Protein 2LON (pdb70)

InterPro domains:
  IPR007667 Hypoxia induced protein, domain [PF04588] (27-79)
  IPR007667 Hypoxia induced protein, domain [PS51503] (1-94)
  IPR050355 Mitochondrial Respiratory Supercomplex Factor 1 [PTHR12297] (4-94)

Sequence (99 aa):
MSANRRWWVPPDDEDCVSEKLLRKTRESPLVPIGLGGCLVVAAYRIYRLRSRGSTKMSIHLIHTRVAAQACAVGAIMLGAVYTMYSDYVKRMAQDAGEKMSANRRWWVPPDDEDCVSEKLLRKTRESPLVPIGLGGCLVVAAYRIYRLRSRGSTKMSIHLIHTRVAAQACAVGAIMLGAVYTMYSDYVKRMAQDAGEKMSANRRWWVPPDDEDCVSEKLLRKTRESPLVPIGLGGCLVVAAYRIYRLRSRGSTKMSIHLIHTRVAAQACAVGAIMLGAVYTMYSDYVKRMAQDAGEKMSANRRWWVPPDDEDCVSEKLLRKTRESPLVPIGLGGCLVVAAYRIYRLRSRGSTKMSIHLIHTRVAAQACAVGAIMLGAVYTMYSDYVKRMAQDAGEKMSANRRWWVPPDDEDCVSEKLLRKTRESPLVPIGLGGCLVVAAYRIYRLRSRGSTKMSIHLIHTRVAAQACAVGAIMLGAVYTMYSDYVKRMAQDAGEKMSANRRWWVPPDDEDCVSEKLLRKTRESPLVPIGLGGCLVVAAYRIYRLRSRGSTKMSIHLIHTRVAAQACAVGAIMLGAVYTMYSDYVKRMAQDAGEKMSANRRWWVPPDDEDCVSEKLLRKTRESPLVPIGLGGCLVVAAYRIYRLRSRGSTKMSIHLIHTRVAAQACAVGAIMLGAVYTMYSDYVKRMAQDAGEKMSANRRWWVPPDDEDCVSEKLLRKTRESPLVPIGLGGCLVVAAYRIYRLRSRGSTKMSIHLIHTRVAAQACAVGAIMLGAVYTMYSDYVKRMAQDAGEKMSANRRWWVPPDDEDCVSEKLLRKTRESPLVPIGLGGCLVVAAYRIYRLRSRGSTKMSIHLIHTRVAAQACAVGAIMLGAVYTMYSDYVKRMAQDAGEKMSANRRWWVPPDDEDCVSEKLLRKTRESPLVPIGLGGCLVVAAYRIYRLRSRGSTKMSIHLIHTRVAAQACAVGAIMLGAVYTMYSDYVKRMAQDAGEKMSANRRWWVPPDDEDCVSEKLLRKTRESPLVPIGLGGCLVVAAYRIYRLRSRGSTKMSIHLIHTRVAAQACAVGAIMLGAVYTMYSDYVKRMAQDAGEKMSANRRWWVPPDDEDCVSEKLLRKTRESPLVPIGLGGCLVVAAYRIYRLRSRGSTKMSIHLIHTRVAAQACAVGAIMLGAVYTMYSDYVKRMAQDAGEKMSANRRWWVPPDDEDCVSEKLLRKTRESPLVPIGLGGCLVVAAYRIYRLRSRGSTKMSIHLIHTRVAAQACAVGAIMLGAVYTMYSDYVKRMAQDAGEKMSANRRWWVPPDDEDCVSEKLLRKTRESPLVPIGLGGCLVVAAYRIYRLRSRGSTKMSIHLIHTRVAAQACAVGAIMLGAVYTMYSDYVKRMAQDAGEKMSANRRWWVPPDDEDCVSEKLLRKTRESPLVPIGLGGCLVVAAYRIYRLRSRGSTKMSIHLIHTRVAAQACAVGAIMLGAVYTMYSDYVKRMAQDAGEKMSANRRWWVPPDDEDCVSEKLLRKTRESPLVPIGLGGCLVVAAYRIYRLRSRGSTKMSIHLIHTRVAAQACAVGAIMLGAVYTMYSDYVKRMAQDAGEKMSANRRWWVPPDDEDCVSEKLLRKTRESPLVPIGLGGCLVVAAYRIYRLRSRGSTKMSIHLIHTRVAAQACAVGAIMLGAVYTMYSDYVKRMAQDAGEKMSANRRWWVPPDDEDCVSEKLLRKTRESPLVPIGLGGCLVVAAYRIYRLRSRGSTKMSIHLIHTRVAAQACAVGAIMLGAVYTMYSDYVKRMAQDAGEKMSANRRWWVPPDDEDCVSEKLLRKTRESPLVPIGLGGCLVVAAYRIYRLRSRGSTKMSIHLIHTRVAAQACAVGAIMLGAVYTMYSDYVKRMAQDAGEKMSANRRWWVPPDDEDCVSEKLLRKTRESPLVPIGLGGCLVVAAYRIYRLRSRGSTKMSIHLIHTRVAAQACAVGAIMLGAVYTMYSDYVKRMAQDAGEK

Foldseek 3Di:
DDDDDDDDDDDDPCCQCPVNNVVVDDDDDVVVVVVVVCCVLVVVVVVVVPDQDDPDHDPPDDCDDVVNCCVVVVVSVCVVVVCVVVCVVVPDDCPCVVD

Nearest PDB structures (foldseek):
  2lon-assembly1_A  TM=6.579E-01  e=4.014E-13  Homo sapiens
  4xvn-assembly2_E  TM=3.107E-01  e=7.161E+00  Thermus phage G20c
  2lon-assembly1_A  TM=6.806E-01  e=9.517E-14  Homo sapiens
  2lon-assembly1_A  TM=1.010E+00  e=4.638E-17  Homo sapiens
  2lon-assembly1_A  TM=7.415E-01  e=1.231E-12  Homo sapiens

Structure (mmCIF, N/CA/C/O backbone):
data_2LON
#
_entry.id   2LON
#
loop_
_atom_site.group_PDB
_atom_site.id
_atom_site.type_symbol
_atom_site.label_atom_id
_atom_site.label_alt_id
_atom_site.label_comp_id
_atom_site.label_asym_id
_atom_site.label_entity_id
_atom_site.label_seq_id
_atom_site.pdbx_PDB_ins_code
_atom_site.Cartn_x
_atom_site.Cartn_y
_atom_site.Cartn_z
_atom_site.occupancy
_atom_site.B_iso_or_equiv
_atom_site.auth_seq_id
_atom_site.auth_comp_id
_atom_site.auth_asym_id
_atom_site.auth_atom_id
_atom_site.pdbx_PDB_model_num
ATOM 1 N N . MET A 1 1 ? 31.741 11.366 0.884 1.00 0.00 1 MET A N 1
ATOM 2 C CA . MET A 1 1 ? 30.629 12.261 1.155 1.00 0.00 1 MET A CA 1
ATOM 3 C C . MET A 1 1 ? 30.657 13.470 0.218 1.00 0.00 1 MET A C 1
ATOM 4 O O . MET A 1 1 ? 31.566 14.295 0.290 1.00 0.00 1 MET A O 1
ATOM 18 N N . SER A 1 2 ? 29.650 13.536 -0.641 1.00 0.00 2 SER A N 1
ATOM 19 C CA . SER A 1 2 ? 29.548 14.629 -1.592 1.00 0.00 2 SER A CA 1
ATOM 20 C C . SER A 1 2 ? 28.182 15.308 -1.464 1.00 0.00 2 SER A C 1
ATOM 21 O O . SER A 1 2 ? 28.103 16.507 -1.202 1.00 0.00 2 SER A O 1
ATOM 29 N N . ALA A 1 3 ? 27.141 14.511 -1.655 1.00 0.00 3 ALA A N 1
ATOM 30 C CA . ALA A 1 3 ? 25.783 15.020 -1.564 1.00 0.00 3 ALA A CA 1
ATOM 31 C C . ALA A 1 3 ? 24.797 13.879 -1.826 1.00 0.00 3 ALA A C 1
ATOM 32 O O . ALA A 1 3 ? 24.166 13.830 -2.880 1.00 0.00 3 ALA A O 1
ATOM 39 N N . ASN A 1 4 ? 24.697 12.990 -0.848 1.00 0.00 4 ASN A N 1
ATOM 40 C CA . ASN A 1 4 ? 23.799 11.854 -0.960 1.00 0.00 4 ASN A CA 1
ATOM 41 C C . ASN A 1 4 ? 24.402 10.825 -1.919 1.00 0.00 4 ASN A C 1
ATOM 42 O O . ASN A 1 4 ? 24.661 9.687 -1.531 1.00 0.00 4 ASN A O 1
ATOM 53 N N . ARG A 1 5 ? 24.607 11.263 -3.152 1.00 0.00 5 ARG A N 1
ATOM 54 C CA . ARG A 1 5 ? 25.174 10.395 -4.170 1.00 0.00 5 ARG A CA 1
ATOM 55 C C . ARG A 1 5 ? 24.251 9.201 -4.424 1.00 0.00 5 ARG A C 1
ATOM 56 O O . ARG A 1 5 ? 23.286 8.991 -3.691 1.00 0.00 5 ARG A O 1
ATOM 77 N N . ARG A 1 6 ? 24.580 8.451 -5.466 1.00 0.00 6 ARG A N 1
ATOM 78 C CA . ARG A 1 6 ? 23.792 7.284 -5.826 1.00 0.00 6 ARG A CA 1
ATOM 79 C C . ARG A 1 6 ? 22.365 7.699 -6.189 1.00 0.00 6 ARG A C 1
ATOM 80 O O . ARG A 1 6 ? 21.797 8.593 -5.565 1.00 0.00 6 ARG A O 1
ATOM 101 N N . TRP A 1 7 ? 21.827 7.028 -7.198 1.00 0.00 7 TRP A N 1
ATOM 102 C CA . TRP A 1 7 ? 20.477 7.316 -7.652 1.00 0.00 7 TRP A CA 1
ATOM 103 C C . TRP A 1 7 ? 20.005 6.139 -8.508 1.00 0.00 7 TRP A C 1
ATOM 104 O O . TRP A 1 7 ? 20.808 5.298 -8.910 1.00 0.00 7 TRP A O 1
ATOM 125 N N . TRP A 1 8 ? 18.705 6.115 -8.760 1.00 0.00 8 TRP A N 1
ATOM 126 C CA . TRP A 1 8 ? 18.117 5.055 -9.560 1.00 0.00 8 TRP A CA 1
ATOM 127 C C . TRP A 1 8 ? 16.772 5.554 -10.092 1.00 0.00 8 TRP A C 1
ATOM 128 O O . TRP A 1 8 ? 16.135 6.408 -9.476 1.00 0.00 8 TRP A O 1
ATOM 149 N N . VAL A 1 9 ? 16.379 5.001 -11.230 1.00 0.00 9 VAL A N 1
ATOM 150 C CA . VAL A 1 9 ? 15.121 5.379 -11.851 1.00 0.00 9 VAL A CA 1
ATOM 151 C C . VAL A 1 9 ? 14.654 4.253 -12.775 1.00 0.00 9 VAL A C 1
ATOM 152 O O . VAL A 1 9 ? 15.014 4.220 -13.950 1.00 0.00 9 VAL A O 1
ATOM 165 N N . PRO A 1 10 ? 13.839 3.333 -12.192 1.00 0.00 10 PRO A N 1
ATOM 166 C CA . PRO A 1 10 ? 13.318 2.208 -12.950 1.00 0.00 10 PRO A CA 1
ATOM 167 C C . PRO A 1 10 ? 12.200 2.653 -13.894 1.00 0.00 10 PRO A C 1
ATOM 168 O O . PRO A 1 10 ? 11.471 3.598 -13.598 1.00 0.00 10 PRO A O 1
ATOM 179 N N . PRO A 1 11 ? 12.096 1.931 -15.042 1.00 0.00 11 PRO A N 1
ATOM 180 C CA . PRO A 1 11 ? 11.079 2.242 -16.032 1.00 0.00 11 PRO A CA 1
ATOM 181 C C . PRO A 1 11 ? 9.700 1.767 -15.569 1.00 0.00 11 PRO A C 1
ATOM 182 O O . PRO A 1 11 ? 8.728 2.520 -15.628 1.00 0.00 11 PRO A O 1
ATOM 193 N N . ASP A 1 12 ? 9.658 0.522 -15.118 1.00 0.00 12 ASP A N 1
ATOM 194 C CA . ASP A 1 12 ? 8.415 -0.061 -14.644 1.00 0.00 12 ASP A CA 1
ATOM 195 C C . ASP A 1 12 ? 7.684 0.953 -13.762 1.00 0.00 12 ASP A C 1
ATOM 196 O O . ASP A 1 12 ? 8.277 1.934 -13.317 1.00 0.00 12 ASP A O 1
ATOM 205 N N . ASP A 1 13 ? 6.408 0.680 -13.535 1.00 0.00 13 ASP A N 1
ATOM 206 C CA . ASP A 1 13 ? 5.590 1.556 -12.714 1.00 0.00 13 ASP A CA 1
ATOM 207 C C . ASP A 1 13 ? 6.028 1.435 -11.253 1.00 0.00 13 ASP A C 1
ATOM 208 O O . ASP A 1 13 ? 5.481 0.630 -10.501 1.00 0.00 13 ASP A O 1
ATOM 217 N N . GLU A 1 14 ? 7.013 2.246 -10.895 1.00 0.00 14 GLU A N 1
ATOM 218 C CA . GLU A 1 14 ? 7.531 2.240 -9.537 1.00 0.00 14 GLU A CA 1
ATOM 219 C C . GLU A 1 14 ? 7.774 0.804 -9.068 1.00 0.00 14 GLU A C 1
ATOM 220 O O . GLU A 1 14 ? 7.484 0.465 -7.922 1.00 0.00 14 GLU A O 1
ATOM 232 N N . ASP A 1 15 ? 8.302 -0.000 -9.979 1.00 0.00 15 ASP A N 1
ATOM 233 C CA . ASP A 1 15 ? 8.587 -1.392 -9.672 1.00 0.00 15 ASP A CA 1
ATOM 234 C C . ASP A 1 15 ? 7.289 -2.098 -9.274 1.00 0.00 15 ASP A C 1
ATOM 235 O O . ASP A 1 15 ? 6.257 -1.453 -9.097 1.00 0.00 15 ASP A O 1
ATOM 244 N N . CYS A 1 16 ? 7.384 -3.413 -9.145 1.00 0.00 16 CYS A N 1
ATOM 245 C CA . CYS A 1 16 ? 6.230 -4.213 -8.771 1.00 0.00 16 CYS A CA 1
ATOM 246 C C . CYS A 1 16 ? 6.716 -5.384 -7.914 1.00 0.00 16 CYS A C 1
ATOM 247 O O . CYS A 1 16 ? 6.901 -5.240 -6.707 1.00 0.00 16 CYS A O 1
ATOM 255 N N . VAL A 1 17 ? 6.907 -6.518 -8.573 1.00 0.00 17 VAL A N 1
ATOM 256 C CA . VAL A 1 17 ? 7.367 -7.714 -7.886 1.00 0.00 17 VAL A CA 1
ATOM 257 C C . VAL A 1 17 ? 8.888 -7.653 -7.730 1.00 0.00 17 VAL A C 1
ATOM 258 O O . VAL A 1 17 ? 9.392 -7.158 -6.723 1.00 0.00 17 VAL A O 1
ATOM 271 N N . SER A 1 18 ? 9.575 -8.164 -8.740 1.00 0.00 18 SER A N 1
ATOM 272 C CA . SER A 1 18 ? 11.028 -8.175 -8.728 1.00 0.00 18 SER A CA 1
ATOM 273 C C . SER A 1 18 ? 11.535 -8.973 -7.524 1.00 0.00 18 SER A C 1
ATOM 274 O O . SER A 1 18 ? 10.753 -9.360 -6.658 1.00 0.00 18 SER A O 1
ATOM 282 N N . GLU A 1 19 ? 12.841 -9.194 -7.510 1.00 0.00 19 GLU A N 1
ATOM 283 C CA . GLU A 1 19 ? 13.462 -9.939 -6.427 1.00 0.00 19 GLU A CA 1
ATOM 284 C C . GLU A 1 19 ? 13.043 -9.358 -5.075 1.00 0.00 19 GLU A C 1
ATOM 285 O O . GLU A 1 19 ? 13.036 -10.064 -4.068 1.00 0.00 19 GLU A O 1
ATOM 297 N N . LYS A 1 20 ? 12.703 -8.078 -5.096 1.00 0.00 20 LYS A N 1
ATOM 298 C CA . LYS A 1 20 ? 12.284 -7.395 -3.885 1.00 0.00 20 LYS A CA 1
ATOM 299 C C . LYS A 1 20 ? 11.097 -8.139 -3.269 1.00 0.00 20 LYS A C 1
ATOM 300 O O . LYS A 1 20 ? 11.221 -8.737 -2.202 1.00 0.00 20 LYS A O 1
ATOM 319 N N . LEU A 1 21 ? 9.974 -8.078 -3.969 1.00 0.00 21 LEU A N 1
ATOM 320 C CA . LEU A 1 21 ? 8.766 -8.739 -3.505 1.00 0.00 21 LEU A CA 1
ATOM 321 C C . LEU A 1 21 ? 8.994 -10.252 -3.4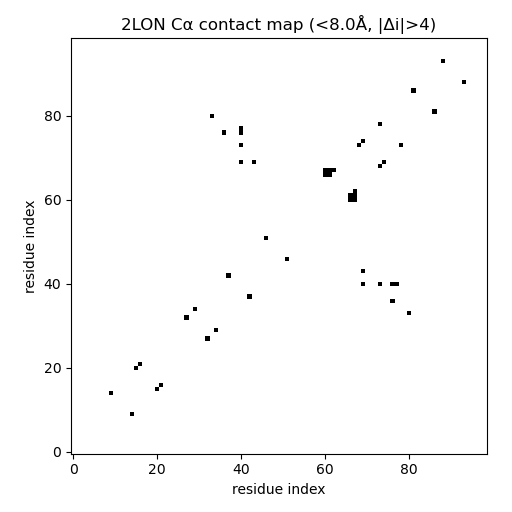83 1.00 0.00 21 LEU A C 1
ATOM 322 O O . LEU A 1 21 ? 8.288 -10.979 -2.786 1.00 0.00 21 LEU A O 1
ATOM 338 N N . LEU A 1 22 ? 9.981 -10.680 -4.255 1.00 0.00 22 LEU A N 1
ATOM 339 C CA . LEU A 1 22 ? 10.311 -12.093 -4.334 1.00 0.00 22 LEU A CA 1
ATOM 340 C C . LEU A 1 22 ? 10.705 -12.598 -2.944 1.00 0.00 22 LEU A C 1
ATOM 341 O O . LEU A 1 22 ? 10.165 -13.594 -2.465 1.00 0.00 22 LEU A O 1
ATOM 357 N N . ARG A 1 23 ? 11.645 -11.888 -2.336 1.00 0.00 23 ARG A N 1
ATOM 358 C CA . ARG A 1 23 ? 12.118 -12.252 -1.012 1.00 0.00 23 ARG A CA 1
ATOM 359 C C . ARG A 1 23 ? 11.118 -11.795 0.053 1.00 0.00 23 ARG A C 1
ATOM 360 O O . ARG A 1 23 ? 11.033 -12.390 1.126 1.00 0.00 23 ARG A O 1
ATOM 381 N N . LYS A 1 24 ? 10.386 -10.742 -0.281 1.00 0.00 24 LYS A N 1
ATOM 382 C CA . LYS A 1 24 ? 9.396 -10.199 0.633 1.00 0.00 24 LYS A CA 1
ATOM 383 C C . LYS A 1 24 ? 8.389 -11.293 0.996 1.00 0.00 24 LYS A C 1
ATOM 384 O O . LYS A 1 24 ? 8.061 -11.475 2.167 1.00 0.00 24 LYS A O 1
ATOM 403 N N . THR A 1 25 ? 7.927 -11.991 -0.031 1.00 0.00 25 THR A N 1
ATOM 404 C CA . THR A 1 25 ? 6.964 -13.062 0.166 1.00 0.00 25 THR A CA 1
ATOM 405 C C . THR A 1 25 ? 7.480 -14.059 1.205 1.00 0.00 25 THR A C 1
ATOM 406 O O . THR A 1 25 ? 8.504 -13.822 1.843 1.00 0.00 25 THR A O 1
ATOM 417 N N . ARG A 1 26 ? 6.747 -15.154 1.342 1.00 0.00 26 ARG A N 1
ATOM 418 C CA . ARG A 1 26 ? 7.117 -16.189 2.293 1.00 0.00 26 ARG A CA 1
ATOM 419 C C . ARG A 1 26 ? 6.260 -17.438 2.079 1.00 0.00 26 ARG A C 1
ATOM 420 O O . ARG A 1 26 ? 6.660 -18.354 1.362 1.00 0.00 26 ARG A O 1
ATOM 441 N N . GLU A 1 27 ? 5.097 -17.434 2.714 1.00 0.00 27 GLU A N 1
ATOM 442 C CA . GLU A 1 27 ? 4.180 -18.556 2.602 1.00 0.00 27 GLU A CA 1
ATOM 443 C C . GLU A 1 27 ? 2.920 -18.295 3.430 1.00 0.00 27 GLU A C 1
ATOM 444 O O . GLU A 1 27 ? 1.819 -18.665 3.025 1.00 0.00 27 GLU A O 1
ATOM 456 N N . SER A 1 28 ? 3.124 -17.661 4.575 1.00 0.00 28 SER A N 1
ATOM 457 C CA . SER A 1 28 ? 2.018 -17.347 5.464 1.00 0.00 28 SER A CA 1
ATOM 458 C C . SER A 1 28 ? 0.797 -16.917 4.648 1.00 0.00 28 SER A C 1
ATOM 459 O O . SER A 1 28 ? 0.933 -16.465 3.512 1.00 0.00 28 SER A O 1
ATOM 467 N N . PRO A 1 29 ? -0.399 -17.076 5.276 1.00 0.00 29 PRO A N 1
ATOM 468 C CA . PRO A 1 29 ? -1.643 -16.710 4.621 1.00 0.00 29 PRO A CA 1
ATOM 469 C C . PRO A 1 29 ? -1.821 -15.190 4.593 1.00 0.00 29 PRO A C 1
ATOM 470 O O . PRO A 1 29 ? -0.986 -14.454 5.115 1.00 0.00 29 PRO A O 1
ATOM 481 N N . LEU A 1 30 ? -2.915 -14.766 3.977 1.00 0.00 30 LEU A N 1
ATOM 482 C CA . LEU A 1 30 ? -3.214 -13.348 3.874 1.00 0.00 30 LEU A CA 1
ATOM 483 C C . LEU A 1 30 ? -4.189 -12.954 4.985 1.00 0.00 30 LEU A C 1
ATOM 484 O O . LEU A 1 30 ? -4.308 -11.778 5.324 1.00 0.00 30 LEU A O 1
ATOM 500 N N . VAL A 1 31 ? -4.864 -13.961 5.521 1.00 0.00 31 VAL A N 1
ATOM 501 C CA . VAL A 1 31 ? -5.825 -13.735 6.586 1.00 0.00 31 VAL A CA 1
ATOM 502 C C . VAL A 1 31 ? -5.198 -12.834 7.651 1.00 0.00 31 VAL A C 1
ATOM 503 O O . VAL A 1 31 ? -5.794 -11.839 8.058 1.00 0.00 31 VAL A O 1
ATOM 516 N N . PRO A 1 32 ? -3.970 -13.227 8.085 1.00 0.00 32 PRO A N 1
ATOM 517 C CA . PRO A 1 32 ? -3.254 -12.466 9.095 1.00 0.00 32 PRO A CA 1
ATOM 518 C C . PRO A 1 32 ? -2.673 -11.180 8.504 1.00 0.00 32 PRO A C 1
ATOM 519 O O . PRO A 1 32 ? -3.182 -10.090 8.759 1.00 0.00 32 PRO A O 1
ATOM 530 N N . ILE A 1 33 ? -1.614 -11.350 7.726 1.00 0.00 33 ILE A N 1
ATOM 531 C CA . ILE A 1 33 ? -0.958 -10.217 7.096 1.00 0.00 33 ILE A CA 1
ATOM 532 C C . ILE A 1 33 ? -2.017 -9.216 6.628 1.00 0.00 33 ILE A C 1
ATOM 533 O O . ILE A 1 33 ? -1.889 -8.016 6.864 1.00 0.00 33 ILE A O 1
ATOM 549 N N . GLY A 1 34 ? -3.038 -9.747 5.972 1.00 0.00 34 GLY A N 1
ATOM 550 C CA . GLY A 1 34 ? -4.118 -8.916 5.468 1.00 0.00 34 GLY A CA 1
ATOM 551 C C . GLY A 1 34 ? -4.819 -8.176 6.610 1.00 0.00 34 GLY A C 1
ATOM 552 O O . GLY A 1 34 ? -4.830 -6.947 6.643 1.00 0.00 34 GLY A O 1
ATOM 556 N N . LEU A 1 35 ? -5.387 -8.957 7.517 1.00 0.00 35 LEU A N 1
ATOM 557 C CA . LEU A 1 35 ? -6.089 -8.392 8.657 1.00 0.00 35 LEU A CA 1
ATOM 558 C C . LEU A 1 35 ? -5.301 -7.195 9.193 1.00 0.00 35 LEU A C 1
ATOM 559 O O . LEU A 1 35 ? -5.816 -6.079 9.240 1.00 0.00 35 LEU A O 1
ATOM 575 N N . GLY A 1 36 ? -4.064 -7.468 9.583 1.00 0.00 36 GLY A N 1
ATOM 576 C CA . GLY A 1 36 ? -3.200 -6.427 10.114 1.00 0.00 36 GLY A CA 1
ATOM 577 C C . GLY A 1 36 ? -3.227 -5.185 9.222 1.00 0.00 36 GLY A C 1
ATOM 578 O O . GLY A 1 36 ? -3.605 -4.103 9.670 1.00 0.00 36 GLY A O 1
ATOM 582 N N . GLY A 1 37 ? -2.821 -5.381 7.976 1.00 0.00 37 GLY A N 1
ATOM 583 C CA . GLY A 1 37 ? -2.794 -4.289 7.017 1.00 0.00 37 GLY A CA 1
ATOM 584 C C . GLY A 1 37 ? -4.172 -3.636 6.891 1.00 0.00 37 GLY A C 1
ATOM 585 O O . GLY A 1 37 ? -4.285 -2.502 6.428 1.00 0.00 37 GLY A O 1
ATOM 589 N N . CYS A 1 38 ? -5.185 -4.380 7.310 1.00 0.00 38 CYS A N 1
ATOM 590 C CA . CYS A 1 38 ? -6.551 -3.888 7.250 1.00 0.00 38 CYS A CA 1
ATOM 591 C C . CYS A 1 38 ? -6.746 -2.873 8.378 1.00 0.00 38 CYS A C 1
ATOM 592 O O . CYS A 1 38 ? -7.301 -1.797 8.161 1.00 0.00 38 CYS A O 1
ATOM 600 N N . LEU A 1 39 ? -6.278 -3.251 9.558 1.00 0.00 39 LEU A N 1
ATOM 601 C CA . LEU A 1 39 ? -6.395 -2.387 10.721 1.00 0.00 39 LEU A CA 1
ATOM 602 C C . LEU A 1 39 ? -5.607 -1.099 10.475 1.00 0.00 39 LEU A C 1
ATOM 603 O O . LEU A 1 39 ? -6.066 -0.011 10.819 1.00 0.00 39 LEU A O 1
ATOM 619 N N . VAL A 1 40 ? -4.434 -1.265 9.881 1.00 0.00 40 VAL A N 1
ATOM 620 C CA . VAL A 1 40 ? -3.578 -0.129 9.584 1.00 0.00 40 VAL A CA 1
ATOM 621 C C . VAL A 1 40 ? -4.237 0.732 8.505 1.00 0.00 40 VAL A C 1
ATOM 622 O O . VAL A 1 40 ? -4.499 1.914 8.723 1.00 0.00 40 VAL A O 1
ATOM 635 N N . VAL A 1 41 ? -4.485 0.107 7.364 1.00 0.00 41 VAL A N 1
ATOM 636 C CA . VAL A 1 41 ? -5.108 0.802 6.250 1.00 0.00 41 VAL A CA 1
ATOM 637 C C . VAL A 1 41 ? -6.397 1.472 6.729 1.00 0.00 41 VAL A C 1
ATOM 638 O O . VAL A 1 41 ? -6.467 2.697 6.818 1.00 0.00 41 VAL A O 1
ATOM 651 N N . ALA A 1 42 ? -7.384 0.640 7.025 1.00 0.00 42 ALA A N 1
ATOM 652 C CA . ALA A 1 42 ? -8.667 1.137 7.492 1.00 0.00 42 ALA A CA 1
ATOM 653 C C . ALA A 1 42 ? -8.436 2.296 8.464 1.00 0.00 42 ALA A C 1
ATOM 654 O O . ALA A 1 42 ? -8.992 3.379 8.287 1.00 0.00 42 ALA A O 1
ATOM 661 N N . ALA A 1 43 ? -7.616 2.029 9.470 1.00 0.00 43 ALA A N 1
ATOM 662 C CA . ALA A 1 43 ? -7.305 3.036 10.470 1.00 0.00 43 ALA A CA 1
ATOM 663 C C . ALA A 1 43 ? -6.967 4.354 9.771 1.00 0.00 43 ALA A C 1
ATOM 664 O O . ALA A 1 43 ? -7.655 5.356 9.962 1.00 0.00 43 ALA A O 1
ATOM 671 N N . TYR A 1 44 ? -5.908 4.312 8.977 1.00 0.00 44 TYR A N 1
ATOM 672 C CA . TYR A 1 44 ? -5.470 5.491 8.249 1.00 0.00 44 TYR A CA 1
ATOM 673 C C . TYR A 1 44 ? -6.619 6.092 7.437 1.00 0.00 44 TYR A C 1
ATOM 674 O O . TYR A 1 44 ? -6.671 7.303 7.230 1.00 0.00 44 TYR A O 1
ATOM 692 N N . ARG A 1 45 ? -7.513 5.217 6.999 1.00 0.00 45 ARG A N 1
ATOM 693 C CA . ARG A 1 45 ? -8.658 5.645 6.214 1.00 0.00 45 ARG A CA 1
ATOM 694 C C . ARG A 1 45 ? -9.594 6.505 7.066 1.00 0.00 45 ARG A C 1
ATOM 695 O O . ARG A 1 45 ? -9.770 7.692 6.797 1.00 0.00 45 ARG A O 1
ATOM 716 N N . ILE A 1 46 ? -10.170 5.871 8.078 1.00 0.00 46 ILE A N 1
ATOM 717 C CA . ILE A 1 46 ? -11.083 6.562 8.971 1.00 0.00 46 ILE A CA 1
ATOM 718 C C . ILE A 1 46 ? -10.436 7.863 9.449 1.00 0.00 46 ILE A C 1
ATOM 719 O O . ILE A 1 46 ? -11.128 8.846 9.710 1.00 0.00 46 ILE A O 1
ATOM 735 N N . TYR A 1 47 ? -9.115 7.828 9.548 1.00 0.00 47 TYR A N 1
ATOM 736 C CA . TYR A 1 47 ? -8.366 8.992 9.990 1.00 0.00 47 TYR A CA 1
ATOM 737 C C . TYR A 1 47 ? -8.493 10.139 8.985 1.00 0.00 47 TYR A C 1
ATOM 738 O O . TYR A 1 47 ? -8.957 11.225 9.332 1.00 0.00 47 TYR A O 1
ATOM 756 N N . ARG A 1 48 ? -8.074 9.860 7.760 1.00 0.00 48 ARG A N 1
ATOM 757 C CA . ARG A 1 48 ? -8.135 10.855 6.703 1.00 0.00 48 ARG A CA 1
ATOM 758 C C . ARG A 1 48 ? -9.572 11.349 6.522 1.00 0.00 48 ARG A C 1
ATOM 759 O O . ARG A 1 48 ? -9.811 12.552 6.429 1.00 0.00 48 ARG A O 1
ATOM 780 N N . LEU A 1 49 ? -10.490 10.395 6.477 1.00 0.00 49 LEU A N 1
ATOM 781 C CA . LEU A 1 49 ? -11.897 10.719 6.308 1.00 0.00 49 LEU A CA 1
ATOM 782 C C . LEU A 1 49 ? -12.328 11.691 7.409 1.00 0.00 49 LEU A C 1
ATOM 783 O O . LEU A 1 49 ? -12.900 12.742 7.124 1.00 0.00 49 LEU A O 1
ATOM 799 N N . ARG A 1 50 ? -12.036 11.305 8.642 1.00 0.00 50 ARG A N 1
ATOM 800 C CA . ARG A 1 50 ? -12.386 12.129 9.786 1.00 0.00 50 ARG A CA 1
ATOM 801 C C . ARG A 1 50 ? -11.417 13.307 9.909 1.00 0.00 50 ARG A C 1
ATOM 802 O O . ARG A 1 50 ? -10.386 13.339 9.239 1.00 0.00 50 ARG A O 1
ATOM 823 N N . SER A 1 51 ? -11.783 14.246 10.769 1.00 0.00 51 SER A N 1
ATOM 824 C CA . SER A 1 51 ? -10.959 15.422 10.987 1.00 0.00 51 SER A CA 1
ATOM 825 C C . SER A 1 51 ? -10.347 15.380 12.389 1.00 0.00 51 SER A C 1
ATOM 826 O O . SER A 1 51 ? -10.824 16.057 13.299 1.00 0.00 51 SER A O 1
ATOM 834 N N . ARG A 1 52 ? -9.301 14.578 12.520 1.00 0.00 52 ARG A N 1
ATOM 835 C CA . ARG A 1 52 ? -8.620 14.438 13.795 1.00 0.00 52 ARG A CA 1
ATOM 836 C C . ARG A 1 52 ? -7.128 14.742 13.637 1.00 0.00 52 ARG A C 1
ATOM 837 O O . ARG A 1 52 ? -6.612 14.771 12.521 1.00 0.00 52 ARG A O 1
ATOM 858 N N . GLY A 1 53 ? -6.478 14.962 14.770 1.00 0.00 53 GLY A N 1
ATOM 859 C CA . GLY A 1 53 ? -5.057 15.263 14.771 1.00 0.00 53 GLY A CA 1
ATOM 860 C C . GLY A 1 53 ? -4.740 16.414 15.728 1.00 0.00 53 GLY A C 1
ATOM 861 O O . GLY A 1 53 ? -3.885 16.282 16.602 1.00 0.00 53 GLY A O 1
ATOM 865 N N . SER A 1 54 ? -5.448 17.517 15.531 1.00 0.00 54 SER A N 1
ATOM 866 C CA . SER A 1 54 ? -5.253 18.690 16.366 1.00 0.00 54 SER A CA 1
ATOM 867 C C . SER A 1 54 ? -3.906 19.342 16.047 1.00 0.00 54 SER A C 1
ATOM 868 O O . SER A 1 54 ? -2.989 19.312 16.865 1.00 0.00 54 SER A O 1
ATOM 876 N N . THR A 1 55 ? -3.831 19.916 14.855 1.00 0.00 55 THR A N 1
ATOM 877 C CA . THR A 1 55 ? -2.612 20.574 14.417 1.00 0.00 55 THR A CA 1
ATOM 878 C C . THR A 1 55 ? -2.922 21.977 13.893 1.00 0.00 55 THR A C 1
ATOM 879 O O . THR A 1 55 ? -2.299 22.952 14.310 1.00 0.00 55 THR A O 1
ATOM 890 N N . LYS A 1 56 ? -3.886 22.036 12.985 1.00 0.00 56 LYS A N 1
ATOM 891 C CA . LYS A 1 56 ? -4.287 23.303 12.399 1.00 0.00 56 LYS A CA 1
ATOM 892 C C . LYS A 1 56 ? -3.070 23.970 11.755 1.00 0.00 56 LYS A C 1
ATOM 893 O O . LYS A 1 56 ? -2.656 25.050 12.173 1.00 0.00 56 LYS A O 1
ATOM 912 N N . MET A 1 57 ? -2.530 23.298 10.749 1.00 0.00 57 MET A N 1
ATOM 913 C CA . MET A 1 57 ? -1.369 23.812 10.043 1.00 0.00 57 MET A CA 1
ATOM 914 C C . MET A 1 57 ? -0.985 22.895 8.879 1.00 0.00 57 MET A C 1
ATOM 915 O O . MET A 1 57 ? 0.197 22.694 8.606 1.00 0.00 57 MET A O 1
ATOM 929 N N . SER A 1 58 ? -2.007 22.365 8.223 1.00 0.00 58 SER A N 1
ATOM 930 C CA . SER A 1 58 ? -1.792 21.475 7.095 1.00 0.00 58 SER A CA 1
ATOM 931 C C . SER A 1 58 ? -3.059 21.396 6.242 1.00 0.00 58 SER A C 1
ATOM 932 O O . SER A 1 58 ? -3.789 20.408 6.297 1.00 0.00 58 SER A O 1
ATOM 940 N N . ILE A 1 59 ? -3.282 22.451 5.471 1.00 0.00 59 ILE A N 1
ATOM 941 C CA . ILE A 1 59 ? -4.449 22.514 4.607 1.00 0.00 59 ILE A CA 1
ATOM 942 C C . ILE A 1 59 ? -4.042 22.140 3.181 1.00 0.00 59 ILE A C 1
ATOM 943 O O . ILE A 1 59 ? -4.656 22.595 2.217 1.00 0.00 59 ILE A O 1
ATOM 959 N N . HIS A 1 60 ? -3.009 21.314 3.091 1.00 0.00 60 HIS A N 1
ATOM 960 C CA . HIS A 1 60 ? -2.513 20.874 1.798 1.00 0.00 60 HIS A CA 1
ATOM 961 C C . HIS A 1 60 ? -2.633 19.352 1.694 1.00 0.00 60 HIS A C 1
ATOM 962 O O . HIS A 1 60 ? -3.227 18.836 0.748 1.00 0.00 60 HIS A O 1
ATOM 976 N N . LEU A 1 61 ? -2.060 18.676 2.679 1.00 0.00 61 LEU A N 1
ATOM 977 C CA . LEU A 1 61 ? -2.095 17.224 2.710 1.00 0.00 61 LEU A CA 1
ATOM 978 C C . LEU A 1 61 ? -1.227 16.673 1.577 1.00 0.00 61 LEU A C 1
ATOM 979 O O . LEU A 1 61 ? -1.746 16.164 0.584 1.00 0.00 61 LEU A O 1
ATOM 995 N N . ILE A 1 62 ? 0.079 16.793 1.763 1.00 0.00 62 ILE A N 1
ATOM 996 C CA . ILE A 1 62 ? 1.024 16.313 0.769 1.00 0.00 62 ILE A CA 1
ATOM 997 C C . ILE A 1 62 ? 2.419 16.235 1.394 1.00 0.00 62 ILE A C 1
ATOM 998 O O . ILE A 1 62 ? 3.075 15.197 1.328 1.00 0.00 62 ILE A O 1
ATOM 1014 N N . HIS A 1 63 ? 2.830 17.347 1.986 1.00 0.00 63 HIS A N 1
ATOM 1015 C CA . HIS A 1 63 ? 4.135 17.417 2.621 1.00 0.00 63 HIS A CA 1
ATOM 1016 C C . HIS A 1 63 ? 3.999 17.089 4.110 1.00 0.00 63 HIS A C 1
ATOM 1017 O O . HIS A 1 63 ? 4.101 17.976 4.956 1.00 0.00 63 HIS A O 1
ATOM 1031 N N . THR A 1 64 ? 3.771 15.813 4.383 1.00 0.00 64 THR A N 1
ATOM 1032 C CA . THR A 1 64 ? 3.620 15.357 5.754 1.00 0.00 64 THR A CA 1
ATOM 1033 C C . THR A 1 64 ? 4.614 14.233 6.055 1.00 0.00 64 THR A C 1
ATOM 1034 O O . THR A 1 64 ? 5.678 14.160 5.442 1.00 0.00 64 THR A O 1
ATOM 1045 N N . ARG A 1 65 ? 4.232 13.386 6.999 1.00 0.00 65 ARG A N 1
ATOM 1046 C CA . ARG A 1 65 ? 5.077 12.269 7.389 1.00 0.00 65 ARG A CA 1
ATOM 1047 C C . ARG A 1 65 ? 4.252 10.984 7.474 1.00 0.00 65 ARG A C 1
ATOM 1048 O O . ARG A 1 65 ? 4.455 10.058 6.690 1.00 0.00 65 ARG A O 1
ATOM 1069 N N . VAL A 1 66 ? 3.337 10.968 8.432 1.00 0.00 66 VAL A N 1
ATOM 1070 C CA . VAL A 1 66 ? 2.480 9.811 8.630 1.00 0.00 66 VAL A CA 1
ATOM 1071 C C . VAL A 1 66 ? 1.441 9.754 7.508 1.00 0.00 66 VAL A C 1
ATOM 1072 O O . VAL A 1 66 ? 1.022 8.672 7.099 1.00 0.00 66 VAL A O 1
ATOM 1085 N N . ALA A 1 67 ? 1.054 10.933 7.043 1.00 0.00 67 ALA A N 1
ATOM 1086 C CA . ALA A 1 67 ? 0.072 11.031 5.977 1.00 0.00 67 ALA A CA 1
ATOM 1087 C C . ALA A 1 67 ? 0.707 10.578 4.661 1.00 0.00 67 ALA A C 1
ATOM 1088 O O . ALA A 1 67 ? 0.140 9.754 3.945 1.00 0.00 67 ALA A O 1
ATOM 1095 N N . ALA A 1 68 ? 1.876 11.136 4.382 1.00 0.00 68 ALA A N 1
ATOM 1096 C CA . ALA A 1 68 ? 2.594 10.800 3.165 1.00 0.00 68 ALA A CA 1
ATOM 1097 C C . ALA A 1 68 ? 2.939 9.309 3.176 1.00 0.00 68 ALA A C 1
ATOM 1098 O O . ALA A 1 68 ? 2.861 8.642 2.145 1.00 0.00 68 ALA A O 1
ATOM 1105 N N . GLN A 1 69 ? 3.313 8.830 4.353 1.00 0.00 69 GLN A N 1
ATOM 1106 C CA . GLN A 1 69 ? 3.670 7.430 4.513 1.00 0.00 69 GLN A CA 1
ATOM 1107 C C . GLN A 1 69 ? 2.453 6.539 4.252 1.00 0.00 69 GLN A C 1
ATOM 1108 O O . GLN A 1 69 ? 2.556 5.530 3.557 1.00 0.00 69 GLN A O 1
ATOM 1122 N N . ALA A 1 70 ? 1.329 6.945 4.825 1.00 0.00 70 ALA A N 1
ATOM 1123 C CA . ALA A 1 70 ? 0.095 6.196 4.663 1.00 0.00 70 ALA A CA 1
ATOM 1124 C C . ALA A 1 70 ? -0.343 6.252 3.198 1.00 0.00 70 ALA A C 1
ATOM 1125 O O . ALA A 1 70 ? -0.997 5.334 2.706 1.00 0.00 70 ALA A O 1
ATOM 1132 N N . CYS A 1 71 ? 0.036 7.339 2.542 1.00 0.00 71 CYS A N 1
ATOM 1133 C CA . CYS A 1 71 ? -0.310 7.527 1.143 1.00 0.00 71 CYS A CA 1
ATOM 1134 C C . CYS A 1 71 ? 0.478 6.512 0.313 1.00 0.00 71 CYS A C 1
ATOM 1135 O O . CYS A 1 71 ? -0.108 5.690 -0.389 1.00 0.00 71 CYS A O 1
ATOM 1143 N N . ALA A 1 72 ? 1.796 6.602 0.421 1.00 0.00 72 ALA A N 1
ATOM 1144 C CA . ALA A 1 72 ? 2.670 5.701 -0.310 1.00 0.00 72 ALA A CA 1
ATOM 1145 C C . ALA A 1 72 ? 2.374 4.259 0.106 1.00 0.00 72 ALA A C 1
ATOM 1146 O O . ALA A 1 72 ? 1.883 3.466 -0.695 1.00 0.00 72 ALA A O 1
ATOM 1153 N N . VAL A 1 73 ? 2.684 3.964 1.360 1.00 0.00 73 VAL A N 1
ATOM 1154 C CA . VAL A 1 73 ? 2.457 2.631 1.893 1.00 0.00 73 VAL A CA 1
ATOM 1155 C C . VAL A 1 73 ? 1.044 2.174 1.526 1.00 0.00 73 VAL A C 1
ATOM 1156 O O . VAL A 1 73 ? 0.871 1.150 0.867 1.00 0.00 73 VAL A O 1
ATOM 1169 N N . GLY A 1 74 ? 0.070 2.955 1.969 1.00 0.00 74 GLY A N 1
ATOM 1170 C CA . GLY A 1 74 ? -1.322 2.643 1.696 1.00 0.00 74 GLY A CA 1
ATOM 1171 C C . GLY A 1 74 ? -1.517 2.241 0.232 1.00 0.00 74 GLY A C 1
ATOM 1172 O O . GLY A 1 74 ? -2.208 1.267 -0.061 1.00 0.00 74 GLY A O 1
ATOM 1176 N N . ALA A 1 75 ? -0.895 3.012 -0.647 1.00 0.00 75 ALA A N 1
ATOM 1177 C CA . ALA A 1 75 ? -0.991 2.749 -2.073 1.00 0.00 75 ALA A CA 1
ATOM 1178 C C . ALA A 1 75 ? -0.498 1.330 -2.360 1.00 0.00 75 ALA A C 1
ATOM 1179 O O . ALA A 1 75 ? -1.222 0.522 -2.940 1.00 0.00 75 ALA A O 1
ATOM 1186 N N . ILE A 1 76 ? 0.731 1.069 -1.940 1.00 0.00 76 ILE A N 1
ATOM 1187 C CA . ILE A 1 76 ? 1.330 -0.240 -2.144 1.00 0.00 76 ILE A CA 1
ATOM 1188 C C . ILE A 1 76 ? 0.440 -1.308 -1.505 1.00 0.00 76 ILE A C 1
ATOM 1189 O O . ILE A 1 76 ? -0.187 -2.099 -2.206 1.00 0.00 76 ILE A O 1
ATOM 1205 N N . MET A 1 77 ? 0.415 -1.296 -0.180 1.00 0.00 77 MET A N 1
ATOM 1206 C CA . MET A 1 77 ? -0.386 -2.254 0.562 1.00 0.00 77 MET A CA 1
ATOM 1207 C C . MET A 1 77 ? -1.732 -2.493 -0.127 1.00 0.00 77 MET A C 1
ATOM 1208 O O . MET A 1 77 ? -1.987 -3.582 -0.638 1.00 0.00 77 MET A O 1
ATOM 1222 N N . LEU A 1 78 ? -2.557 -1.457 -0.117 1.00 0.00 78 LEU A N 1
ATOM 1223 C CA . LEU A 1 78 ? -3.870 -1.540 -0.735 1.00 0.00 78 LEU A CA 1
ATOM 1224 C C . LEU A 1 78 ? -3.752 -2.264 -2.077 1.00 0.00 78 LEU A C 1
ATOM 1225 O O . LEU A 1 78 ? -4.318 -3.341 -2.257 1.00 0.00 78 LEU A O 1
ATOM 1241 N N . GLY A 1 79 ? -3.014 -1.643 -2.986 1.00 0.00 79 GLY A N 1
ATOM 1242 C CA . GLY A 1 79 ? -2.816 -2.215 -4.306 1.00 0.00 79 GLY A CA 1
ATOM 1243 C C . GLY A 1 79 ? -2.672 -3.737 -4.229 1.00 0.00 79 GLY A C 1
ATOM 1244 O O . GLY A 1 79 ? -3.466 -4.470 -4.816 1.00 0.00 79 GLY A O 1
ATOM 1248 N N . ALA A 1 80 ? -1.652 -4.166 -3.500 1.00 0.00 80 ALA A N 1
ATOM 1249 C CA . ALA A 1 80 ? -1.394 -5.587 -3.338 1.00 0.00 80 ALA A CA 1
ATOM 1250 C C . ALA A 1 80 ? -2.669 -6.281 -2.856 1.00 0.00 80 ALA A C 1
ATOM 1251 O O . ALA A 1 80 ? -3.211 -7.142 -3.548 1.00 0.00 80 ALA A O 1
ATOM 1258 N N . VAL A 1 81 ? -3.112 -5.880 -1.673 1.00 0.00 81 VAL A N 1
ATOM 1259 C CA . VAL A 1 81 ? -4.313 -6.453 -1.091 1.00 0.00 81 VAL A CA 1
ATOM 1260 C C . VAL A 1 81 ? -5.367 -6.640 -2.185 1.00 0.00 81 VAL A C 1
ATOM 1261 O O . VAL A 1 81 ? -5.693 -7.767 -2.551 1.00 0.00 81 VAL A O 1
ATOM 1274 N N . TYR A 1 82 ? -5.869 -5.516 -2.676 1.00 0.00 82 TYR A N 1
ATOM 1275 C CA . TYR A 1 82 ? -6.878 -5.541 -3.721 1.00 0.00 82 TYR A CA 1
ATOM 1276 C C . TYR A 1 82 ? -6.602 -6.664 -4.723 1.00 0.00 82 TYR A C 1
ATOM 1277 O O . TYR A 1 82 ? -7.443 -7.539 -4.927 1.00 0.00 82 TYR A O 1
ATOM 1295 N N . THR A 1 83 ? -5.422 -6.604 -5.320 1.00 0.00 83 THR A N 1
ATOM 1296 C CA . THR A 1 83 ? -5.025 -7.605 -6.296 1.00 0.00 83 THR A CA 1
ATOM 1297 C C . THR A 1 83 ? -5.312 -9.011 -5.765 1.00 0.00 83 THR A C 1
ATOM 1298 O O . THR A 1 83 ? -5.783 -9.873 -6.504 1.00 0.00 83 THR A O 1
ATOM 1309 N N . MET A 1 84 ? -5.015 -9.198 -4.487 1.00 0.00 84 MET A N 1
ATOM 1310 C CA . MET A 1 84 ? -5.235 -10.484 -3.848 1.00 0.00 84 MET A CA 1
ATOM 1311 C C . MET A 1 84 ? -6.726 -10.730 -3.610 1.00 0.00 84 MET A C 1
ATOM 1312 O O . MET A 1 84 ? -7.322 -11.605 -4.236 1.00 0.00 84 MET A O 1
ATOM 1326 N N . TYR A 1 85 ? -7.286 -9.941 -2.704 1.00 0.00 85 TYR A N 1
ATOM 1327 C CA . TYR A 1 85 ? -8.697 -10.062 -2.376 1.00 0.00 85 TYR A CA 1
ATOM 1328 C C . TYR A 1 85 ? -9.523 -10.390 -3.622 1.00 0.00 85 TYR A C 1
ATOM 1329 O O . TYR A 1 85 ? -10.398 -11.253 -3.581 1.00 0.00 85 TYR A O 1
ATOM 1347 N N . SER A 1 86 ? -9.217 -9.682 -4.699 1.00 0.00 86 SER A N 1
ATOM 1348 C CA . SER A 1 86 ? -9.920 -9.886 -5.954 1.00 0.00 86 SER A CA 1
ATOM 1349 C C . SER A 1 86 ? -9.482 -11.207 -6.590 1.00 0.00 86 SER A C 1
ATOM 1350 O O . SER A 1 86 ? -10.319 -12.025 -6.969 1.00 0.00 86 SER A O 1
ATOM 1358 N N . ASP A 1 87 ? -8.172 -11.374 -6.688 1.00 0.00 87 ASP A N 1
ATOM 1359 C CA . ASP A 1 87 ? -7.613 -12.581 -7.272 1.00 0.00 87 ASP A CA 1
ATOM 1360 C C . ASP A 1 87 ? -8.270 -13.805 -6.630 1.00 0.00 87 ASP A C 1
ATOM 1361 O O . ASP A 1 87 ? -8.353 -14.865 -7.248 1.00 0.00 87 ASP A O 1
ATOM 1370 N N . TYR A 1 88 ? -8.721 -13.617 -5.399 1.00 0.00 88 TYR A N 1
ATOM 1371 C CA . TYR A 1 88 ? -9.368 -14.692 -4.667 1.00 0.00 88 TYR A CA 1
ATOM 1372 C C . TYR A 1 88 ? -10.258 -15.526 -5.591 1.00 0.00 88 TYR A C 1
ATOM 1373 O O . TYR A 1 88 ? -10.385 -16.736 -5.409 1.00 0.00 88 TYR A O 1
ATOM 1391 N N . VAL A 1 89 ? -10.850 -14.847 -6.562 1.00 0.00 89 VAL A N 1
ATOM 1392 C CA . VAL A 1 89 ? -11.723 -15.510 -7.515 1.00 0.00 89 VAL A CA 1
ATOM 1393 C C . VAL A 1 89 ? -11.027 -16.762 -8.052 1.00 0.00 89 VAL A C 1
ATOM 1394 O O . VAL A 1 89 ? -9.819 -16.924 -7.888 1.00 0.00 89 VAL A O 1
ATOM 1407 N N . LYS A 1 90 ? -11.820 -17.616 -8.684 1.00 0.00 90 LYS A N 1
ATOM 1408 C CA . LYS A 1 90 ? -11.295 -18.848 -9.247 1.00 0.00 90 LYS A CA 1
ATOM 1409 C C . LYS A 1 90 ? -9.938 -18.570 -9.897 1.00 0.00 90 LYS A C 1
ATOM 1410 O O . LYS A 1 90 ? -8.927 -19.151 -9.506 1.00 0.00 90 LYS A O 1
ATOM 1429 N N . ARG A 1 91 ? -9.959 -17.680 -10.879 1.00 0.00 91 ARG A N 1
ATOM 1430 C CA . ARG A 1 91 ? -8.744 -17.317 -11.587 1.00 0.00 91 ARG A CA 1
ATOM 1431 C C . ARG A 1 91 ? -9.076 -16.447 -12.800 1.00 0.00 91 ARG A C 1
ATOM 1432 O O . ARG A 1 91 ? -8.343 -15.511 -13.117 1.00 0.00 91 ARG A O 1
ATOM 1453 N N . MET A 1 92 ? -10.182 -16.785 -13.447 1.00 0.00 92 MET A N 1
ATOM 1454 C CA . MET A 1 92 ? -10.620 -16.046 -14.618 1.00 0.00 92 MET A CA 1
ATOM 1455 C C . MET A 1 92 ? -12.031 -16.466 -15.036 1.00 0.00 92 MET A C 1
ATOM 1456 O O . MET A 1 92 ? -12.529 -17.502 -14.597 1.00 0.00 92 MET A O 1
ATOM 1470 N N . ALA A 1 93 ? -12.634 -15.642 -15.879 1.00 0.00 93 ALA A N 1
ATOM 1471 C CA . ALA A 1 93 ? -13.977 -15.915 -16.361 1.00 0.00 93 ALA A CA 1
ATOM 1472 C C . ALA A 1 93 ? -14.987 -15.576 -15.262 1.00 0.00 93 ALA A C 1
ATOM 1473 O O . ALA A 1 93 ? -15.751 -16.438 -14.829 1.00 0.00 93 ALA A O 1
ATOM 1480 N N . GLN A 1 94 ? -14.958 -14.320 -14.843 1.00 0.00 94 GLN A N 1
ATOM 1481 C CA . GLN A 1 94 ? -15.862 -13.857 -13.804 1.00 0.00 94 GLN A CA 1
ATOM 1482 C C . GLN A 1 94 ? -17.145 -13.300 -14.425 1.00 0.00 94 GLN A C 1
ATOM 1483 O O . GLN A 1 94 ? -17.329 -12.086 -14.494 1.00 0.00 94 GLN A O 1
ATOM 1497 N N . ASP A 1 95 ? -17.998 -14.215 -14.860 1.00 0.00 95 ASP A N 1
ATOM 1498 C CA . ASP A 1 95 ? -19.258 -13.831 -15.473 1.00 0.00 95 ASP A CA 1
ATOM 1499 C C . ASP A 1 95 ? -20.395 -14.057 -14.474 1.00 0.00 95 ASP A C 1
ATOM 1500 O O . ASP A 1 95 ? -21.237 -14.931 -14.674 1.00 0.00 95 ASP A O 1
ATOM 1509 N N . ALA A 1 96 ? -20.383 -13.253 -13.422 1.00 0.00 96 ALA A N 1
ATOM 1510 C CA . ALA A 1 96 ? -21.403 -13.353 -12.391 1.00 0.00 96 ALA A CA 1
ATOM 1511 C C . ALA A 1 96 ? -22.672 -12.641 -12.864 1.00 0.00 96 ALA A C 1
ATOM 1512 O O . ALA A 1 96 ? -22.643 -11.900 -13.846 1.00 0.00 96 ALA A O 1
ATOM 1519 N N . GLY A 1 97 ? -23.756 -12.890 -12.144 1.00 0.00 97 GLY A N 1
ATOM 1520 C CA . GLY A 1 97 ? -25.032 -12.281 -12.478 1.00 0.00 97 GLY A CA 1
ATOM 1521 C C . GLY A 1 97 ? -25.613 -12.891 -13.755 1.00 0.00 97 GLY A C 1
ATOM 1522 O O . GLY A 1 97 ? -24.871 -13.254 -14.667 1.00 0.00 97 GLY A O 1
ATOM 1526 N N . GLU A 1 98 ? -26.934 -12.984 -13.781 1.00 0.00 98 GLU A N 1
ATOM 1527 C CA . GLU A 1 98 ? -27.623 -13.543 -14.931 1.00 0.00 98 GLU A CA 1
ATOM 1528 C C . GLU A 1 98 ? -28.621 -12.531 -15.496 1.00 0.00 98 GLU A C 1
ATOM 1529 O O . GLU A 1 98 ? -29.584 -12.162 -14.826 1.00 0.00 98 GLU A O 1
ATOM 1541 N N . LYS A 1 99 ? -28.357 -12.110 -16.725 1.00 0.00 99 LYS A N 1
ATOM 1542 C CA . LYS A 1 99 ? -29.220 -11.147 -17.388 1.00 0.00 99 LYS A CA 1
ATOM 1543 C C . LYS A 1 99 ? -30.320 -11.892 -18.146 1.00 0.00 99 LYS A C 1
ATOM 1544 O O . LYS A 1 99 ? -30.057 -12.522 -19.169 1.00 0.00 99 LYS A O 1
ATOM 1563 N N . MET A 1 1 ? 28.675 20.588 15.273 1.00 0.00 1 MET A N 2
ATOM 1564 C CA . MET A 1 1 ? 28.691 20.702 13.825 1.00 0.00 1 MET A CA 2
ATOM 1565 C C . MET A 1 1 ? 28.717 19.321 13.167 1.00 0.00 1 MET A C 2
ATOM 1566 O O . MET A 1 1 ? 29.775 18.702 13.054 1.00 0.00 1 MET A O 2
ATOM 1580 N N . SER A 1 2 ? 27.540 18.877 12.749 1.00 0.00 2 SER A N 2
ATOM 1581 C CA . SER A 1 2 ? 27.415 17.581 12.106 1.00 0.00 2 SER A CA 2
ATOM 1582 C C . SER A 1 2 ? 26.803 17.745 10.713 1.00 0.00 2 SER A C 2
ATOM 1583 O O . SER A 1 2 ? 25.730 18.329 10.568 1.00 0.00 2 SER A O 2
ATOM 1591 N N . ALA A 1 3 ? 27.511 17.220 9.724 1.00 0.00 3 ALA A N 2
ATOM 1592 C CA . ALA A 1 3 ? 27.051 17.301 8.349 1.00 0.00 3 ALA A CA 2
ATOM 1593 C C . ALA A 1 3 ? 25.884 16.333 8.148 1.00 0.00 3 ALA A C 2
ATOM 1594 O O . ALA A 1 3 ? 24.781 16.749 7.797 1.00 0.00 3 ALA A O 2
ATOM 1601 N N . ASN A 1 4 ? 26.166 15.059 8.379 1.00 0.00 4 ASN A N 2
ATOM 1602 C CA . ASN A 1 4 ? 25.153 14.029 8.228 1.00 0.00 4 ASN A CA 2
ATOM 1603 C C . ASN A 1 4 ? 24.575 14.092 6.813 1.00 0.00 4 ASN A C 2
ATOM 1604 O O . ASN A 1 4 ? 23.761 14.962 6.510 1.00 0.00 4 ASN A O 2
ATOM 1615 N N . ARG A 1 5 ? 25.018 13.157 5.985 1.00 0.00 5 ARG A N 2
ATOM 1616 C CA . ARG A 1 5 ? 24.554 13.095 4.609 1.00 0.00 5 ARG A CA 2
ATOM 1617 C C . ARG A 1 5 ? 23.497 12.001 4.454 1.00 0.00 5 ARG A C 2
ATOM 1618 O O . ARG A 1 5 ? 22.361 12.279 4.073 1.00 0.00 5 ARG A O 2
ATOM 1639 N N . ARG A 1 6 ? 23.908 10.778 4.757 1.00 0.00 6 ARG A N 2
ATOM 1640 C CA . ARG A 1 6 ? 23.010 9.640 4.655 1.00 0.00 6 ARG A CA 2
ATOM 1641 C C . ARG A 1 6 ? 22.615 9.404 3.196 1.00 0.00 6 ARG A C 2
ATOM 1642 O O . ARG A 1 6 ? 21.881 10.199 2.611 1.00 0.00 6 ARG A O 2
ATOM 1663 N N . TRP A 1 7 ? 23.119 8.307 2.650 1.00 0.00 7 TRP A N 2
ATOM 1664 C CA . TRP A 1 7 ? 22.829 7.956 1.271 1.00 0.00 7 TRP A CA 2
ATOM 1665 C C . TRP A 1 7 ? 21.783 6.839 1.278 1.00 0.00 7 TRP A C 2
ATOM 1666 O O . TRP A 1 7 ? 22.129 5.660 1.349 1.00 0.00 7 TRP A O 2
ATOM 1687 N N . TRP A 1 8 ? 20.525 7.248 1.203 1.00 0.00 8 TRP A N 2
ATOM 1688 C CA . TRP A 1 8 ? 19.427 6.297 1.199 1.00 0.00 8 TRP A CA 2
ATOM 1689 C C . TRP A 1 8 ? 19.483 5.515 -0.115 1.00 0.00 8 TRP A C 2
ATOM 1690 O O . TRP A 1 8 ? 20.103 5.960 -1.080 1.00 0.00 8 TRP A O 2
ATOM 1711 N N . VAL A 1 9 ? 18.826 4.365 -0.111 1.00 0.00 9 VAL A N 2
ATOM 1712 C CA . VAL A 1 9 ? 18.792 3.518 -1.291 1.00 0.00 9 VAL A CA 2
ATOM 1713 C C . VAL A 1 9 ? 17.361 3.453 -1.827 1.00 0.00 9 VAL A C 2
ATOM 1714 O O . VAL A 1 9 ? 16.566 2.623 -1.388 1.00 0.00 9 VAL A O 2
ATOM 1727 N N . PRO A 1 10 ? 17.068 4.364 -2.793 1.00 0.00 10 PRO A N 2
ATOM 1728 C CA . PRO A 1 10 ? 15.746 4.418 -3.394 1.00 0.00 10 PRO A CA 2
ATOM 1729 C C . PRO A 1 10 ? 15.541 3.261 -4.374 1.00 0.00 10 PRO A C 2
ATOM 1730 O O . PRO A 1 10 ? 16.478 2.522 -4.672 1.00 0.00 10 PRO A O 2
ATOM 1741 N N . PRO A 1 11 ? 14.277 3.137 -4.860 1.00 0.00 11 PRO A N 2
ATOM 1742 C CA . PRO A 1 11 ? 13.937 2.082 -5.799 1.00 0.00 11 PRO A CA 2
ATOM 1743 C C . PRO A 1 11 ? 14.479 2.395 -7.195 1.00 0.00 11 PRO A C 2
ATOM 1744 O O . PRO A 1 11 ? 14.823 3.539 -7.489 1.00 0.00 11 PRO A O 2
ATOM 1755 N N . ASP A 1 12 ? 14.540 1.358 -8.018 1.00 0.00 12 ASP A N 2
ATOM 1756 C CA . ASP A 1 12 ? 15.035 1.508 -9.376 1.00 0.00 12 ASP A CA 2
ATOM 1757 C C . ASP A 1 12 ? 14.279 2.645 -10.067 1.00 0.00 12 ASP A C 2
ATOM 1758 O O . ASP A 1 12 ? 14.891 3.583 -10.575 1.00 0.00 12 ASP A O 2
ATOM 1767 N N . ASP A 1 13 ? 12.960 2.523 -10.064 1.00 0.00 13 ASP A N 2
ATOM 1768 C CA . ASP A 1 13 ? 12.114 3.528 -10.685 1.00 0.00 13 ASP A CA 2
ATOM 1769 C C . ASP A 1 13 ? 10.647 3.135 -10.506 1.00 0.00 13 ASP A C 2
ATOM 1770 O O . ASP A 1 13 ? 9.887 3.842 -9.846 1.00 0.00 13 ASP A O 2
ATOM 1779 N N . GLU A 1 14 ? 10.292 2.008 -11.106 1.00 0.00 14 GLU A N 2
ATOM 1780 C CA . GLU A 1 14 ? 8.929 1.512 -11.021 1.00 0.00 14 GLU A CA 2
ATOM 1781 C C . GLU A 1 14 ? 8.926 -0.012 -10.894 1.00 0.00 14 GLU A C 2
ATOM 1782 O O . GLU A 1 14 ? 9.102 -0.722 -11.883 1.00 0.00 14 GLU A O 2
ATOM 1794 N N . ASP A 1 15 ? 8.723 -0.471 -9.667 1.00 0.00 15 ASP A N 2
ATOM 1795 C CA . ASP A 1 15 ? 8.695 -1.898 -9.397 1.00 0.00 15 ASP A CA 2
ATOM 1796 C C . ASP A 1 15 ? 7.537 -2.211 -8.447 1.00 0.00 15 ASP A C 2
ATOM 1797 O O . ASP A 1 15 ? 7.411 -1.591 -7.393 1.00 0.00 15 ASP A O 2
ATOM 1806 N N . CYS A 1 16 ? 6.721 -3.171 -8.856 1.00 0.00 16 CYS A N 2
ATOM 1807 C CA . CYS A 1 16 ? 5.578 -3.573 -8.054 1.00 0.00 16 CYS A CA 2
ATOM 1808 C C . CYS A 1 16 ? 6.086 -4.404 -6.874 1.00 0.00 16 CYS A C 2
ATOM 1809 O O . CYS A 1 16 ? 6.156 -3.913 -5.749 1.00 0.00 16 CYS A O 2
ATOM 1817 N N . VAL A 1 17 ? 6.429 -5.649 -7.173 1.00 0.00 17 VAL A N 2
ATOM 1818 C CA . VAL A 1 17 ? 6.929 -6.553 -6.151 1.00 0.00 17 VAL A CA 2
ATOM 1819 C C . VAL A 1 17 ? 8.184 -7.258 -6.670 1.00 0.00 17 VAL A C 2
ATOM 1820 O O . VAL A 1 17 ? 9.198 -7.319 -5.977 1.00 0.00 17 VAL A O 2
ATOM 1833 N N . SER A 1 18 ? 8.073 -7.774 -7.886 1.00 0.00 18 SER A N 2
ATOM 1834 C CA . SER A 1 18 ? 9.186 -8.473 -8.506 1.00 0.00 18 SER A CA 2
ATOM 1835 C C . SER A 1 18 ? 9.627 -9.642 -7.622 1.00 0.00 18 SER A C 2
ATOM 1836 O O . SER A 1 18 ? 9.083 -9.845 -6.538 1.00 0.00 18 SER A O 2
ATOM 1844 N N . GLU A 1 19 ? 10.609 -10.380 -8.119 1.00 0.00 19 GLU A N 2
ATOM 1845 C CA . GLU A 1 19 ? 11.129 -11.523 -7.389 1.00 0.00 19 GLU A CA 2
ATOM 1846 C C . GLU A 1 19 ? 11.755 -11.069 -6.069 1.00 0.00 19 GLU A C 2
ATOM 1847 O O . GLU A 1 19 ? 11.898 -11.863 -5.140 1.00 0.00 19 GLU A O 2
ATOM 1859 N N . LYS A 1 20 ? 12.112 -9.794 -6.027 1.00 0.00 20 LYS A N 2
ATOM 1860 C CA . LYS A 1 20 ? 12.719 -9.225 -4.836 1.00 0.00 20 LYS A CA 2
ATOM 1861 C C . LYS A 1 20 ? 11.676 -9.158 -3.719 1.00 0.00 20 LYS A C 2
ATOM 1862 O O . LYS A 1 20 ? 11.760 -9.898 -2.740 1.00 0.00 20 LYS A O 2
ATOM 1881 N N . LEU A 1 21 ? 10.715 -8.264 -3.903 1.00 0.00 21 LEU A N 2
ATOM 1882 C CA . LEU A 1 21 ? 9.656 -8.090 -2.923 1.00 0.00 21 LEU A CA 2
ATOM 1883 C C . LEU A 1 21 ? 8.947 -9.428 -2.703 1.00 0.00 21 LEU A C 2
ATOM 1884 O O . LEU A 1 21 ? 8.599 -9.772 -1.574 1.00 0.00 21 LEU A O 2
ATOM 1900 N N . LEU A 1 22 ? 8.754 -10.147 -3.799 1.00 0.00 22 LEU A N 2
ATOM 1901 C CA . LEU A 1 22 ? 8.093 -11.439 -3.740 1.00 0.00 22 LEU A CA 2
ATOM 1902 C C . LEU A 1 22 ? 8.833 -12.341 -2.749 1.00 0.00 22 LEU A C 2
ATOM 1903 O O . LEU A 1 22 ? 8.272 -12.739 -1.729 1.00 0.00 22 LEU A O 2
ATOM 1919 N N . ARG A 1 23 ? 10.080 -12.636 -3.084 1.00 0.00 23 ARG A N 2
ATOM 1920 C CA . ARG A 1 23 ? 10.902 -13.483 -2.237 1.00 0.00 23 ARG A CA 2
ATOM 1921 C C . ARG A 1 23 ? 10.967 -12.912 -0.819 1.00 0.00 23 ARG A C 2
ATOM 1922 O O . ARG A 1 23 ? 11.068 -13.662 0.151 1.00 0.00 23 ARG A O 2
ATOM 1943 N N . LYS A 1 24 ? 10.906 -11.591 -0.744 1.00 0.00 24 LYS A N 2
ATOM 1944 C CA . LYS A 1 24 ? 10.956 -10.911 0.539 1.00 0.00 24 LYS A CA 2
ATOM 1945 C C . LYS A 1 24 ? 9.833 -11.439 1.435 1.00 0.00 24 LYS A C 2
ATOM 1946 O O . LYS A 1 24 ? 10.091 -11.950 2.524 1.00 0.00 24 LYS A O 2
ATOM 1965 N N . THR A 1 25 ? 8.611 -11.296 0.944 1.00 0.00 25 THR A N 2
ATOM 1966 C CA . THR A 1 25 ? 7.448 -11.751 1.686 1.00 0.00 25 THR A CA 2
ATOM 1967 C C . THR A 1 25 ? 6.767 -12.909 0.953 1.00 0.00 25 THR A C 2
ATOM 1968 O O . THR A 1 25 ? 6.216 -12.723 -0.131 1.00 0.00 25 THR A O 2
ATOM 1979 N N . ARG A 1 26 ? 6.827 -14.078 1.574 1.00 0.00 26 ARG A N 2
ATOM 1980 C CA . ARG A 1 26 ? 6.223 -15.265 0.994 1.00 0.00 26 ARG A CA 2
ATOM 1981 C C . ARG A 1 26 ? 6.503 -16.486 1.872 1.00 0.00 26 ARG A C 2
ATOM 1982 O O . ARG A 1 26 ? 7.600 -17.041 1.838 1.00 0.00 26 ARG A O 2
ATOM 2003 N N . GLU A 1 27 ? 5.492 -16.869 2.638 1.00 0.00 27 GLU A N 2
ATOM 2004 C CA . GLU A 1 27 ? 5.616 -18.014 3.523 1.00 0.00 27 GLU A CA 2
ATOM 2005 C C . GLU A 1 27 ? 4.351 -18.169 4.370 1.00 0.00 27 GLU A C 2
ATOM 2006 O O . GLU A 1 27 ? 3.624 -19.151 4.233 1.00 0.00 27 GLU A O 2
ATOM 2018 N N . SER A 1 28 ? 4.128 -17.184 5.228 1.00 0.00 28 SER A N 2
ATOM 2019 C CA . SER A 1 28 ? 2.964 -17.199 6.098 1.00 0.00 28 SER A CA 2
ATOM 2020 C C . SER A 1 28 ? 1.704 -16.874 5.292 1.00 0.00 28 SER A C 2
ATOM 2021 O O . SER A 1 28 ? 1.792 -16.468 4.134 1.00 0.00 28 SER A O 2
ATOM 2029 N N . PRO A 1 29 ? 0.532 -17.071 5.953 1.00 0.00 29 PRO A N 2
ATOM 2030 C CA . PRO A 1 29 ? -0.743 -16.803 5.310 1.00 0.00 29 PRO A CA 2
ATOM 2031 C C . PRO A 1 29 ? -1.007 -15.299 5.220 1.00 0.00 29 PRO A C 2
ATOM 2032 O O . PRO A 1 29 ? -0.336 -14.506 5.880 1.00 0.00 29 PRO A O 2
ATOM 2043 N N . LEU A 1 30 ? -1.984 -14.950 4.396 1.00 0.00 30 LEU A N 2
ATOM 2044 C CA . LEU A 1 30 ? -2.344 -13.555 4.210 1.00 0.00 30 LEU A CA 2
ATOM 2045 C C . LEU A 1 30 ? -3.524 -13.211 5.122 1.00 0.00 30 LEU A C 2
ATOM 2046 O O . LEU A 1 30 ? -3.773 -12.041 5.406 1.00 0.00 30 LEU A O 2
ATOM 2062 N N . VAL A 1 31 ? -4.219 -14.253 5.555 1.00 0.00 31 VAL A N 2
ATOM 2063 C CA . VAL A 1 31 ? -5.366 -14.076 6.428 1.00 0.00 31 VAL A CA 2
ATOM 2064 C C . VAL A 1 31 ? -5.000 -13.108 7.555 1.00 0.00 31 VAL A C 2
ATOM 2065 O O . VAL A 1 31 ? -5.716 -12.139 7.804 1.00 0.00 31 VAL A O 2
ATOM 2078 N N . PRO A 1 32 ? -3.855 -13.410 8.223 1.00 0.00 32 PRO A N 2
ATOM 2079 C CA . PRO A 1 32 ? -3.384 -12.578 9.317 1.00 0.00 32 PRO A CA 2
ATOM 2080 C C . PRO A 1 32 ? -2.775 -11.276 8.793 1.00 0.00 32 PRO A C 2
ATOM 2081 O O . PRO A 1 32 ? -3.323 -10.197 9.013 1.00 0.00 32 PRO A O 2
ATOM 2092 N N . ILE A 1 33 ? -1.649 -11.420 8.109 1.00 0.00 33 ILE A N 2
ATOM 2093 C CA . ILE A 1 33 ? -0.960 -10.269 7.552 1.00 0.00 33 ILE A CA 2
ATOM 2094 C C . ILE A 1 33 ? -1.988 -9.292 6.978 1.00 0.00 33 ILE A C 2
ATOM 2095 O O . ILE A 1 33 ? -1.859 -8.081 7.146 1.00 0.00 33 ILE A O 2
ATOM 2111 N N . GLY A 1 34 ? -2.986 -9.856 6.313 1.00 0.00 34 GLY A N 2
ATOM 2112 C CA . GLY A 1 34 ? -4.036 -9.050 5.714 1.00 0.00 34 GLY A CA 2
ATOM 2113 C C . GLY A 1 34 ? -4.878 -8.360 6.789 1.00 0.00 34 GLY A C 2
ATOM 2114 O O . GLY A 1 34 ? -5.015 -7.138 6.786 1.00 0.00 34 GLY A O 2
ATOM 2118 N N . LEU A 1 35 ? -5.422 -9.174 7.682 1.00 0.00 35 LEU A N 2
ATOM 2119 C CA . LEU A 1 35 ? -6.247 -8.658 8.760 1.00 0.00 35 LEU A CA 2
ATOM 2120 C C . LEU A 1 35 ? -5.545 -7.461 9.406 1.00 0.00 35 LEU A C 2
ATOM 2121 O O . LEU A 1 35 ? -6.071 -6.349 9.397 1.00 0.00 35 LEU A O 2
ATOM 2137 N N . GLY A 1 36 ? -4.368 -7.731 9.952 1.00 0.00 36 GLY A N 2
ATOM 2138 C CA . GLY A 1 36 ? -3.589 -6.691 10.601 1.00 0.00 36 GLY A CA 2
ATOM 2139 C C . GLY A 1 36 ? -3.471 -5.455 9.707 1.00 0.00 36 GLY A C 2
ATOM 2140 O O . GLY A 1 36 ? -3.946 -4.378 10.064 1.00 0.00 36 GLY A O 2
ATOM 2144 N N . GLY A 1 37 ? -2.834 -5.652 8.561 1.00 0.00 37 GLY A N 2
ATOM 2145 C CA . GLY A 1 37 ? -2.648 -4.567 7.613 1.00 0.00 37 GLY A CA 2
ATOM 2146 C C . GLY A 1 37 ? -3.976 -3.874 7.304 1.00 0.00 37 GLY A C 2
ATOM 2147 O O . GLY A 1 37 ? -3.993 -2.737 6.836 1.00 0.00 37 GLY A O 2
ATOM 2151 N N . CYS A 1 38 ? -5.058 -4.589 7.578 1.00 0.00 38 CYS A N 2
ATOM 2152 C CA . CYS A 1 38 ? -6.388 -4.057 7.335 1.00 0.00 38 CYS A CA 2
ATOM 2153 C C . CYS A 1 38 ? -6.712 -3.051 8.441 1.00 0.00 38 CYS A C 2
ATOM 2154 O O . CYS A 1 38 ? -6.783 -1.849 8.189 1.00 0.00 38 CYS A O 2
ATOM 2162 N N . LEU A 1 39 ? -6.901 -3.579 9.641 1.00 0.00 39 LEU A N 2
ATOM 2163 C CA . LEU A 1 39 ? -7.216 -2.741 10.786 1.00 0.00 39 LEU A CA 2
ATOM 2164 C C . LEU A 1 39 ? -6.374 -1.465 10.726 1.00 0.00 39 LEU A C 2
ATOM 2165 O O . LEU A 1 39 ? -6.868 -0.377 11.019 1.00 0.00 39 LEU A O 2
ATOM 2181 N N . VAL A 1 40 ? -5.118 -1.640 10.344 1.00 0.00 40 VAL A N 2
ATOM 2182 C CA . VAL A 1 40 ? -4.203 -0.516 10.242 1.00 0.00 40 VAL A CA 2
ATOM 2183 C C . VAL A 1 40 ? -4.646 0.394 9.095 1.00 0.00 40 VAL A C 2
ATOM 2184 O O . VAL A 1 40 ? -4.817 1.598 9.283 1.00 0.00 40 VAL A O 2
ATOM 2197 N N . VAL A 1 41 ? -4.821 -0.215 7.932 1.00 0.00 41 VAL A N 2
ATOM 2198 C CA . VAL A 1 41 ? -5.241 0.525 6.754 1.00 0.00 41 VAL A CA 2
ATOM 2199 C C . VAL A 1 41 ? -6.521 1.300 7.075 1.00 0.00 41 VAL A C 2
ATOM 2200 O O . VAL A 1 41 ? -6.507 2.528 7.142 1.00 0.00 41 VAL A O 2
ATOM 2213 N N . ALA A 1 42 ? -7.597 0.550 7.264 1.00 0.00 42 ALA A N 2
ATOM 2214 C CA . ALA A 1 42 ? -8.883 1.151 7.575 1.00 0.00 42 ALA A CA 2
ATOM 2215 C C . ALA A 1 42 ? -8.679 2.288 8.579 1.00 0.00 42 ALA A C 2
ATOM 2216 O O . ALA A 1 42 ? -9.151 3.403 8.363 1.00 0.00 42 ALA A O 2
ATOM 2223 N N . ALA A 1 43 ? -7.977 1.966 9.655 1.00 0.00 43 ALA A N 2
ATOM 2224 C CA . ALA A 1 43 ? -7.706 2.946 10.693 1.00 0.00 43 ALA A CA 2
ATOM 2225 C C . ALA A 1 43 ? -7.313 4.275 10.043 1.00 0.00 43 ALA A C 2
ATOM 2226 O O . ALA A 1 43 ? -8.021 5.271 10.182 1.00 0.00 43 ALA A O 2
ATOM 2233 N N . TYR A 1 44 ? -6.186 4.246 9.347 1.00 0.00 44 TYR A N 2
ATOM 2234 C CA . TYR A 1 44 ? -5.691 5.435 8.676 1.00 0.00 44 TYR A CA 2
ATOM 2235 C C . TYR A 1 44 ? -6.789 6.087 7.833 1.00 0.00 44 TYR A C 2
ATOM 2236 O O . TYR A 1 44 ? -7.149 7.241 8.061 1.00 0.00 44 TYR A O 2
ATOM 2254 N N . ARG A 1 45 ? -7.291 5.319 6.877 1.00 0.00 45 ARG A N 2
ATOM 2255 C CA . ARG A 1 45 ? -8.341 5.807 6.000 1.00 0.00 45 ARG A CA 2
ATOM 2256 C C . ARG A 1 45 ? -9.368 6.613 6.797 1.00 0.00 45 ARG A C 2
ATOM 2257 O O . ARG A 1 45 ? -9.508 7.819 6.595 1.00 0.00 45 ARG A O 2
ATOM 2278 N N . ILE A 1 46 ? -10.059 5.916 7.687 1.00 0.00 46 ILE A N 2
ATOM 2279 C CA . ILE A 1 46 ? -11.069 6.552 8.516 1.00 0.00 46 ILE A CA 2
ATOM 2280 C C . ILE A 1 46 ? -10.535 7.894 9.021 1.00 0.00 46 ILE A C 2
ATOM 2281 O O . ILE A 1 46 ? -11.129 8.940 8.762 1.00 0.00 46 ILE A O 2
ATOM 2297 N N . TYR A 1 47 ? -9.421 7.821 9.734 1.00 0.00 47 TYR A N 2
ATOM 2298 C CA . TYR A 1 47 ? -8.801 9.017 10.279 1.00 0.00 47 TYR A CA 2
ATOM 2299 C C . TYR A 1 47 ? -8.830 10.161 9.263 1.00 0.00 47 TYR A C 2
ATOM 2300 O O . TYR A 1 47 ? -9.219 11.280 9.593 1.00 0.00 47 TYR A O 2
ATOM 2318 N N . ARG A 1 48 ? -8.413 9.840 8.047 1.00 0.00 48 ARG A N 2
ATOM 2319 C CA . ARG A 1 48 ? -8.386 10.826 6.980 1.00 0.00 48 ARG A CA 2
ATOM 2320 C C . ARG A 1 48 ? -9.790 11.384 6.738 1.00 0.00 48 ARG A C 2
ATOM 2321 O O . ARG A 1 48 ? -9.971 12.597 6.637 1.00 0.00 48 ARG A O 2
ATOM 2342 N N . LEU A 1 49 ? -10.747 10.473 6.651 1.00 0.00 49 LEU A N 2
ATOM 2343 C CA . LEU A 1 49 ? -12.129 10.858 6.423 1.00 0.00 49 LEU A CA 2
ATOM 2344 C C . LEU A 1 49 ? -12.556 11.868 7.490 1.00 0.00 49 LEU A C 2
ATOM 2345 O O . LEU A 1 49 ? -12.927 12.996 7.170 1.00 0.00 49 LEU A O 2
ATOM 2361 N N . ARG A 1 50 ? -12.489 11.426 8.737 1.00 0.00 50 ARG A N 2
ATOM 2362 C CA . ARG A 1 50 ? -12.864 12.277 9.854 1.00 0.00 50 ARG A CA 2
ATOM 2363 C C . ARG A 1 50 ? -12.115 13.609 9.781 1.00 0.00 50 ARG A C 2
ATOM 2364 O O . ARG A 1 50 ? -10.958 13.652 9.366 1.00 0.00 50 ARG A O 2
ATOM 2385 N N . SER A 1 51 ? -12.805 14.663 10.191 1.00 0.00 51 SER A N 2
ATOM 2386 C CA . SER A 1 51 ? -12.220 15.992 10.177 1.00 0.00 51 SER A CA 2
ATOM 2387 C C . SER A 1 51 ? -11.891 16.405 8.741 1.00 0.00 51 SER A C 2
ATOM 2388 O O . SER A 1 51 ? -11.494 15.572 7.928 1.00 0.00 51 SER A O 2
ATOM 2396 N N . ARG A 1 52 ? -12.070 17.690 8.472 1.00 0.00 52 ARG A N 2
ATOM 2397 C CA . ARG A 1 52 ? -11.797 18.223 7.149 1.00 0.00 52 ARG A CA 2
ATOM 2398 C C . ARG A 1 52 ? -11.161 19.610 7.255 1.00 0.00 52 ARG A C 2
ATOM 2399 O O . ARG A 1 52 ? -11.669 20.477 7.965 1.00 0.00 52 ARG A O 2
ATOM 2420 N N . GLY A 1 53 ? -10.059 19.777 6.540 1.00 0.00 53 GLY A N 2
ATOM 2421 C CA . GLY A 1 53 ? -9.348 21.045 6.545 1.00 0.00 53 GLY A CA 2
ATOM 2422 C C . GLY A 1 53 ? -9.940 22.010 5.516 1.00 0.00 53 GLY A C 2
ATOM 2423 O O . GLY A 1 53 ? -11.157 22.174 5.442 1.00 0.00 53 GLY A O 2
ATOM 2427 N N . SER A 1 54 ? -9.052 22.624 4.748 1.00 0.00 54 SER A N 2
ATOM 2428 C CA . SER A 1 54 ? -9.472 23.568 3.727 1.00 0.00 54 SER A CA 2
ATOM 2429 C C . SER A 1 54 ? -9.027 23.079 2.347 1.00 0.00 54 SER A C 2
ATOM 2430 O O . SER A 1 54 ? -9.854 22.884 1.457 1.00 0.00 54 SER A O 2
ATOM 2438 N N . THR A 1 55 ? -7.722 22.894 2.212 1.00 0.00 55 THR A N 2
ATOM 2439 C CA . THR A 1 55 ? -7.157 22.431 0.956 1.00 0.00 55 THR A CA 2
ATOM 2440 C C . THR A 1 55 ? -5.794 21.778 1.192 1.00 0.00 55 THR A C 2
ATOM 2441 O O . THR A 1 55 ? -5.609 20.597 0.901 1.00 0.00 55 THR A O 2
ATOM 2452 N N . LYS A 1 56 ? -4.875 22.575 1.717 1.00 0.00 56 LYS A N 2
ATOM 2453 C CA . LYS A 1 56 ? -3.534 22.089 1.996 1.00 0.00 56 LYS A CA 2
ATOM 2454 C C . LYS A 1 56 ? -3.287 22.125 3.506 1.00 0.00 56 LYS A C 2
ATOM 2455 O O . LYS A 1 56 ? -4.064 22.720 4.251 1.00 0.00 56 LYS A O 2
ATOM 2474 N N . MET A 1 57 ? -2.202 21.482 3.911 1.00 0.00 57 MET A N 2
ATOM 2475 C CA . MET A 1 57 ? -1.843 21.432 5.318 1.00 0.00 57 MET A CA 2
ATOM 2476 C C . MET A 1 57 ? -3.041 21.022 6.176 1.00 0.00 57 MET A C 2
ATOM 2477 O O . MET A 1 57 ? -3.826 21.869 6.599 1.00 0.00 57 MET A O 2
ATOM 2491 N N . SER A 1 58 ? -3.145 19.721 6.407 1.00 0.00 58 SER A N 2
ATOM 2492 C CA . SER A 1 58 ? -4.234 19.188 7.207 1.00 0.00 58 SER A CA 2
ATOM 2493 C C . SER A 1 58 ? -4.105 17.667 7.320 1.00 0.00 58 SER A C 2
ATOM 2494 O O . SER A 1 58 ? -3.250 17.064 6.674 1.00 0.00 58 SER A O 2
ATOM 2502 N N . ILE A 1 59 ? -4.966 17.092 8.146 1.00 0.00 59 ILE A N 2
ATOM 2503 C CA . ILE A 1 59 ? -4.959 15.653 8.352 1.00 0.00 59 ILE A CA 2
ATOM 2504 C C . ILE A 1 59 ? -3.623 15.238 8.972 1.00 0.00 59 ILE A C 2
ATOM 2505 O O . ILE A 1 59 ? -2.606 15.897 8.762 1.00 0.00 59 ILE A O 2
ATOM 2521 N N . HIS A 1 60 ? -3.670 14.149 9.725 1.00 0.00 60 HIS A N 2
ATOM 2522 C CA . HIS A 1 60 ? -2.477 13.638 10.377 1.00 0.00 60 HIS A CA 2
ATOM 2523 C C . HIS A 1 60 ? -1.828 14.750 11.204 1.00 0.00 60 HIS A C 2
ATOM 2524 O O . HIS A 1 60 ? -2.268 15.898 11.160 1.00 0.00 60 HIS A O 2
ATOM 2538 N N . LEU A 1 61 ? -0.793 14.371 11.938 1.00 0.00 61 LEU A N 2
ATOM 2539 C CA . LEU A 1 61 ? -0.079 15.322 12.774 1.00 0.00 61 LEU A CA 2
ATOM 2540 C C . LEU A 1 61 ? 0.719 16.277 11.884 1.00 0.00 61 LEU A C 2
ATOM 2541 O O . LEU A 1 61 ? 1.948 16.228 11.861 1.00 0.00 61 LEU A O 2
ATOM 2557 N N . ILE A 1 62 ? -0.012 17.123 11.173 1.00 0.00 62 ILE A N 2
ATOM 2558 C CA . ILE A 1 62 ? 0.613 18.088 10.284 1.00 0.00 62 ILE A CA 2
ATOM 2559 C C . ILE A 1 62 ? 1.378 17.344 9.188 1.00 0.00 62 ILE A C 2
ATOM 2560 O O . ILE A 1 62 ? 2.534 16.969 9.379 1.00 0.00 62 ILE A O 2
ATOM 2576 N N . HIS A 1 63 ? 0.703 17.153 8.065 1.00 0.00 63 HIS A N 2
ATOM 2577 C CA . HIS A 1 63 ? 1.305 16.461 6.938 1.00 0.00 63 HIS A CA 2
ATOM 2578 C C . HIS A 1 63 ? 2.739 16.954 6.740 1.00 0.00 63 HIS A C 2
ATOM 2579 O O . HIS A 1 63 ? 2.958 18.107 6.371 1.00 0.00 63 HIS A O 2
ATOM 2593 N N . THR A 1 64 ? 3.680 16.057 6.994 1.00 0.00 64 THR A N 2
ATOM 2594 C CA . THR A 1 64 ? 5.088 16.386 6.848 1.00 0.00 64 THR A CA 2
ATOM 2595 C C . THR A 1 64 ? 5.807 15.306 6.038 1.00 0.00 64 THR A C 2
ATOM 2596 O O . THR A 1 64 ? 6.499 15.610 5.067 1.00 0.00 64 THR A O 2
ATOM 2607 N N . ARG A 1 65 ? 5.620 14.066 6.466 1.00 0.00 65 ARG A N 2
ATOM 2608 C CA . ARG A 1 65 ? 6.242 12.939 5.793 1.00 0.00 65 ARG A CA 2
ATOM 2609 C C . ARG A 1 65 ? 5.467 11.653 6.084 1.00 0.00 65 ARG A C 2
ATOM 2610 O O . ARG A 1 65 ? 5.206 10.863 5.179 1.00 0.00 65 ARG A O 2
ATOM 2631 N N . VAL A 1 66 ? 5.121 11.483 7.352 1.00 0.00 66 VAL A N 2
ATOM 2632 C CA . VAL A 1 66 ? 4.381 10.306 7.774 1.00 0.00 66 VAL A CA 2
ATOM 2633 C C . VAL A 1 66 ? 3.231 10.054 6.796 1.00 0.00 66 VAL A C 2
ATOM 2634 O O . VAL A 1 66 ? 3.183 9.011 6.146 1.00 0.00 66 VAL A O 2
ATOM 2647 N N . ALA A 1 67 ? 2.335 11.026 6.723 1.00 0.00 67 ALA A N 2
ATOM 2648 C CA . ALA A 1 67 ? 1.189 10.922 5.836 1.00 0.00 67 ALA A CA 2
ATOM 2649 C C . ALA A 1 67 ? 1.664 10.505 4.442 1.00 0.00 67 ALA A C 2
ATOM 2650 O O . ALA A 1 67 ? 1.081 9.617 3.824 1.00 0.00 67 ALA A O 2
ATOM 2657 N N . ALA A 1 68 ? 2.719 11.167 3.990 1.00 0.00 68 ALA A N 2
ATOM 2658 C CA . ALA A 1 68 ? 3.280 10.876 2.681 1.00 0.00 68 ALA A CA 2
ATOM 2659 C C . ALA A 1 68 ? 3.579 9.379 2.580 1.00 0.00 68 ALA A C 2
ATOM 2660 O O . ALA A 1 68 ? 3.225 8.736 1.594 1.00 0.00 68 ALA A O 2
ATOM 2667 N N . GLN A 1 69 ? 4.229 8.868 3.616 1.00 0.00 69 GLN A N 2
ATOM 2668 C CA . GLN A 1 69 ? 4.581 7.458 3.656 1.00 0.00 69 GLN A CA 2
ATOM 2669 C C . GLN A 1 69 ? 3.319 6.595 3.606 1.00 0.00 69 GLN A C 2
ATOM 2670 O O . GLN A 1 69 ? 3.154 5.782 2.698 1.00 0.00 69 GLN A O 2
ATOM 2684 N N . ALA A 1 70 ? 2.460 6.801 4.594 1.00 0.00 70 ALA A N 2
ATOM 2685 C CA . ALA A 1 70 ? 1.217 6.052 4.674 1.00 0.00 70 ALA A CA 2
ATOM 2686 C C . ALA A 1 70 ? 0.496 6.123 3.326 1.00 0.00 70 ALA A C 2
ATOM 2687 O O . ALA A 1 70 ? -0.256 5.216 2.972 1.00 0.00 70 ALA A O 2
ATOM 2694 N N . CYS A 1 71 ? 0.751 7.209 2.611 1.00 0.00 71 CYS A N 2
ATOM 2695 C CA . CYS A 1 71 ? 0.136 7.410 1.310 1.00 0.00 71 CYS A CA 2
ATOM 2696 C C . CYS A 1 71 ? 0.796 6.455 0.314 1.00 0.00 71 CYS A C 2
ATOM 2697 O O . CYS A 1 71 ? 0.111 5.721 -0.396 1.00 0.00 71 CYS A O 2
ATOM 2705 N N . ALA A 1 72 ? 2.121 6.497 0.292 1.00 0.00 72 ALA A N 2
ATOM 2706 C CA . ALA A 1 72 ? 2.881 5.644 -0.606 1.00 0.00 72 ALA A CA 2
ATOM 2707 C C . ALA A 1 72 ? 2.606 4.178 -0.266 1.00 0.00 72 ALA A C 2
ATOM 2708 O O . ALA A 1 72 ? 1.981 3.463 -1.048 1.00 0.00 72 ALA A O 2
ATOM 2715 N N . VAL A 1 73 ? 3.085 3.774 0.901 1.00 0.00 73 VAL A N 2
ATOM 2716 C CA . VAL A 1 73 ? 2.898 2.406 1.354 1.00 0.00 73 VAL A CA 2
ATOM 2717 C C . VAL A 1 73 ? 1.420 2.030 1.230 1.00 0.00 73 VAL A C 2
ATOM 2718 O O . VAL A 1 73 ? 1.090 0.932 0.784 1.00 0.00 73 VAL A O 2
ATOM 2731 N N . GLY A 1 74 ? 0.569 2.963 1.633 1.00 0.00 74 GLY A N 2
ATOM 2732 C CA . GLY A 1 74 ? -0.866 2.743 1.574 1.00 0.00 74 GLY A CA 2
ATOM 2733 C C . GLY A 1 74 ? -1.323 2.496 0.134 1.00 0.00 74 GLY A C 2
ATOM 2734 O O . GLY A 1 74 ? -2.254 1.728 -0.102 1.00 0.00 74 GLY A O 2
ATOM 2738 N N . ALA A 1 75 ? -0.647 3.162 -0.790 1.00 0.00 75 ALA A N 2
ATOM 2739 C CA . ALA A 1 75 ? -0.972 3.025 -2.199 1.00 0.00 75 ALA A CA 2
ATOM 2740 C C . ALA A 1 75 ? -0.569 1.628 -2.677 1.00 0.00 75 ALA A C 2
ATOM 2741 O O . ALA A 1 75 ? -1.424 0.823 -3.043 1.00 0.00 75 ALA A O 2
ATOM 2748 N N . ILE A 1 76 ? 0.733 1.384 -2.659 1.00 0.00 76 ILE A N 2
ATOM 2749 C CA . ILE A 1 76 ? 1.259 0.099 -3.086 1.00 0.00 76 ILE A CA 2
ATOM 2750 C C . ILE A 1 76 ? 0.456 -1.022 -2.423 1.00 0.00 76 ILE A C 2
ATOM 2751 O O . ILE A 1 76 ? 0.086 -1.996 -3.077 1.00 0.00 76 ILE A O 2
ATOM 2767 N N . MET A 1 77 ? 0.211 -0.847 -1.133 1.00 0.00 77 MET A N 2
ATOM 2768 C CA . MET A 1 77 ? -0.541 -1.832 -0.374 1.00 0.00 77 MET A CA 2
ATOM 2769 C C . MET A 1 77 ? -1.957 -1.990 -0.933 1.00 0.00 77 MET A C 2
ATOM 2770 O O . MET A 1 77 ? -2.346 -3.081 -1.347 1.00 0.00 77 MET A O 2
ATOM 2784 N N . LEU A 1 78 ? -2.688 -0.886 -0.926 1.00 0.00 78 LEU A N 2
ATOM 2785 C CA . LEU A 1 78 ? -4.052 -0.888 -1.426 1.00 0.00 78 LEU A CA 2
ATOM 2786 C C . LEU A 1 78 ? -4.122 -1.736 -2.698 1.00 0.00 78 LEU A C 2
ATOM 2787 O O . LEU A 1 78 ? -5.028 -2.553 -2.854 1.00 0.00 78 LEU A O 2
ATOM 2803 N N . GLY A 1 79 ? -3.154 -1.512 -3.575 1.00 0.00 79 GLY A N 2
ATOM 2804 C CA . GLY A 1 79 ? -3.095 -2.245 -4.828 1.00 0.00 79 GLY A CA 2
ATOM 2805 C C . GLY A 1 79 ? -2.819 -3.729 -4.582 1.00 0.00 79 GLY A C 2
ATOM 2806 O O . GLY A 1 79 ? -3.409 -4.590 -5.233 1.00 0.00 79 GLY A O 2
ATOM 2810 N N . ALA A 1 80 ? -1.921 -3.984 -3.641 1.00 0.00 80 ALA A N 2
ATOM 2811 C CA . ALA A 1 80 ? -1.560 -5.349 -3.301 1.00 0.00 80 ALA A CA 2
ATOM 2812 C C . ALA A 1 80 ? -2.790 -6.078 -2.757 1.00 0.00 80 ALA A C 2
ATOM 2813 O O . ALA A 1 80 ? -3.266 -7.037 -3.363 1.00 0.00 80 ALA A O 2
ATOM 2820 N N . VAL A 1 81 ? -3.271 -5.594 -1.621 1.00 0.00 81 VAL A N 2
ATOM 2821 C CA . VAL A 1 81 ? -4.437 -6.187 -0.989 1.00 0.00 81 VAL A CA 2
ATOM 2822 C C . VAL A 1 81 ? -5.552 -6.338 -2.026 1.00 0.00 81 VAL A C 2
ATOM 2823 O O . VAL A 1 81 ? -6.278 -7.331 -2.021 1.00 0.00 81 VAL A O 2
ATOM 2836 N N . TYR A 1 82 ? -5.653 -5.338 -2.889 1.00 0.00 82 TYR A N 2
ATOM 2837 C CA . TYR A 1 82 ? -6.668 -5.348 -3.929 1.00 0.00 82 TYR A CA 2
ATOM 2838 C C . TYR A 1 82 ? -6.523 -6.579 -4.826 1.00 0.00 82 TYR A C 2
ATOM 2839 O O . TYR A 1 82 ? -7.456 -7.370 -4.956 1.00 0.00 82 TYR A O 2
ATOM 2857 N N . THR A 1 83 ? -5.345 -6.703 -5.421 1.00 0.00 83 THR A N 2
ATOM 2858 C CA . THR A 1 83 ? -5.066 -7.824 -6.301 1.00 0.00 83 THR A CA 2
ATOM 2859 C C . THR A 1 83 ? -5.321 -9.147 -5.577 1.00 0.00 83 THR A C 2
ATOM 2860 O O . THR A 1 83 ? -5.840 -10.093 -6.168 1.00 0.00 83 THR A O 2
ATOM 2871 N N . MET A 1 84 ? -4.946 -9.172 -4.306 1.00 0.00 84 MET A N 2
ATOM 2872 C CA . MET A 1 84 ? -5.128 -10.363 -3.495 1.00 0.00 84 MET A CA 2
ATOM 2873 C C . MET A 1 84 ? -6.613 -10.679 -3.309 1.00 0.00 84 MET A C 2
ATOM 2874 O O . MET A 1 84 ? -7.115 -11.662 -3.852 1.00 0.00 84 MET A O 2
ATOM 2888 N N . TYR A 1 85 ? -7.274 -9.826 -2.540 1.00 0.00 85 TYR A N 2
ATOM 2889 C CA . TYR A 1 85 ? -8.692 -10.001 -2.276 1.00 0.00 85 TYR A CA 2
ATOM 2890 C C . TYR A 1 85 ? -9.481 -10.136 -3.580 1.00 0.00 85 TYR A C 2
ATOM 2891 O O . TYR A 1 85 ? -10.602 -10.642 -3.583 1.00 0.00 85 TYR A O 2
ATOM 2909 N N . SER A 1 86 ? -8.864 -9.673 -4.657 1.00 0.00 86 SER A N 2
ATOM 2910 C CA . SER A 1 86 ? -9.494 -9.735 -5.965 1.00 0.00 86 SER A CA 2
ATOM 2911 C C . SER A 1 86 ? -9.342 -11.139 -6.553 1.00 0.00 86 SER A C 2
ATOM 2912 O O . SER A 1 86 ? -10.319 -11.880 -6.661 1.00 0.00 86 SER A O 2
ATOM 2920 N N . ASP A 1 87 ? -8.111 -11.464 -6.918 1.00 0.00 87 ASP A N 2
ATOM 2921 C CA . ASP A 1 87 ? -7.819 -12.766 -7.492 1.00 0.00 87 ASP A CA 2
ATOM 2922 C C . ASP A 1 87 ? -8.315 -13.859 -6.544 1.00 0.00 87 ASP A C 2
ATOM 2923 O O . ASP A 1 87 ? -8.508 -15.003 -6.955 1.00 0.00 87 ASP A O 2
ATOM 2932 N N . TYR A 1 88 ? -8.507 -13.470 -5.292 1.00 0.00 88 TYR A N 2
ATOM 2933 C CA . TYR A 1 88 ? -8.977 -14.403 -4.282 1.00 0.00 88 TYR A CA 2
ATOM 2934 C C . TYR A 1 88 ? -10.275 -15.082 -4.724 1.00 0.00 88 TYR A C 2
ATOM 2935 O O . TYR A 1 88 ? -10.635 -16.138 -4.206 1.00 0.00 88 TYR A O 2
ATOM 2953 N N . VAL A 1 89 ? -10.942 -14.449 -5.678 1.00 0.00 89 VAL A N 2
ATOM 2954 C CA . VAL A 1 89 ? -12.192 -14.979 -6.196 1.00 0.00 89 VAL A CA 2
ATOM 2955 C C . VAL A 1 89 ? -12.081 -16.499 -6.326 1.00 0.00 89 VAL A C 2
ATOM 2956 O O . VAL A 1 89 ? -12.559 -17.236 -5.466 1.00 0.00 89 VAL A O 2
ATOM 2969 N N . LYS A 1 90 ? -11.447 -16.923 -7.410 1.00 0.00 90 LYS A N 2
ATOM 2970 C CA . LYS A 1 90 ? -11.267 -18.342 -7.664 1.00 0.00 90 LYS A CA 2
ATOM 2971 C C . LYS A 1 90 ? -12.637 -19.013 -7.778 1.00 0.00 90 LYS A C 2
ATOM 2972 O O . LYS A 1 90 ? -12.957 -19.916 -7.006 1.00 0.00 90 LYS A O 2
ATOM 2991 N N . ARG A 1 91 ? -13.410 -18.546 -8.748 1.00 0.00 91 ARG A N 2
ATOM 2992 C CA . ARG A 1 91 ? -14.739 -19.090 -8.973 1.00 0.00 91 ARG A CA 2
ATOM 2993 C C . ARG A 1 91 ? -15.022 -19.195 -10.473 1.00 0.00 91 ARG A C 2
ATOM 2994 O O . ARG A 1 91 ? -15.751 -18.375 -11.029 1.00 0.00 91 ARG A O 2
ATOM 3015 N N . MET A 1 92 ? -14.431 -20.211 -11.084 1.00 0.00 92 MET A N 2
ATOM 3016 C CA . MET A 1 92 ? -14.611 -20.433 -12.509 1.00 0.00 92 MET A CA 2
ATOM 3017 C C . MET A 1 92 ? -14.130 -19.227 -13.318 1.00 0.00 92 MET A C 2
ATOM 3018 O O . MET A 1 92 ? -14.639 -18.120 -13.150 1.00 0.00 92 MET A O 2
ATOM 3032 N N . ALA A 1 93 ? -13.154 -19.482 -14.177 1.00 0.00 93 ALA A N 2
ATOM 3033 C CA . ALA A 1 93 ? -12.599 -18.430 -15.012 1.00 0.00 93 ALA A CA 2
ATOM 3034 C C . ALA A 1 93 ? -11.759 -17.489 -14.147 1.00 0.00 93 ALA A C 2
ATOM 3035 O O . ALA A 1 93 ? -12.054 -17.293 -12.969 1.00 0.00 93 ALA A O 2
ATOM 3042 N N . GLN A 1 94 ? -10.729 -16.929 -14.766 1.00 0.00 94 GLN A N 2
ATOM 3043 C CA . GLN A 1 94 ? -9.844 -16.013 -14.067 1.00 0.00 94 GLN A CA 2
ATOM 3044 C C . GLN A 1 94 ? -10.121 -14.572 -14.503 1.00 0.00 94 GLN A C 2
ATOM 3045 O O . GLN A 1 94 ? -10.378 -13.706 -13.668 1.00 0.00 94 GLN A O 2
ATOM 3059 N N . ASP A 1 95 ? -10.060 -14.361 -15.809 1.00 0.00 95 ASP A N 2
ATOM 3060 C CA . ASP A 1 95 ? -10.301 -13.040 -16.365 1.00 0.00 95 ASP A CA 2
ATOM 3061 C C . ASP A 1 95 ? -11.744 -12.625 -16.074 1.00 0.00 95 ASP A C 2
ATOM 3062 O O . ASP A 1 95 ? -11.987 -11.544 -15.540 1.00 0.00 95 ASP A O 2
ATOM 3071 N N . ALA A 1 96 ? -12.665 -13.505 -16.439 1.00 0.00 96 ALA A N 2
ATOM 3072 C CA . ALA A 1 96 ? -14.078 -13.243 -16.223 1.00 0.00 96 ALA A CA 2
ATOM 3073 C C . ALA A 1 96 ? -14.500 -12.032 -17.058 1.00 0.00 96 ALA A C 2
ATOM 3074 O O . ALA A 1 96 ? -13.661 -11.229 -17.462 1.00 0.00 96 ALA A O 2
ATOM 3081 N N . GLY A 1 97 ? -15.801 -11.939 -17.290 1.00 0.00 97 GLY A N 2
ATOM 3082 C CA . GLY A 1 97 ? -16.345 -10.839 -18.069 1.00 0.00 97 GLY A CA 2
ATOM 3083 C C . GLY A 1 97 ? -17.642 -10.317 -17.448 1.00 0.00 97 GLY A C 2
ATOM 3084 O O . GLY A 1 97 ? -17.622 -9.367 -16.666 1.00 0.00 97 GLY A O 2
ATOM 3088 N N . GLU A 1 98 ? -18.740 -10.960 -17.819 1.00 0.00 98 GLU A N 2
ATOM 3089 C CA . GLU A 1 98 ? -20.043 -10.572 -17.309 1.00 0.00 98 GLU A CA 2
ATOM 3090 C C . GLU A 1 98 ? -20.414 -9.173 -17.806 1.00 0.00 98 GLU A C 2
ATOM 3091 O O . GLU A 1 98 ? -19.537 -8.356 -18.079 1.00 0.00 98 GLU A O 2
ATOM 3103 N N . LYS A 1 99 ? -21.714 -8.942 -17.908 1.00 0.00 99 LYS A N 2
ATOM 3104 C CA . LYS A 1 99 ? -22.211 -7.656 -18.368 1.00 0.00 99 LYS A CA 2
ATOM 3105 C C . LYS A 1 99 ? -21.559 -6.540 -17.550 1.00 0.00 99 LYS A C 2
ATOM 3106 O O . LYS A 1 99 ? -21.296 -6.709 -16.360 1.00 0.00 99 LYS A O 2
ATOM 3125 N N . MET A 1 1 ? 26.079 -0.932 -12.579 1.00 0.00 1 MET A N 3
ATOM 3126 C CA . MET A 1 1 ? 25.401 0.088 -13.361 1.00 0.00 1 MET A CA 3
ATOM 3127 C C . MET A 1 1 ? 26.122 1.433 -13.250 1.00 0.00 1 MET A C 3
ATOM 3128 O O . MET A 1 1 ? 26.828 1.684 -12.274 1.00 0.00 1 MET A O 3
ATOM 3142 N N . SER A 1 2 ? 25.921 2.261 -14.264 1.00 0.00 2 SER A N 3
ATOM 3143 C CA . SER A 1 2 ? 26.543 3.574 -14.293 1.00 0.00 2 SER A CA 3
ATOM 3144 C C . SER A 1 2 ? 25.515 4.649 -13.933 1.00 0.00 2 SER A C 3
ATOM 3145 O O . SER A 1 2 ? 24.746 5.088 -14.786 1.00 0.00 2 SER A O 3
ATOM 3153 N N . ALA A 1 3 ? 25.536 5.041 -12.667 1.00 0.00 3 ALA A N 3
ATOM 3154 C CA . ALA A 1 3 ? 24.615 6.056 -12.184 1.00 0.00 3 ALA A CA 3
ATOM 3155 C C . ALA A 1 3 ? 24.506 7.175 -13.221 1.00 0.00 3 ALA A C 3
ATOM 3156 O O . ALA A 1 3 ? 25.441 7.955 -13.398 1.00 0.00 3 ALA A O 3
ATOM 3163 N N . ASN A 1 4 ? 23.357 7.219 -13.879 1.00 0.00 4 ASN A N 3
ATOM 3164 C CA . ASN A 1 4 ? 23.114 8.230 -14.894 1.00 0.00 4 ASN A CA 3
ATOM 3165 C C . ASN A 1 4 ? 22.798 9.564 -14.214 1.00 0.00 4 ASN A C 3
ATOM 3166 O O . ASN A 1 4 ? 21.640 9.856 -13.921 1.00 0.00 4 ASN A O 3
ATOM 3177 N N . ARG A 1 5 ? 23.849 10.337 -13.982 1.00 0.00 5 ARG A N 3
ATOM 3178 C CA . ARG A 1 5 ? 23.699 11.632 -13.342 1.00 0.00 5 ARG A CA 3
ATOM 3179 C C . ARG A 1 5 ? 23.167 11.462 -11.917 1.00 0.00 5 ARG A C 3
ATOM 3180 O O . ARG A 1 5 ? 22.165 10.781 -11.702 1.00 0.00 5 ARG A O 3
ATOM 3201 N N . ARG A 1 6 ? 23.863 12.091 -10.981 1.00 0.00 6 ARG A N 3
ATOM 3202 C CA . ARG A 1 6 ? 23.473 12.017 -9.583 1.00 0.00 6 ARG A CA 3
ATOM 3203 C C . ARG A 1 6 ? 21.996 12.381 -9.424 1.00 0.00 6 ARG A C 3
ATOM 3204 O O . ARG A 1 6 ? 21.309 12.648 -10.409 1.00 0.00 6 ARG A O 3
ATOM 3225 N N . TRP A 1 7 ? 21.550 12.381 -8.176 1.00 0.00 7 TRP A N 3
ATOM 3226 C CA . TRP A 1 7 ? 20.167 12.708 -7.875 1.00 0.00 7 TRP A CA 3
ATOM 3227 C C . TRP A 1 7 ? 19.272 11.802 -8.723 1.00 0.00 7 TRP A C 3
ATOM 3228 O O . TRP A 1 7 ? 19.765 10.942 -9.451 1.00 0.00 7 TRP A O 3
ATOM 3249 N N . TRP A 1 8 ? 17.972 12.026 -8.600 1.00 0.00 8 TRP A N 3
ATOM 3250 C CA . TRP A 1 8 ? 17.003 11.241 -9.346 1.00 0.00 8 TRP A CA 3
ATOM 3251 C C . TRP A 1 8 ? 16.954 9.842 -8.730 1.00 0.00 8 TRP A C 3
ATOM 3252 O O . TRP A 1 8 ? 15.928 9.434 -8.188 1.00 0.00 8 TRP A O 3
ATOM 3273 N N . VAL A 1 9 ? 18.076 9.144 -8.834 1.00 0.00 9 VAL A N 3
ATOM 3274 C CA . VAL A 1 9 ? 18.173 7.799 -8.294 1.00 0.00 9 VAL A CA 3
ATOM 3275 C C . VAL A 1 9 ? 16.874 7.044 -8.579 1.00 0.00 9 VAL A C 3
ATOM 3276 O O . VAL A 1 9 ? 15.954 7.053 -7.762 1.00 0.00 9 VAL A O 3
ATOM 3289 N N . PRO A 1 10 ? 16.838 6.391 -9.771 1.00 0.00 10 PRO A N 3
ATOM 3290 C CA . PRO A 1 10 ? 15.667 5.632 -10.175 1.00 0.00 10 PRO A CA 3
ATOM 3291 C C . PRO A 1 10 ? 15.579 4.310 -9.410 1.00 0.00 10 PRO A C 3
ATOM 3292 O O . PRO A 1 10 ? 16.518 3.930 -8.711 1.00 0.00 10 PRO A O 3
ATOM 3303 N N . PRO A 1 11 ? 14.414 3.629 -9.572 1.00 0.00 11 PRO A N 3
ATOM 3304 C CA . PRO A 1 11 ? 14.192 2.357 -8.904 1.00 0.00 11 PRO A CA 3
ATOM 3305 C C . PRO A 1 11 ? 14.982 1.236 -9.583 1.00 0.00 11 PRO A C 3
ATOM 3306 O O . PRO A 1 11 ? 15.698 1.477 -10.553 1.00 0.00 11 PRO A O 3
ATOM 3317 N N . ASP A 1 12 ? 14.825 0.036 -9.045 1.00 0.00 12 ASP A N 3
ATOM 3318 C CA . ASP A 1 12 ? 15.515 -1.123 -9.586 1.00 0.00 12 ASP A CA 3
ATOM 3319 C C . ASP A 1 12 ? 14.933 -1.461 -10.960 1.00 0.00 12 ASP A C 3
ATOM 3320 O O . ASP A 1 12 ? 15.589 -1.263 -11.982 1.00 0.00 12 ASP A O 3
ATOM 3329 N N . ASP A 1 13 ? 13.708 -1.966 -10.941 1.00 0.00 13 ASP A N 3
ATOM 3330 C CA . ASP A 1 13 ? 13.031 -2.333 -12.173 1.00 0.00 13 ASP A CA 3
ATOM 3331 C C . ASP A 1 13 ? 11.606 -2.787 -11.851 1.00 0.00 13 ASP A C 3
ATOM 3332 O O . ASP A 1 13 ? 11.375 -3.959 -11.556 1.00 0.00 13 ASP A O 3
ATOM 3341 N N . GLU A 1 14 ? 10.687 -1.835 -11.917 1.00 0.00 14 GLU A N 3
ATOM 3342 C CA . GLU A 1 14 ? 9.290 -2.122 -11.636 1.00 0.00 14 GLU A CA 3
ATOM 3343 C C . GLU A 1 14 ? 9.131 -2.626 -10.201 1.00 0.00 14 GLU A C 3
ATOM 3344 O O . GLU A 1 14 ? 9.762 -3.606 -9.809 1.00 0.00 14 GLU A O 3
ATOM 3356 N N . ASP A 1 15 ? 8.283 -1.932 -9.455 1.00 0.00 15 ASP A N 3
ATOM 3357 C CA . ASP A 1 15 ? 8.032 -2.297 -8.071 1.00 0.00 15 ASP A CA 3
ATOM 3358 C C . ASP A 1 15 ? 6.796 -3.196 -8.001 1.00 0.00 15 ASP A C 3
ATOM 3359 O O . ASP A 1 15 ? 5.668 -2.715 -8.089 1.00 0.00 15 ASP A O 3
ATOM 3368 N N . CYS A 1 16 ? 7.051 -4.487 -7.843 1.00 0.00 16 CYS A N 3
ATOM 3369 C CA . CYS A 1 16 ? 5.973 -5.458 -7.761 1.00 0.00 16 CYS A CA 3
ATOM 3370 C C . CYS A 1 16 ? 6.340 -6.493 -6.695 1.00 0.00 16 CYS A C 3
ATOM 3371 O O . CYS A 1 16 ? 5.741 -6.522 -5.621 1.00 0.00 16 CYS A O 3
ATOM 3379 N N . VAL A 1 17 ? 7.321 -7.317 -7.030 1.00 0.00 17 VAL A N 3
ATOM 3380 C CA . VAL A 1 17 ? 7.775 -8.351 -6.115 1.00 0.00 17 VAL A CA 3
ATOM 3381 C C . VAL A 1 17 ? 9.233 -8.087 -5.735 1.00 0.00 17 VAL A C 3
ATOM 3382 O O . VAL A 1 17 ? 9.509 -7.470 -4.707 1.00 0.00 17 VAL A O 3
ATOM 3395 N N . SER A 1 18 ? 10.129 -8.566 -6.586 1.00 0.00 18 SER A N 3
ATOM 3396 C CA . SER A 1 18 ? 11.552 -8.389 -6.353 1.00 0.00 18 SER A CA 3
ATOM 3397 C C . SER A 1 18 ? 11.949 -9.036 -5.024 1.00 0.00 18 SER A C 3
ATOM 3398 O O . SER A 1 18 ? 11.087 -9.438 -4.243 1.00 0.00 18 SER A O 3
ATOM 3406 N N . GLU A 1 19 ? 13.254 -9.116 -4.808 1.00 0.00 19 GLU A N 3
ATOM 3407 C CA . GLU A 1 19 ? 13.775 -9.707 -3.587 1.00 0.00 19 GLU A CA 3
ATOM 3408 C C . GLU A 1 19 ? 13.279 -8.929 -2.367 1.00 0.00 19 GLU A C 3
ATOM 3409 O O . GLU A 1 19 ? 13.264 -9.455 -1.255 1.00 0.00 19 GLU A O 3
ATOM 3421 N N . LYS A 1 20 ? 12.884 -7.689 -2.616 1.00 0.00 20 LYS A N 3
ATOM 3422 C CA . LYS A 1 20 ? 12.388 -6.833 -1.551 1.00 0.00 20 LYS A CA 3
ATOM 3423 C C . LYS A 1 20 ? 11.079 -7.409 -1.009 1.00 0.00 20 LYS A C 3
ATOM 3424 O O . LYS A 1 20 ? 10.982 -7.732 0.174 1.00 0.00 20 LYS A O 3
ATOM 3443 N N . LEU A 1 21 ? 10.104 -7.518 -1.899 1.00 0.00 21 LEU A N 3
ATOM 3444 C CA . LEU A 1 21 ? 8.804 -8.049 -1.524 1.00 0.00 21 LEU A CA 3
ATOM 3445 C C . LEU A 1 21 ? 8.960 -9.507 -1.087 1.00 0.00 21 LEU A C 3
ATOM 3446 O O . LEU A 1 21 ? 8.331 -9.940 -0.123 1.00 0.00 21 LEU A O 3
ATOM 3462 N N . LEU A 1 22 ? 9.803 -10.223 -1.816 1.00 0.00 22 LEU A N 3
ATOM 3463 C CA . LEU A 1 22 ? 10.050 -11.623 -1.515 1.00 0.00 22 LEU A CA 3
ATOM 3464 C C . LEU A 1 22 ? 10.472 -11.759 -0.051 1.00 0.00 22 LEU A C 3
ATOM 3465 O O . LEU A 1 22 ? 9.943 -12.599 0.676 1.00 0.00 22 LEU A O 3
ATOM 3481 N N . ARG A 1 23 ? 11.421 -10.920 0.338 1.00 0.00 23 ARG A N 3
ATOM 3482 C CA . ARG A 1 23 ? 11.920 -10.936 1.703 1.00 0.00 23 ARG A CA 3
ATOM 3483 C C . ARG A 1 23 ? 10.807 -10.549 2.680 1.00 0.00 23 ARG A C 3
ATOM 3484 O O . ARG A 1 23 ? 10.609 -11.215 3.695 1.00 0.00 23 ARG A O 3
ATOM 3505 N N . LYS A 1 24 ? 10.111 -9.475 2.338 1.00 0.00 24 LYS A N 3
ATOM 3506 C CA . LYS A 1 24 ? 9.023 -8.993 3.172 1.00 0.00 24 LYS A CA 3
ATOM 3507 C C . LYS A 1 24 ? 8.116 -10.166 3.550 1.00 0.00 24 LYS A C 3
ATOM 3508 O O . LYS A 1 24 ? 7.696 -10.285 4.700 1.00 0.00 24 LYS A O 3
ATOM 3527 N N . THR A 1 25 ? 7.841 -11.002 2.560 1.00 0.00 25 THR A N 3
ATOM 3528 C CA . THR A 1 25 ? 6.992 -12.162 2.774 1.00 0.00 25 THR A CA 3
ATOM 3529 C C . THR A 1 25 ? 7.681 -13.163 3.703 1.00 0.00 25 THR A C 3
ATOM 3530 O O . THR A 1 25 ? 8.898 -13.115 3.881 1.00 0.00 25 THR A O 3
ATOM 3541 N N . ARG A 1 26 ? 6.874 -14.048 4.270 1.00 0.00 26 ARG A N 3
ATOM 3542 C CA . ARG A 1 26 ? 7.391 -15.060 5.176 1.00 0.00 26 ARG A CA 3
ATOM 3543 C C . ARG A 1 26 ? 6.269 -16.003 5.614 1.00 0.00 26 ARG A C 3
ATOM 3544 O O . ARG A 1 26 ? 5.688 -15.826 6.684 1.00 0.00 26 ARG A O 3
ATOM 3565 N N . GLU A 1 27 ? 5.998 -16.984 4.766 1.00 0.00 27 GLU A N 3
ATOM 3566 C CA . GLU A 1 27 ? 4.956 -17.955 5.053 1.00 0.00 27 GLU A CA 3
ATOM 3567 C C . GLU A 1 27 ? 3.702 -17.249 5.573 1.00 0.00 27 GLU A C 3
ATOM 3568 O O . GLU A 1 27 ? 3.605 -16.024 5.515 1.00 0.00 27 GLU A O 3
ATOM 3580 N N . SER A 1 28 ? 2.772 -18.052 6.069 1.00 0.00 28 SER A N 3
ATOM 3581 C CA . SER A 1 28 ? 1.529 -17.520 6.599 1.00 0.00 28 SER A CA 3
ATOM 3582 C C . SER A 1 28 ? 0.679 -16.946 5.463 1.00 0.00 28 SER A C 3
ATOM 3583 O O . SER A 1 28 ? 1.214 -16.423 4.487 1.00 0.00 28 SER A O 3
ATOM 3591 N N . PRO A 1 29 ? -0.665 -17.065 5.633 1.00 0.00 29 PRO A N 3
ATOM 3592 C CA . PRO A 1 29 ? -1.593 -16.564 4.634 1.00 0.00 29 PRO A CA 3
ATOM 3593 C C . PRO A 1 29 ? -1.687 -15.038 4.690 1.00 0.00 29 PRO A C 3
ATOM 3594 O O . PRO A 1 29 ? -0.840 -14.382 5.294 1.00 0.00 29 PRO A O 3
ATOM 3605 N N . LEU A 1 30 ? -2.724 -14.517 4.051 1.00 0.00 30 LEU A N 3
ATOM 3606 C CA . LEU A 1 30 ? -2.939 -13.080 4.020 1.00 0.00 30 LEU A CA 3
ATOM 3607 C C . LEU A 1 30 ? -3.998 -12.705 5.059 1.00 0.00 30 LEU A C 3
ATOM 3608 O O . LEU A 1 30 ? -4.093 -11.547 5.463 1.00 0.00 30 LEU A O 3
ATOM 3624 N N . VAL A 1 31 ? -4.767 -13.706 5.461 1.00 0.00 31 VAL A N 3
ATOM 3625 C CA . VAL A 1 31 ? -5.816 -13.496 6.445 1.00 0.00 31 VAL A CA 3
ATOM 3626 C C . VAL A 1 31 ? -5.270 -12.639 7.590 1.00 0.00 31 VAL A C 3
ATOM 3627 O O . VAL A 1 31 ? -5.886 -11.647 7.975 1.00 0.00 31 VAL A O 3
ATOM 3640 N N . PRO A 1 32 ? -4.090 -13.066 8.115 1.00 0.00 32 PRO A N 3
ATOM 3641 C CA . PRO A 1 32 ? -3.455 -12.349 9.208 1.00 0.00 32 PRO A CA 3
ATOM 3642 C C . PRO A 1 32 ? -2.806 -11.056 8.711 1.00 0.00 32 PRO A C 3
ATOM 3643 O O . PRO A 1 32 ? -3.338 -9.968 8.928 1.00 0.00 32 PRO A O 3
ATOM 3654 N N . ILE A 1 33 ? -1.667 -11.217 8.055 1.00 0.00 33 ILE A N 3
ATOM 3655 C CA . ILE A 1 33 ? -0.940 -10.075 7.526 1.00 0.00 33 ILE A CA 3
ATOM 3656 C C . ILE A 1 33 ? -1.936 -9.051 6.978 1.00 0.00 33 ILE A C 3
ATOM 3657 O O . ILE A 1 33 ? -1.875 -7.873 7.326 1.00 0.00 33 ILE A O 3
ATOM 3673 N N . GLY A 1 34 ? -2.829 -9.538 6.129 1.00 0.00 34 GLY A N 3
ATOM 3674 C CA . GLY A 1 34 ? -3.837 -8.680 5.530 1.00 0.00 34 GLY A CA 3
ATOM 3675 C C . GLY A 1 34 ? -4.728 -8.049 6.601 1.00 0.00 34 GLY A C 3
ATOM 3676 O O . GLY A 1 34 ? -4.957 -6.840 6.592 1.00 0.00 34 GLY A O 3
ATOM 3680 N N . LEU A 1 35 ? -5.208 -8.896 7.500 1.00 0.00 35 LEU A N 3
ATOM 3681 C CA . LEU A 1 35 ? -6.069 -8.437 8.577 1.00 0.00 35 LEU A CA 3
ATOM 3682 C C . LEU A 1 35 ? -5.448 -7.200 9.229 1.00 0.00 35 LEU A C 3
ATOM 3683 O O . LEU A 1 35 ? -6.040 -6.122 9.213 1.00 0.00 35 LEU A O 3
ATOM 3699 N N . GLY A 1 36 ? -4.262 -7.396 9.786 1.00 0.00 36 GLY A N 3
ATOM 3700 C CA . GLY A 1 36 ? -3.554 -6.310 10.442 1.00 0.00 36 GLY A CA 3
ATOM 3701 C C . GLY A 1 36 ? -3.497 -5.072 9.544 1.00 0.00 36 GLY A C 3
ATOM 3702 O O . GLY A 1 36 ? -4.031 -4.021 9.895 1.00 0.00 36 GLY A O 3
ATOM 3706 N N . GLY A 1 37 ? -2.843 -5.237 8.404 1.00 0.00 37 GLY A N 3
ATOM 3707 C CA . GLY A 1 37 ? -2.709 -4.146 7.453 1.00 0.00 37 GLY A CA 3
ATOM 3708 C C . GLY A 1 37 ? -4.073 -3.538 7.121 1.00 0.00 37 GLY A C 3
ATOM 3709 O O . GLY A 1 37 ? -4.152 -2.409 6.639 1.00 0.00 37 GLY A O 3
ATOM 3713 N N . CYS A 1 38 ? -5.113 -4.312 7.392 1.00 0.00 38 CYS A N 3
ATOM 3714 C CA . CYS A 1 38 ? -6.469 -3.864 7.129 1.00 0.00 38 CYS A CA 3
ATOM 3715 C C . CYS A 1 38 ? -6.885 -2.907 8.248 1.00 0.00 38 CYS A C 3
ATOM 3716 O O . CYS A 1 38 ? -7.462 -1.852 7.985 1.00 0.00 38 CYS A O 3
ATOM 3724 N N . LEU A 1 39 ? -6.576 -3.309 9.472 1.00 0.00 39 LEU A N 3
ATOM 3725 C CA . LEU A 1 39 ? -6.911 -2.500 10.632 1.00 0.00 39 LEU A CA 3
ATOM 3726 C C . LEU A 1 39 ? -6.122 -1.190 10.579 1.00 0.00 39 LEU A C 3
ATOM 3727 O O . LEU A 1 39 ? -6.587 -0.162 11.068 1.00 0.00 39 LEU A O 3
ATOM 3743 N N . VAL A 1 40 ? -4.942 -1.271 9.983 1.00 0.00 40 VAL A N 3
ATOM 3744 C CA . VAL A 1 40 ? -4.084 -0.105 9.860 1.00 0.00 40 VAL A CA 3
ATOM 3745 C C . VAL A 1 40 ? -4.588 0.776 8.715 1.00 0.00 40 VAL A C 3
ATOM 3746 O O . VAL A 1 40 ? -5.036 1.899 8.942 1.00 0.00 40 VAL A O 3
ATOM 3759 N N . VAL A 1 41 ? -4.497 0.233 7.510 1.00 0.00 41 VAL A N 3
ATOM 3760 C CA . VAL A 1 41 ? -4.938 0.955 6.329 1.00 0.00 41 VAL A CA 3
ATOM 3761 C C . VAL A 1 41 ? -6.331 1.535 6.581 1.00 0.00 41 VAL A C 3
ATOM 3762 O O . VAL A 1 41 ? -6.605 2.680 6.225 1.00 0.00 41 VAL A O 3
ATOM 3775 N N . ALA A 1 42 ? -7.175 0.717 7.194 1.00 0.00 42 ALA A N 3
ATOM 3776 C CA . ALA A 1 42 ? -8.533 1.134 7.499 1.00 0.00 42 ALA A CA 3
ATOM 3777 C C . ALA A 1 42 ? -8.500 2.205 8.592 1.00 0.00 42 ALA A C 3
ATOM 3778 O O . ALA A 1 42 ? -9.224 3.196 8.517 1.00 0.00 42 ALA A O 3
ATOM 3785 N N . ALA A 1 43 ? -7.653 1.967 9.583 1.00 0.00 43 ALA A N 3
ATOM 3786 C CA . ALA A 1 43 ? -7.517 2.898 10.690 1.00 0.00 43 ALA A CA 3
ATOM 3787 C C . ALA A 1 43 ? -7.206 4.293 10.142 1.00 0.00 43 ALA A C 3
ATOM 3788 O O . ALA A 1 43 ? -7.798 5.280 10.576 1.00 0.00 43 ALA A O 3
ATOM 3795 N N . TYR A 1 44 ? -6.278 4.329 9.197 1.00 0.00 44 TYR A N 3
ATOM 3796 C CA . TYR A 1 44 ? -5.881 5.586 8.586 1.00 0.00 44 TYR A CA 3
ATOM 3797 C C . TYR A 1 44 ? -7.028 6.186 7.771 1.00 0.00 44 TYR A C 3
ATOM 3798 O O . TYR A 1 44 ? -7.298 7.383 7.859 1.00 0.00 44 TYR A O 3
ATOM 3816 N N . ARG A 1 45 ? -7.673 5.327 6.996 1.00 0.00 45 ARG A N 3
ATOM 3817 C CA . ARG A 1 45 ? -8.786 5.756 6.166 1.00 0.00 45 ARG A CA 3
ATOM 3818 C C . ARG A 1 45 ? -9.851 6.446 7.021 1.00 0.00 45 ARG A C 3
ATOM 3819 O O . ARG A 1 45 ? -10.247 7.575 6.735 1.00 0.00 45 ARG A O 3
ATOM 3840 N N . ILE A 1 46 ? -10.285 5.738 8.053 1.00 0.00 46 ILE A N 3
ATOM 3841 C CA . ILE A 1 46 ? -11.296 6.267 8.952 1.00 0.00 46 ILE A CA 3
ATOM 3842 C C . ILE A 1 46 ? -10.824 7.612 9.509 1.00 0.00 46 ILE A C 3
ATOM 3843 O O . ILE A 1 46 ? -11.511 8.622 9.369 1.00 0.00 46 ILE A O 3
ATOM 3859 N N . TYR A 1 47 ? -9.654 7.580 10.131 1.00 0.00 47 TYR A N 3
ATOM 3860 C CA . TYR A 1 47 ? -9.081 8.783 10.710 1.00 0.00 47 TYR A CA 3
ATOM 3861 C C . TYR A 1 47 ? -9.256 9.980 9.773 1.00 0.00 47 TYR A C 3
ATOM 3862 O O . TYR A 1 47 ? -9.686 11.050 10.201 1.00 0.00 47 TYR A O 3
ATOM 3880 N N . ARG A 1 48 ? -8.915 9.758 8.512 1.00 0.00 48 ARG A N 3
ATOM 3881 C CA . ARG A 1 48 ? -9.029 10.805 7.511 1.00 0.00 48 ARG A CA 3
ATOM 3882 C C . ARG A 1 48 ? -10.480 11.274 7.396 1.00 0.00 48 ARG A C 3
ATOM 3883 O O . ARG A 1 48 ? -10.771 12.455 7.579 1.00 0.00 48 ARG A O 3
ATOM 3904 N N . LEU A 1 49 ? -11.354 10.325 7.095 1.00 0.00 49 LEU A N 3
ATOM 3905 C CA . LEU A 1 49 ? -12.768 10.626 6.954 1.00 0.00 49 LEU A CA 3
ATOM 3906 C C . LEU A 1 49 ? -13.191 11.595 8.060 1.00 0.00 49 LEU A C 3
ATOM 3907 O O . LEU A 1 49 ? -13.689 12.684 7.779 1.00 0.00 49 LEU A O 3
ATOM 3923 N N . ARG A 1 50 ? -12.978 11.163 9.294 1.00 0.00 50 ARG A N 3
ATOM 3924 C CA . ARG A 1 50 ? -13.331 11.979 10.444 1.00 0.00 50 ARG A CA 3
ATOM 3925 C C . ARG A 1 50 ? -13.012 13.450 10.169 1.00 0.00 50 ARG A C 3
ATOM 3926 O O . ARG A 1 50 ? -13.899 14.226 9.817 1.00 0.00 50 ARG A O 3
ATOM 3947 N N . SER A 1 51 ? -11.743 13.789 10.340 1.00 0.00 51 SER A N 3
ATOM 3948 C CA . SER A 1 51 ? -11.296 15.153 10.115 1.00 0.00 51 SER A CA 3
ATOM 3949 C C . SER A 1 51 ? -10.176 15.171 9.073 1.00 0.00 51 SER A C 3
ATOM 3950 O O . SER A 1 51 ? -9.255 14.358 9.132 1.00 0.00 51 SER A O 3
ATOM 3958 N N . ARG A 1 52 ? -10.292 16.107 8.143 1.00 0.00 52 ARG A N 3
ATOM 3959 C CA . ARG A 1 52 ? -9.301 16.242 7.089 1.00 0.00 52 ARG A CA 3
ATOM 3960 C C . ARG A 1 52 ? -8.687 17.644 7.114 1.00 0.00 52 ARG A C 3
ATOM 3961 O O . ARG A 1 52 ? -9.397 18.639 6.978 1.00 0.00 52 ARG A O 3
ATOM 3982 N N . GLY A 1 53 ? -7.374 17.677 7.287 1.00 0.00 53 GLY A N 3
ATOM 3983 C CA . GLY A 1 53 ? -6.657 18.940 7.331 1.00 0.00 53 GLY A CA 3
ATOM 3984 C C . GLY A 1 53 ? -7.375 19.947 8.232 1.00 0.00 53 GLY A C 3
ATOM 3985 O O . GLY A 1 53 ? -8.071 19.561 9.170 1.00 0.00 53 GLY A O 3
ATOM 3989 N N . SER A 1 54 ? -7.181 21.219 7.915 1.00 0.00 54 SER A N 3
ATOM 3990 C CA . SER A 1 54 ? -7.802 22.284 8.683 1.00 0.00 54 SER A CA 3
ATOM 3991 C C . SER A 1 54 ? -7.688 23.610 7.927 1.00 0.00 54 SER A C 3
ATOM 3992 O O . SER A 1 54 ? -8.698 24.226 7.592 1.00 0.00 54 SER A O 3
ATOM 4000 N N . THR A 1 55 ? -6.449 24.009 7.682 1.00 0.00 55 THR A N 3
ATOM 4001 C CA . THR A 1 55 ? -6.190 25.250 6.971 1.00 0.00 55 THR A CA 3
ATOM 4002 C C . THR A 1 55 ? -5.054 25.061 5.964 1.00 0.00 55 THR A C 3
ATOM 4003 O O . THR A 1 55 ? -5.219 25.340 4.777 1.00 0.00 55 THR A O 3
ATOM 4014 N N . LYS A 1 56 ? -3.927 24.587 6.473 1.00 0.00 56 LYS A N 3
ATOM 4015 C CA . LYS A 1 56 ? -2.764 24.357 5.632 1.00 0.00 56 LYS A CA 3
ATOM 4016 C C . LYS A 1 56 ? -1.743 23.516 6.401 1.00 0.00 56 LYS A C 3
ATOM 4017 O O . LYS A 1 56 ? -1.332 23.884 7.500 1.00 0.00 56 LYS A O 3
ATOM 4036 N N . MET A 1 57 ? -1.362 22.402 5.792 1.00 0.00 57 MET A N 3
ATOM 4037 C CA . MET A 1 57 ? -0.397 21.506 6.405 1.00 0.00 57 MET A CA 3
ATOM 4038 C C . MET A 1 57 ? -0.661 21.359 7.905 1.00 0.00 57 MET A C 3
ATOM 4039 O O . MET A 1 57 ? -0.057 22.059 8.717 1.00 0.00 57 MET A O 3
ATOM 4053 N N . SER A 1 58 ? -1.563 20.445 8.228 1.00 0.00 58 SER A N 3
ATOM 4054 C CA . SER A 1 58 ? -1.915 20.197 9.615 1.00 0.00 58 SER A CA 3
ATOM 4055 C C . SER A 1 58 ? -0.655 19.885 10.427 1.00 0.00 58 SER A C 3
ATOM 4056 O O . SER A 1 58 ? 0.298 19.312 9.903 1.00 0.00 58 SER A O 3
ATOM 4064 N N . ILE A 1 59 ? -0.693 20.277 11.692 1.00 0.00 59 ILE A N 3
ATOM 4065 C CA . ILE A 1 59 ? 0.433 20.047 12.580 1.00 0.00 59 ILE A CA 3
ATOM 4066 C C . ILE A 1 59 ? 0.395 18.602 13.081 1.00 0.00 59 ILE A C 3
ATOM 4067 O O . ILE A 1 59 ? 0.383 18.359 14.287 1.00 0.00 59 ILE A O 3
ATOM 4083 N N . HIS A 1 60 ? 0.377 17.680 12.130 1.00 0.00 60 HIS A N 3
ATOM 4084 C CA . HIS A 1 60 ? 0.341 16.265 12.460 1.00 0.00 60 HIS A CA 3
ATOM 4085 C C . HIS A 1 60 ? 1.409 15.523 11.655 1.00 0.00 60 HIS A C 3
ATOM 4086 O O . HIS A 1 60 ? 1.087 14.758 10.746 1.00 0.00 60 HIS A O 3
ATOM 4100 N N . LEU A 1 61 ? 2.658 15.774 12.016 1.00 0.00 61 LEU A N 3
ATOM 4101 C CA . LEU A 1 61 ? 3.776 15.138 11.339 1.00 0.00 61 LEU A CA 3
ATOM 4102 C C . LEU A 1 61 ? 4.726 14.544 12.380 1.00 0.00 61 LEU A C 3
ATOM 4103 O O . LEU A 1 61 ? 5.846 15.023 12.548 1.00 0.00 61 LEU A O 3
ATOM 4119 N N . ILE A 1 62 ? 4.244 13.508 13.051 1.00 0.00 62 ILE A N 3
ATOM 4120 C CA . ILE A 1 62 ? 5.037 12.842 14.070 1.00 0.00 62 ILE A CA 3
ATOM 4121 C C . ILE A 1 62 ? 6.240 12.162 13.412 1.00 0.00 62 ILE A C 3
ATOM 4122 O O . ILE A 1 62 ? 7.368 12.294 13.885 1.00 0.00 62 ILE A O 3
ATOM 4138 N N . HIS A 1 63 ? 5.958 11.450 12.332 1.00 0.00 63 HIS A N 3
ATOM 4139 C CA . HIS A 1 63 ? 7.002 10.749 11.604 1.00 0.00 63 HIS A CA 3
ATOM 4140 C C . HIS A 1 63 ? 7.524 11.637 10.473 1.00 0.00 63 HIS A C 3
ATOM 4141 O O . HIS A 1 63 ? 8.260 11.173 9.604 1.00 0.00 63 HIS A O 3
ATOM 4155 N N . THR A 1 64 ? 7.121 12.899 10.520 1.00 0.00 64 THR A N 3
ATOM 4156 C CA . THR A 1 64 ? 7.539 13.856 9.510 1.00 0.00 64 THR A CA 3
ATOM 4157 C C . THR A 1 64 ? 6.946 13.487 8.148 1.00 0.00 64 THR A C 3
ATOM 4158 O O . THR A 1 64 ? 6.026 14.148 7.668 1.00 0.00 64 THR A O 3
ATOM 4169 N N . ARG A 1 65 ? 7.497 12.433 7.565 1.00 0.00 65 ARG A N 3
ATOM 4170 C CA . ARG A 1 65 ? 7.034 11.968 6.268 1.00 0.00 65 ARG A CA 3
ATOM 4171 C C . ARG A 1 65 ? 5.949 10.903 6.442 1.00 0.00 65 ARG A C 3
ATOM 4172 O O . ARG A 1 65 ? 6.013 9.841 5.826 1.00 0.00 65 ARG A O 3
ATOM 4193 N N . VAL A 1 66 ? 4.978 11.225 7.284 1.00 0.00 66 VAL A N 3
ATOM 4194 C CA . VAL A 1 66 ? 3.881 10.310 7.546 1.00 0.00 66 VAL A CA 3
ATOM 4195 C C . VAL A 1 66 ? 3.046 10.143 6.275 1.00 0.00 66 VAL A C 3
ATOM 4196 O O . VAL A 1 66 ? 3.058 9.081 5.655 1.00 0.00 66 VAL A O 3
ATOM 4209 N N . ALA A 1 67 ? 2.341 11.209 5.925 1.00 0.00 67 ALA A N 3
ATOM 4210 C CA . ALA A 1 67 ? 1.502 11.194 4.739 1.00 0.00 67 ALA A CA 3
ATOM 4211 C C . ALA A 1 67 ? 2.280 10.574 3.577 1.00 0.00 67 ALA A C 3
ATOM 4212 O O . ALA A 1 67 ? 1.726 9.800 2.797 1.00 0.00 67 ALA A O 3
ATOM 4219 N N . ALA A 1 68 ? 3.551 10.938 3.497 1.00 0.00 68 ALA A N 3
ATOM 4220 C CA . ALA A 1 68 ? 4.411 10.427 2.443 1.00 0.00 68 ALA A CA 3
ATOM 4221 C C . ALA A 1 68 ? 4.460 8.900 2.525 1.00 0.00 68 ALA A C 3
ATOM 4222 O O . ALA A 1 68 ? 4.230 8.214 1.530 1.00 0.00 68 ALA A O 3
ATOM 4229 N N . GLN A 1 69 ? 4.760 8.413 3.720 1.00 0.00 69 GLN A N 3
ATOM 4230 C CA . GLN A 1 69 ? 4.842 6.980 3.945 1.00 0.00 69 GLN A CA 3
ATOM 4231 C C . GLN A 1 69 ? 3.484 6.324 3.686 1.00 0.00 69 GLN A C 3
ATOM 4232 O O . GLN A 1 69 ? 3.345 5.518 2.767 1.00 0.00 69 GLN A O 3
ATOM 4246 N N . ALA A 1 70 ? 2.517 6.694 4.512 1.00 0.00 70 ALA A N 3
ATOM 4247 C CA . ALA A 1 70 ? 1.175 6.151 4.384 1.00 0.00 70 ALA A CA 3
ATOM 4248 C C . ALA A 1 70 ? 0.746 6.204 2.917 1.00 0.00 70 ALA A C 3
ATOM 4249 O O . ALA A 1 70 ? -0.033 5.366 2.463 1.00 0.00 70 ALA A O 3
ATOM 4256 N N . CYS A 1 71 ? 1.272 7.196 2.215 1.00 0.00 71 CYS A N 3
ATOM 4257 C CA . CYS A 1 71 ? 0.954 7.369 0.808 1.00 0.00 71 CYS A CA 3
ATOM 4258 C C . CYS A 1 71 ? 1.579 6.211 0.028 1.00 0.00 71 CYS A C 3
ATOM 4259 O O . CYS A 1 71 ? 0.910 5.572 -0.783 1.00 0.00 71 CYS A O 3
ATOM 4267 N N . ALA A 1 72 ? 2.854 5.976 0.301 1.00 0.00 72 ALA A N 3
ATOM 4268 C CA . ALA A 1 72 ? 3.576 4.905 -0.365 1.00 0.00 72 ALA A CA 3
ATOM 4269 C C . ALA A 1 72 ? 3.006 3.557 0.079 1.00 0.00 72 ALA A C 3
ATOM 4270 O O . ALA A 1 72 ? 2.367 2.860 -0.708 1.00 0.00 72 ALA A O 3
ATOM 4277 N N . VAL A 1 73 ? 3.257 3.230 1.338 1.00 0.00 73 VAL A N 3
ATOM 4278 C CA . VAL A 1 73 ? 2.777 1.978 1.896 1.00 0.00 73 VAL A CA 3
ATOM 4279 C C . VAL A 1 73 ? 1.295 1.808 1.556 1.00 0.00 73 VAL A C 3
ATOM 4280 O O . VAL A 1 73 ? 0.823 0.689 1.361 1.00 0.00 73 VAL A O 3
ATOM 4293 N N . GLY A 1 74 ? 0.602 2.936 1.495 1.00 0.00 74 GLY A N 3
ATOM 4294 C CA . GLY A 1 74 ? -0.817 2.926 1.181 1.00 0.00 74 GLY A CA 3
ATOM 4295 C C . GLY A 1 74 ? -1.058 2.455 -0.255 1.00 0.00 74 GLY A C 3
ATOM 4296 O O . GLY A 1 74 ? -1.762 1.471 -0.479 1.00 0.00 74 GLY A O 3
ATOM 4300 N N . ALA A 1 75 ? -0.462 3.180 -1.189 1.00 0.00 75 ALA A N 3
ATOM 4301 C CA . ALA A 1 75 ? -0.603 2.849 -2.597 1.00 0.00 75 ALA A CA 3
ATOM 4302 C C . ALA A 1 75 ? -0.304 1.362 -2.799 1.00 0.00 75 ALA A C 3
ATOM 4303 O O . ALA A 1 75 ? -1.148 0.618 -3.296 1.00 0.00 75 ALA A O 3
ATOM 4310 N N . ILE A 1 76 ? 0.899 0.974 -2.404 1.00 0.00 76 ILE A N 3
ATOM 4311 C CA . ILE A 1 76 ? 1.320 -0.411 -2.535 1.00 0.00 76 ILE A CA 3
ATOM 4312 C C . ILE A 1 76 ? 0.262 -1.322 -1.910 1.00 0.00 76 ILE A C 3
ATOM 4313 O O . ILE A 1 76 ? -0.186 -2.281 -2.538 1.00 0.00 76 ILE A O 3
ATOM 4329 N N . MET A 1 77 ? -0.107 -0.991 -0.682 1.00 0.00 77 MET A N 3
ATOM 4330 C CA . MET A 1 77 ? -1.105 -1.768 0.035 1.00 0.00 77 MET A CA 3
ATOM 4331 C C . MET A 1 77 ? -2.365 -1.956 -0.811 1.00 0.00 77 MET A C 3
ATOM 4332 O O . MET A 1 77 ? -2.907 -3.058 -0.887 1.00 0.00 77 MET A O 3
ATOM 4346 N N . LEU A 1 78 ? -2.795 -0.864 -1.426 1.00 0.00 78 LEU A N 3
ATOM 4347 C CA . LEU A 1 78 ? -3.982 -0.895 -2.263 1.00 0.00 78 LEU A CA 3
ATOM 4348 C C . LEU A 1 78 ? -3.790 -1.929 -3.375 1.00 0.00 78 LEU A C 3
ATOM 4349 O O . LEU A 1 78 ? -4.539 -2.901 -3.459 1.00 0.00 78 LEU A O 3
ATOM 4365 N N . GLY A 1 79 ? -2.782 -1.685 -4.199 1.00 0.00 79 GLY A N 3
ATOM 4366 C CA . GLY A 1 79 ? -2.481 -2.583 -5.301 1.00 0.00 79 GLY A CA 3
ATOM 4367 C C . GLY A 1 79 ? -2.427 -4.036 -4.825 1.00 0.00 79 GLY A C 3
ATOM 4368 O O . GLY A 1 79 ? -3.190 -4.877 -5.298 1.00 0.00 79 GLY A O 3
ATOM 4372 N N . ALA A 1 80 ? -1.517 -4.287 -3.895 1.00 0.00 80 ALA A N 3
ATOM 4373 C CA . ALA A 1 80 ? -1.353 -5.623 -3.350 1.00 0.00 80 ALA A CA 3
ATOM 4374 C C . ALA A 1 80 ? -2.716 -6.161 -2.909 1.00 0.00 80 ALA A C 3
ATOM 4375 O O . ALA A 1 80 ? -3.247 -7.089 -3.516 1.00 0.00 80 ALA A O 3
ATOM 4382 N N . VAL A 1 81 ? -3.243 -5.553 -1.855 1.00 0.00 81 VAL A N 3
ATOM 4383 C CA . VAL A 1 81 ? -4.534 -5.959 -1.326 1.00 0.00 81 VAL A CA 3
ATOM 4384 C C . VAL A 1 81 ? -5.480 -6.272 -2.487 1.00 0.00 81 VAL A C 3
ATOM 4385 O O . VAL A 1 81 ? -5.826 -7.430 -2.716 1.00 0.00 81 VAL A O 3
ATOM 4398 N N . TYR A 1 82 ? -5.873 -5.219 -3.188 1.00 0.00 82 TYR A N 3
ATOM 4399 C CA . TYR A 1 82 ? -6.774 -5.366 -4.319 1.00 0.00 82 TYR A CA 3
ATOM 4400 C C . TYR A 1 82 ? -6.462 -6.641 -5.105 1.00 0.00 82 TYR A C 3
ATOM 4401 O O . TYR A 1 82 ? -7.355 -7.441 -5.378 1.00 0.00 82 TYR A O 3
ATOM 4419 N N . THR A 1 83 ? -5.190 -6.790 -5.448 1.00 0.00 83 THR A N 3
ATOM 4420 C CA . THR A 1 83 ? -4.749 -7.954 -6.198 1.00 0.00 83 THR A CA 3
ATOM 4421 C C . THR A 1 83 ? -5.146 -9.240 -5.469 1.00 0.00 83 THR A C 3
ATOM 4422 O O . THR A 1 83 ? -5.722 -10.146 -6.069 1.00 0.00 83 THR A O 3
ATOM 4433 N N . MET A 1 84 ? -4.821 -9.278 -4.185 1.00 0.00 84 MET A N 3
ATOM 4434 C CA . MET A 1 84 ? -5.136 -10.438 -3.368 1.00 0.00 84 MET A CA 3
ATOM 4435 C C . MET A 1 84 ? -6.649 -10.615 -3.227 1.00 0.00 84 MET A C 3
ATOM 4436 O O . MET A 1 84 ? -7.222 -11.551 -3.781 1.00 0.00 84 MET A O 3
ATOM 4450 N N . TYR A 1 85 ? -7.253 -9.700 -2.483 1.00 0.00 85 TYR A N 3
ATOM 4451 C CA . TYR A 1 85 ? -8.689 -9.744 -2.262 1.00 0.00 85 TYR A CA 3
ATOM 4452 C C . TYR A 1 85 ? -9.433 -10.065 -3.560 1.00 0.00 85 TYR A C 3
ATOM 4453 O O . TYR A 1 85 ? -10.419 -10.801 -3.548 1.00 0.00 85 TYR A O 3
ATOM 4471 N N . SER A 1 86 ? -8.933 -9.498 -4.647 1.00 0.00 86 SER A N 3
ATOM 4472 C CA . SER A 1 86 ? -9.539 -9.714 -5.950 1.00 0.00 86 SER A CA 3
ATOM 4473 C C . SER A 1 86 ? -9.260 -11.142 -6.426 1.00 0.00 86 SER A C 3
ATOM 4474 O O . SER A 1 86 ? -10.155 -11.817 -6.931 1.00 0.00 86 SER A O 3
ATOM 4482 N N . ASP A 1 87 ? -8.015 -11.558 -6.247 1.00 0.00 87 ASP A N 3
ATOM 4483 C CA . ASP A 1 87 ? -7.607 -12.893 -6.651 1.00 0.00 87 ASP A CA 3
ATOM 4484 C C . ASP A 1 87 ? -8.548 -13.922 -6.022 1.00 0.00 87 ASP A C 3
ATOM 4485 O O . ASP A 1 87 ? -9.025 -14.830 -6.701 1.00 0.00 87 ASP A O 3
ATOM 4494 N N . TYR A 1 88 ? -8.787 -13.746 -4.731 1.00 0.00 88 TYR A N 3
ATOM 4495 C CA . TYR A 1 88 ? -9.663 -14.648 -4.002 1.00 0.00 88 TYR A CA 3
ATOM 4496 C C . TYR A 1 88 ? -10.872 -15.043 -4.851 1.00 0.00 88 TYR A C 3
ATOM 4497 O O . TYR A 1 88 ? -11.414 -16.137 -4.696 1.00 0.00 88 TYR A O 3
ATOM 4515 N N . VAL A 1 89 ? -11.261 -14.131 -5.730 1.00 0.00 89 VAL A N 3
ATOM 4516 C CA . VAL A 1 89 ? -12.397 -14.371 -6.604 1.00 0.00 89 VAL A CA 3
ATOM 4517 C C . VAL A 1 89 ? -12.263 -15.756 -7.239 1.00 0.00 89 VAL A C 3
ATOM 4518 O O . VAL A 1 89 ? -12.876 -16.717 -6.776 1.00 0.00 89 VAL A O 3
ATOM 4531 N N . LYS A 1 90 ? -11.458 -15.815 -8.290 1.00 0.00 90 LYS A N 3
ATOM 4532 C CA . LYS A 1 90 ? -11.236 -17.067 -8.993 1.00 0.00 90 LYS A CA 3
ATOM 4533 C C . LYS A 1 90 ? -12.416 -17.338 -9.928 1.00 0.00 90 LYS A C 3
ATOM 4534 O O . LYS A 1 90 ? -13.047 -18.391 -9.849 1.00 0.00 90 LYS A O 3
ATOM 4553 N N . ARG A 1 91 ? -12.680 -16.369 -10.793 1.00 0.00 91 ARG A N 3
ATOM 4554 C CA . ARG A 1 91 ? -13.773 -16.490 -11.742 1.00 0.00 91 ARG A CA 3
ATOM 4555 C C . ARG A 1 91 ? -13.417 -15.788 -13.054 1.00 0.00 91 ARG A C 3
ATOM 4556 O O . ARG A 1 91 ? -14.300 -15.325 -13.774 1.00 0.00 91 ARG A O 3
ATOM 4577 N N . MET A 1 92 ? -12.121 -15.733 -13.326 1.00 0.00 92 MET A N 3
ATOM 4578 C CA . MET A 1 92 ? -11.637 -15.095 -14.539 1.00 0.00 92 MET A CA 3
ATOM 4579 C C . MET A 1 92 ? -10.304 -15.701 -14.981 1.00 0.00 92 MET A C 3
ATOM 4580 O O . MET A 1 92 ? -9.801 -16.632 -14.353 1.00 0.00 92 MET A O 3
ATOM 4594 N N . ALA A 1 93 ? -9.768 -15.147 -16.060 1.00 0.00 93 ALA A N 3
ATOM 4595 C CA . ALA A 1 93 ? -8.503 -15.621 -16.594 1.00 0.00 93 ALA A CA 3
ATOM 4596 C C . ALA A 1 93 ? -8.111 -14.765 -17.800 1.00 0.00 93 ALA A C 3
ATOM 4597 O O . ALA A 1 93 ? -7.880 -15.289 -18.889 1.00 0.00 93 ALA A O 3
ATOM 4604 N N . GLN A 1 94 ? -8.047 -13.463 -17.565 1.00 0.00 94 GLN A N 3
ATOM 4605 C CA . GLN A 1 94 ? -7.687 -12.529 -18.619 1.00 0.00 94 GLN A CA 3
ATOM 4606 C C . GLN A 1 94 ? -6.502 -13.067 -19.422 1.00 0.00 94 GLN A C 3
ATOM 4607 O O . GLN A 1 94 ? -6.621 -13.315 -20.621 1.00 0.00 94 GLN A O 3
ATOM 4621 N N . ASP A 1 95 ? -5.384 -13.231 -18.729 1.00 0.00 95 ASP A N 3
ATOM 4622 C CA . ASP A 1 95 ? -4.178 -13.735 -19.363 1.00 0.00 95 ASP A CA 3
ATOM 4623 C C . ASP A 1 95 ? -3.850 -12.873 -20.584 1.00 0.00 95 ASP A C 3
ATOM 4624 O O . ASP A 1 95 ? -3.966 -13.330 -21.720 1.00 0.00 95 ASP A O 3
ATOM 4633 N N . ALA A 1 96 ? -3.449 -11.641 -20.309 1.00 0.00 96 ALA A N 3
ATOM 4634 C CA . ALA A 1 96 ? -3.104 -10.711 -21.370 1.00 0.00 96 ALA A CA 3
ATOM 4635 C C . ALA A 1 96 ? -4.344 -10.436 -22.224 1.00 0.00 96 ALA A C 3
ATOM 4636 O O . ALA A 1 96 ? -4.597 -11.137 -23.202 1.00 0.00 96 ALA A O 3
ATOM 4643 N N . GLY A 1 97 ? -5.084 -9.413 -21.822 1.00 0.00 97 GLY A N 3
ATOM 4644 C CA . GLY A 1 97 ? -6.291 -9.036 -22.538 1.00 0.00 97 GLY A CA 3
ATOM 4645 C C . GLY A 1 97 ? -5.960 -8.164 -23.751 1.00 0.00 97 GLY A C 3
ATOM 4646 O O . GLY A 1 97 ? -5.755 -6.959 -23.616 1.00 0.00 97 GLY A O 3
ATOM 4650 N N . GLU A 1 98 ? -5.917 -8.808 -24.908 1.00 0.00 98 GLU A N 3
ATOM 4651 C CA . GLU A 1 98 ? -5.614 -8.106 -26.144 1.00 0.00 98 GLU A CA 3
ATOM 4652 C C . GLU A 1 98 ? -5.894 -9.007 -27.349 1.00 0.00 98 GLU A C 3
ATOM 4653 O O . GLU A 1 98 ? -5.017 -9.749 -27.790 1.00 0.00 98 GLU A O 3
ATOM 4665 N N . LYS A 1 99 ? -7.118 -8.914 -27.846 1.00 0.00 99 LYS A N 3
ATOM 4666 C CA . LYS A 1 99 ? -7.524 -9.712 -28.991 1.00 0.00 99 LYS A CA 3
ATOM 4667 C C . LYS A 1 99 ? -8.032 -8.786 -30.098 1.00 0.00 99 LYS A C 3
ATOM 4668 O O . LYS A 1 99 ? -7.269 -7.995 -30.650 1.00 0.00 99 LYS A O 3
ATOM 4687 N N . MET A 1 1 ? 21.340 14.506 20.644 1.00 0.00 1 MET A N 4
ATOM 4688 C CA . MET A 1 1 ? 21.243 15.037 19.295 1.00 0.00 1 MET A CA 4
ATOM 4689 C C . MET A 1 1 ? 22.492 15.845 18.933 1.00 0.00 1 MET A C 4
ATOM 4690 O O . MET A 1 1 ? 22.736 16.906 19.504 1.00 0.00 1 MET A O 4
ATOM 4704 N N . SER A 1 2 ? 23.248 15.311 17.985 1.00 0.00 2 SER A N 4
ATOM 4705 C CA . SER A 1 2 ? 24.465 15.969 17.539 1.00 0.00 2 SER A CA 4
ATOM 4706 C C . SER A 1 2 ? 24.984 15.301 16.265 1.00 0.00 2 SER A C 4
ATOM 4707 O O . SER A 1 2 ? 25.260 14.102 16.256 1.00 0.00 2 SER A O 4
ATOM 4715 N N . ALA A 1 3 ? 25.102 16.106 15.219 1.00 0.00 3 ALA A N 4
ATOM 4716 C CA . ALA A 1 3 ? 25.584 15.608 13.942 1.00 0.00 3 ALA A CA 4
ATOM 4717 C C . ALA A 1 3 ? 24.577 14.602 13.379 1.00 0.00 3 ALA A C 4
ATOM 4718 O O . ALA A 1 3 ? 23.947 13.862 14.132 1.00 0.00 3 ALA A O 4
ATOM 4725 N N . ASN A 1 4 ? 24.457 14.609 12.060 1.00 0.00 4 ASN A N 4
ATOM 4726 C CA . ASN A 1 4 ? 23.538 13.707 11.387 1.00 0.00 4 ASN A CA 4
ATOM 4727 C C . ASN A 1 4 ? 23.598 13.955 9.879 1.00 0.00 4 ASN A C 4
ATOM 4728 O O . ASN A 1 4 ? 23.116 14.978 9.395 1.00 0.00 4 ASN A O 4
ATOM 4739 N N . ARG A 1 5 ? 24.192 13.001 9.178 1.00 0.00 5 ARG A N 4
ATOM 4740 C CA . ARG A 1 5 ? 24.321 13.103 7.734 1.00 0.00 5 ARG A CA 4
ATOM 4741 C C . ARG A 1 5 ? 23.942 11.777 7.072 1.00 0.00 5 ARG A C 4
ATOM 4742 O O . ARG A 1 5 ? 24.185 10.709 7.630 1.00 0.00 5 ARG A O 4
ATOM 4763 N N . ARG A 1 6 ? 23.352 11.890 5.890 1.00 0.00 6 ARG A N 4
ATOM 4764 C CA . ARG A 1 6 ? 22.937 10.713 5.146 1.00 0.00 6 ARG A CA 4
ATOM 4765 C C . ARG A 1 6 ? 22.657 11.079 3.687 1.00 0.00 6 ARG A C 4
ATOM 4766 O O . ARG A 1 6 ? 22.321 12.223 3.384 1.00 0.00 6 ARG A O 4
ATOM 4787 N N . TRP A 1 7 ? 22.805 10.086 2.823 1.00 0.00 7 TRP A N 4
ATOM 4788 C CA . TRP A 1 7 ? 22.572 10.289 1.403 1.00 0.00 7 TRP A CA 4
ATOM 4789 C C . TRP A 1 7 ? 21.772 9.095 0.879 1.00 0.00 7 TRP A C 4
ATOM 4790 O O . TRP A 1 7 ? 22.102 7.946 1.171 1.00 0.00 7 TRP A O 4
ATOM 4811 N N . TRP A 1 8 ? 20.736 9.406 0.115 1.00 0.00 8 TRP A N 4
ATOM 4812 C CA . TRP A 1 8 ? 19.886 8.373 -0.452 1.00 0.00 8 TRP A CA 4
ATOM 4813 C C . TRP A 1 8 ? 20.044 8.413 -1.973 1.00 0.00 8 TRP A C 4
ATOM 4814 O O . TRP A 1 8 ? 20.486 7.439 -2.581 1.00 0.00 8 TRP A O 4
ATOM 4835 N N . VAL A 1 9 ? 19.674 9.550 -2.545 1.00 0.00 9 VAL A N 4
ATOM 4836 C CA . VAL A 1 9 ? 19.769 9.730 -3.983 1.00 0.00 9 VAL A CA 4
ATOM 4837 C C . VAL A 1 9 ? 19.331 8.442 -4.684 1.00 0.00 9 VAL A C 4
ATOM 4838 O O . VAL A 1 9 ? 20.134 7.788 -5.348 1.00 0.00 9 VAL A O 4
ATOM 4851 N N . PRO A 1 10 ? 18.025 8.107 -4.507 1.00 0.00 10 PRO A N 4
ATOM 4852 C CA . PRO A 1 10 ? 17.470 6.910 -5.115 1.00 0.00 10 PRO A CA 4
ATOM 4853 C C . PRO A 1 10 ? 17.252 7.107 -6.616 1.00 0.00 10 PRO A C 4
ATOM 4854 O O . PRO A 1 10 ? 17.280 8.234 -7.108 1.00 0.00 10 PRO A O 4
ATOM 4865 N N . PRO A 1 11 ? 17.034 5.964 -7.321 1.00 0.00 11 PRO A N 4
ATOM 4866 C CA . PRO A 1 11 ? 16.812 6.000 -8.756 1.00 0.00 11 PRO A CA 4
ATOM 4867 C C . PRO A 1 11 ? 15.405 6.509 -9.080 1.00 0.00 11 PRO A C 4
ATOM 4868 O O . PRO A 1 11 ? 15.132 6.913 -10.209 1.00 0.00 11 PRO A O 4
ATOM 4879 N N . ASP A 1 12 ? 14.550 6.473 -8.069 1.00 0.00 12 ASP A N 4
ATOM 4880 C CA . ASP A 1 12 ? 13.179 6.925 -8.232 1.00 0.00 12 ASP A CA 4
ATOM 4881 C C . ASP A 1 12 ? 12.578 6.277 -9.480 1.00 0.00 12 ASP A C 4
ATOM 4882 O O . ASP A 1 12 ? 12.739 6.787 -10.588 1.00 0.00 12 ASP A O 4
ATOM 4891 N N . ASP A 1 13 ? 11.897 5.162 -9.260 1.00 0.00 13 ASP A N 4
ATOM 4892 C CA . ASP A 1 13 ? 11.271 4.439 -10.353 1.00 0.00 13 ASP A CA 4
ATOM 4893 C C . ASP A 1 13 ? 9.979 3.787 -9.854 1.00 0.00 13 ASP A C 4
ATOM 4894 O O . ASP A 1 13 ? 9.931 3.270 -8.740 1.00 0.00 13 ASP A O 4
ATOM 4903 N N . GLU A 1 14 ? 8.964 3.834 -10.705 1.00 0.00 14 GLU A N 4
ATOM 4904 C CA . GLU A 1 14 ? 7.676 3.254 -10.364 1.00 0.00 14 GLU A CA 4
ATOM 4905 C C . GLU A 1 14 ? 7.868 1.929 -9.624 1.00 0.00 14 GLU A C 4
ATOM 4906 O O . GLU A 1 14 ? 7.684 1.860 -8.410 1.00 0.00 14 GLU A O 4
ATOM 4918 N N . ASP A 1 15 ? 8.237 0.910 -10.387 1.00 0.00 15 ASP A N 4
ATOM 4919 C CA . ASP A 1 15 ? 8.457 -0.409 -9.818 1.00 0.00 15 ASP A CA 4
ATOM 4920 C C . ASP A 1 15 ? 7.242 -0.806 -8.977 1.00 0.00 15 ASP A C 4
ATOM 4921 O O . ASP A 1 15 ? 7.205 -0.552 -7.774 1.00 0.00 15 ASP A O 4
ATOM 4930 N N . CYS A 1 16 ? 6.277 -1.422 -9.644 1.00 0.00 16 CYS A N 4
ATOM 4931 C CA . CYS A 1 16 ? 5.063 -1.857 -8.973 1.00 0.00 16 CYS A CA 4
ATOM 4932 C C . CYS A 1 16 ? 5.423 -3.003 -8.025 1.00 0.00 16 CYS A C 4
ATOM 4933 O O . CYS A 1 16 ? 5.009 -3.008 -6.867 1.00 0.00 16 CYS A O 4
ATOM 4941 N N . VAL A 1 17 ? 6.189 -3.946 -8.553 1.00 0.00 17 VAL A N 4
ATOM 4942 C CA . VAL A 1 17 ? 6.609 -5.095 -7.768 1.00 0.00 17 VAL A CA 4
ATOM 4943 C C . VAL A 1 17 ? 7.907 -5.657 -8.350 1.00 0.00 17 VAL A C 4
ATOM 4944 O O . VAL A 1 17 ? 8.965 -5.553 -7.731 1.00 0.00 17 VAL A O 4
ATOM 4957 N N . SER A 1 18 ? 7.785 -6.241 -9.533 1.00 0.00 18 SER A N 4
ATOM 4958 C CA . SER A 1 18 ? 8.936 -6.820 -10.204 1.00 0.00 18 SER A CA 4
ATOM 4959 C C . SER A 1 18 ? 9.530 -7.942 -9.351 1.00 0.00 18 SER A C 4
ATOM 4960 O O . SER A 1 18 ? 9.132 -8.130 -8.202 1.00 0.00 18 SER A O 4
ATOM 4968 N N . GLU A 1 19 ? 10.473 -8.659 -9.946 1.00 0.00 19 GLU A N 4
ATOM 4969 C CA . GLU A 1 19 ? 11.126 -9.757 -9.254 1.00 0.00 19 GLU A CA 4
ATOM 4970 C C . GLU A 1 19 ? 11.663 -9.288 -7.900 1.00 0.00 19 GLU A C 4
ATOM 4971 O O . GLU A 1 19 ? 11.866 -10.096 -6.995 1.00 0.00 19 GLU A O 4
ATOM 4983 N N . LYS A 1 20 ? 11.877 -7.984 -7.804 1.00 0.00 20 LYS A N 4
ATOM 4984 C CA . LYS A 1 20 ? 12.386 -7.398 -6.576 1.00 0.00 20 LYS A CA 4
ATOM 4985 C C . LYS A 1 20 ? 11.404 -7.676 -5.437 1.00 0.00 20 LYS A C 4
ATOM 4986 O O . LYS A 1 20 ? 11.698 -8.460 -4.537 1.00 0.00 20 LYS A O 4
ATOM 5005 N N . LEU A 1 21 ? 10.256 -7.019 -5.515 1.00 0.00 21 LEU A N 4
ATOM 5006 C CA . LEU A 1 21 ? 9.228 -7.186 -4.501 1.00 0.00 21 LEU A CA 4
ATOM 5007 C C . LEU A 1 21 ? 8.743 -8.637 -4.507 1.00 0.00 21 LEU A C 4
ATOM 5008 O O . LEU A 1 21 ? 8.246 -9.133 -3.497 1.00 0.00 21 LEU A O 4
ATOM 5024 N N . LEU A 1 22 ? 8.905 -9.277 -5.656 1.00 0.00 22 LEU A N 4
ATOM 5025 C CA . LEU A 1 22 ? 8.490 -10.661 -5.807 1.00 0.00 22 LEU A CA 4
ATOM 5026 C C . LEU A 1 22 ? 9.162 -11.511 -4.727 1.00 0.00 22 LEU A C 4
ATOM 5027 O O . LEU A 1 22 ? 8.498 -12.004 -3.816 1.00 0.00 22 LEU A O 4
ATOM 5043 N N . ARG A 1 23 ? 10.472 -11.656 -4.863 1.00 0.00 23 ARG A N 4
ATOM 5044 C CA . ARG A 1 23 ? 11.242 -12.438 -3.910 1.00 0.00 23 ARG A CA 4
ATOM 5045 C C . ARG A 1 23 ? 11.114 -11.841 -2.508 1.00 0.00 23 ARG A C 4
ATOM 5046 O O . ARG A 1 23 ? 10.999 -12.573 -1.526 1.00 0.00 23 ARG A O 4
ATOM 5067 N N . LYS A 1 24 ? 11.137 -10.517 -2.458 1.00 0.00 24 LYS A N 4
ATOM 5068 C CA . LYS A 1 24 ? 11.025 -9.813 -1.192 1.00 0.00 24 LYS A CA 4
ATOM 5069 C C . LYS A 1 24 ? 9.910 -10.448 -0.358 1.00 0.00 24 LYS A C 4
ATOM 5070 O O . LYS A 1 24 ? 10.169 -11.011 0.705 1.00 0.00 24 LYS A O 4
ATOM 5089 N N . THR A 1 25 ? 8.694 -10.335 -0.870 1.00 0.00 25 THR A N 4
ATOM 5090 C CA . THR A 1 25 ? 7.539 -10.891 -0.186 1.00 0.00 25 THR A CA 4
ATOM 5091 C C . THR A 1 25 ? 7.367 -12.369 -0.543 1.00 0.00 25 THR A C 4
ATOM 5092 O O . THR A 1 25 ? 6.991 -12.700 -1.667 1.00 0.00 25 THR A O 4
ATOM 5103 N N . ARG A 1 26 ? 7.651 -13.218 0.434 1.00 0.00 26 ARG A N 4
ATOM 5104 C CA . ARG A 1 26 ? 7.533 -14.653 0.236 1.00 0.00 26 ARG A CA 4
ATOM 5105 C C . ARG A 1 26 ? 6.093 -15.021 -0.129 1.00 0.00 26 ARG A C 4
ATOM 5106 O O . ARG A 1 26 ? 5.798 -15.313 -1.286 1.00 0.00 26 ARG A O 4
ATOM 5127 N N . GLU A 1 27 ? 5.236 -14.996 0.881 1.00 0.00 27 GLU A N 4
ATOM 5128 C CA . GLU A 1 27 ? 3.835 -15.324 0.681 1.00 0.00 27 GLU A CA 4
ATOM 5129 C C . GLU A 1 27 ? 3.100 -15.356 2.023 1.00 0.00 27 GLU A C 4
ATOM 5130 O O . GLU A 1 27 ? 2.435 -14.389 2.393 1.00 0.00 27 GLU A O 4
ATOM 5142 N N . SER A 1 28 ? 3.245 -16.476 2.715 1.00 0.00 28 SER A N 4
ATOM 5143 C CA . SER A 1 28 ? 2.604 -16.646 4.008 1.00 0.00 28 SER A CA 4
ATOM 5144 C C . SER A 1 28 ? 1.106 -16.356 3.891 1.00 0.00 28 SER A C 4
ATOM 5145 O O . SER A 1 28 ? 0.620 -16.009 2.816 1.00 0.00 28 SER A O 4
ATOM 5153 N N . PRO A 1 29 ? 0.399 -16.514 5.042 1.00 0.00 29 PRO A N 4
ATOM 5154 C CA . PRO A 1 29 ? -1.033 -16.273 5.079 1.00 0.00 29 PRO A CA 4
ATOM 5155 C C . PRO A 1 29 ? -1.338 -14.774 5.056 1.00 0.00 29 PRO A C 4
ATOM 5156 O O . PRO A 1 29 ? -0.723 -14.001 5.788 1.00 0.00 29 PRO A O 4
ATOM 5167 N N . LEU A 1 30 ? -2.288 -14.409 4.207 1.00 0.00 30 LEU A N 4
ATOM 5168 C CA . LEU A 1 30 ? -2.682 -13.016 4.079 1.00 0.00 30 LEU A CA 4
ATOM 5169 C C . LEU A 1 30 ? -3.901 -12.752 4.965 1.00 0.00 30 LEU A C 4
ATOM 5170 O O . LEU A 1 30 ? -4.188 -11.606 5.306 1.00 0.00 30 LEU A O 4
ATOM 5186 N N . VAL A 1 31 ? -4.585 -13.832 5.313 1.00 0.00 31 VAL A N 4
ATOM 5187 C CA . VAL A 1 31 ? -5.766 -13.731 6.153 1.00 0.00 31 VAL A CA 4
ATOM 5188 C C . VAL A 1 31 ? -5.429 -12.919 7.405 1.00 0.00 31 VAL A C 4
ATOM 5189 O O . VAL A 1 31 ? -6.134 -11.969 7.742 1.00 0.00 31 VAL A O 4
ATOM 5202 N N . PRO A 1 32 ? -4.321 -13.332 8.077 1.00 0.00 32 PRO A N 4
ATOM 5203 C CA . PRO A 1 32 ? -3.881 -12.653 9.284 1.00 0.00 32 PRO A CA 4
ATOM 5204 C C . PRO A 1 32 ? -3.221 -11.314 8.950 1.00 0.00 32 PRO A C 4
ATOM 5205 O O . PRO A 1 32 ? -3.789 -10.255 9.214 1.00 0.00 32 PRO A O 4
ATOM 5216 N N . ILE A 1 33 ? -2.031 -11.404 8.375 1.00 0.00 33 ILE A N 4
ATOM 5217 C CA . ILE A 1 33 ? -1.287 -10.212 8.003 1.00 0.00 33 ILE A CA 4
ATOM 5218 C C . ILE A 1 33 ? -2.241 -9.201 7.363 1.00 0.00 33 ILE A C 4
ATOM 5219 O O . ILE A 1 33 ? -2.084 -7.995 7.544 1.00 0.00 33 ILE A O 4
ATOM 5235 N N . GLY A 1 34 ? -3.207 -9.730 6.627 1.00 0.00 34 GLY A N 4
ATOM 5236 C CA . GLY A 1 34 ? -4.185 -8.889 5.959 1.00 0.00 34 GLY A CA 4
ATOM 5237 C C . GLY A 1 34 ? -5.140 -8.250 6.970 1.00 0.00 34 GLY A C 4
ATOM 5238 O O . GLY A 1 34 ? -5.378 -7.044 6.927 1.00 0.00 34 GLY A O 4
ATOM 5242 N N . LEU A 1 35 ? -5.660 -9.086 7.855 1.00 0.00 35 LEU A N 4
ATOM 5243 C CA . LEU A 1 35 ? -6.583 -8.618 8.875 1.00 0.00 35 LEU A CA 4
ATOM 5244 C C . LEU A 1 35 ? -5.916 -7.508 9.690 1.00 0.00 35 LEU A C 4
ATOM 5245 O O . LEU A 1 35 ? -6.512 -6.457 9.919 1.00 0.00 35 LEU A O 4
ATOM 5261 N N . GLY A 1 36 ? -4.688 -7.780 10.106 1.00 0.00 36 GLY A N 4
ATOM 5262 C CA . GLY A 1 36 ? -3.933 -6.818 10.890 1.00 0.00 36 GLY A CA 4
ATOM 5263 C C . GLY A 1 36 ? -3.710 -5.524 10.104 1.00 0.00 36 GLY A C 4
ATOM 5264 O O . GLY A 1 36 ? -4.286 -4.488 10.432 1.00 0.00 36 GLY A O 4
ATOM 5268 N N . GLY A 1 37 ? -2.873 -5.627 9.082 1.00 0.00 37 GLY A N 4
ATOM 5269 C CA . GLY A 1 37 ? -2.567 -4.478 8.247 1.00 0.00 37 GLY A CA 4
ATOM 5270 C C . GLY A 1 37 ? -3.848 -3.807 7.747 1.00 0.00 37 GLY A C 4
ATOM 5271 O O . GLY A 1 37 ? -3.828 -2.644 7.346 1.00 0.00 37 GLY A O 4
ATOM 5275 N N . CYS A 1 38 ? -4.932 -4.568 7.788 1.00 0.00 38 CYS A N 4
ATOM 5276 C CA . CYS A 1 38 ? -6.219 -4.061 7.345 1.00 0.00 38 CYS A CA 4
ATOM 5277 C C . CYS A 1 38 ? -6.759 -3.115 8.419 1.00 0.00 38 CYS A C 4
ATOM 5278 O O . CYS A 1 38 ? -7.228 -2.021 8.109 1.00 0.00 38 CYS A O 4
ATOM 5286 N N . LEU A 1 39 ? -6.676 -3.572 9.660 1.00 0.00 39 LEU A N 4
ATOM 5287 C CA . LEU A 1 39 ? -7.151 -2.779 10.782 1.00 0.00 39 LEU A CA 4
ATOM 5288 C C . LEU A 1 39 ? -6.325 -1.495 10.879 1.00 0.00 39 LEU A C 4
ATOM 5289 O O . LEU A 1 39 ? -6.857 -0.434 11.205 1.00 0.00 39 LEU A O 4
ATOM 5305 N N . VAL A 1 40 ? -5.039 -1.633 10.592 1.00 0.00 40 VAL A N 4
ATOM 5306 C CA . VAL A 1 40 ? -4.135 -0.496 10.643 1.00 0.00 40 VAL A CA 4
ATOM 5307 C C . VAL A 1 40 ? -4.521 0.506 9.553 1.00 0.00 40 VAL A C 4
ATOM 5308 O O . VAL A 1 40 ? -5.021 1.590 9.851 1.00 0.00 40 VAL A O 4
ATOM 5321 N N . VAL A 1 41 ? -4.275 0.109 8.314 1.00 0.00 41 VAL A N 4
ATOM 5322 C CA . VAL A 1 41 ? -4.591 0.959 7.178 1.00 0.00 41 VAL A CA 4
ATOM 5323 C C . VAL A 1 41 ? -6.007 1.513 7.340 1.00 0.00 41 VAL A C 4
ATOM 5324 O O . VAL A 1 41 ? -6.216 2.724 7.271 1.00 0.00 41 VAL A O 4
ATOM 5337 N N . ALA A 1 42 ? -6.945 0.601 7.552 1.00 0.00 42 ALA A N 4
ATOM 5338 C CA . ALA A 1 42 ? -8.336 0.984 7.724 1.00 0.00 42 ALA A CA 4
ATOM 5339 C C . ALA A 1 42 ? -8.417 2.188 8.665 1.00 0.00 42 ALA A C 4
ATOM 5340 O O . ALA A 1 42 ? -9.000 3.213 8.317 1.00 0.00 42 ALA A O 4
ATOM 5347 N N . ALA A 1 43 ? -7.822 2.024 9.837 1.00 0.00 43 ALA A N 4
ATOM 5348 C CA . ALA A 1 43 ? -7.819 3.084 10.830 1.00 0.00 43 ALA A CA 4
ATOM 5349 C C . ALA A 1 43 ? -7.341 4.384 10.180 1.00 0.00 43 ALA A C 4
ATOM 5350 O O . ALA A 1 43 ? -8.042 5.394 10.215 1.00 0.00 43 ALA A O 4
ATOM 5357 N N . TYR A 1 44 ? -6.151 4.317 9.602 1.00 0.00 44 TYR A N 4
ATOM 5358 C CA . TYR A 1 44 ? -5.571 5.476 8.945 1.00 0.00 44 TYR A CA 4
ATOM 5359 C C . TYR A 1 44 ? -6.564 6.104 7.965 1.00 0.00 44 TYR A C 4
ATOM 5360 O O . TYR A 1 44 ? -6.630 7.326 7.840 1.00 0.00 44 TYR A O 4
ATOM 5378 N N . ARG A 1 45 ? -7.312 5.240 7.294 1.00 0.00 45 ARG A N 4
ATOM 5379 C CA . ARG A 1 45 ? -8.298 5.695 6.329 1.00 0.00 45 ARG A CA 4
ATOM 5380 C C . ARG A 1 45 ? -9.375 6.531 7.024 1.00 0.00 45 ARG A C 4
ATOM 5381 O O . ARG A 1 45 ? -9.472 7.736 6.797 1.00 0.00 45 ARG A O 4
ATOM 5402 N N . ILE A 1 46 ? -10.156 5.858 7.856 1.00 0.00 46 ILE A N 4
ATOM 5403 C CA . ILE A 1 46 ? -11.221 6.524 8.586 1.00 0.00 46 ILE A CA 4
ATOM 5404 C C . ILE A 1 46 ? -10.696 7.843 9.156 1.00 0.00 46 ILE A C 4
ATOM 5405 O O . ILE A 1 46 ? -11.245 8.908 8.874 1.00 0.00 46 ILE A O 4
ATOM 5421 N N . TYR A 1 47 ? -9.640 7.730 9.948 1.00 0.00 47 TYR A N 4
ATOM 5422 C CA . TYR A 1 47 ? -9.034 8.900 10.560 1.00 0.00 47 TYR A CA 4
ATOM 5423 C C . TYR A 1 47 ? -8.919 10.047 9.555 1.00 0.00 47 TYR A C 4
ATOM 5424 O O . TYR A 1 47 ? -9.428 11.141 9.794 1.00 0.00 47 TYR A O 4
ATOM 5442 N N . ARG A 1 48 ? -8.246 9.758 8.450 1.00 0.00 48 ARG A N 4
ATOM 5443 C CA . ARG A 1 48 ? -8.056 10.752 7.407 1.00 0.00 48 ARG A CA 4
ATOM 5444 C C . ARG A 1 48 ? -9.405 11.328 6.972 1.00 0.00 48 ARG A C 4
ATOM 5445 O O . ARG A 1 48 ? -9.611 12.540 7.018 1.00 0.00 48 ARG A O 4
ATOM 5466 N N . LEU A 1 49 ? -10.290 10.432 6.559 1.00 0.00 49 LEU A N 4
ATOM 5467 C CA . LEU A 1 49 ? -11.613 10.836 6.116 1.00 0.00 49 LEU A CA 4
ATOM 5468 C C . LEU A 1 49 ? -12.144 11.933 7.041 1.00 0.00 49 LEU A C 4
ATOM 5469 O O . LEU A 1 49 ? -12.429 13.043 6.595 1.00 0.00 49 LEU A O 4
ATOM 5485 N N . ARG A 1 50 ? -12.260 11.584 8.314 1.00 0.00 50 ARG A N 4
ATOM 5486 C CA . ARG A 1 50 ? -12.751 12.525 9.307 1.00 0.00 50 ARG A CA 4
ATOM 5487 C C . ARG A 1 50 ? -12.015 13.860 9.181 1.00 0.00 50 ARG A C 4
ATOM 5488 O O . ARG A 1 50 ? -10.790 13.910 9.284 1.00 0.00 50 ARG A O 4
ATOM 5509 N N . SER A 1 51 ? -12.793 14.910 8.962 1.00 0.00 51 SER A N 4
ATOM 5510 C CA . SER A 1 51 ? -12.230 16.242 8.822 1.00 0.00 51 SER A CA 4
ATOM 5511 C C . SER A 1 51 ? -11.397 16.326 7.541 1.00 0.00 51 SER A C 4
ATOM 5512 O O . SER A 1 51 ? -10.485 15.527 7.336 1.00 0.00 51 SER A O 4
ATOM 5520 N N . ARG A 1 52 ? -11.740 17.302 6.713 1.00 0.00 52 ARG A N 4
ATOM 5521 C CA . ARG A 1 52 ? -11.035 17.501 5.458 1.00 0.00 52 ARG A CA 4
ATOM 5522 C C . ARG A 1 52 ? -9.881 18.487 5.648 1.00 0.00 52 ARG A C 4
ATOM 5523 O O . ARG A 1 52 ? -9.882 19.275 6.593 1.00 0.00 52 ARG A O 4
ATOM 5544 N N . GLY A 1 53 ? -8.923 18.411 4.736 1.00 0.00 53 GLY A N 4
ATOM 5545 C CA . GLY A 1 53 ? -7.765 19.286 4.791 1.00 0.00 53 GLY A CA 4
ATOM 5546 C C . GLY A 1 53 ? -6.999 19.267 3.467 1.00 0.00 53 GLY A C 4
ATOM 5547 O O . GLY A 1 53 ? -6.574 18.208 3.007 1.00 0.00 53 GLY A O 4
ATOM 5551 N N . SER A 1 54 ? -6.847 20.450 2.891 1.00 0.00 54 SER A N 4
ATOM 5552 C CA . SER A 1 54 ? -6.140 20.583 1.628 1.00 0.00 54 SER A CA 4
ATOM 5553 C C . SER A 1 54 ? -4.774 21.232 1.859 1.00 0.00 54 SER A C 4
ATOM 5554 O O . SER A 1 54 ? -4.623 22.443 1.701 1.00 0.00 54 SER A O 4
ATOM 5562 N N . THR A 1 55 ? -3.813 20.398 2.230 1.00 0.00 55 THR A N 4
ATOM 5563 C CA . THR A 1 55 ? -2.464 20.876 2.484 1.00 0.00 55 THR A CA 4
ATOM 5564 C C . THR A 1 55 ? -2.500 22.139 3.348 1.00 0.00 55 THR A C 4
ATOM 5565 O O . THR A 1 55 ? -1.993 23.185 2.945 1.00 0.00 55 THR A O 4
ATOM 5576 N N . LYS A 1 56 ? -3.103 21.999 4.519 1.00 0.00 56 LYS A N 4
ATOM 5577 C CA . LYS A 1 56 ? -3.212 23.116 5.443 1.00 0.00 56 LYS A CA 4
ATOM 5578 C C . LYS A 1 56 ? -3.809 22.624 6.762 1.00 0.00 56 LYS A C 4
ATOM 5579 O O . LYS A 1 56 ? -4.981 22.866 7.046 1.00 0.00 56 LYS A O 4
ATOM 5598 N N . MET A 1 57 ? -2.976 21.941 7.534 1.00 0.00 57 MET A N 4
ATOM 5599 C CA . MET A 1 57 ? -3.408 21.413 8.817 1.00 0.00 57 MET A CA 4
ATOM 5600 C C . MET A 1 57 ? -2.237 20.778 9.571 1.00 0.00 57 MET A C 4
ATOM 5601 O O . MET A 1 57 ? -1.357 20.173 8.961 1.00 0.00 57 MET A O 4
ATOM 5615 N N . SER A 1 58 ? -2.265 20.938 10.886 1.00 0.00 58 SER A N 4
ATOM 5616 C CA . SER A 1 58 ? -1.217 20.388 11.729 1.00 0.00 58 SER A CA 4
ATOM 5617 C C . SER A 1 58 ? 0.137 20.982 11.335 1.00 0.00 58 SER A C 4
ATOM 5618 O O . SER A 1 58 ? 1.014 20.270 10.848 1.00 0.00 58 SER A O 4
ATOM 5626 N N . ILE A 1 59 ? 0.265 22.281 11.561 1.00 0.00 59 ILE A N 4
ATOM 5627 C CA . ILE A 1 59 ? 1.497 22.980 11.237 1.00 0.00 59 ILE A CA 4
ATOM 5628 C C . ILE A 1 59 ? 1.687 22.990 9.719 1.00 0.00 59 ILE A C 4
ATOM 5629 O O . ILE A 1 59 ? 1.434 24.001 9.065 1.00 0.00 59 ILE A O 4
ATOM 5645 N N . HIS A 1 60 ? 2.132 21.854 9.202 1.00 0.00 60 HIS A N 4
ATOM 5646 C CA . HIS A 1 60 ? 2.360 21.720 7.773 1.00 0.00 60 HIS A CA 4
ATOM 5647 C C . HIS A 1 60 ? 1.587 20.511 7.242 1.00 0.00 60 HIS A C 4
ATOM 5648 O O . HIS A 1 60 ? 0.908 20.603 6.221 1.00 0.00 60 HIS A O 4
ATOM 5662 N N . LEU A 1 61 ? 1.718 19.404 7.959 1.00 0.00 61 LEU A N 4
ATOM 5663 C CA . LEU A 1 61 ? 1.041 18.178 7.572 1.00 0.00 61 LEU A CA 4
ATOM 5664 C C . LEU A 1 61 ? 1.114 17.175 8.726 1.00 0.00 61 LEU A C 4
ATOM 5665 O O . LEU A 1 61 ? 0.144 17.000 9.462 1.00 0.00 61 LEU A O 4
ATOM 5681 N N . ILE A 1 62 ? 2.272 16.544 8.847 1.00 0.00 62 ILE A N 4
ATOM 5682 C CA . ILE A 1 62 ? 2.483 15.563 9.899 1.00 0.00 62 ILE A CA 4
ATOM 5683 C C . ILE A 1 62 ? 3.887 15.740 10.481 1.00 0.00 62 ILE A C 4
ATOM 5684 O O . ILE A 1 62 ? 4.668 16.553 9.990 1.00 0.00 62 ILE A O 4
ATOM 5700 N N . HIS A 1 63 ? 4.164 14.966 11.520 1.00 0.00 63 HIS A N 4
ATOM 5701 C CA . HIS A 1 63 ? 5.460 15.027 12.174 1.00 0.00 63 HIS A CA 4
ATOM 5702 C C . HIS A 1 63 ? 6.565 14.752 11.152 1.00 0.00 63 HIS A C 4
ATOM 5703 O O . HIS A 1 63 ? 7.439 15.589 10.937 1.00 0.00 63 HIS A O 4
ATOM 5717 N N . THR A 1 64 ? 6.488 13.575 10.548 1.00 0.00 64 THR A N 4
ATOM 5718 C CA . THR A 1 64 ? 7.470 13.179 9.553 1.00 0.00 64 THR A CA 4
ATOM 5719 C C . THR A 1 64 ? 6.774 12.660 8.294 1.00 0.00 64 THR A C 4
ATOM 5720 O O . THR A 1 64 ? 7.072 11.563 7.822 1.00 0.00 64 THR A O 4
ATOM 5731 N N . ARG A 1 65 ? 5.860 13.472 7.784 1.00 0.00 65 ARG A N 4
ATOM 5732 C CA . ARG A 1 65 ? 5.119 13.109 6.588 1.00 0.00 65 ARG A CA 4
ATOM 5733 C C . ARG A 1 65 ? 4.609 11.671 6.696 1.00 0.00 65 ARG A C 4
ATOM 5734 O O . ARG A 1 65 ? 4.459 10.984 5.687 1.00 0.00 65 ARG A O 4
ATOM 5755 N N . VAL A 1 66 ? 4.356 11.258 7.930 1.00 0.00 66 VAL A N 4
ATOM 5756 C CA . VAL A 1 66 ? 3.866 9.913 8.183 1.00 0.00 66 VAL A CA 4
ATOM 5757 C C . VAL A 1 66 ? 2.675 9.628 7.265 1.00 0.00 66 VAL A C 4
ATOM 5758 O O . VAL A 1 66 ? 2.632 8.593 6.601 1.00 0.00 66 VAL A O 4
ATOM 5771 N N . ALA A 1 67 ? 1.738 10.565 7.256 1.00 0.00 67 ALA A N 4
ATOM 5772 C CA . ALA A 1 67 ? 0.550 10.427 6.430 1.00 0.00 67 ALA A CA 4
ATOM 5773 C C . ALA A 1 67 ? 0.968 10.253 4.969 1.00 0.00 67 ALA A C 4
ATOM 5774 O O . ALA A 1 67 ? 0.488 9.350 4.286 1.00 0.00 67 ALA A O 4
ATOM 5781 N N . ALA A 1 68 ? 1.857 11.133 4.532 1.00 0.00 68 ALA A N 4
ATOM 5782 C CA . ALA A 1 68 ? 2.344 11.088 3.164 1.00 0.00 68 ALA A CA 4
ATOM 5783 C C . ALA A 1 68 ? 2.822 9.670 2.844 1.00 0.00 68 ALA A C 4
ATOM 5784 O O . ALA A 1 68 ? 2.296 9.023 1.939 1.00 0.00 68 ALA A O 4
ATOM 5791 N N . GLN A 1 69 ? 3.814 9.229 3.603 1.00 0.00 69 GLN A N 4
ATOM 5792 C CA . GLN A 1 69 ? 4.369 7.899 3.411 1.00 0.00 69 GLN A CA 4
ATOM 5793 C C . GLN A 1 69 ? 3.249 6.857 3.375 1.00 0.00 69 GLN A C 4
ATOM 5794 O O . GLN A 1 69 ? 3.094 6.141 2.387 1.00 0.00 69 GLN A O 4
ATOM 5808 N N . ALA A 1 70 ? 2.498 6.805 4.465 1.00 0.00 70 ALA A N 4
ATOM 5809 C CA . ALA A 1 70 ? 1.397 5.862 4.571 1.00 0.00 70 ALA A CA 4
ATOM 5810 C C . ALA A 1 70 ? 0.527 5.958 3.316 1.00 0.00 70 ALA A C 4
ATOM 5811 O O . ALA A 1 70 ? -0.101 4.980 2.916 1.00 0.00 70 ALA A O 4
ATOM 5818 N N . CYS A 1 71 ? 0.518 7.147 2.731 1.00 0.00 71 CYS A N 4
ATOM 5819 C CA . CYS A 1 71 ? -0.265 7.384 1.530 1.00 0.00 71 CYS A CA 4
ATOM 5820 C C . CYS A 1 71 ? 0.369 6.598 0.380 1.00 0.00 71 CYS A C 4
ATOM 5821 O O . CYS A 1 71 ? -0.320 5.874 -0.336 1.00 0.00 71 CYS A O 4
ATOM 5829 N N . ALA A 1 72 ? 1.676 6.768 0.240 1.00 0.00 72 ALA A N 4
ATOM 5830 C CA . ALA A 1 72 ? 2.411 6.084 -0.810 1.00 0.00 72 ALA A CA 4
ATOM 5831 C C . ALA A 1 72 ? 2.380 4.577 -0.550 1.00 0.00 72 ALA A C 4
ATOM 5832 O O . ALA A 1 72 ? 1.734 3.829 -1.282 1.00 0.00 72 ALA A O 4
ATOM 5839 N N . VAL A 1 73 ? 3.088 4.175 0.496 1.00 0.00 73 VAL A N 4
ATOM 5840 C CA . VAL A 1 73 ? 3.150 2.771 0.863 1.00 0.00 73 VAL A CA 4
ATOM 5841 C C . VAL A 1 73 ? 1.733 2.194 0.900 1.00 0.00 73 VAL A C 4
ATOM 5842 O O . VAL A 1 73 ? 1.529 1.020 0.595 1.00 0.00 73 VAL A O 4
ATOM 5855 N N . GLY A 1 74 ? 0.792 3.047 1.275 1.00 0.00 74 GLY A N 4
ATOM 5856 C CA . GLY A 1 74 ? -0.600 2.637 1.356 1.00 0.00 74 GLY A CA 4
ATOM 5857 C C . GLY A 1 74 ? -1.147 2.277 -0.027 1.00 0.00 74 GLY A C 4
ATOM 5858 O O . GLY A 1 74 ? -1.409 1.109 -0.309 1.00 0.00 74 GLY A O 4
ATOM 5862 N N . ALA A 1 75 ? -1.302 3.301 -0.852 1.00 0.00 75 ALA A N 4
ATOM 5863 C CA . ALA A 1 75 ? -1.812 3.107 -2.199 1.00 0.00 75 ALA A CA 4
ATOM 5864 C C . ALA A 1 75 ? -1.202 1.836 -2.792 1.00 0.00 75 ALA A C 4
ATOM 5865 O O . ALA A 1 75 ? -1.900 1.043 -3.422 1.00 0.00 75 ALA A O 4
ATOM 5872 N N . ILE A 1 76 ? 0.095 1.681 -2.570 1.00 0.00 76 ILE A N 4
ATOM 5873 C CA . ILE A 1 76 ? 0.807 0.519 -3.075 1.00 0.00 76 ILE A CA 4
ATOM 5874 C C . ILE A 1 76 ? 0.173 -0.751 -2.505 1.00 0.00 76 ILE A C 4
ATOM 5875 O O . ILE A 1 76 ? -0.440 -1.525 -3.238 1.00 0.00 76 ILE A O 4
ATOM 5891 N N . MET A 1 77 ? 0.341 -0.925 -1.202 1.00 0.00 77 MET A N 4
ATOM 5892 C CA . MET A 1 77 ? -0.208 -2.087 -0.525 1.00 0.00 77 MET A CA 4
ATOM 5893 C C . MET A 1 77 ? -1.660 -2.330 -0.942 1.00 0.00 77 MET A C 4
ATOM 5894 O O . MET A 1 77 ? -1.986 -3.383 -1.487 1.00 0.00 77 MET A O 4
ATOM 5908 N N . LEU A 1 78 ? -2.494 -1.337 -0.670 1.00 0.00 78 LEU A N 4
ATOM 5909 C CA . LEU A 1 78 ? -3.903 -1.429 -1.010 1.00 0.00 78 LEU A CA 4
ATOM 5910 C C . LEU A 1 78 ? -4.051 -2.095 -2.379 1.00 0.00 78 LEU A C 4
ATOM 5911 O O . LEU A 1 78 ? -4.801 -3.059 -2.526 1.00 0.00 78 LEU A O 4
ATOM 5927 N N . GLY A 1 79 ? -3.324 -1.555 -3.346 1.00 0.00 79 GLY A N 4
ATOM 5928 C CA . GLY A 1 79 ? -3.365 -2.085 -4.698 1.00 0.00 79 GLY A CA 4
ATOM 5929 C C . GLY A 1 79 ? -2.996 -3.570 -4.716 1.00 0.00 79 GLY A C 4
ATOM 5930 O O . GLY A 1 79 ? -3.647 -4.367 -5.390 1.00 0.00 79 GLY A O 4
ATOM 5934 N N . ALA A 1 80 ? -1.954 -3.897 -3.967 1.00 0.00 80 ALA A N 4
ATOM 5935 C CA . ALA A 1 80 ? -1.491 -5.272 -3.888 1.00 0.00 80 ALA A CA 4
ATOM 5936 C C . ALA A 1 80 ? -2.603 -6.148 -3.309 1.00 0.00 80 ALA A C 4
ATOM 5937 O O . ALA A 1 80 ? -3.121 -7.032 -3.991 1.00 0.00 80 ALA A O 4
ATOM 5944 N N . VAL A 1 81 ? -2.939 -5.873 -2.058 1.00 0.00 81 VAL A N 4
ATOM 5945 C CA . VAL A 1 81 ? -3.981 -6.625 -1.380 1.00 0.00 81 VAL A CA 4
ATOM 5946 C C . VAL A 1 81 ? -5.206 -6.727 -2.291 1.00 0.00 81 VAL A C 4
ATOM 5947 O O . VAL A 1 81 ? -5.876 -7.758 -2.325 1.00 0.00 81 VAL A O 4
ATOM 5960 N N . TYR A 1 82 ? -5.462 -5.643 -3.009 1.00 0.00 82 TYR A N 4
ATOM 5961 C CA . TYR A 1 82 ? -6.594 -5.597 -3.919 1.00 0.00 82 TYR A CA 4
ATOM 5962 C C . TYR A 1 82 ? -6.465 -6.664 -5.008 1.00 0.00 82 TYR A C 4
ATOM 5963 O O . TYR A 1 82 ? -7.430 -7.362 -5.315 1.00 0.00 82 TYR A O 4
ATOM 5981 N N . THR A 1 83 ? -5.265 -6.756 -5.563 1.00 0.00 83 THR A N 4
ATOM 5982 C CA . THR A 1 83 ? -4.998 -7.725 -6.611 1.00 0.00 83 THR A CA 4
ATOM 5983 C C . THR A 1 83 ? -5.205 -9.148 -6.088 1.00 0.00 83 THR A C 4
ATOM 5984 O O . THR A 1 83 ? -5.866 -9.960 -6.733 1.00 0.00 83 THR A O 4
ATOM 5995 N N . MET A 1 84 ? -4.627 -9.406 -4.924 1.00 0.00 84 MET A N 4
ATOM 5996 C CA . MET A 1 84 ? -4.739 -10.716 -4.307 1.00 0.00 84 MET A CA 4
ATOM 5997 C C . MET A 1 84 ? -6.181 -11.000 -3.882 1.00 0.00 84 MET A C 4
ATOM 5998 O O . MET A 1 84 ? -6.853 -11.842 -4.475 1.00 0.00 84 MET A O 4
ATOM 6012 N N . TYR A 1 85 ? -6.615 -10.280 -2.857 1.00 0.00 85 TYR A N 4
ATOM 6013 C CA . TYR A 1 85 ? -7.965 -10.444 -2.346 1.00 0.00 85 TYR A CA 4
ATOM 6014 C C . TYR A 1 85 ? -8.965 -10.630 -3.489 1.00 0.00 85 TYR A C 4
ATOM 6015 O O . TYR A 1 85 ? -9.809 -11.524 -3.441 1.00 0.00 85 TYR A O 4
ATOM 6033 N N . SER A 1 86 ? -8.838 -9.772 -4.490 1.00 0.00 86 SER A N 4
ATOM 6034 C CA . SER A 1 86 ? -9.720 -9.830 -5.643 1.00 0.00 86 SER A CA 4
ATOM 6035 C C . SER A 1 86 ? -9.445 -11.102 -6.448 1.00 0.00 86 SER A C 4
ATOM 6036 O O . SER A 1 86 ? -10.375 -11.802 -6.847 1.00 0.00 86 SER A O 4
ATOM 6044 N N . ASP A 1 87 ? -8.164 -11.362 -6.664 1.00 0.00 87 ASP A N 4
ATOM 6045 C CA . ASP A 1 87 ? -7.755 -12.537 -7.414 1.00 0.00 87 ASP A CA 4
ATOM 6046 C C . ASP A 1 87 ? -8.403 -13.780 -6.801 1.00 0.00 87 ASP A C 4
ATOM 6047 O O . ASP A 1 87 ? -8.626 -14.773 -7.491 1.00 0.00 87 ASP A O 4
ATOM 6056 N N . TYR A 1 88 ? -8.685 -13.684 -5.510 1.00 0.00 88 TYR A N 4
ATOM 6057 C CA . TYR A 1 88 ? -9.303 -14.789 -4.795 1.00 0.00 88 TYR A CA 4
ATOM 6058 C C . TYR A 1 88 ? -10.330 -15.504 -5.674 1.00 0.00 88 TYR A C 4
ATOM 6059 O O . TYR A 1 88 ? -10.513 -16.715 -5.561 1.00 0.00 88 TYR A O 4
ATOM 6077 N N . VAL A 1 89 ? -10.975 -14.725 -6.530 1.00 0.00 89 VAL A N 4
ATOM 6078 C CA . VAL A 1 89 ? -11.979 -15.269 -7.428 1.00 0.00 89 VAL A CA 4
ATOM 6079 C C . VAL A 1 89 ? -11.454 -16.565 -8.049 1.00 0.00 89 VAL A C 4
ATOM 6080 O O . VAL A 1 89 ? -10.264 -16.862 -7.961 1.00 0.00 89 VAL A O 4
ATOM 6093 N N . LYS A 1 90 ? -12.368 -17.303 -8.662 1.00 0.00 90 LYS A N 4
ATOM 6094 C CA . LYS A 1 90 ? -12.012 -18.560 -9.296 1.00 0.00 90 LYS A CA 4
ATOM 6095 C C . LYS A 1 90 ? -10.734 -18.369 -10.116 1.00 0.00 90 LYS A C 4
ATOM 6096 O O . LYS A 1 90 ? -9.704 -18.969 -9.815 1.00 0.00 90 LYS A O 4
ATOM 6115 N N . ARG A 1 91 ? -10.844 -17.531 -11.136 1.00 0.00 91 ARG A N 4
ATOM 6116 C CA . ARG A 1 91 ? -9.710 -17.253 -12.002 1.00 0.00 91 ARG A CA 4
ATOM 6117 C C . ARG A 1 91 ? -10.163 -16.466 -13.234 1.00 0.00 91 ARG A C 4
ATOM 6118 O O . ARG A 1 91 ? -9.722 -15.339 -13.451 1.00 0.00 91 ARG A O 4
ATOM 6139 N N . MET A 1 92 ? -11.037 -17.092 -14.007 1.00 0.00 92 MET A N 4
ATOM 6140 C CA . MET A 1 92 ? -11.554 -16.465 -15.212 1.00 0.00 92 MET A CA 4
ATOM 6141 C C . MET A 1 92 ? -11.924 -15.003 -14.953 1.00 0.00 92 MET A C 4
ATOM 6142 O O . MET A 1 92 ? -11.965 -14.563 -13.805 1.00 0.00 92 MET A O 4
ATOM 6156 N N . ALA A 1 93 ? -12.183 -14.290 -16.039 1.00 0.00 93 ALA A N 4
ATOM 6157 C CA . ALA A 1 93 ? -12.547 -12.887 -15.945 1.00 0.00 93 ALA A CA 4
ATOM 6158 C C . ALA A 1 93 ? -13.804 -12.633 -16.779 1.00 0.00 93 ALA A C 4
ATOM 6159 O O . ALA A 1 93 ? -13.745 -11.966 -17.810 1.00 0.00 93 ALA A O 4
ATOM 6166 N N . GLN A 1 94 ? -14.913 -13.180 -16.301 1.00 0.00 94 GLN A N 4
ATOM 6167 C CA . GLN A 1 94 ? -16.182 -13.021 -16.990 1.00 0.00 94 GLN A CA 4
ATOM 6168 C C . GLN A 1 94 ? -16.307 -11.604 -17.554 1.00 0.00 94 GLN A C 4
ATOM 6169 O O . GLN A 1 94 ? -16.529 -11.425 -18.751 1.00 0.00 94 GLN A O 4
ATOM 6183 N N . ASP A 1 95 ? -16.159 -10.633 -16.665 1.00 0.00 95 ASP A N 4
ATOM 6184 C CA . ASP A 1 95 ? -16.252 -9.237 -17.059 1.00 0.00 95 ASP A CA 4
ATOM 6185 C C . ASP A 1 95 ? -17.703 -8.908 -17.416 1.00 0.00 95 ASP A C 4
ATOM 6186 O O . ASP A 1 95 ? -18.325 -8.059 -16.780 1.00 0.00 95 ASP A O 4
ATOM 6195 N N . ALA A 1 96 ? -18.200 -9.598 -18.432 1.00 0.00 96 ALA A N 4
ATOM 6196 C CA . ALA A 1 96 ? -19.566 -9.390 -18.881 1.00 0.00 96 ALA A CA 4
ATOM 6197 C C . ALA A 1 96 ? -20.533 -9.814 -17.773 1.00 0.00 96 ALA A C 4
ATOM 6198 O O . ALA A 1 96 ? -20.922 -10.978 -17.697 1.00 0.00 96 ALA A O 4
ATOM 6205 N N . GLY A 1 97 ? -20.892 -8.846 -16.943 1.00 0.00 97 GLY A N 4
ATOM 6206 C CA . GLY A 1 97 ? -21.806 -9.104 -15.843 1.00 0.00 97 GLY A CA 4
ATOM 6207 C C . GLY A 1 97 ? -22.969 -9.989 -16.294 1.00 0.00 97 GLY A C 4
ATOM 6208 O O . GLY A 1 97 ? -22.877 -11.215 -16.243 1.00 0.00 97 GLY A O 4
ATOM 6212 N N . GLU A 1 98 ? -24.038 -9.334 -16.724 1.00 0.00 98 GLU A N 4
ATOM 6213 C CA . GLU A 1 98 ? -25.218 -10.046 -17.183 1.00 0.00 98 GLU A CA 4
ATOM 6214 C C . GLU A 1 98 ? -25.618 -11.120 -16.169 1.00 0.00 98 GLU A C 4
ATOM 6215 O O . GLU A 1 98 ? -25.271 -12.290 -16.329 1.00 0.00 98 GLU A O 4
ATOM 6227 N N . LYS A 1 99 ? -26.341 -10.685 -15.148 1.00 0.00 99 LYS A N 4
ATOM 6228 C CA . LYS A 1 99 ? -26.791 -11.594 -14.108 1.00 0.00 99 LYS A CA 4
ATOM 6229 C C . LYS A 1 99 ? -25.576 -12.250 -13.449 1.00 0.00 99 LYS A C 4
ATOM 6230 O O . LYS A 1 99 ? -25.234 -11.930 -12.312 1.00 0.00 99 LYS A O 4
ATOM 6249 N N . MET A 1 1 ? 30.475 12.676 17.923 1.00 0.00 1 MET A N 5
ATOM 6250 C CA . MET A 1 1 ? 29.028 12.573 18.006 1.00 0.00 1 MET A CA 5
ATOM 6251 C C . MET A 1 1 ? 28.419 12.286 16.632 1.00 0.00 1 MET A C 5
ATOM 6252 O O . MET A 1 1 ? 28.155 13.208 15.861 1.00 0.00 1 MET A O 5
ATOM 6266 N N . SER A 1 2 ? 28.216 11.004 16.366 1.00 0.00 2 SER A N 5
ATOM 6267 C CA . SER A 1 2 ? 27.643 10.584 15.098 1.00 0.00 2 SER A CA 5
ATOM 6268 C C . SER A 1 2 ? 26.117 10.682 15.155 1.00 0.00 2 SER A C 5
ATOM 6269 O O . SER A 1 2 ? 25.502 10.281 16.143 1.00 0.00 2 SER A O 5
ATOM 6277 N N . ALA A 1 3 ? 25.550 11.216 14.084 1.00 0.00 3 ALA A N 5
ATOM 6278 C CA . ALA A 1 3 ? 24.108 11.371 14.000 1.00 0.00 3 ALA A CA 5
ATOM 6279 C C . ALA A 1 3 ? 23.663 11.184 12.548 1.00 0.00 3 ALA A C 5
ATOM 6280 O O . ALA A 1 3 ? 22.888 10.278 12.244 1.00 0.00 3 ALA A O 5
ATOM 6287 N N . ASN A 1 4 ? 24.173 12.056 11.689 1.00 0.00 4 ASN A N 5
ATOM 6288 C CA . ASN A 1 4 ? 23.838 11.998 10.277 1.00 0.00 4 ASN A CA 5
ATOM 6289 C C . ASN A 1 4 ? 24.812 11.058 9.564 1.00 0.00 4 ASN A C 5
ATOM 6290 O O . ASN A 1 4 ? 25.879 11.483 9.124 1.00 0.00 4 ASN A O 5
ATOM 6301 N N . ARG A 1 5 ? 24.410 9.799 9.472 1.00 0.00 5 ARG A N 5
ATOM 6302 C CA . ARG A 1 5 ? 25.234 8.796 8.820 1.00 0.00 5 ARG A CA 5
ATOM 6303 C C . ARG A 1 5 ? 24.575 7.419 8.922 1.00 0.00 5 ARG A C 5
ATOM 6304 O O . ARG A 1 5 ? 24.914 6.628 9.802 1.00 0.00 5 ARG A O 5
ATOM 6325 N N . ARG A 1 6 ? 23.645 7.174 8.010 1.00 0.00 6 ARG A N 5
ATOM 6326 C CA . ARG A 1 6 ? 22.936 5.907 7.987 1.00 0.00 6 ARG A CA 5
ATOM 6327 C C . ARG A 1 6 ? 21.946 5.874 6.821 1.00 0.00 6 ARG A C 5
ATOM 6328 O O . ARG A 1 6 ? 21.602 6.916 6.264 1.00 0.00 6 ARG A O 5
ATOM 6349 N N . TRP A 1 7 ? 21.515 4.667 6.485 1.00 0.00 7 TRP A N 5
ATOM 6350 C CA . TRP A 1 7 ? 20.571 4.486 5.396 1.00 0.00 7 TRP A CA 5
ATOM 6351 C C . TRP A 1 7 ? 21.250 4.940 4.102 1.00 0.00 7 TRP A C 5
ATOM 6352 O O . TRP A 1 7 ? 22.036 5.885 4.108 1.00 0.00 7 TRP A O 5
ATOM 6373 N N . TRP A 1 8 ? 20.921 4.244 3.023 1.00 0.00 8 TRP A N 5
ATOM 6374 C CA . TRP A 1 8 ? 21.489 4.564 1.724 1.00 0.00 8 TRP A CA 5
ATOM 6375 C C . TRP A 1 8 ? 20.864 3.625 0.691 1.00 0.00 8 TRP A C 5
ATOM 6376 O O . TRP A 1 8 ? 21.487 2.648 0.278 1.00 0.00 8 TRP A O 5
ATOM 6397 N N . VAL A 1 9 ? 19.641 3.954 0.302 1.00 0.00 9 VAL A N 5
ATOM 6398 C CA . VAL A 1 9 ? 18.925 3.152 -0.676 1.00 0.00 9 VAL A CA 5
ATOM 6399 C C . VAL A 1 9 ? 17.986 4.054 -1.480 1.00 0.00 9 VAL A C 5
ATOM 6400 O O . VAL A 1 9 ? 16.816 4.204 -1.132 1.00 0.00 9 VAL A O 5
ATOM 6413 N N . PRO A 1 10 ? 18.549 4.646 -2.567 1.00 0.00 10 PRO A N 5
ATOM 6414 C CA . PRO A 1 10 ? 17.776 5.529 -3.423 1.00 0.00 10 PRO A CA 5
ATOM 6415 C C . PRO A 1 10 ? 16.818 4.732 -4.310 1.00 0.00 10 PRO A C 5
ATOM 6416 O O . PRO A 1 10 ? 17.060 3.560 -4.595 1.00 0.00 10 PRO A O 5
ATOM 6427 N N . PRO A 1 11 ? 15.721 5.416 -4.733 1.00 0.00 11 PRO A N 5
ATOM 6428 C CA . PRO A 1 11 ? 14.726 4.785 -5.582 1.00 0.00 11 PRO A CA 5
ATOM 6429 C C . PRO A 1 11 ? 15.237 4.647 -7.018 1.00 0.00 11 PRO A C 5
ATOM 6430 O O . PRO A 1 11 ? 16.176 5.335 -7.415 1.00 0.00 11 PRO A O 5
ATOM 6441 N N . ASP A 1 12 ? 14.596 3.754 -7.757 1.00 0.00 12 ASP A N 5
ATOM 6442 C CA . ASP A 1 12 ? 14.974 3.518 -9.140 1.00 0.00 12 ASP A CA 5
ATOM 6443 C C . ASP A 1 12 ? 13.713 3.434 -10.002 1.00 0.00 12 ASP A C 5
ATOM 6444 O O . ASP A 1 12 ? 13.591 4.141 -11.001 1.00 0.00 12 ASP A O 5
ATOM 6453 N N . ASP A 1 13 ? 12.806 2.563 -9.584 1.00 0.00 13 ASP A N 5
ATOM 6454 C CA . ASP A 1 13 ? 11.558 2.378 -10.305 1.00 0.00 13 ASP A CA 5
ATOM 6455 C C . ASP A 1 13 ? 10.834 1.147 -9.755 1.00 0.00 13 ASP A C 5
ATOM 6456 O O . ASP A 1 13 ? 11.377 0.424 -8.921 1.00 0.00 13 ASP A O 5
ATOM 6465 N N . GLU A 1 14 ? 9.619 0.947 -10.245 1.00 0.00 14 GLU A N 5
ATOM 6466 C CA . GLU A 1 14 ? 8.815 -0.184 -9.813 1.00 0.00 14 GLU A CA 5
ATOM 6467 C C . GLU A 1 14 ? 7.981 -0.718 -10.979 1.00 0.00 14 GLU A C 5
ATOM 6468 O O . GLU A 1 14 ? 7.665 0.020 -11.910 1.00 0.00 14 GLU A O 5
ATOM 6480 N N . ASP A 1 15 ? 7.648 -1.998 -10.889 1.00 0.00 15 ASP A N 5
ATOM 6481 C CA . ASP A 1 15 ? 6.857 -2.639 -11.924 1.00 0.00 15 ASP A CA 5
ATOM 6482 C C . ASP A 1 15 ? 5.959 -3.703 -11.289 1.00 0.00 15 ASP A C 5
ATOM 6483 O O . ASP A 1 15 ? 6.311 -4.881 -11.259 1.00 0.00 15 ASP A O 5
ATOM 6492 N N . CYS A 1 16 ? 4.816 -3.249 -10.796 1.00 0.00 16 CYS A N 5
ATOM 6493 C CA . CYS A 1 16 ? 3.865 -4.146 -10.163 1.00 0.00 16 CYS A CA 5
ATOM 6494 C C . CYS A 1 16 ? 4.510 -4.715 -8.897 1.00 0.00 16 CYS A C 5
ATOM 6495 O O . CYS A 1 16 ? 4.506 -4.070 -7.850 1.00 0.00 16 CYS A O 5
ATOM 6503 N N . VAL A 1 17 ? 5.049 -5.918 -9.036 1.00 0.00 17 VAL A N 5
ATOM 6504 C CA . VAL A 1 17 ? 5.697 -6.580 -7.917 1.00 0.00 17 VAL A CA 5
ATOM 6505 C C . VAL A 1 17 ? 7.142 -6.913 -8.294 1.00 0.00 17 VAL A C 5
ATOM 6506 O O . VAL A 1 17 ? 8.067 -6.625 -7.536 1.00 0.00 17 VAL A O 5
ATOM 6519 N N . SER A 1 18 ? 7.290 -7.516 -9.465 1.00 0.00 18 SER A N 5
ATOM 6520 C CA . SER A 1 18 ? 8.607 -7.891 -9.952 1.00 0.00 18 SER A CA 5
ATOM 6521 C C . SER A 1 18 ? 9.333 -8.733 -8.901 1.00 0.00 18 SER A C 5
ATOM 6522 O O . SER A 1 18 ? 8.840 -8.902 -7.786 1.00 0.00 18 SER A O 5
ATOM 6530 N N . GLU A 1 19 ? 10.493 -9.240 -9.292 1.00 0.00 19 GLU A N 5
ATOM 6531 C CA . GLU A 1 19 ? 11.292 -10.060 -8.398 1.00 0.00 19 GLU A CA 5
ATOM 6532 C C . GLU A 1 19 ? 11.753 -9.237 -7.193 1.00 0.00 19 GLU A C 5
ATOM 6533 O O . GLU A 1 19 ? 12.114 -9.795 -6.158 1.00 0.00 19 GLU A O 5
ATOM 6545 N N . LYS A 1 20 ? 11.726 -7.924 -7.368 1.00 0.00 20 LYS A N 5
ATOM 6546 C CA . LYS A 1 20 ? 12.137 -7.019 -6.309 1.00 0.00 20 LYS A CA 5
ATOM 6547 C C . LYS A 1 20 ? 11.163 -7.140 -5.135 1.00 0.00 20 LYS A C 5
ATOM 6548 O O . LYS A 1 20 ? 11.550 -7.552 -4.042 1.00 0.00 20 LYS A O 5
ATOM 6567 N N . LEU A 1 21 ? 9.918 -6.772 -5.401 1.00 0.00 21 LEU A N 5
ATOM 6568 C CA . LEU A 1 21 ? 8.885 -6.834 -4.380 1.00 0.00 21 LEU A CA 5
ATOM 6569 C C . LEU A 1 21 ? 8.700 -8.286 -3.936 1.00 0.00 21 LEU A C 5
ATOM 6570 O O . LEU A 1 21 ? 8.557 -8.562 -2.745 1.00 0.00 21 LEU A O 5
ATOM 6586 N N . LEU A 1 22 ? 8.708 -9.177 -4.916 1.00 0.00 22 LEU A N 5
ATOM 6587 C CA . LEU A 1 22 ? 8.542 -10.594 -4.641 1.00 0.00 22 LEU A CA 5
ATOM 6588 C C . LEU A 1 22 ? 9.491 -11.005 -3.514 1.00 0.00 22 LEU A C 5
ATOM 6589 O O . LEU A 1 22 ? 9.050 -11.481 -2.469 1.00 0.00 22 LEU A O 5
ATOM 6605 N N . ARG A 1 23 ? 10.777 -10.807 -3.764 1.00 0.00 23 ARG A N 5
ATOM 6606 C CA . ARG A 1 23 ? 11.792 -11.150 -2.783 1.00 0.00 23 ARG A CA 5
ATOM 6607 C C . ARG A 1 23 ? 11.556 -10.380 -1.483 1.00 0.00 23 ARG A C 5
ATOM 6608 O O . ARG A 1 23 ? 11.724 -10.928 -0.394 1.00 0.00 23 ARG A O 5
ATOM 6629 N N . LYS A 1 24 ? 11.171 -9.122 -1.639 1.00 0.00 24 LYS A N 5
ATOM 6630 C CA . LYS A 1 24 ? 10.910 -8.272 -0.490 1.00 0.00 24 LYS A CA 5
ATOM 6631 C C . LYS A 1 24 ? 10.043 -9.031 0.515 1.00 0.00 24 LYS A C 5
ATOM 6632 O O . LYS A 1 24 ? 10.424 -9.190 1.674 1.00 0.00 24 LYS A O 5
ATOM 6651 N N . THR A 1 25 ? 8.893 -9.481 0.036 1.00 0.00 25 THR A N 5
ATOM 6652 C CA . THR A 1 25 ? 7.968 -10.221 0.878 1.00 0.00 25 THR A CA 5
ATOM 6653 C C . THR A 1 25 ? 7.030 -11.072 0.021 1.00 0.00 25 THR A C 5
ATOM 6654 O O . THR A 1 25 ? 6.493 -10.597 -0.979 1.00 0.00 25 THR A O 5
ATOM 6665 N N . ARG A 1 26 ? 6.861 -12.317 0.443 1.00 0.00 26 ARG A N 5
ATOM 6666 C CA . ARG A 1 26 ? 5.997 -13.239 -0.273 1.00 0.00 26 ARG A CA 5
ATOM 6667 C C . ARG A 1 26 ? 5.949 -14.589 0.446 1.00 0.00 26 ARG A C 5
ATOM 6668 O O . ARG A 1 26 ? 6.654 -15.523 0.068 1.00 0.00 26 ARG A O 5
ATOM 6689 N N . GLU A 1 27 ? 5.109 -14.649 1.469 1.00 0.00 27 GLU A N 5
ATOM 6690 C CA . GLU A 1 27 ? 4.960 -15.868 2.244 1.00 0.00 27 GLU A CA 5
ATOM 6691 C C . GLU A 1 27 ? 3.872 -15.693 3.306 1.00 0.00 27 GLU A C 5
ATOM 6692 O O . GLU A 1 27 ? 3.400 -14.581 3.538 1.00 0.00 27 GLU A O 5
ATOM 6704 N N . SER A 1 28 ? 3.506 -16.807 3.922 1.00 0.00 28 SER A N 5
ATOM 6705 C CA . SER A 1 28 ? 2.483 -16.790 4.954 1.00 0.00 28 SER A CA 5
ATOM 6706 C C . SER A 1 28 ? 1.131 -16.416 4.343 1.00 0.00 28 SER A C 5
ATOM 6707 O O . SER A 1 28 ? 1.068 -15.938 3.212 1.00 0.00 28 SER A O 5
ATOM 6715 N N . PRO A 1 29 ? 0.055 -16.653 5.141 1.00 0.00 29 PRO A N 5
ATOM 6716 C CA . PRO A 1 29 ? -1.292 -16.346 4.691 1.00 0.00 29 PRO A CA 5
ATOM 6717 C C . PRO A 1 29 ? -1.552 -14.838 4.729 1.00 0.00 29 PRO A C 5
ATOM 6718 O O . PRO A 1 29 ? -0.800 -14.090 5.351 1.00 0.00 29 PRO A O 5
ATOM 6729 N N . LEU A 1 30 ? -2.621 -14.438 4.055 1.00 0.00 30 LEU A N 5
ATOM 6730 C CA . LEU A 1 30 ? -2.990 -13.033 4.004 1.00 0.00 30 LEU A CA 5
ATOM 6731 C C . LEU A 1 30 ? -4.099 -12.764 5.023 1.00 0.00 30 LEU A C 5
ATOM 6732 O O . LEU A 1 30 ? -4.320 -11.620 5.418 1.00 0.00 30 LEU A O 5
ATOM 6748 N N . VAL A 1 31 ? -4.767 -13.837 5.420 1.00 0.00 31 VAL A N 5
ATOM 6749 C CA . VAL A 1 31 ? -5.847 -13.732 6.386 1.00 0.00 31 VAL A CA 5
ATOM 6750 C C . VAL A 1 31 ? -5.372 -12.914 7.589 1.00 0.00 31 VAL A C 5
ATOM 6751 O O . VAL A 1 31 ? -6.038 -11.966 8.001 1.00 0.00 31 VAL A O 5
ATOM 6764 N N . PRO A 1 32 ? -4.194 -13.322 8.132 1.00 0.00 32 PRO A N 5
ATOM 6765 C CA . PRO A 1 32 ? -3.622 -12.638 9.279 1.00 0.00 32 PRO A CA 5
ATOM 6766 C C . PRO A 1 32 ? -3.009 -11.297 8.868 1.00 0.00 32 PRO A C 5
ATOM 6767 O O . PRO A 1 32 ? -3.581 -10.241 9.134 1.00 0.00 32 PRO A O 5
ATOM 6778 N N . ILE A 1 33 ? -1.853 -11.383 8.227 1.00 0.00 33 ILE A N 5
ATOM 6779 C CA . ILE A 1 33 ? -1.156 -10.190 7.777 1.00 0.00 33 ILE A CA 5
ATOM 6780 C C . ILE A 1 33 ? -2.173 -9.187 7.230 1.00 0.00 33 ILE A C 5
ATOM 6781 O O . ILE A 1 33 ? -2.029 -7.981 7.428 1.00 0.00 33 ILE A O 5
ATOM 6797 N N . GLY A 1 34 ? -3.178 -9.721 6.551 1.00 0.00 34 GLY A N 5
ATOM 6798 C CA . GLY A 1 34 ? -4.218 -8.888 5.973 1.00 0.00 34 GLY A CA 5
ATOM 6799 C C . GLY A 1 34 ? -5.050 -8.214 7.066 1.00 0.00 34 GLY A C 5
ATOM 6800 O O . GLY A 1 34 ? -5.198 -6.993 7.075 1.00 0.00 34 GLY A O 5
ATOM 6804 N N . LEU A 1 35 ? -5.573 -9.040 7.961 1.00 0.00 35 LEU A N 5
ATOM 6805 C CA . LEU A 1 35 ? -6.387 -8.539 9.055 1.00 0.00 35 LEU A CA 5
ATOM 6806 C C . LEU A 1 35 ? -5.678 -7.353 9.712 1.00 0.00 35 LEU A C 5
ATOM 6807 O O . LEU A 1 35 ? -6.284 -6.305 9.930 1.00 0.00 35 LEU A O 5
ATOM 6823 N N . GLY A 1 36 ? -4.403 -7.558 10.009 1.00 0.00 36 GLY A N 5
ATOM 6824 C CA . GLY A 1 36 ? -3.604 -6.518 10.636 1.00 0.00 36 GLY A CA 5
ATOM 6825 C C . GLY A 1 36 ? -3.567 -5.258 9.769 1.00 0.00 36 GLY A C 5
ATOM 6826 O O . GLY A 1 36 ? -4.114 -4.223 10.148 1.00 0.00 36 GLY A O 5
ATOM 6830 N N . GLY A 1 37 ? -2.916 -5.386 8.622 1.00 0.00 37 GLY A N 5
ATOM 6831 C CA . GLY A 1 37 ? -2.800 -4.270 7.699 1.00 0.00 37 GLY A CA 5
ATOM 6832 C C . GLY A 1 37 ? -4.169 -3.650 7.413 1.00 0.00 37 GLY A C 5
ATOM 6833 O O . GLY A 1 37 ? -4.256 -2.507 6.968 1.00 0.00 37 GLY A O 5
ATOM 6837 N N . CYS A 1 38 ? -5.205 -4.432 7.681 1.00 0.00 38 CYS A N 5
ATOM 6838 C CA . CYS A 1 38 ? -6.566 -3.975 7.458 1.00 0.00 38 CYS A CA 5
ATOM 6839 C C . CYS A 1 38 ? -6.912 -2.952 8.542 1.00 0.00 38 CYS A C 5
ATOM 6840 O O . CYS A 1 38 ? -7.041 -1.762 8.260 1.00 0.00 38 CYS A O 5
ATOM 6848 N N . LEU A 1 39 ? -7.054 -3.454 9.760 1.00 0.00 39 LEU A N 5
ATOM 6849 C CA . LEU A 1 39 ? -7.383 -2.600 10.888 1.00 0.00 39 LEU A CA 5
ATOM 6850 C C . LEU A 1 39 ? -6.572 -1.306 10.796 1.00 0.00 39 LEU A C 5
ATOM 6851 O O . LEU A 1 39 ? -7.113 -0.216 10.973 1.00 0.00 39 LEU A O 5
ATOM 6867 N N . VAL A 1 40 ? -5.287 -1.469 10.519 1.00 0.00 40 VAL A N 5
ATOM 6868 C CA . VAL A 1 40 ? -4.395 -0.328 10.401 1.00 0.00 40 VAL A CA 5
ATOM 6869 C C . VAL A 1 40 ? -4.898 0.593 9.288 1.00 0.00 40 VAL A C 5
ATOM 6870 O O . VAL A 1 40 ? -5.058 1.795 9.496 1.00 0.00 40 VAL A O 5
ATOM 6883 N N . VAL A 1 41 ? -5.133 -0.005 8.129 1.00 0.00 41 VAL A N 5
ATOM 6884 C CA . VAL A 1 41 ? -5.614 0.746 6.982 1.00 0.00 41 VAL A CA 5
ATOM 6885 C C . VAL A 1 41 ? -6.913 1.463 7.356 1.00 0.00 41 VAL A C 5
ATOM 6886 O O . VAL A 1 41 ? -6.950 2.690 7.428 1.00 0.00 41 VAL A O 5
ATOM 6899 N N . ALA A 1 42 ? -7.946 0.666 7.585 1.00 0.00 42 ALA A N 5
ATOM 6900 C CA . ALA A 1 42 ? -9.244 1.209 7.950 1.00 0.00 42 ALA A CA 5
ATOM 6901 C C . ALA A 1 42 ? -9.049 2.379 8.917 1.00 0.00 42 ALA A C 5
ATOM 6902 O O . ALA A 1 42 ? -9.768 3.374 8.846 1.00 0.00 42 ALA A O 5
ATOM 6909 N N . ALA A 1 43 ? -8.072 2.220 9.798 1.00 0.00 43 ALA A N 5
ATOM 6910 C CA . ALA A 1 43 ? -7.773 3.250 10.778 1.00 0.00 43 ALA A CA 5
ATOM 6911 C C . ALA A 1 43 ? -7.271 4.503 10.057 1.00 0.00 43 ALA A C 5
ATOM 6912 O O . ALA A 1 43 ? -7.808 5.593 10.253 1.00 0.00 43 ALA A O 5
ATOM 6919 N N . TYR A 1 44 ? -6.248 4.307 9.239 1.00 0.00 44 TYR A N 5
ATOM 6920 C CA . TYR A 1 44 ? -5.669 5.407 8.488 1.00 0.00 44 TYR A CA 5
ATOM 6921 C C . TYR A 1 44 ? -6.742 6.158 7.698 1.00 0.00 44 TYR A C 5
ATOM 6922 O O . TYR A 1 44 ? -6.966 7.346 7.922 1.00 0.00 44 TYR A O 5
ATOM 6940 N N . ARG A 1 45 ? -7.378 5.433 6.789 1.00 0.00 45 ARG A N 5
ATOM 6941 C CA . ARG A 1 45 ? -8.423 6.015 5.964 1.00 0.00 45 ARG A CA 5
ATOM 6942 C C . ARG A 1 45 ? -9.461 6.718 6.841 1.00 0.00 45 ARG A C 5
ATOM 6943 O O . ARG A 1 45 ? -9.969 7.779 6.479 1.00 0.00 45 ARG A O 5
ATOM 6964 N N . ILE A 1 46 ? -9.746 6.099 7.977 1.00 0.00 46 ILE A N 5
ATOM 6965 C CA . ILE A 1 46 ? -10.715 6.652 8.908 1.00 0.00 46 ILE A CA 5
ATOM 6966 C C . ILE A 1 46 ? -10.214 8.006 9.415 1.00 0.00 46 ILE A C 5
ATOM 6967 O O . ILE A 1 46 ? -10.754 9.049 9.048 1.00 0.00 46 ILE A O 5
ATOM 6983 N N . TYR A 1 47 ? -9.187 7.946 10.250 1.00 0.00 47 TYR A N 5
ATOM 6984 C CA . TYR A 1 47 ? -8.607 9.155 10.810 1.00 0.00 47 TYR A CA 5
ATOM 6985 C C . TYR A 1 47 ? -8.586 10.283 9.777 1.00 0.00 47 TYR A C 5
ATOM 6986 O O . TYR A 1 47 ? -8.925 11.423 10.091 1.00 0.00 47 TYR A O 5
ATOM 7004 N N . ARG A 1 48 ? -8.184 9.926 8.566 1.00 0.00 48 ARG A N 5
ATOM 7005 C CA . ARG A 1 48 ? -8.115 10.894 7.485 1.00 0.00 48 ARG A CA 5
ATOM 7006 C C . ARG A 1 48 ? -9.506 11.454 7.183 1.00 0.00 48 ARG A C 5
ATOM 7007 O O . ARG A 1 48 ? -9.726 12.661 7.270 1.00 0.00 48 ARG A O 5
ATOM 7028 N N . LEU A 1 49 ? -10.410 10.550 6.835 1.00 0.00 49 LEU A N 5
ATOM 7029 C CA . LEU A 1 49 ? -11.775 10.939 6.521 1.00 0.00 49 LEU A CA 5
ATOM 7030 C C . LEU A 1 49 ? -12.322 11.820 7.645 1.00 0.00 49 LEU A C 5
ATOM 7031 O O . LEU A 1 49 ? -12.639 12.988 7.425 1.00 0.00 49 LEU A O 5
ATOM 7047 N N . ARG A 1 50 ? -12.415 11.227 8.826 1.00 0.00 50 ARG A N 5
ATOM 7048 C CA . ARG A 1 50 ? -12.918 11.944 9.986 1.00 0.00 5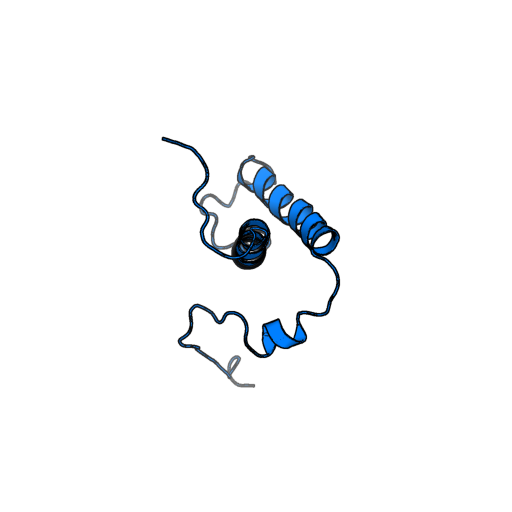0 ARG A CA 5
ATOM 7049 C C . ARG A 1 50 ? -11.985 13.103 10.339 1.00 0.00 50 ARG A C 5
ATOM 7050 O O . ARG A 1 50 ? -10.936 13.271 9.720 1.00 0.00 50 ARG A O 5
ATOM 7071 N N . SER A 1 51 ? -12.400 13.873 11.335 1.00 0.00 51 SER A N 5
ATOM 7072 C CA . SER A 1 51 ? -11.614 15.012 11.778 1.00 0.00 51 SER A CA 5
ATOM 7073 C C . SER A 1 51 ? -11.664 15.119 13.304 1.00 0.00 51 SER A C 5
ATOM 7074 O O . SER A 1 51 ? -12.709 14.894 13.912 1.00 0.00 51 SER A O 5
ATOM 7082 N N . ARG A 1 52 ? -10.521 15.464 13.878 1.00 0.00 52 ARG A N 5
ATOM 7083 C CA . ARG A 1 52 ? -10.421 15.604 15.321 1.00 0.00 52 ARG A CA 5
ATOM 7084 C C . ARG A 1 52 ? -10.240 17.076 15.700 1.00 0.00 52 ARG A C 5
ATOM 7085 O O . ARG A 1 52 ? -11.045 17.632 16.445 1.00 0.00 52 ARG A O 5
ATOM 7106 N N . GLY A 1 53 ? -9.178 17.664 15.169 1.00 0.00 53 GLY A N 5
ATOM 7107 C CA . GLY A 1 53 ? -8.881 19.060 15.442 1.00 0.00 53 GLY A CA 5
ATOM 7108 C C . GLY A 1 53 ? -7.386 19.343 15.285 1.00 0.00 53 GLY A C 5
ATOM 7109 O O . GLY A 1 53 ? -6.975 20.025 14.347 1.00 0.00 53 GLY A O 5
ATOM 7113 N N . SER A 1 54 ? -6.613 18.806 16.218 1.00 0.00 54 SER A N 5
ATOM 7114 C CA . SER A 1 54 ? -5.172 18.993 16.194 1.00 0.00 54 SER A CA 5
ATOM 7115 C C . SER A 1 54 ? -4.596 18.457 14.882 1.00 0.00 54 SER A C 5
ATOM 7116 O O . SER A 1 54 ? -3.951 19.192 14.137 1.00 0.00 54 SER A O 5
ATOM 7124 N N . THR A 1 55 ? -4.850 17.179 14.640 1.00 0.00 55 THR A N 5
ATOM 7125 C CA . THR A 1 55 ? -4.365 16.536 13.431 1.00 0.00 55 THR A CA 5
ATOM 7126 C C . THR A 1 55 ? -5.319 16.803 12.265 1.00 0.00 55 THR A C 5
ATOM 7127 O O . THR A 1 55 ? -5.875 15.871 11.687 1.00 0.00 55 THR A O 5
ATOM 7138 N N . LYS A 1 56 ? -5.479 18.081 11.954 1.00 0.00 56 LYS A N 5
ATOM 7139 C CA . LYS A 1 56 ? -6.356 18.483 10.867 1.00 0.00 56 LYS A CA 5
ATOM 7140 C C . LYS A 1 56 ? -6.028 19.920 10.458 1.00 0.00 56 LYS A C 5
ATOM 7141 O O . LYS A 1 56 ? -6.861 20.814 10.598 1.00 0.00 56 LYS A O 5
ATOM 7160 N N . MET A 1 57 ? -4.814 20.097 9.959 1.00 0.00 57 MET A N 5
ATOM 7161 C CA . MET A 1 57 ? -4.366 21.410 9.528 1.00 0.00 57 MET A CA 5
ATOM 7162 C C . MET A 1 57 ? -3.385 21.299 8.359 1.00 0.00 57 MET A C 5
ATOM 7163 O O . MET A 1 57 ? -2.175 21.424 8.545 1.00 0.00 57 MET A O 5
ATOM 7177 N N . SER A 1 58 ? -3.943 21.065 7.180 1.00 0.00 58 SER A N 5
ATOM 7178 C CA . SER A 1 58 ? -3.133 20.935 5.981 1.00 0.00 58 SER A CA 5
ATOM 7179 C C . SER A 1 58 ? -4.033 20.866 4.746 1.00 0.00 58 SER A C 5
ATOM 7180 O O . SER A 1 58 ? -5.258 20.879 4.865 1.00 0.00 58 SER A O 5
ATOM 7188 N N . ILE A 1 59 ? -3.392 20.795 3.589 1.00 0.00 59 ILE A N 5
ATOM 7189 C CA . ILE A 1 59 ? -4.120 20.725 2.333 1.00 0.00 59 ILE A CA 5
ATOM 7190 C C . ILE A 1 59 ? -4.634 19.298 2.127 1.00 0.00 59 ILE A C 5
ATOM 7191 O O . ILE A 1 59 ? -3.953 18.470 1.524 1.00 0.00 59 ILE A O 5
ATOM 7207 N N . HIS A 1 60 ? -5.832 19.056 2.638 1.00 0.00 60 HIS A N 5
ATOM 7208 C CA . HIS A 1 60 ? -6.446 17.744 2.517 1.00 0.00 60 HIS A CA 5
ATOM 7209 C C . HIS A 1 60 ? -5.513 16.685 3.108 1.00 0.00 60 HIS A C 5
ATOM 7210 O O . HIS A 1 60 ? -5.511 15.538 2.665 1.00 0.00 60 HIS A O 5
ATOM 7224 N N . LEU A 1 61 ? -4.744 17.108 4.101 1.00 0.00 61 LEU A N 5
ATOM 7225 C CA . LEU A 1 61 ? -3.809 16.210 4.758 1.00 0.00 61 LEU A CA 5
ATOM 7226 C C . LEU A 1 61 ? -2.755 15.750 3.748 1.00 0.00 61 LEU A C 5
ATOM 7227 O O . LEU A 1 61 ? -2.674 14.566 3.426 1.00 0.00 61 LEU A O 5
ATOM 7243 N N . ILE A 1 62 ? -1.974 16.712 3.277 1.00 0.00 62 ILE A N 5
ATOM 7244 C CA . ILE A 1 62 ? -0.929 16.421 2.311 1.00 0.00 62 ILE A CA 5
ATOM 7245 C C . ILE A 1 62 ? 0.342 17.180 2.697 1.00 0.00 62 ILE A C 5
ATOM 7246 O O . ILE A 1 62 ? 0.806 18.040 1.950 1.00 0.00 62 ILE A O 5
ATOM 7262 N N . HIS A 1 63 ? 0.869 16.834 3.862 1.00 0.00 63 HIS A N 5
ATOM 7263 C CA . HIS A 1 63 ? 2.077 17.473 4.356 1.00 0.00 63 HIS A CA 5
ATOM 7264 C C . HIS A 1 63 ? 2.487 16.835 5.685 1.00 0.00 63 HIS A C 5
ATOM 7265 O O . HIS A 1 63 ? 2.588 17.521 6.702 1.00 0.00 63 HIS A O 5
ATOM 7279 N N . THR A 1 64 ? 2.713 15.531 5.634 1.00 0.00 64 THR A N 5
ATOM 7280 C CA . THR A 1 64 ? 3.111 14.793 6.822 1.00 0.00 64 THR A CA 5
ATOM 7281 C C . THR A 1 64 ? 3.907 13.546 6.433 1.00 0.00 64 THR A C 5
ATOM 7282 O O . THR A 1 64 ? 3.561 12.858 5.474 1.00 0.00 64 THR A O 5
ATOM 7293 N N . ARG A 1 65 ? 4.960 13.294 7.197 1.00 0.00 65 ARG A N 5
ATOM 7294 C CA . ARG A 1 65 ? 5.809 12.142 6.945 1.00 0.00 65 ARG A CA 5
ATOM 7295 C C . ARG A 1 65 ? 4.982 10.855 6.983 1.00 0.00 65 ARG A C 5
ATOM 7296 O O . ARG A 1 65 ? 5.051 10.041 6.063 1.00 0.00 65 ARG A O 5
ATOM 7317 N N . VAL A 1 66 ? 4.220 10.711 8.057 1.00 0.00 66 VAL A N 5
ATOM 7318 C CA . VAL A 1 66 ? 3.381 9.537 8.227 1.00 0.00 66 VAL A CA 5
ATOM 7319 C C . VAL A 1 66 ? 2.357 9.478 7.092 1.00 0.00 66 VAL A C 5
ATOM 7320 O O . VAL A 1 66 ? 2.431 8.604 6.229 1.00 0.00 66 VAL A O 5
ATOM 7333 N N . ALA A 1 67 ? 1.425 10.419 7.129 1.00 0.00 67 ALA A N 5
ATOM 7334 C CA . ALA A 1 67 ? 0.387 10.485 6.114 1.00 0.00 67 ALA A CA 5
ATOM 7335 C C . ALA A 1 67 ? 1.001 10.193 4.743 1.00 0.00 67 ALA A C 5
ATOM 7336 O O . ALA A 1 67 ? 0.565 9.278 4.046 1.00 0.00 67 ALA A O 5
ATOM 7343 N N . ALA A 1 68 ? 2.004 10.987 4.398 1.00 0.00 68 ALA A N 5
ATOM 7344 C CA . ALA A 1 68 ? 2.682 10.826 3.123 1.00 0.00 68 ALA A CA 5
ATOM 7345 C C . ALA A 1 68 ? 2.959 9.340 2.883 1.00 0.00 68 ALA A C 5
ATOM 7346 O O . ALA A 1 68 ? 2.380 8.735 1.982 1.00 0.00 68 ALA A O 5
ATOM 7353 N N . GLN A 1 69 ? 3.844 8.795 3.705 1.00 0.00 69 GLN A N 5
ATOM 7354 C CA . GLN A 1 69 ? 4.205 7.392 3.593 1.00 0.00 69 GLN A CA 5
ATOM 7355 C C . GLN A 1 69 ? 2.948 6.531 3.448 1.00 0.00 69 GLN A C 5
ATOM 7356 O O . GLN A 1 69 ? 2.736 5.905 2.411 1.00 0.00 69 GLN A O 5
ATOM 7370 N N . ALA A 1 70 ? 2.148 6.527 4.504 1.00 0.00 70 ALA A N 5
ATOM 7371 C CA . ALA A 1 70 ? 0.918 5.753 4.508 1.00 0.00 70 ALA A CA 5
ATOM 7372 C C . ALA A 1 70 ? 0.234 5.884 3.146 1.00 0.00 70 ALA A C 5
ATOM 7373 O O . ALA A 1 70 ? -0.441 4.960 2.695 1.00 0.00 70 ALA A O 5
ATOM 7380 N N . CYS A 1 71 ? 0.431 7.040 2.530 1.00 0.00 71 CYS A N 5
ATOM 7381 C CA . CYS A 1 71 ? -0.159 7.304 1.228 1.00 0.00 71 CYS A CA 5
ATOM 7382 C C . CYS A 1 71 ? 0.542 6.420 0.195 1.00 0.00 71 CYS A C 5
ATOM 7383 O O . CYS A 1 71 ? -0.109 5.659 -0.519 1.00 0.00 71 CYS A O 5
ATOM 7391 N N . ALA A 1 72 ? 1.859 6.551 0.148 1.00 0.00 72 ALA A N 5
ATOM 7392 C CA . ALA A 1 72 ? 2.655 5.773 -0.787 1.00 0.00 72 ALA A CA 5
ATOM 7393 C C . ALA A 1 72 ? 2.456 4.283 -0.502 1.00 0.00 72 ALA A C 5
ATOM 7394 O O . ALA A 1 72 ? 1.886 3.562 -1.320 1.00 0.00 72 ALA A O 5
ATOM 7401 N N . VAL A 1 73 ? 2.938 3.865 0.659 1.00 0.00 73 VAL A N 5
ATOM 7402 C CA . VAL A 1 73 ? 2.820 2.474 1.061 1.00 0.00 73 VAL A CA 5
ATOM 7403 C C . VAL A 1 73 ? 1.366 2.023 0.903 1.00 0.00 73 VAL A C 5
ATOM 7404 O O . VAL A 1 73 ? 1.103 0.867 0.575 1.00 0.00 73 VAL A O 5
ATOM 7417 N N . GLY A 1 74 ? 0.460 2.960 1.144 1.00 0.00 74 GLY A N 5
ATOM 7418 C CA . GLY A 1 74 ? -0.960 2.673 1.033 1.00 0.00 74 GLY A CA 5
ATOM 7419 C C . GLY A 1 74 ? -1.330 2.285 -0.400 1.00 0.00 74 GLY A C 5
ATOM 7420 O O . GLY A 1 74 ? -2.023 1.292 -0.619 1.00 0.00 74 GLY A O 5
ATOM 7424 N N . ALA A 1 75 ? -0.851 3.088 -1.339 1.00 0.00 75 ALA A N 5
ATOM 7425 C CA . ALA A 1 75 ? -1.123 2.841 -2.745 1.00 0.00 75 ALA A CA 5
ATOM 7426 C C . ALA A 1 75 ? -0.535 1.486 -3.143 1.00 0.00 75 ALA A C 5
ATOM 7427 O O . ALA A 1 75 ? -1.252 0.612 -3.628 1.00 0.00 75 ALA A O 5
ATOM 7434 N N . ILE A 1 76 ? 0.765 1.353 -2.924 1.00 0.00 76 ILE A N 5
ATOM 7435 C CA . ILE A 1 76 ? 1.458 0.120 -3.254 1.00 0.00 76 ILE A CA 5
ATOM 7436 C C . ILE A 1 76 ? 0.744 -1.056 -2.584 1.00 0.00 76 ILE A C 5
ATOM 7437 O O . ILE A 1 76 ? 0.141 -1.888 -3.261 1.00 0.00 76 ILE A O 5
ATOM 7453 N N . MET A 1 77 ? 0.835 -1.088 -1.263 1.00 0.00 77 MET A N 5
ATOM 7454 C CA . MET A 1 77 ? 0.206 -2.148 -0.494 1.00 0.00 77 MET A CA 5
ATOM 7455 C C . MET A 1 77 ? -1.220 -2.409 -0.986 1.00 0.00 77 MET A C 5
ATOM 7456 O O . MET A 1 77 ? -1.519 -3.492 -1.485 1.00 0.00 77 MET A O 5
ATOM 7470 N N . LEU A 1 78 ? -2.061 -1.397 -0.827 1.00 0.00 78 LEU A N 5
ATOM 7471 C CA . LEU A 1 78 ? -3.447 -1.504 -1.249 1.00 0.00 78 LEU A CA 5
ATOM 7472 C C . LEU A 1 78 ? -3.514 -2.244 -2.586 1.00 0.00 78 LEU A C 5
ATOM 7473 O O . LEU A 1 78 ? -4.042 -3.353 -2.660 1.00 0.00 78 LEU A O 5
ATOM 7489 N N . GLY A 1 79 ? -2.971 -1.601 -3.609 1.00 0.00 79 GLY A N 5
ATOM 7490 C CA . GLY A 1 79 ? -2.963 -2.185 -4.940 1.00 0.00 79 GLY A CA 5
ATOM 7491 C C . GLY A 1 79 ? -2.712 -3.693 -4.876 1.00 0.00 79 GLY A C 5
ATOM 7492 O O . GLY A 1 79 ? -3.451 -4.474 -5.473 1.00 0.00 79 GLY A O 5
ATOM 7496 N N . ALA A 1 80 ? -1.668 -4.057 -4.146 1.00 0.00 80 ALA A N 5
ATOM 7497 C CA . ALA A 1 80 ? -1.311 -5.457 -3.996 1.00 0.00 80 ALA A CA 5
ATOM 7498 C C . ALA A 1 80 ? -2.467 -6.204 -3.326 1.00 0.00 80 ALA A C 5
ATOM 7499 O O . ALA A 1 80 ? -3.102 -7.056 -3.947 1.00 0.00 80 ALA A O 5
ATOM 7506 N N . VAL A 1 81 ? -2.704 -5.859 -2.070 1.00 0.00 81 VAL A N 5
ATOM 7507 C CA . VAL A 1 81 ? -3.771 -6.486 -1.310 1.00 0.00 81 VAL A CA 5
ATOM 7508 C C . VAL A 1 81 ? -4.996 -6.663 -2.209 1.00 0.00 81 VAL A C 5
ATOM 7509 O O . VAL A 1 81 ? -5.343 -7.784 -2.578 1.00 0.00 81 VAL A O 5
ATOM 7522 N N . TYR A 1 82 ? -5.617 -5.540 -2.538 1.00 0.00 82 TYR A N 5
ATOM 7523 C CA . TYR A 1 82 ? -6.796 -5.557 -3.387 1.00 0.00 82 TYR A CA 5
ATOM 7524 C C . TYR A 1 82 ? -6.657 -6.603 -4.496 1.00 0.00 82 TYR A C 5
ATOM 7525 O O . TYR A 1 82 ? -7.461 -7.529 -4.583 1.00 0.00 82 TYR A O 5
ATOM 7543 N N . THR A 1 83 ? -5.632 -6.418 -5.315 1.00 0.00 83 THR A N 5
ATOM 7544 C CA . THR A 1 83 ? -5.379 -7.334 -6.414 1.00 0.00 83 THR A CA 5
ATOM 7545 C C . THR A 1 83 ? -5.475 -8.784 -5.933 1.00 0.00 83 THR A C 5
ATOM 7546 O O . THR A 1 83 ? -5.998 -9.643 -6.641 1.00 0.00 83 THR A O 5
ATOM 7557 N N . MET A 1 84 ? -4.962 -9.011 -4.733 1.00 0.00 84 MET A N 5
ATOM 7558 C CA . MET A 1 84 ? -4.983 -10.341 -4.149 1.00 0.00 84 MET A CA 5
ATOM 7559 C C . MET A 1 84 ? -6.396 -10.720 -3.700 1.00 0.00 84 MET A C 5
ATOM 7560 O O . MET A 1 84 ? -7.013 -11.618 -4.273 1.00 0.00 84 MET A O 5
ATOM 7574 N N . TYR A 1 85 ? -6.867 -10.018 -2.681 1.00 0.00 85 TYR A N 5
ATOM 7575 C CA . TYR A 1 85 ? -8.195 -10.270 -2.149 1.00 0.00 85 TYR A CA 5
ATOM 7576 C C . TYR A 1 85 ? -9.178 -10.615 -3.269 1.00 0.00 85 TYR A C 5
ATOM 7577 O O . TYR A 1 85 ? -10.024 -11.494 -3.109 1.00 0.00 85 TYR A O 5
ATOM 7595 N N . SER A 1 86 ? -9.035 -9.905 -4.379 1.00 0.00 86 SER A N 5
ATOM 7596 C CA . SER A 1 86 ? -9.899 -10.126 -5.526 1.00 0.00 86 SER A CA 5
ATOM 7597 C C . SER A 1 86 ? -9.427 -11.352 -6.309 1.00 0.00 86 SER A C 5
ATOM 7598 O O . SER A 1 86 ? -10.179 -12.311 -6.479 1.00 0.00 86 SER A O 5
ATOM 7606 N N . ASP A 1 87 ? -8.185 -11.282 -6.764 1.00 0.00 87 ASP A N 5
ATOM 7607 C CA . ASP A 1 87 ? -7.604 -12.375 -7.525 1.00 0.00 87 ASP A CA 5
ATOM 7608 C C . ASP A 1 87 ? -7.994 -13.705 -6.877 1.00 0.00 87 ASP A C 5
ATOM 7609 O O . ASP A 1 87 ? -8.084 -14.727 -7.556 1.00 0.00 87 ASP A O 5
ATOM 7618 N N . TYR A 1 88 ? -8.214 -13.649 -5.572 1.00 0.00 88 TYR A N 5
ATOM 7619 C CA . TYR A 1 88 ? -8.592 -14.837 -4.825 1.00 0.00 88 TYR A CA 5
ATOM 7620 C C . TYR A 1 88 ? -9.497 -15.745 -5.661 1.00 0.00 88 TYR A C 5
ATOM 7621 O O . TYR A 1 88 ? -9.386 -16.968 -5.595 1.00 0.00 88 TYR A O 5
ATOM 7639 N N . VAL A 1 89 ? -10.372 -15.111 -6.427 1.00 0.00 89 VAL A N 5
ATOM 7640 C CA . VAL A 1 89 ? -11.295 -15.846 -7.274 1.00 0.00 89 VAL A CA 5
ATOM 7641 C C . VAL A 1 89 ? -10.547 -16.986 -7.969 1.00 0.00 89 VAL A C 5
ATOM 7642 O O . VAL A 1 89 ? -10.443 -18.085 -7.428 1.00 0.00 89 VAL A O 5
ATOM 7655 N N . LYS A 1 90 ? -10.045 -16.684 -9.157 1.00 0.00 90 LYS A N 5
ATOM 7656 C CA . LYS A 1 90 ? -9.309 -17.669 -9.931 1.00 0.00 90 LYS A CA 5
ATOM 7657 C C . LYS A 1 90 ? -10.208 -18.878 -10.196 1.00 0.00 90 LYS A C 5
ATOM 7658 O O . LYS A 1 90 ? -9.723 -19.951 -10.550 1.00 0.00 90 LYS A O 5
ATOM 7677 N N . ARG A 1 91 ? -11.503 -18.664 -10.014 1.00 0.00 91 ARG A N 5
ATOM 7678 C CA . ARG A 1 91 ? -12.474 -19.723 -10.228 1.00 0.00 91 ARG A CA 5
ATOM 7679 C C . ARG A 1 91 ? -13.770 -19.147 -10.802 1.00 0.00 91 ARG A C 5
ATOM 7680 O O . ARG A 1 91 ? -14.690 -18.815 -10.055 1.00 0.00 91 ARG A O 5
ATOM 7701 N N . MET A 1 92 ? -13.802 -19.045 -12.122 1.00 0.00 92 MET A N 5
ATOM 7702 C CA . MET A 1 92 ? -14.970 -18.514 -12.804 1.00 0.00 92 MET A CA 5
ATOM 7703 C C . MET A 1 92 ? -16.099 -19.546 -12.842 1.00 0.00 92 MET A C 5
ATOM 7704 O O . MET A 1 92 ? -15.933 -20.632 -13.395 1.00 0.00 92 MET A O 5
ATOM 7718 N N . ALA A 1 93 ? -17.222 -19.170 -12.247 1.00 0.00 93 ALA A N 5
ATOM 7719 C CA . ALA A 1 93 ? -18.377 -20.049 -12.206 1.00 0.00 93 ALA A CA 5
ATOM 7720 C C . ALA A 1 93 ? -19.652 -19.206 -12.127 1.00 0.00 93 ALA A C 5
ATOM 7721 O O . ALA A 1 93 ? -20.474 -19.230 -13.041 1.00 0.00 93 ALA A O 5
ATOM 7728 N N . GLN A 1 94 ? -19.776 -18.481 -11.025 1.00 0.00 94 GLN A N 5
ATOM 7729 C CA . GLN A 1 94 ? -20.936 -17.632 -10.814 1.00 0.00 94 GLN A CA 5
ATOM 7730 C C . GLN A 1 94 ? -20.496 -16.218 -10.430 1.00 0.00 94 GLN A C 5
ATOM 7731 O O . GLN A 1 94 ? -20.523 -15.853 -9.255 1.00 0.00 94 GLN A O 5
ATOM 7745 N N . ASP A 1 95 ? -20.101 -15.460 -11.442 1.00 0.00 95 ASP A N 5
ATOM 7746 C CA . ASP A 1 95 ? -19.656 -14.094 -11.225 1.00 0.00 95 ASP A CA 5
ATOM 7747 C C . ASP A 1 95 ? -20.646 -13.129 -11.880 1.00 0.00 95 ASP A C 5
ATOM 7748 O O . ASP A 1 95 ? -21.184 -12.242 -11.218 1.00 0.00 95 ASP A O 5
ATOM 7757 N N . ALA A 1 96 ? -20.857 -13.335 -13.171 1.00 0.00 96 ALA A N 5
ATOM 7758 C CA . ALA A 1 96 ? -21.774 -12.494 -13.923 1.00 0.00 96 ALA A CA 5
ATOM 7759 C C . ALA A 1 96 ? -23.094 -12.376 -13.159 1.00 0.00 96 ALA A C 5
ATOM 7760 O O . ALA A 1 96 ? -23.751 -13.381 -12.890 1.00 0.00 96 ALA A O 5
ATOM 7767 N N . GLY A 1 97 ? -23.443 -11.141 -12.831 1.00 0.00 97 GLY A N 5
ATOM 7768 C CA . GLY A 1 97 ? -24.673 -10.879 -12.104 1.00 0.00 97 GLY A CA 5
ATOM 7769 C C . GLY A 1 97 ? -25.803 -11.788 -12.591 1.00 0.00 97 GLY A C 5
ATOM 7770 O O . GLY A 1 97 ? -26.188 -12.730 -11.900 1.00 0.00 97 GLY A O 5
ATOM 7774 N N . GLU A 1 98 ? -26.302 -11.475 -13.778 1.00 0.00 98 GLU A N 5
ATOM 7775 C CA . GLU A 1 98 ? -27.380 -12.252 -14.365 1.00 0.00 98 GLU A CA 5
ATOM 7776 C C . GLU A 1 98 ? -26.981 -13.726 -14.460 1.00 0.00 98 GLU A C 5
ATOM 7777 O O . GLU A 1 98 ? -26.077 -14.081 -15.215 1.00 0.00 98 GLU A O 5
ATOM 7789 N N . LYS A 1 99 ? -27.674 -14.545 -13.683 1.00 0.00 99 LYS A N 5
ATOM 7790 C CA . LYS A 1 99 ? -27.404 -15.972 -13.670 1.00 0.00 99 LYS A CA 5
ATOM 7791 C C . LYS A 1 99 ? -27.870 -16.588 -14.991 1.00 0.00 99 LYS A C 5
ATOM 7792 O O . LYS A 1 99 ? -27.615 -17.761 -15.258 1.00 0.00 99 LYS A O 5
ATOM 7811 N N . MET A 1 1 ? 32.995 15.809 8.967 1.00 0.00 1 MET A N 6
ATOM 7812 C CA . MET A 1 1 ? 33.060 16.609 7.756 1.00 0.00 1 MET A CA 6
ATOM 7813 C C . MET A 1 1 ? 31.994 16.169 6.751 1.00 0.00 1 MET A C 6
ATOM 7814 O O . MET A 1 1 ? 31.528 15.031 6.793 1.00 0.00 1 MET A O 6
ATOM 7828 N N . SER A 1 2 ? 31.640 17.092 5.870 1.00 0.00 2 SER A N 6
ATOM 7829 C CA . SER A 1 2 ? 30.638 16.814 4.855 1.00 0.00 2 SER A CA 6
ATOM 7830 C C . SER A 1 2 ? 30.952 17.599 3.580 1.00 0.00 2 SER A C 6
ATOM 7831 O O . SER A 1 2 ? 31.576 18.657 3.636 1.00 0.00 2 SER A O 6
ATOM 7839 N N . ALA A 1 3 ? 30.504 17.051 2.460 1.00 0.00 3 ALA A N 6
ATOM 7840 C CA . ALA A 1 3 ? 30.729 17.687 1.173 1.00 0.00 3 ALA A CA 6
ATOM 7841 C C . ALA A 1 3 ? 29.778 18.876 1.024 1.00 0.00 3 ALA A C 6
ATOM 7842 O O . ALA A 1 3 ? 30.220 20.015 0.879 1.00 0.00 3 ALA A O 6
ATOM 7849 N N . ASN A 1 4 ? 28.489 18.571 1.063 1.00 0.00 4 ASN A N 6
ATOM 7850 C CA . ASN A 1 4 ? 27.472 19.600 0.934 1.00 0.00 4 ASN A CA 6
ATOM 7851 C C . ASN A 1 4 ? 26.089 18.946 0.923 1.00 0.00 4 ASN A C 6
ATOM 7852 O O . ASN A 1 4 ? 25.585 18.569 -0.133 1.00 0.00 4 ASN A O 6
ATOM 7863 N N . ARG A 1 5 ? 25.515 18.832 2.112 1.00 0.00 5 ARG A N 6
ATOM 7864 C CA . ARG A 1 5 ? 24.200 18.230 2.253 1.00 0.00 5 ARG A CA 6
ATOM 7865 C C . ARG A 1 5 ? 24.096 16.973 1.386 1.00 0.00 5 ARG A C 6
ATOM 7866 O O . ARG A 1 5 ? 23.731 17.052 0.214 1.00 0.00 5 ARG A O 6
ATOM 7887 N N . ARG A 1 6 ? 24.423 15.844 1.996 1.00 0.00 6 ARG A N 6
ATOM 7888 C CA . ARG A 1 6 ? 24.370 14.572 1.295 1.00 0.00 6 ARG A CA 6
ATOM 7889 C C . ARG A 1 6 ? 22.922 14.095 1.169 1.00 0.00 6 ARG A C 6
ATOM 7890 O O . ARG A 1 6 ? 22.333 13.624 2.140 1.00 0.00 6 ARG A O 6
ATOM 7911 N N . TRP A 1 7 ? 22.390 14.233 -0.037 1.00 0.00 7 TRP A N 6
ATOM 7912 C CA . TRP A 1 7 ? 21.022 13.822 -0.303 1.00 0.00 7 TRP A CA 6
ATOM 7913 C C . TRP A 1 7 ? 21.061 12.422 -0.919 1.00 0.00 7 TRP A C 6
ATOM 7914 O O . TRP A 1 7 ? 21.091 12.279 -2.141 1.00 0.00 7 TRP A O 6
ATOM 7935 N N . TRP A 1 8 ? 21.058 11.426 -0.047 1.00 0.00 8 TRP A N 6
ATOM 7936 C CA . TRP A 1 8 ? 21.092 10.042 -0.490 1.00 0.00 8 TRP A CA 6
ATOM 7937 C C . TRP A 1 8 ? 19.896 9.813 -1.417 1.00 0.00 8 TRP A C 6
ATOM 7938 O O . TRP A 1 8 ? 18.751 9.808 -0.968 1.00 0.00 8 TRP A O 6
ATOM 7959 N N . VAL A 1 9 ? 20.203 9.629 -2.692 1.00 0.00 9 VAL A N 6
ATOM 7960 C CA . VAL A 1 9 ? 19.167 9.401 -3.686 1.00 0.00 9 VAL A CA 6
ATOM 7961 C C . VAL A 1 9 ? 18.226 8.301 -3.190 1.00 0.00 9 VAL A C 6
ATOM 7962 O O . VAL A 1 9 ? 18.668 7.324 -2.589 1.00 0.00 9 VAL A O 6
ATOM 7975 N N . PRO A 1 10 ? 16.910 8.503 -3.469 1.00 0.00 10 PRO A N 6
ATOM 7976 C CA . PRO A 1 10 ? 15.902 7.541 -3.058 1.00 0.00 10 PRO A CA 6
ATOM 7977 C C . PRO A 1 10 ? 15.935 6.298 -3.949 1.00 0.00 10 PRO A C 6
ATOM 7978 O O . PRO A 1 10 ? 16.643 6.269 -4.954 1.00 0.00 10 PRO A O 6
ATOM 7989 N N . PRO A 1 11 ? 15.139 5.275 -3.538 1.00 0.00 11 PRO A N 6
ATOM 7990 C CA . PRO A 1 11 ? 15.071 4.032 -4.288 1.00 0.00 11 PRO A CA 6
ATOM 7991 C C . PRO A 1 11 ? 14.246 4.206 -5.564 1.00 0.00 11 PRO A C 6
ATOM 7992 O O . PRO A 1 11 ? 13.183 3.604 -5.708 1.00 0.00 11 PRO A O 6
ATOM 8003 N N . ASP A 1 12 ? 14.767 5.033 -6.459 1.00 0.00 12 ASP A N 6
ATOM 8004 C CA . ASP A 1 12 ? 14.092 5.294 -7.719 1.00 0.00 12 ASP A CA 6
ATOM 8005 C C . ASP A 1 12 ? 14.056 4.010 -8.550 1.00 0.00 12 ASP A C 6
ATOM 8006 O O . ASP A 1 12 ? 15.101 3.447 -8.872 1.00 0.00 12 ASP A O 6
ATOM 8015 N N . ASP A 1 13 ? 12.844 3.585 -8.872 1.00 0.00 13 ASP A N 6
ATOM 8016 C CA . ASP A 1 13 ? 12.659 2.377 -9.659 1.00 0.00 13 ASP A CA 6
ATOM 8017 C C . ASP A 1 13 ? 11.369 2.497 -10.473 1.00 0.00 13 ASP A C 6
ATOM 8018 O O . ASP A 1 13 ? 10.274 2.491 -9.913 1.00 0.00 13 ASP A O 6
ATOM 8027 N N . GLU A 1 14 ? 11.542 2.603 -11.782 1.00 0.00 14 GLU A N 6
ATOM 8028 C CA . GLU A 1 14 ? 10.405 2.724 -12.680 1.00 0.00 14 GLU A CA 6
ATOM 8029 C C . GLU A 1 14 ? 9.730 1.364 -12.867 1.00 0.00 14 GLU A C 6
ATOM 8030 O O . GLU A 1 14 ? 9.936 0.699 -13.880 1.00 0.00 14 GLU A O 6
ATOM 8042 N N . ASP A 1 15 ? 8.936 0.992 -11.873 1.00 0.00 15 ASP A N 6
ATOM 8043 C CA . ASP A 1 15 ? 8.229 -0.276 -11.916 1.00 0.00 15 ASP A CA 6
ATOM 8044 C C . ASP A 1 15 ? 7.106 -0.264 -10.876 1.00 0.00 15 ASP A C 6
ATOM 8045 O O . ASP A 1 15 ? 7.127 0.538 -9.944 1.00 0.00 15 ASP A O 6
ATOM 8054 N N . CYS A 1 16 ? 6.152 -1.163 -11.072 1.00 0.00 16 CYS A N 6
ATOM 8055 C CA . CYS A 1 16 ? 5.023 -1.265 -10.163 1.00 0.00 16 CYS A CA 6
ATOM 8056 C C . CYS A 1 16 ? 5.384 -2.260 -9.059 1.00 0.00 16 CYS A C 6
ATOM 8057 O O . CYS A 1 16 ? 5.194 -1.977 -7.877 1.00 0.00 16 CYS A O 6
ATOM 8065 N N . VAL A 1 17 ? 5.898 -3.406 -9.483 1.00 0.00 17 VAL A N 6
ATOM 8066 C CA . VAL A 1 17 ? 6.287 -4.444 -8.544 1.00 0.00 17 VAL A CA 6
ATOM 8067 C C . VAL A 1 17 ? 7.440 -5.256 -9.138 1.00 0.00 17 VAL A C 6
ATOM 8068 O O . VAL A 1 17 ? 8.515 -5.341 -8.546 1.00 0.00 17 VAL A O 6
ATOM 8081 N N . SER A 1 18 ? 7.177 -5.834 -10.301 1.00 0.00 18 SER A N 6
ATOM 8082 C CA . SER A 1 18 ? 8.179 -6.636 -10.982 1.00 0.00 18 SER A CA 6
ATOM 8083 C C . SER A 1 18 ? 8.791 -7.646 -10.009 1.00 0.00 18 SER A C 6
ATOM 8084 O O . SER A 1 18 ? 8.349 -7.758 -8.866 1.00 0.00 18 SER A O 6
ATOM 8092 N N . GLU A 1 19 ? 9.798 -8.354 -10.497 1.00 0.00 19 GLU A N 6
ATOM 8093 C CA . GLU A 1 19 ? 10.475 -9.350 -9.684 1.00 0.00 19 GLU A CA 6
ATOM 8094 C C . GLU A 1 19 ? 11.176 -8.682 -8.499 1.00 0.00 19 GLU A C 6
ATOM 8095 O O . GLU A 1 19 ? 11.465 -9.333 -7.496 1.00 0.00 19 GLU A O 6
ATOM 8107 N N . LYS A 1 20 ? 11.429 -7.390 -8.654 1.00 0.00 20 LYS A N 6
ATOM 8108 C CA . LYS A 1 20 ? 12.090 -6.627 -7.610 1.00 0.00 20 LYS A CA 6
ATOM 8109 C C . LYS A 1 20 ? 11.238 -6.664 -6.340 1.00 0.00 20 LYS A C 6
ATOM 8110 O O . LYS A 1 20 ? 11.619 -7.287 -5.350 1.00 0.00 20 LYS A O 6
ATOM 8129 N N . LEU A 1 21 ? 10.100 -5.989 -6.409 1.00 0.00 21 LEU A N 6
ATOM 8130 C CA . LEU A 1 21 ? 9.190 -5.937 -5.277 1.00 0.00 21 LEU A CA 6
ATOM 8131 C C . LEU A 1 21 ? 8.713 -7.352 -4.946 1.00 0.00 21 LEU A C 6
ATOM 8132 O O . LEU A 1 21 ? 8.714 -7.756 -3.784 1.00 0.00 21 LEU A O 6
ATOM 8148 N N . LEU A 1 22 ? 8.317 -8.068 -5.988 1.00 0.00 22 LEU A N 6
ATOM 8149 C CA . LEU A 1 22 ? 7.839 -9.430 -5.823 1.00 0.00 22 LEU A CA 6
ATOM 8150 C C . LEU A 1 22 ? 8.780 -10.186 -4.883 1.00 0.00 22 LEU A C 6
ATOM 8151 O O . LEU A 1 22 ? 8.400 -10.535 -3.766 1.00 0.00 22 LEU A O 6
ATOM 8167 N N . ARG A 1 23 ? 9.991 -10.417 -5.370 1.00 0.00 23 ARG A N 6
ATOM 8168 C CA . ARG A 1 23 ? 10.989 -11.125 -4.587 1.00 0.00 23 ARG A CA 6
ATOM 8169 C C . ARG A 1 23 ? 11.086 -10.526 -3.183 1.00 0.00 23 ARG A C 6
ATOM 8170 O O . ARG A 1 23 ? 11.104 -11.256 -2.193 1.00 0.00 23 ARG A O 6
ATOM 8191 N N . LYS A 1 24 ? 11.147 -9.203 -3.141 1.00 0.00 24 LYS A N 6
ATOM 8192 C CA . LYS A 1 24 ? 11.242 -8.498 -1.875 1.00 0.00 24 LYS A CA 6
ATOM 8193 C C . LYS A 1 24 ? 10.282 -9.135 -0.868 1.00 0.00 24 LYS A C 6
ATOM 8194 O O . LYS A 1 24 ? 10.685 -9.496 0.237 1.00 0.00 24 LYS A O 6
ATOM 8213 N N . THR A 1 25 ? 9.030 -9.254 -1.286 1.00 0.00 25 THR A N 6
ATOM 8214 C CA . THR A 1 25 ? 8.010 -9.842 -0.434 1.00 0.00 25 THR A CA 6
ATOM 8215 C C . THR A 1 25 ? 6.954 -10.555 -1.281 1.00 0.00 25 THR A C 6
ATOM 8216 O O . THR A 1 25 ? 6.374 -9.959 -2.188 1.00 0.00 25 THR A O 6
ATOM 8227 N N . ARG A 1 26 ? 6.736 -11.820 -0.956 1.00 0.00 26 ARG A N 6
ATOM 8228 C CA . ARG A 1 26 ? 5.760 -12.621 -1.676 1.00 0.00 26 ARG A CA 6
ATOM 8229 C C . ARG A 1 26 ? 5.702 -14.035 -1.095 1.00 0.00 26 ARG A C 6
ATOM 8230 O O . ARG A 1 26 ? 6.175 -14.985 -1.717 1.00 0.00 26 ARG A O 6
ATOM 8251 N N . GLU A 1 27 ? 5.118 -14.130 0.091 1.00 0.00 27 GLU A N 6
ATOM 8252 C CA . GLU A 1 27 ? 4.992 -15.413 0.762 1.00 0.00 27 GLU A CA 6
ATOM 8253 C C . GLU A 1 27 ? 4.201 -15.255 2.062 1.00 0.00 27 GLU A C 6
ATOM 8254 O O . GLU A 1 27 ? 3.920 -14.137 2.491 1.00 0.00 27 GLU A O 6
ATOM 8266 N N . SER A 1 28 ? 3.865 -16.392 2.654 1.00 0.00 28 SER A N 6
ATOM 8267 C CA . SER A 1 28 ? 3.112 -16.395 3.897 1.00 0.00 28 SER A CA 6
ATOM 8268 C C . SER A 1 28 ? 1.632 -16.127 3.613 1.00 0.00 28 SER A C 6
ATOM 8269 O O . SER A 1 28 ? 1.268 -15.753 2.499 1.00 0.00 28 SER A O 6
ATOM 8277 N N . PRO A 1 29 ? 0.798 -16.334 4.667 1.00 0.00 29 PRO A N 6
ATOM 8278 C CA . PRO A 1 29 ? -0.633 -16.118 4.541 1.00 0.00 29 PRO A CA 6
ATOM 8279 C C . PRO A 1 29 ? -0.964 -14.624 4.528 1.00 0.00 29 PRO A C 6
ATOM 8280 O O . PRO A 1 29 ? -0.288 -13.830 5.180 1.00 0.00 29 PRO A O 6
ATOM 8291 N N . LEU A 1 30 ? -2.004 -14.287 3.779 1.00 0.00 30 LEU A N 6
ATOM 8292 C CA . LEU A 1 30 ? -2.432 -12.903 3.673 1.00 0.00 30 LEU A CA 6
ATOM 8293 C C . LEU A 1 30 ? -3.619 -12.668 4.608 1.00 0.00 30 LEU A C 6
ATOM 8294 O O . LEU A 1 30 ? -3.916 -11.529 4.966 1.00 0.00 30 LEU A O 6
ATOM 8310 N N . VAL A 1 31 ? -4.266 -13.763 4.979 1.00 0.00 31 VAL A N 6
ATOM 8311 C CA . VAL A 1 31 ? -5.414 -13.690 5.866 1.00 0.00 31 VAL A CA 6
ATOM 8312 C C . VAL A 1 31 ? -5.039 -12.889 7.114 1.00 0.00 31 VAL A C 6
ATOM 8313 O O . VAL A 1 31 ? -5.753 -11.965 7.501 1.00 0.00 31 VAL A O 6
ATOM 8326 N N . PRO A 1 32 ? -3.889 -13.281 7.725 1.00 0.00 32 PRO A N 6
ATOM 8327 C CA . PRO A 1 32 ? -3.410 -12.609 8.921 1.00 0.00 32 PRO A CA 6
ATOM 8328 C C . PRO A 1 32 ? -2.804 -11.247 8.579 1.00 0.00 32 PRO A C 6
ATOM 8329 O O . PRO A 1 32 ? -3.385 -10.209 8.893 1.00 0.00 32 PRO A O 6
ATOM 8340 N N . ILE A 1 33 ? -1.645 -11.294 7.940 1.00 0.00 33 ILE A N 6
ATOM 8341 C CA . ILE A 1 33 ? -0.954 -10.076 7.552 1.00 0.00 33 ILE A CA 6
ATOM 8342 C C . ILE A 1 33 ? -1.962 -9.089 6.960 1.00 0.00 33 ILE A C 6
ATOM 8343 O O . ILE A 1 33 ? -1.806 -7.877 7.101 1.00 0.00 33 ILE A O 6
ATOM 8359 N N . GLY A 1 34 ? -2.974 -9.645 6.311 1.00 0.00 34 GLY A N 6
ATOM 8360 C CA . GLY A 1 34 ? -4.008 -8.829 5.697 1.00 0.00 34 GLY A CA 6
ATOM 8361 C C . GLY A 1 34 ? -4.907 -8.193 6.759 1.00 0.00 34 GLY A C 6
ATOM 8362 O O . GLY A 1 34 ? -5.104 -6.978 6.763 1.00 0.00 34 GLY A O 6
ATOM 8366 N N . LEU A 1 35 ? -5.428 -9.041 7.633 1.00 0.00 35 LEU A N 6
ATOM 8367 C CA . LEU A 1 35 ? -6.302 -8.576 8.697 1.00 0.00 35 LEU A CA 6
ATOM 8368 C C . LEU A 1 35 ? -5.625 -7.422 9.439 1.00 0.00 35 LEU A C 6
ATOM 8369 O O . LEU A 1 35 ? -6.244 -6.388 9.682 1.00 0.00 35 LEU A O 6
ATOM 8385 N N . GLY A 1 36 ? -4.363 -7.639 9.779 1.00 0.00 36 GLY A N 6
ATOM 8386 C CA . GLY A 1 36 ? -3.595 -6.630 10.489 1.00 0.00 36 GLY A CA 6
ATOM 8387 C C . GLY A 1 36 ? -3.433 -5.367 9.640 1.00 0.00 36 GLY A C 6
ATOM 8388 O O . GLY A 1 36 ? -4.012 -4.327 9.952 1.00 0.00 36 GLY A O 6
ATOM 8392 N N . GLY A 1 37 ? -2.643 -5.499 8.585 1.00 0.00 37 GLY A N 6
ATOM 8393 C CA . GLY A 1 37 ? -2.397 -4.381 7.690 1.00 0.00 37 GLY A CA 6
ATOM 8394 C C . GLY A 1 37 ? -3.702 -3.664 7.337 1.00 0.00 37 GLY A C 6
ATOM 8395 O O . GLY A 1 37 ? -3.691 -2.487 6.980 1.00 0.00 37 GLY A O 6
ATOM 8399 N N . CYS A 1 38 ? -4.796 -4.404 7.449 1.00 0.00 38 CYS A N 6
ATOM 8400 C CA . CYS A 1 38 ? -6.106 -3.854 7.147 1.00 0.00 38 CYS A CA 6
ATOM 8401 C C . CYS A 1 38 ? -6.493 -2.890 8.269 1.00 0.00 38 CYS A C 6
ATOM 8402 O O . CYS A 1 38 ? -6.573 -1.681 8.054 1.00 0.00 38 CYS A O 6
ATOM 8410 N N . LEU A 1 39 ? -6.722 -3.460 9.443 1.00 0.00 39 LEU A N 6
ATOM 8411 C CA . LEU A 1 39 ? -7.099 -2.665 10.600 1.00 0.00 39 LEU A CA 6
ATOM 8412 C C . LEU A 1 39 ? -6.277 -1.375 10.617 1.00 0.00 39 LEU A C 6
ATOM 8413 O O . LEU A 1 39 ? -6.799 -0.306 10.930 1.00 0.00 39 LEU A O 6
ATOM 8429 N N . VAL A 1 40 ? -5.005 -1.517 10.276 1.00 0.00 40 VAL A N 6
ATOM 8430 C CA . VAL A 1 40 ? -4.105 -0.376 10.248 1.00 0.00 40 VAL A CA 6
ATOM 8431 C C . VAL A 1 40 ? -4.502 0.552 9.098 1.00 0.00 40 VAL A C 6
ATOM 8432 O O . VAL A 1 40 ? -4.780 1.731 9.315 1.00 0.00 40 VAL A O 6
ATOM 8445 N N . VAL A 1 41 ? -4.516 -0.014 7.901 1.00 0.00 41 VAL A N 6
ATOM 8446 C CA . VAL A 1 41 ? -4.874 0.748 6.716 1.00 0.00 41 VAL A CA 6
ATOM 8447 C C . VAL A 1 41 ? -6.171 1.515 6.982 1.00 0.00 41 VAL A C 6
ATOM 8448 O O . VAL A 1 41 ? -6.170 2.744 7.035 1.00 0.00 41 VAL A O 6
ATOM 8461 N N . ALA A 1 42 ? -7.246 0.757 7.141 1.00 0.00 42 ALA A N 6
ATOM 8462 C CA . ALA A 1 42 ? -8.548 1.350 7.399 1.00 0.00 42 ALA A CA 6
ATOM 8463 C C . ALA A 1 42 ? -8.399 2.462 8.440 1.00 0.00 42 ALA A C 6
ATOM 8464 O O . ALA A 1 42 ? -8.807 3.598 8.202 1.00 0.00 42 ALA A O 6
ATOM 8471 N N . ALA A 1 43 ? -7.815 2.096 9.571 1.00 0.00 43 ALA A N 6
ATOM 8472 C CA . ALA A 1 43 ? -7.607 3.048 10.649 1.00 0.00 43 ALA A CA 6
ATOM 8473 C C . ALA A 1 43 ? -7.163 4.388 10.060 1.00 0.00 43 ALA A C 6
ATOM 8474 O O . ALA A 1 43 ? -7.835 5.403 10.240 1.00 0.00 43 ALA A O 6
ATOM 8481 N N . TYR A 1 44 ? -6.032 4.350 9.370 1.00 0.00 44 TYR A N 6
ATOM 8482 C CA . TYR A 1 44 ? -5.490 5.549 8.755 1.00 0.00 44 TYR A CA 6
ATOM 8483 C C . TYR A 1 44 ? -6.513 6.196 7.819 1.00 0.00 44 TYR A C 6
ATOM 8484 O O . TYR A 1 44 ? -6.753 7.400 7.893 1.00 0.00 44 TYR A O 6
ATOM 8502 N N . ARG A 1 45 ? -7.089 5.367 6.960 1.00 0.00 45 ARG A N 6
ATOM 8503 C CA . ARG A 1 45 ? -8.081 5.843 6.011 1.00 0.00 45 ARG A CA 6
ATOM 8504 C C . ARG A 1 45 ? -9.137 6.688 6.726 1.00 0.00 45 ARG A C 6
ATOM 8505 O O . ARG A 1 45 ? -9.251 7.887 6.477 1.00 0.00 45 ARG A O 6
ATOM 8526 N N . ILE A 1 46 ? -9.883 6.029 7.601 1.00 0.00 46 ILE A N 6
ATOM 8527 C CA . ILE A 1 46 ? -10.926 6.704 8.354 1.00 0.00 46 ILE A CA 6
ATOM 8528 C C . ILE A 1 46 ? -10.375 8.015 8.919 1.00 0.00 46 ILE A C 6
ATOM 8529 O O . ILE A 1 46 ? -10.860 9.093 8.582 1.00 0.00 46 ILE A O 6
ATOM 8545 N N . TYR A 1 47 ? -9.367 7.878 9.769 1.00 0.00 47 TYR A N 6
ATOM 8546 C CA . TYR A 1 47 ? -8.744 9.037 10.384 1.00 0.00 47 TYR A CA 6
ATOM 8547 C C . TYR A 1 47 ? -8.638 10.195 9.388 1.00 0.00 47 TYR A C 6
ATOM 8548 O O . TYR A 1 47 ? -9.043 11.316 9.690 1.00 0.00 47 TYR A O 6
ATOM 8566 N N . ARG A 1 48 ? -8.090 9.883 8.223 1.00 0.00 48 ARG A N 6
ATOM 8567 C CA . ARG A 1 48 ? -7.925 10.883 7.182 1.00 0.00 48 ARG A CA 6
ATOM 8568 C C . ARG A 1 48 ? -9.272 11.527 6.846 1.00 0.00 48 ARG A C 6
ATOM 8569 O O . ARG A 1 48 ? -9.408 12.748 6.889 1.00 0.00 48 ARG A O 6
ATOM 8590 N N . LEU A 1 49 ? -10.233 10.676 6.519 1.00 0.00 49 LEU A N 6
ATOM 8591 C CA . LEU A 1 49 ? -11.565 11.146 6.176 1.00 0.00 49 LEU A CA 6
ATOM 8592 C C . LEU A 1 49 ? -12.105 12.010 7.317 1.00 0.00 49 LEU A C 6
ATOM 8593 O O . LEU A 1 49 ? -12.319 13.209 7.145 1.00 0.00 49 LEU A O 6
ATOM 8609 N N . ARG A 1 50 ? -12.311 11.367 8.458 1.00 0.00 50 ARG A N 6
ATOM 8610 C CA . ARG A 1 50 ? -12.822 12.062 9.627 1.00 0.00 50 ARG A CA 6
ATOM 8611 C C . ARG A 1 50 ? -11.873 13.193 10.030 1.00 0.00 50 ARG A C 6
ATOM 8612 O O . ARG A 1 50 ? -10.664 13.095 9.825 1.00 0.00 50 ARG A O 6
ATOM 8633 N N . SER A 1 51 ? -12.457 14.239 10.595 1.00 0.00 51 SER A N 6
ATOM 8634 C CA . SER A 1 51 ? -11.678 15.387 11.029 1.00 0.00 51 SER A CA 6
ATOM 8635 C C . SER A 1 51 ? -10.953 16.008 9.834 1.00 0.00 51 SER A C 6
ATOM 8636 O O . SER A 1 51 ? -9.972 15.453 9.341 1.00 0.00 51 SER A O 6
ATOM 8644 N N . ARG A 1 52 ? -11.463 17.153 9.403 1.00 0.00 52 ARG A N 6
ATOM 8645 C CA . ARG A 1 52 ? -10.876 17.856 8.275 1.00 0.00 52 ARG A CA 6
ATOM 8646 C C . ARG A 1 52 ? -9.428 18.242 8.586 1.00 0.00 52 ARG A C 6
ATOM 8647 O O . ARG A 1 52 ? -8.556 18.136 7.725 1.00 0.00 52 ARG A O 6
ATOM 8668 N N . GLY A 1 53 ? -9.218 18.683 9.817 1.00 0.00 53 GLY A N 6
ATOM 8669 C CA . GLY A 1 53 ? -7.891 19.085 10.252 1.00 0.00 53 GLY A CA 6
ATOM 8670 C C . GLY A 1 53 ? -7.672 20.583 10.028 1.00 0.00 53 GLY A C 6
ATOM 8671 O O . GLY A 1 53 ? -8.009 21.398 10.885 1.00 0.00 53 GLY A O 6
ATOM 8675 N N . SER A 1 54 ? -7.108 20.899 8.871 1.00 0.00 54 SER A N 6
ATOM 8676 C CA . SER A 1 54 ? -6.839 22.284 8.524 1.00 0.00 54 SER A CA 6
ATOM 8677 C C . SER A 1 54 ? -5.725 22.840 9.412 1.00 0.00 54 SER A C 6
ATOM 8678 O O . SER A 1 54 ? -4.644 23.169 8.925 1.00 0.00 54 SER A O 6
ATOM 8686 N N . THR A 1 55 ? -6.026 22.928 10.699 1.00 0.00 55 THR A N 6
ATOM 8687 C CA . THR A 1 55 ? -5.062 23.438 11.660 1.00 0.00 55 THR A CA 6
ATOM 8688 C C . THR A 1 55 ? -4.833 22.419 12.778 1.00 0.00 55 THR A C 6
ATOM 8689 O O . THR A 1 55 ? -5.124 22.692 13.941 1.00 0.00 55 THR A O 6
ATOM 8700 N N . LYS A 1 56 ? -4.313 21.265 12.386 1.00 0.00 56 LYS A N 6
ATOM 8701 C CA . LYS A 1 56 ? -4.041 20.204 13.340 1.00 0.00 56 LYS A CA 6
ATOM 8702 C C . LYS A 1 56 ? -3.530 18.970 12.593 1.00 0.00 56 LYS A C 6
ATOM 8703 O O . LYS A 1 56 ? -3.860 18.766 11.426 1.00 0.00 56 LYS A O 6
ATOM 8722 N N . MET A 1 57 ? -2.733 18.180 13.296 1.00 0.00 57 MET A N 6
ATOM 8723 C CA . MET A 1 57 ? -2.173 16.972 12.714 1.00 0.00 57 MET A CA 6
ATOM 8724 C C . MET A 1 57 ? -1.161 17.310 11.617 1.00 0.00 57 MET A C 6
ATOM 8725 O O . MET A 1 57 ? 0.024 17.008 11.747 1.00 0.00 57 MET A O 6
ATOM 8739 N N . SER A 1 58 ? -1.666 17.932 10.562 1.00 0.00 58 SER A N 6
ATOM 8740 C CA . SER A 1 58 ? -0.822 18.315 9.444 1.00 0.00 58 SER A CA 6
ATOM 8741 C C . SER A 1 58 ? 0.409 19.070 9.951 1.00 0.00 58 SER A C 6
ATOM 8742 O O . SER A 1 58 ? 1.540 18.688 9.657 1.00 0.00 58 SER A O 6
ATOM 8750 N N . ILE A 1 59 ? 0.145 20.127 10.704 1.00 0.00 59 ILE A N 6
ATOM 8751 C CA . ILE A 1 59 ? 1.217 20.939 11.255 1.00 0.00 59 ILE A CA 6
ATOM 8752 C C . ILE A 1 59 ? 1.369 20.632 12.746 1.00 0.00 59 ILE A C 6
ATOM 8753 O O . ILE A 1 59 ? 1.003 21.447 13.592 1.00 0.00 59 ILE A O 6
ATOM 8769 N N . HIS A 1 60 ? 1.909 19.455 13.023 1.00 0.00 60 HIS A N 6
ATOM 8770 C CA . HIS A 1 60 ? 2.114 19.030 14.398 1.00 0.00 60 HIS A CA 6
ATOM 8771 C C . HIS A 1 60 ? 2.803 17.664 14.415 1.00 0.00 60 HIS A C 6
ATOM 8772 O O . HIS A 1 60 ? 3.862 17.507 15.021 1.00 0.00 60 HIS A O 6
ATOM 8786 N N . LEU A 1 61 ? 2.175 16.711 13.743 1.00 0.00 61 LEU A N 6
ATOM 8787 C CA . LEU A 1 61 ? 2.715 15.364 13.674 1.00 0.00 61 LEU A CA 6
ATOM 8788 C C . LEU A 1 61 ? 4.196 15.431 13.298 1.00 0.00 61 LEU A C 6
ATOM 8789 O O . LEU A 1 61 ? 5.063 15.127 14.116 1.00 0.00 61 LEU A O 6
ATOM 8805 N N . ILE A 1 62 ? 4.441 15.832 12.059 1.00 0.00 62 ILE A N 6
ATOM 8806 C CA . ILE A 1 62 ? 5.803 15.943 11.564 1.00 0.00 62 ILE A CA 6
ATOM 8807 C C . ILE A 1 62 ? 6.549 14.635 11.837 1.00 0.00 62 ILE A C 6
ATOM 8808 O O . ILE A 1 62 ? 5.989 13.707 12.419 1.00 0.00 62 ILE A O 6
ATOM 8824 N N . HIS A 1 63 ? 7.800 14.604 11.403 1.00 0.00 63 HIS A N 6
ATOM 8825 C CA . HIS A 1 63 ? 8.628 13.425 11.593 1.00 0.00 63 HIS A CA 6
ATOM 8826 C C . HIS A 1 63 ? 7.901 12.194 11.048 1.00 0.00 63 HIS A C 6
ATOM 8827 O O . HIS A 1 63 ? 7.051 11.619 11.727 1.00 0.00 63 HIS A O 6
ATOM 8841 N N . THR A 1 64 ? 8.261 11.825 9.828 1.00 0.00 64 THR A N 6
ATOM 8842 C CA . THR A 1 64 ? 7.653 10.673 9.184 1.00 0.00 64 THR A CA 6
ATOM 8843 C C . THR A 1 64 ? 6.157 10.910 8.968 1.00 0.00 64 THR A C 6
ATOM 8844 O O . THR A 1 64 ? 5.325 10.223 9.558 1.00 0.00 64 THR A O 6
ATOM 8855 N N . ARG A 1 65 ? 5.861 11.884 8.121 1.00 0.00 65 ARG A N 6
ATOM 8856 C CA . ARG A 1 65 ? 4.480 12.220 7.819 1.00 0.00 65 ARG A CA 6
ATOM 8857 C C . ARG A 1 65 ? 3.632 10.950 7.729 1.00 0.00 65 ARG A C 6
ATOM 8858 O O . ARG A 1 65 ? 3.646 10.261 6.710 1.00 0.00 65 ARG A O 6
ATOM 8879 N N . VAL A 1 66 ? 2.914 10.679 8.809 1.00 0.00 66 VAL A N 6
ATOM 8880 C CA . VAL A 1 66 ? 2.062 9.503 8.865 1.00 0.00 66 VAL A CA 6
ATOM 8881 C C . VAL A 1 66 ? 1.170 9.466 7.623 1.00 0.00 66 VAL A C 6
ATOM 8882 O O . VAL A 1 66 ? 0.947 8.403 7.046 1.00 0.00 66 VAL A O 6
ATOM 8895 N N . ALA A 1 67 ? 0.684 10.640 7.247 1.00 0.00 67 ALA A N 6
ATOM 8896 C CA . ALA A 1 67 ? -0.179 10.755 6.084 1.00 0.00 67 ALA A CA 6
ATOM 8897 C C . ALA A 1 67 ? 0.614 10.390 4.828 1.00 0.00 67 ALA A C 6
ATOM 8898 O O . ALA A 1 67 ? 0.126 9.652 3.973 1.00 0.00 67 ALA A O 6
ATOM 8905 N N . ALA A 1 68 ? 1.825 10.925 4.755 1.00 0.00 68 ALA A N 6
ATOM 8906 C CA . ALA A 1 68 ? 2.691 10.664 3.618 1.00 0.00 68 ALA A CA 6
ATOM 8907 C C . ALA A 1 68 ? 2.902 9.155 3.477 1.00 0.00 68 ALA A C 6
ATOM 8908 O O . ALA A 1 68 ? 2.428 8.545 2.520 1.00 0.00 68 ALA A O 6
ATOM 8915 N N . GLN A 1 69 ? 3.613 8.597 4.446 1.00 0.00 69 GLN A N 6
ATOM 8916 C CA . GLN A 1 69 ? 3.893 7.172 4.443 1.00 0.00 69 GLN A CA 6
ATOM 8917 C C . GLN A 1 69 ? 2.604 6.378 4.216 1.00 0.00 69 GLN A C 6
ATOM 8918 O O . GLN A 1 69 ? 2.627 5.313 3.601 1.00 0.00 69 GLN A O 6
ATOM 8932 N N . ALA A 1 70 ? 1.511 6.928 4.725 1.00 0.00 70 ALA A N 6
ATOM 8933 C CA . ALA A 1 70 ? 0.216 6.285 4.586 1.00 0.00 70 ALA A CA 6
ATOM 8934 C C . ALA A 1 70 ? -0.195 6.290 3.112 1.00 0.00 70 ALA A C 6
ATOM 8935 O O . ALA A 1 70 ? -0.830 5.350 2.638 1.00 0.00 70 ALA A O 6
ATOM 8942 N N . CYS A 1 71 ? 0.184 7.360 2.428 1.00 0.00 71 CYS A N 6
ATOM 8943 C CA . CYS A 1 71 ? -0.138 7.500 1.018 1.00 0.00 71 CYS A CA 6
ATOM 8944 C C . CYS A 1 71 ? 0.688 6.479 0.234 1.00 0.00 71 CYS A C 6
ATOM 8945 O O . CYS A 1 71 ? 0.135 5.659 -0.498 1.00 0.00 71 CYS A O 6
ATOM 8953 N N . ALA A 1 72 ? 1.998 6.560 0.414 1.00 0.00 72 ALA A N 6
ATOM 8954 C CA . ALA A 1 72 ? 2.905 5.653 -0.268 1.00 0.00 72 ALA A CA 6
ATOM 8955 C C . ALA A 1 72 ? 2.535 4.210 0.082 1.00 0.00 72 ALA A C 6
ATOM 8956 O O . ALA A 1 72 ? 2.045 3.468 -0.768 1.00 0.00 72 ALA A O 6
ATOM 8963 N N . VAL A 1 73 ? 2.784 3.857 1.334 1.00 0.00 73 VAL A N 6
ATOM 8964 C CA . VAL A 1 73 ? 2.483 2.516 1.807 1.00 0.00 73 VAL A CA 6
ATOM 8965 C C . VAL A 1 73 ? 1.054 2.147 1.405 1.00 0.00 73 VAL A C 6
ATOM 8966 O O . VAL A 1 73 ? 0.842 1.193 0.658 1.00 0.00 73 VAL A O 6
ATOM 8979 N N . GLY A 1 74 ? 0.110 2.922 1.918 1.00 0.00 74 GLY A N 6
ATOM 8980 C CA . GLY A 1 74 ? -1.293 2.688 1.622 1.00 0.00 74 GLY A CA 6
ATOM 8981 C C . GLY A 1 74 ? -1.488 2.312 0.152 1.00 0.00 74 GLY A C 6
ATOM 8982 O O . GLY A 1 74 ? -1.888 1.191 -0.158 1.00 0.00 74 GLY A O 6
ATOM 8986 N N . ALA A 1 75 ? -1.196 3.271 -0.715 1.00 0.00 75 ALA A N 6
ATOM 8987 C CA . ALA A 1 75 ? -1.334 3.054 -2.145 1.00 0.00 75 ALA A CA 6
ATOM 8988 C C . ALA A 1 75 ? -0.853 1.644 -2.492 1.00 0.00 75 ALA A C 6
ATOM 8989 O O . ALA A 1 75 ? -1.594 0.860 -3.083 1.00 0.00 75 ALA A O 6
ATOM 8996 N N . ILE A 1 76 ? 0.384 1.363 -2.108 1.00 0.00 76 ILE A N 6
ATOM 8997 C CA . ILE A 1 76 ? 0.971 0.061 -2.371 1.00 0.00 76 ILE A CA 6
ATOM 8998 C C . ILE A 1 76 ? 0.053 -1.030 -1.815 1.00 0.00 76 ILE A C 6
ATOM 8999 O O . ILE A 1 76 ? -0.566 -1.772 -2.576 1.00 0.00 76 ILE A O 6
ATOM 9015 N N . MET A 1 77 ? -0.005 -1.092 -0.493 1.00 0.00 77 MET A N 6
ATOM 9016 C CA . MET A 1 77 ? -0.837 -2.080 0.173 1.00 0.00 77 MET A CA 6
ATOM 9017 C C . MET A 1 77 ? -2.160 -2.273 -0.569 1.00 0.00 77 MET A C 6
ATOM 9018 O O . MET A 1 77 ? -2.403 -3.331 -1.148 1.00 0.00 77 MET A O 6
ATOM 9032 N N . LEU A 1 78 ? -2.982 -1.234 -0.528 1.00 0.00 78 LEU A N 6
ATOM 9033 C CA . LEU A 1 78 ? -4.275 -1.276 -1.190 1.00 0.00 78 LEU A CA 6
ATOM 9034 C C . LEU A 1 78 ? -4.131 -1.989 -2.536 1.00 0.00 78 LEU A C 6
ATOM 9035 O O . LEU A 1 78 ? -4.938 -2.854 -2.874 1.00 0.00 78 LEU A O 6
ATOM 9051 N N . GLY A 1 79 ? -3.097 -1.600 -3.268 1.00 0.00 79 GLY A N 6
ATOM 9052 C CA . GLY A 1 79 ? -2.837 -2.192 -4.570 1.00 0.00 79 GLY A CA 6
ATOM 9053 C C . GLY A 1 79 ? -2.697 -3.712 -4.463 1.00 0.00 79 GLY A C 6
ATOM 9054 O O . GLY A 1 79 ? -3.559 -4.452 -4.933 1.00 0.00 79 GLY A O 6
ATOM 9058 N N . ALA A 1 80 ? -1.604 -4.131 -3.843 1.00 0.00 80 ALA A N 6
ATOM 9059 C CA . ALA A 1 80 ? -1.339 -5.549 -3.669 1.00 0.00 80 ALA A CA 6
ATOM 9060 C C . ALA A 1 80 ? -2.605 -6.240 -3.158 1.00 0.00 80 ALA A C 6
ATOM 9061 O O . ALA A 1 80 ? -3.139 -7.132 -3.817 1.00 0.00 80 ALA A O 6
ATOM 9068 N N . VAL A 1 81 ? -3.048 -5.803 -1.988 1.00 0.00 81 VAL A N 6
ATOM 9069 C CA . VAL A 1 81 ? -4.241 -6.369 -1.381 1.00 0.00 81 VAL A CA 6
ATOM 9070 C C . VAL A 1 81 ? -5.298 -6.599 -2.463 1.00 0.00 81 VAL A C 6
ATOM 9071 O O . VAL A 1 81 ? -5.653 -7.739 -2.757 1.00 0.00 81 VAL A O 6
ATOM 9084 N N . TYR A 1 82 ? -5.772 -5.497 -3.026 1.00 0.00 82 TYR A N 6
ATOM 9085 C CA . TYR A 1 82 ? -6.782 -5.565 -4.068 1.00 0.00 82 TYR A CA 6
ATOM 9086 C C . TYR A 1 82 ? -6.533 -6.754 -4.997 1.00 0.00 82 TYR A C 6
ATOM 9087 O O . TYR A 1 82 ? -7.401 -7.610 -5.162 1.00 0.00 82 TYR A O 6
ATOM 9105 N N . THR A 1 83 ? -5.343 -6.770 -5.580 1.00 0.00 83 THR A N 6
ATOM 9106 C CA . THR A 1 83 ? -4.969 -7.841 -6.488 1.00 0.00 83 THR A CA 6
ATOM 9107 C C . THR A 1 83 ? -5.281 -9.202 -5.865 1.00 0.00 83 THR A C 6
ATOM 9108 O O . THR A 1 83 ? -6.117 -9.946 -6.376 1.00 0.00 83 THR A O 6
ATOM 9119 N N . MET A 1 84 ? -4.593 -9.488 -4.769 1.00 0.00 84 MET A N 6
ATOM 9120 C CA . MET A 1 84 ? -4.786 -10.747 -4.071 1.00 0.00 84 MET A CA 6
ATOM 9121 C C . MET A 1 84 ? -6.266 -10.978 -3.756 1.00 0.00 84 MET A C 6
ATOM 9122 O O . MET A 1 84 ? -6.900 -11.854 -4.343 1.00 0.00 84 MET A O 6
ATOM 9136 N N . TYR A 1 85 ? -6.773 -10.177 -2.831 1.00 0.00 85 TYR A N 6
ATOM 9137 C CA . TYR A 1 85 ? -8.166 -10.283 -2.431 1.00 0.00 85 TYR A CA 6
ATOM 9138 C C . TYR A 1 85 ? -9.056 -10.616 -3.630 1.00 0.00 85 TYR A C 6
ATOM 9139 O O . TYR A 1 85 ? -9.691 -11.669 -3.663 1.00 0.00 85 TYR A O 6
ATOM 9157 N N . SER A 1 86 ? -9.075 -9.698 -4.586 1.00 0.00 86 SER A N 6
ATOM 9158 C CA . SER A 1 86 ? -9.877 -9.881 -5.784 1.00 0.00 86 SER A CA 6
ATOM 9159 C C . SER A 1 86 ? -9.566 -11.238 -6.420 1.00 0.00 86 SER A C 6
ATOM 9160 O O . SER A 1 86 ? -10.468 -11.925 -6.896 1.00 0.00 86 SER A O 6
ATOM 9168 N N . ASP A 1 87 ? -8.287 -11.583 -6.406 1.00 0.00 87 ASP A N 6
ATOM 9169 C CA . ASP A 1 87 ? -7.846 -12.845 -6.975 1.00 0.00 87 ASP A CA 6
ATOM 9170 C C . ASP A 1 87 ? -8.625 -13.991 -6.328 1.00 0.00 87 ASP A C 6
ATOM 9171 O O . ASP A 1 87 ? -9.048 -14.922 -7.011 1.00 0.00 87 ASP A O 6
ATOM 9180 N N . TYR A 1 88 ? -8.790 -13.886 -5.018 1.00 0.00 88 TYR A N 6
ATOM 9181 C CA . TYR A 1 88 ? -9.511 -14.903 -4.271 1.00 0.00 88 TYR A CA 6
ATOM 9182 C C . TYR A 1 88 ? -10.702 -15.432 -5.073 1.00 0.00 88 TYR A C 6
ATOM 9183 O O . TYR A 1 88 ? -11.049 -16.608 -4.972 1.00 0.00 88 TYR A O 6
ATOM 9201 N N . VAL A 1 89 ? -11.294 -14.538 -5.851 1.00 0.00 89 VAL A N 6
ATOM 9202 C CA . VAL A 1 89 ? -12.439 -14.900 -6.670 1.00 0.00 89 VAL A CA 6
ATOM 9203 C C . VAL A 1 89 ? -12.159 -16.231 -7.369 1.00 0.00 89 VAL A C 6
ATOM 9204 O O . VAL A 1 89 ? -11.016 -16.525 -7.719 1.00 0.00 89 VAL A O 6
ATOM 9217 N N . LYS A 1 90 ? -13.221 -17.002 -7.553 1.00 0.00 90 LYS A N 6
ATOM 9218 C CA . LYS A 1 90 ? -13.104 -18.295 -8.204 1.00 0.00 90 LYS A CA 6
ATOM 9219 C C . LYS A 1 90 ? -12.156 -18.175 -9.399 1.00 0.00 90 LYS A C 6
ATOM 9220 O O . LYS A 1 90 ? -11.240 -18.983 -9.554 1.00 0.00 90 LYS A O 6
ATOM 9239 N N . ARG A 1 91 ? -12.407 -17.162 -10.214 1.00 0.00 91 ARG A N 6
ATOM 9240 C CA . ARG A 1 91 ? -11.588 -16.926 -11.391 1.00 0.00 91 ARG A CA 6
ATOM 9241 C C . ARG A 1 91 ? -12.298 -15.966 -12.348 1.00 0.00 91 ARG A C 6
ATOM 9242 O O . ARG A 1 91 ? -13.294 -16.329 -12.971 1.00 0.00 91 ARG A O 6
ATOM 9263 N N . MET A 1 92 ? -11.756 -14.760 -12.436 1.00 0.00 92 MET A N 6
ATOM 9264 C CA . MET A 1 92 ? -12.324 -13.746 -13.307 1.00 0.00 92 MET A CA 6
ATOM 9265 C C . MET A 1 92 ? -11.299 -13.272 -14.340 1.00 0.00 92 MET A C 6
ATOM 9266 O O . MET A 1 92 ? -10.239 -12.764 -13.979 1.00 0.00 92 MET A O 6
ATOM 9280 N N . ALA A 1 93 ? -11.652 -13.456 -15.604 1.00 0.00 93 ALA A N 6
ATOM 9281 C CA . ALA A 1 93 ? -10.776 -13.054 -16.691 1.00 0.00 93 ALA A CA 6
ATOM 9282 C C . ALA A 1 93 ? -11.578 -12.251 -17.717 1.00 0.00 93 ALA A C 6
ATOM 9283 O O . ALA A 1 93 ? -12.680 -12.646 -18.095 1.00 0.00 93 ALA A O 6
ATOM 9290 N N . GLN A 1 94 ? -10.995 -11.139 -18.137 1.00 0.00 94 GLN A N 6
ATOM 9291 C CA . GLN A 1 94 ? -11.642 -10.276 -19.112 1.00 0.00 94 GLN A CA 6
ATOM 9292 C C . GLN A 1 94 ? -10.690 -9.162 -19.549 1.00 0.00 94 GLN A C 6
ATOM 9293 O O . GLN A 1 94 ? -10.908 -7.994 -19.230 1.00 0.00 94 GLN A O 6
ATOM 9307 N N . ASP A 1 95 ? -9.654 -9.561 -20.273 1.00 0.00 95 ASP A N 6
ATOM 9308 C CA . ASP A 1 95 ? -8.668 -8.611 -20.757 1.00 0.00 95 ASP A CA 6
ATOM 9309 C C . ASP A 1 95 ? -7.678 -9.332 -21.674 1.00 0.00 95 ASP A C 6
ATOM 9310 O O . ASP A 1 95 ? -7.499 -8.945 -22.828 1.00 0.00 95 ASP A O 6
ATOM 9319 N N . ALA A 1 96 ? -7.060 -10.368 -21.126 1.00 0.00 96 ALA A N 6
ATOM 9320 C CA . ALA A 1 96 ? -6.093 -11.147 -21.880 1.00 0.00 96 ALA A CA 6
ATOM 9321 C C . ALA A 1 96 ? -6.822 -12.247 -22.654 1.00 0.00 96 ALA A C 6
ATOM 9322 O O . ALA A 1 96 ? -6.774 -12.282 -23.883 1.00 0.00 96 ALA A O 6
ATOM 9329 N N . GLY A 1 97 ? -7.481 -13.118 -21.903 1.00 0.00 97 GLY A N 6
ATOM 9330 C CA . GLY A 1 97 ? -8.219 -14.216 -22.504 1.00 0.00 97 GLY A CA 6
ATOM 9331 C C . GLY A 1 97 ? -7.949 -15.527 -21.764 1.00 0.00 97 GLY A C 6
ATOM 9332 O O . GLY A 1 97 ? -7.938 -15.559 -20.534 1.00 0.00 97 GLY A O 6
ATOM 9336 N N . GLU A 1 98 ? -7.738 -16.577 -22.544 1.00 0.00 98 GLU A N 6
ATOM 9337 C CA . GLU A 1 98 ? -7.469 -17.888 -21.978 1.00 0.00 98 GLU A CA 6
ATOM 9338 C C . GLU A 1 98 ? -6.119 -18.412 -22.471 1.00 0.00 98 GLU A C 6
ATOM 9339 O O . GLU A 1 98 ? -5.865 -18.451 -23.674 1.00 0.00 98 GLU A O 6
ATOM 9351 N N . LYS A 1 99 ? -5.287 -18.802 -21.516 1.00 0.00 99 LYS A N 6
ATOM 9352 C CA . LYS A 1 99 ? -3.969 -19.322 -21.837 1.00 0.00 99 LYS A CA 6
ATOM 9353 C C . LYS A 1 99 ? -3.362 -18.494 -22.972 1.00 0.00 99 LYS A C 6
ATOM 9354 O O . LYS A 1 99 ? -2.170 -18.602 -23.255 1.00 0.00 99 LYS A O 6
ATOM 9373 N N . MET A 1 1 ? 25.984 6.806 14.062 1.00 0.00 1 MET A N 7
ATOM 9374 C CA . MET A 1 1 ? 25.488 6.893 12.699 1.00 0.00 1 MET A CA 7
ATOM 9375 C C . MET A 1 1 ? 26.624 7.203 11.721 1.00 0.00 1 MET A C 7
ATOM 9376 O O . MET A 1 1 ? 27.510 8.000 12.025 1.00 0.00 1 MET A O 7
ATOM 9390 N N . SER A 1 2 ? 26.561 6.556 10.567 1.00 0.00 2 SER A N 7
ATOM 9391 C CA . SER A 1 2 ? 27.573 6.752 9.542 1.00 0.00 2 SER A CA 7
ATOM 9392 C C . SER A 1 2 ? 27.588 8.215 9.095 1.00 0.00 2 SER A C 7
ATOM 9393 O O . SER A 1 2 ? 26.535 8.813 8.881 1.00 0.00 2 SER A O 7
ATOM 9401 N N . ALA A 1 3 ? 28.794 8.748 8.967 1.00 0.00 3 ALA A N 7
ATOM 9402 C CA . ALA A 1 3 ? 28.960 10.130 8.550 1.00 0.00 3 ALA A CA 7
ATOM 9403 C C . ALA A 1 3 ? 29.058 10.189 7.024 1.00 0.00 3 ALA A C 7
ATOM 9404 O O . ALA A 1 3 ? 30.100 10.549 6.478 1.00 0.00 3 ALA A O 7
ATOM 9411 N N . ASN A 1 4 ? 27.958 9.829 6.378 1.00 0.00 4 ASN A N 7
ATOM 9412 C CA . ASN A 1 4 ? 27.907 9.836 4.926 1.00 0.00 4 ASN A CA 7
ATOM 9413 C C . ASN A 1 4 ? 26.513 9.405 4.467 1.00 0.00 4 ASN A C 7
ATOM 9414 O O . ASN A 1 4 ? 25.931 8.476 5.026 1.00 0.00 4 ASN A O 7
ATOM 9425 N N . ARG A 1 5 ? 26.017 10.100 3.454 1.00 0.00 5 ARG A N 7
ATOM 9426 C CA . ARG A 1 5 ? 24.702 9.801 2.913 1.00 0.00 5 ARG A CA 7
ATOM 9427 C C . ARG A 1 5 ? 24.684 10.031 1.401 1.00 0.00 5 ARG A C 7
ATOM 9428 O O . ARG A 1 5 ? 24.490 11.156 0.943 1.00 0.00 5 ARG A O 7
ATOM 9449 N N . ARG A 1 6 ? 24.890 8.948 0.667 1.00 0.00 6 ARG A N 7
ATOM 9450 C CA . ARG A 1 6 ? 24.900 9.018 -0.785 1.00 0.00 6 ARG A CA 7
ATOM 9451 C C . ARG A 1 6 ? 23.514 9.399 -1.307 1.00 0.00 6 ARG A C 7
ATOM 9452 O O . ARG A 1 6 ? 22.529 9.331 -0.573 1.00 0.00 6 ARG A O 7
ATOM 9473 N N . TRP A 1 7 ? 23.481 9.793 -2.572 1.00 0.00 7 TRP A N 7
ATOM 9474 C CA . TRP A 1 7 ? 22.232 10.185 -3.202 1.00 0.00 7 TRP A CA 7
ATOM 9475 C C . TRP A 1 7 ? 21.822 9.075 -4.171 1.00 0.00 7 TRP A C 7
ATOM 9476 O O . TRP A 1 7 ? 22.670 8.480 -4.834 1.00 0.00 7 TRP A O 7
ATOM 9497 N N . TRP A 1 8 ? 20.521 8.829 -4.224 1.00 0.00 8 TRP A N 7
ATOM 9498 C CA . TRP A 1 8 ? 19.988 7.801 -5.101 1.00 0.00 8 TRP A CA 7
ATOM 9499 C C . TRP A 1 8 ? 19.001 8.465 -6.063 1.00 0.00 8 TRP A C 7
ATOM 9500 O O . TRP A 1 8 ? 18.429 9.508 -5.749 1.00 0.00 8 TRP A O 7
ATOM 9521 N N . VAL A 1 9 ? 18.831 7.834 -7.215 1.00 0.00 9 VAL A N 7
ATOM 9522 C CA . VAL A 1 9 ? 17.923 8.351 -8.225 1.00 0.00 9 VAL A CA 7
ATOM 9523 C C . VAL A 1 9 ? 16.605 7.575 -8.164 1.00 0.00 9 VAL A C 7
ATOM 9524 O O . VAL A 1 9 ? 16.576 6.427 -7.724 1.00 0.00 9 VAL A O 7
ATOM 9537 N N . PRO A 1 10 ? 15.519 8.251 -8.625 1.00 0.00 10 PRO A N 7
ATOM 9538 C CA . PRO A 1 10 ? 14.201 7.638 -8.628 1.00 0.00 10 PRO A CA 7
ATOM 9539 C C . PRO A 1 10 ? 14.079 6.606 -9.751 1.00 0.00 10 PRO A C 7
ATOM 9540 O O . PRO A 1 10 ? 14.763 6.706 -10.768 1.00 0.00 10 PRO A O 7
ATOM 9551 N N . PRO A 1 11 ? 13.180 5.612 -9.522 1.00 0.00 11 PRO A N 7
ATOM 9552 C CA . PRO A 1 11 ? 12.959 4.563 -10.502 1.00 0.00 11 PRO A CA 7
ATOM 9553 C C . PRO A 1 11 ? 12.138 5.081 -11.685 1.00 0.00 11 PRO A C 7
ATOM 9554 O O . PRO A 1 11 ? 11.845 6.273 -11.767 1.00 0.00 11 PRO A O 7
ATOM 9565 N N . ASP A 1 12 ? 11.789 4.160 -12.571 1.00 0.00 12 ASP A N 7
ATOM 9566 C CA . ASP A 1 12 ? 11.007 4.509 -13.745 1.00 0.00 12 ASP A CA 7
ATOM 9567 C C . ASP A 1 12 ? 10.797 3.259 -14.602 1.00 0.00 12 ASP A C 7
ATOM 9568 O O . ASP A 1 12 ? 11.378 3.137 -15.680 1.00 0.00 12 ASP A O 7
ATOM 9577 N N . ASP A 1 13 ? 9.966 2.363 -14.092 1.00 0.00 13 ASP A N 7
ATOM 9578 C CA . ASP A 1 13 ? 9.672 1.127 -14.798 1.00 0.00 13 ASP A CA 7
ATOM 9579 C C . ASP A 1 13 ? 8.472 0.442 -14.141 1.00 0.00 13 ASP A C 7
ATOM 9580 O O . ASP A 1 13 ? 7.884 0.978 -13.202 1.00 0.00 13 ASP A O 7
ATOM 9589 N N . GLU A 1 14 ? 8.143 -0.731 -14.661 1.00 0.00 14 GLU A N 7
ATOM 9590 C CA . GLU A 1 14 ? 7.024 -1.495 -14.136 1.00 0.00 14 GLU A CA 7
ATOM 9591 C C . GLU A 1 14 ? 7.196 -1.726 -12.634 1.00 0.00 14 GLU A C 7
ATOM 9592 O O . GLU A 1 14 ? 7.832 -2.694 -12.220 1.00 0.00 14 GLU A O 7
ATOM 9604 N N . ASP A 1 15 ? 6.617 -0.821 -11.858 1.00 0.00 15 ASP A N 7
ATOM 9605 C CA . ASP A 1 15 ? 6.699 -0.914 -10.410 1.00 0.00 15 ASP A CA 7
ATOM 9606 C C . ASP A 1 15 ? 5.501 -1.709 -9.887 1.00 0.00 15 ASP A C 7
ATOM 9607 O O . ASP A 1 15 ? 4.422 -1.154 -9.687 1.00 0.00 15 ASP A O 7
ATOM 9616 N N . CYS A 1 16 ? 5.732 -2.998 -9.680 1.00 0.00 16 CYS A N 7
ATOM 9617 C CA . CYS A 1 16 ? 4.686 -3.875 -9.183 1.00 0.00 16 CYS A CA 7
ATOM 9618 C C . CYS A 1 16 ? 5.211 -4.591 -7.937 1.00 0.00 16 CYS A C 7
ATOM 9619 O O . CYS A 1 16 ? 4.679 -4.409 -6.843 1.00 0.00 16 CYS A O 7
ATOM 9627 N N . VAL A 1 17 ? 6.248 -5.388 -8.144 1.00 0.00 17 VAL A N 7
ATOM 9628 C CA . VAL A 1 17 ? 6.850 -6.132 -7.050 1.00 0.00 17 VAL A CA 7
ATOM 9629 C C . VAL A 1 17 ? 8.274 -6.538 -7.438 1.00 0.00 17 VAL A C 7
ATOM 9630 O O . VAL A 1 17 ? 9.206 -6.372 -6.653 1.00 0.00 17 VAL A O 7
ATOM 9643 N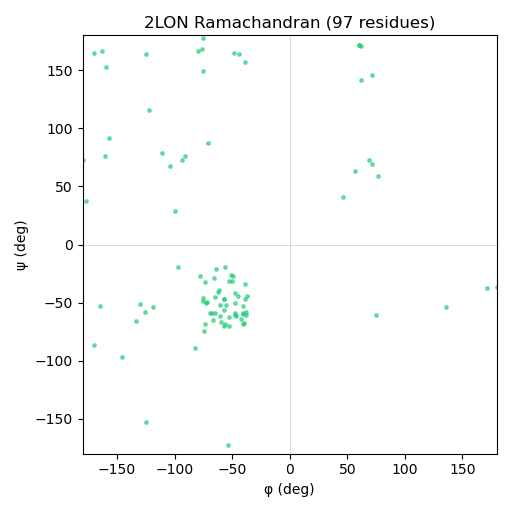 N . SER A 1 18 ? 8.396 -7.061 -8.649 1.00 0.00 18 SER A N 7
ATOM 9644 C CA . SER A 1 18 ? 9.690 -7.491 -9.151 1.00 0.00 18 SER A CA 7
ATOM 9645 C C . SER A 1 18 ? 10.278 -8.563 -8.231 1.00 0.00 18 SER A C 7
ATOM 9646 O O . SER A 1 18 ? 9.733 -8.835 -7.162 1.00 0.00 18 SER A O 7
ATOM 9654 N N . GLU A 1 19 ? 11.382 -9.143 -8.680 1.00 0.00 19 GLU A N 7
ATOM 9655 C CA . GLU A 1 19 ? 12.049 -10.179 -7.910 1.00 0.00 19 GLU A CA 7
ATOM 9656 C C . GLU A 1 19 ? 12.320 -9.690 -6.486 1.00 0.00 19 GLU A C 7
ATOM 9657 O O . GLU A 1 19 ? 12.384 -10.490 -5.553 1.00 0.00 19 GLU A O 7
ATOM 9669 N N . LYS A 1 20 ? 12.472 -8.380 -6.362 1.00 0.00 20 LYS A N 7
ATOM 9670 C CA . LYS A 1 20 ? 12.735 -7.775 -5.067 1.00 0.00 20 LYS A CA 7
ATOM 9671 C C . LYS A 1 20 ? 11.641 -8.194 -4.083 1.00 0.00 20 LYS A C 7
ATOM 9672 O O . LYS A 1 20 ? 11.928 -8.803 -3.053 1.00 0.00 20 LYS A O 7
ATOM 9691 N N . LEU A 1 21 ? 10.411 -7.850 -4.434 1.00 0.00 21 LEU A N 7
ATOM 9692 C CA . LEU A 1 21 ? 9.273 -8.182 -3.594 1.00 0.00 21 LEU A CA 7
ATOM 9693 C C . LEU A 1 21 ? 9.047 -9.695 -3.623 1.00 0.00 21 LEU A C 7
ATOM 9694 O O . LEU A 1 21 ? 8.791 -10.308 -2.588 1.00 0.00 21 LEU A O 7
ATOM 9710 N N . LEU A 1 22 ? 9.151 -10.254 -4.820 1.00 0.00 22 LEU A N 7
ATOM 9711 C CA . LEU A 1 22 ? 8.962 -11.684 -4.997 1.00 0.00 22 LEU A CA 7
ATOM 9712 C C . LEU A 1 22 ? 9.669 -12.432 -3.864 1.00 0.00 22 LEU A C 7
ATOM 9713 O O . LEU A 1 22 ? 9.119 -13.379 -3.304 1.00 0.00 22 LEU A O 7
ATOM 9729 N N . ARG A 1 23 ? 10.876 -11.978 -3.561 1.00 0.00 23 ARG A N 7
ATOM 9730 C CA . ARG A 1 23 ? 11.663 -12.592 -2.506 1.00 0.00 23 ARG A CA 7
ATOM 9731 C C . ARG A 1 23 ? 11.197 -12.092 -1.137 1.00 0.00 23 ARG A C 7
ATOM 9732 O O . ARG A 1 23 ? 10.847 -12.889 -0.267 1.00 0.00 23 ARG A O 7
ATOM 9753 N N . LYS A 1 24 ? 11.208 -10.776 -0.988 1.00 0.00 24 LYS A N 7
ATOM 9754 C CA . LYS A 1 24 ? 10.791 -10.160 0.261 1.00 0.00 24 LYS A CA 7
ATOM 9755 C C . LYS A 1 24 ? 9.565 -10.898 0.804 1.00 0.00 24 LYS A C 7
ATOM 9756 O O . LYS A 1 24 ? 9.625 -11.506 1.871 1.00 0.00 24 LYS A O 7
ATOM 9775 N N . THR A 1 25 ? 8.483 -10.819 0.044 1.00 0.00 25 THR A N 7
ATOM 9776 C CA . THR A 1 25 ? 7.245 -11.472 0.435 1.00 0.00 25 THR A CA 7
ATOM 9777 C C . THR A 1 25 ? 7.538 -12.832 1.073 1.00 0.00 25 THR A C 7
ATOM 9778 O O . THR A 1 25 ? 7.904 -13.780 0.381 1.00 0.00 25 THR A O 7
ATOM 9789 N N . ARG A 1 26 ? 7.365 -12.882 2.386 1.00 0.00 26 ARG A N 7
ATOM 9790 C CA . ARG A 1 26 ? 7.606 -14.110 3.125 1.00 0.00 26 ARG A CA 7
ATOM 9791 C C . ARG A 1 26 ? 6.689 -15.224 2.618 1.00 0.00 26 ARG A C 7
ATOM 9792 O O . ARG A 1 26 ? 5.984 -15.049 1.625 1.00 0.00 26 ARG A O 7
ATOM 9813 N N . GLU A 1 27 ? 6.728 -16.346 3.322 1.00 0.00 27 GLU A N 7
ATOM 9814 C CA . GLU A 1 27 ? 5.909 -17.489 2.955 1.00 0.00 27 GLU A CA 7
ATOM 9815 C C . GLU A 1 27 ? 4.796 -17.696 3.983 1.00 0.00 27 GLU A C 7
ATOM 9816 O O . GLU A 1 27 ? 4.505 -18.827 4.369 1.00 0.00 27 GLU A O 7
ATOM 9828 N N . SER A 1 28 ? 4.203 -16.586 4.399 1.00 0.00 28 SER A N 7
ATOM 9829 C CA . SER A 1 28 ? 3.128 -16.632 5.375 1.00 0.00 28 SER A CA 7
ATOM 9830 C C . SER A 1 28 ? 1.799 -16.276 4.707 1.00 0.00 28 SER A C 7
ATOM 9831 O O . SER A 1 28 ? 1.775 -15.844 3.555 1.00 0.00 28 SER A O 7
ATOM 9839 N N . PRO A 1 29 ? 0.696 -16.476 5.478 1.00 0.00 29 PRO A N 7
ATOM 9840 C CA . PRO A 1 29 ? -0.634 -16.181 4.972 1.00 0.00 29 PRO A CA 7
ATOM 9841 C C . PRO A 1 29 ? -0.886 -14.673 4.941 1.00 0.00 29 PRO A C 7
ATOM 9842 O O . PRO A 1 29 ? -0.228 -13.915 5.651 1.00 0.00 29 PRO A O 7
ATOM 9853 N N . LEU A 1 30 ? -1.842 -14.282 4.111 1.00 0.00 30 LEU A N 7
ATOM 9854 C CA . LEU A 1 30 ? -2.190 -12.878 3.978 1.00 0.00 30 LEU A CA 7
ATOM 9855 C C . LEU A 1 30 ? -3.439 -12.585 4.812 1.00 0.00 30 LEU A C 7
ATOM 9856 O O . LEU A 1 30 ? -3.713 -11.432 5.143 1.00 0.00 30 LEU A O 7
ATOM 9872 N N . VAL A 1 31 ? -4.164 -13.649 5.127 1.00 0.00 31 VAL A N 7
ATOM 9873 C CA . VAL A 1 31 ? -5.377 -13.520 5.916 1.00 0.00 31 VAL A CA 7
ATOM 9874 C C . VAL A 1 31 ? -5.079 -12.700 7.173 1.00 0.00 31 VAL A C 7
ATOM 9875 O O . VAL A 1 31 ? -5.777 -11.731 7.466 1.00 0.00 31 VAL A O 7
ATOM 9888 N N . PRO A 1 32 ? -4.013 -13.131 7.901 1.00 0.00 32 PRO A N 7
ATOM 9889 C CA . PRO A 1 32 ? -3.614 -12.447 9.119 1.00 0.00 32 PRO A CA 7
ATOM 9890 C C . PRO A 1 32 ? -2.908 -11.128 8.801 1.00 0.00 32 PRO A C 7
ATOM 9891 O O . PRO A 1 32 ? -3.443 -10.053 9.069 1.00 0.00 32 PRO A O 7
ATOM 9902 N N . ILE A 1 33 ? -1.717 -11.252 8.235 1.00 0.00 33 ILE A N 7
ATOM 9903 C CA . ILE A 1 33 ? -0.932 -10.082 7.878 1.00 0.00 33 ILE A CA 7
ATOM 9904 C C . ILE A 1 33 ? -1.849 -9.030 7.252 1.00 0.00 33 ILE A C 7
ATOM 9905 O O . ILE A 1 33 ? -1.737 -7.844 7.557 1.00 0.00 33 ILE A O 7
ATOM 9921 N N . GLY A 1 34 ? -2.735 -9.502 6.387 1.00 0.00 34 GLY A N 7
ATOM 9922 C CA . GLY A 1 34 ? -3.671 -8.617 5.716 1.00 0.00 34 GLY A CA 7
ATOM 9923 C C . GLY A 1 34 ? -4.701 -8.059 6.700 1.00 0.00 34 GLY A C 7
ATOM 9924 O O . GLY A 1 34 ? -5.015 -6.870 6.668 1.00 0.00 34 GLY A O 7
ATOM 9928 N N . LEU A 1 35 ? -5.198 -8.944 7.551 1.00 0.00 35 LEU A N 7
ATOM 9929 C CA . LEU A 1 35 ? -6.186 -8.555 8.543 1.00 0.00 35 LEU A CA 7
ATOM 9930 C C . LEU A 1 35 ? -5.650 -7.373 9.354 1.00 0.00 35 LEU A C 7
ATOM 9931 O O . LEU A 1 35 ? -6.289 -6.325 9.427 1.00 0.00 35 LEU A O 7
ATOM 9947 N N . GLY A 1 36 ? -4.482 -7.583 9.944 1.00 0.00 36 GLY A N 7
ATOM 9948 C CA . GLY A 1 36 ? -3.853 -6.548 10.747 1.00 0.00 36 GLY A CA 7
ATOM 9949 C C . GLY A 1 36 ? -3.632 -5.275 9.927 1.00 0.00 36 GLY A C 7
ATOM 9950 O O . GLY A 1 36 ? -4.180 -4.222 10.248 1.00 0.00 36 GLY A O 7
ATOM 9954 N N . GLY A 1 37 ? -2.828 -5.415 8.883 1.00 0.00 37 GLY A N 7
ATOM 9955 C CA . GLY A 1 37 ? -2.528 -4.289 8.014 1.00 0.00 37 GLY A CA 7
ATOM 9956 C C . GLY A 1 37 ? -3.813 -3.620 7.521 1.00 0.00 37 GLY A C 7
ATOM 9957 O O . GLY A 1 37 ? -3.791 -2.466 7.094 1.00 0.00 37 GLY A O 7
ATOM 9961 N N . CYS A 1 38 ? -4.901 -4.372 7.595 1.00 0.00 38 CYS A N 7
ATOM 9962 C CA . CYS A 1 38 ? -6.192 -3.866 7.161 1.00 0.00 38 CYS A CA 7
ATOM 9963 C C . CYS A 1 38 ? -6.750 -2.965 8.265 1.00 0.00 38 CYS A C 7
ATOM 9964 O O . CYS A 1 38 ? -7.250 -1.876 7.988 1.00 0.00 38 CYS A O 7
ATOM 9972 N N . LEU A 1 39 ? -6.645 -3.453 9.492 1.00 0.00 39 LEU A N 7
ATOM 9973 C CA . LEU A 1 39 ? -7.133 -2.705 10.638 1.00 0.00 39 LEU A CA 7
ATOM 9974 C C . LEU A 1 39 ? -6.346 -1.399 10.763 1.00 0.00 39 LEU A C 7
ATOM 9975 O O . LEU A 1 39 ? -6.881 -0.387 11.214 1.00 0.00 39 LEU A O 7
ATOM 9991 N N . VAL A 1 40 ? -5.087 -1.463 10.354 1.00 0.00 40 VAL A N 7
ATOM 9992 C CA . VAL A 1 40 ? -4.220 -0.298 10.414 1.00 0.00 40 VAL A CA 7
ATOM 9993 C C . VAL A 1 40 ? -4.596 0.670 9.291 1.00 0.00 40 VAL A C 7
ATOM 9994 O O . VAL A 1 40 ? -5.138 1.744 9.547 1.00 0.00 40 VAL A O 7
ATOM 10007 N N . VAL A 1 41 ? -4.292 0.255 8.070 1.00 0.00 41 VAL A N 7
ATOM 10008 C CA . VAL A 1 41 ? -4.591 1.072 6.906 1.00 0.00 41 VAL A CA 7
ATOM 10009 C C . VAL A 1 41 ? -6.009 1.634 7.033 1.00 0.00 41 VAL A C 7
ATOM 10010 O O . VAL A 1 41 ? -6.223 2.833 6.859 1.00 0.00 41 VAL A O 7
ATOM 10023 N N . ALA A 1 42 ? -6.940 0.741 7.335 1.00 0.00 42 ALA A N 7
ATOM 10024 C CA . ALA A 1 42 ? -8.331 1.133 7.488 1.00 0.00 42 ALA A CA 7
ATOM 10025 C C . ALA A 1 42 ? -8.432 2.236 8.543 1.00 0.00 42 ALA A C 7
ATOM 10026 O O . ALA A 1 42 ? -8.854 3.352 8.241 1.00 0.00 42 ALA A O 7
ATOM 10033 N N . ALA A 1 43 ? -8.039 1.886 9.759 1.00 0.00 43 ALA A N 7
ATOM 10034 C CA . ALA A 1 43 ? -8.080 2.833 10.860 1.00 0.00 43 ALA A CA 7
ATOM 10035 C C . ALA A 1 43 ? -7.612 4.204 10.367 1.00 0.00 43 ALA A C 7
ATOM 10036 O O . ALA A 1 43 ? -8.273 5.213 10.608 1.00 0.00 43 ALA A O 7
ATOM 10043 N N . TYR A 1 44 ? -6.475 4.195 9.686 1.00 0.00 44 TYR A N 7
ATOM 10044 C CA . TYR A 1 44 ? -5.911 5.425 9.157 1.00 0.00 44 TYR A CA 7
ATOM 10045 C C . TYR A 1 44 ? -6.868 6.084 8.161 1.00 0.00 44 TYR A C 7
ATOM 10046 O O . TYR A 1 44 ? -7.082 7.294 8.208 1.00 0.00 44 TYR A O 7
ATOM 10064 N N . ARG A 1 45 ? -7.417 5.258 7.283 1.00 0.00 45 ARG A N 7
ATOM 10065 C CA . ARG A 1 45 ? -8.346 5.745 6.277 1.00 0.00 45 ARG A CA 7
ATOM 10066 C C . ARG A 1 45 ? -9.499 6.499 6.941 1.00 0.00 45 ARG A C 7
ATOM 10067 O O . ARG A 1 45 ? -9.790 7.639 6.580 1.00 0.00 45 ARG A O 7
ATOM 10088 N N . ILE A 1 46 ? -10.126 5.833 7.900 1.00 0.00 46 ILE A N 7
ATOM 10089 C CA . ILE A 1 46 ? -11.241 6.427 8.618 1.00 0.00 46 ILE A CA 7
ATOM 10090 C C . ILE A 1 46 ? -10.813 7.781 9.187 1.00 0.00 46 ILE A C 7
ATOM 10091 O O . ILE A 1 46 ? -11.453 8.798 8.925 1.00 0.00 46 ILE A O 7
ATOM 10107 N N . TYR A 1 47 ? -9.734 7.749 9.956 1.00 0.00 47 TYR A N 7
ATOM 10108 C CA . TYR A 1 47 ? -9.214 8.962 10.565 1.00 0.00 47 TYR A CA 7
ATOM 10109 C C . TYR A 1 47 ? -9.162 10.106 9.550 1.00 0.00 47 TYR A C 7
ATOM 10110 O O . TYR A 1 47 ? -9.583 11.223 9.848 1.00 0.00 47 TYR A O 7
ATOM 10128 N N . ARG A 1 48 ? -8.643 9.788 8.374 1.00 0.00 48 ARG A N 7
ATOM 10129 C CA . ARG A 1 48 ? -8.531 10.776 7.314 1.00 0.00 48 ARG A CA 7
ATOM 10130 C C . ARG A 1 48 ? -9.917 11.290 6.918 1.00 0.00 48 ARG A C 7
ATOM 10131 O O . ARG A 1 48 ? -10.163 12.495 6.929 1.00 0.00 48 ARG A O 7
ATOM 10152 N N . LEU A 1 49 ? -10.787 10.349 6.579 1.00 0.00 49 LEU A N 7
ATOM 10153 C CA . LEU A 1 49 ? -12.142 10.692 6.181 1.00 0.00 49 LEU A CA 7
ATOM 10154 C C . LEU A 1 49 ? -12.697 11.751 7.136 1.00 0.00 49 LEU A C 7
ATOM 10155 O O . LEU A 1 49 ? -13.158 12.804 6.699 1.00 0.00 49 LEU A O 7
ATOM 10171 N N . ARG A 1 50 ? -12.634 11.435 8.421 1.00 0.00 50 ARG A N 7
ATOM 10172 C CA . ARG A 1 50 ? -13.125 12.346 9.441 1.00 0.00 50 ARG A CA 7
ATOM 10173 C C . ARG A 1 50 ? -12.607 13.762 9.181 1.00 0.00 50 ARG A C 7
ATOM 10174 O O . ARG A 1 50 ? -11.788 13.973 8.288 1.00 0.00 50 ARG A O 7
ATOM 10195 N N . SER A 1 51 ? -13.106 14.696 9.977 1.00 0.00 51 SER A N 7
ATOM 10196 C CA . SER A 1 51 ? -12.704 16.086 9.845 1.00 0.00 51 SER A CA 7
ATOM 10197 C C . SER A 1 51 ? -13.106 16.617 8.467 1.00 0.00 51 SER A C 7
ATOM 10198 O O . SER A 1 51 ? -12.667 16.095 7.444 1.00 0.00 51 SER A O 7
ATOM 10206 N N . ARG A 1 52 ? -13.937 17.649 8.486 1.00 0.00 52 ARG A N 7
ATOM 10207 C CA . ARG A 1 52 ? -14.403 18.258 7.252 1.00 0.00 52 ARG A CA 7
ATOM 10208 C C . ARG A 1 52 ? -13.240 18.432 6.274 1.00 0.00 52 ARG A C 7
ATOM 10209 O O . ARG A 1 52 ? -12.077 18.311 6.658 1.00 0.00 52 ARG A O 7
ATOM 10230 N N . GLY A 1 53 ? -13.593 18.714 5.028 1.00 0.00 53 GLY A N 7
ATOM 10231 C CA . GLY A 1 53 ? -12.592 18.907 3.992 1.00 0.00 53 GLY A CA 7
ATOM 10232 C C . GLY A 1 53 ? -11.860 20.237 4.178 1.00 0.00 53 GLY A C 7
ATOM 10233 O O . GLY A 1 53 ? -11.885 21.093 3.294 1.00 0.00 53 GLY A O 7
ATOM 10237 N N . SER A 1 54 ? -11.224 20.370 5.333 1.00 0.00 54 SER A N 7
ATOM 10238 C CA . SER A 1 54 ? -10.486 21.582 5.646 1.00 0.00 54 SER A CA 7
ATOM 10239 C C . SER A 1 54 ? -9.070 21.228 6.104 1.00 0.00 54 SER A C 7
ATOM 10240 O O . SER A 1 54 ? -8.850 20.925 7.275 1.00 0.00 54 SER A O 7
ATOM 10248 N N . THR A 1 55 ? -8.146 21.279 5.156 1.00 0.00 55 THR A N 7
ATOM 10249 C CA . THR A 1 55 ? -6.757 20.968 5.448 1.00 0.00 55 THR A CA 7
ATOM 10250 C C . THR A 1 55 ? -6.622 19.517 5.912 1.00 0.00 55 THR A C 7
ATOM 10251 O O . THR A 1 55 ? -6.028 19.248 6.956 1.00 0.00 55 THR A O 7
ATOM 10262 N N . LYS A 1 56 ? -7.182 18.619 5.115 1.00 0.00 56 LYS A N 7
ATOM 10263 C CA . LYS A 1 56 ? -7.131 17.202 5.432 1.00 0.00 56 LYS A CA 7
ATOM 10264 C C . LYS A 1 56 ? -5.720 16.674 5.167 1.00 0.00 56 LYS A C 7
ATOM 10265 O O . LYS A 1 56 ? -5.441 16.150 4.090 1.00 0.00 56 LYS A O 7
ATOM 10284 N N . MET A 1 57 ? -4.866 16.831 6.168 1.00 0.00 57 MET A N 7
ATOM 10285 C CA . MET A 1 57 ? -3.491 16.378 6.057 1.00 0.00 57 MET A CA 7
ATOM 10286 C C . MET A 1 57 ? -2.670 16.811 7.273 1.00 0.00 57 MET A C 7
ATOM 10287 O O . MET A 1 57 ? -1.763 16.098 7.701 1.00 0.00 57 MET A O 7
ATOM 10301 N N . SER A 1 58 ? -3.018 17.978 7.796 1.00 0.00 58 SER A N 7
ATOM 10302 C CA . SER A 1 58 ? -2.325 18.515 8.955 1.00 0.00 58 SER A CA 7
ATOM 10303 C C . SER A 1 58 ? -3.319 18.763 10.091 1.00 0.00 58 SER A C 7
ATOM 10304 O O . SER A 1 58 ? -4.398 19.310 9.868 1.00 0.00 58 SER A O 7
ATOM 10312 N N . ILE A 1 59 ? -2.921 18.348 11.284 1.00 0.00 59 ILE A N 7
ATOM 10313 C CA . ILE A 1 59 ? -3.764 18.518 12.456 1.00 0.00 59 ILE A CA 7
ATOM 10314 C C . ILE A 1 59 ? -2.951 18.207 13.714 1.00 0.00 59 ILE A C 7
ATOM 10315 O O . ILE A 1 59 ? -3.045 18.920 14.711 1.00 0.00 59 ILE A O 7
ATOM 10331 N N . HIS A 1 60 ? -2.170 17.140 13.626 1.00 0.00 60 HIS A N 7
ATOM 10332 C CA . HIS A 1 60 ? -1.341 16.725 14.745 1.00 0.00 60 HIS A CA 7
ATOM 10333 C C . HIS A 1 60 ? -0.098 16.002 14.222 1.00 0.00 60 HIS A C 7
ATOM 10334 O O . HIS A 1 60 ? 1.017 16.279 14.661 1.00 0.00 60 HIS A O 7
ATOM 10348 N N . LEU A 1 61 ? -0.332 15.088 13.291 1.00 0.00 61 LEU A N 7
ATOM 10349 C CA . LEU A 1 61 ? 0.754 14.322 12.704 1.00 0.00 61 LEU A CA 7
ATOM 10350 C C . LEU A 1 61 ? 1.406 15.143 11.590 1.00 0.00 61 LEU A C 7
ATOM 10351 O O . LEU A 1 61 ? 1.156 14.903 10.409 1.00 0.00 61 LEU A O 7
ATOM 10367 N N . ILE A 1 62 ? 2.230 16.095 12.004 1.00 0.00 62 ILE A N 7
ATOM 10368 C CA . ILE A 1 62 ? 2.920 16.953 11.055 1.00 0.00 62 ILE A CA 7
ATOM 10369 C C . ILE A 1 62 ? 4.400 17.038 11.434 1.00 0.00 62 ILE A C 7
ATOM 10370 O O . ILE A 1 62 ? 5.097 17.964 11.022 1.00 0.00 62 ILE A O 7
ATOM 10386 N N . HIS A 1 63 ? 4.835 16.059 12.214 1.00 0.00 63 HIS A N 7
ATOM 10387 C CA . HIS A 1 63 ? 6.220 16.012 12.653 1.00 0.00 63 HIS A CA 7
ATOM 10388 C C . HIS A 1 63 ? 7.017 15.082 11.736 1.00 0.00 63 HIS A C 7
ATOM 10389 O O . HIS A 1 63 ? 8.131 15.411 11.330 1.00 0.00 63 HIS A O 7
ATOM 10403 N N . THR A 1 64 ? 6.416 13.940 11.438 1.00 0.00 64 THR A N 7
ATOM 10404 C CA . THR A 1 64 ? 7.056 12.960 10.578 1.00 0.00 64 THR A CA 7
ATOM 10405 C C . THR A 1 64 ? 6.263 12.790 9.280 1.00 0.00 64 THR A C 7
ATOM 10406 O O . THR A 1 64 ? 5.144 13.287 9.164 1.00 0.00 64 THR A O 7
ATOM 10417 N N . ARG A 1 65 ? 6.875 12.088 8.338 1.00 0.00 65 ARG A N 7
ATOM 10418 C CA . ARG A 1 65 ? 6.240 11.847 7.053 1.00 0.00 65 ARG A CA 7
ATOM 10419 C C . ARG A 1 65 ? 5.411 10.562 7.104 1.00 0.00 65 ARG A C 7
ATOM 10420 O O . ARG A 1 65 ? 5.508 9.721 6.211 1.00 0.00 65 ARG A O 7
ATOM 10441 N N . VAL A 1 66 ? 4.614 10.451 8.156 1.00 0.00 66 VAL A N 7
ATOM 10442 C CA . VAL A 1 66 ? 3.768 9.283 8.335 1.00 0.00 66 VAL A CA 7
ATOM 10443 C C . VAL A 1 66 ? 2.660 9.295 7.280 1.00 0.00 66 VAL A C 7
ATOM 10444 O O . VAL A 1 66 ? 2.226 8.241 6.818 1.00 0.00 66 VAL A O 7
ATOM 10457 N N . ALA A 1 67 ? 2.233 10.500 6.930 1.00 0.00 67 ALA A N 7
ATOM 10458 C CA . ALA A 1 67 ? 1.184 10.663 5.938 1.00 0.00 67 ALA A CA 7
ATOM 10459 C C . ALA A 1 67 ? 1.704 10.210 4.572 1.00 0.00 67 ALA A C 7
ATOM 10460 O O . ALA A 1 67 ? 1.072 9.395 3.902 1.00 0.00 67 ALA A O 7
ATOM 10467 N N . ALA A 1 68 ? 2.851 10.759 4.200 1.00 0.00 68 ALA A N 7
ATOM 10468 C CA . ALA A 1 68 ? 3.463 10.422 2.926 1.00 0.00 68 ALA A CA 7
ATOM 10469 C C . ALA A 1 68 ? 3.749 8.919 2.884 1.00 0.00 68 ALA A C 7
ATOM 10470 O O . ALA A 1 68 ? 3.283 8.220 1.986 1.00 0.00 68 ALA A O 7
ATOM 10477 N N . GLN A 1 69 ? 4.514 8.467 3.867 1.00 0.00 69 GLN A N 7
ATOM 10478 C CA . GLN A 1 69 ? 4.867 7.061 3.954 1.00 0.00 69 GLN A CA 7
ATOM 10479 C C . GLN A 1 69 ? 3.627 6.188 3.752 1.00 0.00 69 GLN A C 7
ATOM 10480 O O . GLN A 1 69 ? 3.626 5.289 2.913 1.00 0.00 69 GLN A O 7
ATOM 10494 N N . ALA A 1 70 ? 2.601 6.484 4.536 1.00 0.00 70 ALA A N 7
ATOM 10495 C CA . ALA A 1 70 ? 1.357 5.738 4.454 1.00 0.00 70 ALA A CA 7
ATOM 10496 C C . ALA A 1 70 ? 0.724 5.959 3.079 1.00 0.00 70 ALA A C 7
ATOM 10497 O O . ALA A 1 70 ? -0.030 5.116 2.596 1.00 0.00 70 ALA A O 7
ATOM 10504 N N . CYS A 1 71 ? 1.055 7.097 2.487 1.00 0.00 71 CYS A N 7
ATOM 10505 C CA . CYS A 1 71 ? 0.529 7.439 1.176 1.00 0.00 71 CYS A CA 7
ATOM 10506 C C . CYS A 1 71 ? 1.046 6.412 0.168 1.00 0.00 71 CYS A C 7
ATOM 10507 O O . CYS A 1 71 ? 0.267 5.831 -0.587 1.00 0.00 71 CYS A O 7
ATOM 10515 N N . ALA A 1 72 ? 2.357 6.220 0.186 1.00 0.00 72 ALA A N 7
ATOM 10516 C CA . ALA A 1 72 ? 2.987 5.272 -0.717 1.00 0.00 72 ALA A CA 7
ATOM 10517 C C . ALA A 1 72 ? 2.701 3.848 -0.237 1.00 0.00 72 ALA A C 7
ATOM 10518 O O . ALA A 1 72 ? 1.949 3.113 -0.875 1.00 0.00 72 ALA A O 7
ATOM 10525 N N . VAL A 1 73 ? 3.317 3.501 0.884 1.00 0.00 73 VAL A N 7
ATOM 10526 C CA . VAL A 1 73 ? 3.138 2.178 1.456 1.00 0.00 73 VAL A CA 7
ATOM 10527 C C . VAL A 1 73 ? 1.666 1.773 1.344 1.00 0.00 73 VAL A C 7
ATOM 10528 O O . VAL A 1 73 ? 1.356 0.653 0.941 1.00 0.00 73 VAL A O 7
ATOM 10541 N N . GLY A 1 74 ? 0.799 2.706 1.709 1.00 0.00 74 GLY A N 7
ATOM 10542 C CA . GLY A 1 74 ? -0.632 2.460 1.654 1.00 0.00 74 GLY A CA 7
ATOM 10543 C C . GLY A 1 74 ? -1.100 2.268 0.210 1.00 0.00 74 GLY A C 7
ATOM 10544 O O . GLY A 1 74 ? -1.863 1.349 -0.081 1.00 0.00 74 GLY A O 7
ATOM 10548 N N . ALA A 1 75 ? -0.624 3.152 -0.655 1.00 0.00 75 ALA A N 7
ATOM 10549 C CA . ALA A 1 75 ? -0.985 3.091 -2.061 1.00 0.00 75 ALA A CA 7
ATOM 10550 C C . ALA A 1 75 ? -0.766 1.668 -2.579 1.00 0.00 75 ALA A C 7
ATOM 10551 O O . ALA A 1 75 ? -1.685 1.050 -3.114 1.00 0.00 75 ALA A O 7
ATOM 10558 N N . ILE A 1 76 ? 0.457 1.189 -2.400 1.00 0.00 76 ILE A N 7
ATOM 10559 C CA . ILE A 1 76 ? 0.808 -0.150 -2.842 1.00 0.00 76 ILE A CA 7
ATOM 10560 C C . ILE A 1 76 ? -0.094 -1.167 -2.139 1.00 0.00 76 ILE A C 7
ATOM 10561 O O . ILE A 1 76 ? -0.916 -1.820 -2.780 1.00 0.00 76 ILE A O 7
ATOM 10577 N N . MET A 1 77 ? 0.091 -1.270 -0.832 1.00 0.00 77 MET A N 7
ATOM 10578 C CA . MET A 1 77 ? -0.695 -2.197 -0.035 1.00 0.00 77 MET A CA 7
ATOM 10579 C C . MET A 1 77 ? -2.147 -2.239 -0.517 1.00 0.00 77 MET A C 7
ATOM 10580 O O . MET A 1 77 ? -2.787 -3.288 -0.477 1.00 0.00 77 MET A O 7
ATOM 10594 N N . LEU A 1 78 ? -2.623 -1.085 -0.960 1.00 0.00 78 LEU A N 7
ATOM 10595 C CA . LEU A 1 78 ? -3.987 -0.976 -1.449 1.00 0.00 78 LEU A CA 7
ATOM 10596 C C . LEU A 1 78 ? -4.121 -1.765 -2.753 1.00 0.00 78 LEU A C 7
ATOM 10597 O O . LEU A 1 78 ? -4.890 -2.723 -2.826 1.00 0.00 78 LEU A O 7
ATOM 10613 N N . GLY A 1 79 ? -3.362 -1.334 -3.749 1.00 0.00 79 GLY A N 7
ATOM 10614 C CA . GLY A 1 79 ? -3.386 -1.989 -5.046 1.00 0.00 79 GLY A CA 7
ATOM 10615 C C . GLY A 1 79 ? -3.143 -3.493 -4.906 1.00 0.00 79 GLY A C 7
ATOM 10616 O O . GLY A 1 79 ? -3.945 -4.301 -5.371 1.00 0.00 79 GLY A O 7
ATOM 10620 N N . ALA A 1 80 ? -2.033 -3.823 -4.263 1.00 0.00 80 ALA A N 7
ATOM 10621 C CA . ALA A 1 80 ? -1.674 -5.216 -4.056 1.00 0.00 80 ALA A CA 7
ATOM 10622 C C . ALA A 1 80 ? -2.859 -5.956 -3.434 1.00 0.00 80 ALA A C 7
ATOM 10623 O O . ALA A 1 80 ? -3.432 -6.850 -4.055 1.00 0.00 80 ALA A O 7
ATOM 10630 N N . VAL A 1 81 ? -3.192 -5.557 -2.215 1.00 0.00 81 VAL A N 7
ATOM 10631 C CA . VAL A 1 81 ? -4.299 -6.171 -1.502 1.00 0.00 81 VAL A CA 7
ATOM 10632 C C . VAL A 1 81 ? -5.459 -6.403 -2.472 1.00 0.00 81 VAL A C 7
ATOM 10633 O O . VAL A 1 81 ? -5.912 -7.534 -2.645 1.00 0.00 81 VAL A O 7
ATOM 10646 N N . TYR A 1 82 ? -5.906 -5.315 -3.081 1.00 0.00 82 TYR A N 7
ATOM 10647 C CA . TYR A 1 82 ? -7.005 -5.386 -4.029 1.00 0.00 82 TYR A CA 7
ATOM 10648 C C . TYR A 1 82 ? -6.870 -6.612 -4.934 1.00 0.00 82 TYR A C 7
ATOM 10649 O O . TYR A 1 82 ? -7.752 -7.470 -4.957 1.00 0.00 82 TYR A O 7
ATOM 10667 N N . THR A 1 83 ? -5.760 -6.657 -5.656 1.00 0.00 83 THR A N 7
ATOM 10668 C CA . THR A 1 83 ? -5.499 -7.764 -6.559 1.00 0.00 83 THR A CA 7
ATOM 10669 C C . THR A 1 83 ? -5.486 -9.088 -5.791 1.00 0.00 83 THR A C 7
ATOM 10670 O O . THR A 1 83 ? -5.785 -10.139 -6.354 1.00 0.00 83 THR A O 7
ATOM 10681 N N . MET A 1 84 ? -5.137 -8.992 -4.517 1.00 0.00 84 MET A N 7
ATOM 10682 C CA . MET A 1 84 ? -5.081 -10.168 -3.665 1.00 0.00 84 MET A CA 7
ATOM 10683 C C . MET A 1 84 ? -6.486 -10.679 -3.343 1.00 0.00 84 MET A C 7
ATOM 10684 O O . MET A 1 84 ? -6.890 -11.738 -3.821 1.00 0.00 84 MET A O 7
ATOM 10698 N N . TYR A 1 85 ? -7.193 -9.903 -2.535 1.00 0.00 85 TYR A N 7
ATOM 10699 C CA . TYR A 1 85 ? -8.545 -10.263 -2.143 1.00 0.00 85 TYR A CA 7
ATOM 10700 C C . TYR A 1 85 ? -9.436 -10.465 -3.371 1.00 0.00 85 TYR A C 7
ATOM 10701 O O . TYR A 1 85 ? -10.456 -11.148 -3.296 1.00 0.00 85 TYR A O 7
ATOM 10719 N N . SER A 1 86 ? -9.018 -9.858 -4.472 1.00 0.00 86 SER A N 7
ATOM 10720 C CA . SER A 1 86 ? -9.765 -9.962 -5.713 1.00 0.00 86 SER A CA 7
ATOM 10721 C C . SER A 1 86 ? -9.493 -11.314 -6.376 1.00 0.00 86 SER A C 7
ATOM 10722 O O . SER A 1 86 ? -10.390 -12.149 -6.481 1.00 0.00 86 SER A O 7
ATOM 10730 N N . ASP A 1 87 ? -8.252 -11.487 -6.806 1.00 0.00 87 ASP A N 7
ATOM 10731 C CA . ASP A 1 87 ? -7.850 -12.723 -7.456 1.00 0.00 87 ASP A CA 7
ATOM 10732 C C . ASP A 1 87 ? -8.184 -13.905 -6.544 1.00 0.00 87 ASP A C 7
ATOM 10733 O O . ASP A 1 87 ? -8.434 -15.011 -7.021 1.00 0.00 87 ASP A O 7
ATOM 10742 N N . TYR A 1 88 ? -8.176 -13.632 -5.247 1.00 0.00 88 TYR A N 7
ATOM 10743 C CA . TYR A 1 88 ? -8.474 -14.659 -4.264 1.00 0.00 88 TYR A CA 7
ATOM 10744 C C . TYR A 1 88 ? -9.772 -15.390 -4.611 1.00 0.00 88 TYR A C 7
ATOM 10745 O O . TYR A 1 88 ? -9.980 -16.527 -4.191 1.00 0.00 88 TYR A O 7
ATOM 10763 N N . VAL A 1 89 ? -10.612 -14.707 -5.375 1.00 0.00 89 VAL A N 7
ATOM 10764 C CA . VAL A 1 89 ? -11.885 -15.277 -5.784 1.00 0.00 89 VAL A CA 7
ATOM 10765 C C . VAL A 1 89 ? -11.649 -16.668 -6.376 1.00 0.00 89 VAL A C 7
ATOM 10766 O O . VAL A 1 89 ? -10.507 -17.108 -6.500 1.00 0.00 89 VAL A O 7
ATOM 10779 N N . LYS A 1 90 ? -12.747 -17.321 -6.727 1.00 0.00 90 LYS A N 7
ATOM 10780 C CA . LYS A 1 90 ? -12.674 -18.653 -7.304 1.00 0.00 90 LYS A CA 7
ATOM 10781 C C . LYS A 1 90 ? -11.696 -18.641 -8.481 1.00 0.00 90 LYS A C 7
ATOM 10782 O O . LYS A 1 90 ? -10.583 -19.155 -8.373 1.00 0.00 90 LYS A O 7
ATOM 10801 N N . ARG A 1 91 ? -12.147 -18.050 -9.577 1.00 0.00 91 ARG A N 7
ATOM 10802 C CA . ARG A 1 91 ? -11.326 -17.964 -10.773 1.00 0.00 91 ARG A CA 7
ATOM 10803 C C . ARG A 1 91 ? -12.046 -17.158 -11.856 1.00 0.00 91 ARG A C 7
ATOM 10804 O O . ARG A 1 91 ? -12.960 -17.663 -12.506 1.00 0.00 91 ARG A O 7
ATOM 10825 N N . MET A 1 92 ? -11.608 -15.918 -12.015 1.00 0.00 92 MET A N 7
ATOM 10826 C CA . MET A 1 92 ? -12.200 -15.037 -13.008 1.00 0.00 92 MET A CA 7
ATOM 10827 C C . MET A 1 92 ? -11.120 -14.366 -13.859 1.00 0.00 92 MET A C 7
ATOM 10828 O O . MET A 1 92 ? -10.268 -13.650 -13.335 1.00 0.00 92 MET A O 7
ATOM 10842 N N . ALA A 1 93 ? -11.191 -14.620 -15.157 1.00 0.00 93 ALA A N 7
ATOM 10843 C CA . ALA A 1 93 ? -10.231 -14.050 -16.085 1.00 0.00 93 ALA A CA 7
ATOM 10844 C C . ALA A 1 93 ? -8.884 -14.757 -15.919 1.00 0.00 93 ALA A C 7
ATOM 10845 O O . ALA A 1 93 ? -7.988 -14.244 -15.251 1.00 0.00 93 ALA A O 7
ATOM 10852 N N . GLN A 1 94 ? -8.785 -15.925 -16.536 1.00 0.00 94 GLN A N 7
ATOM 10853 C CA . GLN A 1 94 ? -7.564 -16.708 -16.465 1.00 0.00 94 GLN A CA 7
ATOM 10854 C C . GLN A 1 94 ? -6.341 -15.796 -16.573 1.00 0.00 94 GLN A C 7
ATOM 10855 O O . GLN A 1 94 ? -5.404 -15.911 -15.784 1.00 0.00 94 GLN A O 7
ATOM 10869 N N . ASP A 1 95 ? -6.389 -14.909 -17.556 1.00 0.00 95 ASP A N 7
ATOM 10870 C CA . ASP A 1 95 ? -5.297 -13.977 -17.778 1.00 0.00 95 ASP A CA 7
ATOM 10871 C C . ASP A 1 95 ? -5.647 -13.057 -18.949 1.00 0.00 95 ASP A C 7
ATOM 10872 O O . ASP A 1 95 ? -5.487 -11.841 -18.858 1.00 0.00 95 ASP A O 7
ATOM 10881 N N . ALA A 1 96 ? -6.119 -13.672 -20.024 1.00 0.00 96 ALA A N 7
ATOM 10882 C CA . ALA A 1 96 ? -6.493 -12.924 -21.211 1.00 0.00 96 ALA A CA 7
ATOM 10883 C C . ALA A 1 96 ? -5.234 -12.354 -21.867 1.00 0.00 96 ALA A C 7
ATOM 10884 O O . ALA A 1 96 ? -4.857 -12.771 -22.961 1.00 0.00 96 ALA A O 7
ATOM 10891 N N . GLY A 1 97 ? -4.619 -11.409 -21.171 1.00 0.00 97 GLY A N 7
ATOM 10892 C CA . GLY A 1 97 ? -3.410 -10.778 -21.672 1.00 0.00 97 GLY A CA 7
ATOM 10893 C C . GLY A 1 97 ? -2.161 -11.457 -21.106 1.00 0.00 97 GLY A C 7
ATOM 10894 O O . GLY A 1 97 ? -1.817 -11.259 -19.942 1.00 0.00 97 GLY A O 7
ATOM 10898 N N . GLU A 1 98 ? -1.517 -12.243 -21.957 1.00 0.00 98 GLU A N 7
ATOM 10899 C CA . GLU A 1 98 ? -0.314 -12.952 -21.556 1.00 0.00 98 GLU A CA 7
ATOM 10900 C C . GLU A 1 98 ? 0.331 -13.629 -22.766 1.00 0.00 98 GLU A C 7
ATOM 10901 O O . GLU A 1 98 ? -0.259 -13.675 -23.845 1.00 0.00 98 GLU A O 7
ATOM 10913 N N . LYS A 1 99 ? 1.534 -14.139 -22.548 1.00 0.00 99 LYS A N 7
ATOM 10914 C CA . LYS A 1 99 ? 2.266 -14.811 -23.607 1.00 0.00 99 LYS A CA 7
ATOM 10915 C C . LYS A 1 99 ? 1.427 -15.974 -24.142 1.00 0.00 99 LYS A C 7
ATOM 10916 O O . LYS A 1 99 ? 0.899 -16.770 -23.368 1.00 0.00 99 LYS A O 7
ATOM 10935 N N . MET A 1 1 ? 20.740 36.026 3.069 1.00 0.00 1 MET A N 8
ATOM 10936 C CA . MET A 1 1 ? 21.881 36.106 2.172 1.00 0.00 1 MET A CA 8
ATOM 10937 C C . MET A 1 1 ? 21.492 35.687 0.752 1.00 0.00 1 MET A C 8
ATOM 10938 O O . MET A 1 1 ? 21.705 36.435 -0.200 1.00 0.00 1 MET A O 8
ATOM 10952 N N . SER A 1 2 ? 20.929 34.491 0.656 1.00 0.00 2 SER A N 8
ATOM 10953 C CA . SER A 1 2 ? 20.510 33.963 -0.631 1.00 0.00 2 SER A CA 8
ATOM 10954 C C . SER A 1 2 ? 19.959 32.546 -0.461 1.00 0.00 2 SER A C 8
ATOM 10955 O O . SER A 1 2 ? 20.706 31.619 -0.153 1.00 0.00 2 SER A O 8
ATOM 10963 N N . ALA A 1 3 ? 18.657 32.422 -0.671 1.00 0.00 3 ALA A N 8
ATOM 10964 C CA . ALA A 1 3 ? 17.997 31.134 -0.545 1.00 0.00 3 ALA A CA 8
ATOM 10965 C C . ALA A 1 3 ? 18.725 30.106 -1.414 1.00 0.00 3 ALA A C 8
ATOM 10966 O O . ALA A 1 3 ? 19.657 30.450 -2.140 1.00 0.00 3 ALA A O 8
ATOM 10973 N N . ASN A 1 4 ? 18.273 28.865 -1.311 1.00 0.00 4 ASN A N 8
ATOM 10974 C CA . ASN A 1 4 ? 18.870 27.785 -2.079 1.00 0.00 4 ASN A CA 8
ATOM 10975 C C . ASN A 1 4 ? 17.843 26.665 -2.258 1.00 0.00 4 ASN A C 8
ATOM 10976 O O . ASN A 1 4 ? 16.919 26.531 -1.457 1.00 0.00 4 ASN A O 8
ATOM 10987 N N . ARG A 1 5 ? 18.039 25.890 -3.315 1.00 0.00 5 ARG A N 8
ATOM 10988 C CA . ARG A 1 5 ? 17.142 24.786 -3.609 1.00 0.00 5 ARG A CA 8
ATOM 10989 C C . ARG A 1 5 ? 17.666 23.979 -4.799 1.00 0.00 5 ARG A C 8
ATOM 10990 O O . ARG A 1 5 ? 17.774 24.500 -5.908 1.00 0.00 5 ARG A O 8
ATOM 11011 N N . ARG A 1 6 ? 17.977 22.720 -4.528 1.00 0.00 6 ARG A N 8
ATOM 11012 C CA . ARG A 1 6 ? 18.487 21.836 -5.562 1.00 0.00 6 ARG A CA 8
ATOM 11013 C C . ARG A 1 6 ? 18.755 20.444 -4.986 1.00 0.00 6 ARG A C 8
ATOM 11014 O O . ARG A 1 6 ? 18.714 20.252 -3.772 1.00 0.00 6 ARG A O 8
ATOM 11035 N N . TRP A 1 7 ? 19.022 19.508 -5.885 1.00 0.00 7 TRP A N 8
ATOM 11036 C CA . TRP A 1 7 ? 19.295 18.139 -5.482 1.00 0.00 7 TRP A CA 8
ATOM 11037 C C . TRP A 1 7 ? 18.005 17.547 -4.911 1.00 0.00 7 TRP A C 8
ATOM 11038 O O . TRP A 1 7 ? 17.947 17.193 -3.735 1.00 0.00 7 TRP A O 8
ATOM 11059 N N . TRP A 1 8 ? 17.002 17.458 -5.772 1.00 0.00 8 TRP A N 8
ATOM 11060 C CA . TRP A 1 8 ? 15.716 16.915 -5.368 1.00 0.00 8 TRP A CA 8
ATOM 11061 C C . TRP A 1 8 ? 15.230 15.977 -6.475 1.00 0.00 8 TRP A C 8
ATOM 11062 O O . TRP A 1 8 ? 14.294 16.303 -7.204 1.00 0.00 8 TRP A O 8
ATOM 11083 N N . VAL A 1 9 ? 15.888 14.831 -6.567 1.00 0.00 9 VAL A N 8
ATOM 11084 C CA . VAL A 1 9 ? 15.535 13.843 -7.572 1.00 0.00 9 VAL A CA 8
ATOM 11085 C C . VAL A 1 9 ? 15.448 12.463 -6.918 1.00 0.00 9 VAL A C 8
ATOM 11086 O O . VAL A 1 9 ? 16.470 11.869 -6.576 1.00 0.00 9 VAL A O 8
ATOM 11099 N N . PRO A 1 10 ? 14.187 11.981 -6.758 1.00 0.00 10 PRO A N 8
ATOM 11100 C CA . PRO A 1 10 ? 13.953 10.682 -6.151 1.00 0.00 10 PRO A CA 8
ATOM 11101 C C . PRO A 1 10 ? 14.300 9.552 -7.122 1.00 0.00 10 PRO A C 8
ATOM 11102 O O . PRO A 1 10 ? 14.164 9.708 -8.335 1.00 0.00 10 PRO A O 8
ATOM 11113 N N . PRO A 1 11 ? 14.752 8.410 -6.538 1.00 0.00 11 PRO A N 8
ATOM 11114 C CA . PRO A 1 11 ? 15.119 7.255 -7.339 1.00 0.00 11 PRO A CA 8
ATOM 11115 C C . PRO A 1 11 ? 13.875 6.534 -7.864 1.00 0.00 11 PRO A C 8
ATOM 11116 O O . PRO A 1 11 ? 12.755 6.852 -7.467 1.00 0.00 11 PRO A O 8
ATOM 11127 N N . ASP A 1 12 ? 14.114 5.577 -8.749 1.00 0.00 12 ASP A N 8
ATOM 11128 C CA . ASP A 1 12 ? 13.027 4.810 -9.332 1.00 0.00 12 ASP A CA 8
ATOM 11129 C C . ASP A 1 12 ? 11.971 5.768 -9.885 1.00 0.00 12 ASP A C 8
ATOM 11130 O O . ASP A 1 12 ? 12.113 6.985 -9.775 1.00 0.00 12 ASP A O 8
ATOM 11139 N N . ASP A 1 13 ? 10.935 5.183 -10.468 1.00 0.00 13 ASP A N 8
ATOM 11140 C CA . ASP A 1 13 ? 9.855 5.970 -11.039 1.00 0.00 13 ASP A CA 8
ATOM 11141 C C . ASP A 1 13 ? 8.527 5.536 -10.413 1.00 0.00 13 ASP A C 8
ATOM 11142 O O . ASP A 1 13 ? 7.744 6.373 -9.966 1.00 0.00 13 ASP A O 8
ATOM 11151 N N . GLU A 1 14 ? 8.315 4.228 -10.402 1.00 0.00 14 GLU A N 8
ATOM 11152 C CA . GLU A 1 14 ? 7.096 3.673 -9.839 1.00 0.00 14 GLU A CA 8
ATOM 11153 C C . GLU A 1 14 ? 7.252 2.166 -9.619 1.00 0.00 14 GLU A C 8
ATOM 11154 O O . GLU A 1 14 ? 7.151 1.687 -8.491 1.00 0.00 14 GLU A O 8
ATOM 11166 N N . ASP A 1 15 ? 7.494 1.462 -10.715 1.00 0.00 15 ASP A N 8
ATOM 11167 C CA . ASP A 1 15 ? 7.664 0.021 -10.657 1.00 0.00 15 ASP A CA 8
ATOM 11168 C C . ASP A 1 15 ? 6.390 -0.617 -10.099 1.00 0.00 15 ASP A C 8
ATOM 11169 O O . ASP A 1 15 ? 5.644 0.023 -9.359 1.00 0.00 15 ASP A O 8
ATOM 11178 N N . CYS A 1 16 ? 6.180 -1.869 -10.475 1.00 0.00 16 CYS A N 8
ATOM 11179 C CA . CYS A 1 16 ? 5.009 -2.600 -10.022 1.00 0.00 16 CYS A CA 8
ATOM 11180 C C . CYS A 1 16 ? 5.420 -3.482 -8.841 1.00 0.00 16 CYS A C 8
ATOM 11181 O O . CYS A 1 16 ? 5.121 -3.163 -7.691 1.00 0.00 16 CYS A O 8
ATOM 11189 N N . VAL A 1 17 ? 6.099 -4.572 -9.165 1.00 0.00 17 VAL A N 8
ATOM 11190 C CA . VAL A 1 17 ? 6.554 -5.502 -8.146 1.00 0.00 17 VAL A CA 8
ATOM 11191 C C . VAL A 1 17 ? 7.913 -6.074 -8.553 1.00 0.00 17 VAL A C 8
ATOM 11192 O O . VAL A 1 17 ? 8.851 -6.084 -7.757 1.00 0.00 17 VAL A O 8
ATOM 11205 N N . SER A 1 18 ? 7.976 -6.537 -9.793 1.00 0.00 18 SER A N 8
ATOM 11206 C CA . SER A 1 18 ? 9.205 -7.110 -10.316 1.00 0.00 18 SER A CA 8
ATOM 11207 C C . SER A 1 18 ? 9.697 -8.226 -9.393 1.00 0.00 18 SER A C 8
ATOM 11208 O O . SER A 1 18 ? 9.101 -8.478 -8.347 1.00 0.00 18 SER A O 8
ATOM 11216 N N . GLU A 1 19 ? 10.780 -8.863 -9.813 1.00 0.00 19 GLU A N 8
ATOM 11217 C CA . GLU A 1 19 ? 11.359 -9.947 -9.036 1.00 0.00 19 GLU A CA 8
ATOM 11218 C C . GLU A 1 19 ? 11.716 -9.460 -7.630 1.00 0.00 19 GLU A C 8
ATOM 11219 O O . GLU A 1 19 ? 11.745 -10.247 -6.685 1.00 0.00 19 GLU A O 8
ATOM 11231 N N . LYS A 1 20 ? 11.979 -8.165 -7.536 1.00 0.00 20 LYS A N 8
ATOM 11232 C CA . LYS A 1 20 ? 12.333 -7.564 -6.261 1.00 0.00 20 LYS A CA 8
ATOM 11233 C C . LYS A 1 20 ? 11.213 -7.823 -5.252 1.00 0.00 20 LYS A C 8
ATOM 11234 O O . LYS A 1 20 ? 11.389 -8.592 -4.308 1.00 0.00 20 LYS A O 8
ATOM 11253 N N . LEU A 1 21 ? 10.086 -7.166 -5.484 1.00 0.00 21 LEU A N 8
ATOM 11254 C CA . LEU A 1 21 ? 8.938 -7.316 -4.607 1.00 0.00 21 LEU A CA 8
ATOM 11255 C C . LEU A 1 21 ? 8.546 -8.793 -4.534 1.00 0.00 21 LEU A C 8
ATOM 11256 O O . LEU A 1 21 ? 8.074 -9.264 -3.500 1.00 0.00 21 LEU A O 8
ATOM 11272 N N . LEU A 1 22 ? 8.756 -9.483 -5.645 1.00 0.00 22 LEU A N 8
ATOM 11273 C CA . LEU A 1 22 ? 8.431 -10.897 -5.721 1.00 0.00 22 LEU A CA 8
ATOM 11274 C C . LEU A 1 22 ? 9.065 -11.626 -4.534 1.00 0.00 22 LEU A C 8
ATOM 11275 O O . LEU A 1 22 ? 8.359 -12.162 -3.681 1.00 0.00 22 LEU A O 8
ATOM 11291 N N . ARG A 1 23 ? 10.389 -11.622 -4.518 1.00 0.00 23 ARG A N 8
ATOM 11292 C CA . ARG A 1 23 ? 11.127 -12.276 -3.450 1.00 0.00 23 ARG A CA 8
ATOM 11293 C C . ARG A 1 23 ? 10.881 -11.561 -2.120 1.00 0.00 23 ARG A C 8
ATOM 11294 O O . ARG A 1 23 ? 11.021 -12.159 -1.054 1.00 0.00 23 ARG A O 8
ATOM 11315 N N . LYS A 1 24 ? 10.519 -10.291 -2.226 1.00 0.00 24 LYS A N 8
ATOM 11316 C CA . LYS A 1 24 ? 10.253 -9.488 -1.045 1.00 0.00 24 LYS A CA 8
ATOM 11317 C C . LYS A 1 24 ? 9.094 -10.108 -0.262 1.00 0.00 24 LYS A C 8
ATOM 11318 O O . LYS A 1 24 ? 9.291 -10.638 0.830 1.00 0.00 24 LYS A O 8
ATOM 11337 N N . THR A 1 25 ? 7.910 -10.022 -0.852 1.00 0.00 25 THR A N 8
ATOM 11338 C CA . THR A 1 25 ? 6.720 -10.568 -0.223 1.00 0.00 25 THR A CA 8
ATOM 11339 C C . THR A 1 25 ? 6.916 -12.053 0.091 1.00 0.00 25 THR A C 8
ATOM 11340 O O . THR A 1 25 ? 6.973 -12.880 -0.817 1.00 0.00 25 THR A O 8
ATOM 11351 N N . ARG A 1 26 ? 7.013 -12.344 1.379 1.00 0.00 26 ARG A N 8
ATOM 11352 C CA . ARG A 1 26 ? 7.202 -13.715 1.824 1.00 0.00 26 ARG A CA 8
ATOM 11353 C C . ARG A 1 26 ? 6.034 -14.588 1.362 1.00 0.00 26 ARG A C 8
ATOM 11354 O O . ARG A 1 26 ? 5.106 -14.101 0.718 1.00 0.00 26 ARG A O 8
ATOM 11375 N N . GLU A 1 27 ? 6.117 -15.864 1.709 1.00 0.00 27 GLU A N 8
ATOM 11376 C CA . GLU A 1 27 ? 5.079 -16.810 1.337 1.00 0.00 27 GLU A CA 8
ATOM 11377 C C . GLU A 1 27 ? 4.252 -17.200 2.564 1.00 0.00 27 GLU A C 8
ATOM 11378 O O . GLU A 1 27 ? 4.210 -18.369 2.943 1.00 0.00 27 GLU A O 8
ATOM 11390 N N . SER A 1 28 ? 3.614 -16.197 3.151 1.00 0.00 28 SER A N 8
ATOM 11391 C CA . SER A 1 28 ? 2.791 -16.420 4.327 1.00 0.00 28 SER A CA 8
ATOM 11392 C C . SER A 1 28 ? 1.327 -16.112 4.007 1.00 0.00 28 SER A C 8
ATOM 11393 O O . SER A 1 28 ? 1.003 -15.712 2.890 1.00 0.00 28 SER A O 8
ATOM 11401 N N . PRO A 1 29 ? 0.459 -16.317 5.034 1.00 0.00 29 PRO A N 8
ATOM 11402 C CA . PRO A 1 29 ? -0.963 -16.065 4.873 1.00 0.00 29 PRO A CA 8
ATOM 11403 C C . PRO A 1 29 ? -1.259 -14.564 4.876 1.00 0.00 29 PRO A C 8
ATOM 11404 O O . PRO A 1 29 ? -0.573 -13.794 5.547 1.00 0.00 29 PRO A O 8
ATOM 11415 N N . LEU A 1 30 ? -2.280 -14.193 4.119 1.00 0.00 30 LEU A N 8
ATOM 11416 C CA . LEU A 1 30 ? -2.675 -12.798 4.026 1.00 0.00 30 LEU A CA 8
ATOM 11417 C C . LEU A 1 30 ? -3.867 -12.546 4.952 1.00 0.00 30 LEU A C 8
ATOM 11418 O O . LEU A 1 30 ? -4.141 -11.406 5.321 1.00 0.00 30 LEU A O 8
ATOM 11434 N N . VAL A 1 31 ? -4.543 -13.631 5.302 1.00 0.00 31 VAL A N 8
ATOM 11435 C CA . VAL A 1 31 ? -5.698 -13.543 6.178 1.00 0.00 31 VAL A CA 8
ATOM 11436 C C . VAL A 1 31 ? -5.333 -12.721 7.416 1.00 0.00 31 VAL A C 8
ATOM 11437 O O . VAL A 1 31 ? -6.035 -11.774 7.766 1.00 0.00 31 VAL A O 8
ATOM 11450 N N . PRO A 1 32 ? -4.205 -13.123 8.061 1.00 0.00 32 PRO A N 8
ATOM 11451 C CA . PRO A 1 32 ? -3.738 -12.435 9.252 1.00 0.00 32 PRO A CA 8
ATOM 11452 C C . PRO A 1 32 ? -3.096 -11.093 8.893 1.00 0.00 32 PRO A C 8
ATOM 11453 O O . PRO A 1 32 ? -3.681 -10.037 9.129 1.00 0.00 32 PRO A O 8
ATOM 11464 N N . ILE A 1 33 ? -1.900 -11.178 8.329 1.00 0.00 33 ILE A N 8
ATOM 11465 C CA . ILE A 1 33 ? -1.171 -9.984 7.935 1.00 0.00 33 ILE A CA 8
ATOM 11466 C C . ILE A 1 33 ? -2.144 -8.980 7.314 1.00 0.00 33 ILE A C 8
ATOM 11467 O O . ILE A 1 33 ? -1.988 -7.772 7.485 1.00 0.00 33 ILE A O 8
ATOM 11483 N N . GLY A 1 34 ? -3.127 -9.517 6.606 1.00 0.00 34 GLY A N 8
ATOM 11484 C CA . GLY A 1 34 ? -4.125 -8.683 5.958 1.00 0.00 34 GLY A CA 8
ATOM 11485 C C . GLY A 1 34 ? -5.085 -8.079 6.985 1.00 0.00 34 GLY A C 8
ATOM 11486 O O . GLY A 1 34 ? -5.378 -6.885 6.939 1.00 0.00 34 GLY A O 8
ATOM 11490 N N . LEU A 1 35 ? -5.547 -8.931 7.888 1.00 0.00 35 LEU A N 8
ATOM 11491 C CA . LEU A 1 35 ? -6.467 -8.496 8.925 1.00 0.00 35 LEU A CA 8
ATOM 11492 C C . LEU A 1 35 ? -5.859 -7.309 9.676 1.00 0.00 35 LEU A C 8
ATOM 11493 O O . LEU A 1 35 ? -6.512 -6.282 9.854 1.00 0.00 35 LEU A O 8
ATOM 11509 N N . GLY A 1 36 ? -4.616 -7.491 10.096 1.00 0.00 36 GLY A N 8
ATOM 11510 C CA . GLY A 1 36 ? -3.913 -6.448 10.824 1.00 0.00 36 GLY A CA 8
ATOM 11511 C C . GLY A 1 36 ? -3.719 -5.206 9.952 1.00 0.00 36 GLY A C 8
ATOM 11512 O O . GLY A 1 36 ? -4.279 -4.148 10.238 1.00 0.00 36 GLY A O 8
ATOM 11516 N N . GLY A 1 37 ? -2.925 -5.375 8.905 1.00 0.00 37 GLY A N 8
ATOM 11517 C CA . GLY A 1 37 ? -2.650 -4.281 7.989 1.00 0.00 37 GLY A CA 8
ATOM 11518 C C . GLY A 1 37 ? -3.946 -3.599 7.546 1.00 0.00 37 GLY A C 8
ATOM 11519 O O . GLY A 1 37 ? -3.929 -2.449 7.110 1.00 0.00 37 GLY A O 8
ATOM 11523 N N . CYS A 1 38 ? -5.039 -4.337 7.672 1.00 0.00 38 CYS A N 8
ATOM 11524 C CA . CYS A 1 38 ? -6.341 -3.818 7.290 1.00 0.00 38 CYS A CA 8
ATOM 11525 C C . CYS A 1 38 ? -6.799 -2.830 8.365 1.00 0.00 38 CYS A C 8
ATOM 11526 O O . CYS A 1 38 ? -6.873 -1.628 8.117 1.00 0.00 38 CYS A O 8
ATOM 11534 N N . LEU A 1 39 ? -7.093 -3.374 9.537 1.00 0.00 39 LEU A N 8
ATOM 11535 C CA . LEU A 1 39 ? -7.542 -2.555 10.650 1.00 0.00 39 LEU A CA 8
ATOM 11536 C C . LEU A 1 39 ? -6.731 -1.258 10.682 1.00 0.00 39 LEU A C 8
ATOM 11537 O O . LEU A 1 39 ? -7.274 -0.189 10.959 1.00 0.00 39 LEU A O 8
ATOM 11553 N N . VAL A 1 40 ? -5.445 -1.394 10.395 1.00 0.00 40 VAL A N 8
ATOM 11554 C CA . VAL A 1 40 ? -4.555 -0.245 10.388 1.00 0.00 40 VAL A CA 8
ATOM 11555 C C . VAL A 1 40 ? -4.947 0.691 9.243 1.00 0.00 40 VAL A C 8
ATOM 11556 O O . VAL A 1 40 ? -5.306 1.844 9.475 1.00 0.00 40 VAL A O 8
ATOM 11569 N N . VAL A 1 41 ? -4.864 0.160 8.032 1.00 0.00 41 VAL A N 8
ATOM 11570 C CA . VAL A 1 41 ? -5.206 0.933 6.850 1.00 0.00 41 VAL A CA 8
ATOM 11571 C C . VAL A 1 41 ? -6.565 1.603 7.060 1.00 0.00 41 VAL A C 8
ATOM 11572 O O . VAL A 1 41 ? -6.653 2.828 7.130 1.00 0.00 41 VAL A O 8
ATOM 11585 N N . ALA A 1 42 ? -7.591 0.770 7.154 1.00 0.00 42 ALA A N 8
ATOM 11586 C CA . ALA A 1 42 ? -8.942 1.267 7.355 1.00 0.00 42 ALA A CA 8
ATOM 11587 C C . ALA A 1 42 ? -8.911 2.432 8.346 1.00 0.00 42 ALA A C 8
ATOM 11588 O O . ALA A 1 42 ? -9.360 3.532 8.030 1.00 0.00 42 ALA A O 8
ATOM 11595 N N . ALA A 1 43 ? -8.376 2.150 9.525 1.00 0.00 43 ALA A N 8
ATOM 11596 C CA . ALA A 1 43 ? -8.281 3.160 10.564 1.00 0.00 43 ALA A CA 8
ATOM 11597 C C . ALA A 1 43 ? -7.726 4.453 9.963 1.00 0.00 43 ALA A C 8
ATOM 11598 O O . ALA A 1 43 ? -8.409 5.476 9.942 1.00 0.00 43 ALA A O 8
ATOM 11605 N N . TYR A 1 44 ? -6.492 4.366 9.489 1.00 0.00 44 TYR A N 8
ATOM 11606 C CA . TYR A 1 44 ? -5.837 5.516 8.889 1.00 0.00 44 TYR A CA 8
ATOM 11607 C C . TYR A 1 44 ? -6.828 6.345 8.070 1.00 0.00 44 TYR A C 8
ATOM 11608 O O . TYR A 1 44 ? -6.952 7.551 8.275 1.00 0.00 44 TYR A O 8
ATOM 11626 N N . ARG A 1 45 ? -7.508 5.664 7.158 1.00 0.00 45 ARG A N 8
ATOM 11627 C CA . ARG A 1 45 ? -8.484 6.323 6.307 1.00 0.00 45 ARG A CA 8
ATOM 11628 C C . ARG A 1 45 ? -9.551 7.014 7.158 1.00 0.00 45 ARG A C 8
ATOM 11629 O O . ARG A 1 45 ? -9.676 8.237 7.130 1.00 0.00 45 ARG A O 8
ATOM 11650 N N . ILE A 1 46 ? -10.293 6.201 7.895 1.00 0.00 46 ILE A N 8
ATOM 11651 C CA . ILE A 1 46 ? -11.345 6.718 8.754 1.00 0.00 46 ILE A CA 8
ATOM 11652 C C . ILE A 1 46 ? -10.839 7.969 9.476 1.00 0.00 46 ILE A C 8
ATOM 11653 O O . ILE A 1 46 ? -11.349 9.066 9.257 1.00 0.00 46 ILE A O 8
ATOM 11669 N N . TYR A 1 47 ? -9.841 7.761 10.323 1.00 0.00 47 TYR A N 8
ATOM 11670 C CA . TYR A 1 47 ? -9.260 8.857 11.079 1.00 0.00 47 TYR A CA 8
ATOM 11671 C C . TYR A 1 47 ? -9.107 10.105 10.206 1.00 0.00 47 TYR A C 8
ATOM 11672 O O . TYR A 1 47 ? -9.471 11.204 10.620 1.00 0.00 47 TYR A O 8
ATOM 11690 N N . ARG A 1 48 ? -8.569 9.891 9.014 1.00 0.00 48 ARG A N 8
ATOM 11691 C CA . ARG A 1 48 ? -8.364 10.985 8.079 1.00 0.00 48 ARG A CA 8
ATOM 11692 C C . ARG A 1 48 ? -9.680 11.723 7.828 1.00 0.00 48 ARG A C 8
ATOM 11693 O O . ARG A 1 48 ? -9.741 12.947 7.935 1.00 0.00 48 ARG A O 8
ATOM 11714 N N . LEU A 1 49 ? -10.703 10.947 7.499 1.00 0.00 49 LEU A N 8
ATOM 11715 C CA . LEU A 1 49 ? -12.015 11.512 7.231 1.00 0.00 49 LEU A CA 8
ATOM 11716 C C . LEU A 1 49 ? -12.499 12.273 8.467 1.00 0.00 49 LEU A C 8
ATOM 11717 O O . LEU A 1 49 ? -12.902 13.431 8.369 1.00 0.00 49 LEU A O 8
ATOM 11733 N N . ARG A 1 50 ? -12.443 11.591 9.602 1.00 0.00 50 ARG A N 8
ATOM 11734 C CA . ARG A 1 50 ? -12.871 12.189 10.855 1.00 0.00 50 ARG A CA 8
ATOM 11735 C C . ARG A 1 50 ? -12.368 13.630 10.955 1.00 0.00 50 ARG A C 8
ATOM 11736 O O . ARG A 1 50 ? -13.154 14.573 10.874 1.00 0.00 50 ARG A O 8
ATOM 11757 N N . SER A 1 51 ? -11.061 13.756 11.131 1.00 0.00 51 SER A N 8
ATOM 11758 C CA . SER A 1 51 ? -10.443 15.067 11.243 1.00 0.00 51 SER A CA 8
ATOM 11759 C C . SER A 1 51 ? -10.701 15.649 12.634 1.00 0.00 51 SER A C 8
ATOM 11760 O O . SER A 1 51 ? -9.782 15.762 13.444 1.00 0.00 51 SER A O 8
ATOM 11768 N N . ARG A 1 52 ? -11.956 16.005 12.869 1.00 0.00 52 ARG A N 8
ATOM 11769 C CA . ARG A 1 52 ? -12.346 16.573 14.148 1.00 0.00 52 ARG A CA 8
ATOM 11770 C C . ARG A 1 52 ? -11.644 15.838 15.291 1.00 0.00 52 ARG A C 8
ATOM 11771 O O . ARG A 1 52 ? -12.000 14.706 15.617 1.00 0.00 52 ARG A O 8
ATOM 11792 N N . GLY A 1 53 ? -10.660 16.511 15.869 1.00 0.00 53 GLY A N 8
ATOM 11793 C CA . GLY A 1 53 ? -9.905 15.936 16.970 1.00 0.00 53 GLY A CA 8
ATOM 11794 C C . GLY A 1 53 ? -8.528 15.463 16.502 1.00 0.00 53 GLY A C 8
ATOM 11795 O O . GLY A 1 53 ? -8.312 14.269 16.302 1.00 0.00 53 GLY A O 8
ATOM 11799 N N . SER A 1 54 ? -7.631 16.425 16.340 1.00 0.00 54 SER A N 8
ATOM 11800 C CA . SER A 1 54 ? -6.280 16.122 15.899 1.00 0.00 54 SER A CA 8
ATOM 11801 C C . SER A 1 54 ? -5.266 16.652 16.916 1.00 0.00 54 SER A C 8
ATOM 11802 O O . SER A 1 54 ? -5.630 17.379 17.840 1.00 0.00 54 SER A O 8
ATOM 11810 N N . THR A 1 55 ? -4.015 16.267 16.712 1.00 0.00 55 THR A N 8
ATOM 11811 C CA . THR A 1 55 ? -2.947 16.695 17.599 1.00 0.00 55 THR A CA 8
ATOM 11812 C C . THR A 1 55 ? -2.804 18.217 17.568 1.00 0.00 55 THR A C 8
ATOM 11813 O O . THR A 1 55 ? -2.984 18.883 18.587 1.00 0.00 55 THR A O 8
ATOM 11824 N N . LYS A 1 56 ? -2.481 18.725 16.387 1.00 0.00 56 LYS A N 8
ATOM 11825 C CA . LYS A 1 56 ? -2.312 20.157 16.209 1.00 0.00 56 LYS A CA 8
ATOM 11826 C C . LYS A 1 56 ? -3.306 20.657 15.159 1.00 0.00 56 LYS A C 8
ATOM 11827 O O . LYS A 1 56 ? -4.192 21.453 15.466 1.00 0.00 56 LYS A O 8
ATOM 11846 N N . MET A 1 57 ? -3.124 20.170 13.940 1.00 0.00 57 MET A N 8
ATOM 11847 C CA . MET A 1 57 ? -3.993 20.557 12.842 1.00 0.00 57 MET A CA 8
ATOM 11848 C C . MET A 1 57 ? -3.603 19.833 11.552 1.00 0.00 57 MET A C 8
ATOM 11849 O O . MET A 1 57 ? -2.451 19.435 11.384 1.00 0.00 57 MET A O 8
ATOM 11863 N N . SER A 1 58 ? -4.584 19.686 10.674 1.00 0.00 58 SER A N 8
ATOM 11864 C CA . SER A 1 58 ? -4.357 19.017 9.404 1.00 0.00 58 SER A CA 8
ATOM 11865 C C . SER A 1 58 ? -5.634 19.047 8.561 1.00 0.00 58 SER A C 8
ATOM 11866 O O . SER A 1 58 ? -6.408 18.090 8.566 1.00 0.00 58 SER A O 8
ATOM 11874 N N . ILE A 1 59 ? -5.815 20.155 7.859 1.00 0.00 59 ILE A N 8
ATOM 11875 C CA . ILE A 1 59 ? -6.985 20.322 7.013 1.00 0.00 59 ILE A CA 8
ATOM 11876 C C . ILE A 1 59 ? -6.549 20.847 5.644 1.00 0.00 59 ILE A C 8
ATOM 11877 O O . ILE A 1 59 ? -6.104 21.988 5.525 1.00 0.00 59 ILE A O 8
ATOM 11893 N N . HIS A 1 60 ? -6.690 19.990 4.644 1.00 0.00 60 HIS A N 8
ATOM 11894 C CA . HIS A 1 60 ? -6.316 20.353 3.288 1.00 0.00 60 HIS A CA 8
ATOM 11895 C C . HIS A 1 60 ? -4.965 21.071 3.303 1.00 0.00 60 HIS A C 8
ATOM 11896 O O . HIS A 1 60 ? -4.882 22.252 2.970 1.00 0.00 60 HIS A O 8
ATOM 11910 N N . LEU A 1 61 ? -3.940 20.327 3.692 1.00 0.00 61 LEU A N 8
ATOM 11911 C CA . LEU A 1 61 ? -2.597 20.877 3.755 1.00 0.00 61 LEU A CA 8
ATOM 11912 C C . LEU A 1 61 ? -1.636 19.952 3.007 1.00 0.00 61 LEU A C 8
ATOM 11913 O O . LEU A 1 61 ? -1.077 20.331 1.978 1.00 0.00 61 LEU A O 8
ATOM 11929 N N . ILE A 1 62 ? -1.472 18.755 3.553 1.00 0.00 62 ILE A N 8
ATOM 11930 C CA . ILE A 1 62 ? -0.588 17.773 2.950 1.00 0.00 62 ILE A CA 8
ATOM 11931 C C . ILE A 1 62 ? 0.829 18.346 2.872 1.00 0.00 62 ILE A C 8
ATOM 11932 O O . ILE A 1 62 ? 1.211 18.931 1.860 1.00 0.00 62 ILE A O 8
ATOM 11948 N N . HIS A 1 63 ? 1.568 18.159 3.955 1.00 0.00 63 HIS A N 8
ATOM 11949 C CA . HIS A 1 63 ? 2.934 18.651 4.023 1.00 0.00 63 HIS A CA 8
ATOM 11950 C C . HIS A 1 63 ? 3.696 17.901 5.117 1.00 0.00 63 HIS A C 8
ATOM 11951 O O . HIS A 1 63 ? 4.539 18.480 5.800 1.00 0.00 63 HIS A O 8
ATOM 11965 N N . THR A 1 64 ? 3.372 16.623 5.249 1.00 0.00 64 THR A N 8
ATOM 11966 C CA . THR A 1 64 ? 4.016 15.787 6.248 1.00 0.00 64 THR A CA 8
ATOM 11967 C C . THR A 1 64 ? 4.762 14.632 5.577 1.00 0.00 64 THR A C 8
ATOM 11968 O O . THR A 1 64 ? 4.853 14.576 4.351 1.00 0.00 64 THR A O 8
ATOM 11979 N N . ARG A 1 65 ? 5.278 13.740 6.409 1.00 0.00 65 ARG A N 8
ATOM 11980 C CA . ARG A 1 65 ? 6.014 12.590 5.912 1.00 0.00 65 ARG A CA 8
ATOM 11981 C C . ARG A 1 65 ? 5.226 11.304 6.168 1.00 0.00 65 ARG A C 8
ATOM 11982 O O . ARG A 1 65 ? 4.976 10.530 5.245 1.00 0.00 65 ARG A O 8
ATOM 12003 N N . VAL A 1 66 ? 4.856 11.115 7.426 1.00 0.00 66 VAL A N 8
ATOM 12004 C CA . VAL A 1 66 ? 4.102 9.936 7.815 1.00 0.00 66 VAL A CA 8
ATOM 12005 C C . VAL A 1 66 ? 2.956 9.719 6.825 1.00 0.00 66 VAL A C 8
ATOM 12006 O O . VAL A 1 66 ? 2.728 8.599 6.370 1.00 0.00 66 VAL A O 8
ATOM 12019 N N . ALA A 1 67 ? 2.265 10.808 6.520 1.00 0.00 67 ALA A N 8
ATOM 12020 C CA . ALA A 1 67 ? 1.149 10.751 5.592 1.00 0.00 67 ALA A CA 8
ATOM 12021 C C . ALA A 1 67 ? 1.656 10.311 4.217 1.00 0.00 67 ALA A C 8
ATOM 12022 O O . ALA A 1 67 ? 1.214 9.294 3.684 1.00 0.00 67 ALA A O 8
ATOM 12029 N N . ALA A 1 68 ? 2.578 11.099 3.682 1.00 0.00 68 ALA A N 8
ATOM 12030 C CA . ALA A 1 68 ? 3.150 10.804 2.380 1.00 0.00 68 ALA A CA 8
ATOM 12031 C C . ALA A 1 68 ? 3.406 9.300 2.269 1.00 0.00 68 ALA A C 8
ATOM 12032 O O . ALA A 1 68 ? 2.930 8.652 1.337 1.00 0.00 68 ALA A O 8
ATOM 12039 N N . GLN A 1 69 ? 4.157 8.787 3.232 1.00 0.00 69 GLN A N 8
ATOM 12040 C CA . GLN A 1 69 ? 4.481 7.371 3.254 1.00 0.00 69 GLN A CA 8
ATOM 12041 C C . GLN A 1 69 ? 3.203 6.532 3.198 1.00 0.00 69 GLN A C 8
ATOM 12042 O O . GLN A 1 69 ? 2.974 5.807 2.231 1.00 0.00 69 GLN A O 8
ATOM 12056 N N . ALA A 1 70 ? 2.404 6.658 4.247 1.00 0.00 70 ALA A N 8
ATOM 12057 C CA . ALA A 1 70 ? 1.154 5.921 4.330 1.00 0.00 70 ALA A CA 8
ATOM 12058 C C . ALA A 1 70 ? 0.455 5.959 2.970 1.00 0.00 70 ALA A C 8
ATOM 12059 O O . ALA A 1 70 ? -0.246 5.017 2.602 1.00 0.00 70 ALA A O 8
ATOM 12066 N N . CYS A 1 71 ? 0.669 7.056 2.260 1.00 0.00 71 CYS A N 8
ATOM 12067 C CA . CYS A 1 71 ? 0.068 7.229 0.948 1.00 0.00 71 CYS A CA 8
ATOM 12068 C C . CYS A 1 71 ? 0.768 6.283 -0.030 1.00 0.00 71 CYS A C 8
ATOM 12069 O O . CYS A 1 71 ? 0.118 5.472 -0.688 1.00 0.00 71 CYS A O 8
ATOM 12077 N N . ALA A 1 72 ? 2.084 6.419 -0.094 1.00 0.00 72 ALA A N 8
ATOM 12078 C CA . ALA A 1 72 ? 2.880 5.586 -0.980 1.00 0.00 72 ALA A CA 8
ATOM 12079 C C . ALA A 1 72 ? 2.638 4.113 -0.643 1.00 0.00 72 ALA A C 8
ATOM 12080 O O . ALA A 1 72 ? 2.034 3.384 -1.428 1.00 0.00 72 ALA A O 8
ATOM 12087 N N . VAL A 1 73 ? 3.123 3.720 0.526 1.00 0.00 73 VAL A N 8
ATOM 12088 C CA . VAL A 1 73 ? 2.967 2.347 0.977 1.00 0.00 73 VAL A CA 8
ATOM 12089 C C . VAL A 1 73 ? 1.503 1.930 0.831 1.00 0.00 73 VAL A C 8
ATOM 12090 O O . VAL A 1 73 ? 1.206 0.879 0.265 1.00 0.00 73 VAL A O 8
ATOM 12103 N N . GLY A 1 74 ? 0.625 2.776 1.352 1.00 0.00 74 GLY A N 8
ATOM 12104 C CA . GLY A 1 74 ? -0.801 2.508 1.288 1.00 0.00 74 GLY A CA 8
ATOM 12105 C C . GLY A 1 74 ? -1.230 2.163 -0.140 1.00 0.00 74 GLY A C 8
ATOM 12106 O O . GLY A 1 74 ? -2.018 1.242 -0.350 1.00 0.00 74 GLY A O 8
ATOM 12110 N N . ALA A 1 75 ? -0.694 2.922 -1.084 1.00 0.00 75 ALA A N 8
ATOM 12111 C CA . ALA A 1 75 ? -1.011 2.708 -2.486 1.00 0.00 75 ALA A CA 8
ATOM 12112 C C . ALA A 1 75 ? -0.462 1.350 -2.928 1.00 0.00 75 ALA A C 8
ATOM 12113 O O . ALA A 1 75 ? -1.227 0.420 -3.181 1.00 0.00 75 ALA A O 8
ATOM 12120 N N . ILE A 1 76 ? 0.859 1.278 -3.006 1.00 0.00 76 ILE A N 8
ATOM 12121 C CA . ILE A 1 76 ? 1.519 0.049 -3.412 1.00 0.00 76 ILE A CA 8
ATOM 12122 C C . ILE A 1 76 ? 0.835 -1.140 -2.734 1.00 0.00 76 ILE A C 8
ATOM 12123 O O . ILE A 1 76 ? 0.178 -1.943 -3.395 1.00 0.00 76 ILE A O 8
ATOM 12139 N N . MET A 1 77 ? 1.013 -1.216 -1.423 1.00 0.00 77 MET A N 8
ATOM 12140 C CA . MET A 1 77 ? 0.422 -2.293 -0.649 1.00 0.00 77 MET A CA 8
ATOM 12141 C C . MET A 1 77 ? -1.011 -2.575 -1.105 1.00 0.00 77 MET A C 8
ATOM 12142 O O . MET A 1 77 ? -1.303 -3.656 -1.612 1.00 0.00 77 MET A O 8
ATOM 12156 N N . LEU A 1 78 ? -1.866 -1.582 -0.909 1.00 0.00 78 LEU A N 8
ATOM 12157 C CA . LEU A 1 78 ? -3.261 -1.709 -1.294 1.00 0.00 78 LEU A CA 8
ATOM 12158 C C . LEU A 1 78 ? -3.350 -2.428 -2.642 1.00 0.00 78 LEU A C 8
ATOM 12159 O O . LEU A 1 78 ? -3.857 -3.546 -2.720 1.00 0.00 78 LEU A O 8
ATOM 12175 N N . GLY A 1 79 ? -2.850 -1.757 -3.669 1.00 0.00 79 GLY A N 8
ATOM 12176 C CA . GLY A 1 79 ? -2.867 -2.318 -5.009 1.00 0.00 79 GLY A CA 8
ATOM 12177 C C . GLY A 1 79 ? -2.595 -3.823 -4.977 1.00 0.00 79 GLY A C 8
ATOM 12178 O O . GLY A 1 79 ? -3.321 -4.602 -5.593 1.00 0.00 79 GLY A O 8
ATOM 12182 N N . ALA A 1 80 ? -1.548 -4.188 -4.251 1.00 0.00 80 ALA A N 8
ATOM 12183 C CA . ALA A 1 80 ? -1.172 -5.586 -4.131 1.00 0.00 80 ALA A CA 8
ATOM 12184 C C . ALA A 1 80 ? -2.322 -6.366 -3.491 1.00 0.00 80 ALA A C 8
ATOM 12185 O O . ALA A 1 80 ? -2.822 -7.329 -4.071 1.00 0.00 80 ALA A O 8
ATOM 12192 N N . VAL A 1 81 ? -2.709 -5.921 -2.304 1.00 0.00 81 VAL A N 8
ATOM 12193 C CA . VAL A 1 81 ? -3.791 -6.565 -1.580 1.00 0.00 81 VAL A CA 8
ATOM 12194 C C . VAL A 1 81 ? -4.979 -6.770 -2.522 1.00 0.00 81 VAL A C 8
ATOM 12195 O O . VAL A 1 81 ? -5.306 -7.902 -2.877 1.00 0.00 81 VAL A O 8
ATOM 12208 N N . TYR A 1 82 ? -5.593 -5.658 -2.900 1.00 0.00 82 TYR A N 8
ATOM 12209 C CA . TYR A 1 82 ? -6.737 -5.702 -3.794 1.00 0.00 82 TYR A CA 8
ATOM 12210 C C . TYR A 1 82 ? -6.558 -6.783 -4.862 1.00 0.00 82 TYR A C 8
ATOM 12211 O O . TYR A 1 82 ? -7.423 -7.640 -5.035 1.00 0.00 82 TYR A O 8
ATOM 12229 N N . THR A 1 83 ? -5.428 -6.708 -5.551 1.00 0.00 83 THR A N 8
ATOM 12230 C CA . THR A 1 83 ? -5.124 -7.670 -6.597 1.00 0.00 83 THR A CA 8
ATOM 12231 C C . THR A 1 83 ? -5.306 -9.097 -6.078 1.00 0.00 83 THR A C 8
ATOM 12232 O O . THR A 1 83 ? -5.909 -9.933 -6.749 1.00 0.00 83 THR A O 8
ATOM 12243 N N . MET A 1 84 ? -4.773 -9.333 -4.888 1.00 0.00 84 MET A N 8
ATOM 12244 C CA . MET A 1 84 ? -4.869 -10.645 -4.272 1.00 0.00 84 MET A CA 8
ATOM 12245 C C . MET A 1 84 ? -6.298 -10.929 -3.806 1.00 0.00 84 MET A C 8
ATOM 12246 O O . MET A 1 84 ? -6.985 -11.776 -4.377 1.00 0.00 84 MET A O 8
ATOM 12260 N N . TYR A 1 85 ? -6.705 -10.205 -2.774 1.00 0.00 85 TYR A N 8
ATOM 12261 C CA . TYR A 1 85 ? -8.041 -10.369 -2.225 1.00 0.00 85 TYR A CA 8
ATOM 12262 C C . TYR A 1 85 ? -9.063 -10.617 -3.335 1.00 0.00 85 TYR A C 8
ATOM 12263 O O . TYR A 1 85 ? -9.994 -11.403 -3.163 1.00 0.00 85 TYR A O 8
ATOM 12281 N N . SER A 1 86 ? -8.856 -9.932 -4.451 1.00 0.00 86 SER A N 8
ATOM 12282 C CA . SER A 1 86 ? -9.748 -10.069 -5.589 1.00 0.00 86 SER A CA 8
ATOM 12283 C C . SER A 1 86 ? -9.442 -11.365 -6.341 1.00 0.00 86 SER A C 8
ATOM 12284 O O . SER A 1 86 ? -10.347 -12.147 -6.632 1.00 0.00 86 SER A O 8
ATOM 12292 N N . ASP A 1 87 ? -8.164 -11.554 -6.635 1.00 0.00 87 ASP A N 8
ATOM 12293 C CA . ASP A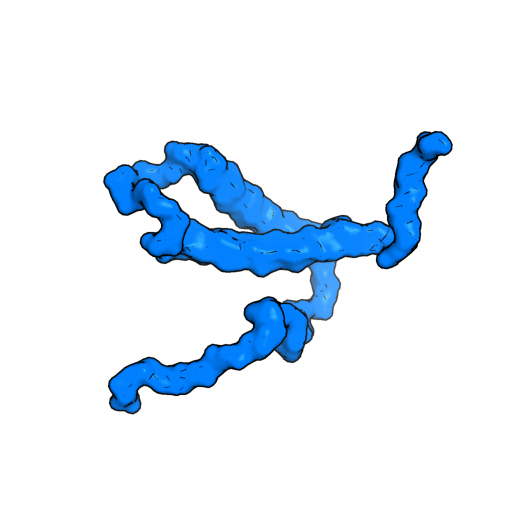 1 87 ? -7.727 -12.743 -7.348 1.00 0.00 87 ASP A CA 8
ATOM 12294 C C . ASP A 1 87 ? -8.310 -13.983 -6.667 1.00 0.00 87 ASP A C 8
ATOM 12295 O O . ASP A 1 87 ? -8.505 -15.014 -7.310 1.00 0.00 87 ASP A O 8
ATOM 12304 N N . TYR A 1 88 ? -8.573 -13.842 -5.376 1.00 0.00 88 TYR A N 8
ATOM 12305 C CA . TYR A 1 88 ? -9.130 -14.939 -4.602 1.00 0.00 88 TYR A CA 8
ATOM 12306 C C . TYR A 1 88 ? -10.143 -15.734 -5.428 1.00 0.00 88 TYR A C 8
ATOM 12307 O O . TYR A 1 88 ? -10.191 -16.960 -5.345 1.00 0.00 88 TYR A O 8
ATOM 12325 N N . VAL A 1 89 ? -10.929 -15.003 -6.205 1.00 0.00 89 VAL A N 8
ATOM 12326 C CA . VAL A 1 89 ? -11.938 -15.624 -7.045 1.00 0.00 89 VAL A CA 8
ATOM 12327 C C . VAL A 1 89 ? -11.281 -16.696 -7.916 1.00 0.00 89 VAL A C 8
ATOM 12328 O O . VAL A 1 89 ? -10.353 -16.406 -8.669 1.00 0.00 89 VAL A O 8
ATOM 12341 N N . LYS A 1 90 ? -11.789 -17.913 -7.786 1.00 0.00 90 LYS A N 8
ATOM 12342 C CA . LYS A 1 90 ? -11.263 -19.030 -8.552 1.00 0.00 90 LYS A CA 8
ATOM 12343 C C . LYS A 1 90 ? -11.086 -18.603 -10.011 1.00 0.00 90 LYS A C 8
ATOM 12344 O O . LYS A 1 90 ? -9.965 -18.382 -10.465 1.00 0.00 90 LYS A O 8
ATOM 12363 N N . ARG A 1 91 ? -12.211 -18.501 -10.704 1.00 0.00 91 ARG A N 8
ATOM 12364 C CA . ARG A 1 91 ? -12.194 -18.105 -12.102 1.00 0.00 91 ARG A CA 8
ATOM 12365 C C . ARG A 1 91 ? -13.609 -18.145 -12.682 1.00 0.00 91 ARG A C 8
ATOM 12366 O O . ARG A 1 91 ? -13.815 -18.632 -13.793 1.00 0.00 91 ARG A O 8
ATOM 12387 N N . MET A 1 92 ? -14.548 -17.628 -11.904 1.00 0.00 92 MET A N 8
ATOM 12388 C CA . MET A 1 92 ? -15.938 -17.598 -12.326 1.00 0.00 92 MET A CA 8
ATOM 12389 C C . MET A 1 92 ? -16.526 -19.010 -12.378 1.00 0.00 92 MET A C 8
ATOM 12390 O O . MET A 1 92 ? -16.016 -19.873 -13.090 1.00 0.00 92 MET A O 8
ATOM 12404 N N . ALA A 1 93 ? -17.590 -19.202 -11.612 1.00 0.00 93 ALA A N 8
ATOM 12405 C CA . ALA A 1 93 ? -18.252 -20.494 -11.562 1.00 0.00 93 ALA A CA 8
ATOM 12406 C C . ALA A 1 93 ? -19.736 -20.290 -11.246 1.00 0.00 93 ALA A C 8
ATOM 12407 O O . ALA A 1 93 ? -20.594 -20.536 -12.092 1.00 0.00 93 ALA A O 8
ATOM 12414 N N . GLN A 1 94 ? -19.992 -19.843 -10.025 1.00 0.00 94 GLN A N 8
ATOM 12415 C CA . GLN A 1 94 ? -21.356 -19.604 -9.587 1.00 0.00 94 GLN A CA 8
ATOM 12416 C C . GLN A 1 94 ? -21.427 -18.328 -8.745 1.00 0.00 94 GLN A C 8
ATOM 12417 O O . GLN A 1 94 ? -21.675 -18.387 -7.542 1.00 0.00 94 GLN A O 8
ATOM 12431 N N . ASP A 1 95 ? -21.205 -17.205 -9.412 1.00 0.00 95 ASP A N 8
ATOM 12432 C CA . ASP A 1 95 ? -21.241 -15.917 -8.740 1.00 0.00 95 ASP A CA 8
ATOM 12433 C C . ASP A 1 95 ? -22.163 -14.970 -9.511 1.00 0.00 95 ASP A C 8
ATOM 12434 O O . ASP A 1 95 ? -23.123 -14.441 -8.952 1.00 0.00 95 ASP A O 8
ATOM 12443 N N . ALA A 1 96 ? -21.840 -14.785 -10.782 1.00 0.00 96 ALA A N 8
ATOM 12444 C CA . ALA A 1 96 ? -22.627 -13.911 -11.636 1.00 0.00 96 ALA A CA 8
ATOM 12445 C C . ALA A 1 96 ? -22.610 -12.493 -11.060 1.00 0.00 96 ALA A C 8
ATOM 12446 O O . ALA A 1 96 ? -22.099 -12.270 -9.964 1.00 0.00 96 ALA A O 8
ATOM 12453 N N . GLY A 1 97 ? -23.174 -11.571 -11.827 1.00 0.00 97 GLY A N 8
ATOM 12454 C CA . GLY A 1 97 ? -23.230 -10.181 -11.407 1.00 0.00 97 GLY A CA 8
ATOM 12455 C C . GLY A 1 97 ? -24.180 -10.004 -10.221 1.00 0.00 97 GLY A C 8
ATOM 12456 O O . GLY A 1 97 ? -23.744 -9.976 -9.071 1.00 0.00 97 GLY A O 8
ATOM 12460 N N . GLU A 1 98 ? -25.460 -9.890 -10.541 1.00 0.00 98 GLU A N 8
ATOM 12461 C CA . GLU A 1 98 ? -26.475 -9.717 -9.516 1.00 0.00 98 GLU A CA 8
ATOM 12462 C C . GLU A 1 98 ? -27.544 -10.805 -9.638 1.00 0.00 98 GLU A C 8
ATOM 12463 O O . GLU A 1 98 ? -28.250 -10.877 -10.643 1.00 0.00 98 GLU A O 8
ATOM 12475 N N . LYS A 1 99 ? -27.629 -11.625 -8.601 1.00 0.00 99 LYS A N 8
ATOM 12476 C CA . LYS A 1 99 ? -28.600 -12.706 -8.579 1.00 0.00 99 LYS A CA 8
ATOM 12477 C C . LYS A 1 99 ? -29.731 -12.350 -7.613 1.00 0.00 99 LYS A C 8
ATOM 12478 O O . LYS A 1 99 ? -30.856 -12.090 -8.038 1.00 0.00 99 LYS A O 8
ATOM 12497 N N . MET A 1 1 ? 27.955 18.824 15.874 1.00 0.00 1 MET A N 9
ATOM 12498 C CA . MET A 1 1 ? 28.071 17.489 15.312 1.00 0.00 1 MET A CA 9
ATOM 12499 C C . MET A 1 1 ? 27.879 17.515 13.794 1.00 0.00 1 MET A C 9
ATOM 12500 O O . MET A 1 1 ? 26.833 17.936 13.304 1.00 0.00 1 MET A O 9
ATOM 12514 N N . SER A 1 2 ? 28.906 17.058 13.093 1.00 0.00 2 SER A N 9
ATOM 12515 C CA . SER A 1 2 ? 28.864 17.023 11.641 1.00 0.00 2 SER A CA 9
ATOM 12516 C C . SER A 1 2 ? 29.415 15.689 11.133 1.00 0.00 2 SER A C 9
ATOM 12517 O O . SER A 1 2 ? 30.628 15.496 11.075 1.00 0.00 2 SER A O 9
ATOM 12525 N N . ALA A 1 3 ? 28.496 14.803 10.779 1.00 0.00 3 ALA A N 9
ATOM 12526 C CA . ALA A 1 3 ? 28.874 13.492 10.279 1.00 0.00 3 ALA A CA 9
ATOM 12527 C C . ALA A 1 3 ? 27.768 12.961 9.366 1.00 0.00 3 ALA A C 9
ATOM 12528 O O . ALA A 1 3 ? 26.673 13.519 9.322 1.00 0.00 3 ALA A O 9
ATOM 12535 N N . ASN A 1 4 ? 28.092 11.888 8.659 1.00 0.00 4 ASN A N 9
ATOM 12536 C CA . ASN A 1 4 ? 27.138 11.275 7.750 1.00 0.00 4 ASN A CA 9
ATOM 12537 C C . ASN A 1 4 ? 26.195 10.368 8.542 1.00 0.00 4 ASN A C 9
ATOM 12538 O O . ASN A 1 4 ? 26.641 9.449 9.228 1.00 0.00 4 ASN A O 9
ATOM 12549 N N . ARG A 1 5 ? 24.908 10.657 8.422 1.00 0.00 5 ARG A N 9
ATOM 12550 C CA . ARG A 1 5 ? 23.897 9.879 9.118 1.00 0.00 5 ARG A CA 9
ATOM 12551 C C . ARG A 1 5 ? 22.571 9.929 8.357 1.00 0.00 5 ARG A C 9
ATOM 12552 O O . ARG A 1 5 ? 22.220 10.958 7.781 1.00 0.00 5 ARG A O 9
ATOM 12573 N N . ARG A 1 6 ? 21.869 8.806 8.380 1.00 0.00 6 ARG A N 9
ATOM 12574 C CA . ARG A 1 6 ? 20.589 8.709 7.700 1.00 0.00 6 ARG A CA 9
ATOM 12575 C C . ARG A 1 6 ? 20.644 9.444 6.359 1.00 0.00 6 ARG A C 9
ATOM 12576 O O . ARG A 1 6 ? 19.679 10.098 5.966 1.00 0.00 6 ARG A O 9
ATOM 12597 N N . TRP A 1 7 ? 21.782 9.312 5.694 1.00 0.00 7 TRP A N 9
ATOM 12598 C CA . TRP A 1 7 ? 21.975 9.956 4.406 1.00 0.00 7 TRP A CA 9
ATOM 12599 C C . TRP A 1 7 ? 22.165 8.861 3.354 1.00 0.00 7 TRP A C 9
ATOM 12600 O O . TRP A 1 7 ? 23.227 8.244 3.279 1.00 0.00 7 TRP A O 9
ATOM 12621 N N . TRP A 1 8 ? 21.119 8.653 2.567 1.00 0.00 8 TRP A N 9
ATOM 12622 C CA . TRP A 1 8 ? 21.158 7.643 1.523 1.00 0.00 8 TRP A CA 9
ATOM 12623 C C . TRP A 1 8 ? 19.796 7.632 0.825 1.00 0.00 8 TRP A C 9
ATOM 12624 O O . TRP A 1 8 ? 18.775 7.927 1.445 1.00 0.00 8 TRP A O 9
ATOM 12645 N N . VAL A 1 9 ? 19.825 7.289 -0.454 1.00 0.00 9 VAL A N 9
ATOM 12646 C CA . VAL A 1 9 ? 18.605 7.235 -1.242 1.00 0.00 9 VAL A CA 9
ATOM 12647 C C . VAL A 1 9 ? 18.822 6.320 -2.448 1.00 0.00 9 VAL A C 9
ATOM 12648 O O . VAL A 1 9 ? 19.899 6.315 -3.043 1.00 0.00 9 VAL A O 9
ATOM 12661 N N . PRO A 1 10 ? 17.754 5.547 -2.783 1.00 0.00 10 PRO A N 9
ATOM 12662 C CA . PRO A 1 10 ? 17.818 4.629 -3.908 1.00 0.00 10 PRO A CA 9
ATOM 12663 C C . PRO A 1 10 ? 17.732 5.384 -5.236 1.00 0.00 10 PRO A C 9
ATOM 12664 O O . PRO A 1 10 ? 17.455 6.582 -5.257 1.00 0.00 10 PRO A O 9
ATOM 12675 N N . PRO A 1 11 ? 17.981 4.632 -6.342 1.00 0.00 11 PRO A N 9
ATOM 12676 C CA . PRO A 1 11 ? 17.935 5.216 -7.671 1.00 0.00 11 PRO A CA 9
ATOM 12677 C C . PRO A 1 11 ? 16.490 5.453 -8.116 1.00 0.00 11 PRO A C 9
ATOM 12678 O O . PRO A 1 11 ? 16.200 6.432 -8.802 1.00 0.00 11 PRO A O 9
ATOM 12689 N N . ASP A 1 12 ? 15.621 4.540 -7.706 1.00 0.00 12 ASP A N 9
ATOM 12690 C CA . ASP A 1 12 ? 14.214 4.637 -8.054 1.00 0.00 12 ASP A CA 9
ATOM 12691 C C . ASP A 1 12 ? 14.069 4.661 -9.577 1.00 0.00 12 ASP A C 9
ATOM 12692 O O . ASP A 1 12 ? 15.026 4.961 -10.290 1.00 0.00 12 ASP A O 9
ATOM 12701 N N . ASP A 1 13 ? 12.867 4.339 -10.030 1.00 0.00 13 ASP A N 9
ATOM 12702 C CA . ASP A 1 13 ? 12.585 4.320 -11.455 1.00 0.00 13 ASP A CA 9
ATOM 12703 C C . ASP A 1 13 ? 11.166 3.793 -11.683 1.00 0.00 13 ASP A C 9
ATOM 12704 O O . ASP A 1 13 ? 10.568 3.203 -10.785 1.00 0.00 13 ASP A O 9
ATOM 12713 N N . GLU A 1 14 ? 10.669 4.026 -12.889 1.00 0.00 14 GLU A N 9
ATOM 12714 C CA . GLU A 1 14 ? 9.333 3.583 -13.246 1.00 0.00 14 GLU A CA 9
ATOM 12715 C C . GLU A 1 14 ? 9.222 2.063 -13.105 1.00 0.00 14 GLU A C 9
ATOM 12716 O O . GLU A 1 14 ? 9.872 1.319 -13.838 1.00 0.00 14 GLU A O 9
ATOM 12728 N N . ASP A 1 15 ? 8.394 1.648 -12.158 1.00 0.00 15 ASP A N 9
ATOM 12729 C CA . ASP A 1 15 ? 8.190 0.231 -11.911 1.00 0.00 15 ASP A CA 9
ATOM 12730 C C . ASP A 1 15 ? 6.831 0.025 -11.239 1.00 0.00 15 ASP A C 9
ATOM 12731 O O . ASP A 1 15 ? 6.165 0.991 -10.868 1.00 0.00 15 ASP A O 9
ATOM 12740 N N . CYS A 1 16 ? 6.459 -1.239 -11.102 1.00 0.00 16 CYS A N 9
ATOM 12741 C CA . CYS A 1 16 ? 5.191 -1.584 -10.481 1.00 0.00 16 CYS A CA 9
ATOM 12742 C C . CYS A 1 16 ? 5.467 -2.561 -9.337 1.00 0.00 16 CYS A C 9
ATOM 12743 O O . CYS A 1 16 ? 5.186 -2.260 -8.178 1.00 0.00 16 CYS A O 9
ATOM 12751 N N . VAL A 1 17 ? 6.014 -3.711 -9.702 1.00 0.00 17 VAL A N 9
ATOM 12752 C CA . VAL A 1 17 ? 6.330 -4.734 -8.720 1.00 0.00 17 VAL A CA 9
ATOM 12753 C C . VAL A 1 17 ? 7.574 -5.502 -9.172 1.00 0.00 17 VAL A C 9
ATOM 12754 O O . VAL A 1 17 ? 8.658 -5.315 -8.622 1.00 0.00 17 VAL A O 9
ATOM 12767 N N . SER A 1 18 ? 7.376 -6.350 -10.171 1.00 0.00 18 SER A N 9
ATOM 12768 C CA . SER A 1 18 ? 8.468 -7.147 -10.704 1.00 0.00 18 SER A CA 9
ATOM 12769 C C . SER A 1 18 ? 9.029 -8.062 -9.613 1.00 0.00 18 SER A C 9
ATOM 12770 O O . SER A 1 18 ? 8.569 -8.028 -8.473 1.00 0.00 18 SER A O 9
ATOM 12778 N N . GLU A 1 19 ? 10.014 -8.858 -10.002 1.00 0.00 19 GLU A N 9
ATOM 12779 C CA . GLU A 1 19 ? 10.643 -9.780 -9.072 1.00 0.00 19 GLU A CA 9
ATOM 12780 C C . GLU A 1 19 ? 11.260 -9.014 -7.900 1.00 0.00 19 GLU A C 9
ATOM 12781 O O . GLU A 1 19 ? 11.515 -9.589 -6.843 1.00 0.00 19 GLU A O 9
ATOM 12793 N N . LYS A 1 20 ? 11.483 -7.728 -8.127 1.00 0.00 20 LYS A N 9
ATOM 12794 C CA . LYS A 1 20 ? 12.066 -6.877 -7.104 1.00 0.00 20 LYS A CA 9
ATOM 12795 C C . LYS A 1 20 ? 11.121 -6.812 -5.902 1.00 0.00 20 LYS A C 9
ATOM 12796 O O . LYS A 1 20 ? 11.421 -7.359 -4.842 1.00 0.00 20 LYS A O 9
ATOM 12815 N N . LEU A 1 21 ? 9.999 -6.139 -6.108 1.00 0.00 21 LEU A N 9
ATOM 12816 C CA . LEU A 1 21 ? 9.008 -5.995 -5.054 1.00 0.00 21 LEU A CA 9
ATOM 12817 C C . LEU A 1 21 ? 8.570 -7.382 -4.580 1.00 0.00 21 LEU A C 9
ATOM 12818 O O . LEU A 1 21 ? 8.473 -7.630 -3.379 1.00 0.00 21 LEU A O 9
ATOM 12834 N N . LEU A 1 22 ? 8.316 -8.251 -5.548 1.00 0.00 22 LEU A N 9
ATOM 12835 C CA . LEU A 1 22 ? 7.890 -9.606 -5.245 1.00 0.00 22 LEU A CA 9
ATOM 12836 C C . LEU A 1 22 ? 8.856 -10.225 -4.233 1.00 0.00 22 LEU A C 9
ATOM 12837 O O . LEU A 1 22 ? 8.494 -10.445 -3.078 1.00 0.00 22 LEU A O 9
ATOM 12853 N N . ARG A 1 23 ? 10.067 -10.489 -4.702 1.00 0.00 23 ARG A N 9
ATOM 12854 C CA . ARG A 1 23 ? 11.087 -11.078 -3.853 1.00 0.00 23 ARG A CA 9
ATOM 12855 C C . ARG A 1 23 ? 11.068 -10.424 -2.469 1.00 0.00 23 ARG A C 9
ATOM 12856 O O . ARG A 1 23 ? 11.031 -11.116 -1.453 1.00 0.00 23 ARG A O 9
ATOM 12877 N N . LYS A 1 24 ? 11.095 -9.100 -2.475 1.00 0.00 24 LYS A N 9
ATOM 12878 C CA . LYS A 1 24 ? 11.082 -8.345 -1.234 1.00 0.00 24 LYS A CA 9
ATOM 12879 C C . LYS A 1 24 ? 10.024 -8.932 -0.297 1.00 0.00 24 LYS A C 9
ATOM 12880 O O . LYS A 1 24 ? 10.336 -9.335 0.823 1.00 0.00 24 LYS A O 9
ATOM 12899 N N . THR A 1 25 ? 8.794 -8.962 -0.789 1.00 0.00 25 THR A N 9
ATOM 12900 C CA . THR A 1 25 ? 7.688 -9.492 -0.010 1.00 0.00 25 THR A CA 9
ATOM 12901 C C . THR A 1 25 ? 6.884 -10.494 -0.840 1.00 0.00 25 THR A C 9
ATOM 12902 O O . THR A 1 25 ? 6.407 -10.166 -1.926 1.00 0.00 25 THR A O 9
ATOM 12913 N N . ARG A 1 26 ? 6.757 -11.697 -0.298 1.00 0.00 26 ARG A N 9
ATOM 12914 C CA . ARG A 1 26 ? 6.018 -12.749 -0.975 1.00 0.00 26 ARG A CA 9
ATOM 12915 C C . ARG A 1 26 ? 6.094 -14.050 -0.175 1.00 0.00 26 ARG A C 9
ATOM 12916 O O . ARG A 1 26 ? 6.794 -14.984 -0.565 1.00 0.00 26 ARG A O 9
ATOM 12937 N N . GLU A 1 27 ? 5.364 -14.071 0.931 1.00 0.00 27 GLU A N 9
ATOM 12938 C CA . GLU A 1 27 ? 5.339 -15.243 1.790 1.00 0.00 27 GLU A CA 9
ATOM 12939 C C . GLU A 1 27 ? 4.359 -15.033 2.945 1.00 0.00 27 GLU A C 9
ATOM 12940 O O . GLU A 1 27 ? 3.996 -13.900 3.259 1.00 0.00 27 GLU A O 9
ATOM 12952 N N . SER A 1 28 ? 3.957 -16.143 3.547 1.00 0.00 28 SER A N 9
ATOM 12953 C CA . SER A 1 28 ? 3.025 -16.095 4.661 1.00 0.00 28 SER A CA 9
ATOM 12954 C C . SER A 1 28 ? 1.615 -15.794 4.151 1.00 0.00 28 SER A C 9
ATOM 12955 O O . SER A 1 28 ? 1.441 -15.372 3.009 1.00 0.00 28 SER A O 9
ATOM 12963 N N . PRO A 1 29 ? 0.618 -16.029 5.046 1.00 0.00 29 PRO A N 9
ATOM 12964 C CA . PRO A 1 29 ? -0.772 -15.788 4.698 1.00 0.00 29 PRO A CA 9
ATOM 12965 C C . PRO A 1 29 ? -1.083 -14.290 4.693 1.00 0.00 29 PRO A C 9
ATOM 12966 O O . PRO A 1 29 ? -0.424 -13.512 5.382 1.00 0.00 29 PRO A O 9
ATOM 12977 N N . LEU A 1 30 ? -2.088 -13.929 3.907 1.00 0.00 30 LEU A N 9
ATOM 12978 C CA . LEU A 1 30 ? -2.495 -12.538 3.803 1.00 0.00 30 LEU A CA 9
ATOM 12979 C C . LEU A 1 30 ? -3.669 -12.283 4.749 1.00 0.00 30 LEU A C 9
ATOM 12980 O O . LEU A 1 30 ? -3.946 -11.138 5.106 1.00 0.00 30 LEU A O 9
ATOM 12996 N N . VAL A 1 31 ? -4.329 -13.367 5.129 1.00 0.00 31 VAL A N 9
ATOM 12997 C CA . VAL A 1 31 ? -5.468 -13.275 6.027 1.00 0.00 31 VAL A CA 9
ATOM 12998 C C . VAL A 1 31 ? -5.088 -12.423 7.239 1.00 0.00 31 VAL A C 9
ATOM 12999 O O . VAL A 1 31 ? -5.816 -11.504 7.610 1.00 0.00 31 VAL A O 9
ATOM 13012 N N . PRO A 1 32 ? -3.917 -12.768 7.839 1.00 0.00 32 PRO A N 9
ATOM 13013 C CA . PRO A 1 32 ? -3.431 -12.045 9.003 1.00 0.00 32 PRO A CA 9
ATOM 13014 C C . PRO A 1 32 ? -2.865 -10.681 8.604 1.00 0.00 32 PRO A C 9
ATOM 13015 O O . PRO A 1 32 ? -3.507 -9.653 8.812 1.00 0.00 32 PRO A O 9
ATOM 13026 N N . ILE A 1 33 ? -1.668 -10.715 8.037 1.00 0.00 33 ILE A N 9
ATOM 13027 C CA . ILE A 1 33 ? -1.008 -9.494 7.607 1.00 0.00 33 ILE A CA 9
ATOM 13028 C C . ILE A 1 33 ? -2.038 -8.561 6.967 1.00 0.00 33 ILE A C 9
ATOM 13029 O O . ILE A 1 33 ? -1.909 -7.341 7.046 1.00 0.00 33 ILE A O 9
ATOM 13045 N N . GLY A 1 34 ? -3.037 -9.171 6.347 1.00 0.00 34 GLY A N 9
ATOM 13046 C CA . GLY A 1 34 ? -4.089 -8.410 5.694 1.00 0.00 34 GLY A CA 9
ATOM 13047 C C . GLY A 1 34 ? -5.029 -7.779 6.723 1.00 0.00 34 GLY A C 9
ATOM 13048 O O . GLY A 1 34 ? -5.329 -6.589 6.647 1.00 0.00 34 GLY A O 9
ATOM 13052 N N . LEU A 1 35 ? -5.466 -8.605 7.662 1.00 0.00 35 LEU A N 9
ATOM 13053 C CA . LEU A 1 35 ? -6.366 -8.142 8.706 1.00 0.00 35 LEU A CA 9
ATOM 13054 C C . LEU A 1 35 ? -5.733 -6.950 9.427 1.00 0.00 35 LEU A C 9
ATOM 13055 O O . LEU A 1 35 ? -6.361 -5.902 9.570 1.00 0.00 35 LEU A O 9
ATOM 13071 N N . GLY A 1 36 ? -4.498 -7.150 9.862 1.00 0.00 36 GLY A N 9
ATOM 13072 C CA . GLY A 1 36 ? -3.774 -6.105 10.565 1.00 0.00 36 GLY A CA 9
ATOM 13073 C C . GLY A 1 36 ? -3.614 -4.863 9.686 1.00 0.00 36 GLY A C 9
ATOM 13074 O O . GLY A 1 36 ? -4.163 -3.806 9.993 1.00 0.00 36 GLY A O 9
ATOM 13078 N N . GLY A 1 37 ? -2.858 -5.031 8.611 1.00 0.00 37 GLY A N 9
ATOM 13079 C CA . GLY A 1 37 ? -2.619 -3.936 7.685 1.00 0.00 37 GLY A CA 9
ATOM 13080 C C . GLY A 1 37 ? -3.937 -3.301 7.236 1.00 0.00 37 GLY A C 9
ATOM 13081 O O . GLY A 1 37 ? -3.952 -2.167 6.758 1.00 0.00 37 GLY A O 9
ATOM 13085 N N . CYS A 1 38 ? -5.010 -4.059 7.405 1.00 0.00 38 CYS A N 9
ATOM 13086 C CA . CYS A 1 38 ? -6.329 -3.584 7.022 1.00 0.00 38 CYS A CA 9
ATOM 13087 C C . CYS A 1 38 ? -6.805 -2.584 8.078 1.00 0.00 38 CYS A C 9
ATOM 13088 O O . CYS A 1 38 ? -7.256 -1.490 7.744 1.00 0.00 38 CYS A O 9
ATOM 13096 N N . LEU A 1 39 ? -6.687 -2.996 9.332 1.00 0.00 39 LEU A N 9
ATOM 13097 C CA . LEU A 1 39 ? -7.099 -2.150 10.439 1.00 0.00 39 LEU A CA 9
ATOM 13098 C C . LEU A 1 39 ? -6.214 -0.903 10.480 1.00 0.00 39 LEU A C 9
ATOM 13099 O O . LEU A 1 39 ? -6.629 0.141 10.980 1.00 0.00 39 LEU A O 9
ATOM 13115 N N . VAL A 1 40 ? -5.011 -1.053 9.946 1.00 0.00 40 VAL A N 9
ATOM 13116 C CA . VAL A 1 40 ? -4.063 0.049 9.915 1.00 0.00 40 VAL A CA 9
ATOM 13117 C C . VAL A 1 40 ? -4.494 1.056 8.847 1.00 0.00 40 VAL A C 9
ATOM 13118 O O . VAL A 1 40 ? -4.921 2.163 9.170 1.00 0.00 40 VAL A O 9
ATOM 13131 N N . VAL A 1 41 ? -4.367 0.636 7.597 1.00 0.00 41 VAL A N 9
ATOM 13132 C CA . VAL A 1 41 ? -4.737 1.488 6.480 1.00 0.00 41 VAL A CA 9
ATOM 13133 C C . VAL A 1 41 ? -6.157 2.017 6.697 1.00 0.00 41 VAL A C 9
ATOM 13134 O O . VAL A 1 41 ? -6.438 3.181 6.418 1.00 0.00 41 VAL A O 9
ATOM 13147 N N . ALA A 1 42 ? -7.013 1.135 7.191 1.00 0.00 42 ALA A N 9
ATOM 13148 C CA . ALA A 1 42 ? -8.396 1.499 7.448 1.00 0.00 42 ALA A CA 9
ATOM 13149 C C . ALA A 1 42 ? -8.445 2.544 8.565 1.00 0.00 42 ALA A C 9
ATOM 13150 O O . ALA A 1 42 ? -9.151 3.545 8.452 1.00 0.00 42 ALA A O 9
ATOM 13157 N N . ALA A 1 43 ? -7.687 2.274 9.618 1.00 0.00 43 ALA A N 9
ATOM 13158 C CA . ALA A 1 43 ? -7.636 3.179 10.754 1.00 0.00 43 ALA A CA 9
ATOM 13159 C C . ALA A 1 43 ? -7.344 4.596 10.258 1.00 0.00 43 ALA A C 9
ATOM 13160 O O . ALA A 1 43 ? -8.014 5.547 10.657 1.00 0.00 43 ALA A O 9
ATOM 13167 N N . TYR A 1 44 ? -6.342 4.693 9.396 1.00 0.00 44 TYR A N 9
ATOM 13168 C CA . TYR A 1 44 ? -5.954 5.979 8.842 1.00 0.00 44 TYR A CA 9
ATOM 13169 C C . TYR A 1 44 ? -7.081 6.576 7.998 1.00 0.00 44 TYR A C 9
ATOM 13170 O O . TYR A 1 44 ? -7.414 7.751 8.142 1.00 0.00 44 TYR A O 9
ATOM 13188 N N . ARG A 1 45 ? -7.638 5.739 7.135 1.00 0.00 45 ARG A N 9
ATOM 13189 C CA . ARG A 1 45 ? -8.722 6.169 6.267 1.00 0.00 45 ARG A CA 9
ATOM 13190 C C . ARG A 1 45 ? -9.844 6.800 7.093 1.00 0.00 45 ARG A C 9
ATOM 13191 O O . ARG A 1 45 ? -10.215 7.951 6.868 1.00 0.00 45 ARG A O 9
ATOM 13212 N N . ILE A 1 46 ? -10.355 6.018 8.033 1.00 0.00 46 ILE A N 9
ATOM 13213 C CA . ILE A 1 46 ? -11.428 6.485 8.894 1.00 0.00 46 ILE A CA 9
ATOM 13214 C C . ILE A 1 46 ? -11.025 7.819 9.525 1.00 0.00 46 ILE A C 9
ATOM 13215 O O . ILE A 1 46 ? -11.660 8.844 9.279 1.00 0.00 46 ILE A O 9
ATOM 13231 N N . TYR A 1 47 ? -9.972 7.764 10.328 1.00 0.00 47 TYR A N 9
ATOM 13232 C CA . TYR A 1 47 ? -9.477 8.955 10.996 1.00 0.00 47 TYR A CA 9
ATOM 13233 C C . TYR A 1 47 ? -9.524 10.167 10.063 1.00 0.00 47 TYR A C 9
ATOM 13234 O O . TYR A 1 47 ? -10.086 11.203 10.414 1.00 0.00 47 TYR A O 9
ATOM 13252 N N . ARG A 1 48 ? -8.926 9.996 8.894 1.00 0.00 48 ARG A N 9
ATOM 13253 C CA . ARG A 1 48 ? -8.892 11.063 7.908 1.00 0.00 48 ARG A CA 9
ATOM 13254 C C . ARG A 1 48 ? -10.298 11.623 7.683 1.00 0.00 48 ARG A C 9
ATOM 13255 O O . ARG A 1 48 ? -10.523 12.823 7.834 1.00 0.00 48 ARG A O 9
ATOM 13276 N N . LEU A 1 49 ? -11.207 10.728 7.327 1.00 0.00 49 LEU A N 9
ATOM 13277 C CA . LEU A 1 49 ? -12.585 11.118 7.081 1.00 0.00 49 LEU A CA 9
ATOM 13278 C C . LEU A 1 49 ? -13.110 11.906 8.282 1.00 0.00 49 LEU A C 9
ATOM 13279 O O . LEU A 1 49 ? -13.418 13.091 8.165 1.00 0.00 49 LEU A O 9
ATOM 13295 N N . ARG A 1 50 ? -13.197 11.216 9.410 1.00 0.00 50 ARG A N 9
ATOM 13296 C CA . ARG A 1 50 ? -13.679 11.836 10.632 1.00 0.00 50 ARG A CA 9
ATOM 13297 C C . ARG A 1 50 ? -12.899 13.121 10.919 1.00 0.00 50 ARG A C 9
ATOM 13298 O O . ARG A 1 50 ? -11.787 13.072 11.443 1.00 0.00 50 ARG A O 9
ATOM 13319 N N . SER A 1 51 ? -13.513 14.240 10.563 1.00 0.00 51 SER A N 9
ATOM 13320 C CA . SER A 1 51 ? -12.890 15.535 10.776 1.00 0.00 51 SER A CA 9
ATOM 13321 C C . SER A 1 51 ? -13.730 16.634 10.120 1.00 0.00 51 SER A C 9
ATOM 13322 O O . SER A 1 51 ? -14.748 16.350 9.491 1.00 0.00 51 SER A O 9
ATOM 13330 N N . ARG A 1 52 ? -13.272 17.865 10.291 1.00 0.00 52 ARG A N 9
ATOM 13331 C CA . ARG A 1 52 ? -13.969 19.008 9.724 1.00 0.00 52 ARG A CA 9
ATOM 13332 C C . ARG A 1 52 ? -13.028 19.809 8.822 1.00 0.00 52 ARG A C 9
ATOM 13333 O O . ARG A 1 52 ? -12.548 20.873 9.209 1.00 0.00 52 ARG A O 9
ATOM 13354 N N . GLY A 1 53 ? -12.792 19.266 7.637 1.00 0.00 53 GLY A N 9
ATOM 13355 C CA . GLY A 1 53 ? -11.917 19.917 6.677 1.00 0.00 53 GLY A CA 9
ATOM 13356 C C . GLY A 1 53 ? -10.875 18.938 6.132 1.00 0.00 53 GLY A C 9
ATOM 13357 O O . GLY A 1 53 ? -10.984 18.477 4.997 1.00 0.00 53 GLY A O 9
ATOM 13361 N N . SER A 1 54 ? -9.888 18.648 6.968 1.00 0.00 54 SER A N 9
ATOM 13362 C CA . SER A 1 54 ? -8.827 17.732 6.585 1.00 0.00 54 SER A CA 9
ATOM 13363 C C . SER A 1 54 ? -7.936 17.430 7.791 1.00 0.00 54 SER A C 9
ATOM 13364 O O . SER A 1 54 ? -7.847 16.284 8.230 1.00 0.00 54 SER A O 9
ATOM 13372 N N . THR A 1 55 ? -7.299 18.477 8.293 1.00 0.00 55 THR A N 9
ATOM 13373 C CA . THR A 1 55 ? -6.418 18.338 9.440 1.00 0.00 55 THR A CA 9
ATOM 13374 C C . THR A 1 55 ? -5.895 19.707 9.880 1.00 0.00 55 THR A C 9
ATOM 13375 O O . THR A 1 55 ? -5.881 20.017 11.070 1.00 0.00 55 THR A O 9
ATOM 13386 N N . LYS A 1 56 ? -5.478 20.490 8.896 1.00 0.00 56 LYS A N 9
ATOM 13387 C CA . LYS A 1 56 ? -4.955 21.819 9.166 1.00 0.00 56 LYS A CA 9
ATOM 13388 C C . LYS A 1 56 ? -4.565 22.487 7.847 1.00 0.00 56 LYS A C 9
ATOM 13389 O O . LYS A 1 56 ? -3.384 22.565 7.512 1.00 0.00 56 LYS A O 9
ATOM 13408 N N . MET A 1 57 ? -5.579 22.952 7.133 1.00 0.00 57 MET A N 9
ATOM 13409 C CA . MET A 1 57 ? -5.356 23.611 5.857 1.00 0.00 57 MET A CA 9
ATOM 13410 C C . MET A 1 57 ? -4.901 22.609 4.794 1.00 0.00 57 MET A C 9
ATOM 13411 O O . MET A 1 57 ? -5.555 22.451 3.764 1.00 0.00 57 MET A O 9
ATOM 13425 N N . SER A 1 58 ? -3.784 21.958 5.081 1.00 0.00 58 SER A N 9
ATOM 13426 C CA . SER A 1 58 ? -3.234 20.975 4.162 1.00 0.00 58 SER A CA 9
ATOM 13427 C C . SER A 1 58 ? -2.840 21.651 2.847 1.00 0.00 58 SER A C 9
ATOM 13428 O O . SER A 1 58 ? -3.676 21.831 1.963 1.00 0.00 58 SER A O 9
ATOM 13436 N N . ILE A 1 59 ? -1.567 22.007 2.760 1.00 0.00 59 ILE A N 9
ATOM 13437 C CA . ILE A 1 59 ? -1.052 22.659 1.567 1.00 0.00 59 ILE A CA 9
ATOM 13438 C C . ILE A 1 59 ? -0.543 21.597 0.591 1.00 0.00 59 ILE A C 9
ATOM 13439 O O . ILE A 1 59 ? 0.664 21.452 0.399 1.00 0.00 59 ILE A O 9
ATOM 13455 N N . HIS A 1 60 ? -1.488 20.882 -0.002 1.00 0.00 60 HIS A N 9
ATOM 13456 C CA . HIS A 1 60 ? -1.150 19.838 -0.955 1.00 0.00 60 HIS A CA 9
ATOM 13457 C C . HIS A 1 60 ? -0.493 18.667 -0.221 1.00 0.00 60 HIS A C 9
ATOM 13458 O O . HIS A 1 60 ? 0.679 18.368 -0.445 1.00 0.00 60 HIS A O 9
ATOM 13472 N N . LEU A 1 61 ? -1.277 18.036 0.641 1.00 0.00 61 LEU A N 9
ATOM 13473 C CA . LEU A 1 61 ? -0.787 16.904 1.409 1.00 0.00 61 LEU A CA 9
ATOM 13474 C C . LEU A 1 61 ? 0.605 17.229 1.954 1.00 0.00 61 LEU A C 9
ATOM 13475 O O . LEU A 1 61 ? 1.611 16.967 1.296 1.00 0.00 61 LEU A O 9
ATOM 13491 N N . ILE A 1 62 ? 0.619 17.794 3.153 1.00 0.00 62 ILE A N 9
ATOM 13492 C CA . ILE A 1 62 ? 1.871 18.157 3.795 1.00 0.00 62 ILE A CA 9
ATOM 13493 C C . ILE A 1 62 ? 1.758 17.910 5.300 1.00 0.00 62 ILE A C 9
ATOM 13494 O O . ILE A 1 62 ? 0.716 17.468 5.784 1.00 0.00 62 ILE A O 9
ATOM 13510 N N . HIS A 1 63 ? 2.843 18.205 6.000 1.00 0.00 63 HIS A N 9
ATOM 13511 C CA . HIS A 1 63 ? 2.879 18.021 7.440 1.00 0.00 63 HIS A CA 9
ATOM 13512 C C . HIS A 1 63 ? 2.884 16.526 7.766 1.00 0.00 63 HIS A C 9
ATOM 13513 O O . HIS A 1 63 ? 2.032 15.779 7.288 1.00 0.00 63 HIS A O 9
ATOM 13527 N N . THR A 1 64 ? 3.855 16.133 8.578 1.00 0.00 64 THR A N 9
ATOM 13528 C CA . THR A 1 64 ? 3.983 14.741 8.973 1.00 0.00 64 THR A CA 9
ATOM 13529 C C . THR A 1 64 ? 4.347 13.875 7.765 1.00 0.00 64 THR A C 9
ATOM 13530 O O . THR A 1 64 ? 3.565 13.758 6.823 1.00 0.00 64 THR A O 9
ATOM 13541 N N . ARG A 1 65 ? 5.534 13.290 7.833 1.00 0.00 65 ARG A N 9
ATOM 13542 C CA . ARG A 1 65 ? 6.010 12.438 6.756 1.00 0.00 65 ARG A CA 9
ATOM 13543 C C . ARG A 1 65 ? 5.318 11.075 6.812 1.00 0.00 65 ARG A C 9
ATOM 13544 O O . ARG A 1 65 ? 5.132 10.427 5.783 1.00 0.00 65 ARG A O 9
ATOM 13565 N N . VAL A 1 66 ? 4.955 10.680 8.024 1.00 0.00 66 VAL A N 9
ATOM 13566 C CA . VAL A 1 66 ? 4.287 9.406 8.227 1.00 0.00 66 VAL A CA 9
ATOM 13567 C C . VAL A 1 66 ? 3.133 9.276 7.231 1.00 0.00 66 VAL A C 9
ATOM 13568 O O . VAL A 1 66 ? 3.129 8.374 6.395 1.00 0.00 66 VAL A O 9
ATOM 13581 N N . ALA A 1 67 ? 2.181 10.190 7.354 1.00 0.00 67 ALA A N 9
ATOM 13582 C CA . ALA A 1 67 ? 1.024 10.188 6.475 1.00 0.00 67 ALA A CA 9
ATOM 13583 C C . ALA A 1 67 ? 1.474 9.871 5.047 1.00 0.00 67 ALA A C 9
ATOM 13584 O O . ALA A 1 67 ? 1.062 8.864 4.472 1.00 0.00 67 ALA A O 9
ATOM 13591 N N . ALA A 1 68 ? 2.314 10.747 4.517 1.00 0.00 68 ALA A N 9
ATOM 13592 C CA . ALA A 1 68 ? 2.824 10.573 3.167 1.00 0.00 68 ALA A CA 9
ATOM 13593 C C . ALA A 1 68 ? 3.195 9.104 2.953 1.00 0.00 68 ALA A C 9
ATOM 13594 O O . ALA A 1 68 ? 2.678 8.456 2.045 1.00 0.00 68 ALA A O 9
ATOM 13601 N N . GLN A 1 69 ? 4.089 8.623 3.805 1.00 0.00 69 GLN A N 9
ATOM 13602 C CA . GLN A 1 69 ? 4.535 7.242 3.720 1.00 0.00 69 GLN A CA 9
ATOM 13603 C C . GLN A 1 69 ? 3.333 6.300 3.628 1.00 0.00 69 GLN A C 9
ATOM 13604 O O . GLN A 1 69 ? 3.164 5.599 2.632 1.00 0.00 69 GLN A O 9
ATOM 13618 N N . ALA A 1 70 ? 2.529 6.315 4.681 1.00 0.00 70 ALA A N 9
ATOM 13619 C CA . ALA A 1 70 ? 1.348 5.470 4.732 1.00 0.00 70 ALA A CA 9
ATOM 13620 C C . ALA A 1 70 ? 0.620 5.536 3.388 1.00 0.00 70 ALA A C 9
ATOM 13621 O O . ALA A 1 70 ? -0.032 4.575 2.983 1.00 0.00 70 ALA A O 9
ATOM 13628 N N . CYS A 1 71 ? 0.757 6.680 2.733 1.00 0.00 71 CYS A N 9
ATOM 13629 C CA . CYS A 1 71 ? 0.121 6.884 1.442 1.00 0.00 71 CYS A CA 9
ATOM 13630 C C . CYS A 1 71 ? 0.839 6.013 0.410 1.00 0.00 71 CYS A C 9
ATOM 13631 O O . CYS A 1 71 ? 0.217 5.176 -0.242 1.00 0.00 71 CYS A O 9
ATOM 13639 N N . ALA A 1 72 ? 2.139 6.239 0.293 1.00 0.00 72 ALA A N 9
ATOM 13640 C CA . ALA A 1 72 ? 2.949 5.485 -0.649 1.00 0.00 72 ALA A CA 9
ATOM 13641 C C . ALA A 1 72 ? 2.756 3.988 -0.397 1.00 0.00 72 ALA A C 9
ATOM 13642 O O . ALA A 1 72 ? 2.178 3.285 -1.224 1.00 0.00 72 ALA A O 9
ATOM 13649 N N . VAL A 1 73 ? 3.252 3.545 0.750 1.00 0.00 73 VAL A N 9
ATOM 13650 C CA . VAL A 1 73 ? 3.141 2.145 1.121 1.00 0.00 73 VAL A CA 9
ATOM 13651 C C . VAL A 1 73 ? 1.689 1.692 0.960 1.00 0.00 73 VAL A C 9
ATOM 13652 O O . VAL A 1 73 ? 1.404 0.766 0.202 1.00 0.00 73 VAL A O 9
ATOM 13665 N N . GLY A 1 74 ? 0.808 2.366 1.685 1.00 0.00 74 GLY A N 9
ATOM 13666 C CA . GLY A 1 74 ? -0.608 2.045 1.631 1.00 0.00 74 GLY A CA 9
ATOM 13667 C C . GLY A 1 74 ? -1.052 1.760 0.195 1.00 0.00 74 GLY A C 9
ATOM 13668 O O . GLY A 1 74 ? -1.764 0.790 -0.058 1.00 0.00 74 GLY A O 9
ATOM 13672 N N . ALA A 1 75 ? -0.612 2.624 -0.708 1.00 0.00 75 ALA A N 9
ATOM 13673 C CA . ALA A 1 75 ? -0.956 2.478 -2.113 1.00 0.00 75 ALA A CA 9
ATOM 13674 C C . ALA A 1 75 ? -0.436 1.132 -2.623 1.00 0.00 75 ALA A C 9
ATOM 13675 O O . ALA A 1 75 ? -1.217 0.285 -3.053 1.00 0.00 75 ALA A O 9
ATOM 13682 N N . ILE A 1 76 ? 0.878 0.978 -2.558 1.00 0.00 76 ILE A N 9
ATOM 13683 C CA . ILE A 1 76 ? 1.511 -0.250 -3.008 1.00 0.00 76 ILE A CA 9
ATOM 13684 C C . ILE A 1 76 ? 0.806 -1.447 -2.365 1.00 0.00 76 ILE A C 9
ATOM 13685 O O . ILE A 1 76 ? 0.114 -2.202 -3.046 1.00 0.00 76 ILE A O 9
ATOM 13701 N N . MET A 1 77 ? 1.007 -1.582 -1.063 1.00 0.00 77 MET A N 9
ATOM 13702 C CA . MET A 1 77 ? 0.399 -2.673 -0.321 1.00 0.00 77 MET A CA 9
ATOM 13703 C C . MET A 1 77 ? -1.038 -2.917 -0.784 1.00 0.00 77 MET A C 9
ATOM 13704 O O . MET A 1 77 ? -1.368 -4.007 -1.251 1.00 0.00 77 MET A O 9
ATOM 13718 N N . LEU A 1 78 ? -1.856 -1.885 -0.638 1.00 0.00 78 LEU A N 9
ATOM 13719 C CA . LEU A 1 78 ? -3.251 -1.974 -1.036 1.00 0.00 78 LEU A CA 9
ATOM 13720 C C . LEU A 1 78 ? -3.345 -2.655 -2.402 1.00 0.00 78 LEU A C 9
ATOM 13721 O O . LEU A 1 78 ? -3.891 -3.752 -2.517 1.00 0.00 78 LEU A O 9
ATOM 13737 N N . GLY A 1 79 ? -2.806 -1.977 -3.404 1.00 0.00 79 GLY A N 9
ATOM 13738 C CA . GLY A 1 79 ? -2.822 -2.503 -4.759 1.00 0.00 79 GLY A CA 9
ATOM 13739 C C . GLY A 1 79 ? -2.611 -4.018 -4.761 1.00 0.00 79 GLY A C 9
ATOM 13740 O O . GLY A 1 79 ? -3.405 -4.759 -5.339 1.00 0.00 79 GLY A O 9
ATOM 13744 N N . ALA A 1 80 ? -1.536 -4.435 -4.108 1.00 0.00 80 ALA A N 9
ATOM 13745 C CA . ALA A 1 80 ? -1.211 -5.849 -4.027 1.00 0.00 80 ALA A CA 9
ATOM 13746 C C . ALA A 1 80 ? -2.389 -6.604 -3.409 1.00 0.00 80 ALA A C 9
ATOM 13747 O O . ALA A 1 80 ? -2.818 -7.630 -3.935 1.00 0.00 80 ALA A O 9
ATOM 13754 N N . VAL A 1 81 ? -2.878 -6.069 -2.300 1.00 0.00 81 VAL A N 9
ATOM 13755 C CA . VAL A 1 81 ? -3.998 -6.680 -1.605 1.00 0.00 81 VAL A CA 9
ATOM 13756 C C . VAL A 1 81 ? -5.163 -6.858 -2.580 1.00 0.00 81 VAL A C 9
ATOM 13757 O O . VAL A 1 81 ? -5.591 -7.980 -2.843 1.00 0.00 81 VAL A O 9
ATOM 13770 N N . TYR A 1 82 ? -5.643 -5.733 -3.091 1.00 0.00 82 TYR A N 9
ATOM 13771 C CA . TYR A 1 82 ? -6.750 -5.750 -4.032 1.00 0.00 82 TYR A CA 9
ATOM 13772 C C . TYR A 1 82 ? -6.561 -6.848 -5.081 1.00 0.00 82 TYR A C 9
ATOM 13773 O O . TYR A 1 82 ? -7.495 -7.588 -5.386 1.00 0.00 82 TYR A O 9
ATOM 13791 N N . THR A 1 83 ? -5.345 -6.920 -5.603 1.00 0.00 83 THR A N 9
ATOM 13792 C CA . THR A 1 83 ? -5.021 -7.915 -6.611 1.00 0.00 83 THR A CA 9
ATOM 13793 C C . THR A 1 83 ? -5.329 -9.321 -6.091 1.00 0.00 83 THR A C 9
ATOM 13794 O O . THR A 1 83 ? -6.031 -10.089 -6.747 1.00 0.00 83 THR A O 9
ATOM 13805 N N . MET A 1 84 ? -4.789 -9.614 -4.917 1.00 0.00 84 MET A N 9
ATOM 13806 C CA . MET A 1 84 ? -4.997 -10.914 -4.302 1.00 0.00 84 MET A CA 9
ATOM 13807 C C . MET A 1 84 ? -6.463 -11.104 -3.906 1.00 0.00 84 MET A C 9
ATOM 13808 O O . MET A 1 84 ? -7.174 -11.905 -4.511 1.00 0.00 84 MET A O 9
ATOM 13822 N N . TYR A 1 85 ? -6.871 -10.356 -2.892 1.00 0.00 85 TYR A N 9
ATOM 13823 C CA . TYR A 1 85 ? -8.239 -10.432 -2.408 1.00 0.00 85 TYR A CA 9
ATOM 13824 C C . TYR A 1 85 ? -9.219 -10.634 -3.565 1.00 0.00 85 TYR A C 9
ATOM 13825 O O . TYR A 1 85 ? -10.025 -11.563 -3.545 1.00 0.00 85 TYR A O 9
ATOM 13843 N N . SER A 1 86 ? -9.118 -9.749 -4.545 1.00 0.00 86 SER A N 9
ATOM 13844 C CA . SER A 1 86 ? -9.986 -9.818 -5.708 1.00 0.00 86 SER A CA 9
ATOM 13845 C C . SER A 1 86 ? -9.799 -11.158 -6.422 1.00 0.00 86 SER A C 9
ATOM 13846 O O . SER A 1 86 ? -10.773 -11.851 -6.714 1.00 0.00 86 SER A O 9
ATOM 13854 N N . ASP A 1 87 ? -8.541 -11.484 -6.681 1.00 0.00 87 ASP A N 9
ATOM 13855 C CA . ASP A 1 87 ? -8.215 -12.729 -7.355 1.00 0.00 87 ASP A CA 9
ATOM 13856 C C . ASP A 1 87 ? -8.990 -13.876 -6.702 1.00 0.00 87 ASP A C 9
ATOM 13857 O O . ASP A 1 87 ? -9.613 -14.680 -7.393 1.00 0.00 87 ASP A O 9
ATOM 13866 N N . TYR A 1 88 ? -8.925 -13.913 -5.380 1.00 0.00 88 TYR A N 9
ATOM 13867 C CA . TYR A 1 88 ? -9.613 -14.948 -4.626 1.00 0.00 88 TYR A CA 9
ATOM 13868 C C . TYR A 1 88 ? -10.981 -15.255 -5.239 1.00 0.00 88 TYR A C 9
ATOM 13869 O O . TYR A 1 88 ? -11.357 -16.418 -5.375 1.00 0.00 88 TYR A O 9
ATOM 13887 N N . VAL A 1 89 ? -11.688 -14.191 -5.593 1.00 0.00 89 VAL A N 9
ATOM 13888 C CA . VAL A 1 89 ? -13.005 -14.333 -6.189 1.00 0.00 89 VAL A CA 9
ATOM 13889 C C . VAL A 1 89 ? -12.952 -15.396 -7.287 1.00 0.00 89 VAL A C 9
ATOM 13890 O O . VAL A 1 89 ? -12.174 -15.279 -8.233 1.00 0.00 89 VAL A O 9
ATOM 13903 N N . LYS A 1 90 ? -13.790 -16.410 -7.126 1.00 0.00 90 LYS A N 9
ATOM 13904 C CA . LYS A 1 90 ? -13.849 -17.493 -8.093 1.00 0.00 90 LYS A CA 9
ATOM 13905 C C . LYS A 1 90 ? -14.751 -17.083 -9.258 1.00 0.00 90 LYS A C 9
ATOM 13906 O O . LYS A 1 90 ? -15.758 -17.736 -9.528 1.00 0.00 90 LYS A O 9
ATOM 13925 N N . ARG A 1 91 ? -14.358 -16.004 -9.918 1.00 0.00 91 ARG A N 9
ATOM 13926 C CA . ARG A 1 91 ? -15.118 -15.499 -11.049 1.00 0.00 91 ARG A CA 9
ATOM 13927 C C . ARG A 1 91 ? -14.178 -14.899 -12.096 1.00 0.00 91 ARG A C 9
ATOM 13928 O O . ARG A 1 91 ? -13.975 -13.687 -12.131 1.00 0.00 91 ARG A O 9
ATOM 13949 N N . MET A 1 92 ? -13.629 -15.776 -12.924 1.00 0.00 92 MET A N 9
ATOM 13950 C CA . MET A 1 92 ? -12.715 -15.349 -13.969 1.00 0.00 92 MET A CA 9
ATOM 13951 C C . MET A 1 92 ? -12.267 -16.535 -14.825 1.00 0.00 92 MET A C 9
ATOM 13952 O O . MET A 1 92 ? -12.203 -17.664 -14.342 1.00 0.00 92 MET A O 9
ATOM 13966 N N . ALA A 1 93 ? -11.968 -16.238 -16.081 1.00 0.00 93 ALA A N 9
ATOM 13967 C CA . ALA A 1 93 ? -11.528 -17.266 -17.009 1.00 0.00 93 ALA A CA 9
ATOM 13968 C C . ALA A 1 93 ? -11.192 -16.622 -18.355 1.00 0.00 93 ALA A C 9
ATOM 13969 O O . ALA A 1 93 ? -11.627 -17.100 -19.402 1.00 0.00 93 ALA A O 9
ATOM 13976 N N . GLN A 1 94 ? -10.421 -15.547 -18.285 1.00 0.00 94 GLN A N 9
ATOM 13977 C CA . GLN A 1 94 ? -10.022 -14.833 -19.486 1.00 0.00 94 GLN A CA 9
ATOM 13978 C C . GLN A 1 94 ? -8.722 -14.065 -19.239 1.00 0.00 94 GLN A C 9
ATOM 13979 O O . GLN A 1 94 ? -7.730 -14.278 -19.934 1.00 0.00 94 GLN A O 9
ATOM 13993 N N . ASP A 1 95 ? -8.769 -13.187 -18.248 1.00 0.00 95 ASP A N 9
ATOM 13994 C CA . ASP A 1 95 ? -7.607 -12.387 -17.901 1.00 0.00 95 ASP A CA 9
ATOM 13995 C C . ASP A 1 95 ? -7.181 -11.560 -19.116 1.00 0.00 95 ASP A C 9
ATOM 13996 O O . ASP A 1 95 ? -6.137 -11.819 -19.711 1.00 0.00 95 ASP A O 9
ATOM 14005 N N . ALA A 1 96 ? -8.013 -10.584 -19.448 1.00 0.00 96 ALA A N 9
ATOM 14006 C CA . ALA A 1 96 ? -7.735 -9.718 -20.581 1.00 0.00 96 ALA A CA 9
ATOM 14007 C C . ALA A 1 96 ? -7.761 -10.545 -21.868 1.00 0.00 96 ALA A C 9
ATOM 14008 O O . ALA A 1 96 ? -8.740 -10.511 -22.612 1.00 0.00 96 ALA A O 9
ATOM 14015 N N . GLY A 1 97 ? -6.674 -11.269 -22.090 1.00 0.00 97 GLY A N 9
ATOM 14016 C CA . GLY A 1 97 ? -6.559 -12.103 -23.274 1.00 0.00 97 GLY A CA 9
ATOM 14017 C C . GLY A 1 97 ? -5.455 -13.148 -23.103 1.00 0.00 97 GLY A C 9
ATOM 14018 O O . GLY A 1 97 ? -4.350 -12.824 -22.671 1.00 0.00 97 GLY A O 9
ATOM 14022 N N . GLU A 1 98 ? -5.792 -14.381 -23.452 1.00 0.00 98 GLU A N 9
ATOM 14023 C CA . GLU A 1 98 ? -4.843 -15.476 -23.342 1.00 0.00 98 GLU A CA 9
ATOM 14024 C C . GLU A 1 98 ? -5.222 -16.605 -24.302 1.00 0.00 98 GLU A C 9
ATOM 14025 O O . GLU A 1 98 ? -6.399 -16.935 -24.445 1.00 0.00 98 GLU A O 9
ATOM 14037 N N . LYS A 1 99 ? -4.203 -17.168 -24.936 1.00 0.00 99 LYS A N 9
ATOM 14038 C CA . LYS A 1 99 ? -4.415 -18.253 -25.879 1.00 0.00 99 LYS A CA 9
ATOM 14039 C C . LYS A 1 99 ? -4.113 -19.586 -25.191 1.00 0.00 99 LYS A C 9
ATOM 14040 O O . LYS A 1 99 ? -3.762 -20.563 -25.851 1.00 0.00 99 LYS A O 9
ATOM 14059 N N . MET A 1 1 ? 24.786 0.455 17.880 1.00 0.00 1 MET A N 10
ATOM 14060 C CA . MET A 1 1 ? 24.008 1.675 17.745 1.00 0.00 1 MET A CA 10
ATOM 14061 C C . MET A 1 1 ? 23.129 1.630 16.494 1.00 0.00 1 MET A C 10
ATOM 14062 O O . MET A 1 1 ? 21.916 1.813 16.576 1.00 0.00 1 MET A O 10
ATOM 14076 N N . SER A 1 2 ? 23.776 1.384 15.364 1.00 0.00 2 SER A N 10
ATOM 14077 C CA . SER A 1 2 ? 23.069 1.312 14.097 1.00 0.00 2 SER A CA 10
ATOM 14078 C C . SER A 1 2 ? 24.018 0.840 12.993 1.00 0.00 2 SER A C 10
ATOM 14079 O O . SER A 1 2 ? 24.954 1.549 12.630 1.00 0.00 2 SER A O 10
ATOM 14087 N N . ALA A 1 3 ? 23.742 -0.355 12.492 1.00 0.00 3 ALA A N 10
ATOM 14088 C CA . ALA A 1 3 ? 24.559 -0.930 11.437 1.00 0.00 3 ALA A CA 10
ATOM 14089 C C . ALA A 1 3 ? 24.637 0.050 10.265 1.00 0.00 3 ALA A C 10
ATOM 14090 O O . ALA A 1 3 ? 23.757 0.893 10.097 1.00 0.00 3 ALA A O 10
ATOM 14097 N N . ASN A 1 4 ? 25.698 -0.092 9.485 1.00 0.00 4 ASN A N 10
ATOM 14098 C CA . ASN A 1 4 ? 25.902 0.770 8.334 1.00 0.00 4 ASN A CA 10
ATOM 14099 C C . ASN A 1 4 ? 25.001 0.306 7.188 1.00 0.00 4 ASN A C 10
ATOM 14100 O O . ASN A 1 4 ? 25.292 -0.691 6.529 1.00 0.00 4 ASN A O 10
ATOM 14111 N N . ARG A 1 5 ? 23.924 1.051 6.986 1.00 0.00 5 ARG A N 10
ATOM 14112 C CA . ARG A 1 5 ? 22.978 0.728 5.932 1.00 0.00 5 ARG A CA 10
ATOM 14113 C C . ARG A 1 5 ? 23.630 0.911 4.559 1.00 0.00 5 ARG A C 10
ATOM 14114 O O . ARG A 1 5 ? 24.487 1.776 4.386 1.00 0.00 5 ARG A O 10
ATOM 14135 N N . ARG A 1 6 ? 23.198 0.083 3.620 1.00 0.00 6 ARG A N 10
ATOM 14136 C CA . ARG A 1 6 ? 23.729 0.142 2.268 1.00 0.00 6 ARG A CA 10
ATOM 14137 C C . ARG A 1 6 ? 23.131 1.332 1.515 1.00 0.00 6 ARG A C 10
ATOM 14138 O O . ARG A 1 6 ? 22.232 1.163 0.693 1.00 0.00 6 ARG A O 10
ATOM 14159 N N . TRP A 1 7 ? 23.655 2.510 1.822 1.00 0.00 7 TRP A N 10
ATOM 14160 C CA . TRP A 1 7 ? 23.184 3.728 1.184 1.00 0.00 7 TRP A CA 10
ATOM 14161 C C . TRP A 1 7 ? 21.706 3.906 1.539 1.00 0.00 7 TRP A C 10
ATOM 14162 O O . TRP A 1 7 ? 21.048 2.958 1.965 1.00 0.00 7 TRP A O 10
ATOM 14183 N N . TRP A 1 8 ? 21.228 5.127 1.350 1.00 0.00 8 TRP A N 10
ATOM 14184 C CA . TRP A 1 8 ? 19.841 5.442 1.644 1.00 0.00 8 TRP A CA 10
ATOM 14185 C C . TRP A 1 8 ? 19.111 5.650 0.316 1.00 0.00 8 TRP A C 10
ATOM 14186 O O . TRP A 1 8 ? 19.731 5.990 -0.691 1.00 0.00 8 TRP A O 10
ATOM 14207 N N . VAL A 1 9 ? 17.804 5.437 0.355 1.00 0.00 9 VAL A N 10
ATOM 14208 C CA . VAL A 1 9 ? 16.983 5.597 -0.833 1.00 0.00 9 VAL A CA 10
ATOM 14209 C C . VAL A 1 9 ? 17.455 4.616 -1.909 1.00 0.00 9 VAL A C 10
ATOM 14210 O O . VAL A 1 9 ? 18.378 4.914 -2.664 1.00 0.00 9 VAL A O 10
ATOM 14223 N N . PRO A 1 10 ? 16.781 3.435 -1.945 1.00 0.00 10 PRO A N 10
ATOM 14224 C CA . PRO A 1 10 ? 17.121 2.409 -2.916 1.00 0.00 10 PRO A CA 10
ATOM 14225 C C . PRO A 1 10 ? 16.612 2.782 -4.310 1.00 0.00 10 PRO A C 10
ATOM 14226 O O . PRO A 1 10 ? 15.892 3.767 -4.469 1.00 0.00 10 PRO A O 10
ATOM 14237 N N . PRO A 1 11 ? 17.016 1.954 -5.310 1.00 0.00 11 PRO A N 10
ATOM 14238 C CA . PRO A 1 11 ? 16.609 2.188 -6.685 1.00 0.00 11 PRO A CA 10
ATOM 14239 C C . PRO A 1 11 ? 15.147 1.789 -6.899 1.00 0.00 11 PRO A C 10
ATOM 14240 O O . PRO A 1 11 ? 14.475 1.355 -5.964 1.00 0.00 11 PRO A O 10
ATOM 14251 N N . ASP A 1 12 ? 14.698 1.950 -8.135 1.00 0.00 12 ASP A N 10
ATOM 14252 C CA . ASP A 1 12 ? 13.328 1.613 -8.484 1.00 0.00 12 ASP A CA 10
ATOM 14253 C C . ASP A 1 12 ? 13.249 1.299 -9.979 1.00 0.00 12 ASP A C 10
ATOM 14254 O O . ASP A 1 12 ? 13.004 2.189 -10.791 1.00 0.00 12 ASP A O 10
ATOM 14263 N N . ASP A 1 13 ? 13.462 0.030 -10.297 1.00 0.00 13 ASP A N 10
ATOM 14264 C CA . ASP A 1 13 ? 13.418 -0.412 -11.680 1.00 0.00 13 ASP A CA 10
ATOM 14265 C C . ASP A 1 13 ? 12.011 -0.917 -12.005 1.00 0.00 13 ASP A C 10
ATOM 14266 O O . ASP A 1 13 ? 11.409 -0.496 -12.991 1.00 0.00 13 ASP A O 10
ATOM 14275 N N . GLU A 1 14 ? 11.529 -1.814 -11.157 1.00 0.00 14 GLU A N 10
ATOM 14276 C CA . GLU A 1 14 ? 10.204 -2.381 -11.342 1.00 0.00 14 GLU A CA 10
ATOM 14277 C C . GLU A 1 14 ? 9.329 -2.096 -10.120 1.00 0.00 14 GLU A C 10
ATOM 14278 O O . GLU A 1 14 ? 9.188 -2.946 -9.241 1.00 0.00 14 GLU A O 10
ATOM 14290 N N . ASP A 1 15 ? 8.765 -0.898 -10.102 1.00 0.00 15 ASP A N 10
ATOM 14291 C CA . ASP A 1 15 ? 7.908 -0.490 -9.002 1.00 0.00 15 ASP A CA 10
ATOM 14292 C C . ASP A 1 15 ? 6.664 -1.381 -8.973 1.00 0.00 15 ASP A C 10
ATOM 14293 O O . ASP A 1 15 ? 5.718 -1.156 -9.726 1.00 0.00 15 ASP A O 10
ATOM 14302 N N . CYS A 1 16 ? 6.706 -2.373 -8.096 1.00 0.00 16 CYS A N 10
ATOM 14303 C CA . CYS A 1 16 ? 5.595 -3.298 -7.958 1.00 0.00 16 CYS A CA 10
ATOM 14304 C C . CYS A 1 16 ? 5.888 -4.230 -6.781 1.00 0.00 16 CYS A C 10
ATOM 14305 O O . CYS A 1 16 ? 5.269 -4.114 -5.724 1.00 0.00 16 CYS A O 10
ATOM 14313 N N . VAL A 1 17 ? 6.832 -5.133 -7.002 1.00 0.00 17 VAL A N 10
ATOM 14314 C CA . VAL A 1 17 ? 7.214 -6.084 -5.972 1.00 0.00 17 VAL A CA 10
ATOM 14315 C C . VAL A 1 17 ? 8.740 -6.167 -5.903 1.00 0.00 17 VAL A C 10
ATOM 14316 O O . VAL A 1 17 ? 9.358 -5.579 -5.017 1.00 0.00 17 VAL A O 10
ATOM 14329 N N . SER A 1 18 ? 9.305 -6.903 -6.850 1.00 0.00 18 SER A N 10
ATOM 14330 C CA . SER A 1 18 ? 10.747 -7.071 -6.907 1.00 0.00 18 SER A CA 10
ATOM 14331 C C . SER A 1 18 ? 11.242 -7.779 -5.645 1.00 0.00 18 SER A C 10
ATOM 14332 O O . SER A 1 18 ? 10.483 -7.963 -4.694 1.00 0.00 18 SER A O 10
ATOM 14340 N N . GLU A 1 19 ? 12.511 -8.158 -5.676 1.00 0.00 19 GLU A N 10
ATOM 14341 C CA . GLU A 1 19 ? 13.116 -8.843 -4.547 1.00 0.00 19 GLU A CA 10
ATOM 14342 C C . GLU A 1 19 ? 12.902 -8.039 -3.263 1.00 0.00 19 GLU A C 10
ATOM 14343 O O . GLU A 1 19 ? 12.930 -8.595 -2.166 1.00 0.00 19 GLU A O 10
ATOM 14355 N N . LYS A 1 20 ? 12.694 -6.742 -3.442 1.00 0.00 20 LYS A N 10
ATOM 14356 C CA . LYS A 1 20 ? 12.475 -5.856 -2.311 1.00 0.00 20 LYS A CA 10
ATOM 14357 C C . LYS A 1 20 ? 11.236 -6.316 -1.540 1.00 0.00 20 LYS A C 10
ATOM 14358 O O . LYS A 1 20 ? 11.327 -6.671 -0.366 1.00 0.00 20 LYS A O 10
ATOM 14377 N N . LEU A 1 21 ? 10.106 -6.293 -2.232 1.00 0.00 21 LEU A N 10
ATOM 14378 C CA . LEU A 1 21 ? 8.850 -6.703 -1.628 1.00 0.00 21 LEU A CA 10
ATOM 14379 C C . LEU A 1 21 ? 8.915 -8.193 -1.287 1.00 0.00 21 LEU A C 10
ATOM 14380 O O . LEU A 1 21 ? 8.510 -8.603 -0.200 1.00 0.00 21 LEU A O 10
ATOM 14396 N N . LEU A 1 22 ? 9.428 -8.963 -2.236 1.00 0.00 22 LEU A N 10
ATOM 14397 C CA . LEU A 1 22 ? 9.551 -10.398 -2.049 1.00 0.00 22 LEU A CA 10
ATOM 14398 C C . LEU A 1 22 ? 10.054 -10.683 -0.633 1.00 0.00 22 LEU A C 10
ATOM 14399 O O . LEU A 1 22 ? 9.463 -11.483 0.091 1.00 0.00 22 LEU A O 10
ATOM 14415 N N . ARG A 1 23 ? 11.141 -10.013 -0.279 1.00 0.00 23 ARG A N 10
ATOM 14416 C CA . ARG A 1 23 ? 11.730 -10.184 1.038 1.00 0.00 23 ARG A CA 10
ATOM 14417 C C . ARG A 1 23 ? 10.826 -9.567 2.108 1.00 0.00 23 ARG A C 10
ATOM 14418 O O . ARG A 1 23 ? 10.476 -10.227 3.086 1.00 0.00 23 ARG A O 10
ATOM 14439 N N . LYS A 1 24 ? 10.474 -8.309 1.887 1.00 0.00 24 LYS A N 10
ATOM 14440 C CA . LYS A 1 24 ? 9.618 -7.596 2.819 1.00 0.00 24 LYS A CA 10
ATOM 14441 C C . LYS A 1 24 ? 8.498 -8.526 3.290 1.00 0.00 24 LYS A C 10
ATOM 14442 O O . LYS A 1 24 ? 8.453 -8.907 4.459 1.00 0.00 24 LYS A O 10
ATOM 14461 N N . THR A 1 25 ? 7.622 -8.865 2.356 1.00 0.00 25 THR A N 10
ATOM 14462 C CA . THR A 1 25 ? 6.506 -9.744 2.660 1.00 0.00 25 THR A CA 10
ATOM 14463 C C . THR A 1 25 ? 6.951 -10.867 3.598 1.00 0.00 25 THR A C 10
ATOM 14464 O O . THR A 1 25 ? 7.575 -11.833 3.163 1.00 0.00 25 THR A O 10
ATOM 14475 N N . ARG A 1 26 ? 6.613 -10.703 4.868 1.00 0.00 26 ARG A N 10
ATOM 14476 C CA . ARG A 1 26 ? 6.970 -11.692 5.872 1.00 0.00 26 ARG A CA 10
ATOM 14477 C C . ARG A 1 26 ? 6.381 -13.055 5.507 1.00 0.00 26 ARG A C 10
ATOM 14478 O O . ARG A 1 26 ? 5.716 -13.194 4.481 1.00 0.00 26 ARG A O 10
ATOM 14499 N N . GLU A 1 27 ? 6.646 -14.028 6.366 1.00 0.00 27 GLU A N 10
ATOM 14500 C CA . GLU A 1 27 ? 6.150 -15.376 6.147 1.00 0.00 27 GLU A CA 10
ATOM 14501 C C . GLU A 1 27 ? 4.676 -15.471 6.545 1.00 0.00 27 GLU A C 10
ATOM 14502 O O . GLU A 1 27 ? 4.068 -14.473 6.929 1.00 0.00 27 GLU A O 10
ATOM 14514 N N . SER A 1 28 ? 4.144 -16.680 6.441 1.00 0.00 28 SER A N 10
ATOM 14515 C CA . SER A 1 28 ? 2.753 -16.918 6.785 1.00 0.00 28 SER A CA 10
ATOM 14516 C C . SER A 1 28 ? 1.846 -16.472 5.637 1.00 0.00 28 SER A C 10
ATOM 14517 O O . SER A 1 28 ? 2.322 -15.939 4.636 1.00 0.00 28 SER A O 10
ATOM 14525 N N . PRO A 1 29 ? 0.520 -16.711 5.825 1.00 0.00 29 PRO A N 10
ATOM 14526 C CA . PRO A 1 29 ? -0.458 -16.340 4.817 1.00 0.00 29 PRO A CA 10
ATOM 14527 C C . PRO A 1 29 ? -0.696 -14.829 4.815 1.00 0.00 29 PRO A C 10
ATOM 14528 O O . PRO A 1 29 ? 0.001 -14.086 5.504 1.00 0.00 29 PRO A O 10
ATOM 14539 N N . LEU A 1 30 ? -1.684 -14.419 4.032 1.00 0.00 30 LEU A N 10
ATOM 14540 C CA . LEU A 1 30 ? -2.023 -13.009 3.931 1.00 0.00 30 LEU A CA 10
ATOM 14541 C C . LEU A 1 30 ? -3.239 -12.718 4.811 1.00 0.00 30 LEU A C 10
ATOM 14542 O O . LEU A 1 30 ? -3.490 -11.567 5.168 1.00 0.00 30 LEU A O 10
ATOM 14558 N N . VAL A 1 31 ? -3.963 -13.779 5.137 1.00 0.00 31 VAL A N 10
ATOM 14559 C CA . VAL A 1 31 ? -5.147 -13.651 5.969 1.00 0.00 31 VAL A CA 10
ATOM 14560 C C . VAL A 1 31 ? -4.826 -12.762 7.172 1.00 0.00 31 VAL A C 10
ATOM 14561 O O . VAL A 1 31 ? -5.563 -11.823 7.468 1.00 0.00 31 VAL A O 10
ATOM 14574 N N . PRO A 1 32 ? -3.696 -13.098 7.850 1.00 0.00 32 PRO A N 10
ATOM 14575 C CA . PRO A 1 32 ? -3.269 -12.341 9.014 1.00 0.00 32 PRO A CA 10
ATOM 14576 C C . PRO A 1 32 ? -2.663 -10.997 8.602 1.00 0.00 32 PRO A C 10
ATOM 14577 O O . PRO A 1 32 ? -3.265 -9.948 8.823 1.00 0.00 32 PRO A O 10
ATOM 14588 N N . ILE A 1 33 ? -1.480 -11.074 8.012 1.00 0.00 33 ILE A N 10
ATOM 14589 C CA . ILE A 1 33 ? -0.786 -9.878 7.567 1.00 0.00 33 ILE A CA 10
ATOM 14590 C C . ILE A 1 33 ? -1.797 -8.902 6.962 1.00 0.00 33 ILE A C 10
ATOM 14591 O O . ILE A 1 33 ? -1.682 -7.691 7.143 1.00 0.00 33 ILE A O 10
ATOM 14607 N N . GLY A 1 34 ? -2.766 -9.466 6.256 1.00 0.00 34 GLY A N 10
ATOM 14608 C CA . GLY A 1 34 ? -3.797 -8.661 5.624 1.00 0.00 34 GLY A CA 10
ATOM 14609 C C . GLY A 1 34 ? -4.722 -8.034 6.669 1.00 0.00 34 GLY A C 10
ATOM 14610 O O . GLY A 1 34 ? -4.956 -6.827 6.651 1.00 0.00 34 GLY A O 10
ATOM 14614 N N . LEU A 1 35 ? -5.222 -8.882 7.556 1.00 0.00 35 LEU A N 10
ATOM 14615 C CA . LEU A 1 35 ? -6.115 -8.426 8.607 1.00 0.00 35 LEU A CA 10
ATOM 14616 C C . LEU A 1 35 ? -5.499 -7.210 9.301 1.00 0.00 35 LEU A C 10
ATOM 14617 O O . LEU A 1 35 ? -6.156 -6.182 9.459 1.00 0.00 35 LEU A O 10
ATOM 14633 N N . GLY A 1 36 ? -4.245 -7.367 9.698 1.00 0.00 36 GLY A N 10
ATOM 14634 C CA . GLY A 1 36 ? -3.533 -6.294 10.372 1.00 0.00 36 GLY A CA 10
ATOM 14635 C C . GLY A 1 36 ? -3.468 -5.043 9.493 1.00 0.00 36 GLY A C 10
ATOM 14636 O O . GLY A 1 36 ? -4.038 -4.009 9.836 1.00 0.00 36 GLY A O 10
ATOM 14640 N N . GLY A 1 37 ? -2.767 -5.179 8.377 1.00 0.00 37 GLY A N 10
ATOM 14641 C CA . GLY A 1 37 ? -2.620 -4.072 7.447 1.00 0.00 37 GLY A CA 10
ATOM 14642 C C . GLY A 1 37 ? -3.981 -3.478 7.081 1.00 0.00 37 GLY A C 10
ATOM 14643 O O . GLY A 1 37 ? -4.062 -2.343 6.613 1.00 0.00 37 GLY A O 10
ATOM 14647 N N . CYS A 1 38 ? -5.017 -4.272 7.307 1.00 0.00 38 CYS A N 10
ATOM 14648 C CA . CYS A 1 38 ? -6.372 -3.839 7.007 1.00 0.00 38 CYS A CA 10
ATOM 14649 C C . CYS A 1 38 ? -6.794 -2.816 8.064 1.00 0.00 38 CYS A C 10
ATOM 14650 O O . CYS A 1 38 ? -6.998 -1.644 7.751 1.00 0.00 38 CYS A O 10
ATOM 14658 N N . LEU A 1 39 ? -6.912 -3.296 9.293 1.00 0.00 39 LEU A N 10
ATOM 14659 C CA . LEU A 1 39 ? -7.306 -2.438 10.397 1.00 0.00 39 LEU A CA 10
ATOM 14660 C C . LEU A 1 39 ? -6.388 -1.216 10.440 1.00 0.00 39 LEU A C 10
ATOM 14661 O O . LEU A 1 39 ? -6.762 -0.172 10.972 1.00 0.00 39 LEU A O 10
ATOM 14677 N N . VAL A 1 40 ? -5.202 -1.386 9.873 1.00 0.00 40 VAL A N 10
ATOM 14678 C CA . VAL A 1 40 ? -4.227 -0.309 9.840 1.00 0.00 40 VAL A CA 10
ATOM 14679 C C . VAL A 1 40 ? -4.669 0.743 8.821 1.00 0.00 40 VAL A C 10
ATOM 14680 O O . VAL A 1 40 ? -5.068 1.845 9.194 1.00 0.00 40 VAL A O 10
ATOM 14693 N N . VAL A 1 41 ? -4.583 0.365 7.553 1.00 0.00 41 VAL A N 10
ATOM 14694 C CA . VAL A 1 41 ? -4.970 1.262 6.478 1.00 0.00 41 VAL A CA 10
ATOM 14695 C C . VAL A 1 41 ? -6.362 1.827 6.765 1.00 0.00 41 VAL A C 10
ATOM 14696 O O . VAL A 1 41 ? -6.553 3.042 6.776 1.00 0.00 41 VAL A O 10
ATOM 14709 N N . ALA A 1 42 ? -7.299 0.918 6.991 1.00 0.00 42 ALA A N 10
ATOM 14710 C CA . ALA A 1 42 ? -8.669 1.310 7.278 1.00 0.00 42 ALA A CA 10
ATOM 14711 C C . ALA A 1 42 ? -8.672 2.355 8.395 1.00 0.00 42 ALA A C 10
ATOM 14712 O O . ALA A 1 42 ? -9.162 3.467 8.208 1.00 0.00 42 ALA A O 10
ATOM 14719 N N . ALA A 1 43 ? -8.119 1.960 9.533 1.00 0.00 43 ALA A N 10
ATOM 14720 C CA . ALA A 1 43 ? -8.052 2.848 10.681 1.00 0.00 43 ALA A CA 10
ATOM 14721 C C . ALA A 1 43 ? -7.695 4.259 10.208 1.00 0.00 43 ALA A C 10
ATOM 14722 O O . ALA A 1 43 ? -8.344 5.230 10.594 1.00 0.00 43 ALA A O 10
ATOM 14729 N N . TYR A 1 44 ? -6.664 4.327 9.379 1.00 0.00 44 TYR A N 10
ATOM 14730 C CA . TYR A 1 44 ? -6.213 5.603 8.849 1.00 0.00 44 TYR A CA 10
ATOM 14731 C C . TYR A 1 44 ? -7.293 6.249 7.980 1.00 0.00 44 TYR A C 10
ATOM 14732 O O . TYR A 1 44 ? -7.586 7.434 8.126 1.00 0.00 44 TYR A O 10
ATOM 14750 N N . ARG A 1 45 ? -7.856 5.440 7.094 1.00 0.00 45 ARG A N 10
ATOM 14751 C CA . ARG A 1 45 ? -8.898 5.918 6.200 1.00 0.00 45 ARG A CA 10
ATOM 14752 C C . ARG A 1 45 ? -9.938 6.724 6.981 1.00 0.00 45 ARG A C 10
ATOM 14753 O O . ARG A 1 45 ? -10.257 7.854 6.613 1.00 0.00 45 ARG A O 10
ATOM 14774 N N . ILE A 1 46 ? -10.439 6.112 8.044 1.00 0.00 46 ILE A N 10
ATOM 14775 C CA . ILE A 1 46 ? -11.436 6.758 8.880 1.00 0.00 46 ILE A CA 10
ATOM 14776 C C . ILE A 1 46 ? -10.796 7.944 9.605 1.00 0.00 46 ILE A C 10
ATOM 14777 O O . ILE A 1 46 ? -11.443 8.968 9.817 1.00 0.00 46 ILE A O 10
ATOM 14793 N N . TYR A 1 47 ? -9.534 7.765 9.966 1.00 0.00 47 TYR A N 10
ATOM 14794 C CA . TYR A 1 47 ? -8.800 8.807 10.663 1.00 0.00 47 TYR A CA 10
ATOM 14795 C C . TYR A 1 47 ? -8.766 10.097 9.842 1.00 0.00 47 TYR A C 10
ATOM 14796 O O . TYR A 1 47 ? -8.942 11.187 10.384 1.00 0.00 47 TYR A O 10
ATOM 14814 N N . ARG A 1 48 ? -8.540 9.931 8.547 1.00 0.00 48 ARG A N 10
ATOM 14815 C CA . ARG A 1 48 ? -8.482 11.069 7.645 1.00 0.00 48 ARG A CA 10
ATOM 14816 C C . ARG A 1 48 ? -9.892 11.573 7.334 1.00 0.00 48 ARG A C 10
ATOM 14817 O O . ARG A 1 48 ? -10.174 12.763 7.469 1.00 0.00 48 ARG A O 10
ATOM 14838 N N . LEU A 1 49 ? -10.742 10.642 6.924 1.00 0.00 49 LEU A N 10
ATOM 14839 C CA . LEU A 1 49 ? -12.116 10.977 6.593 1.00 0.00 49 LEU A CA 10
ATOM 14840 C C . LEU A 1 49 ? -12.658 11.968 7.625 1.00 0.00 49 LEU A C 10
ATOM 14841 O O . LEU A 1 49 ? -13.221 13.001 7.264 1.00 0.00 49 LEU A O 10
ATOM 14857 N N . ARG A 1 50 ? -12.469 11.619 8.889 1.00 0.00 50 ARG A N 10
ATOM 14858 C CA . ARG A 1 50 ? -12.932 12.465 9.976 1.00 0.00 50 ARG A CA 10
ATOM 14859 C C . ARG A 1 50 ? -12.049 13.709 10.094 1.00 0.00 50 ARG A C 10
ATOM 14860 O O . ARG A 1 50 ? -10.953 13.752 9.537 1.00 0.00 50 ARG A O 10
ATOM 14881 N N . SER A 1 51 ? -12.559 14.691 10.823 1.00 0.00 51 SER A N 10
ATOM 14882 C CA . SER A 1 51 ? -11.831 15.932 11.020 1.00 0.00 51 SER A CA 10
ATOM 14883 C C . SER A 1 51 ? -11.771 16.719 9.710 1.00 0.00 51 SER A C 10
ATOM 14884 O O . SER A 1 51 ? -11.695 16.131 8.632 1.00 0.00 51 SER A O 10
ATOM 14892 N N . ARG A 1 52 ? -11.809 18.036 9.845 1.00 0.00 52 ARG A N 10
ATOM 14893 C CA . ARG A 1 52 ? -11.761 18.910 8.685 1.00 0.00 52 ARG A CA 10
ATOM 14894 C C . ARG A 1 52 ? -10.929 20.156 8.993 1.00 0.00 52 ARG A C 10
ATOM 14895 O O . ARG A 1 52 ? -11.075 20.757 10.056 1.00 0.00 52 ARG A O 10
ATOM 14916 N N . GLY A 1 53 ? -10.075 20.509 8.043 1.00 0.00 53 GLY A N 10
ATOM 14917 C CA . GLY A 1 53 ? -9.220 21.673 8.200 1.00 0.00 53 GLY A CA 10
ATOM 14918 C C . GLY A 1 53 ? -7.941 21.529 7.373 1.00 0.00 53 GLY A C 10
ATOM 14919 O O . GLY A 1 53 ? -7.725 22.278 6.421 1.00 0.00 53 GLY A O 10
ATOM 14923 N N . SER A 1 54 ? -7.126 20.562 7.766 1.00 0.00 54 SER A N 10
ATOM 14924 C CA . SER A 1 54 ? -5.874 20.310 7.074 1.00 0.00 54 SER A CA 10
ATOM 14925 C C . SER A 1 54 ? -4.912 21.480 7.289 1.00 0.00 54 SER A C 10
ATOM 14926 O O . SER A 1 54 ? -5.319 22.640 7.243 1.00 0.00 54 SER A O 10
ATOM 14934 N N . THR A 1 55 ? -3.654 21.136 7.521 1.00 0.00 55 THR A N 10
ATOM 14935 C CA . THR A 1 55 ? -2.631 22.143 7.744 1.00 0.00 55 THR A CA 10
ATOM 14936 C C . THR A 1 55 ? -2.877 22.869 9.068 1.00 0.00 55 THR A C 10
ATOM 14937 O O . THR A 1 55 ? -2.094 22.737 10.008 1.00 0.00 55 THR A O 10
ATOM 14948 N N . LYS A 1 56 ? -3.968 23.620 9.100 1.00 0.00 56 LYS A N 10
ATOM 14949 C CA . LYS A 1 56 ? -4.327 24.367 10.294 1.00 0.00 56 LYS A CA 10
ATOM 14950 C C . LYS A 1 56 ? -4.778 23.393 11.384 1.00 0.00 56 LYS A C 10
ATOM 14951 O O . LYS A 1 56 ? -4.429 23.557 12.552 1.00 0.00 56 LYS A O 10
ATOM 14970 N N . MET A 1 57 ? -5.547 22.399 10.963 1.00 0.00 57 MET A N 10
ATOM 14971 C CA . MET A 1 57 ? -6.050 21.398 11.889 1.00 0.00 57 MET A CA 10
ATOM 14972 C C . MET A 1 57 ? -6.625 20.196 11.138 1.00 0.00 57 MET A C 10
ATOM 14973 O O . MET A 1 57 ? -7.488 20.354 10.275 1.00 0.00 57 MET A O 10
ATOM 14987 N N . SER A 1 58 ? -6.125 19.022 11.493 1.00 0.00 58 SER A N 10
ATOM 14988 C CA . SER A 1 58 ? -6.579 17.794 10.863 1.00 0.00 58 SER A CA 10
ATOM 14989 C C . SER A 1 58 ? -6.261 16.597 11.761 1.00 0.00 58 SER A C 10
ATOM 14990 O O . SER A 1 58 ? -7.164 15.985 12.328 1.00 0.00 58 SER A O 10
ATOM 14998 N N . ILE A 1 59 ? -4.974 16.298 11.861 1.00 0.00 59 ILE A N 10
ATOM 14999 C CA . ILE A 1 59 ? -4.526 15.185 12.681 1.00 0.00 59 ILE A CA 10
ATOM 15000 C C . ILE A 1 59 ? -3.516 15.692 13.713 1.00 0.00 59 ILE A C 10
ATOM 15001 O O . ILE A 1 59 ? -3.568 15.303 14.879 1.00 0.00 59 ILE A O 10
ATOM 15017 N N . HIS A 1 60 ? -2.622 16.551 13.247 1.00 0.00 60 HIS A N 10
ATOM 15018 C CA . HIS A 1 60 ? -1.602 17.114 14.115 1.00 0.00 60 HIS A CA 10
ATOM 15019 C C . HIS A 1 60 ? -0.592 16.029 14.491 1.00 0.00 60 HIS A C 10
ATOM 15020 O O . HIS A 1 60 ? -0.886 14.839 14.388 1.00 0.00 60 HIS A O 10
ATOM 15034 N N . LEU A 1 61 ? 0.579 16.479 14.920 1.00 0.00 61 LEU A N 10
ATOM 15035 C CA . LEU A 1 61 ? 1.635 15.561 15.312 1.00 0.00 61 LEU A CA 10
ATOM 15036 C C . LEU A 1 61 ? 2.149 14.823 14.074 1.00 0.00 61 LEU A C 10
ATOM 15037 O O . LEU A 1 61 ? 2.473 13.638 14.143 1.00 0.00 61 LEU A O 10
ATOM 15053 N N . ILE A 1 62 ? 2.208 15.554 12.970 1.00 0.00 62 ILE A N 10
ATOM 15054 C CA . ILE A 1 62 ? 2.677 14.984 11.719 1.00 0.00 62 ILE A CA 10
ATOM 15055 C C . ILE A 1 62 ? 4.046 15.575 11.375 1.00 0.00 62 ILE A C 10
ATOM 15056 O O . ILE A 1 62 ? 4.178 16.787 11.211 1.00 0.00 62 ILE A O 10
ATOM 15072 N N . HIS A 1 63 ? 5.028 14.693 11.277 1.00 0.00 63 HIS A N 10
ATOM 15073 C CA . HIS A 1 63 ? 6.382 15.112 10.956 1.00 0.00 63 HIS A CA 10
ATOM 15074 C C . HIS A 1 63 ? 6.591 15.057 9.441 1.00 0.00 63 HIS A C 10
ATOM 15075 O O . HIS A 1 63 ? 7.722 14.944 8.970 1.00 0.00 63 HIS A O 10
ATOM 15089 N N . THR A 1 64 ? 5.482 15.138 8.720 1.00 0.00 64 THR A N 10
ATOM 15090 C CA . THR A 1 64 ? 5.530 15.099 7.268 1.00 0.00 64 THR A CA 10
ATOM 15091 C C . THR A 1 64 ? 6.355 13.901 6.794 1.00 0.00 64 THR A C 10
ATOM 15092 O O . THR A 1 64 ? 7.369 14.070 6.118 1.00 0.00 64 THR A O 10
ATOM 15103 N N . ARG A 1 65 ? 5.891 12.718 7.167 1.00 0.00 65 ARG A N 10
ATOM 15104 C CA . ARG A 1 65 ? 6.573 11.492 6.788 1.00 0.00 65 ARG A CA 10
ATOM 15105 C C . ARG A 1 65 ? 5.676 10.281 7.051 1.00 0.00 65 ARG A C 10
ATOM 15106 O O . ARG A 1 65 ? 5.612 9.363 6.236 1.00 0.00 65 ARG A O 10
ATOM 15127 N N . VAL A 1 66 ? 5.006 10.319 8.193 1.00 0.00 66 VAL A N 10
ATOM 15128 C CA . VAL A 1 66 ? 4.115 9.236 8.574 1.00 0.00 66 VAL A CA 10
ATOM 15129 C C . VAL A 1 66 ? 3.009 9.098 7.526 1.00 0.00 66 VAL A C 10
ATOM 15130 O O . VAL A 1 66 ? 2.775 8.008 7.006 1.00 0.00 66 VAL A O 10
ATOM 15143 N N . ALA A 1 67 ? 2.360 10.218 7.246 1.00 0.00 67 ALA A N 10
ATOM 15144 C CA . ALA A 1 67 ? 1.285 10.236 6.268 1.00 0.00 67 ALA A CA 10
ATOM 15145 C C . ALA A 1 67 ? 1.858 9.938 4.881 1.00 0.00 67 ALA A C 10
ATOM 15146 O O . ALA A 1 67 ? 1.348 9.076 4.167 1.00 0.00 67 ALA A O 10
ATOM 15153 N N . ALA A 1 68 ? 2.910 10.668 4.542 1.00 0.00 68 ALA A N 10
ATOM 15154 C CA . ALA A 1 68 ? 3.558 10.493 3.253 1.00 0.00 68 ALA A CA 10
ATOM 15155 C C . ALA A 1 68 ? 3.768 9.001 2.991 1.00 0.00 68 ALA A C 10
ATOM 15156 O O . ALA A 1 68 ? 3.374 8.489 1.944 1.00 0.00 68 ALA A O 10
ATOM 15163 N N . GLN A 1 69 ? 4.389 8.344 3.960 1.00 0.00 69 GLN A N 10
ATOM 15164 C CA . GLN A 1 69 ? 4.657 6.921 3.848 1.00 0.00 69 GLN A CA 10
ATOM 15165 C C . GLN A 1 69 ? 3.345 6.141 3.738 1.00 0.00 69 GLN A C 10
ATOM 15166 O O . GLN A 1 69 ? 3.064 5.535 2.705 1.00 0.00 69 GLN A O 10
ATOM 15180 N N . ALA A 1 70 ? 2.578 6.181 4.817 1.00 0.00 70 ALA A N 10
ATOM 15181 C CA . ALA A 1 70 ? 1.303 5.486 4.855 1.00 0.00 70 ALA A CA 10
ATOM 15182 C C . ALA A 1 70 ? 0.598 5.647 3.506 1.00 0.00 70 ALA A C 10
ATOM 15183 O O . ALA A 1 70 ? -0.156 4.770 3.087 1.00 0.00 70 ALA A O 10
ATOM 15190 N N . CYS A 1 71 ? 0.869 6.774 2.864 1.00 0.00 71 CYS A N 10
ATOM 15191 C CA . CYS A 1 71 ? 0.271 7.061 1.572 1.00 0.00 71 CYS A CA 10
ATOM 15192 C C . CYS A 1 71 ? 0.887 6.117 0.537 1.00 0.00 71 CYS A C 10
ATOM 15193 O O . CYS A 1 71 ? 0.184 5.309 -0.068 1.00 0.00 71 CYS A O 10
ATOM 15201 N N . ALA A 1 72 ? 2.194 6.251 0.365 1.00 0.00 72 ALA A N 10
ATOM 15202 C CA . ALA A 1 72 ? 2.913 5.420 -0.586 1.00 0.00 72 ALA A CA 10
ATOM 15203 C C . ALA A 1 72 ? 2.651 3.947 -0.269 1.00 0.00 72 ALA A C 10
ATOM 15204 O O . ALA A 1 72 ? 2.054 3.232 -1.073 1.00 0.00 72 ALA A O 10
ATOM 15211 N N . VAL A 1 73 ? 3.111 3.536 0.904 1.00 0.00 73 VAL A N 10
ATOM 15212 C CA . VAL A 1 73 ? 2.934 2.160 1.337 1.00 0.00 73 VAL A CA 10
ATOM 15213 C C . VAL A 1 73 ? 1.454 1.786 1.238 1.00 0.00 73 VAL A C 10
ATOM 15214 O O . VAL A 1 73 ? 1.118 0.637 0.952 1.00 0.00 73 VAL A O 10
ATOM 15227 N N . GLY A 1 74 ? 0.608 2.776 1.481 1.00 0.00 74 GLY A N 10
ATOM 15228 C CA . GLY A 1 74 ? -0.828 2.565 1.423 1.00 0.00 74 GLY A CA 10
ATOM 15229 C C . GLY A 1 74 ? -1.283 2.276 -0.009 1.00 0.00 74 GLY A C 10
ATOM 15230 O O . GLY A 1 74 ? -2.239 1.532 -0.223 1.00 0.00 74 GLY A O 10
ATOM 15234 N N . ALA A 1 75 ? -0.575 2.878 -0.954 1.00 0.00 75 ALA A N 10
ATOM 15235 C CA . ALA A 1 75 ? -0.894 2.695 -2.360 1.00 0.00 75 ALA A CA 10
ATOM 15236 C C . ALA A 1 75 ? -0.456 1.296 -2.799 1.00 0.00 75 ALA A C 10
ATOM 15237 O O . ALA A 1 75 ? -1.263 0.521 -3.309 1.00 0.00 75 ALA A O 10
ATOM 15244 N N . ILE A 1 76 ? 0.821 1.016 -2.584 1.00 0.00 76 ILE A N 10
ATOM 15245 C CA . ILE A 1 76 ? 1.376 -0.276 -2.952 1.00 0.00 76 ILE A CA 10
ATOM 15246 C C . ILE A 1 76 ? 0.627 -1.380 -2.202 1.00 0.00 76 ILE A C 10
ATOM 15247 O O . ILE A 1 76 ? 0.417 -2.467 -2.739 1.00 0.00 76 ILE A O 10
ATOM 15263 N N . MET A 1 77 ? 0.244 -1.062 -0.974 1.00 0.00 77 MET A N 10
ATOM 15264 C CA . MET A 1 77 ? -0.477 -2.014 -0.146 1.00 0.00 77 MET A CA 10
ATOM 15265 C C . MET A 1 77 ? -1.913 -2.193 -0.641 1.00 0.00 77 MET A C 10
ATOM 15266 O O . MET A 1 77 ? -2.282 -3.269 -1.109 1.00 0.00 77 MET A O 10
ATOM 15280 N N . LEU A 1 78 ? -2.685 -1.123 -0.520 1.00 0.00 78 LEU A N 10
ATOM 15281 C CA . LEU A 1 78 ? -4.073 -1.149 -0.950 1.00 0.00 78 LEU A CA 10
ATOM 15282 C C . LEU A 1 78 ? -4.183 -1.937 -2.257 1.00 0.00 78 LEU A C 10
ATOM 15283 O O . LEU A 1 78 ? -5.102 -2.738 -2.427 1.00 0.00 78 LEU A O 10
ATOM 15299 N N . GLY A 1 79 ? -3.235 -1.683 -3.146 1.00 0.00 79 GLY A N 10
ATOM 15300 C CA . GLY A 1 79 ? -3.214 -2.359 -4.432 1.00 0.00 79 GLY A CA 10
ATOM 15301 C C . GLY A 1 79 ? -2.936 -3.854 -4.261 1.00 0.00 79 GLY A C 10
ATOM 15302 O O . GLY A 1 79 ? -3.742 -4.689 -4.668 1.00 0.00 79 GLY A O 10
ATOM 15306 N N . ALA A 1 80 ? -1.792 -4.146 -3.659 1.00 0.00 80 ALA A N 10
ATOM 15307 C CA . ALA A 1 80 ? -1.398 -5.525 -3.430 1.00 0.00 80 ALA A CA 10
ATOM 15308 C C . ALA A 1 80 ? -2.602 -6.315 -2.912 1.00 0.00 80 ALA A C 10
ATOM 15309 O O . ALA A 1 80 ? -2.933 -7.371 -3.449 1.00 0.00 80 ALA A O 10
ATOM 15316 N N . VAL A 1 81 ? -3.223 -5.774 -1.874 1.00 0.00 81 VAL A N 10
ATOM 15317 C CA . VAL A 1 81 ? -4.382 -6.415 -1.278 1.00 0.00 81 VAL A CA 10
ATOM 15318 C C . VAL A 1 81 ? -5.512 -6.477 -2.308 1.00 0.00 81 VAL A C 10
ATOM 15319 O O . VAL A 1 81 ? -6.269 -7.446 -2.347 1.00 0.00 81 VAL A O 10
ATOM 15332 N N . TYR A 1 82 ? -5.589 -5.431 -3.118 1.00 0.00 82 TYR A N 10
ATOM 15333 C CA . TYR A 1 82 ? -6.614 -5.355 -4.146 1.00 0.00 82 TYR A CA 10
ATOM 15334 C C . TYR A 1 82 ? -6.601 -6.606 -5.026 1.00 0.00 82 TYR A C 10
ATOM 15335 O O . TYR A 1 82 ? -7.599 -7.322 -5.108 1.00 0.00 82 TYR A O 10
ATOM 15353 N N . THR A 1 83 ? -5.461 -6.832 -5.662 1.00 0.00 83 THR A N 10
ATOM 15354 C CA . THR A 1 83 ? -5.306 -7.985 -6.533 1.00 0.00 83 THR A CA 10
ATOM 15355 C C . THR A 1 83 ? -5.453 -9.281 -5.733 1.00 0.00 83 THR A C 10
ATOM 15356 O O . THR A 1 83 ? -6.016 -10.258 -6.226 1.00 0.00 83 THR A O 10
ATOM 15367 N N . MET A 1 84 ? -4.937 -9.248 -4.513 1.00 0.00 84 MET A N 10
ATOM 15368 C CA . MET A 1 84 ? -5.004 -10.408 -3.641 1.00 0.00 84 MET A CA 10
ATOM 15369 C C . MET A 1 84 ? -6.455 -10.827 -3.396 1.00 0.00 84 MET A C 10
ATOM 15370 O O . MET A 1 84 ? -6.895 -11.868 -3.881 1.00 0.00 84 MET A O 10
ATOM 15384 N N . TYR A 1 85 ? -7.159 -9.994 -2.643 1.00 0.00 85 TYR A N 10
ATOM 15385 C CA . TYR A 1 85 ? -8.551 -10.265 -2.327 1.00 0.00 85 TYR A CA 10
ATOM 15386 C C . TYR A 1 85 ? -9.369 -10.484 -3.601 1.00 0.00 85 TYR A C 10
ATOM 15387 O O . TYR A 1 85 ? -10.337 -11.243 -3.598 1.00 0.00 85 TYR A O 10
ATOM 15405 N N . SER A 1 86 ? -8.950 -9.807 -4.660 1.00 0.00 86 SER A N 10
ATOM 15406 C CA . SER A 1 86 ? -9.632 -9.918 -5.938 1.00 0.00 86 SER A CA 10
ATOM 15407 C C . SER A 1 86 ? -9.500 -11.343 -6.479 1.00 0.00 86 SER A C 10
ATOM 15408 O O . SER A 1 86 ? -10.478 -12.088 -6.519 1.00 0.00 86 SER A O 10
ATOM 15416 N N . ASP A 1 87 ? -8.283 -11.679 -6.881 1.00 0.00 87 ASP A N 10
ATOM 15417 C CA . ASP A 1 87 ? -8.011 -13.002 -7.417 1.00 0.00 87 ASP A CA 10
ATOM 15418 C C . ASP A 1 87 ? -8.467 -14.060 -6.411 1.00 0.00 87 ASP A C 10
ATOM 15419 O O . ASP A 1 87 ? -8.752 -15.196 -6.786 1.00 0.00 87 ASP A O 10
ATOM 15428 N N . TYR A 1 88 ? -8.522 -13.649 -5.152 1.00 0.00 88 TYR A N 10
ATOM 15429 C CA . TYR A 1 88 ? -8.939 -14.547 -4.089 1.00 0.00 88 TYR A CA 10
ATOM 15430 C C . TYR A 1 88 ? -10.119 -15.413 -4.534 1.00 0.00 88 TYR A C 10
ATOM 15431 O O . TYR A 1 88 ? -10.264 -16.549 -4.086 1.00 0.00 88 TYR A O 10
ATOM 15449 N N . VAL A 1 89 ? -10.933 -14.843 -5.411 1.00 0.00 89 VAL A N 10
ATOM 15450 C CA . VAL A 1 89 ? -12.095 -15.549 -5.922 1.00 0.00 89 VAL A CA 10
ATOM 15451 C C . VAL A 1 89 ? -11.690 -16.970 -6.321 1.00 0.00 89 VAL A C 10
ATOM 15452 O O . VAL A 1 89 ? -10.505 -17.259 -6.481 1.00 0.00 89 VAL A O 10
ATOM 15465 N N . LYS A 1 90 ? -12.696 -17.818 -6.471 1.00 0.00 90 LYS A N 10
ATOM 15466 C CA . LYS A 1 90 ? -12.459 -19.201 -6.848 1.00 0.00 90 LYS A CA 10
ATOM 15467 C C . LYS A 1 90 ? -11.355 -19.255 -7.907 1.00 0.00 90 LYS A C 10
ATOM 15468 O O . LYS A 1 90 ? -10.273 -19.783 -7.654 1.00 0.00 90 LYS A O 10
ATOM 15487 N N . ARG A 1 91 ? -11.666 -18.699 -9.069 1.00 0.00 91 ARG A N 10
ATOM 15488 C CA . ARG A 1 91 ? -10.714 -18.677 -10.166 1.00 0.00 91 ARG A CA 10
ATOM 15489 C C . ARG A 1 91 ? -11.333 -18.003 -11.392 1.00 0.00 91 ARG A C 10
ATOM 15490 O O . ARG A 1 91 ? -10.764 -17.061 -11.941 1.00 0.00 91 ARG A O 10
ATOM 15511 N N . MET A 1 92 ? -12.491 -18.513 -11.786 1.00 0.00 92 MET A N 10
ATOM 15512 C CA . MET A 1 92 ? -13.194 -17.972 -12.937 1.00 0.00 92 MET A CA 10
ATOM 15513 C C . MET A 1 92 ? -13.149 -16.442 -12.938 1.00 0.00 92 MET A C 10
ATOM 15514 O O . MET A 1 92 ? -13.614 -15.803 -11.996 1.00 0.00 92 MET A O 10
ATOM 15528 N N . ALA A 1 93 ? -12.584 -15.900 -14.007 1.00 0.00 93 ALA A N 10
ATOM 15529 C CA . ALA A 1 93 ? -12.472 -14.457 -14.143 1.00 0.00 93 ALA A CA 10
ATOM 15530 C C . ALA A 1 93 ? -12.412 -14.093 -15.628 1.00 0.00 93 ALA A C 10
ATOM 15531 O O . ALA A 1 93 ? -13.332 -13.470 -16.156 1.00 0.00 93 ALA A O 10
ATOM 15538 N N . GLN A 1 94 ? -11.320 -14.497 -16.260 1.00 0.00 94 GLN A N 10
ATOM 15539 C CA . GLN A 1 94 ? -11.128 -14.220 -17.674 1.00 0.00 94 GLN A CA 10
ATOM 15540 C C . GLN A 1 94 ? -10.789 -12.743 -17.884 1.00 0.00 94 GLN A C 10
ATOM 15541 O O . GLN A 1 94 ? -11.683 -11.903 -17.971 1.00 0.00 94 GLN A O 10
ATOM 15555 N N . ASP A 1 95 ? -9.494 -12.471 -17.961 1.00 0.00 95 ASP A N 10
ATOM 15556 C CA . ASP A 1 95 ? -9.026 -11.111 -18.160 1.00 0.00 95 ASP A CA 10
ATOM 15557 C C . ASP A 1 95 ? -7.571 -11.141 -18.635 1.00 0.00 95 ASP A C 10
ATOM 15558 O O . ASP A 1 95 ? -7.245 -10.583 -19.681 1.00 0.00 95 ASP A O 10
ATOM 15567 N N . ALA A 1 96 ? -6.737 -11.797 -17.842 1.00 0.00 96 ALA A N 10
ATOM 15568 C CA . ALA A 1 96 ? -5.325 -11.907 -18.168 1.00 0.00 96 ALA A CA 10
ATOM 15569 C C . ALA A 1 96 ? -5.135 -12.989 -19.233 1.00 0.00 96 ALA A C 10
ATOM 15570 O O . ALA A 1 96 ? -4.631 -12.713 -20.320 1.00 0.00 96 ALA A O 10
ATOM 15577 N N . GLY A 1 97 ? -5.549 -14.198 -18.883 1.00 0.00 97 GLY A N 10
ATOM 15578 C CA . GLY A 1 97 ? -5.431 -15.323 -19.795 1.00 0.00 97 GLY A CA 10
ATOM 15579 C C . GLY A 1 97 ? -5.719 -16.643 -19.078 1.00 0.00 97 GLY A C 10
ATOM 15580 O O . GLY A 1 97 ? -6.206 -16.647 -17.949 1.00 0.00 97 GLY A O 10
ATOM 15584 N N . GLU A 1 98 ? -5.404 -17.733 -19.763 1.00 0.00 98 GLU A N 10
ATOM 15585 C CA . GLU A 1 98 ? -5.623 -19.057 -19.206 1.00 0.00 98 GLU A CA 10
ATOM 15586 C C . GLU A 1 98 ? -4.425 -19.478 -18.352 1.00 0.00 98 GLU A C 10
ATOM 15587 O O . GLU A 1 98 ? -3.391 -18.812 -18.356 1.00 0.00 98 GLU A O 10
ATOM 15599 N N . LYS A 1 99 ? -4.605 -20.581 -17.641 1.00 0.00 99 LYS A N 10
ATOM 15600 C CA . LYS A 1 99 ? -3.551 -21.098 -16.784 1.00 0.00 99 LYS A CA 10
ATOM 15601 C C . LYS A 1 99 ? -2.972 -22.370 -17.407 1.00 0.00 99 LYS A C 10
ATOM 15602 O O . LYS A 1 99 ? -2.380 -23.193 -16.710 1.00 0.00 99 LYS A O 10
ATOM 15621 N N . MET A 1 1 ? 34.172 8.339 9.430 1.00 0.00 1 MET A N 11
ATOM 15622 C CA . MET A 1 1 ? 34.429 7.677 8.163 1.00 0.00 1 MET A CA 11
ATOM 15623 C C . MET A 1 1 ? 33.188 6.928 7.674 1.00 0.00 1 MET A C 11
ATOM 15624 O O . MET A 1 1 ? 33.241 5.723 7.431 1.00 0.00 1 MET A O 11
ATOM 15638 N N . SER A 1 2 ? 32.100 7.672 7.544 1.00 0.00 2 SER A N 11
ATOM 15639 C CA . SER A 1 2 ? 30.847 7.094 7.089 1.00 0.00 2 SER A CA 11
ATOM 15640 C C . SER A 1 2 ? 30.770 7.149 5.562 1.00 0.00 2 SER A C 11
ATOM 15641 O O . SER A 1 2 ? 30.436 8.185 4.990 1.00 0.00 2 SER A O 11
ATOM 15649 N N . ALA A 1 3 ? 31.085 6.019 4.944 1.00 0.00 3 ALA A N 11
ATOM 15650 C CA . ALA A 1 3 ? 31.056 5.926 3.495 1.00 0.00 3 ALA A CA 11
ATOM 15651 C C . ALA A 1 3 ? 31.263 4.468 3.078 1.00 0.00 3 ALA A C 11
ATOM 15652 O O . ALA A 1 3 ? 32.397 4.017 2.930 1.00 0.00 3 ALA A O 11
ATOM 15659 N N . ASN A 1 4 ? 30.149 3.773 2.900 1.00 0.00 4 ASN A N 11
ATOM 15660 C CA . ASN A 1 4 ? 30.194 2.376 2.503 1.00 0.00 4 ASN A CA 11
ATOM 15661 C C . ASN A 1 4 ? 28.800 1.932 2.057 1.00 0.00 4 ASN A C 11
ATOM 15662 O O . ASN A 1 4 ? 28.626 1.448 0.940 1.00 0.00 4 ASN A O 11
ATOM 15673 N N . ARG A 1 5 ? 27.841 2.112 2.954 1.00 0.00 5 ARG A N 11
ATOM 15674 C CA . ARG A 1 5 ? 26.468 1.736 2.667 1.00 0.00 5 ARG A CA 11
ATOM 15675 C C . ARG A 1 5 ? 26.117 2.071 1.216 1.00 0.00 5 ARG A C 11
ATOM 15676 O O . ARG A 1 5 ? 26.174 3.232 0.812 1.00 0.00 5 ARG A O 11
ATOM 15697 N N . ARG A 1 6 ? 25.763 1.034 0.471 1.00 0.00 6 ARG A N 11
ATOM 15698 C CA . ARG A 1 6 ? 25.404 1.204 -0.926 1.00 0.00 6 ARG A CA 11
ATOM 15699 C C . ARG A 1 6 ? 24.255 2.206 -1.061 1.00 0.00 6 ARG A C 11
ATOM 15700 O O . ARG A 1 6 ? 23.245 2.095 -0.368 1.00 0.00 6 ARG A O 11
ATOM 15721 N N . TRP A 1 7 ? 24.449 3.163 -1.957 1.00 0.00 7 TRP A N 11
ATOM 15722 C CA . TRP A 1 7 ? 23.442 4.184 -2.192 1.00 0.00 7 TRP A CA 11
ATOM 15723 C C . TRP A 1 7 ? 22.165 3.488 -2.668 1.00 0.00 7 TRP A C 11
ATOM 15724 O O . TRP A 1 7 ? 22.227 2.438 -3.305 1.00 0.00 7 TRP A O 11
ATOM 15745 N N . TRP A 1 8 ? 21.037 4.102 -2.341 1.00 0.00 8 TRP A N 11
ATOM 15746 C CA . TRP A 1 8 ? 19.748 3.555 -2.727 1.00 0.00 8 TRP A CA 11
ATOM 15747 C C . TRP A 1 8 ? 19.756 3.353 -4.244 1.00 0.00 8 TRP A C 11
ATOM 15748 O O . TRP A 1 8 ? 20.136 4.253 -4.991 1.00 0.00 8 TRP A O 11
ATOM 15769 N N . VAL A 1 9 ? 19.331 2.167 -4.654 1.00 0.00 9 VAL A N 11
ATOM 15770 C CA . VAL A 1 9 ? 19.284 1.836 -6.068 1.00 0.00 9 VAL A CA 11
ATOM 15771 C C . VAL A 1 9 ? 18.016 2.429 -6.684 1.00 0.00 9 VAL A C 11
ATOM 15772 O O . VAL A 1 9 ? 16.974 2.489 -6.033 1.00 0.00 9 VAL A O 11
ATOM 15785 N N . PRO A 1 10 ? 18.149 2.865 -7.965 1.00 0.00 10 PRO A N 11
ATOM 15786 C CA . PRO A 1 10 ? 17.026 3.452 -8.677 1.00 0.00 10 PRO A CA 11
ATOM 15787 C C . PRO A 1 10 ? 16.028 2.375 -9.110 1.00 0.00 10 PRO A C 11
ATOM 15788 O O . PRO A 1 10 ? 16.404 1.222 -9.315 1.00 0.00 10 PRO A O 11
ATOM 15799 N N . PRO A 1 11 ? 14.743 2.801 -9.239 1.00 0.00 11 PRO A N 11
ATOM 15800 C CA . PRO A 1 11 ? 13.689 1.887 -9.644 1.00 0.00 11 PRO A CA 11
ATOM 15801 C C . PRO A 1 11 ? 13.774 1.579 -11.140 1.00 0.00 11 PRO A C 11
ATOM 15802 O O . PRO A 1 11 ? 14.342 2.357 -11.906 1.00 0.00 11 PRO A O 11
ATOM 15813 N N . ASP A 1 12 ? 13.201 0.444 -11.512 1.00 0.00 12 ASP A N 11
ATOM 15814 C CA . ASP A 1 12 ? 13.206 0.024 -12.904 1.00 0.00 12 ASP A CA 11
ATOM 15815 C C . ASP A 1 12 ? 12.285 0.941 -13.711 1.00 0.00 12 ASP A C 11
ATOM 15816 O O . ASP A 1 12 ? 12.683 1.469 -14.749 1.00 0.00 12 ASP A O 11
ATOM 15825 N N . ASP A 1 13 ? 11.072 1.104 -13.204 1.00 0.00 13 ASP A N 11
ATOM 15826 C CA . ASP A 1 13 ? 10.091 1.948 -13.866 1.00 0.00 13 ASP A CA 11
ATOM 15827 C C . ASP A 1 13 ? 8.778 1.909 -13.081 1.00 0.00 13 ASP A C 11
ATOM 15828 O O . ASP A 1 13 ? 8.198 2.951 -12.783 1.00 0.00 13 ASP A O 11
ATOM 15837 N N . GLU A 1 14 ? 8.349 0.695 -12.769 1.00 0.00 14 GLU A N 11
ATOM 15838 C CA . GLU A 1 14 ? 7.115 0.506 -12.024 1.00 0.00 14 GLU A CA 11
ATOM 15839 C C . GLU A 1 14 ? 7.339 -0.467 -10.865 1.00 0.00 14 GLU A C 11
ATOM 15840 O O . GLU A 1 14 ? 6.952 -0.186 -9.731 1.00 0.00 14 GLU A O 11
ATOM 15852 N N . ASP A 1 15 ? 7.962 -1.590 -11.189 1.00 0.00 15 ASP A N 11
ATOM 15853 C CA . ASP A 1 15 ? 8.242 -2.606 -10.188 1.00 0.00 15 ASP A CA 11
ATOM 15854 C C . ASP A 1 15 ? 6.923 -3.120 -9.607 1.00 0.00 15 ASP A C 11
ATOM 15855 O O . ASP A 1 15 ? 5.989 -2.347 -9.400 1.00 0.00 15 ASP A O 11
ATOM 15864 N N . CYS A 1 16 ? 6.889 -4.421 -9.360 1.00 0.00 16 CYS A N 11
ATOM 15865 C CA . CYS A 1 16 ? 5.700 -5.047 -8.806 1.00 0.00 16 CYS A CA 11
ATOM 15866 C C . CYS A 1 16 ? 6.101 -5.802 -7.537 1.00 0.00 16 CYS A C 11
ATOM 15867 O O . CYS A 1 16 ? 5.808 -5.357 -6.428 1.00 0.00 16 CYS A O 11
ATOM 15875 N N . VAL A 1 17 ? 6.764 -6.930 -7.742 1.00 0.00 17 VAL A N 11
ATOM 15876 C CA . VAL A 1 17 ? 7.208 -7.750 -6.628 1.00 0.00 17 VAL A CA 11
ATOM 15877 C C . VAL A 1 17 ? 8.696 -7.499 -6.377 1.00 0.00 17 VAL A C 11
ATOM 15878 O O . VAL A 1 17 ? 9.058 -6.715 -5.500 1.00 0.00 17 VAL A O 11
ATOM 15891 N N . SER A 1 18 ? 9.520 -8.179 -7.161 1.00 0.00 18 SER A N 11
ATOM 15892 C CA . SER A 1 18 ? 10.960 -8.039 -7.034 1.00 0.00 18 SER A CA 11
ATOM 15893 C C . SER A 1 18 ? 11.403 -8.438 -5.625 1.00 0.00 18 SER A C 11
ATOM 15894 O O . SER A 1 18 ? 10.571 -8.759 -4.777 1.00 0.00 18 SER A O 11
ATOM 15902 N N . GLU A 1 19 ? 12.711 -8.406 -5.419 1.00 0.00 19 GLU A N 11
ATOM 15903 C CA . GLU A 1 19 ? 13.274 -8.761 -4.127 1.00 0.00 19 GLU A CA 11
ATOM 15904 C C . GLU A 1 19 ? 12.639 -7.915 -3.021 1.00 0.00 19 GLU A C 11
ATOM 15905 O O . GLU A 1 19 ? 12.567 -8.344 -1.871 1.00 0.00 19 GLU A O 11
ATOM 15917 N N . LYS A 1 20 ? 12.194 -6.729 -3.409 1.00 0.00 20 LYS A N 11
ATOM 15918 C CA . LYS A 1 20 ? 11.568 -5.819 -2.465 1.00 0.00 20 LYS A CA 11
ATOM 15919 C C . LYS A 1 20 ? 10.424 -6.541 -1.750 1.00 0.00 20 LYS A C 11
ATOM 15920 O O . LYS A 1 20 ? 10.430 -6.662 -0.526 1.00 0.00 20 LYS A O 11
ATOM 15939 N N . LEU A 1 21 ? 9.470 -7.002 -2.545 1.00 0.00 21 LEU A N 11
ATOM 15940 C CA . LEU A 1 21 ? 8.321 -7.709 -2.004 1.00 0.00 21 LEU A CA 11
ATOM 15941 C C . LEU A 1 21 ? 8.786 -9.026 -1.379 1.00 0.00 21 LEU A C 11
ATOM 15942 O O . LEU A 1 21 ? 8.473 -9.315 -0.225 1.00 0.00 21 LEU A O 11
ATOM 15958 N N . LEU A 1 22 ? 9.527 -9.790 -2.169 1.00 0.00 22 LEU A N 11
ATOM 15959 C CA . LEU A 1 22 ? 10.038 -11.070 -1.708 1.00 0.00 22 LEU A CA 11
ATOM 15960 C C . LEU A 1 22 ? 10.504 -10.935 -0.257 1.00 0.00 22 LEU A C 11
ATOM 15961 O O . LEU A 1 22 ? 10.353 -11.862 0.536 1.00 0.00 22 LEU A O 11
ATOM 15977 N N . ARG A 1 23 ? 11.062 -9.771 0.045 1.00 0.00 23 ARG A N 11
ATOM 15978 C CA . ARG A 1 23 ? 11.552 -9.503 1.387 1.00 0.00 23 ARG A CA 11
ATOM 15979 C C . ARG A 1 23 ? 10.391 -9.125 2.310 1.00 0.00 23 ARG A C 11
ATOM 15980 O O . ARG A 1 23 ? 10.175 -9.767 3.336 1.00 0.00 23 ARG A O 11
ATOM 16001 N N . LYS A 1 24 ? 9.675 -8.084 1.911 1.00 0.00 24 LYS A N 11
ATOM 16002 C CA . LYS A 1 24 ? 8.542 -7.613 2.689 1.00 0.00 24 LYS A CA 11
ATOM 16003 C C . LYS A 1 24 ? 7.692 -8.809 3.120 1.00 0.00 24 LYS A C 11
ATOM 16004 O O . LYS A 1 24 ? 7.539 -9.069 4.312 1.00 0.00 24 LYS A O 11
ATOM 16023 N N . THR A 1 25 ? 7.161 -9.506 2.126 1.00 0.00 25 THR A N 11
ATOM 16024 C CA . THR A 1 25 ? 6.330 -10.669 2.387 1.00 0.00 25 THR A CA 11
ATOM 16025 C C . THR A 1 25 ? 7.074 -11.667 3.277 1.00 0.00 25 THR A C 11
ATOM 16026 O O . THR A 1 25 ? 8.122 -11.345 3.835 1.00 0.00 25 THR A O 11
ATOM 16037 N N . ARG A 1 26 ? 6.503 -12.858 3.381 1.00 0.00 26 ARG A N 11
ATOM 16038 C CA . ARG A 1 26 ? 7.099 -13.905 4.193 1.00 0.00 26 ARG A CA 11
ATOM 16039 C C . ARG A 1 26 ? 6.388 -15.237 3.947 1.00 0.00 26 ARG A C 11
ATOM 16040 O O . ARG A 1 26 ? 5.490 -15.320 3.110 1.00 0.00 26 ARG A O 11
ATOM 16061 N N . GLU A 1 27 ? 6.816 -16.246 4.691 1.00 0.00 27 GLU A N 11
ATOM 16062 C CA . GLU A 1 27 ? 6.231 -17.570 4.564 1.00 0.00 27 GLU A CA 11
ATOM 16063 C C . GLU A 1 27 ? 4.786 -17.563 5.066 1.00 0.00 27 GLU A C 11
ATOM 16064 O O . GLU A 1 27 ? 3.882 -18.028 4.373 1.00 0.00 27 GLU A O 11
ATOM 16076 N N . SER A 1 28 ? 4.612 -17.030 6.266 1.00 0.00 28 SER A N 11
ATOM 16077 C CA . SER A 1 28 ? 3.292 -16.956 6.868 1.00 0.00 28 SER A CA 11
ATOM 16078 C C . SER A 1 28 ? 2.259 -16.547 5.817 1.00 0.00 28 SER A C 11
ATOM 16079 O O . SER A 1 28 ? 2.616 -16.026 4.761 1.00 0.00 28 SER A O 11
ATOM 16087 N N . PRO A 1 29 ? 0.966 -16.805 6.150 1.00 0.00 29 PRO A N 11
ATOM 16088 C CA . PRO A 1 29 ? -0.121 -16.470 5.246 1.00 0.00 29 PRO A CA 11
ATOM 16089 C C . PRO A 1 29 ? -0.386 -14.963 5.243 1.00 0.00 29 PRO A C 11
ATOM 16090 O O . PRO A 1 29 ? 0.192 -14.226 6.040 1.00 0.00 29 PRO A O 11
ATOM 16101 N N . LEU A 1 30 ? -1.262 -14.550 4.338 1.00 0.00 30 LEU A N 11
ATOM 16102 C CA . LEU A 1 30 ? -1.611 -13.145 4.221 1.00 0.00 30 LEU A CA 11
ATOM 16103 C C . LEU A 1 30 ? -2.887 -12.872 5.020 1.00 0.00 30 LEU A C 11
ATOM 16104 O O . LEU A 1 30 ? -3.174 -11.727 5.366 1.00 0.00 30 LEU A O 11
ATOM 16120 N N . VAL A 1 31 ? -3.618 -13.944 5.289 1.00 0.00 31 VAL A N 11
ATOM 16121 C CA . VAL A 1 31 ? -4.857 -13.834 6.041 1.00 0.00 31 VAL A CA 11
ATOM 16122 C C . VAL A 1 31 ? -4.656 -12.866 7.209 1.00 0.00 31 VAL A C 11
ATOM 16123 O O . VAL A 1 31 ? -5.440 -11.937 7.391 1.00 0.00 31 VAL A O 11
ATOM 16136 N N . PRO A 1 32 ? -3.572 -13.125 7.990 1.00 0.00 32 PRO A N 11
ATOM 16137 C CA . PRO A 1 32 ? -3.258 -12.287 9.135 1.00 0.00 32 PRO A CA 11
ATOM 16138 C C . PRO A 1 32 ? -2.662 -10.950 8.689 1.00 0.00 32 PRO A C 11
ATOM 16139 O O . PRO A 1 32 ? -3.146 -9.889 9.080 1.00 0.00 32 PRO A O 11
ATOM 16150 N N . ILE A 1 33 ? -1.620 -11.045 7.876 1.00 0.00 33 ILE A N 11
ATOM 16151 C CA . ILE A 1 33 ? -0.952 -9.857 7.373 1.00 0.00 33 ILE A CA 11
ATOM 16152 C C . ILE A 1 33 ? -2.001 -8.859 6.879 1.00 0.00 33 ILE A C 11
ATOM 16153 O O . ILE A 1 33 ? -1.876 -7.657 7.106 1.00 0.00 33 ILE A O 11
ATOM 16169 N N . GLY A 1 34 ? -3.012 -9.394 6.211 1.00 0.00 34 GLY A N 11
ATOM 16170 C CA . GLY A 1 34 ? -4.082 -8.566 5.682 1.00 0.00 34 GLY A CA 11
ATOM 16171 C C . GLY A 1 34 ? -5.008 -8.085 6.801 1.00 0.00 34 GLY A C 11
ATOM 16172 O O . GLY A 1 34 ? -5.395 -6.918 6.833 1.00 0.00 34 GLY A O 11
ATOM 16176 N N . LEU A 1 35 ? -5.335 -9.008 7.693 1.00 0.00 35 LEU A N 11
ATOM 16177 C CA . LEU A 1 35 ? -6.208 -8.693 8.811 1.00 0.00 35 LEU A CA 11
ATOM 16178 C C . LEU A 1 35 ? -5.658 -7.473 9.553 1.00 0.00 35 LEU A C 11
ATOM 16179 O O . LEU A 1 35 ? -6.358 -6.476 9.721 1.00 0.00 35 LEU A O 11
ATOM 16195 N N . GLY A 1 36 ? -4.408 -7.593 9.978 1.00 0.00 36 GLY A N 11
ATOM 16196 C CA . GLY A 1 36 ? -3.756 -6.512 10.698 1.00 0.00 36 GLY A CA 11
ATOM 16197 C C . GLY A 1 36 ? -3.595 -5.278 9.808 1.00 0.00 36 GLY A C 11
ATOM 16198 O O . GLY A 1 36 ? -4.165 -4.226 10.091 1.00 0.00 36 GLY A O 11
ATOM 16202 N N . GLY A 1 37 ? -2.816 -5.449 8.750 1.00 0.00 37 GLY A N 11
ATOM 16203 C CA . GLY A 1 37 ? -2.573 -4.363 7.817 1.00 0.00 37 GLY A CA 11
ATOM 16204 C C . GLY A 1 37 ? -3.879 -3.659 7.442 1.00 0.00 37 GLY A C 11
ATOM 16205 O O . GLY A 1 37 ? -3.869 -2.496 7.043 1.00 0.00 37 GLY A O 11
ATOM 16209 N N . CYS A 1 38 ? -4.972 -4.395 7.583 1.00 0.00 38 CYS A N 11
ATOM 16210 C CA . CYS A 1 38 ? -6.283 -3.856 7.264 1.00 0.00 38 CYS A CA 11
ATOM 16211 C C . CYS A 1 38 ? -6.719 -2.942 8.411 1.00 0.00 38 CYS A C 11
ATOM 16212 O O . CYS A 1 38 ? -6.921 -1.745 8.213 1.00 0.00 38 CYS A O 11
ATOM 16220 N N . LEU A 1 39 ? -6.850 -3.541 9.586 1.00 0.00 39 LEU A N 11
ATOM 16221 C CA . LEU A 1 39 ? -7.259 -2.796 10.764 1.00 0.00 39 LEU A CA 11
ATOM 16222 C C . LEU A 1 39 ? -6.553 -1.438 10.773 1.00 0.00 39 LEU A C 11
ATOM 16223 O O . LEU A 1 39 ? -7.204 -0.397 10.850 1.00 0.00 39 LEU A O 11
ATOM 16239 N N . VAL A 1 40 ? -5.232 -1.493 10.694 1.00 0.00 40 VAL A N 11
ATOM 16240 C CA . VAL A 1 40 ? -4.432 -0.280 10.693 1.00 0.00 40 VAL A CA 11
ATOM 16241 C C . VAL A 1 40 ? -4.840 0.593 9.505 1.00 0.00 40 VAL A C 11
ATOM 16242 O O . VAL A 1 40 ? -5.190 1.759 9.678 1.00 0.00 40 VAL A O 11
ATOM 16255 N N . VAL A 1 41 ? -4.781 -0.005 8.324 1.00 0.00 41 VAL A N 11
ATOM 16256 C CA . VAL A 1 41 ? -5.140 0.704 7.107 1.00 0.00 41 VAL A CA 11
ATOM 16257 C C . VAL A 1 41 ? -6.426 1.498 7.345 1.00 0.00 41 VAL A C 11
ATOM 16258 O O . VAL A 1 41 ? -6.400 2.727 7.398 1.00 0.00 41 VAL A O 11
ATOM 16271 N N . ALA A 1 42 ? -7.520 0.764 7.483 1.00 0.00 42 ALA A N 11
ATOM 16272 C CA . ALA A 1 42 ? -8.813 1.384 7.715 1.00 0.00 42 ALA A CA 11
ATOM 16273 C C . ALA A 1 42 ? -8.669 2.471 8.782 1.00 0.00 42 ALA A C 11
ATOM 16274 O O . ALA A 1 42 ? -9.311 3.517 8.698 1.00 0.00 42 ALA A O 11
ATOM 16281 N N . ALA A 1 43 ? -7.823 2.187 9.760 1.00 0.00 43 ALA A N 11
ATOM 16282 C CA . ALA A 1 43 ? -7.586 3.127 10.842 1.00 0.00 43 ALA A CA 11
ATOM 16283 C C . ALA A 1 43 ? -7.212 4.490 10.255 1.00 0.00 43 ALA A C 11
ATOM 16284 O O . ALA A 1 43 ? -7.870 5.491 10.534 1.00 0.00 43 ALA A O 11
ATOM 16291 N N . TYR A 1 44 ? -6.157 4.483 9.454 1.00 0.00 44 TYR A N 11
ATOM 16292 C CA . TYR A 1 44 ? -5.688 5.706 8.825 1.00 0.00 44 TYR A CA 11
ATOM 16293 C C . TYR A 1 44 ? -6.735 6.263 7.859 1.00 0.00 44 TYR A C 11
ATOM 16294 O O . TYR A 1 44 ? -6.972 7.470 7.822 1.00 0.00 44 TYR A O 11
ATOM 16312 N N . ARG A 1 45 ? -7.335 5.357 7.100 1.00 0.00 45 ARG A N 11
ATOM 16313 C CA . ARG A 1 45 ? -8.352 5.743 6.136 1.00 0.00 45 ARG A CA 11
ATOM 16314 C C . ARG A 1 45 ? -9.376 6.674 6.789 1.00 0.00 45 ARG A C 11
ATOM 16315 O O . ARG A 1 45 ? -9.424 7.863 6.480 1.00 0.00 45 ARG A O 11
ATOM 16336 N N . ILE A 1 46 ? -10.170 6.097 7.679 1.00 0.00 46 ILE A N 11
ATOM 16337 C CA . ILE A 1 46 ? -11.190 6.860 8.378 1.00 0.00 46 ILE A CA 11
ATOM 16338 C C . ILE A 1 46 ? -10.551 8.098 9.009 1.00 0.00 46 ILE A C 11
ATOM 16339 O O . ILE A 1 46 ? -11.086 9.201 8.900 1.00 0.00 46 ILE A O 11
ATOM 16355 N N . TYR A 1 47 ? -9.417 7.875 9.656 1.00 0.00 47 TYR A N 11
ATOM 16356 C CA . TYR A 1 47 ? -8.700 8.960 10.305 1.00 0.00 47 TYR A CA 11
ATOM 16357 C C . TYR A 1 47 ? -8.766 10.239 9.468 1.00 0.00 47 TYR A C 11
ATOM 16358 O O . TYR A 1 47 ? -9.299 11.252 9.918 1.00 0.00 47 TYR A O 11
ATOM 16376 N N . ARG A 1 48 ? -8.217 10.150 8.266 1.00 0.00 48 ARG A N 11
ATOM 16377 C CA . ARG A 1 48 ? -8.207 11.288 7.362 1.00 0.00 48 ARG A CA 11
ATOM 16378 C C . ARG A 1 48 ? -9.634 11.648 6.946 1.00 0.00 48 ARG A C 11
ATOM 16379 O O . ARG A 1 48 ? -10.010 12.819 6.952 1.00 0.00 48 ARG A O 11
ATOM 16400 N N . LEU A 1 49 ? -10.391 10.619 6.594 1.00 0.00 49 LEU A N 11
ATOM 16401 C CA . LEU A 1 49 ? -11.769 10.813 6.176 1.00 0.00 49 LEU A CA 11
ATOM 16402 C C . LEU A 1 49 ? -12.472 11.744 7.165 1.00 0.00 49 LEU A C 11
ATOM 16403 O O . LEU A 1 49 ? -12.682 12.921 6.874 1.00 0.00 49 LEU A O 11
ATOM 16419 N N . ARG A 1 50 ? -12.816 11.183 8.315 1.00 0.00 50 ARG A N 11
ATOM 16420 C CA . ARG A 1 50 ? -13.491 11.948 9.349 1.00 0.00 50 ARG A CA 11
ATOM 16421 C C . ARG A 1 50 ? -12.832 13.320 9.509 1.00 0.00 50 ARG A C 11
ATOM 16422 O O . ARG A 1 50 ? -11.743 13.554 8.988 1.00 0.00 50 ARG A O 11
ATOM 16443 N N . SER A 1 51 ? -13.521 14.191 10.232 1.00 0.00 51 SER A N 11
ATOM 16444 C CA . SER A 1 51 ? -13.016 15.533 10.468 1.00 0.00 51 SER A CA 11
ATOM 16445 C C . SER A 1 51 ? -12.963 16.310 9.151 1.00 0.00 51 SER A C 11
ATOM 16446 O O . SER A 1 51 ? -12.630 15.750 8.108 1.00 0.00 51 SER A O 11
ATOM 16454 N N . ARG A 1 52 ? -13.296 17.590 9.242 1.00 0.00 52 ARG A N 11
ATOM 16455 C CA . ARG A 1 52 ? -13.290 18.450 8.071 1.00 0.00 52 ARG A CA 11
ATOM 16456 C C . ARG A 1 52 ? -12.076 18.142 7.193 1.00 0.00 52 ARG A C 11
ATOM 16457 O O . ARG A 1 52 ? -10.936 18.303 7.625 1.00 0.00 52 ARG A O 11
ATOM 16478 N N . GLY A 1 53 ? -12.362 17.706 5.975 1.00 0.00 53 GLY A N 11
ATOM 16479 C CA . GLY A 1 53 ? -11.307 17.375 5.032 1.00 0.00 53 GLY A CA 11
ATOM 16480 C C . GLY A 1 53 ? -11.292 18.357 3.859 1.00 0.00 53 GLY A C 11
ATOM 16481 O O . GLY A 1 53 ? -12.003 18.166 2.874 1.00 0.00 53 GLY A O 11
ATOM 16485 N N . SER A 1 54 ? -10.472 19.389 4.003 1.00 0.00 54 SER A N 11
ATOM 16486 C CA . SER A 1 54 ? -10.355 20.402 2.968 1.00 0.00 54 SER A CA 11
ATOM 16487 C C . SER A 1 54 ? -9.097 21.242 3.199 1.00 0.00 54 SER A C 11
ATOM 16488 O O . SER A 1 54 ? -8.358 21.010 4.155 1.00 0.00 54 SER A O 11
ATOM 16496 N N . THR A 1 55 ? -8.893 22.201 2.308 1.00 0.00 55 THR A N 11
ATOM 16497 C CA . THR A 1 55 ? -7.738 23.077 2.402 1.00 0.00 55 THR A CA 11
ATOM 16498 C C . THR A 1 55 ? -7.747 23.830 3.733 1.00 0.00 55 THR A C 11
ATOM 16499 O O . THR A 1 55 ? -8.766 24.400 4.121 1.00 0.00 55 THR A O 11
ATOM 16510 N N . LYS A 1 56 ? -6.600 23.809 4.397 1.00 0.00 56 LYS A N 11
ATOM 16511 C CA . LYS A 1 56 ? -6.464 24.484 5.677 1.00 0.00 56 LYS A CA 11
ATOM 16512 C C . LYS A 1 56 ? -7.401 23.831 6.695 1.00 0.00 56 LYS A C 11
ATOM 16513 O O . LYS A 1 56 ? -8.565 24.215 6.807 1.00 0.00 56 LYS A O 11
ATOM 16532 N N . MET A 1 57 ? -6.860 22.856 7.410 1.00 0.00 57 MET A N 11
ATOM 16533 C CA . MET A 1 57 ? -7.634 22.147 8.415 1.00 0.00 57 MET A CA 11
ATOM 16534 C C . MET A 1 57 ? -6.728 21.282 9.294 1.00 0.00 57 MET A C 11
ATOM 16535 O O . MET A 1 57 ? -6.750 21.399 10.518 1.00 0.00 57 MET A O 11
ATOM 16549 N N . SER A 1 58 ? -5.954 20.432 8.635 1.00 0.00 58 SER A N 11
ATOM 16550 C CA . SER A 1 58 ? -5.043 19.548 9.341 1.00 0.00 58 SER A CA 11
ATOM 16551 C C . SER A 1 58 ? -3.640 19.653 8.740 1.00 0.00 58 SER A C 11
ATOM 16552 O O . SER A 1 58 ? -3.481 20.079 7.597 1.00 0.00 58 SER A O 11
ATOM 16560 N N . ILE A 1 59 ? -2.658 19.258 9.537 1.00 0.00 59 ILE A N 11
ATOM 16561 C CA . ILE A 1 59 ? -1.274 19.303 9.098 1.00 0.00 59 ILE A CA 11
ATOM 16562 C C . ILE A 1 59 ? -0.932 18.002 8.368 1.00 0.00 59 ILE A C 11
ATOM 16563 O O . ILE A 1 59 ? 0.102 17.391 8.632 1.00 0.00 59 ILE A O 11
ATOM 16579 N N . HIS A 1 60 ? -1.822 17.617 7.465 1.00 0.00 60 HIS A N 11
ATOM 16580 C CA . HIS A 1 60 ? -1.628 16.400 6.695 1.00 0.00 60 HIS A CA 11
ATOM 16581 C C . HIS A 1 60 ? -1.594 16.736 5.203 1.00 0.00 60 HIS A C 11
ATOM 16582 O O . HIS A 1 60 ? -2.324 16.140 4.412 1.00 0.00 60 HIS A O 11
ATOM 16596 N N . LEU A 1 61 ? -0.740 17.690 4.863 1.00 0.00 61 LEU A N 11
ATOM 16597 C CA . LEU A 1 61 ? -0.601 18.112 3.480 1.00 0.00 61 LEU A CA 11
ATOM 16598 C C . LEU A 1 61 ? 0.881 18.308 3.157 1.00 0.00 61 LEU A C 11
ATOM 16599 O O . LEU A 1 61 ? 1.389 19.427 3.205 1.00 0.00 61 LEU A O 11
ATOM 16615 N N . ILE A 1 62 ? 1.535 17.201 2.834 1.00 0.00 62 ILE A N 11
ATOM 16616 C CA . ILE A 1 62 ? 2.949 17.236 2.503 1.00 0.00 62 ILE A CA 11
ATOM 16617 C C . ILE A 1 62 ? 3.708 17.976 3.606 1.00 0.00 62 ILE A C 11
ATOM 16618 O O . ILE A 1 62 ? 3.947 19.178 3.501 1.00 0.00 62 ILE A O 11
ATOM 16634 N N . HIS A 1 63 ? 4.067 17.227 4.639 1.00 0.00 63 HIS A N 11
ATOM 16635 C CA . HIS A 1 63 ? 4.794 17.797 5.760 1.00 0.00 63 HIS A CA 11
ATOM 16636 C C . HIS A 1 63 ? 5.238 16.679 6.705 1.00 0.00 63 HIS A C 11
ATOM 16637 O O . HIS A 1 63 ? 6.424 16.549 7.003 1.00 0.00 63 HIS A O 11
ATOM 16651 N N . THR A 1 64 ? 4.263 15.901 7.150 1.00 0.00 64 THR A N 11
ATOM 16652 C CA . THR A 1 64 ? 4.538 14.798 8.055 1.00 0.00 64 THR A CA 11
ATOM 16653 C C . THR A 1 64 ? 5.015 13.573 7.273 1.00 0.00 64 THR A C 11
ATOM 16654 O O . THR A 1 64 ? 4.913 13.536 6.047 1.00 0.00 64 THR A O 11
ATOM 16665 N N . ARG A 1 65 ? 5.526 12.600 8.013 1.00 0.00 65 ARG A N 11
ATOM 16666 C CA . ARG A 1 65 ? 6.019 11.376 7.404 1.00 0.00 65 ARG A CA 11
ATOM 16667 C C . ARG A 1 65 ? 4.954 10.280 7.478 1.00 0.00 65 ARG A C 11
ATOM 16668 O O . ARG A 1 65 ? 4.628 9.657 6.469 1.00 0.00 65 ARG A O 11
ATOM 16689 N N . VAL A 1 66 ? 4.441 10.078 8.683 1.00 0.00 66 VAL A N 11
ATOM 16690 C CA . VAL A 1 66 ? 3.419 9.069 8.902 1.00 0.00 66 VAL A CA 11
ATOM 16691 C C . VAL A 1 66 ? 2.427 9.093 7.738 1.00 0.00 66 VAL A C 11
ATOM 16692 O O . VAL A 1 66 ? 2.123 8.054 7.154 1.00 0.00 66 VAL A O 11
ATOM 16705 N N . ALA A 1 67 ? 1.948 10.291 7.435 1.00 0.00 67 ALA A N 11
ATOM 16706 C CA . ALA A 1 67 ? 0.996 10.465 6.351 1.00 0.00 67 ALA A CA 11
ATOM 16707 C C . ALA A 1 67 ? 1.641 10.025 5.036 1.00 0.00 67 ALA A C 11
ATOM 16708 O O . ALA A 1 67 ? 1.147 9.115 4.372 1.00 0.00 67 ALA A O 11
ATOM 16715 N N . ALA A 1 68 ? 2.736 10.691 4.699 1.00 0.00 68 ALA A N 11
ATOM 16716 C CA . ALA A 1 68 ? 3.454 10.380 3.474 1.00 0.00 68 ALA A CA 11
ATOM 16717 C C . ALA A 1 68 ? 3.535 8.861 3.307 1.00 0.00 68 ALA A C 11
ATOM 16718 O O . ALA A 1 68 ? 2.937 8.301 2.390 1.00 0.00 68 ALA A O 11
ATOM 16725 N N . GLN A 1 69 ? 4.279 8.238 4.209 1.00 0.00 69 GLN A N 11
ATOM 16726 C CA . GLN A 1 69 ? 4.447 6.795 4.173 1.00 0.00 69 GLN A CA 11
ATOM 16727 C C . GLN A 1 69 ? 3.098 6.110 3.942 1.00 0.00 69 GLN A C 11
ATOM 16728 O O . GLN A 1 69 ? 2.868 5.526 2.885 1.00 0.00 69 GLN A O 11
ATOM 16742 N N . ALA A 1 70 ? 2.242 6.205 4.949 1.00 0.00 70 ALA A N 11
ATOM 16743 C CA . ALA A 1 70 ? 0.923 5.602 4.869 1.00 0.00 70 ALA A CA 11
ATOM 16744 C C . ALA A 1 70 ? 0.353 5.816 3.465 1.00 0.00 70 ALA A C 11
ATOM 16745 O O . ALA A 1 70 ? -0.425 4.998 2.976 1.00 0.00 70 ALA A O 11
ATOM 16752 N N . CYS A 1 71 ? 0.764 6.918 2.856 1.00 0.00 71 CYS A N 11
ATOM 16753 C CA . CYS A 1 71 ? 0.305 7.249 1.518 1.00 0.00 71 CYS A CA 11
ATOM 16754 C C . CYS A 1 71 ? 0.933 6.259 0.535 1.00 0.00 71 CYS A C 11
ATOM 16755 O O . CYS A 1 71 ? 0.241 5.407 -0.021 1.00 0.00 71 CYS A O 11
ATOM 16763 N N . ALA A 1 72 ? 2.237 6.403 0.351 1.00 0.00 72 ALA A N 11
ATOM 16764 C CA . ALA A 1 72 ? 2.966 5.531 -0.554 1.00 0.00 72 ALA A CA 11
ATOM 16765 C C . ALA A 1 72 ? 2.606 4.075 -0.253 1.00 0.00 72 ALA A C 11
ATOM 16766 O O . ALA A 1 72 ? 2.047 3.381 -1.101 1.00 0.00 72 ALA A O 11
ATOM 16773 N N . VAL A 1 73 ? 2.943 3.654 0.958 1.00 0.00 73 VAL A N 11
ATOM 16774 C CA . VAL A 1 73 ? 2.662 2.293 1.381 1.00 0.00 73 VAL A CA 11
ATOM 16775 C C . VAL A 1 73 ? 1.193 1.968 1.102 1.00 0.00 73 VAL A C 11
ATOM 16776 O O . VAL A 1 73 ? 0.889 1.119 0.267 1.00 0.00 73 VAL A O 11
ATOM 16789 N N . GLY A 1 74 ? 0.321 2.663 1.818 1.00 0.00 74 GLY A N 11
ATOM 16790 C CA . GLY A 1 74 ? -1.109 2.459 1.659 1.00 0.00 74 GLY A CA 11
ATOM 16791 C C . GLY A 1 74 ? -1.481 2.322 0.181 1.00 0.00 74 GLY A C 11
ATOM 16792 O O . GLY A 1 74 ? -2.473 1.678 -0.156 1.00 0.00 74 GLY A O 11
ATOM 16796 N N . ALA A 1 75 ? -0.666 2.939 -0.662 1.00 0.00 75 ALA A N 11
ATOM 16797 C CA . ALA A 1 75 ? -0.897 2.894 -2.095 1.00 0.00 75 ALA A CA 11
ATOM 16798 C C . ALA A 1 75 ? -0.527 1.507 -2.624 1.00 0.00 75 ALA A C 11
ATOM 16799 O O . ALA A 1 75 ? -1.401 0.733 -3.011 1.00 0.00 75 ALA A O 11
ATOM 16806 N N . ILE A 1 76 ? 0.770 1.235 -2.623 1.00 0.00 76 ILE A N 11
ATOM 16807 C CA . ILE A 1 76 ? 1.267 -0.045 -3.098 1.00 0.00 76 ILE A CA 11
ATOM 16808 C C . ILE A 1 76 ? 0.456 -1.172 -2.455 1.00 0.00 76 ILE A C 11
ATOM 16809 O O . ILE A 1 76 ? -0.082 -2.030 -3.152 1.00 0.00 76 ILE A O 11
ATOM 16825 N N . MET A 1 77 ? 0.394 -1.133 -1.132 1.00 0.00 77 MET A N 11
ATOM 16826 C CA . MET A 1 77 ? -0.342 -2.140 -0.387 1.00 0.00 77 MET A CA 11
ATOM 16827 C C . MET A 1 77 ? -1.780 -2.257 -0.896 1.00 0.00 77 MET A C 11
ATOM 16828 O O . MET A 1 77 ? -2.196 -3.321 -1.351 1.00 0.00 77 MET A O 11
ATOM 16842 N N . LEU A 1 78 ? -2.499 -1.148 -0.802 1.00 0.00 78 LEU A N 11
ATOM 16843 C CA . LEU A 1 78 ? -3.881 -1.113 -1.247 1.00 0.00 78 LEU A CA 11
ATOM 16844 C C . LEU A 1 78 ? -4.013 -1.901 -2.552 1.00 0.00 78 LEU A C 11
ATOM 16845 O O . LEU A 1 78 ? -4.702 -2.918 -2.600 1.00 0.00 78 LEU A O 11
ATOM 16861 N N . GLY A 1 79 ? -3.341 -1.400 -3.578 1.00 0.00 79 GLY A N 11
ATOM 16862 C CA . GLY A 1 79 ? -3.374 -2.044 -4.880 1.00 0.00 79 GLY A CA 11
ATOM 16863 C C . GLY A 1 79 ? -3.082 -3.541 -4.759 1.00 0.00 79 GLY A C 11
ATOM 16864 O O . GLY A 1 79 ? -3.946 -4.370 -5.041 1.00 0.00 79 GLY A O 11
ATOM 16868 N N . ALA A 1 80 ? -1.862 -3.841 -4.339 1.00 0.00 80 ALA A N 11
ATOM 16869 C CA . ALA A 1 80 ? -1.446 -5.224 -4.177 1.00 0.00 80 ALA A CA 11
ATOM 16870 C C . ALA A 1 80 ? -2.595 -6.030 -3.570 1.00 0.00 80 ALA A C 11
ATOM 16871 O O . ALA A 1 80 ? -3.191 -6.872 -4.241 1.00 0.00 80 ALA A O 11
ATOM 16878 N N . VAL A 1 81 ? -2.873 -5.745 -2.306 1.00 0.00 81 VAL A N 11
ATOM 16879 C CA . VAL A 1 81 ? -3.941 -6.433 -1.601 1.00 0.00 81 VAL A CA 11
ATOM 16880 C C . VAL A 1 81 ? -5.133 -6.617 -2.542 1.00 0.00 81 VAL A C 11
ATOM 16881 O O . VAL A 1 81 ? -5.513 -7.744 -2.855 1.00 0.00 81 VAL A O 11
ATOM 16894 N N . TYR A 1 82 ? -5.689 -5.492 -2.968 1.00 0.00 82 TYR A N 11
ATOM 16895 C CA . TYR A 1 82 ? -6.830 -5.515 -3.867 1.00 0.00 82 TYR A CA 11
ATOM 16896 C C . TYR A 1 82 ? -6.705 -6.653 -4.882 1.00 0.00 82 TYR A C 11
ATOM 16897 O O . TYR A 1 82 ? -7.556 -7.540 -4.933 1.00 0.00 82 TYR A O 11
ATOM 16915 N N . THR A 1 83 ? -5.638 -6.590 -5.665 1.00 0.00 83 THR A N 11
ATOM 16916 C CA . THR A 1 83 ? -5.391 -7.605 -6.676 1.00 0.00 83 THR A CA 11
ATOM 16917 C C . THR A 1 83 ? -5.478 -9.003 -6.061 1.00 0.00 83 THR A C 11
ATOM 16918 O O . THR A 1 83 ? -6.068 -9.908 -6.648 1.00 0.00 83 THR A O 11
ATOM 16929 N N . MET A 1 84 ? -4.882 -9.135 -4.885 1.00 0.00 84 MET A N 11
ATOM 16930 C CA . MET A 1 84 ? -4.884 -10.408 -4.184 1.00 0.00 84 MET A CA 11
ATOM 16931 C C . MET A 1 84 ? -6.306 -10.813 -3.789 1.00 0.00 84 MET A C 11
ATOM 16932 O O . MET A 1 84 ? -6.863 -11.759 -4.344 1.00 0.00 84 MET A O 11
ATOM 16946 N N . TYR A 1 85 ? -6.852 -10.077 -2.832 1.00 0.00 85 TYR A N 11
ATOM 16947 C CA . TYR A 1 85 ? -8.198 -10.349 -2.356 1.00 0.00 85 TYR A CA 11
ATOM 16948 C C . TYR A 1 85 ? -9.139 -10.664 -3.521 1.00 0.00 85 TYR A C 11
ATOM 16949 O O . TYR A 1 85 ? -9.732 -11.740 -3.570 1.00 0.00 85 TYR A O 11
ATOM 16967 N N . SER A 1 86 ? -9.245 -9.706 -4.430 1.00 0.00 86 SER A N 11
ATOM 16968 C CA . SER A 1 86 ? -10.103 -9.869 -5.591 1.00 0.00 86 SER A CA 11
ATOM 16969 C C . SER A 1 86 ? -9.813 -11.208 -6.273 1.00 0.00 86 SER A C 11
ATOM 16970 O O . SER A 1 86 ? -10.733 -11.970 -6.566 1.00 0.00 86 SER A O 11
ATOM 16978 N N . ASP A 1 87 ? -8.532 -11.453 -6.504 1.00 0.00 87 ASP A N 11
ATOM 16979 C CA . ASP A 1 87 ? -8.110 -12.687 -7.145 1.00 0.00 87 ASP A CA 11
ATOM 16980 C C . ASP A 1 87 ? -8.675 -13.879 -6.369 1.00 0.00 87 ASP A C 11
ATOM 16981 O O . ASP A 1 87 ? -9.219 -14.809 -6.963 1.00 0.00 87 ASP A O 11
ATOM 16990 N N . TYR A 1 88 ? -8.526 -13.812 -5.054 1.00 0.00 88 TYR A N 11
ATOM 16991 C CA . TYR A 1 88 ? -9.014 -14.874 -4.191 1.00 0.00 88 TYR A CA 11
ATOM 16992 C C . TYR A 1 88 ? -10.345 -15.428 -4.703 1.00 0.00 88 TYR A C 11
ATOM 16993 O O . TYR A 1 88 ? -10.615 -16.622 -4.576 1.00 0.00 88 TYR A O 11
ATOM 17011 N N . VAL A 1 89 ? -11.142 -14.536 -5.272 1.00 0.00 89 VAL A N 11
ATOM 17012 C CA . VAL A 1 89 ? -12.438 -14.921 -5.804 1.00 0.00 89 VAL A CA 11
ATOM 17013 C C . VAL A 1 89 ? -12.289 -16.211 -6.613 1.00 0.00 89 VAL A C 11
ATOM 17014 O O . VAL A 1 89 ? -11.546 -16.251 -7.593 1.00 0.00 89 VAL A O 11
ATOM 17027 N N . LYS A 1 90 ? -13.008 -17.234 -6.174 1.00 0.00 90 LYS A N 11
ATOM 17028 C CA . LYS A 1 90 ? -12.965 -18.522 -6.846 1.00 0.00 90 LYS A CA 11
ATOM 17029 C C . LYS A 1 90 ? -13.833 -18.465 -8.104 1.00 0.00 90 LYS A C 11
ATOM 17030 O O . LYS A 1 90 ? -14.790 -19.226 -8.238 1.00 0.00 90 LYS A O 11
ATOM 17049 N N . ARG A 1 91 ? -13.468 -17.555 -8.996 1.00 0.00 91 ARG A N 11
ATOM 17050 C CA . ARG A 1 91 ? -14.202 -17.389 -10.239 1.00 0.00 91 ARG A CA 11
ATOM 17051 C C . ARG A 1 91 ? -13.426 -16.480 -11.195 1.00 0.00 91 ARG A C 11
ATOM 17052 O O . ARG A 1 91 ? -13.786 -15.319 -11.384 1.00 0.00 91 ARG A O 11
ATOM 17073 N N . MET A 1 92 ? -12.376 -17.044 -11.774 1.00 0.00 92 MET A N 11
ATOM 17074 C CA . MET A 1 92 ? -11.546 -16.299 -12.706 1.00 0.00 92 MET A CA 11
ATOM 17075 C C . MET A 1 92 ? -10.389 -17.159 -13.218 1.00 0.00 92 MET A C 11
ATOM 17076 O O . MET A 1 92 ? -9.722 -17.837 -12.438 1.00 0.00 92 MET A O 11
ATOM 17090 N N . ALA A 1 93 ? -10.186 -17.104 -14.526 1.00 0.00 93 ALA A N 11
ATOM 17091 C CA . ALA A 1 93 ? -9.121 -17.869 -15.151 1.00 0.00 93 ALA A CA 11
ATOM 17092 C C . ALA A 1 93 ? -8.953 -17.412 -16.602 1.00 0.00 93 ALA A C 11
ATOM 17093 O O . ALA A 1 93 ? -9.164 -18.190 -17.530 1.00 0.00 93 ALA A O 11
ATOM 17100 N N . GLN A 1 94 ? -8.576 -16.151 -16.751 1.00 0.00 94 GLN A N 11
ATOM 17101 C CA . GLN A 1 94 ? -8.377 -15.580 -18.072 1.00 0.00 94 GLN A CA 11
ATOM 17102 C C . GLN A 1 94 ? -7.913 -14.127 -17.959 1.00 0.00 94 GLN A C 11
ATOM 17103 O O . GLN A 1 94 ? -8.726 -13.224 -17.771 1.00 0.00 94 GLN A O 11
ATOM 17117 N N . ASP A 1 95 ? -6.605 -13.946 -18.078 1.00 0.00 95 ASP A N 11
ATOM 17118 C CA . ASP A 1 95 ? -6.023 -12.618 -17.991 1.00 0.00 95 ASP A CA 11
ATOM 17119 C C . ASP A 1 95 ? -4.497 -12.732 -18.015 1.00 0.00 95 ASP A C 11
ATOM 17120 O O . ASP A 1 95 ? -3.840 -12.142 -18.870 1.00 0.00 95 ASP A O 11
ATOM 17129 N N . ALA A 1 96 ? -3.978 -13.496 -17.064 1.00 0.00 96 ALA A N 11
ATOM 17130 C CA . ALA A 1 96 ? -2.542 -13.696 -16.965 1.00 0.00 96 ALA A CA 11
ATOM 17131 C C . ALA A 1 96 ? -1.977 -13.999 -18.354 1.00 0.00 96 ALA A C 11
ATOM 17132 O O . ALA A 1 96 ? -2.231 -15.065 -18.912 1.00 0.00 96 ALA A O 11
ATOM 17139 N N . GLY A 1 97 ? -1.221 -13.042 -18.872 1.00 0.00 97 GLY A N 11
ATOM 17140 C CA . GLY A 1 97 ? -0.617 -13.194 -20.185 1.00 0.00 97 GLY A CA 11
ATOM 17141 C C . GLY A 1 97 ? -0.723 -11.897 -20.990 1.00 0.00 97 GLY A C 11
ATOM 17142 O O . GLY A 1 97 ? -1.650 -11.113 -20.793 1.00 0.00 97 GLY A O 11
ATOM 17146 N N . GLU A 1 98 ? 0.241 -11.711 -21.880 1.00 0.00 98 GLU A N 11
ATOM 17147 C CA . GLU A 1 98 ? 0.269 -10.522 -22.715 1.00 0.00 98 GLU A CA 11
ATOM 17148 C C . GLU A 1 98 ? -1.063 -10.359 -23.451 1.00 0.00 98 GLU A C 11
ATOM 17149 O O . GLU A 1 98 ? -1.796 -11.330 -23.638 1.00 0.00 98 GLU A O 11
ATOM 17161 N N . LYS A 1 99 ? -1.336 -9.125 -23.848 1.00 0.00 99 LYS A N 11
ATOM 17162 C CA . LYS A 1 99 ? -2.567 -8.823 -24.559 1.00 0.00 99 LYS A CA 11
ATOM 17163 C C . LYS A 1 99 ? -2.253 -8.591 -26.038 1.00 0.00 99 LYS A C 11
ATOM 17164 O O . LYS A 1 99 ? -1.576 -9.403 -26.668 1.00 0.00 99 LYS A O 11
ATOM 17183 N N . MET A 1 1 ? 32.211 21.978 14.602 1.00 0.00 1 MET A N 12
ATOM 17184 C CA . MET A 1 1 ? 30.872 22.504 14.803 1.00 0.00 1 MET A CA 12
ATOM 17185 C C . MET A 1 1 ? 30.025 22.345 13.539 1.00 0.00 1 MET A C 12
ATOM 17186 O O . MET A 1 1 ? 29.939 23.263 12.726 1.00 0.00 1 MET A O 12
ATOM 17200 N N . SER A 1 2 ? 29.420 21.173 13.414 1.00 0.00 2 SER A N 12
ATOM 17201 C CA . SER A 1 2 ? 28.582 20.882 12.263 1.00 0.00 2 SER A CA 12
ATOM 17202 C C . SER A 1 2 ? 27.968 19.487 12.402 1.00 0.00 2 SER A C 12
ATOM 17203 O O . SER A 1 2 ? 28.404 18.693 13.234 1.00 0.00 2 SER A O 12
ATOM 17211 N N . ALA A 1 3 ? 26.966 19.232 11.574 1.00 0.00 3 ALA A N 12
ATOM 17212 C CA . ALA A 1 3 ? 26.287 17.947 11.594 1.00 0.00 3 ALA A CA 12
ATOM 17213 C C . ALA A 1 3 ? 27.017 16.975 10.665 1.00 0.00 3 ALA A C 12
ATOM 17214 O O . ALA A 1 3 ? 27.530 15.950 11.112 1.00 0.00 3 ALA A O 12
ATOM 17221 N N . ASN A 1 4 ? 27.042 17.332 9.389 1.00 0.00 4 ASN A N 12
ATOM 17222 C CA . ASN A 1 4 ? 27.700 16.504 8.393 1.00 0.00 4 ASN A CA 12
ATOM 17223 C C . ASN A 1 4 ? 27.074 15.108 8.401 1.00 0.00 4 ASN A C 12
ATOM 17224 O O . ASN A 1 4 ? 26.395 14.734 9.356 1.00 0.00 4 ASN A O 12
ATOM 17235 N N . ARG A 1 5 ? 27.323 14.376 7.325 1.00 0.00 5 ARG A N 12
ATOM 17236 C CA . ARG A 1 5 ? 26.792 13.030 7.196 1.00 0.00 5 ARG A CA 12
ATOM 17237 C C . ARG A 1 5 ? 25.262 13.061 7.199 1.00 0.00 5 ARG A C 12
ATOM 17238 O O . ARG A 1 5 ? 24.647 13.442 8.194 1.00 0.00 5 ARG A O 12
ATOM 17259 N N . ARG A 1 6 ? 24.692 12.654 6.074 1.00 0.00 6 ARG A N 12
ATOM 17260 C CA . ARG A 1 6 ? 23.246 12.630 5.934 1.00 0.00 6 ARG A CA 12
ATOM 17261 C C . ARG A 1 6 ? 22.727 11.194 6.027 1.00 0.00 6 ARG A C 12
ATOM 17262 O O . ARG A 1 6 ? 21.858 10.896 6.845 1.00 0.00 6 ARG A O 12
ATOM 17283 N N . TRP A 1 7 ? 23.282 10.342 5.177 1.00 0.00 7 TRP A N 12
ATOM 17284 C CA . TRP A 1 7 ? 22.886 8.945 5.153 1.00 0.00 7 TRP A CA 12
ATOM 17285 C C . TRP A 1 7 ? 21.419 8.876 4.723 1.00 0.00 7 TRP A C 12
ATOM 17286 O O . TRP A 1 7 ? 20.524 9.191 5.505 1.00 0.00 7 TRP A O 12
ATOM 17307 N N . TRP A 1 8 ? 21.219 8.461 3.481 1.00 0.00 8 TRP A N 12
ATOM 17308 C CA . TRP A 1 8 ? 19.876 8.347 2.937 1.00 0.00 8 TRP A CA 12
ATOM 17309 C C . TRP A 1 8 ? 19.815 7.074 2.091 1.00 0.00 8 TRP A C 12
ATOM 17310 O O . TRP A 1 8 ? 19.141 6.113 2.457 1.00 0.00 8 TRP A O 12
ATOM 17331 N N . VAL A 1 9 ? 20.529 7.108 0.975 1.00 0.00 9 VAL A N 12
ATOM 17332 C CA . VAL A 1 9 ? 20.565 5.969 0.074 1.00 0.00 9 VAL A CA 12
ATOM 17333 C C . VAL A 1 9 ? 19.163 5.365 -0.034 1.00 0.00 9 VAL A C 12
ATOM 17334 O O . VAL A 1 9 ? 18.924 4.254 0.435 1.00 0.00 9 VAL A O 12
ATOM 17347 N N . PRO A 1 10 ? 18.249 6.146 -0.671 1.00 0.00 10 PRO A N 12
ATOM 17348 C CA . PRO A 1 10 ? 16.877 5.700 -0.846 1.00 0.00 10 PRO A CA 12
ATOM 17349 C C . PRO A 1 10 ? 16.783 4.635 -1.941 1.00 0.00 10 PRO A C 12
ATOM 17350 O O . PRO A 1 10 ? 17.625 4.582 -2.835 1.00 0.00 10 PRO A O 12
ATOM 17361 N N . PRO A 1 11 ? 15.722 3.791 -1.831 1.00 0.00 11 PRO A N 12
ATOM 17362 C CA . PRO A 1 11 ? 15.506 2.730 -2.801 1.00 0.00 11 PRO A CA 12
ATOM 17363 C C . PRO A 1 11 ? 14.967 3.293 -4.117 1.00 0.00 11 PRO A C 12
ATOM 17364 O O . PRO A 1 11 ? 14.102 4.168 -4.115 1.00 0.00 11 PRO A O 12
ATOM 17375 N N . ASP A 1 12 ? 15.499 2.767 -5.211 1.00 0.00 12 ASP A N 12
ATOM 17376 C CA . ASP A 1 12 ? 15.082 3.206 -6.532 1.00 0.00 12 ASP A CA 12
ATOM 17377 C C . ASP A 1 12 ? 15.096 2.012 -7.489 1.00 0.00 12 ASP A C 12
ATOM 17378 O O . ASP A 1 12 ? 16.161 1.508 -7.843 1.00 0.00 12 ASP A O 12
ATOM 17387 N N . ASP A 1 13 ? 13.901 1.594 -7.880 1.00 0.00 13 ASP A N 12
ATOM 17388 C CA . ASP A 1 13 ? 13.762 0.469 -8.789 1.00 0.00 13 ASP A CA 12
ATOM 17389 C C . ASP A 1 13 ? 12.289 0.304 -9.169 1.00 0.00 13 ASP A C 12
ATOM 17390 O O . ASP A 1 13 ? 11.464 -0.049 -8.328 1.00 0.00 13 ASP A O 12
ATOM 17399 N N . GLU A 1 14 ? 12.005 0.568 -10.436 1.00 0.00 14 GLU A N 12
ATOM 17400 C CA . GLU A 1 14 ? 10.646 0.453 -10.937 1.00 0.00 14 GLU A CA 12
ATOM 17401 C C . GLU A 1 14 ? 10.356 -0.988 -11.360 1.00 0.00 14 GLU A C 12
ATOM 17402 O O . GLU A 1 14 ? 10.250 -1.280 -12.550 1.00 0.00 14 GLU A O 12
ATOM 17414 N N . ASP A 1 15 ? 10.236 -1.851 -10.362 1.00 0.00 15 ASP A N 12
ATOM 17415 C CA . ASP A 1 15 ? 9.960 -3.255 -10.616 1.00 0.00 15 ASP A CA 12
ATOM 17416 C C . ASP A 1 15 ? 8.599 -3.619 -10.020 1.00 0.00 15 ASP A C 12
ATOM 17417 O O . ASP A 1 15 ? 8.217 -3.100 -8.972 1.00 0.00 15 ASP A O 12
ATOM 17426 N N . CYS A 1 16 ? 7.904 -4.509 -10.713 1.00 0.00 16 CYS A N 12
ATOM 17427 C CA . CYS A 1 16 ? 6.594 -4.949 -10.266 1.00 0.00 16 CYS A CA 12
ATOM 17428 C C . CYS A 1 16 ? 6.771 -5.755 -8.978 1.00 0.00 16 CYS A C 12
ATOM 17429 O O . CYS A 1 16 ? 6.589 -5.229 -7.881 1.00 0.00 16 CYS A O 12
ATOM 17437 N N . VAL A 1 17 ? 7.126 -7.020 -9.154 1.00 0.00 17 VAL A N 12
ATOM 17438 C CA . VAL A 1 17 ? 7.330 -7.904 -8.019 1.00 0.00 17 VAL A CA 12
ATOM 17439 C C . VAL A 1 17 ? 8.771 -8.420 -8.033 1.00 0.00 17 VAL A C 12
ATOM 17440 O O . VAL A 1 17 ? 9.577 -8.041 -7.185 1.00 0.00 17 VAL A O 12
ATOM 17453 N N . SER A 1 18 ? 9.050 -9.275 -9.005 1.00 0.00 18 SER A N 12
ATOM 17454 C CA . SER A 1 18 ? 10.379 -9.846 -9.141 1.00 0.00 18 SER A CA 12
ATOM 17455 C C . SER A 1 18 ? 10.786 -10.541 -7.839 1.00 0.00 18 SER A C 12
ATOM 17456 O O . SER A 1 18 ? 10.090 -10.432 -6.830 1.00 0.00 18 SER A O 12
ATOM 17464 N N . GLU A 1 19 ? 11.910 -11.239 -7.905 1.00 0.00 19 GLU A N 12
ATOM 17465 C CA . GLU A 1 19 ? 12.417 -11.951 -6.744 1.00 0.00 19 GLU A CA 12
ATOM 17466 C C . GLU A 1 19 ? 12.531 -11.004 -5.548 1.00 0.00 19 GLU A C 12
ATOM 17467 O O . GLU A 1 19 ? 12.562 -11.447 -4.401 1.00 0.00 19 GLU A O 12
ATOM 17479 N N . LYS A 1 20 ? 12.590 -9.717 -5.857 1.00 0.00 20 LYS A N 12
ATOM 17480 C CA . LYS A 1 20 ? 12.701 -8.703 -4.822 1.00 0.00 20 LYS A CA 12
ATOM 17481 C C . LYS A 1 20 ? 11.486 -8.791 -3.896 1.00 0.00 20 LYS A C 12
ATOM 17482 O O . LYS A 1 20 ? 11.609 -9.197 -2.742 1.00 0.00 20 LYS A O 12
ATOM 17501 N N . LEU A 1 21 ? 10.340 -8.405 -4.438 1.00 0.00 21 LEU A N 12
ATOM 17502 C CA . LEU A 1 21 ? 9.104 -8.435 -3.675 1.00 0.00 21 LEU A CA 12
ATOM 17503 C C . LEU A 1 21 ? 8.799 -9.877 -3.262 1.00 0.00 21 LEU A C 12
ATOM 17504 O O . LEU A 1 21 ? 8.462 -10.138 -2.109 1.00 0.00 21 LEU A O 12
ATOM 17520 N N . LEU A 1 22 ? 8.930 -10.775 -4.228 1.00 0.00 22 LEU A N 12
ATOM 17521 C CA . LEU A 1 22 ? 8.673 -12.183 -3.979 1.00 0.00 22 LEU A CA 12
ATOM 17522 C C . LEU A 1 22 ? 9.244 -12.568 -2.613 1.00 0.00 22 LEU A C 12
ATOM 17523 O O . LEU A 1 22 ? 8.531 -13.104 -1.766 1.00 0.00 22 LEU A O 12
ATOM 17539 N N . ARG A 1 23 ? 10.526 -12.279 -2.440 1.00 0.00 23 ARG A N 12
ATOM 17540 C CA . ARG A 1 23 ? 11.201 -12.588 -1.191 1.00 0.00 23 ARG A CA 12
ATOM 17541 C C . ARG A 1 23 ? 10.641 -11.726 -0.058 1.00 0.00 23 ARG A C 12
ATOM 17542 O O . ARG A 1 23 ? 10.366 -12.228 1.031 1.00 0.00 23 ARG A O 12
ATOM 17563 N N . LYS A 1 24 ? 10.488 -10.443 -0.352 1.00 0.00 24 LYS A N 12
ATOM 17564 C CA . LYS A 1 24 ? 9.965 -9.507 0.628 1.00 0.00 24 LYS A CA 12
ATOM 17565 C C . LYS A 1 24 ? 8.734 -10.116 1.303 1.00 0.00 24 LYS A C 12
ATOM 17566 O O . LYS A 1 24 ? 8.761 -10.417 2.495 1.00 0.00 24 LYS A O 12
ATOM 17585 N N . THR A 1 25 ? 7.685 -10.279 0.511 1.00 0.00 25 THR A N 12
ATOM 17586 C CA . THR A 1 25 ? 6.446 -10.846 1.017 1.00 0.00 25 THR A CA 12
ATOM 17587 C C . THR A 1 25 ? 6.742 -11.990 1.989 1.00 0.00 25 THR A C 12
ATOM 17588 O O . THR A 1 25 ? 7.143 -13.076 1.572 1.00 0.00 25 THR A O 12
ATOM 17599 N N . ARG A 1 26 ? 6.533 -11.708 3.266 1.00 0.00 26 ARG A N 12
ATOM 17600 C CA . ARG A 1 26 ? 6.772 -12.700 4.301 1.00 0.00 26 ARG A CA 12
ATOM 17601 C C . ARG A 1 26 ? 5.949 -13.961 4.028 1.00 0.00 26 ARG A C 12
ATOM 17602 O O . ARG A 1 26 ? 5.242 -14.040 3.024 1.00 0.00 26 ARG A O 12
ATOM 17623 N N . GLU A 1 27 ? 6.068 -14.915 4.939 1.00 0.00 27 GLU A N 12
ATOM 17624 C CA . GLU A 1 27 ? 5.344 -16.168 4.809 1.00 0.00 27 GLU A CA 12
ATOM 17625 C C . GLU A 1 27 ? 3.904 -16.003 5.299 1.00 0.00 27 GLU A C 12
ATOM 17626 O O . GLU A 1 27 ? 3.445 -14.884 5.520 1.00 0.00 27 GLU A O 12
ATOM 17638 N N . SER A 1 28 ? 3.232 -17.134 5.455 1.00 0.00 28 SER A N 12
ATOM 17639 C CA . SER A 1 28 ? 1.854 -17.129 5.915 1.00 0.00 28 SER A CA 12
ATOM 17640 C C . SER A 1 28 ? 0.946 -16.526 4.841 1.00 0.00 28 SER A C 12
ATOM 17641 O O . SER A 1 28 ? 1.426 -15.905 3.894 1.00 0.00 28 SER A O 12
ATOM 17649 N N . PRO A 1 29 ? -0.385 -16.737 5.029 1.00 0.00 29 PRO A N 12
ATOM 17650 C CA . PRO A 1 29 ? -1.364 -16.222 4.087 1.00 0.00 29 PRO A CA 12
ATOM 17651 C C . PRO A 1 29 ? -1.545 -14.712 4.255 1.00 0.00 29 PRO A C 12
ATOM 17652 O O . PRO A 1 29 ? -0.726 -14.053 4.893 1.00 0.00 29 PRO A O 12
ATOM 17663 N N . LEU A 1 30 ? -2.621 -14.209 3.669 1.00 0.00 30 LEU A N 12
ATOM 17664 C CA . LEU A 1 30 ? -2.919 -12.789 3.745 1.00 0.00 30 LEU A CA 12
ATOM 17665 C C . LEU A 1 30 ? -3.982 -12.552 4.821 1.00 0.00 30 LEU A C 12
ATOM 17666 O O . LEU A 1 30 ? -4.145 -11.431 5.301 1.00 0.00 30 LEU A O 12
ATOM 17682 N N . VAL A 1 31 ? -4.677 -13.626 5.167 1.00 0.00 31 VAL A N 12
ATOM 17683 C CA . VAL A 1 31 ? -5.719 -13.549 6.177 1.00 0.00 31 VAL A CA 12
ATOM 17684 C C . VAL A 1 31 ? -5.207 -12.741 7.371 1.00 0.00 31 VAL A C 12
ATOM 17685 O O . VAL A 1 31 ? -5.881 -11.825 7.840 1.00 0.00 31 VAL A O 12
ATOM 17698 N N . PRO A 1 32 ? -3.988 -13.119 7.841 1.00 0.00 32 PRO A N 12
ATOM 17699 C CA . PRO A 1 32 ? -3.379 -12.440 8.972 1.00 0.00 32 PRO A CA 12
ATOM 17700 C C . PRO A 1 32 ? -2.833 -11.071 8.560 1.00 0.00 32 PRO A C 12
ATOM 17701 O O . PRO A 1 32 ? -3.488 -10.050 8.767 1.00 0.00 32 PRO A O 12
ATOM 17712 N N . ILE A 1 33 ? -1.640 -11.093 7.985 1.00 0.00 33 ILE A N 12
ATOM 17713 C CA . ILE A 1 33 ? -0.999 -9.867 7.542 1.00 0.00 33 ILE A CA 12
ATOM 17714 C C . ILE A 1 33 ? -2.061 -8.909 6.998 1.00 0.00 33 ILE A C 12
ATOM 17715 O O . ILE A 1 33 ? -1.980 -7.700 7.210 1.00 0.00 33 ILE A O 12
ATOM 17731 N N . GLY A 1 34 ? -3.033 -9.486 6.306 1.00 0.00 34 GLY A N 12
ATOM 17732 C CA . GLY A 1 34 ? -4.110 -8.699 5.730 1.00 0.00 34 GLY A CA 12
ATOM 17733 C C . GLY A 1 34 ? -4.980 -8.075 6.824 1.00 0.00 34 GLY A C 12
ATOM 17734 O O . GLY A 1 34 ? -5.195 -6.864 6.836 1.00 0.00 34 GLY A O 12
ATOM 17738 N N . LEU A 1 35 ? -5.456 -8.931 7.717 1.00 0.00 35 LEU A N 12
ATOM 17739 C CA . LEU A 1 35 ? -6.297 -8.479 8.812 1.00 0.00 35 LEU A CA 12
ATOM 17740 C C . LEU A 1 35 ? -5.637 -7.279 9.495 1.00 0.00 35 LEU A C 12
ATOM 17741 O O . LEU A 1 35 ? -6.276 -6.249 9.702 1.00 0.00 35 LEU A O 12
ATOM 17757 N N . GLY A 1 36 ? -4.366 -7.453 9.826 1.00 0.00 36 GLY A N 12
ATOM 17758 C CA . GLY A 1 36 ? -3.612 -6.398 10.481 1.00 0.00 36 GLY A CA 12
ATOM 17759 C C . GLY A 1 36 ? -3.624 -5.116 9.647 1.00 0.00 36 GLY A C 12
ATOM 17760 O O . GLY A 1 36 ? -4.198 -4.109 10.058 1.00 0.00 36 GLY A O 12
ATOM 17764 N N . GLY A 1 37 ? -2.984 -5.195 8.489 1.00 0.00 37 GLY A N 12
ATOM 17765 C CA . GLY A 1 37 ? -2.915 -4.053 7.593 1.00 0.00 37 GLY A CA 12
ATOM 17766 C C . GLY A 1 37 ? -4.310 -3.492 7.311 1.00 0.00 37 GLY A C 12
ATOM 17767 O O . GLY A 1 37 ? -4.447 -2.346 6.885 1.00 0.00 37 GLY A O 12
ATOM 17771 N N . CYS A 1 38 ? -5.309 -4.324 7.561 1.00 0.00 38 CYS A N 12
ATOM 17772 C CA . CYS A 1 38 ? -6.689 -3.925 7.339 1.00 0.00 38 CYS A CA 12
ATOM 17773 C C . CYS A 1 38 ? -7.094 -2.957 8.452 1.00 0.00 38 CYS A C 12
ATOM 17774 O O . CYS A 1 38 ? -7.633 -1.885 8.182 1.00 0.00 38 CYS A O 12
ATOM 17782 N N . LEU A 1 39 ? -6.818 -3.369 9.681 1.00 0.00 39 LEU A N 12
ATOM 17783 C CA . LEU A 1 39 ? -7.146 -2.552 10.836 1.00 0.00 39 LEU A CA 12
ATOM 17784 C C . LEU A 1 39 ? -6.369 -1.236 10.762 1.00 0.00 39 LEU A C 12
ATOM 17785 O O . LEU A 1 39 ? -6.867 -0.193 11.182 1.00 0.00 39 LEU A O 12
ATOM 17801 N N . VAL A 1 40 ? -5.162 -1.329 10.225 1.00 0.00 40 VAL A N 12
ATOM 17802 C CA . VAL A 1 40 ? -4.311 -0.158 10.090 1.00 0.00 40 VAL A CA 12
ATOM 17803 C C . VAL A 1 40 ? -4.830 0.716 8.947 1.00 0.00 40 VAL A C 12
ATOM 17804 O O . VAL A 1 40 ? -5.352 1.805 9.181 1.00 0.00 40 VAL A O 12
ATOM 17817 N N . VAL A 1 41 ? -4.668 0.206 7.735 1.00 0.00 41 VAL A N 12
ATOM 17818 C CA . VAL A 1 41 ? -5.114 0.927 6.554 1.00 0.00 41 VAL A CA 12
ATOM 17819 C C . VAL A 1 41 ? -6.506 1.507 6.812 1.00 0.00 41 VAL A C 12
ATOM 17820 O O . VAL A 1 41 ? -6.778 2.656 6.465 1.00 0.00 41 VAL A O 12
ATOM 17833 N N . ALA A 1 42 ? -7.351 0.687 7.419 1.00 0.00 42 ALA A N 12
ATOM 17834 C CA . ALA A 1 42 ? -8.708 1.104 7.727 1.00 0.00 42 ALA A CA 12
ATOM 17835 C C . ALA A 1 42 ? -8.670 2.203 8.791 1.00 0.00 42 ALA A C 12
ATOM 17836 O O . ALA A 1 42 ? -9.434 3.165 8.723 1.00 0.00 42 ALA A O 12
ATOM 17843 N N . ALA A 1 43 ? -7.773 2.024 9.750 1.00 0.00 43 ALA A N 12
ATOM 17844 C CA . ALA A 1 43 ? -7.626 2.988 10.827 1.00 0.00 43 ALA A CA 12
ATOM 17845 C C . ALA A 1 43 ? -7.303 4.362 10.235 1.00 0.00 43 ALA A C 12
ATOM 17846 O O . ALA A 1 43 ? -7.832 5.376 10.687 1.00 0.00 43 ALA A O 12
ATOM 17853 N N . TYR A 1 44 ? -6.437 4.350 9.233 1.00 0.00 44 TYR A N 12
ATOM 17854 C CA . TYR A 1 44 ? -6.037 5.582 8.574 1.00 0.00 44 TYR A CA 12
ATOM 17855 C C . TYR A 1 44 ? -7.185 6.155 7.740 1.00 0.00 44 TYR A C 12
ATOM 17856 O O . TYR A 1 44 ? -7.380 7.369 7.695 1.00 0.00 44 TYR A O 12
ATOM 17874 N N . ARG A 1 45 ? -7.915 5.254 7.099 1.00 0.00 45 ARG A N 12
ATOM 17875 C CA . ARG A 1 45 ? -9.039 5.654 6.269 1.00 0.00 45 ARG A CA 12
ATOM 17876 C C . ARG A 1 45 ? -10.095 6.368 7.114 1.00 0.00 45 ARG A C 12
ATOM 17877 O O . ARG A 1 45 ? -10.597 7.422 6.725 1.00 0.00 45 ARG A O 12
ATOM 17898 N N . ILE A 1 46 ? -10.402 5.767 8.254 1.00 0.00 46 ILE A N 12
ATOM 17899 C CA . ILE A 1 46 ? -11.390 6.332 9.157 1.00 0.00 46 ILE A CA 12
ATOM 17900 C C . ILE A 1 46 ? -10.894 7.688 9.664 1.00 0.00 46 ILE A C 12
ATOM 17901 O O . ILE A 1 46 ? -11.570 8.702 9.498 1.00 0.00 46 ILE A O 12
ATOM 17917 N N . TYR A 1 47 ? -9.717 7.662 10.272 1.00 0.00 47 TYR A N 12
ATOM 17918 C CA . TYR A 1 47 ? -9.123 8.876 10.805 1.00 0.00 47 TYR A CA 12
ATOM 17919 C C . TYR A 1 47 ? -9.176 10.009 9.777 1.00 0.00 47 TYR A C 12
ATOM 17920 O O . TYR A 1 47 ? -9.490 11.148 10.120 1.00 0.00 47 TYR A O 12
ATOM 17938 N N . ARG A 1 48 ? -8.865 9.656 8.539 1.00 0.00 48 ARG A N 12
ATOM 17939 C CA . ARG A 1 48 ? -8.874 10.629 7.459 1.00 0.00 48 ARG A CA 12
ATOM 17940 C C . ARG A 1 48 ? -10.293 11.155 7.230 1.00 0.00 48 ARG A C 12
ATOM 17941 O O . ARG A 1 48 ? -10.532 12.359 7.308 1.00 0.00 48 ARG A O 12
ATOM 17962 N N . LEU A 1 49 ? -11.196 10.226 6.953 1.00 0.00 49 LEU A N 12
ATOM 17963 C CA . LEU A 1 49 ? -12.584 10.581 6.712 1.00 0.00 49 LEU A CA 12
ATOM 17964 C C . LEU A 1 49 ? -13.011 11.660 7.709 1.00 0.00 49 LEU A C 12
ATOM 17965 O O . LEU A 1 49 ? -13.448 12.739 7.312 1.00 0.00 49 LEU A O 12
ATOM 17981 N N . ARG A 1 50 ? -12.869 11.332 8.985 1.00 0.00 50 ARG A N 12
ATOM 17982 C CA . ARG A 1 50 ? -13.234 12.260 10.042 1.00 0.00 50 ARG A CA 12
ATOM 17983 C C . ARG A 1 50 ? -12.327 13.492 10.003 1.00 0.00 50 ARG A C 12
ATOM 17984 O O . ARG A 1 50 ? -11.103 13.367 10.004 1.00 0.00 50 ARG A O 12
ATOM 18005 N N . SER A 1 51 ? -12.963 14.654 9.970 1.00 0.00 51 SER A N 12
ATOM 18006 C CA . SER A 1 51 ? -12.229 15.907 9.931 1.00 0.00 51 SER A CA 12
ATOM 18007 C C . SER A 1 51 ? -11.366 15.969 8.669 1.00 0.00 51 SER A C 12
ATOM 18008 O O . SER A 1 51 ? -10.346 15.287 8.576 1.00 0.00 51 SER A O 12
ATOM 18016 N N . ARG A 1 52 ? -11.806 16.793 7.730 1.00 0.00 52 ARG A N 12
ATOM 18017 C CA . ARG A 1 52 ? -11.086 16.953 6.478 1.00 0.00 52 ARG A CA 12
ATOM 18018 C C . ARG A 1 52 ? -10.262 18.242 6.500 1.00 0.00 52 ARG A C 12
ATOM 18019 O O . ARG A 1 52 ? -10.801 19.331 6.309 1.00 0.00 52 ARG A O 12
ATOM 18040 N N . GLY A 1 53 ? -8.969 18.076 6.735 1.00 0.00 53 GLY A N 12
ATOM 18041 C CA . GLY A 1 53 ? -8.065 19.213 6.785 1.00 0.00 53 GLY A CA 12
ATOM 18042 C C . GLY A 1 53 ? -8.722 20.405 7.484 1.00 0.00 53 GLY A C 12
ATOM 18043 O O . GLY A 1 53 ? -9.240 21.307 6.827 1.00 0.00 53 GLY A O 12
ATOM 18047 N N . SER A 1 54 ? -8.678 20.371 8.808 1.00 0.00 54 SER A N 12
ATOM 18048 C CA . SER A 1 54 ? -9.262 21.438 9.604 1.00 0.00 54 SER A CA 12
ATOM 18049 C C . SER A 1 54 ? -8.496 21.588 10.919 1.00 0.00 54 SER A C 12
ATOM 18050 O O . SER A 1 54 ? -8.977 21.173 11.973 1.00 0.00 54 SER A O 12
ATOM 18058 N N . THR A 1 55 ? -7.317 22.184 10.816 1.00 0.00 55 THR A N 12
ATOM 18059 C CA . THR A 1 55 ? -6.480 22.395 11.985 1.00 0.00 55 THR A CA 12
ATOM 18060 C C . THR A 1 55 ? -5.335 23.354 11.655 1.00 0.00 55 THR A C 12
ATOM 18061 O O . THR A 1 55 ? -5.078 24.299 12.399 1.00 0.00 55 THR A O 12
ATOM 18072 N N . LYS A 1 56 ? -4.678 23.078 10.538 1.00 0.00 56 LYS A N 12
ATOM 18073 C CA . LYS A 1 56 ? -3.566 23.905 10.100 1.00 0.00 56 LYS A CA 12
ATOM 18074 C C . LYS A 1 56 ? -2.393 23.728 11.066 1.00 0.00 56 LYS A C 12
ATOM 18075 O O . LYS A 1 56 ? -2.197 24.545 11.965 1.00 0.00 56 LYS A O 12
ATOM 18094 N N . MET A 1 57 ? -1.644 22.657 10.848 1.00 0.00 57 MET A N 12
ATOM 18095 C CA . MET A 1 57 ? -0.496 22.363 11.689 1.00 0.00 57 MET A CA 12
ATOM 18096 C C . MET A 1 57 ? -0.025 20.921 11.489 1.00 0.00 57 MET A C 12
ATOM 18097 O O . MET A 1 57 ? 1.170 20.640 11.558 1.00 0.00 57 MET A O 12
ATOM 18111 N N . SER A 1 58 ? -0.990 20.046 11.245 1.00 0.00 58 SER A N 12
ATOM 18112 C CA . SER A 1 58 ? -0.689 18.640 11.035 1.00 0.00 58 SER A CA 12
ATOM 18113 C C . SER A 1 58 ? -1.753 18.006 10.137 1.00 0.00 58 SER A C 12
ATOM 18114 O O . SER A 1 58 ? -2.927 17.956 10.501 1.00 0.00 58 SER A O 12
ATOM 18122 N N . ILE A 1 59 ? -1.304 17.537 8.982 1.00 0.00 59 ILE A N 12
ATOM 18123 C CA . ILE A 1 59 ? -2.204 16.907 8.030 1.00 0.00 59 ILE A CA 12
ATOM 18124 C C . ILE A 1 59 ? -3.197 17.948 7.509 1.00 0.00 59 ILE A C 12
ATOM 18125 O O . ILE A 1 59 ? -4.405 17.807 7.695 1.00 0.00 59 ILE A O 12
ATOM 18141 N N . HIS A 1 60 ? -2.651 18.970 6.866 1.00 0.00 60 HIS A N 12
ATOM 18142 C CA . HIS A 1 60 ? -3.474 20.034 6.317 1.00 0.00 60 HIS A CA 12
ATOM 18143 C C . HIS A 1 60 ? -3.650 19.822 4.812 1.00 0.00 60 HIS A C 12
ATOM 18144 O O . HIS A 1 60 ? -4.769 19.654 4.331 1.00 0.00 60 HIS A O 12
ATOM 18158 N N . LEU A 1 61 ? -2.526 19.837 4.110 1.00 0.00 61 LEU A N 12
ATOM 18159 C CA . LEU A 1 61 ? -2.541 19.648 2.669 1.00 0.00 61 LEU A CA 12
ATOM 18160 C C . LEU A 1 61 ? -1.420 18.686 2.273 1.00 0.00 61 LEU A C 12
ATOM 18161 O O . LEU A 1 61 ? -0.431 19.094 1.666 1.00 0.00 61 LEU A O 12
ATOM 18177 N N . ILE A 1 62 ? -1.611 17.425 2.634 1.00 0.00 62 ILE A N 12
ATOM 18178 C CA . ILE A 1 62 ? -0.628 16.401 2.324 1.00 0.00 62 ILE A CA 12
ATOM 18179 C C . ILE A 1 62 ? 0.777 16.965 2.543 1.00 0.00 62 ILE A C 12
ATOM 18180 O O . ILE A 1 62 ? 1.609 16.936 1.638 1.00 0.00 62 ILE A O 12
ATOM 18196 N N . HIS A 1 63 ? 0.998 17.466 3.749 1.00 0.00 63 HIS A N 12
ATOM 18197 C CA . HIS A 1 63 ? 2.288 18.037 4.098 1.00 0.00 63 HIS A CA 12
ATOM 18198 C C . HIS A 1 63 ? 2.819 17.366 5.367 1.00 0.00 63 HIS A C 12
ATOM 18199 O O . HIS A 1 63 ? 2.959 18.014 6.403 1.00 0.00 63 HIS A O 12
ATOM 18213 N N . THR A 1 64 ? 3.101 16.077 5.243 1.00 0.00 64 THR A N 12
ATOM 18214 C CA . THR A 1 64 ? 3.613 15.312 6.367 1.00 0.00 64 THR A CA 12
ATOM 18215 C C . THR A 1 64 ? 4.319 14.047 5.873 1.00 0.00 64 THR A C 12
ATOM 18216 O O . THR A 1 64 ? 3.756 13.284 5.090 1.00 0.00 64 THR A O 12
ATOM 18227 N N . ARG A 1 65 ? 5.540 13.865 6.352 1.00 0.00 65 ARG A N 12
ATOM 18228 C CA . ARG A 1 65 ? 6.329 12.705 5.969 1.00 0.00 65 ARG A CA 12
ATOM 18229 C C . ARG A 1 65 ? 5.494 11.429 6.101 1.00 0.00 65 ARG A C 12
ATOM 18230 O O . ARG A 1 65 ? 5.321 10.694 5.131 1.00 0.00 65 ARG A O 12
ATOM 18251 N N . VAL A 1 66 ? 5.000 11.206 7.310 1.00 0.00 66 VAL A N 12
ATOM 18252 C CA . VAL A 1 66 ? 4.189 10.032 7.581 1.00 0.00 66 VAL A CA 12
ATOM 18253 C C . VAL A 1 66 ? 3.112 9.901 6.502 1.00 0.00 66 VAL A C 12
ATOM 18254 O O . VAL A 1 66 ? 3.089 8.921 5.759 1.00 0.00 66 VAL A O 12
ATOM 18267 N N . ALA A 1 67 ? 2.246 10.902 6.450 1.00 0.00 67 ALA A N 12
ATOM 18268 C CA . ALA A 1 67 ? 1.170 10.911 5.474 1.00 0.00 67 ALA A CA 12
ATOM 18269 C C . ALA A 1 67 ? 1.700 10.403 4.132 1.00 0.00 67 ALA A C 12
ATOM 18270 O O . ALA A 1 67 ? 1.247 9.375 3.630 1.00 0.00 67 ALA A O 12
ATOM 18277 N N . ALA A 1 68 ? 2.652 11.147 3.588 1.00 0.00 68 ALA A N 12
ATOM 18278 C CA . ALA A 1 68 ? 3.249 10.785 2.314 1.00 0.00 68 ALA A CA 12
ATOM 18279 C C . ALA A 1 68 ? 3.526 9.280 2.294 1.00 0.00 68 ALA A C 12
ATOM 18280 O O . ALA A 1 68 ? 2.949 8.550 1.490 1.00 0.00 68 ALA A O 12
ATOM 18287 N N . GLN A 1 69 ? 4.408 8.862 3.189 1.00 0.00 69 GLN A N 12
ATOM 18288 C CA . GLN A 1 69 ? 4.769 7.457 3.285 1.00 0.00 69 GLN A CA 12
ATOM 18289 C C . GLN A 1 69 ? 3.516 6.582 3.207 1.00 0.00 69 GLN A C 12
ATOM 18290 O O . GLN A 1 69 ? 3.332 5.841 2.242 1.00 0.00 69 GLN A O 12
ATOM 18304 N N . ALA A 1 70 ? 2.688 6.696 4.235 1.00 0.00 70 ALA A N 12
ATOM 18305 C CA . ALA A 1 70 ? 1.459 5.924 4.294 1.00 0.00 70 ALA A CA 12
ATOM 18306 C C . ALA A 1 70 ? 0.779 5.948 2.924 1.00 0.00 70 ALA A C 12
ATOM 18307 O O . ALA A 1 70 ? 0.112 4.988 2.541 1.00 0.00 70 ALA A O 12
ATOM 18314 N N . CYS A 1 71 ? 0.973 7.055 2.223 1.00 0.00 71 CYS A N 12
ATOM 18315 C CA . CYS A 1 71 ? 0.387 7.217 0.903 1.00 0.00 71 CYS A CA 12
ATOM 18316 C C . CYS A 1 71 ? 1.069 6.233 -0.050 1.00 0.00 71 CYS A C 12
ATOM 18317 O O . CYS A 1 71 ? 0.398 5.484 -0.759 1.00 0.00 71 CYS A O 12
ATOM 18325 N N . ALA A 1 72 ? 2.393 6.267 -0.035 1.00 0.00 72 ALA A N 12
ATOM 18326 C CA . ALA A 1 72 ? 3.173 5.387 -0.889 1.00 0.00 72 ALA A CA 12
ATOM 18327 C C . ALA A 1 72 ? 2.959 3.937 -0.451 1.00 0.00 72 ALA A C 12
ATOM 18328 O O . ALA A 1 72 ? 2.329 3.156 -1.162 1.00 0.00 72 ALA A O 12
ATOM 18335 N N . VAL A 1 73 ? 3.497 3.620 0.718 1.00 0.00 73 VAL A N 12
ATOM 18336 C CA . VAL A 1 73 ? 3.373 2.277 1.260 1.00 0.00 73 VAL A CA 12
ATOM 18337 C C . VAL A 1 73 ? 1.917 1.820 1.150 1.00 0.00 73 VAL A C 12
ATOM 18338 O O . VAL A 1 73 ? 1.648 0.637 0.947 1.00 0.00 73 VAL A O 12
ATOM 18351 N N . GLY A 1 74 ? 1.016 2.782 1.287 1.00 0.00 74 GLY A N 12
ATOM 18352 C CA . GLY A 1 74 ? -0.406 2.492 1.205 1.00 0.00 74 GLY A CA 12
ATOM 18353 C C . GLY A 1 74 ? -0.815 2.155 -0.230 1.00 0.00 74 GLY A C 12
ATOM 18354 O O . GLY A 1 74 ? -1.687 1.317 -0.450 1.00 0.00 74 GLY A O 12
ATOM 18358 N N . ALA A 1 75 ? -0.165 2.827 -1.170 1.00 0.00 75 ALA A N 12
ATOM 18359 C CA . ALA A 1 75 ? -0.451 2.609 -2.578 1.00 0.00 75 ALA A CA 12
ATOM 18360 C C . ALA A 1 75 ? -0.017 1.194 -2.969 1.00 0.00 75 ALA A C 12
ATOM 18361 O O . ALA A 1 75 ? -0.806 0.431 -3.523 1.00 0.00 75 ALA A O 12
ATOM 18368 N N . ILE A 1 76 ? 1.235 0.889 -2.665 1.00 0.00 76 ILE A N 12
ATOM 18369 C CA . ILE A 1 76 ? 1.783 -0.420 -2.978 1.00 0.00 76 ILE A CA 12
ATOM 18370 C C . ILE A 1 76 ? 0.974 -1.495 -2.248 1.00 0.00 76 ILE A C 12
ATOM 18371 O O . ILE A 1 76 ? 0.512 -2.454 -2.863 1.00 0.00 76 ILE A O 12
ATOM 18387 N N . MET A 1 77 ? 0.827 -1.297 -0.946 1.00 0.00 77 MET A N 12
ATOM 18388 C CA . MET A 1 77 ? 0.082 -2.236 -0.125 1.00 0.00 77 MET A CA 12
ATOM 18389 C C . MET A 1 77 ? -1.345 -2.409 -0.649 1.00 0.00 77 MET A C 12
ATOM 18390 O O . MET A 1 77 ? -1.704 -3.477 -1.142 1.00 0.00 77 MET A O 12
ATOM 18404 N N . LEU A 1 78 ? -2.121 -1.342 -0.523 1.00 0.00 78 LEU A N 12
ATOM 18405 C CA . LEU A 1 78 ? -3.501 -1.363 -0.977 1.00 0.00 78 LEU A CA 12
ATOM 18406 C C . LEU A 1 78 ? -3.585 -2.116 -2.306 1.00 0.00 78 LEU A C 12
ATOM 18407 O O . LEU A 1 78 ? -4.211 -3.171 -2.387 1.00 0.00 78 LEU A O 12
ATOM 18423 N N . GLY A 1 79 ? -2.945 -1.543 -3.315 1.00 0.00 79 GLY A N 12
ATOM 18424 C CA . GLY A 1 79 ? -2.939 -2.147 -4.637 1.00 0.00 79 GLY A CA 12
ATOM 18425 C C . GLY A 1 79 ? -2.830 -3.670 -4.543 1.00 0.00 79 GLY A C 12
ATOM 18426 O O . GLY A 1 79 ? -3.708 -4.390 -5.018 1.00 0.00 79 GLY A O 12
ATOM 18430 N N . ALA A 1 80 ? -1.746 -4.117 -3.927 1.00 0.00 80 ALA A N 12
ATOM 18431 C CA . ALA A 1 80 ? -1.510 -5.542 -3.765 1.00 0.00 80 ALA A CA 12
ATOM 18432 C C . ALA A 1 80 ? -2.740 -6.188 -3.122 1.00 0.00 80 ALA A C 12
ATOM 18433 O O . ALA A 1 80 ? -3.387 -7.040 -3.729 1.00 0.00 80 ALA A O 12
ATOM 18440 N N . VAL A 1 81 ? -3.025 -5.757 -1.902 1.00 0.00 81 VAL A N 12
ATOM 18441 C CA . VAL A 1 81 ? -4.165 -6.282 -1.170 1.00 0.00 81 VAL A CA 12
ATOM 18442 C C . VAL A 1 81 ? -5.345 -6.456 -2.129 1.00 0.00 81 VAL A C 12
ATOM 18443 O O . VAL A 1 81 ? -5.763 -7.578 -2.408 1.00 0.00 81 VAL A O 12
ATOM 18456 N N . TYR A 1 82 ? -5.848 -5.327 -2.607 1.00 0.00 82 TYR A N 12
ATOM 18457 C CA . TYR A 1 82 ? -6.972 -5.340 -3.528 1.00 0.00 82 TYR A CA 12
ATOM 18458 C C . TYR A 1 82 ? -6.849 -6.494 -4.526 1.00 0.00 82 TYR A C 12
ATOM 18459 O O . TYR A 1 82 ? -7.752 -7.322 -4.636 1.00 0.00 82 TYR A O 12
ATOM 18477 N N . THR A 1 83 ? -5.725 -6.512 -5.226 1.00 0.00 83 THR A N 12
ATOM 18478 C CA . THR A 1 83 ? -5.473 -7.551 -6.211 1.00 0.00 83 THR A CA 12
ATOM 18479 C C . THR A 1 83 ? -5.594 -8.934 -5.569 1.00 0.00 83 THR A C 12
ATOM 18480 O O . THR A 1 83 ? -6.105 -9.867 -6.187 1.00 0.00 83 THR A O 12
ATOM 18491 N N . MET A 1 84 ? -5.114 -9.024 -4.337 1.00 0.00 84 MET A N 12
ATOM 18492 C CA . MET A 1 84 ? -5.162 -10.278 -3.605 1.00 0.00 84 MET A CA 12
ATOM 18493 C C . MET A 1 84 ? -6.607 -10.682 -3.303 1.00 0.00 84 MET A C 12
ATOM 18494 O O . MET A 1 84 ? -7.055 -11.751 -3.713 1.00 0.00 84 MET A O 12
ATOM 18508 N N . TYR A 1 85 ? -7.296 -9.804 -2.587 1.00 0.00 85 TYR A N 12
ATOM 18509 C CA . TYR A 1 85 ? -8.680 -10.056 -2.226 1.00 0.00 85 TYR A CA 12
ATOM 18510 C C . TYR A 1 85 ? -9.547 -10.245 -3.472 1.00 0.00 85 TYR A C 12
ATOM 18511 O O . TYR A 1 85 ? -10.593 -10.889 -3.413 1.00 0.00 85 TYR A O 12
ATOM 18529 N N . SER A 1 86 ? -9.079 -9.671 -4.571 1.00 0.00 86 SER A N 12
ATOM 18530 C CA . SER A 1 86 ? -9.799 -9.768 -5.830 1.00 0.00 86 SER A CA 12
ATOM 18531 C C . SER A 1 86 ? -9.536 -11.128 -6.480 1.00 0.00 86 SER A C 12
ATOM 18532 O O . SER A 1 86 ? -10.428 -11.972 -6.544 1.00 0.00 86 SER A O 12
ATOM 18540 N N . ASP A 1 87 ? -8.307 -11.298 -6.946 1.00 0.00 87 ASP A N 12
ATOM 18541 C CA . ASP A 1 87 ? -7.915 -12.541 -7.588 1.00 0.00 87 ASP A CA 12
ATOM 18542 C C . ASP A 1 87 ? -8.281 -13.717 -6.680 1.00 0.00 87 ASP A C 12
ATOM 18543 O O . ASP A 1 87 ? -8.518 -14.825 -7.159 1.00 0.00 87 ASP A O 12
ATOM 18552 N N . TYR A 1 88 ? -8.316 -13.435 -5.386 1.00 0.00 88 TYR A N 12
ATOM 18553 C CA . TYR A 1 88 ? -8.650 -14.456 -4.407 1.00 0.00 88 TYR A CA 12
ATOM 18554 C C . TYR A 1 88 ? -9.887 -15.245 -4.838 1.00 0.00 88 TYR A C 12
ATOM 18555 O O . TYR A 1 88 ? -9.962 -16.454 -4.625 1.00 0.00 88 TYR A O 12
ATOM 18573 N N . VAL A 1 89 ? -10.828 -14.529 -5.435 1.00 0.00 89 VAL A N 12
ATOM 18574 C CA . VAL A 1 89 ? -12.059 -15.148 -5.898 1.00 0.00 89 VAL A CA 12
ATOM 18575 C C . VAL A 1 89 ? -11.739 -16.510 -6.515 1.00 0.00 89 VAL A C 12
ATOM 18576 O O . VAL A 1 89 ? -11.911 -17.544 -5.871 1.00 0.00 89 VAL A O 12
ATOM 18589 N N . LYS A 1 90 ? -11.279 -16.468 -7.757 1.00 0.00 90 LYS A N 12
ATOM 18590 C CA . LYS A 1 90 ? -10.934 -17.687 -8.469 1.00 0.00 90 LYS A CA 12
ATOM 18591 C C . LYS A 1 90 ? -12.007 -18.745 -8.210 1.00 0.00 90 LYS A C 12
ATOM 18592 O O . LYS A 1 90 ? -11.702 -19.845 -7.752 1.00 0.00 90 LYS A O 12
ATOM 18611 N N . ARG A 1 91 ? -13.243 -18.376 -8.514 1.00 0.00 91 ARG A N 12
ATOM 18612 C CA . ARG A 1 91 ? -14.363 -19.281 -8.320 1.00 0.00 91 ARG A CA 12
ATOM 18613 C C . ARG A 1 91 ? -15.362 -19.144 -9.471 1.00 0.00 91 ARG A C 12
ATOM 18614 O O . ARG A 1 91 ? -15.711 -20.132 -10.116 1.00 0.00 91 ARG A O 12
ATOM 18635 N N . MET A 1 92 ? -15.794 -17.912 -9.694 1.00 0.00 92 MET A N 12
ATOM 18636 C CA . MET A 1 92 ? -16.746 -17.633 -10.756 1.00 0.00 92 MET A CA 12
ATOM 18637 C C . MET A 1 92 ? -16.622 -16.186 -11.237 1.00 0.00 92 MET A C 12
ATOM 18638 O O . MET A 1 92 ? -16.806 -15.251 -10.458 1.00 0.00 92 MET A O 12
ATOM 18652 N N . ALA A 1 93 ? -16.312 -16.045 -12.517 1.00 0.00 93 ALA A N 12
ATOM 18653 C CA . ALA A 1 93 ? -16.162 -14.728 -13.111 1.00 0.00 93 ALA A CA 12
ATOM 18654 C C . ALA A 1 93 ? -16.203 -14.852 -14.635 1.00 0.00 93 ALA A C 12
ATOM 18655 O O . ALA A 1 93 ? -17.177 -14.449 -15.269 1.00 0.00 93 ALA A O 12
ATOM 18662 N N . GLN A 1 94 ? -15.133 -15.412 -15.180 1.00 0.00 94 GLN A N 12
ATOM 18663 C CA . GLN A 1 94 ? -15.034 -15.595 -16.618 1.00 0.00 94 GLN A CA 12
ATOM 18664 C C . GLN A 1 94 ? -13.780 -16.398 -16.966 1.00 0.00 94 GLN A C 12
ATOM 18665 O O . GLN A 1 94 ? -13.850 -17.373 -17.714 1.00 0.00 94 GLN A O 12
ATOM 18679 N N . ASP A 1 95 ? -12.661 -15.960 -16.408 1.00 0.00 95 ASP A N 12
ATOM 18680 C CA . ASP A 1 95 ? -11.393 -16.626 -16.650 1.00 0.00 95 ASP A CA 12
ATOM 18681 C C . ASP A 1 95 ? -11.219 -16.852 -18.153 1.00 0.00 95 ASP A C 12
ATOM 18682 O O . ASP A 1 95 ? -11.272 -17.987 -18.624 1.00 0.00 95 ASP A O 12
ATOM 18691 N N . ALA A 1 96 ? -11.015 -15.753 -18.864 1.00 0.00 96 ALA A N 12
ATOM 18692 C CA . ALA A 1 96 ? -10.833 -15.817 -20.305 1.00 0.00 96 ALA A CA 12
ATOM 18693 C C . ALA A 1 96 ? -9.449 -15.272 -20.664 1.00 0.00 96 ALA A C 12
ATOM 18694 O O . ALA A 1 96 ? -9.335 -14.192 -21.243 1.00 0.00 96 ALA A O 12
ATOM 18701 N N . GLY A 1 97 ? -8.433 -16.043 -20.307 1.00 0.00 97 GLY A N 12
ATOM 18702 C CA . GLY A 1 97 ? -7.062 -15.651 -20.585 1.00 0.00 97 GLY A CA 12
ATOM 18703 C C . GLY A 1 97 ? -6.779 -15.672 -22.089 1.00 0.00 97 GLY A C 12
ATOM 18704 O O . GLY A 1 97 ? -6.544 -14.628 -22.695 1.00 0.00 97 GLY A O 12
ATOM 18708 N N . GLU A 1 98 ? -6.812 -16.873 -22.647 1.00 0.00 98 GLU A N 12
ATOM 18709 C CA . GLU A 1 98 ? -6.562 -17.044 -24.069 1.00 0.00 98 GLU A CA 12
ATOM 18710 C C . GLU A 1 98 ? -5.169 -16.525 -24.429 1.00 0.00 98 GLU A C 12
ATOM 18711 O O . GLU A 1 98 ? -4.907 -15.326 -24.341 1.00 0.00 98 GLU A O 12
ATOM 18723 N N . LYS A 1 99 ? -4.311 -17.453 -24.827 1.00 0.00 99 LYS A N 12
ATOM 18724 C CA . LYS A 1 99 ? -2.951 -17.105 -25.201 1.00 0.00 99 LYS A CA 12
ATOM 18725 C C . LYS A 1 99 ? -2.381 -16.123 -24.176 1.00 0.00 99 LYS A C 12
ATOM 18726 O O . LYS A 1 99 ? -1.215 -16.223 -23.797 1.00 0.00 99 LYS A O 12
ATOM 18745 N N . MET A 1 1 ? 32.713 10.787 5.041 1.00 0.00 1 MET A N 13
ATOM 18746 C CA . MET A 1 1 ? 32.254 9.430 5.282 1.00 0.00 1 MET A CA 13
ATOM 18747 C C . MET A 1 1 ? 31.887 8.734 3.969 1.00 0.00 1 MET A C 13
ATOM 18748 O O . MET A 1 1 ? 30.744 8.811 3.521 1.00 0.00 1 MET A O 13
ATOM 18762 N N . SER A 1 2 ? 32.877 8.071 3.391 1.00 0.00 2 SER A N 13
ATOM 18763 C CA . SER A 1 2 ? 32.672 7.363 2.139 1.00 0.00 2 SER A CA 13
ATOM 18764 C C . SER A 1 2 ? 32.258 8.346 1.043 1.00 0.00 2 SER A C 13
ATOM 18765 O O . SER A 1 2 ? 31.795 9.448 1.335 1.00 0.00 2 SER A O 13
ATOM 18773 N N . ALA A 1 3 ? 32.438 7.912 -0.196 1.00 0.00 3 ALA A N 13
ATOM 18774 C CA . ALA A 1 3 ? 32.088 8.741 -1.338 1.00 0.00 3 ALA A CA 13
ATOM 18775 C C . ALA A 1 3 ? 30.593 8.596 -1.628 1.00 0.00 3 ALA A C 13
ATOM 18776 O O . ALA A 1 3 ? 30.197 7.812 -2.489 1.00 0.00 3 ALA A O 13
ATOM 18783 N N . ASN A 1 4 ? 29.803 9.365 -0.893 1.00 0.00 4 ASN A N 13
ATOM 18784 C CA . ASN A 1 4 ? 28.360 9.333 -1.061 1.00 0.00 4 ASN A CA 13
ATOM 18785 C C . ASN A 1 4 ? 27.782 10.713 -0.742 1.00 0.00 4 ASN A C 13
ATOM 18786 O O . ASN A 1 4 ? 27.548 11.038 0.421 1.00 0.00 4 ASN A O 13
ATOM 18797 N N . ARG A 1 5 ? 27.570 11.488 -1.795 1.00 0.00 5 ARG A N 13
ATOM 18798 C CA . ARG A 1 5 ? 27.024 12.826 -1.642 1.00 0.00 5 ARG A CA 13
ATOM 18799 C C . ARG A 1 5 ? 26.025 13.124 -2.762 1.00 0.00 5 ARG A C 13
ATOM 18800 O O . ARG A 1 5 ? 26.410 13.581 -3.837 1.00 0.00 5 ARG A O 13
ATOM 18821 N N . ARG A 1 6 ? 24.761 12.852 -2.471 1.00 0.00 6 ARG A N 13
ATOM 18822 C CA . ARG A 1 6 ? 23.704 13.085 -3.440 1.00 0.00 6 ARG A CA 13
ATOM 18823 C C . ARG A 1 6 ? 22.366 12.576 -2.899 1.00 0.00 6 ARG A C 13
ATOM 18824 O O . ARG A 1 6 ? 22.101 11.375 -2.917 1.00 0.00 6 ARG A O 13
ATOM 18845 N N . TRP A 1 7 ? 21.558 13.516 -2.430 1.00 0.00 7 TRP A N 13
ATOM 18846 C CA . TRP A 1 7 ? 20.255 13.178 -1.884 1.00 0.00 7 TRP A CA 13
ATOM 18847 C C . TRP A 1 7 ? 19.336 14.387 -2.070 1.00 0.00 7 TRP A C 13
ATOM 18848 O O . TRP A 1 7 ? 18.872 14.974 -1.093 1.00 0.00 7 TRP A O 13
ATOM 18869 N N . TRP A 1 8 ? 19.102 14.725 -3.329 1.00 0.00 8 TRP A N 13
ATOM 18870 C CA . TRP A 1 8 ? 18.248 15.854 -3.655 1.00 0.00 8 TRP A CA 13
ATOM 18871 C C . TRP A 1 8 ? 17.035 15.324 -4.422 1.00 0.00 8 TRP A C 13
ATOM 18872 O O . TRP A 1 8 ? 15.901 15.453 -3.963 1.00 0.00 8 TRP A O 13
ATOM 18893 N N . VAL A 1 9 ? 17.315 14.738 -5.576 1.00 0.00 9 VAL A N 13
ATOM 18894 C CA . VAL A 1 9 ? 16.260 14.187 -6.411 1.00 0.00 9 VAL A CA 13
ATOM 18895 C C . VAL A 1 9 ? 15.772 12.870 -5.805 1.00 0.00 9 VAL A C 13
ATOM 18896 O O . VAL A 1 9 ? 16.514 12.198 -5.090 1.00 0.00 9 VAL A O 13
ATOM 18909 N N . PRO A 1 10 ? 14.494 12.530 -6.122 1.00 0.00 10 PRO A N 13
ATOM 18910 C CA . PRO A 1 10 ? 13.897 11.305 -5.617 1.00 0.00 10 PRO A CA 13
ATOM 18911 C C . PRO A 1 10 ? 14.442 10.084 -6.360 1.00 0.00 10 PRO A C 13
ATOM 18912 O O . PRO A 1 10 ? 14.901 10.197 -7.495 1.00 0.00 10 PRO A O 13
ATOM 18923 N N . PRO A 1 11 ? 14.372 8.914 -5.670 1.00 0.00 11 PRO A N 13
ATOM 18924 C CA . PRO A 1 11 ? 14.853 7.672 -6.252 1.00 0.00 11 PRO A CA 13
ATOM 18925 C C . PRO A 1 11 ? 13.878 7.148 -7.308 1.00 0.00 11 PRO A C 13
ATOM 18926 O O . PRO A 1 11 ? 12.718 7.555 -7.344 1.00 0.00 11 PRO A O 13
ATOM 18937 N N . ASP A 1 12 ? 14.385 6.253 -8.143 1.00 0.00 12 ASP A N 13
ATOM 18938 C CA . ASP A 1 12 ? 13.574 5.669 -9.198 1.00 0.00 12 ASP A CA 13
ATOM 18939 C C . ASP A 1 12 ? 13.621 4.143 -9.086 1.00 0.00 12 ASP A C 13
ATOM 18940 O O . ASP A 1 12 ? 14.659 3.573 -8.753 1.00 0.00 12 ASP A O 13
ATOM 18949 N N . ASP A 1 13 ? 12.483 3.526 -9.369 1.00 0.00 13 ASP A N 13
ATOM 18950 C CA . ASP A 1 13 ? 12.382 2.078 -9.305 1.00 0.00 13 ASP A CA 13
ATOM 18951 C C . ASP A 1 13 ? 11.986 1.537 -10.680 1.00 0.00 13 ASP A C 13
ATOM 18952 O O . ASP A 1 13 ? 12.546 0.546 -11.146 1.00 0.00 13 ASP A O 13
ATOM 18961 N N . GLU A 1 14 ? 11.024 2.212 -11.292 1.00 0.00 14 GLU A N 13
ATOM 18962 C CA . GLU A 1 14 ? 10.548 1.811 -12.605 1.00 0.00 14 GLU A CA 13
ATOM 18963 C C . GLU A 1 14 ? 10.006 0.381 -12.559 1.00 0.00 14 GLU A C 13
ATOM 18964 O O . GLU A 1 14 ? 10.440 -0.476 -13.328 1.00 0.00 14 GLU A O 13
ATOM 18976 N N . ASP A 1 15 ? 9.065 0.168 -11.651 1.00 0.00 15 ASP A N 13
ATOM 18977 C CA . ASP A 1 15 ? 8.460 -1.144 -11.495 1.00 0.00 15 ASP A CA 13
ATOM 18978 C C . ASP A 1 15 ? 7.365 -1.072 -10.429 1.00 0.00 15 ASP A C 13
ATOM 18979 O O . ASP A 1 15 ? 7.194 -0.043 -9.778 1.00 0.00 15 ASP A O 13
ATOM 18988 N N . CYS A 1 16 ? 6.652 -2.179 -10.283 1.00 0.00 16 CYS A N 13
ATOM 18989 C CA . CYS A 1 16 ? 5.578 -2.255 -9.307 1.00 0.00 16 CYS A CA 13
ATOM 18990 C C . CYS A 1 16 ? 6.023 -3.183 -8.175 1.00 0.00 16 CYS A C 13
ATOM 18991 O O . CYS A 1 16 ? 5.806 -2.884 -7.001 1.00 0.00 16 CYS A O 13
ATOM 18999 N N . VAL A 1 17 ? 6.636 -4.290 -8.566 1.00 0.00 17 VAL A N 13
ATOM 19000 C CA . VAL A 1 17 ? 7.113 -5.263 -7.599 1.00 0.00 17 VAL A CA 13
ATOM 19001 C C . VAL A 1 17 ? 8.430 -5.864 -8.094 1.00 0.00 17 VAL A C 13
ATOM 19002 O O . VAL A 1 17 ? 9.396 -5.959 -7.338 1.00 0.00 17 VAL A O 13
ATOM 19015 N N . SER A 1 18 ? 8.427 -6.255 -9.360 1.00 0.00 18 SER A N 13
ATOM 19016 C CA . SER A 1 18 ? 9.610 -6.845 -9.964 1.00 0.00 18 SER A CA 13
ATOM 19017 C C . SER A 1 18 ? 10.095 -8.026 -9.121 1.00 0.00 18 SER A C 13
ATOM 19018 O O . SER A 1 18 ? 9.569 -8.278 -8.038 1.00 0.00 18 SER A O 13
ATOM 19026 N N . GLU A 1 19 ? 11.093 -8.719 -9.650 1.00 0.00 19 GLU A N 13
ATOM 19027 C CA . GLU A 1 19 ? 11.654 -9.867 -8.960 1.00 0.00 19 GLU A CA 13
ATOM 19028 C C . GLU A 1 19 ? 12.102 -9.474 -7.551 1.00 0.00 19 GLU A C 13
ATOM 19029 O O . GLU A 1 19 ? 12.250 -10.330 -6.681 1.00 0.00 19 GLU A O 13
ATOM 19041 N N . LYS A 1 20 ? 12.304 -8.177 -7.370 1.00 0.00 20 LYS A N 13
ATOM 19042 C CA . LYS A 1 20 ? 12.731 -7.659 -6.081 1.00 0.00 20 LYS A CA 13
ATOM 19043 C C . LYS A 1 20 ? 11.650 -7.945 -5.037 1.00 0.00 20 LYS A C 13
ATOM 19044 O O . LYS A 1 20 ? 11.843 -8.774 -4.149 1.00 0.00 20 LYS A O 13
ATOM 19063 N N . LEU A 1 21 ? 10.536 -7.243 -5.178 1.00 0.00 21 LEU A N 13
ATOM 19064 C CA . LEU A 1 21 ? 9.424 -7.411 -4.258 1.00 0.00 21 LEU A CA 13
ATOM 19065 C C . LEU A 1 21 ? 8.885 -8.838 -4.372 1.00 0.00 21 LEU A C 13
ATOM 19066 O O . LEU A 1 21 ? 8.373 -9.391 -3.400 1.00 0.00 21 LEU A O 13
ATOM 19082 N N . LEU A 1 22 ? 9.019 -9.394 -5.567 1.00 0.00 22 LEU A N 13
ATOM 19083 C CA . LEU A 1 22 ? 8.553 -10.747 -5.820 1.00 0.00 22 LEU A CA 13
ATOM 19084 C C . LEU A 1 22 ? 9.150 -11.692 -4.775 1.00 0.00 22 LEU A C 13
ATOM 19085 O O . LEU A 1 22 ? 8.420 -12.395 -4.079 1.00 0.00 22 LEU A O 13
ATOM 19101 N N . ARG A 1 23 ? 10.473 -11.677 -4.699 1.00 0.00 23 ARG A N 13
ATOM 19102 C CA . ARG A 1 23 ? 11.177 -12.524 -3.751 1.00 0.00 23 ARG A CA 13
ATOM 19103 C C . ARG A 1 23 ? 10.882 -12.076 -2.318 1.00 0.00 23 ARG A C 13
ATOM 19104 O O . ARG A 1 23 ? 10.581 -12.899 -1.456 1.00 0.00 23 ARG A O 13
ATOM 19125 N N . LYS A 1 24 ? 10.980 -10.771 -2.108 1.00 0.00 24 LYS A N 13
ATOM 19126 C CA . LYS A 1 24 ? 10.728 -10.203 -0.795 1.00 0.00 24 LYS A CA 13
ATOM 19127 C C . LYS A 1 24 ? 9.473 -10.845 -0.199 1.00 0.00 24 LYS A C 13
ATOM 19128 O O . LYS A 1 24 ? 9.527 -11.441 0.876 1.00 0.00 24 LYS A O 13
ATOM 19147 N N . THR A 1 25 ? 8.373 -10.701 -0.923 1.00 0.00 25 THR A N 13
ATOM 19148 C CA . THR A 1 25 ? 7.107 -11.259 -0.479 1.00 0.00 25 THR A CA 13
ATOM 19149 C C . THR A 1 25 ? 7.324 -12.630 0.163 1.00 0.00 25 THR A C 13
ATOM 19150 O O . THR A 1 25 ? 7.494 -13.628 -0.537 1.00 0.00 25 THR A O 13
ATOM 19161 N N . ARG A 1 26 ? 7.313 -12.637 1.488 1.00 0.00 26 ARG A N 13
ATOM 19162 C CA . ARG A 1 26 ? 7.507 -13.870 2.232 1.00 0.00 26 ARG A CA 13
ATOM 19163 C C . ARG A 1 26 ? 6.461 -14.908 1.820 1.00 0.00 26 ARG A C 13
ATOM 19164 O O . ARG A 1 26 ? 5.649 -14.658 0.931 1.00 0.00 26 ARG A O 13
ATOM 19185 N N . GLU A 1 27 ? 6.515 -16.052 2.487 1.00 0.00 27 GLU A N 13
ATOM 19186 C CA . GLU A 1 27 ? 5.583 -17.129 2.202 1.00 0.00 27 GLU A CA 13
ATOM 19187 C C . GLU A 1 27 ? 4.618 -17.321 3.374 1.00 0.00 27 GLU A C 13
ATOM 19188 O O . GLU A 1 27 ? 4.438 -18.437 3.857 1.00 0.00 27 GLU A O 13
ATOM 19200 N N . SER A 1 28 ? 4.024 -16.215 3.796 1.00 0.00 28 SER A N 13
ATOM 19201 C CA . SER A 1 28 ? 3.082 -16.247 4.902 1.00 0.00 28 SER A CA 13
ATOM 19202 C C . SER A 1 28 ? 1.666 -15.971 4.392 1.00 0.00 28 SER A C 13
ATOM 19203 O O . SER A 1 28 ? 1.484 -15.561 3.247 1.00 0.00 28 SER A O 13
ATOM 19211 N N . PRO A 1 29 ? 0.674 -16.214 5.290 1.00 0.00 29 PRO A N 13
ATOM 19212 C CA . PRO A 1 29 ? -0.720 -15.996 4.942 1.00 0.00 29 PRO A CA 13
ATOM 19213 C C . PRO A 1 29 ? -1.053 -14.503 4.925 1.00 0.00 29 PRO A C 13
ATOM 19214 O O . PRO A 1 29 ? -0.395 -13.708 5.594 1.00 0.00 29 PRO A O 13
ATOM 19225 N N . LEU A 1 30 ? -2.076 -14.167 4.152 1.00 0.00 30 LEU A N 13
ATOM 19226 C CA . LEU A 1 30 ? -2.505 -12.784 4.039 1.00 0.00 30 LEU A CA 13
ATOM 19227 C C . LEU A 1 30 ? -3.725 -12.558 4.934 1.00 0.00 30 LEU A C 13
ATOM 19228 O O . LEU A 1 30 ? -4.041 -11.422 5.284 1.00 0.00 30 LEU A O 13
ATOM 19244 N N . VAL A 1 31 ? -4.379 -13.658 5.278 1.00 0.00 31 VAL A N 13
ATOM 19245 C CA . VAL A 1 31 ? -5.557 -13.594 6.126 1.00 0.00 31 VAL A CA 13
ATOM 19246 C C . VAL A 1 31 ? -5.247 -12.746 7.361 1.00 0.00 31 VAL A C 13
ATOM 19247 O O . VAL A 1 31 ? -5.991 -11.822 7.687 1.00 0.00 31 VAL A O 13
ATOM 19260 N N . PRO A 1 32 ? -4.118 -13.100 8.032 1.00 0.00 32 PRO A N 13
ATOM 19261 C CA . PRO A 1 32 ? -3.700 -12.381 9.224 1.00 0.00 32 PRO A CA 13
ATOM 19262 C C . PRO A 1 32 ? -3.101 -11.021 8.862 1.00 0.00 32 PRO A C 13
ATOM 19263 O O . PRO A 1 32 ? -3.728 -9.985 9.079 1.00 0.00 32 PRO A O 13
ATOM 19274 N N . ILE A 1 33 ? -1.894 -11.067 8.318 1.00 0.00 33 ILE A N 13
ATOM 19275 C CA . ILE A 1 33 ? -1.203 -9.851 7.924 1.00 0.00 33 ILE A CA 13
ATOM 19276 C C . ILE A 1 33 ? -2.199 -8.894 7.267 1.00 0.00 33 ILE A C 13
ATOM 19277 O O . ILE A 1 33 ? -2.073 -7.677 7.396 1.00 0.00 33 ILE A O 13
ATOM 19293 N N . GLY A 1 34 ? -3.167 -9.479 6.578 1.00 0.00 34 GLY A N 13
ATOM 19294 C CA . GLY A 1 34 ? -4.185 -8.693 5.901 1.00 0.00 34 GLY A CA 13
ATOM 19295 C C . GLY A 1 34 ? -5.152 -8.065 6.906 1.00 0.00 34 GLY A C 13
ATOM 19296 O O . GLY A 1 34 ? -5.427 -6.868 6.844 1.00 0.00 34 GLY A O 13
ATOM 19300 N N . LEU A 1 35 ? -5.642 -8.902 7.810 1.00 0.00 35 LEU A N 13
ATOM 19301 C CA . LEU A 1 35 ? -6.572 -8.443 8.827 1.00 0.00 35 LEU A CA 13
ATOM 19302 C C . LEU A 1 35 ? -5.956 -7.263 9.581 1.00 0.00 35 LEU A C 13
ATOM 19303 O O . LEU A 1 35 ? -6.568 -6.200 9.684 1.00 0.00 35 LEU A O 13
ATOM 19319 N N . GLY A 1 36 ? -4.754 -7.489 10.089 1.00 0.00 36 GLY A N 13
ATOM 19320 C CA . GLY A 1 36 ? -4.049 -6.457 10.830 1.00 0.00 36 GLY A CA 13
ATOM 19321 C C . GLY A 1 36 ? -3.852 -5.204 9.974 1.00 0.00 36 GLY A C 13
ATOM 19322 O O . GLY A 1 36 ? -4.408 -4.149 10.276 1.00 0.00 36 GLY A O 13
ATOM 19326 N N . GLY A 1 37 ? -3.060 -5.362 8.924 1.00 0.00 37 GLY A N 13
ATOM 19327 C CA . GLY A 1 37 ? -2.784 -4.257 8.022 1.00 0.00 37 GLY A CA 13
ATOM 19328 C C . GLY A 1 37 ? -4.081 -3.603 7.542 1.00 0.00 37 GLY A C 13
ATOM 19329 O O . GLY A 1 37 ? -4.072 -2.463 7.082 1.00 0.00 37 GLY A O 13
ATOM 19333 N N . CYS A 1 38 ? -5.165 -4.355 7.665 1.00 0.00 38 CYS A N 13
ATOM 19334 C CA . CYS A 1 38 ? -6.468 -3.863 7.249 1.00 0.00 38 CYS A CA 13
ATOM 19335 C C . CYS A 1 38 ? -6.996 -2.923 8.335 1.00 0.00 38 CYS A C 13
ATOM 19336 O O . CYS A 1 38 ? -7.542 -1.863 8.032 1.00 0.00 38 CYS A O 13
ATOM 19344 N N . LEU A 1 39 ? -6.815 -3.345 9.578 1.00 0.00 39 LEU A N 13
ATOM 19345 C CA . LEU A 1 39 ? -7.266 -2.555 10.710 1.00 0.00 39 LEU A CA 13
ATOM 19346 C C . LEU A 1 39 ? -6.450 -1.262 10.781 1.00 0.00 39 LEU A C 13
ATOM 19347 O O . LEU A 1 39 ? -6.948 -0.234 11.239 1.00 0.00 39 LEU A O 13
ATOM 19363 N N . VAL A 1 40 ? -5.211 -1.356 10.322 1.00 0.00 40 VAL A N 13
ATOM 19364 C CA . VAL A 1 40 ? -4.322 -0.207 10.328 1.00 0.00 40 VAL A CA 13
ATOM 19365 C C . VAL A 1 40 ? -4.724 0.750 9.204 1.00 0.00 40 VAL A C 13
ATOM 19366 O O . VAL A 1 40 ? -5.130 1.882 9.463 1.00 0.00 40 VAL A O 13
ATOM 19379 N N . VAL A 1 41 ? -4.597 0.260 7.980 1.00 0.00 41 VAL A N 13
ATOM 19380 C CA . VAL A 1 41 ? -4.942 1.057 6.815 1.00 0.00 41 VAL A CA 13
ATOM 19381 C C . VAL A 1 41 ? -6.356 1.615 6.985 1.00 0.00 41 VAL A C 13
ATOM 19382 O O . VAL A 1 41 ? -6.610 2.778 6.676 1.00 0.00 41 VAL A O 13
ATOM 19395 N N . ALA A 1 42 ? -7.241 0.760 7.477 1.00 0.00 42 ALA A N 13
ATOM 19396 C CA . ALA A 1 42 ? -8.623 1.153 7.693 1.00 0.00 42 ALA A CA 13
ATOM 19397 C C . ALA A 1 42 ? -8.680 2.223 8.785 1.00 0.00 42 ALA A C 13
ATOM 19398 O O . ALA A 1 42 ? -9.431 3.191 8.672 1.00 0.00 42 ALA A O 13
ATOM 19405 N N . ALA A 1 43 ? -7.875 2.014 9.816 1.00 0.00 43 ALA A N 13
ATOM 19406 C CA . ALA A 1 43 ? -7.824 2.949 10.928 1.00 0.00 43 ALA A CA 13
ATOM 19407 C C . ALA A 1 43 ? -7.503 4.348 10.397 1.00 0.00 43 ALA A C 13
ATOM 19408 O O . ALA A 1 43 ? -8.243 5.297 10.651 1.00 0.00 43 ALA A O 13
ATOM 19415 N N . TYR A 1 44 ? -6.398 4.431 9.671 1.00 0.00 44 TYR A N 13
ATOM 19416 C CA . TYR A 1 44 ? -5.969 5.698 9.103 1.00 0.00 44 TYR A CA 13
ATOM 19417 C C . TYR A 1 44 ? -7.045 6.279 8.184 1.00 0.00 44 TYR A C 13
ATOM 19418 O O . TYR A 1 44 ? -7.273 7.488 8.174 1.00 0.00 44 TYR A O 13
ATOM 19436 N N . ARG A 1 45 ? -7.680 5.390 7.433 1.00 0.00 45 ARG A N 13
ATOM 19437 C CA . ARG A 1 45 ? -8.726 5.799 6.512 1.00 0.00 45 ARG A CA 13
ATOM 19438 C C . ARG A 1 45 ? -9.834 6.540 7.263 1.00 0.00 45 ARG A C 13
ATOM 19439 O O . ARG A 1 45 ? -10.119 7.700 6.969 1.00 0.00 45 ARG A O 13
ATOM 19460 N N . ILE A 1 46 ? -10.429 5.841 8.219 1.00 0.00 46 ILE A N 13
ATOM 19461 C CA . ILE A 1 46 ? -11.499 6.418 9.014 1.00 0.00 46 ILE A CA 13
ATOM 19462 C C . ILE A 1 46 ? -10.979 7.666 9.731 1.00 0.00 46 ILE A C 13
ATOM 19463 O O . ILE A 1 46 ? -11.742 8.589 10.011 1.00 0.00 46 ILE A O 13
ATOM 19479 N N . TYR A 1 47 ? -9.683 7.654 10.007 1.00 0.00 47 TYR A N 13
ATOM 19480 C CA . TYR A 1 47 ? -9.052 8.773 10.686 1.00 0.00 47 TYR A CA 13
ATOM 19481 C C . TYR A 1 47 ? -9.217 10.065 9.883 1.00 0.00 47 TYR A C 13
ATOM 19482 O O . TYR A 1 47 ? -9.831 11.020 10.356 1.00 0.00 47 TYR A O 13
ATOM 19500 N N . ARG A 1 48 ? -8.657 10.053 8.683 1.00 0.00 48 ARG A N 13
ATOM 19501 C CA . ARG A 1 48 ? -8.734 11.212 7.809 1.00 0.00 48 ARG A CA 13
ATOM 19502 C C . ARG A 1 48 ? -10.189 11.497 7.433 1.00 0.00 48 ARG A C 13
ATOM 19503 O O . ARG A 1 48 ? -10.614 12.651 7.413 1.00 0.00 48 ARG A O 13
ATOM 19524 N N . LEU A 1 49 ? -10.912 10.425 7.143 1.00 0.00 49 LEU A N 13
ATOM 19525 C CA . LEU A 1 49 ? -12.311 10.546 6.768 1.00 0.00 49 LEU A CA 13
ATOM 19526 C C . LEU A 1 49 ? -13.018 11.486 7.746 1.00 0.00 49 LEU A C 13
ATOM 19527 O O . LEU A 1 49 ? -13.446 12.575 7.366 1.00 0.00 49 LEU A O 13
ATOM 19543 N N . ARG A 1 50 ? -13.118 11.032 8.986 1.00 0.00 50 ARG A N 13
ATOM 19544 C CA . ARG A 1 50 ? -13.766 11.819 10.021 1.00 0.00 50 ARG A CA 13
ATOM 19545 C C . ARG A 1 50 ? -12.908 13.036 10.377 1.00 0.00 50 ARG A C 13
ATOM 19546 O O . ARG A 1 50 ? -11.735 12.894 10.719 1.00 0.00 50 ARG A O 13
ATOM 19567 N N . SER A 1 51 ? -13.528 14.203 10.285 1.00 0.00 51 SER A N 13
ATOM 19568 C CA . SER A 1 51 ? -12.836 15.443 10.594 1.00 0.00 51 SER A CA 13
ATOM 19569 C C . SER A 1 51 ? -13.789 16.629 10.429 1.00 0.00 51 SER A C 13
ATOM 19570 O O . SER A 1 51 ? -14.910 16.467 9.950 1.00 0.00 51 SER A O 13
ATOM 19578 N N . ARG A 1 52 ? -13.308 17.795 10.835 1.00 0.00 52 ARG A N 13
ATOM 19579 C CA . ARG A 1 52 ? -14.103 19.007 10.739 1.00 0.00 52 ARG A CA 13
ATOM 19580 C C . ARG A 1 52 ? -13.254 20.156 10.191 1.00 0.00 52 ARG A C 13
ATOM 19581 O O . ARG A 1 52 ? -12.843 21.041 10.940 1.00 0.00 52 ARG A O 13
ATOM 19602 N N . GLY A 1 53 ? -13.017 20.105 8.888 1.00 0.00 53 GLY A N 13
ATOM 19603 C CA . GLY A 1 53 ? -12.225 21.131 8.231 1.00 0.00 53 GLY A CA 13
ATOM 19604 C C . GLY A 1 53 ? -12.616 21.266 6.758 1.00 0.00 53 GLY A C 13
ATOM 19605 O O . GLY A 1 53 ? -13.687 21.781 6.442 1.00 0.00 53 GLY A O 13
ATOM 19609 N N . SER A 1 54 ? -11.726 20.796 5.897 1.00 0.00 54 SER A N 13
ATOM 19610 C CA . SER A 1 54 ? -11.965 20.858 4.465 1.00 0.00 54 SER A CA 13
ATOM 19611 C C . SER A 1 54 ? -10.915 20.028 3.723 1.00 0.00 54 SER A C 13
ATOM 19612 O O . SER A 1 54 ? -11.249 19.044 3.063 1.00 0.00 54 SER A O 13
ATOM 19620 N N . THR A 1 55 ? -9.668 20.454 3.856 1.00 0.00 55 THR A N 13
ATOM 19621 C CA . THR A 1 55 ? -8.568 19.762 3.206 1.00 0.00 55 THR A CA 13
ATOM 19622 C C . THR A 1 55 ? -7.281 19.927 4.017 1.00 0.00 55 THR A C 13
ATOM 19623 O O . THR A 1 55 ? -6.729 18.949 4.518 1.00 0.00 55 THR A O 13
ATOM 19634 N N . LYS A 1 56 ? -6.841 21.173 4.121 1.00 0.00 56 LYS A N 13
ATOM 19635 C CA . LYS A 1 56 ? -5.629 21.479 4.863 1.00 0.00 56 LYS A CA 13
ATOM 19636 C C . LYS A 1 56 ? -5.955 21.553 6.356 1.00 0.00 56 LYS A C 13
ATOM 19637 O O . LYS A 1 56 ? -6.192 22.635 6.890 1.00 0.00 56 LYS A O 13
ATOM 19656 N N . MET A 1 57 ? -5.957 20.388 6.987 1.00 0.00 57 MET A N 13
ATOM 19657 C CA . MET A 1 57 ? -6.250 20.307 8.408 1.00 0.00 57 MET A CA 13
ATOM 19658 C C . MET A 1 57 ? -4.999 19.932 9.205 1.00 0.00 57 MET A C 13
ATOM 19659 O O . MET A 1 57 ? -3.987 19.534 8.629 1.00 0.00 57 MET A O 13
ATOM 19673 N N . SER A 1 58 ? -5.110 20.070 10.518 1.00 0.00 58 SER A N 13
ATOM 19674 C CA . SER A 1 58 ? -4.000 19.751 11.401 1.00 0.00 58 SER A CA 13
ATOM 19675 C C . SER A 1 58 ? -2.816 20.674 11.108 1.00 0.00 58 SER A C 13
ATOM 19676 O O . SER A 1 58 ? -2.638 21.122 9.977 1.00 0.00 58 SER A O 13
ATOM 19684 N N . ILE A 1 59 ? -2.037 20.933 12.149 1.00 0.00 59 ILE A N 13
ATOM 19685 C CA . ILE A 1 59 ? -0.875 21.795 12.018 1.00 0.00 59 ILE A CA 13
ATOM 19686 C C . ILE A 1 59 ? 0.348 20.945 11.670 1.00 0.00 59 ILE A C 13
ATOM 19687 O O . ILE A 1 59 ? 0.545 19.872 12.238 1.00 0.00 59 ILE A O 13
ATOM 19703 N N . HIS A 1 60 ? 1.139 21.457 10.738 1.00 0.00 60 HIS A N 13
ATOM 19704 C CA . HIS A 1 60 ? 2.338 20.758 10.308 1.00 0.00 60 HIS A CA 13
ATOM 19705 C C . HIS A 1 60 ? 2.046 19.261 10.190 1.00 0.00 60 HIS A C 13
ATOM 19706 O O . HIS A 1 60 ? 2.679 18.447 10.861 1.00 0.00 60 HIS A O 13
ATOM 19720 N N . LEU A 1 61 ? 1.086 18.944 9.334 1.00 0.00 61 LEU A N 13
ATOM 19721 C CA . LEU A 1 61 ? 0.702 17.559 9.120 1.00 0.00 61 LEU A CA 13
ATOM 19722 C C . LEU A 1 61 ? 0.247 17.378 7.671 1.00 0.00 61 LEU A C 13
ATOM 19723 O O . LEU A 1 61 ? -0.123 18.346 7.007 1.00 0.00 61 LEU A O 13
ATOM 19739 N N . ILE A 1 62 ? 0.288 16.132 7.222 1.00 0.00 62 ILE A N 13
ATOM 19740 C CA . ILE A 1 62 ? -0.116 15.812 5.863 1.00 0.00 62 ILE A CA 13
ATOM 19741 C C . ILE A 1 62 ? 0.909 16.387 4.883 1.00 0.00 62 ILE A C 13
ATOM 19742 O O . ILE A 1 62 ? 1.450 17.468 5.107 1.00 0.00 62 ILE A O 13
ATOM 19758 N N . HIS A 1 63 ? 1.145 15.637 3.816 1.00 0.00 63 HIS A N 13
ATOM 19759 C CA . HIS A 1 63 ? 2.095 16.058 2.801 1.00 0.00 63 HIS A CA 13
ATOM 19760 C C . HIS A 1 63 ? 3.429 16.410 3.461 1.00 0.00 63 HIS A C 13
ATOM 19761 O O . HIS A 1 63 ? 4.209 17.191 2.916 1.00 0.00 63 HIS A O 13
ATOM 19775 N N . THR A 1 64 ? 3.652 15.818 4.625 1.00 0.00 64 THR A N 13
ATOM 19776 C CA . THR A 1 64 ? 4.878 16.060 5.365 1.00 0.00 64 THR A CA 13
ATOM 19777 C C . THR A 1 64 ? 5.912 14.975 5.054 1.00 0.00 64 THR A C 13
ATOM 19778 O O . THR A 1 64 ? 6.860 15.212 4.308 1.00 0.00 64 THR A O 13
ATOM 19789 N N . ARG A 1 65 ? 5.693 13.808 5.642 1.00 0.00 65 ARG A N 13
ATOM 19790 C CA . ARG A 1 65 ? 6.593 12.686 5.438 1.00 0.00 65 ARG A CA 13
ATOM 19791 C C . ARG A 1 65 ? 5.899 11.374 5.808 1.00 0.00 65 ARG A C 13
ATOM 19792 O O . ARG A 1 65 ? 6.010 10.384 5.087 1.00 0.00 65 ARG A O 13
ATOM 19813 N N . VAL A 1 66 ? 5.198 11.410 6.932 1.00 0.00 66 VAL A N 13
ATOM 19814 C CA . VAL A 1 66 ? 4.486 10.235 7.407 1.00 0.00 66 VAL A CA 13
ATOM 19815 C C . VAL A 1 66 ? 3.344 9.911 6.441 1.00 0.00 66 VAL A C 13
ATOM 19816 O O . VAL A 1 66 ? 3.309 8.829 5.857 1.00 0.00 66 VAL A O 13
ATOM 19829 N N . ALA A 1 67 ? 2.439 10.869 6.301 1.00 0.00 67 ALA A N 13
ATOM 19830 C CA . ALA A 1 67 ? 1.300 10.699 5.416 1.00 0.00 67 ALA A CA 13
ATOM 19831 C C . ALA A 1 67 ? 1.799 10.372 4.007 1.00 0.00 67 ALA A C 13
ATOM 19832 O O . ALA A 1 67 ? 1.292 9.455 3.362 1.00 0.00 67 ALA A O 13
ATOM 19839 N N . ALA A 1 68 ? 2.786 11.141 3.570 1.00 0.00 68 ALA A N 13
ATOM 19840 C CA . ALA A 1 68 ? 3.358 10.945 2.249 1.00 0.00 68 ALA A CA 13
ATOM 19841 C C . ALA A 1 68 ? 3.723 9.470 2.070 1.00 0.00 68 ALA A C 13
ATOM 19842 O O . ALA A 1 68 ? 3.206 8.803 1.175 1.00 0.00 68 ALA A O 13
ATOM 19849 N N . GLN A 1 69 ? 4.612 9.004 2.936 1.00 0.00 69 GLN A N 13
ATOM 19850 C CA . GLN A 1 69 ? 5.052 7.620 2.885 1.00 0.00 69 GLN A CA 13
ATOM 19851 C C . GLN A 1 69 ? 3.847 6.678 2.919 1.00 0.00 69 GLN A C 13
ATOM 19852 O O . GLN A 1 69 ? 3.628 5.909 1.984 1.00 0.00 69 GLN A O 13
ATOM 19866 N N . ALA A 1 70 ? 3.096 6.768 4.007 1.00 0.00 70 ALA A N 13
ATOM 19867 C CA . ALA A 1 70 ? 1.919 5.933 4.175 1.00 0.00 70 ALA A CA 13
ATOM 19868 C C . ALA A 1 70 ? 1.087 5.968 2.892 1.00 0.00 70 ALA A C 13
ATOM 19869 O O . ALA A 1 70 ? 0.333 5.037 2.611 1.00 0.00 70 ALA A O 13
ATOM 19876 N N . CYS A 1 71 ? 1.251 7.051 2.147 1.00 0.00 71 CYS A N 13
ATOM 19877 C CA . CYS A 1 71 ? 0.524 7.219 0.900 1.00 0.00 71 CYS A CA 13
ATOM 19878 C C . CYS A 1 71 ? 1.155 6.303 -0.151 1.00 0.00 71 CYS A C 13
ATOM 19879 O O . CYS A 1 71 ? 0.453 5.548 -0.822 1.00 0.00 71 CYS A O 13
ATOM 19887 N N . ALA A 1 72 ? 2.472 6.400 -0.260 1.00 0.00 72 ALA A N 13
ATOM 19888 C CA . ALA A 1 72 ? 3.204 5.589 -1.218 1.00 0.00 72 ALA A CA 13
ATOM 19889 C C . ALA A 1 72 ? 3.061 4.112 -0.845 1.00 0.00 72 ALA A C 13
ATOM 19890 O O . ALA A 1 72 ? 2.548 3.317 -1.630 1.00 0.00 72 ALA A O 13
ATOM 19897 N N . VAL A 1 73 ? 3.523 3.790 0.355 1.00 0.00 73 VAL A N 13
ATOM 19898 C CA . VAL A 1 73 ? 3.452 2.423 0.841 1.00 0.00 73 VAL A CA 13
ATOM 19899 C C . VAL A 1 73 ? 1.993 1.963 0.846 1.00 0.00 73 VAL A C 13
ATOM 19900 O O . VAL A 1 73 ? 1.647 0.975 0.200 1.00 0.00 73 VAL A O 13
ATOM 19913 N N . GLY A 1 74 ? 1.176 2.701 1.583 1.00 0.00 74 GLY A N 13
ATOM 19914 C CA . GLY A 1 74 ? -0.238 2.381 1.681 1.00 0.00 74 GLY A CA 13
ATOM 19915 C C . GLY A 1 74 ? -0.847 2.155 0.295 1.00 0.00 74 GLY A C 13
ATOM 19916 O O . GLY A 1 74 ? -1.735 1.320 0.132 1.00 0.00 74 GLY A O 13
ATOM 19920 N N . ALA A 1 75 ? -0.344 2.914 -0.667 1.00 0.00 75 ALA A N 13
ATOM 19921 C CA . ALA A 1 75 ? -0.826 2.808 -2.034 1.00 0.00 75 ALA A CA 13
ATOM 19922 C C . ALA A 1 75 ? -0.448 1.437 -2.598 1.00 0.00 75 ALA A C 13
ATOM 19923 O O . ALA A 1 75 ? -1.313 0.588 -2.809 1.00 0.00 75 ALA A O 13
ATOM 19930 N N . ILE A 1 76 ? 0.846 1.263 -2.827 1.00 0.00 76 ILE A N 13
ATOM 19931 C CA . ILE A 1 76 ? 1.349 0.010 -3.363 1.00 0.00 76 ILE A CA 13
ATOM 19932 C C . ILE A 1 76 ? 0.637 -1.157 -2.675 1.00 0.00 76 ILE A C 13
ATOM 19933 O O . ILE A 1 76 ? 0.199 -2.098 -3.335 1.00 0.00 76 ILE A O 13
ATOM 19949 N N . MET A 1 77 ? 0.543 -1.057 -1.357 1.00 0.00 77 MET A N 13
ATOM 19950 C CA . MET A 1 77 ? -0.108 -2.092 -0.573 1.00 0.00 77 MET A CA 13
ATOM 19951 C C . MET A 1 77 ? -1.565 -2.272 -1.004 1.00 0.00 77 MET A C 13
ATOM 19952 O O . MET A 1 77 ? -1.959 -3.354 -1.436 1.00 0.00 77 MET A O 13
ATOM 19966 N N . LEU A 1 78 ? -2.325 -1.195 -0.872 1.00 0.00 78 LEU A N 13
ATOM 19967 C CA . LEU A 1 78 ? -3.730 -1.220 -1.243 1.00 0.00 78 LEU A CA 13
ATOM 19968 C C . LEU A 1 78 ? -3.897 -2.018 -2.537 1.00 0.00 78 LEU A C 13
ATOM 19969 O O . LEU A 1 78 ? -4.657 -2.985 -2.581 1.00 0.00 78 LEU A O 13
ATOM 19985 N N . GLY A 1 79 ? -3.174 -1.585 -3.560 1.00 0.00 79 GLY A N 13
ATOM 19986 C CA . GLY A 1 79 ? -3.233 -2.247 -4.852 1.00 0.00 79 GLY A CA 13
ATOM 19987 C C . GLY A 1 79 ? -2.931 -3.741 -4.716 1.00 0.00 79 GLY A C 13
ATOM 19988 O O . GLY A 1 79 ? -3.619 -4.573 -5.306 1.00 0.00 79 GLY A O 13
ATOM 19992 N N . ALA A 1 80 ? -1.901 -4.036 -3.937 1.00 0.00 80 ALA A N 13
ATOM 19993 C CA . ALA A 1 80 ? -1.499 -5.414 -3.717 1.00 0.00 80 ALA A CA 13
ATOM 19994 C C . ALA A 1 80 ? -2.674 -6.195 -3.123 1.00 0.00 80 ALA A C 13
ATOM 19995 O O . ALA A 1 80 ? -3.192 -7.117 -3.751 1.00 0.00 80 ALA A O 13
ATOM 20002 N N . VAL A 1 81 ? -3.060 -5.796 -1.920 1.00 0.00 81 VAL A N 13
ATOM 20003 C CA . VAL A 1 81 ? -4.164 -6.446 -1.235 1.00 0.00 81 VAL A CA 13
ATOM 20004 C C . VAL A 1 81 ? -5.350 -6.574 -2.194 1.00 0.00 81 VAL A C 13
ATOM 20005 O O . VAL A 1 81 ? -6.154 -7.497 -2.073 1.00 0.00 81 VAL A O 13
ATOM 20018 N N . TYR A 1 82 ? -5.420 -5.635 -3.125 1.00 0.00 82 TYR A N 13
ATOM 20019 C CA . TYR A 1 82 ? -6.494 -5.631 -4.105 1.00 0.00 82 TYR A CA 13
ATOM 20020 C C . TYR A 1 82 ? -6.391 -6.841 -5.035 1.00 0.00 82 TYR A C 13
ATOM 20021 O O . TYR A 1 82 ? -7.340 -7.613 -5.162 1.00 0.00 82 TYR A O 13
ATOM 20039 N N . THR A 1 83 ? -5.231 -6.968 -5.663 1.00 0.00 83 THR A N 13
ATOM 20040 C CA . THR A 1 83 ? -4.992 -8.071 -6.578 1.00 0.00 83 THR A CA 13
ATOM 20041 C C . THR A 1 83 ? -5.179 -9.409 -5.861 1.00 0.00 83 THR A C 13
ATOM 20042 O O . THR A 1 83 ? -5.604 -10.390 -6.470 1.00 0.00 83 THR A O 13
ATOM 20053 N N . MET A 1 84 ? -4.851 -9.407 -4.577 1.00 0.00 84 MET A N 13
ATOM 20054 C CA . MET A 1 84 ? -4.978 -10.609 -3.771 1.00 0.00 84 MET A CA 13
ATOM 20055 C C . MET A 1 84 ? -6.446 -10.911 -3.463 1.00 0.00 84 MET A C 13
ATOM 20056 O O . MET A 1 84 ? -7.007 -11.875 -3.981 1.00 0.00 84 MET A O 13
ATOM 20070 N N . TYR A 1 85 ? -7.026 -10.069 -2.620 1.00 0.00 85 TYR A N 13
ATOM 20071 C CA . TYR A 1 85 ? -8.417 -10.233 -2.237 1.00 0.00 85 TYR A CA 13
ATOM 20072 C C . TYR A 1 85 ? -9.315 -10.354 -3.470 1.00 0.00 85 TYR A C 13
ATOM 20073 O O . TYR A 1 85 ? -10.367 -10.990 -3.417 1.00 0.00 85 TYR A O 13
ATOM 20091 N N . SER A 1 86 ? -8.867 -9.733 -4.552 1.00 0.00 86 SER A N 13
ATOM 20092 C CA . SER A 1 86 ? -9.617 -9.763 -5.796 1.00 0.00 86 SER A CA 13
ATOM 20093 C C . SER A 1 86 ? -9.425 -11.113 -6.490 1.00 0.00 86 SER A C 13
ATOM 20094 O O . SER A 1 86 ? -10.377 -11.878 -6.642 1.00 0.00 86 SER A O 13
ATOM 20102 N N . ASP A 1 87 ? -8.189 -11.366 -6.893 1.00 0.00 87 ASP A N 13
ATOM 20103 C CA . ASP A 1 87 ? -7.860 -12.610 -7.567 1.00 0.00 87 ASP A CA 13
ATOM 20104 C C . ASP A 1 87 ? -8.495 -13.778 -6.810 1.00 0.00 87 ASP A C 13
ATOM 20105 O O . ASP A 1 87 ? -8.768 -14.826 -7.393 1.00 0.00 87 ASP A O 13
ATOM 20114 N N . TYR A 1 88 ? -8.711 -13.559 -5.521 1.00 0.00 88 TYR A N 13
ATOM 20115 C CA . TYR A 1 88 ? -9.308 -14.580 -4.678 1.00 0.00 88 TYR A CA 13
ATOM 20116 C C . TYR A 1 88 ? -10.380 -15.363 -5.440 1.00 0.00 88 TYR A C 13
ATOM 20117 O O . TYR A 1 88 ? -10.499 -16.576 -5.279 1.00 0.00 88 TYR A O 13
ATOM 20135 N N . VAL A 1 89 ? -11.132 -14.636 -6.253 1.00 0.00 89 VAL A N 13
ATOM 20136 C CA . VAL A 1 89 ? -12.190 -15.247 -7.040 1.00 0.00 89 VAL A CA 13
ATOM 20137 C C . VAL A 1 89 ? -11.702 -16.590 -7.587 1.00 0.00 89 VAL A C 13
ATOM 20138 O O . VAL A 1 89 ? -12.022 -17.642 -7.036 1.00 0.00 89 VAL A O 13
ATOM 20151 N N . LYS A 1 90 ? -10.935 -16.510 -8.664 1.00 0.00 90 LYS A N 13
ATOM 20152 C CA . LYS A 1 90 ? -10.399 -17.706 -9.292 1.00 0.00 90 LYS A CA 13
ATOM 20153 C C . LYS A 1 90 ? -11.480 -18.345 -10.166 1.00 0.00 90 LYS A C 13
ATOM 20154 O O . LYS A 1 90 ? -11.832 -19.508 -9.974 1.00 0.00 90 LYS A O 13
ATOM 20173 N N . ARG A 1 91 ? -11.975 -17.557 -11.109 1.00 0.00 91 ARG A N 13
ATOM 20174 C CA . ARG A 1 91 ? -13.008 -18.032 -12.014 1.00 0.00 91 ARG A CA 13
ATOM 20175 C C . ARG A 1 91 ? -12.747 -17.521 -13.432 1.00 0.00 91 ARG A C 13
ATOM 20176 O O . ARG A 1 91 ? -12.831 -18.282 -14.395 1.00 0.00 91 ARG A O 13
ATOM 20197 N N . MET A 1 92 ? -12.436 -16.236 -13.516 1.00 0.00 92 MET A N 13
ATOM 20198 C CA . MET A 1 92 ? -12.163 -15.614 -14.801 1.00 0.00 92 MET A CA 13
ATOM 20199 C C . MET A 1 92 ? -10.659 -15.421 -15.007 1.00 0.00 92 MET A C 13
ATOM 20200 O O . MET A 1 92 ? -9.869 -15.645 -14.091 1.00 0.00 92 MET A O 13
ATOM 20214 N N . ALA A 1 93 ? -10.308 -15.007 -16.215 1.00 0.00 93 ALA A N 13
ATOM 20215 C CA . ALA A 1 93 ? -8.913 -14.781 -16.554 1.00 0.00 93 ALA A CA 13
ATOM 20216 C C . ALA A 1 93 ? -8.825 -14.163 -17.951 1.00 0.00 93 ALA A C 13
ATOM 20217 O O . ALA A 1 93 ? -9.677 -14.418 -18.800 1.00 0.00 93 ALA A O 13
ATOM 20224 N N . GLN A 1 94 ? -7.787 -13.363 -18.145 1.00 0.00 94 GLN A N 13
ATOM 20225 C CA . GLN A 1 94 ? -7.576 -12.707 -19.424 1.00 0.00 94 GLN A CA 13
ATOM 20226 C C . GLN A 1 94 ? -8.638 -11.629 -19.649 1.00 0.00 94 GLN A C 13
ATOM 20227 O O . GLN A 1 94 ? -9.618 -11.855 -20.357 1.00 0.00 94 GLN A O 13
ATOM 20241 N N . ASP A 1 95 ? -8.407 -10.479 -19.032 1.00 0.00 95 ASP A N 13
ATOM 20242 C CA . ASP A 1 95 ? -9.332 -9.365 -19.156 1.00 0.00 95 ASP A CA 13
ATOM 20243 C C . ASP A 1 95 ? -8.603 -8.169 -19.772 1.00 0.00 95 ASP A C 13
ATOM 20244 O O . ASP A 1 95 ? -8.503 -7.112 -19.151 1.00 0.00 95 ASP A O 13
ATOM 20253 N N . ALA A 1 96 ? -8.113 -8.377 -20.985 1.00 0.00 96 ALA A N 13
ATOM 20254 C CA . ALA A 1 96 ? -7.396 -7.328 -21.691 1.00 0.00 96 ALA A CA 13
ATOM 20255 C C . ALA A 1 96 ? -6.103 -7.004 -20.940 1.00 0.00 96 ALA A C 13
ATOM 20256 O O . ALA A 1 96 ? -6.045 -6.032 -20.188 1.00 0.00 96 ALA A O 13
ATOM 20263 N N . GLY A 1 97 ? -5.099 -7.837 -21.168 1.00 0.00 97 GLY A N 13
ATOM 20264 C CA . GLY A 1 97 ? -3.811 -7.651 -20.522 1.00 0.00 97 GLY A CA 13
ATOM 20265 C C . GLY A 1 97 ? -2.940 -6.668 -21.307 1.00 0.00 97 GLY A C 13
ATOM 20266 O O . GLY A 1 97 ? -3.351 -5.537 -21.563 1.00 0.00 97 GLY A O 13
ATOM 20270 N N . GLU A 1 98 ? -1.753 -7.134 -21.667 1.00 0.00 98 GLU A N 13
ATOM 20271 C CA . GLU A 1 98 ? -0.821 -6.310 -22.417 1.00 0.00 98 GLU A CA 13
ATOM 20272 C C . GLU A 1 98 ? 0.165 -7.190 -23.186 1.00 0.00 98 GLU A C 13
ATOM 20273 O O . GLU A 1 98 ? 0.447 -8.316 -22.779 1.00 0.00 98 GLU A O 13
ATOM 20285 N N . LYS A 1 99 ? 0.664 -6.643 -24.285 1.00 0.00 99 LYS A N 13
ATOM 20286 C CA . LYS A 1 99 ? 1.614 -7.365 -25.115 1.00 0.00 99 LYS A CA 13
ATOM 20287 C C . LYS A 1 99 ? 2.985 -7.360 -24.436 1.00 0.00 99 LYS A C 13
ATOM 20288 O O . LYS A 1 99 ? 3.665 -8.384 -24.396 1.00 0.00 99 LYS A O 13
ATOM 20307 N N . MET A 1 1 ? 35.566 4.252 10.024 1.00 0.00 1 MET A N 14
ATOM 20308 C CA . MET A 1 1 ? 34.475 3.912 9.127 1.00 0.00 1 MET A CA 14
ATOM 20309 C C . MET A 1 1 ? 34.821 4.270 7.681 1.00 0.00 1 MET A C 14
ATOM 20310 O O . MET A 1 1 ? 35.691 5.104 7.435 1.00 0.00 1 MET A O 14
ATOM 20324 N N . SER A 1 2 ? 34.122 3.621 6.761 1.00 0.00 2 SER A N 14
ATOM 20325 C CA . SER A 1 2 ? 34.345 3.860 5.345 1.00 0.00 2 SER A CA 14
ATOM 20326 C C . SER A 1 2 ? 33.091 3.495 4.549 1.00 0.00 2 SER A C 14
ATOM 20327 O O . SER A 1 2 ? 32.990 2.392 4.014 1.00 0.00 2 SER A O 14
ATOM 20335 N N . ALA A 1 3 ? 32.166 4.442 4.495 1.00 0.00 3 ALA A N 14
ATOM 20336 C CA . ALA A 1 3 ? 30.922 4.234 3.773 1.00 0.00 3 ALA A CA 14
ATOM 20337 C C . ALA A 1 3 ? 30.765 5.324 2.712 1.00 0.00 3 ALA A C 14
ATOM 20338 O O . ALA A 1 3 ? 30.721 5.031 1.518 1.00 0.00 3 ALA A O 14
ATOM 20345 N N . ASN A 1 4 ? 30.685 6.559 3.185 1.00 0.00 4 ASN A N 14
ATOM 20346 C CA . ASN A 1 4 ? 30.534 7.694 2.291 1.00 0.00 4 ASN A CA 14
ATOM 20347 C C . ASN A 1 4 ? 29.217 7.562 1.524 1.00 0.00 4 ASN A C 14
ATOM 20348 O O . ASN A 1 4 ? 29.077 6.687 0.670 1.00 0.00 4 ASN A O 14
ATOM 20359 N N . ARG A 1 5 ? 28.285 8.443 1.855 1.00 0.00 5 ARG A N 14
ATOM 20360 C CA . ARG A 1 5 ? 26.984 8.436 1.207 1.00 0.00 5 ARG A CA 14
ATOM 20361 C C . ARG A 1 5 ? 26.520 9.868 0.932 1.00 0.00 5 ARG A C 14
ATOM 20362 O O . ARG A 1 5 ? 26.428 10.283 -0.223 1.00 0.00 5 ARG A O 14
ATOM 20383 N N . ARG A 1 6 ? 26.241 10.583 2.011 1.00 0.00 6 ARG A N 14
ATOM 20384 C CA . ARG A 1 6 ? 25.788 11.960 1.900 1.00 0.00 6 ARG A CA 14
ATOM 20385 C C . ARG A 1 6 ? 24.731 12.084 0.801 1.00 0.00 6 ARG A C 14
ATOM 20386 O O . ARG A 1 6 ? 25.034 12.514 -0.311 1.00 0.00 6 ARG A O 14
ATOM 20407 N N . TRP A 1 7 ? 23.512 11.700 1.151 1.00 0.00 7 TRP A N 14
ATOM 20408 C CA . TRP A 1 7 ? 22.408 11.764 0.208 1.00 0.00 7 TRP A CA 14
ATOM 20409 C C . TRP A 1 7 ? 22.816 10.995 -1.050 1.00 0.00 7 TRP A C 14
ATOM 20410 O O . TRP A 1 7 ? 23.956 10.545 -1.165 1.00 0.00 7 TRP A O 14
ATOM 20431 N N . TRP A 1 8 ? 21.864 10.866 -1.962 1.00 0.00 8 TRP A N 14
ATOM 20432 C CA . TRP A 1 8 ? 22.110 10.159 -3.207 1.00 0.00 8 TRP A CA 14
ATOM 20433 C C . TRP A 1 8 ? 22.211 8.666 -2.890 1.00 0.00 8 TRP A C 14
ATOM 20434 O O . TRP A 1 8 ? 23.284 8.171 -2.549 1.00 0.00 8 TRP A O 14
ATOM 20455 N N . VAL A 1 9 ? 21.079 7.989 -3.015 1.00 0.00 9 VAL A N 14
ATOM 20456 C CA . VAL A 1 9 ? 21.027 6.562 -2.747 1.00 0.00 9 VAL A CA 14
ATOM 20457 C C . VAL A 1 9 ? 19.653 6.021 -3.149 1.00 0.00 9 VAL A C 14
ATOM 20458 O O . VAL A 1 9 ? 18.882 5.579 -2.299 1.00 0.00 9 VAL A O 14
ATOM 20471 N N . PRO A 1 10 ? 19.381 6.077 -4.481 1.00 0.00 10 PRO A N 14
ATOM 20472 C CA . PRO A 1 10 ? 18.114 5.598 -5.006 1.00 0.00 10 PRO A CA 14
ATOM 20473 C C . PRO A 1 10 ? 18.071 4.069 -5.026 1.00 0.00 10 PRO A C 14
ATOM 20474 O O . PRO A 1 10 ? 18.816 3.432 -5.770 1.00 0.00 10 PRO A O 14
ATOM 20485 N N . PRO A 1 11 ? 17.168 3.508 -4.177 1.00 0.00 11 PRO A N 14
ATOM 20486 C CA . PRO A 1 11 ? 17.018 2.066 -4.089 1.00 0.00 11 PRO A CA 14
ATOM 20487 C C . PRO A 1 11 ? 16.267 1.518 -5.305 1.00 0.00 11 PRO A C 14
ATOM 20488 O O . PRO A 1 11 ? 16.545 0.411 -5.764 1.00 0.00 11 PRO A O 14
ATOM 20499 N N . ASP A 1 12 ? 15.330 2.318 -5.792 1.00 0.00 12 ASP A N 14
ATOM 20500 C CA . ASP A 1 12 ? 14.537 1.928 -6.945 1.00 0.00 12 ASP A CA 14
ATOM 20501 C C . ASP A 1 12 ? 13.933 3.177 -7.590 1.00 0.00 12 ASP A C 14
ATOM 20502 O O . ASP A 1 12 ? 13.901 4.243 -6.977 1.00 0.00 12 ASP A O 14
ATOM 20511 N N . ASP A 1 13 ? 13.469 3.003 -8.819 1.00 0.00 13 ASP A N 14
ATOM 20512 C CA . ASP A 1 13 ? 12.868 4.103 -9.554 1.00 0.00 13 ASP A CA 14
ATOM 20513 C C . ASP A 1 13 ? 11.381 3.815 -9.769 1.00 0.00 13 ASP A C 14
ATOM 20514 O O . ASP A 1 13 ? 10.527 4.598 -9.356 1.00 0.00 13 ASP A O 14
ATOM 20523 N N . GLU A 1 14 ? 11.117 2.688 -10.415 1.00 0.00 14 GLU A N 14
ATOM 20524 C CA . GLU A 1 14 ? 9.748 2.286 -10.690 1.00 0.00 14 GLU A CA 14
ATOM 20525 C C . GLU A 1 14 ? 9.704 0.824 -11.139 1.00 0.00 14 GLU A C 14
ATOM 20526 O O . GLU A 1 14 ? 10.062 0.509 -12.273 1.00 0.00 14 GLU A O 14
ATOM 20538 N N . ASP A 1 15 ? 9.262 -0.029 -10.227 1.00 0.00 15 ASP A N 14
ATOM 20539 C CA . ASP A 1 15 ? 9.166 -1.450 -10.515 1.00 0.00 15 ASP A CA 14
ATOM 20540 C C . ASP A 1 15 ? 7.877 -2.004 -9.905 1.00 0.00 15 ASP A C 14
ATOM 20541 O O . ASP A 1 15 ? 7.522 -1.662 -8.778 1.00 0.00 15 ASP A O 14
ATOM 20550 N N . CYS A 1 16 ? 7.211 -2.850 -10.677 1.00 0.00 16 CYS A N 14
ATOM 20551 C CA . CYS A 1 16 ? 5.969 -3.455 -10.227 1.00 0.00 16 CYS A CA 14
ATOM 20552 C C . CYS A 1 16 ? 6.214 -4.094 -8.858 1.00 0.00 16 CYS A C 14
ATOM 20553 O O . CYS A 1 16 ? 5.822 -3.541 -7.832 1.00 0.00 16 CYS A O 14
ATOM 20561 N N . VAL A 1 17 ? 6.861 -5.249 -8.888 1.00 0.00 17 VAL A N 14
ATOM 20562 C CA . VAL A 1 17 ? 7.163 -5.970 -7.663 1.00 0.00 17 VAL A CA 14
ATOM 20563 C C . VAL A 1 17 ? 8.556 -6.592 -7.772 1.00 0.00 17 VAL A C 14
ATOM 20564 O O . VAL A 1 17 ? 9.418 -6.346 -6.930 1.00 0.00 17 VAL A O 14
ATOM 20577 N N . SER A 1 18 ? 8.734 -7.387 -8.818 1.00 0.00 18 SER A N 14
ATOM 20578 C CA . SER A 1 18 ? 10.008 -8.046 -9.048 1.00 0.00 18 SER A CA 14
ATOM 20579 C C . SER A 1 18 ? 10.455 -8.779 -7.781 1.00 0.00 18 SER A C 14
ATOM 20580 O O . SER A 1 18 ? 9.734 -8.798 -6.785 1.00 0.00 18 SER A O 14
ATOM 20588 N N . GLU A 1 19 ? 11.641 -9.363 -7.861 1.00 0.00 19 GLU A N 14
ATOM 20589 C CA . GLU A 1 19 ? 12.193 -10.095 -6.734 1.00 0.00 19 GLU A CA 14
ATOM 20590 C C . GLU A 1 19 ? 12.442 -9.148 -5.558 1.00 0.00 19 GLU A C 14
ATOM 20591 O O . GLU A 1 19 ? 12.531 -9.587 -4.412 1.00 0.00 19 GLU A O 14
ATOM 20603 N N . LYS A 1 20 ? 12.547 -7.868 -5.881 1.00 0.00 20 LYS A N 14
ATOM 20604 C CA . LYS A 1 20 ? 12.784 -6.856 -4.866 1.00 0.00 20 LYS A CA 14
ATOM 20605 C C . LYS A 1 20 ? 11.652 -6.898 -3.837 1.00 0.00 20 LYS A C 14
ATOM 20606 O O . LYS A 1 20 ? 11.868 -7.277 -2.687 1.00 0.00 20 LYS A O 14
ATOM 20625 N N . LEU A 1 21 ? 10.470 -6.504 -4.288 1.00 0.00 21 LEU A N 14
ATOM 20626 C CA . LEU A 1 21 ? 9.305 -6.492 -3.420 1.00 0.00 21 LEU A CA 14
ATOM 20627 C C . LEU A 1 21 ? 9.008 -7.918 -2.952 1.00 0.00 21 LEU A C 14
ATOM 20628 O O . LEU A 1 21 ? 8.665 -8.135 -1.791 1.00 0.00 21 LEU A O 14
ATOM 20644 N N . LEU A 1 22 ? 9.150 -8.853 -3.880 1.00 0.00 22 LEU A N 14
ATOM 20645 C CA . LEU A 1 22 ? 8.901 -10.252 -3.577 1.00 0.00 22 LEU A CA 14
ATOM 20646 C C . LEU A 1 22 ? 9.634 -10.628 -2.288 1.00 0.00 22 LEU A C 14
ATOM 20647 O O . LEU A 1 22 ? 9.003 -10.874 -1.261 1.00 0.00 22 LEU A O 14
ATOM 20663 N N . ARG A 1 23 ? 10.955 -10.661 -2.383 1.00 0.00 23 ARG A N 14
ATOM 20664 C CA . ARG A 1 23 ? 11.780 -11.003 -1.237 1.00 0.00 23 ARG A CA 14
ATOM 20665 C C . ARG A 1 23 ? 11.398 -10.140 -0.032 1.00 0.00 23 ARG A C 14
ATOM 20666 O O . ARG A 1 23 ? 11.332 -10.634 1.093 1.00 0.00 23 ARG A O 14
ATOM 20687 N N . LYS A 1 24 ? 11.156 -8.867 -0.308 1.00 0.00 24 LYS A N 14
ATOM 20688 C CA . LYS A 1 24 ? 10.782 -7.932 0.739 1.00 0.00 24 LYS A CA 14
ATOM 20689 C C . LYS A 1 24 ? 9.677 -8.550 1.598 1.00 0.00 24 LYS A C 14
ATOM 20690 O O . LYS A 1 24 ? 9.865 -8.768 2.794 1.00 0.00 24 LYS A O 14
ATOM 20709 N N . THR A 1 25 ? 8.549 -8.815 0.955 1.00 0.00 25 THR A N 14
ATOM 20710 C CA . THR A 1 25 ? 7.414 -9.404 1.646 1.00 0.00 25 THR A CA 14
ATOM 20711 C C . THR A 1 25 ? 6.802 -10.526 0.805 1.00 0.00 25 THR A C 14
ATOM 20712 O O . THR A 1 25 ? 6.531 -10.341 -0.381 1.00 0.00 25 THR A O 14
ATOM 20723 N N . ARG A 1 26 ? 6.602 -11.665 1.452 1.00 0.00 26 ARG A N 14
ATOM 20724 C CA . ARG A 1 26 ? 6.027 -12.817 0.779 1.00 0.00 26 ARG A CA 14
ATOM 20725 C C . ARG A 1 26 ? 5.892 -13.988 1.754 1.00 0.00 26 ARG A C 14
ATOM 20726 O O . ARG A 1 26 ? 6.493 -13.980 2.827 1.00 0.00 26 ARG A O 14
ATOM 20747 N N . GLU A 1 27 ? 5.100 -14.969 1.345 1.00 0.00 27 GLU A N 14
ATOM 20748 C CA . GLU A 1 27 ? 4.879 -16.145 2.169 1.00 0.00 27 GLU A CA 14
ATOM 20749 C C . GLU A 1 27 ? 4.118 -15.766 3.441 1.00 0.00 27 GLU A C 14
ATOM 20750 O O . GLU A 1 27 ? 3.880 -14.587 3.698 1.00 0.00 27 GLU A O 14
ATOM 20762 N N . SER A 1 28 ? 3.757 -16.789 4.203 1.00 0.00 28 SER A N 14
ATOM 20763 C CA . SER A 1 28 ? 3.028 -16.578 5.442 1.00 0.00 28 SER A CA 14
ATOM 20764 C C . SER A 1 28 ? 1.556 -16.293 5.141 1.00 0.00 28 SER A C 14
ATOM 20765 O O . SER A 1 28 ? 1.197 -16.002 4.001 1.00 0.00 28 SER A O 14
ATOM 20773 N N . PRO A 1 29 ? 0.721 -16.389 6.210 1.00 0.00 29 PRO A N 14
ATOM 20774 C CA . PRO A 1 29 ? -0.705 -16.144 6.071 1.00 0.00 29 PRO A CA 14
ATOM 20775 C C . PRO A 1 29 ? -0.994 -14.648 5.936 1.00 0.00 29 PRO A C 14
ATOM 20776 O O . PRO A 1 29 ? -0.430 -13.835 6.666 1.00 0.00 29 PRO A O 14
ATOM 20787 N N . LEU A 1 30 ? -1.872 -14.331 4.996 1.00 0.00 30 LEU A N 14
ATOM 20788 C CA . LEU A 1 30 ? -2.243 -12.947 4.755 1.00 0.00 30 LEU A CA 14
ATOM 20789 C C . LEU A 1 30 ? -3.558 -12.642 5.476 1.00 0.00 30 LEU A C 14
ATOM 20790 O O . LEU A 1 30 ? -3.874 -11.482 5.736 1.00 0.00 30 LEU A O 14
ATOM 20806 N N . VAL A 1 31 ? -4.289 -13.705 5.779 1.00 0.00 31 VAL A N 14
ATOM 20807 C CA . VAL A 1 31 ? -5.562 -13.566 6.465 1.00 0.00 31 VAL A CA 14
ATOM 20808 C C . VAL A 1 31 ? -5.372 -12.704 7.714 1.00 0.00 31 VAL A C 14
ATOM 20809 O O . VAL A 1 31 ? -6.102 -11.735 7.921 1.00 0.00 31 VAL A O 14
ATOM 20822 N N . PRO A 1 32 ? -4.362 -13.096 8.536 1.00 0.00 32 PRO A N 14
ATOM 20823 C CA . PRO A 1 32 ? -4.067 -12.369 9.759 1.00 0.00 32 PRO A CA 14
ATOM 20824 C C . PRO A 1 32 ? -3.354 -11.050 9.455 1.00 0.00 32 PRO A C 14
ATOM 20825 O O . PRO A 1 32 ? -3.829 -9.981 9.835 1.00 0.00 32 PRO A O 14
ATOM 20836 N N . ILE A 1 33 ? -2.224 -11.169 8.772 1.00 0.00 33 ILE A N 14
ATOM 20837 C CA . ILE A 1 33 ? -1.441 -9.999 8.412 1.00 0.00 33 ILE A CA 14
ATOM 20838 C C . ILE A 1 33 ? -2.364 -8.937 7.812 1.00 0.00 33 ILE A C 14
ATOM 20839 O O . ILE A 1 33 ? -2.379 -7.794 8.266 1.00 0.00 33 ILE A O 14
ATOM 20855 N N . GLY A 1 34 ? -3.112 -9.353 6.800 1.00 0.00 34 GLY A N 14
ATOM 20856 C CA . GLY A 1 34 ? -4.036 -8.451 6.133 1.00 0.00 34 GLY A CA 14
ATOM 20857 C C . GLY A 1 34 ? -5.137 -7.988 7.090 1.00 0.00 34 GLY A C 14
ATOM 20858 O O . GLY A 1 34 ? -5.502 -6.814 7.101 1.00 0.00 34 GLY A O 14
ATOM 20862 N N . LEU A 1 35 ? -5.637 -8.936 7.869 1.00 0.00 35 LEU A N 14
ATOM 20863 C CA . LEU A 1 35 ? -6.689 -8.641 8.826 1.00 0.00 35 LEU A CA 14
ATOM 20864 C C . LEU A 1 35 ? -6.277 -7.435 9.674 1.00 0.00 35 LEU A C 14
ATOM 20865 O O . LEU A 1 35 ? -7.018 -6.458 9.770 1.00 0.00 35 LEU A O 14
ATOM 20881 N N . GLY A 1 36 ? -5.098 -7.544 10.267 1.00 0.00 36 GLY A N 14
ATOM 20882 C CA . GLY A 1 36 ? -4.579 -6.475 11.103 1.00 0.00 36 GLY A CA 14
ATOM 20883 C C . GLY A 1 36 ? -4.177 -5.264 10.259 1.00 0.00 36 GLY A C 14
ATOM 20884 O O . GLY A 1 36 ? -4.771 -4.194 10.380 1.00 0.00 36 GLY A O 14
ATOM 20888 N N . GLY A 1 37 ? -3.171 -5.474 9.422 1.00 0.00 37 GLY A N 14
ATOM 20889 C CA . GLY A 1 37 ? -2.683 -4.413 8.558 1.00 0.00 37 GLY A CA 14
ATOM 20890 C C . GLY A 1 37 ? -3.843 -3.601 7.978 1.00 0.00 37 GLY A C 14
ATOM 20891 O O . GLY A 1 37 ? -3.689 -2.418 7.679 1.00 0.00 37 GLY A O 14
ATOM 20895 N N . CYS A 1 38 ? -4.979 -4.269 7.836 1.00 0.00 38 CYS A N 14
ATOM 20896 C CA . CYS A 1 38 ? -6.164 -3.624 7.297 1.00 0.00 38 CYS A CA 14
ATOM 20897 C C . CYS A 1 38 ? -6.814 -2.804 8.413 1.00 0.00 38 CYS A C 14
ATOM 20898 O O . CYS A 1 38 ? -7.014 -1.599 8.267 1.00 0.00 38 CYS A O 14
ATOM 20906 N N . LEU A 1 39 ? -7.125 -3.489 9.504 1.00 0.00 39 LEU A N 14
ATOM 20907 C CA . LEU A 1 39 ? -7.748 -2.839 10.644 1.00 0.00 39 LEU A CA 14
ATOM 20908 C C . LEU A 1 39 ? -7.074 -1.487 10.885 1.00 0.00 39 LEU A C 14
ATOM 20909 O O . LEU A 1 39 ? -7.750 -0.472 11.049 1.00 0.00 39 LEU A O 14
ATOM 20925 N N . VAL A 1 40 ? -5.749 -1.516 10.900 1.00 0.00 40 VAL A N 14
ATOM 20926 C CA . VAL A 1 40 ? -4.976 -0.306 11.119 1.00 0.00 40 VAL A CA 14
ATOM 20927 C C . VAL A 1 40 ? -5.134 0.621 9.911 1.00 0.00 40 VAL A C 14
ATOM 20928 O O . VAL A 1 40 ? -5.502 1.785 10.062 1.00 0.00 40 VAL A O 14
ATOM 20941 N N . VAL A 1 41 ? -4.849 0.069 8.741 1.00 0.00 41 VAL A N 14
ATOM 20942 C CA . VAL A 1 41 ? -4.955 0.831 7.509 1.00 0.00 41 VAL A CA 14
ATOM 20943 C C . VAL A 1 41 ? -6.247 1.650 7.530 1.00 0.00 41 VAL A C 14
ATOM 20944 O O . VAL A 1 41 ? -6.209 2.875 7.638 1.00 0.00 41 VAL A O 14
ATOM 20957 N N . ALA A 1 42 ? -7.361 0.941 7.425 1.00 0.00 42 ALA A N 14
ATOM 20958 C CA . ALA A 1 42 ? -8.663 1.586 7.431 1.00 0.00 42 ALA A CA 14
ATOM 20959 C C . ALA A 1 42 ? -8.725 2.589 8.586 1.00 0.00 42 ALA A C 14
ATOM 20960 O O . ALA A 1 42 ? -8.984 3.772 8.372 1.00 0.00 42 ALA A O 14
ATOM 20967 N N . ALA A 1 43 ? -8.483 2.078 9.784 1.00 0.00 43 ALA A N 14
ATOM 20968 C CA . ALA A 1 43 ? -8.508 2.914 10.972 1.00 0.00 43 ALA A CA 14
ATOM 20969 C C . ALA A 1 43 ? -7.850 4.259 10.659 1.00 0.00 43 ALA A C 14
ATOM 20970 O O . ALA A 1 43 ? -8.354 5.308 11.055 1.00 0.00 43 ALA A O 14
ATOM 20977 N N . TYR A 1 44 ? -6.733 4.184 9.950 1.00 0.00 44 TYR A N 14
ATOM 20978 C CA . TYR A 1 44 ? -6.000 5.382 9.578 1.00 0.00 44 TYR A CA 14
ATOM 20979 C C . TYR A 1 44 ? -6.789 6.215 8.566 1.00 0.00 44 TYR A C 14
ATOM 20980 O O . TYR A 1 44 ? -6.863 7.437 8.685 1.00 0.00 44 TYR A O 14
ATOM 20998 N N . ARG A 1 45 ? -7.358 5.521 7.592 1.00 0.00 45 ARG A N 14
ATOM 20999 C CA . ARG A 1 45 ? -8.139 6.181 6.559 1.00 0.00 45 ARG A CA 14
ATOM 21000 C C . ARG A 1 45 ? -9.300 6.955 7.185 1.00 0.00 45 ARG A C 14
ATOM 21001 O O . ARG A 1 45 ? -9.431 8.160 6.977 1.00 0.00 45 ARG A O 14
ATOM 21022 N N . ILE A 1 46 ? -10.114 6.231 7.940 1.00 0.00 46 ILE A N 14
ATOM 21023 C CA . ILE A 1 46 ? -11.260 6.835 8.598 1.00 0.00 46 ILE A CA 14
ATOM 21024 C C . ILE A 1 46 ? -10.795 8.038 9.421 1.00 0.00 46 ILE A C 14
ATOM 21025 O O . ILE A 1 46 ? -11.290 9.149 9.238 1.00 0.00 46 ILE A O 14
ATOM 21041 N N . TYR A 1 47 ? -9.848 7.775 10.310 1.00 0.00 47 TYR A N 14
ATOM 21042 C CA . TYR A 1 47 ? -9.311 8.823 11.162 1.00 0.00 47 TYR A CA 14
ATOM 21043 C C . TYR A 1 47 ? -8.856 10.025 10.332 1.00 0.00 47 TYR A C 14
ATOM 21044 O O . TYR A 1 47 ? -9.032 11.171 10.745 1.00 0.00 47 TYR A O 14
ATOM 21062 N N . ARG A 1 48 ? -8.281 9.724 9.178 1.00 0.00 48 ARG A N 14
ATOM 21063 C CA . ARG A 1 48 ? -7.800 10.766 8.286 1.00 0.00 48 ARG A CA 14
ATOM 21064 C C . ARG A 1 48 ? -8.963 11.646 7.823 1.00 0.00 48 ARG A C 14
ATOM 21065 O O . ARG A 1 48 ? -8.869 12.872 7.857 1.00 0.00 48 ARG A O 14
ATOM 21086 N N . LEU A 1 49 ? -10.032 10.986 7.402 1.00 0.00 49 LEU A N 14
ATOM 21087 C CA . LEU A 1 49 ? -11.211 11.694 6.933 1.00 0.00 49 LEU A CA 14
ATOM 21088 C C . LEU A 1 49 ? -11.835 12.464 8.098 1.00 0.00 49 LEU A C 14
ATOM 21089 O O . LEU A 1 49 ? -11.922 13.691 8.060 1.00 0.00 49 LEU A O 14
ATOM 21105 N N . ARG A 1 50 ? -12.254 11.714 9.105 1.00 0.00 50 ARG A N 14
ATOM 21106 C CA . ARG A 1 50 ? -12.868 12.311 10.279 1.00 0.00 50 ARG A CA 14
ATOM 21107 C C . ARG A 1 50 ? -11.887 13.266 10.963 1.00 0.00 50 ARG A C 14
ATOM 21108 O O . ARG A 1 50 ? -10.718 13.335 10.587 1.00 0.00 50 ARG A O 14
ATOM 21129 N N . SER A 1 51 ? -12.400 13.979 11.955 1.00 0.00 51 SER A N 14
ATOM 21130 C CA . SER A 1 51 ? -11.584 14.927 12.695 1.00 0.00 51 SER A CA 14
ATOM 21131 C C . SER A 1 51 ? -10.841 15.847 11.724 1.00 0.00 51 SER A C 14
ATOM 21132 O O . SER A 1 51 ? -9.759 15.509 11.247 1.00 0.00 51 SER A O 14
ATOM 21140 N N . ARG A 1 52 ? -11.453 16.993 11.461 1.00 0.00 52 ARG A N 14
ATOM 21141 C CA . ARG A 1 52 ? -10.863 17.965 10.555 1.00 0.00 52 ARG A CA 14
ATOM 21142 C C . ARG A 1 52 ? -10.752 19.328 11.240 1.00 0.00 52 ARG A C 14
ATOM 21143 O O . ARG A 1 52 ? -11.564 20.218 10.995 1.00 0.00 52 ARG A O 14
ATOM 21164 N N . GLY A 1 53 ? -9.738 19.449 12.085 1.00 0.00 53 GLY A N 14
ATOM 21165 C CA . GLY A 1 53 ? -9.510 20.689 12.807 1.00 0.00 53 GLY A CA 14
ATOM 21166 C C . GLY A 1 53 ? -8.738 20.435 14.103 1.00 0.00 53 GLY A C 14
ATOM 21167 O O . GLY A 1 53 ? -9.331 20.355 15.178 1.00 0.00 53 GLY A O 14
ATOM 21171 N N . SER A 1 54 ? -7.426 20.314 13.959 1.00 0.00 54 SER A N 14
ATOM 21172 C CA . SER A 1 54 ? -6.567 20.070 15.105 1.00 0.00 54 SER A CA 14
ATOM 21173 C C . SER A 1 54 ? -6.923 18.730 15.751 1.00 0.00 54 SER A C 14
ATOM 21174 O O . SER A 1 54 ? -7.929 18.623 16.452 1.00 0.00 54 SER A O 14
ATOM 21182 N N . THR A 1 55 ? -6.080 17.742 15.492 1.00 0.00 55 THR A N 14
ATOM 21183 C CA . THR A 1 55 ? -6.294 16.413 16.040 1.00 0.00 55 THR A CA 14
ATOM 21184 C C . THR A 1 55 ? -5.068 15.532 15.796 1.00 0.00 55 THR A C 14
ATOM 21185 O O . THR A 1 55 ? -5.197 14.328 15.581 1.00 0.00 55 THR A O 14
ATOM 21196 N N . LYS A 1 56 ? -3.905 16.166 15.838 1.00 0.00 56 LYS A N 14
ATOM 21197 C CA . LYS A 1 56 ? -2.657 15.455 15.624 1.00 0.00 56 LYS A CA 14
ATOM 21198 C C . LYS A 1 56 ? -2.672 14.812 14.236 1.00 0.00 56 LYS A C 14
ATOM 21199 O O . LYS A 1 56 ? -2.221 13.679 14.068 1.00 0.00 56 LYS A O 14
ATOM 21218 N N . MET A 1 57 ? -3.196 15.561 13.277 1.00 0.00 57 MET A N 14
ATOM 21219 C CA . MET A 1 57 ? -3.276 15.078 11.909 1.00 0.00 57 MET A CA 14
ATOM 21220 C C . MET A 1 57 ? -3.477 16.236 10.930 1.00 0.00 57 MET A C 14
ATOM 21221 O O . MET A 1 57 ? -4.515 16.328 10.276 1.00 0.00 57 MET A O 14
ATOM 21235 N N . SER A 1 58 ? -2.467 17.092 10.860 1.00 0.00 58 SER A N 14
ATOM 21236 C CA . SER A 1 58 ? -2.520 18.240 9.971 1.00 0.00 58 SER A CA 14
ATOM 21237 C C . SER A 1 58 ? -2.561 17.773 8.515 1.00 0.00 58 SER A C 14
ATOM 21238 O O . SER A 1 58 ? -1.553 17.835 7.811 1.00 0.00 58 SER A O 14
ATOM 21246 N N . ILE A 1 59 ? -3.735 17.316 8.105 1.00 0.00 59 ILE A N 14
ATOM 21247 C CA . ILE A 1 59 ? -3.920 16.839 6.745 1.00 0.00 59 ILE A CA 14
ATOM 21248 C C . ILE A 1 59 ? -4.747 17.859 5.960 1.00 0.00 59 ILE A C 14
ATOM 21249 O O . ILE A 1 59 ? -5.920 17.626 5.676 1.00 0.00 59 ILE A O 14
ATOM 21265 N N . HIS A 1 60 ? -4.101 18.969 5.630 1.00 0.00 60 HIS A N 14
ATOM 21266 C CA . HIS A 1 60 ? -4.762 20.025 4.883 1.00 0.00 60 HIS A CA 14
ATOM 21267 C C . HIS A 1 60 ? -5.570 19.414 3.736 1.00 0.00 60 HIS A C 14
ATOM 21268 O O . HIS A 1 60 ? -6.770 19.655 3.620 1.00 0.00 60 HIS A O 14
ATOM 21282 N N . LEU A 1 61 ? -4.878 18.636 2.917 1.00 0.00 61 LEU A N 14
ATOM 21283 C CA . LEU A 1 61 ? -5.515 17.989 1.783 1.00 0.00 61 LEU A CA 14
ATOM 21284 C C . LEU A 1 61 ? -4.505 17.073 1.089 1.00 0.00 61 LEU A C 14
ATOM 21285 O O . LEU A 1 61 ? -4.816 15.926 0.773 1.00 0.00 61 LEU A O 14
ATOM 21301 N N . ILE A 1 62 ? -3.315 17.615 0.872 1.00 0.00 62 ILE A N 14
ATOM 21302 C CA . ILE A 1 62 ? -2.257 16.861 0.222 1.00 0.00 62 ILE A CA 14
ATOM 21303 C C . ILE A 1 62 ? -0.924 17.167 0.907 1.00 0.00 62 ILE A C 14
ATOM 21304 O O . ILE A 1 62 ? -0.164 16.255 1.228 1.00 0.00 62 ILE A O 14
ATOM 21320 N N . HIS A 1 63 ? -0.681 18.453 1.111 1.00 0.00 63 HIS A N 14
ATOM 21321 C CA . HIS A 1 63 ? 0.548 18.890 1.753 1.00 0.00 63 HIS A CA 14
ATOM 21322 C C . HIS A 1 63 ? 0.840 17.999 2.962 1.00 0.00 63 HIS A C 14
ATOM 21323 O O . HIS A 1 63 ? 0.198 18.128 4.003 1.00 0.00 63 HIS A O 14
ATOM 21337 N N . THR A 1 64 ? 1.811 17.115 2.783 1.00 0.00 64 THR A N 14
ATOM 21338 C CA . THR A 1 64 ? 2.196 16.202 3.847 1.00 0.00 64 THR A CA 14
ATOM 21339 C C . THR A 1 64 ? 3.437 15.405 3.441 1.00 0.00 64 THR A C 14
ATOM 21340 O O . THR A 1 64 ? 3.837 15.421 2.278 1.00 0.00 64 THR A O 14
ATOM 21351 N N . ARG A 1 65 ? 4.012 14.726 4.423 1.00 0.00 65 ARG A N 14
ATOM 21352 C CA . ARG A 1 65 ? 5.199 13.923 4.183 1.00 0.00 65 ARG A CA 14
ATOM 21353 C C . ARG A 1 65 ? 4.984 12.494 4.684 1.00 0.00 65 ARG A C 14
ATOM 21354 O O . ARG A 1 65 ? 4.937 11.555 3.892 1.00 0.00 65 ARG A O 14
ATOM 21375 N N . VAL A 1 66 ? 4.859 12.374 5.998 1.00 0.00 66 VAL A N 14
ATOM 21376 C CA . VAL A 1 66 ? 4.650 11.075 6.614 1.00 0.00 66 VAL A CA 14
ATOM 21377 C C . VAL A 1 66 ? 3.410 10.419 6.003 1.00 0.00 66 VAL A C 14
ATOM 21378 O O . VAL A 1 66 ? 3.471 9.281 5.540 1.00 0.00 66 VAL A O 14
ATOM 21391 N N . ALA A 1 67 ? 2.315 11.164 6.022 1.00 0.00 67 ALA A N 14
ATOM 21392 C CA . ALA A 1 67 ? 1.063 10.669 5.476 1.00 0.00 67 ALA A CA 14
ATOM 21393 C C . ALA A 1 67 ? 1.250 10.353 3.990 1.00 0.00 67 ALA A C 14
ATOM 21394 O O . ALA A 1 67 ? 0.599 9.456 3.456 1.00 0.00 67 ALA A O 14
ATOM 21401 N N . ALA A 1 68 ? 2.142 11.107 3.365 1.00 0.00 68 ALA A N 14
ATOM 21402 C CA . ALA A 1 68 ? 2.423 10.918 1.952 1.00 0.00 68 ALA A CA 14
ATOM 21403 C C . ALA A 1 68 ? 3.063 9.544 1.743 1.00 0.00 68 ALA A C 14
ATOM 21404 O O . ALA A 1 68 ? 2.683 8.811 0.831 1.00 0.00 68 ALA A O 14
ATOM 21411 N N . GLN A 1 69 ? 4.023 9.237 2.602 1.00 0.00 69 GLN A N 14
ATOM 21412 C CA . GLN A 1 69 ? 4.719 7.964 2.523 1.00 0.00 69 GLN A CA 14
ATOM 21413 C C . GLN A 1 69 ? 3.746 6.810 2.771 1.00 0.00 69 GLN A C 14
ATOM 21414 O O . GLN A 1 69 ? 3.802 5.788 2.088 1.00 0.00 69 GLN A O 14
ATOM 21428 N N . ALA A 1 70 ? 2.875 7.012 3.749 1.00 0.00 70 ALA A N 14
ATOM 21429 C CA . ALA A 1 70 ? 1.890 6.001 4.095 1.00 0.00 70 ALA A CA 14
ATOM 21430 C C . ALA A 1 70 ? 0.846 5.910 2.981 1.00 0.00 70 ALA A C 14
ATOM 21431 O O . ALA A 1 70 ? 0.223 4.866 2.793 1.00 0.00 70 ALA A O 14
ATOM 21438 N N . CYS A 1 71 ? 0.686 7.018 2.272 1.00 0.00 71 CYS A N 14
ATOM 21439 C CA . CYS A 1 71 ? -0.273 7.076 1.181 1.00 0.00 71 CYS A CA 14
ATOM 21440 C C . CYS A 1 71 ? 0.270 6.242 0.019 1.00 0.00 71 CYS A C 14
ATOM 21441 O O . CYS A 1 71 ? -0.415 5.352 -0.484 1.00 0.00 71 CYS A O 14
ATOM 21449 N N . ALA A 1 72 ? 1.495 6.559 -0.374 1.00 0.00 72 ALA A N 14
ATOM 21450 C CA . ALA A 1 72 ? 2.137 5.850 -1.467 1.00 0.00 72 ALA A CA 14
ATOM 21451 C C . ALA A 1 72 ? 2.250 4.366 -1.110 1.00 0.00 72 ALA A C 14
ATOM 21452 O O . ALA A 1 72 ? 1.800 3.506 -1.866 1.00 0.00 72 ALA A O 14
ATOM 21459 N N . VAL A 1 73 ? 2.854 4.111 0.041 1.00 0.00 73 VAL A N 14
ATOM 21460 C CA . VAL A 1 73 ? 3.032 2.747 0.507 1.00 0.00 73 VAL A CA 14
ATOM 21461 C C . VAL A 1 73 ? 1.671 2.050 0.564 1.00 0.00 73 VAL A C 14
ATOM 21462 O O . VAL A 1 73 ? 1.516 0.940 0.058 1.00 0.00 73 VAL A O 14
ATOM 21475 N N . GLY A 1 74 ? 0.719 2.731 1.186 1.00 0.00 74 GLY A N 14
ATOM 21476 C CA . GLY A 1 74 ? -0.624 2.192 1.315 1.00 0.00 74 GLY A CA 14
ATOM 21477 C C . GLY A 1 74 ? -1.264 1.979 -0.058 1.00 0.00 74 GLY A C 14
ATOM 21478 O O . GLY A 1 74 ? -2.158 1.147 -0.207 1.00 0.00 74 GLY A O 14
ATOM 21482 N N . ALA A 1 75 ? -0.782 2.744 -1.025 1.00 0.00 75 ALA A N 14
ATOM 21483 C CA . ALA A 1 75 ? -1.296 2.649 -2.381 1.00 0.00 75 ALA A CA 14
ATOM 21484 C C . ALA A 1 75 ? -0.830 1.333 -3.008 1.00 0.00 75 ALA A C 14
ATOM 21485 O O . ALA A 1 75 ? -1.650 0.518 -3.428 1.00 0.00 75 ALA A O 14
ATOM 21492 N N . ILE A 1 76 ? 0.483 1.167 -3.050 1.00 0.00 76 ILE A N 14
ATOM 21493 C CA . ILE A 1 76 ? 1.067 -0.036 -3.618 1.00 0.00 76 ILE A CA 14
ATOM 21494 C C . ILE A 1 76 ? 0.554 -1.257 -2.853 1.00 0.00 76 ILE A C 14
ATOM 21495 O O . ILE A 1 76 ? 0.180 -2.261 -3.457 1.00 0.00 76 ILE A O 14
ATOM 21511 N N . MET A 1 77 ? 0.552 -1.131 -1.534 1.00 0.00 77 MET A N 14
ATOM 21512 C CA . MET A 1 77 ? 0.091 -2.212 -0.680 1.00 0.00 77 MET A CA 14
ATOM 21513 C C . MET A 1 77 ? -1.408 -2.457 -0.866 1.00 0.00 77 MET A C 14
ATOM 21514 O O . MET A 1 77 ? -1.875 -3.588 -0.743 1.00 0.00 77 MET A O 14
ATOM 21528 N N . LEU A 1 78 ? -2.119 -1.378 -1.159 1.00 0.00 78 LEU A N 14
ATOM 21529 C CA . LEU A 1 78 ? -3.555 -1.462 -1.364 1.00 0.00 78 LEU A CA 14
ATOM 21530 C C . LEU A 1 78 ? -3.838 -2.242 -2.650 1.00 0.00 78 LEU A C 14
ATOM 21531 O O . LEU A 1 78 ? -4.424 -3.323 -2.608 1.00 0.00 78 LEU A O 14
ATOM 21547 N N . GLY A 1 79 ? -3.409 -1.663 -3.762 1.00 0.00 79 GLY A N 14
ATOM 21548 C CA . GLY A 1 79 ? -3.609 -2.290 -5.057 1.00 0.00 79 GLY A CA 14
ATOM 21549 C C . GLY A 1 79 ? -3.149 -3.749 -5.037 1.00 0.00 79 GLY A C 14
ATOM 21550 O O . GLY A 1 79 ? -3.808 -4.620 -5.603 1.00 0.00 79 GLY A O 14
ATOM 21554 N N . ALA A 1 80 ? -2.021 -3.971 -4.378 1.00 0.00 80 ALA A N 14
ATOM 21555 C CA . ALA A 1 80 ? -1.465 -5.310 -4.276 1.00 0.00 80 ALA A CA 14
ATOM 21556 C C . ALA A 1 80 ? -2.490 -6.235 -3.619 1.00 0.00 80 ALA A C 14
ATOM 21557 O O . ALA A 1 80 ? -2.958 -7.189 -4.238 1.00 0.00 80 ALA A O 14
ATOM 21564 N N . VAL A 1 81 ? -2.810 -5.920 -2.372 1.00 0.00 81 VAL A N 14
ATOM 21565 C CA . VAL A 1 81 ? -3.772 -6.711 -1.623 1.00 0.00 81 VAL A CA 14
ATOM 21566 C C . VAL A 1 81 ? -5.088 -6.775 -2.400 1.00 0.00 81 VAL A C 14
ATOM 21567 O O . VAL A 1 81 ? -5.910 -7.660 -2.165 1.00 0.00 81 VAL A O 14
ATOM 21580 N N . TYR A 1 82 ? -5.248 -5.825 -3.310 1.00 0.00 82 TYR A N 14
ATOM 21581 C CA . TYR A 1 82 ? -6.451 -5.762 -4.123 1.00 0.00 82 TYR A CA 14
ATOM 21582 C C . TYR A 1 82 ? -6.480 -6.897 -5.148 1.00 0.00 82 TYR A C 14
ATOM 21583 O O . TYR A 1 82 ? -7.386 -7.728 -5.135 1.00 0.00 82 TYR A O 14
ATOM 21601 N N . THR A 1 83 ? -5.476 -6.896 -6.014 1.00 0.00 83 THR A N 14
ATOM 21602 C CA . THR A 1 83 ? -5.375 -7.915 -7.044 1.00 0.00 83 THR A CA 14
ATOM 21603 C C . THR A 1 83 ? -5.215 -9.299 -6.411 1.00 0.00 83 THR A C 14
ATOM 21604 O O . THR A 1 83 ? -5.611 -10.304 -6.999 1.00 0.00 83 THR A O 14
ATOM 21615 N N . MET A 1 84 ? -4.632 -9.306 -5.222 1.00 0.00 84 MET A N 14
ATOM 21616 C CA . MET A 1 84 ? -4.414 -10.550 -4.503 1.00 0.00 84 MET A CA 14
ATOM 21617 C C . MET A 1 84 ? -5.739 -11.145 -4.022 1.00 0.00 84 MET A C 14
ATOM 21618 O O . MET A 1 84 ? -6.157 -12.201 -4.494 1.00 0.00 84 MET A O 14
ATOM 21632 N N . TYR A 1 85 ? -6.364 -10.441 -3.089 1.00 0.00 85 TYR A N 14
ATOM 21633 C CA . TYR A 1 85 ? -7.633 -10.886 -2.539 1.00 0.00 85 TYR A CA 14
ATOM 21634 C C . TYR A 1 85 ? -8.714 -10.930 -3.621 1.00 0.00 85 TYR A C 14
ATOM 21635 O O . TYR A 1 85 ? -9.696 -11.658 -3.493 1.00 0.00 85 TYR A O 14
ATOM 21653 N N . SER A 1 86 ? -8.496 -10.140 -4.663 1.00 0.00 86 SER A N 14
ATOM 21654 C CA . SER A 1 86 ? -9.439 -10.079 -5.766 1.00 0.00 86 SER A CA 14
ATOM 21655 C C . SER A 1 86 ? -9.344 -11.354 -6.607 1.00 0.00 86 SER A C 14
ATOM 21656 O O . SER A 1 86 ? -10.264 -12.171 -6.608 1.00 0.00 86 SER A O 14
ATOM 21664 N N . ASP A 1 87 ? -8.223 -11.485 -7.301 1.00 0.00 87 ASP A N 14
ATOM 21665 C CA . ASP A 1 87 ? -7.996 -12.647 -8.144 1.00 0.00 87 ASP A CA 14
ATOM 21666 C C . ASP A 1 87 ? -8.202 -13.918 -7.318 1.00 0.00 87 ASP A C 14
ATOM 21667 O O . ASP A 1 87 ? -8.680 -14.927 -7.835 1.00 0.00 87 ASP A O 14
ATOM 21676 N N . TYR A 1 88 ? -7.832 -13.828 -6.049 1.00 0.00 88 TYR A N 14
ATOM 21677 C CA . TYR A 1 88 ? -7.970 -14.959 -5.147 1.00 0.00 88 TYR A CA 14
ATOM 21678 C C . TYR A 1 88 ? -9.343 -15.616 -5.298 1.00 0.00 88 TYR A C 14
ATOM 21679 O O . TYR A 1 88 ? -9.499 -16.807 -5.032 1.00 0.00 88 TYR A O 14
ATOM 21697 N N . VAL A 1 89 ? -10.305 -14.811 -5.724 1.00 0.00 89 VAL A N 14
ATOM 21698 C CA . VAL A 1 89 ? -11.661 -15.299 -5.913 1.00 0.00 89 VAL A CA 14
ATOM 21699 C C . VAL A 1 89 ? -11.629 -16.556 -6.785 1.00 0.00 89 VAL A C 14
ATOM 21700 O O . VAL A 1 89 ? -10.791 -16.675 -7.678 1.00 0.00 89 VAL A O 14
ATOM 21713 N N . LYS A 1 90 ? -12.551 -17.462 -6.495 1.00 0.00 90 LYS A N 14
ATOM 21714 C CA . LYS A 1 90 ? -12.639 -18.705 -7.242 1.00 0.00 90 LYS A CA 14
ATOM 21715 C C . LYS A 1 90 ? -13.924 -18.707 -8.072 1.00 0.00 90 LYS A C 14
ATOM 21716 O O . LYS A 1 90 ? -14.776 -19.579 -7.902 1.00 0.00 90 LYS A O 14
ATOM 21735 N N . ARG A 1 91 ? -14.024 -17.721 -8.951 1.00 0.00 91 ARG A N 14
ATOM 21736 C CA . ARG A 1 91 ? -15.192 -17.598 -9.808 1.00 0.00 91 ARG A CA 14
ATOM 21737 C C . ARG A 1 91 ? -14.772 -17.180 -11.219 1.00 0.00 91 ARG A C 14
ATOM 21738 O O . ARG A 1 91 ? -15.172 -17.806 -12.200 1.00 0.00 91 ARG A O 14
ATOM 21759 N N . MET A 1 92 ? -13.973 -16.125 -11.276 1.00 0.00 92 MET A N 14
ATOM 21760 C CA . MET A 1 92 ? -13.495 -15.617 -12.551 1.00 0.00 92 MET A CA 14
ATOM 21761 C C . MET A 1 92 ? -12.041 -16.026 -12.794 1.00 0.00 92 MET A C 14
ATOM 21762 O O . MET A 1 92 ? -11.157 -15.686 -12.009 1.00 0.00 92 MET A O 14
ATOM 21776 N N . ALA A 1 93 ? -11.839 -16.749 -13.886 1.00 0.00 93 ALA A N 14
ATOM 21777 C CA . ALA A 1 93 ? -10.507 -17.208 -14.242 1.00 0.00 93 ALA A CA 14
ATOM 21778 C C . ALA A 1 93 ? -10.502 -17.656 -15.706 1.00 0.00 93 ALA A C 14
ATOM 21779 O O . ALA A 1 93 ? -9.816 -17.063 -16.537 1.00 0.00 93 ALA A O 14
ATOM 21786 N N . GLN A 1 94 ? -11.274 -18.698 -15.975 1.00 0.00 94 GLN A N 14
ATOM 21787 C CA . GLN A 1 94 ? -11.367 -19.231 -17.324 1.00 0.00 94 GLN A CA 14
ATOM 21788 C C . GLN A 1 94 ? -12.565 -18.622 -18.054 1.00 0.00 94 GLN A C 14
ATOM 21789 O O . GLN A 1 94 ? -13.557 -19.306 -18.304 1.00 0.00 94 GLN A O 14
ATOM 21803 N N . ASP A 1 95 ? -12.434 -17.344 -18.376 1.00 0.00 95 ASP A N 14
ATOM 21804 C CA . ASP A 1 95 ? -13.494 -16.635 -19.073 1.00 0.00 95 ASP A CA 14
ATOM 21805 C C . ASP A 1 95 ? -14.824 -16.882 -18.356 1.00 0.00 95 ASP A C 14
ATOM 21806 O O . ASP A 1 95 ? -15.700 -17.564 -18.884 1.00 0.00 95 ASP A O 14
ATOM 21815 N N . ALA A 1 96 ? -14.931 -16.312 -17.165 1.00 0.00 96 ALA A N 14
ATOM 21816 C CA . ALA A 1 96 ? -16.139 -16.462 -16.370 1.00 0.00 96 ALA A CA 14
ATOM 21817 C C . ALA A 1 96 ? -16.326 -17.936 -16.008 1.00 0.00 96 ALA A C 14
ATOM 21818 O O . ALA A 1 96 ? -15.830 -18.819 -16.706 1.00 0.00 96 ALA A O 14
ATOM 21825 N N . GLY A 1 97 ? -17.044 -18.158 -14.916 1.00 0.00 97 GLY A N 14
ATOM 21826 C CA . GLY A 1 97 ? -17.303 -19.510 -14.452 1.00 0.00 97 GLY A CA 14
ATOM 21827 C C . GLY A 1 97 ? -18.717 -19.633 -13.883 1.00 0.00 97 GLY A C 14
ATOM 21828 O O . GLY A 1 97 ? -19.659 -19.941 -14.611 1.00 0.00 97 GLY A O 14
ATOM 21832 N N . GLU A 1 98 ? -18.822 -19.385 -12.585 1.00 0.00 98 GLU A N 14
ATOM 21833 C CA . GLU A 1 98 ? -20.106 -19.464 -11.909 1.00 0.00 98 GLU A CA 14
ATOM 21834 C C . GLU A 1 98 ? -20.628 -20.902 -11.926 1.00 0.00 98 GLU A C 14
ATOM 21835 O O . GLU A 1 98 ? -20.843 -21.476 -12.993 1.00 0.00 98 GLU A O 14
ATOM 21847 N N . LYS A 1 99 ? -20.815 -21.444 -10.732 1.00 0.00 99 LYS A N 14
ATOM 21848 C CA . LYS A 1 99 ? -21.307 -22.804 -10.596 1.00 0.00 99 LYS A CA 14
ATOM 21849 C C . LYS A 1 99 ? -22.834 -22.783 -10.496 1.00 0.00 99 LYS A C 14
ATOM 21850 O O . LYS A 1 99 ? -23.490 -21.961 -11.136 1.00 0.00 99 LYS A O 14
ATOM 21869 N N . MET A 1 1 ? 39.857 7.749 -10.412 1.00 0.00 1 MET A N 15
ATOM 21870 C CA . MET A 1 1 ? 39.147 8.442 -9.351 1.00 0.00 1 MET A CA 15
ATOM 21871 C C . MET A 1 1 ? 38.475 9.711 -9.879 1.00 0.00 1 MET A C 15
ATOM 21872 O O . MET A 1 1 ? 39.153 10.669 -10.249 1.00 0.00 1 MET A O 15
ATOM 21886 N N . SER A 1 2 ? 37.151 9.679 -9.897 1.00 0.00 2 SER A N 15
ATOM 21887 C CA . SER A 1 2 ? 36.380 10.815 -10.373 1.00 0.00 2 SER A CA 15
ATOM 21888 C C . SER A 1 2 ? 34.932 10.703 -9.893 1.00 0.00 2 SER A C 15
ATOM 21889 O O . SER A 1 2 ? 34.061 10.252 -10.635 1.00 0.00 2 SER A O 15
ATOM 21897 N N . ALA A 1 3 ? 34.719 11.121 -8.654 1.00 0.00 3 ALA A N 15
ATOM 21898 C CA . ALA A 1 3 ? 33.391 11.073 -8.066 1.00 0.00 3 ALA A CA 15
ATOM 21899 C C . ALA A 1 3 ? 32.705 9.767 -8.471 1.00 0.00 3 ALA A C 15
ATOM 21900 O O . ALA A 1 3 ? 32.019 9.712 -9.490 1.00 0.00 3 ALA A O 15
ATOM 21907 N N . ASN A 1 4 ? 32.914 8.747 -7.651 1.00 0.00 4 ASN A N 15
ATOM 21908 C CA . ASN A 1 4 ? 32.324 7.445 -7.911 1.00 0.00 4 ASN A CA 15
ATOM 21909 C C . ASN A 1 4 ? 31.859 6.828 -6.591 1.00 0.00 4 ASN A C 15
ATOM 21910 O O . ASN A 1 4 ? 32.679 6.397 -5.780 1.00 0.00 4 ASN A O 15
ATOM 21921 N N . ARG A 1 5 ? 30.546 6.804 -6.415 1.00 0.00 5 ARG A N 15
ATOM 21922 C CA . ARG A 1 5 ? 29.963 6.247 -5.207 1.00 0.00 5 ARG A CA 15
ATOM 21923 C C . ARG A 1 5 ? 28.466 5.999 -5.406 1.00 0.00 5 ARG A C 15
ATOM 21924 O O . ARG A 1 5 ? 27.858 6.553 -6.320 1.00 0.00 5 ARG A O 15
ATOM 21945 N N . ARG A 1 6 ? 27.915 5.167 -4.534 1.00 0.00 6 ARG A N 15
ATOM 21946 C CA . ARG A 1 6 ? 26.501 4.840 -4.602 1.00 0.00 6 ARG A CA 15
ATOM 21947 C C . ARG A 1 6 ? 25.702 5.740 -3.658 1.00 0.00 6 ARG A C 15
ATOM 21948 O O . ARG A 1 6 ? 26.054 5.888 -2.489 1.00 0.00 6 ARG A O 15
ATOM 21969 N N . TRP A 1 7 ? 24.640 6.318 -4.200 1.00 0.00 7 TRP A N 15
ATOM 21970 C CA . TRP A 1 7 ? 23.788 7.200 -3.421 1.00 0.00 7 TRP A CA 15
ATOM 21971 C C . TRP A 1 7 ? 22.337 6.764 -3.633 1.00 0.00 7 TRP A C 15
ATOM 21972 O O . TRP A 1 7 ? 21.847 6.753 -4.761 1.00 0.00 7 TRP A O 15
ATOM 21993 N N . TRP A 1 8 ? 21.690 6.415 -2.530 1.00 0.00 8 TRP A N 15
ATOM 21994 C CA . TRP A 1 8 ? 20.305 5.979 -2.581 1.00 0.00 8 TRP A CA 15
ATOM 21995 C C . TRP A 1 8 ? 20.248 4.677 -3.382 1.00 0.00 8 TRP A C 15
ATOM 21996 O O . TRP A 1 8 ? 20.355 4.692 -4.608 1.00 0.00 8 TRP A O 15
ATOM 22017 N N . VAL A 1 9 ? 20.080 3.581 -2.658 1.00 0.00 9 VAL A N 15
ATOM 22018 C CA . VAL A 1 9 ? 20.008 2.272 -3.285 1.00 0.00 9 VAL A CA 15
ATOM 22019 C C . VAL A 1 9 ? 18.663 1.624 -2.950 1.00 0.00 9 VAL A C 15
ATOM 22020 O O . VAL A 1 9 ? 18.534 0.946 -1.931 1.00 0.00 9 VAL A O 15
ATOM 22033 N N . PRO A 1 10 ? 17.671 1.860 -3.849 1.00 0.00 10 PRO A N 15
ATOM 22034 C CA . PRO A 1 10 ? 16.341 1.307 -3.658 1.00 0.00 10 PRO A CA 15
ATOM 22035 C C . PRO A 1 10 ? 16.319 -0.190 -3.976 1.00 0.00 10 PRO A C 15
ATOM 22036 O O . PRO A 1 10 ? 16.980 -0.640 -4.910 1.00 0.00 10 PRO A O 15
ATOM 22047 N N . PRO A 1 11 ? 15.532 -0.939 -3.158 1.00 0.00 11 PRO A N 15
ATOM 22048 C CA . PRO A 1 11 ? 15.415 -2.376 -3.342 1.00 0.00 11 PRO A CA 15
ATOM 22049 C C . PRO A 1 11 ? 14.534 -2.704 -4.549 1.00 0.00 11 PRO A C 15
ATOM 22050 O O . PRO A 1 11 ? 13.383 -3.109 -4.390 1.00 0.00 11 PRO A O 15
ATOM 22061 N N . ASP A 1 12 ? 15.108 -2.518 -5.728 1.00 0.00 12 ASP A N 15
ATOM 22062 C CA . ASP A 1 12 ? 14.389 -2.789 -6.961 1.00 0.00 12 ASP A CA 15
ATOM 22063 C C . ASP A 1 12 ? 13.079 -1.998 -6.968 1.00 0.00 12 ASP A C 15
ATOM 22064 O O . ASP A 1 12 ? 12.119 -2.374 -6.296 1.00 0.00 12 ASP A O 15
ATOM 22073 N N . ASP A 1 13 ? 13.081 -0.917 -7.734 1.00 0.00 13 ASP A N 15
ATOM 22074 C CA . ASP A 1 13 ? 11.905 -0.070 -7.836 1.00 0.00 13 ASP A CA 15
ATOM 22075 C C . ASP A 1 13 ? 10.894 -0.720 -8.783 1.00 0.00 13 ASP A C 15
ATOM 22076 O O . ASP A 1 13 ? 9.727 -0.884 -8.432 1.00 0.00 13 ASP A O 15
ATOM 22085 N N . GLU A 1 14 ? 11.380 -1.074 -9.964 1.00 0.00 14 GLU A N 15
ATOM 22086 C CA . GLU A 1 14 ? 10.534 -1.703 -10.963 1.00 0.00 14 GLU A CA 15
ATOM 22087 C C . GLU A 1 14 ? 10.459 -3.212 -10.722 1.00 0.00 14 GLU A C 15
ATOM 22088 O O . GLU A 1 14 ? 11.000 -3.996 -11.500 1.00 0.00 14 GLU A O 15
ATOM 22100 N N . ASP A 1 15 ? 9.784 -3.573 -9.641 1.00 0.00 15 ASP A N 15
ATOM 22101 C CA . ASP A 1 15 ? 9.632 -4.974 -9.287 1.00 0.00 15 ASP A CA 15
ATOM 22102 C C . ASP A 1 15 ? 8.442 -5.130 -8.337 1.00 0.00 15 ASP A C 15
ATOM 22103 O O . ASP A 1 15 ? 8.503 -4.701 -7.186 1.00 0.00 15 ASP A O 15
ATOM 22112 N N . CYS A 1 16 ? 7.389 -5.745 -8.855 1.00 0.00 16 CYS A N 15
ATOM 22113 C CA . CYS A 1 16 ? 6.188 -5.962 -8.068 1.00 0.00 16 CYS A CA 15
ATOM 22114 C C . CYS A 1 16 ? 6.559 -6.808 -6.848 1.00 0.00 16 CYS A C 15
ATOM 22115 O O . CYS A 1 16 ? 6.779 -6.274 -5.762 1.00 0.00 16 CYS A O 15
ATOM 22123 N N . VAL A 1 17 ? 6.618 -8.113 -7.068 1.00 0.00 17 VAL A N 15
ATOM 22124 C CA . VAL A 1 17 ? 6.959 -9.038 -6.001 1.00 0.00 17 VAL A CA 15
ATOM 22125 C C . VAL A 1 17 ? 7.994 -10.041 -6.513 1.00 0.00 17 VAL A C 15
ATOM 22126 O O . VAL A 1 17 ? 9.048 -10.217 -5.903 1.00 0.00 17 VAL A O 15
ATOM 22139 N N . SER A 1 18 ? 7.658 -10.673 -7.628 1.00 0.00 18 SER A N 15
ATOM 22140 C CA . SER A 1 18 ? 8.545 -11.655 -8.228 1.00 0.00 18 SER A CA 15
ATOM 22141 C C . SER A 1 18 ? 9.041 -12.634 -7.162 1.00 0.00 18 SER A C 15
ATOM 22142 O O . SER A 1 18 ? 8.601 -12.582 -6.015 1.00 0.00 18 SER A O 15
ATOM 22150 N N . GLU A 1 19 ? 9.948 -13.504 -7.580 1.00 0.00 19 GLU A N 15
ATOM 22151 C CA . GLU A 1 19 ? 10.508 -14.494 -6.675 1.00 0.00 19 GLU A CA 15
ATOM 22152 C C . GLU A 1 19 ? 11.248 -13.805 -5.527 1.00 0.00 19 GLU A C 15
ATOM 22153 O O . GLU A 1 19 ? 11.427 -14.391 -4.460 1.00 0.00 19 GLU A O 15
ATOM 22165 N N . LYS A 1 20 ? 11.657 -12.572 -5.784 1.00 0.00 20 LYS A N 15
ATOM 22166 C CA . LYS A 1 20 ? 12.373 -11.797 -4.785 1.00 0.00 20 LYS A CA 15
ATOM 22167 C C . LYS A 1 20 ? 11.517 -11.688 -3.521 1.00 0.00 20 LYS A C 15
ATOM 22168 O O . LYS A 1 20 ? 11.860 -12.254 -2.484 1.00 0.00 20 LYS A O 15
ATOM 22187 N N . LEU A 1 21 ? 10.420 -10.957 -3.649 1.00 0.00 21 LEU A N 15
ATOM 22188 C CA . LEU A 1 21 ? 9.513 -10.767 -2.530 1.00 0.00 21 LEU A CA 15
ATOM 22189 C C . LEU A 1 21 ? 8.953 -12.123 -2.096 1.00 0.00 21 LEU A C 15
ATOM 22190 O O . LEU A 1 21 ? 8.894 -12.422 -0.904 1.00 0.00 21 LEU A O 15
ATOM 22206 N N . LEU A 1 22 ? 8.558 -12.909 -3.086 1.00 0.00 22 LEU A N 15
ATOM 22207 C CA . LEU A 1 22 ? 8.005 -14.226 -2.822 1.00 0.00 22 LEU A CA 15
ATOM 22208 C C . LEU A 1 22 ? 8.914 -14.968 -1.840 1.00 0.00 22 LEU A C 15
ATOM 22209 O O . LEU A 1 22 ? 8.433 -15.623 -0.916 1.00 0.00 22 LEU A O 15
ATOM 22225 N N . ARG A 1 23 ? 10.212 -14.840 -2.072 1.00 0.00 23 ARG A N 15
ATOM 22226 C CA . ARG A 1 23 ? 11.193 -15.490 -1.219 1.00 0.00 23 ARG A CA 15
ATOM 22227 C C . ARG A 1 23 ? 11.333 -14.731 0.102 1.00 0.00 23 ARG A C 15
ATOM 22228 O O . ARG A 1 23 ? 11.538 -15.339 1.152 1.00 0.00 23 ARG A O 15
ATOM 22249 N N . LYS A 1 24 ? 11.216 -13.415 0.007 1.00 0.00 24 LYS A N 15
ATOM 22250 C CA . LYS A 1 24 ? 11.327 -12.567 1.182 1.00 0.00 24 LYS A CA 15
ATOM 22251 C C . LYS A 1 24 ? 10.272 -12.985 2.209 1.00 0.00 24 LYS A C 15
ATOM 22252 O O . LYS A 1 24 ? 10.605 -13.539 3.255 1.00 0.00 24 LYS A O 15
ATOM 22271 N N . THR A 1 25 ? 9.022 -12.704 1.873 1.00 0.00 25 THR A N 15
ATOM 22272 C CA . THR A 1 25 ? 7.916 -13.044 2.753 1.00 0.00 25 THR A CA 15
ATOM 22273 C C . THR A 1 25 ? 8.131 -14.428 3.369 1.00 0.00 25 THR A C 15
ATOM 22274 O O . THR A 1 25 ? 8.648 -14.544 4.479 1.00 0.00 25 THR A O 15
ATOM 22285 N N . ARG A 1 26 ? 7.724 -15.443 2.622 1.00 0.00 26 ARG A N 15
ATOM 22286 C CA . ARG A 1 26 ? 7.865 -16.815 3.081 1.00 0.00 26 ARG A CA 15
ATOM 22287 C C . ARG A 1 26 ? 7.570 -16.906 4.579 1.00 0.00 26 ARG A C 15
ATOM 22288 O O . ARG A 1 26 ? 8.487 -16.868 5.399 1.00 0.00 26 ARG A O 15
ATOM 22309 N N . GLU A 1 27 ? 6.288 -17.025 4.892 1.00 0.00 27 GLU A N 15
ATOM 22310 C CA . GLU A 1 27 ? 5.862 -17.122 6.277 1.00 0.00 27 GLU A CA 15
ATOM 22311 C C . GLU A 1 27 ? 4.357 -17.389 6.352 1.00 0.00 27 GLU A C 15
ATOM 22312 O O . GLU A 1 27 ? 3.786 -18.003 5.451 1.00 0.00 27 GLU A O 15
ATOM 22324 N N . SER A 1 28 ? 3.757 -16.915 7.433 1.00 0.00 28 SER A N 15
ATOM 22325 C CA . SER A 1 28 ? 2.329 -17.094 7.637 1.00 0.00 28 SER A CA 15
ATOM 22326 C C . SER A 1 28 ? 1.567 -16.704 6.369 1.00 0.00 28 SER A C 15
ATOM 22327 O O . SER A 1 28 ? 2.159 -16.211 5.411 1.00 0.00 28 SER A O 15
ATOM 22335 N N . PRO A 1 29 ? 0.229 -16.947 6.405 1.00 0.00 29 PRO A N 15
ATOM 22336 C CA . PRO A 1 29 ? -0.620 -16.627 5.271 1.00 0.00 29 PRO A CA 15
ATOM 22337 C C . PRO A 1 29 ? -0.862 -15.120 5.175 1.00 0.00 29 PRO A C 15
ATOM 22338 O O . PRO A 1 29 ? -0.173 -14.334 5.824 1.00 0.00 29 PRO A O 15
ATOM 22349 N N . LEU A 1 30 ? -1.843 -14.760 4.360 1.00 0.00 30 LEU A N 15
ATOM 22350 C CA . LEU A 1 30 ? -2.184 -13.361 4.171 1.00 0.00 30 LEU A CA 15
ATOM 22351 C C . LEU A 1 30 ? -3.273 -12.966 5.170 1.00 0.00 30 LEU A C 15
ATOM 22352 O O . LEU A 1 30 ? -3.465 -11.784 5.450 1.00 0.00 30 LEU A O 15
ATOM 22368 N N . VAL A 1 31 ? -3.958 -13.979 5.681 1.00 0.00 31 VAL A N 15
ATOM 22369 C CA . VAL A 1 31 ? -5.023 -13.752 6.644 1.00 0.00 31 VAL A CA 15
ATOM 22370 C C . VAL A 1 31 ? -4.575 -12.694 7.653 1.00 0.00 31 VAL A C 15
ATOM 22371 O O . VAL A 1 31 ? -5.287 -11.720 7.895 1.00 0.00 31 VAL A O 15
ATOM 22384 N N . PRO A 1 32 ? -3.366 -12.926 8.231 1.00 0.00 32 PRO A N 15
ATOM 22385 C CA . PRO A 1 32 ? -2.814 -12.004 9.210 1.00 0.00 32 PRO A CA 15
ATOM 22386 C C . PRO A 1 32 ? -2.286 -10.737 8.533 1.00 0.00 32 PRO A C 15
ATOM 22387 O O . PRO A 1 32 ? -2.804 -9.645 8.761 1.00 0.00 32 PRO A O 15
ATOM 22398 N N . ILE A 1 33 ? -1.263 -10.926 7.713 1.00 0.00 33 ILE A N 15
ATOM 22399 C CA . ILE A 1 33 ? -0.659 -9.812 7.001 1.00 0.00 33 ILE A CA 15
ATOM 22400 C C . ILE A 1 33 ? -1.759 -8.861 6.523 1.00 0.00 33 ILE A C 15
ATOM 22401 O O . ILE A 1 33 ? -1.698 -7.659 6.776 1.00 0.00 33 ILE A O 15
ATOM 22417 N N . GLY A 1 34 ? -2.739 -9.436 5.842 1.00 0.00 34 GLY A N 15
ATOM 22418 C CA . GLY A 1 34 ? -3.850 -8.655 5.326 1.00 0.00 34 GLY A CA 15
ATOM 22419 C C . GLY A 1 34 ? -4.626 -7.988 6.464 1.00 0.00 34 GLY A C 15
ATOM 22420 O O . GLY A 1 34 ? -4.814 -6.773 6.463 1.00 0.00 34 GLY A O 15
ATOM 22424 N N . LEU A 1 35 ? -5.054 -8.813 7.408 1.00 0.00 35 LEU A N 15
ATOM 22425 C CA . LEU A 1 35 ? -5.805 -8.318 8.550 1.00 0.00 35 LEU A CA 15
ATOM 22426 C C . LEU A 1 35 ? -5.122 -7.064 9.099 1.00 0.00 35 LEU A C 15
ATOM 22427 O O . LEU A 1 35 ? -5.723 -5.991 9.134 1.00 0.00 35 LEU A O 15
ATOM 22443 N N . GLY A 1 36 ? -3.877 -7.241 9.514 1.00 0.00 36 GLY A N 15
ATOM 22444 C CA . GLY A 1 36 ? -3.106 -6.137 10.061 1.00 0.00 36 GLY A CA 15
ATOM 22445 C C . GLY A 1 36 ? -3.188 -4.909 9.152 1.00 0.00 36 GLY A C 15
ATOM 22446 O O . GLY A 1 36 ? -3.703 -3.867 9.556 1.00 0.00 36 GLY A O 15
ATOM 22450 N N . GLY A 1 37 ? -2.673 -5.072 7.942 1.00 0.00 37 GLY A N 15
ATOM 22451 C CA . GLY A 1 37 ? -2.682 -3.990 6.973 1.00 0.00 37 GLY A CA 15
ATOM 22452 C C . GLY A 1 37 ? -4.091 -3.419 6.801 1.00 0.00 37 GLY A C 15
ATOM 22453 O O . GLY A 1 37 ? -4.256 -2.298 6.322 1.00 0.00 37 GLY A O 15
ATOM 22457 N N . CYS A 1 38 ? -5.071 -4.217 7.200 1.00 0.00 38 CYS A N 15
ATOM 22458 C CA . CYS A 1 38 ? -6.460 -3.805 7.096 1.00 0.00 38 CYS A CA 15
ATOM 22459 C C . CYS A 1 38 ? -6.738 -2.770 8.188 1.00 0.00 38 CYS A C 15
ATOM 22460 O O . CYS A 1 38 ? -7.168 -1.655 7.896 1.00 0.00 38 CYS A O 15
ATOM 22468 N N . LEU A 1 39 ? -6.480 -3.175 9.423 1.00 0.00 39 LEU A N 15
ATOM 22469 C CA . LEU A 1 39 ? -6.697 -2.297 10.560 1.00 0.00 39 LEU A CA 15
ATOM 22470 C C . LEU A 1 39 ? -5.952 -0.980 10.330 1.00 0.00 39 LEU A C 15
ATOM 22471 O O . LEU A 1 39 ? -6.458 0.090 10.666 1.00 0.00 39 LEU A O 15
ATOM 22487 N N . VAL A 1 40 ? -4.762 -1.101 9.760 1.00 0.00 40 VAL A N 15
ATOM 22488 C CA . VAL A 1 40 ? -3.943 0.066 9.482 1.00 0.00 40 VAL A CA 15
ATOM 22489 C C . VAL A 1 40 ? -4.604 0.897 8.381 1.00 0.00 40 VAL A C 15
ATOM 22490 O O . VAL A 1 40 ? -5.053 2.015 8.627 1.00 0.00 40 VAL A O 15
ATOM 22503 N N . VAL A 1 41 ? -4.642 0.318 7.189 1.00 0.00 41 VAL A N 15
ATOM 22504 C CA . VAL A 1 41 ? -5.241 0.991 6.049 1.00 0.00 41 VAL A CA 15
ATOM 22505 C C . VAL A 1 41 ? -6.563 1.632 6.477 1.00 0.00 41 VAL A C 15
ATOM 22506 O O . VAL A 1 41 ? -6.686 2.856 6.497 1.00 0.00 41 VAL A O 15
ATOM 22519 N N . ALA A 1 42 ? -7.518 0.776 6.809 1.00 0.00 42 ALA A N 15
ATOM 22520 C CA . ALA A 1 42 ? -8.826 1.243 7.236 1.00 0.00 42 ALA A CA 15
ATOM 22521 C C . ALA A 1 42 ? -8.655 2.436 8.179 1.00 0.00 42 ALA A C 15
ATOM 22522 O O . ALA A 1 42 ? -9.171 3.520 7.914 1.00 0.00 42 ALA A O 15
ATOM 22529 N N . ALA A 1 43 ? -7.928 2.195 9.260 1.00 0.00 43 ALA A N 15
ATOM 22530 C CA . ALA A 1 43 ? -7.682 3.235 10.244 1.00 0.00 43 ALA A CA 15
ATOM 22531 C C . ALA A 1 43 ? -7.297 4.530 9.525 1.00 0.00 43 ALA A C 15
ATOM 22532 O O . ALA A 1 43 ? -8.058 5.497 9.531 1.00 0.00 43 ALA A O 15
ATOM 22539 N N . TYR A 1 44 ? -6.117 4.507 8.923 1.00 0.00 44 TYR A N 15
ATOM 22540 C CA . TYR A 1 44 ? -5.622 5.667 8.202 1.00 0.00 44 TYR A CA 15
ATOM 22541 C C . TYR A 1 44 ? -6.740 6.324 7.388 1.00 0.00 44 TYR A C 15
ATOM 22542 O O . TYR A 1 44 ? -6.741 7.539 7.198 1.00 0.00 44 TYR A O 15
ATOM 22560 N N . ARG A 1 45 ? -7.663 5.491 6.931 1.00 0.00 45 ARG A N 15
ATOM 22561 C CA . ARG A 1 45 ? -8.783 5.976 6.142 1.00 0.00 45 ARG A CA 15
ATOM 22562 C C . ARG A 1 45 ? -9.706 6.838 7.006 1.00 0.00 45 ARG A C 15
ATOM 22563 O O . ARG A 1 45 ? -9.840 8.038 6.771 1.00 0.00 45 ARG A O 15
ATOM 22584 N N . ILE A 1 46 ? -10.320 6.192 7.987 1.00 0.00 46 ILE A N 15
ATOM 22585 C CA . ILE A 1 46 ? -11.227 6.885 8.886 1.00 0.00 46 ILE A CA 15
ATOM 22586 C C . ILE A 1 46 ? -10.537 8.135 9.436 1.00 0.00 46 ILE A C 15
ATOM 22587 O O . ILE A 1 46 ? -11.086 9.234 9.363 1.00 0.00 46 ILE A O 15
ATOM 22603 N N . TYR A 1 47 ? -9.344 7.926 9.973 1.00 0.00 47 TYR A N 15
ATOM 22604 C CA . TYR A 1 47 ? -8.574 9.023 10.535 1.00 0.00 47 TYR A CA 15
ATOM 22605 C C . TYR A 1 47 ? -8.380 10.139 9.507 1.00 0.00 47 TYR A C 15
ATOM 22606 O O . TYR A 1 47 ? -8.791 11.276 9.734 1.00 0.00 47 TYR A O 15
ATOM 22624 N N . ARG A 1 48 ? -7.753 9.776 8.398 1.00 0.00 48 ARG A N 15
ATOM 22625 C CA . ARG A 1 48 ? -7.499 10.732 7.334 1.00 0.00 48 ARG A CA 15
ATOM 22626 C C . ARG A 1 48 ? -8.707 11.652 7.148 1.00 0.00 48 ARG A C 15
ATOM 22627 O O . ARG A 1 48 ? -8.577 12.874 7.207 1.00 0.00 48 ARG A O 15
ATOM 22648 N N . LEU A 1 49 ? -9.856 11.030 6.926 1.00 0.00 49 LEU A N 15
ATOM 22649 C CA . LEU A 1 49 ? -11.086 11.778 6.730 1.00 0.00 49 LEU A CA 15
ATOM 22650 C C . LEU A 1 49 ? -11.393 12.585 7.993 1.00 0.00 49 LEU A C 15
ATOM 22651 O O . LEU A 1 49 ? -11.157 13.791 8.036 1.00 0.00 49 LEU A O 15
ATOM 22667 N N . ARG A 1 50 ? -11.916 11.887 8.991 1.00 0.00 50 ARG A N 15
ATOM 22668 C CA . ARG A 1 50 ? -12.258 12.524 10.251 1.00 0.00 50 ARG A CA 15
ATOM 22669 C C . ARG A 1 50 ? -13.165 13.731 10.007 1.00 0.00 50 ARG A C 15
ATOM 22670 O O . ARG A 1 50 ? -14.388 13.602 9.999 1.00 0.00 50 ARG A O 15
ATOM 22691 N N . SER A 1 51 ? -12.531 14.878 9.813 1.00 0.00 51 SER A N 15
ATOM 22692 C CA . SER A 1 51 ? -13.265 16.108 9.569 1.00 0.00 51 SER A CA 15
ATOM 22693 C C . SER A 1 51 ? -13.074 16.552 8.118 1.00 0.00 51 SER A C 15
ATOM 22694 O O . SER A 1 51 ? -11.957 16.541 7.603 1.00 0.00 51 SER A O 15
ATOM 22702 N N . ARG A 1 52 ? -14.181 16.933 7.498 1.00 0.00 52 ARG A N 15
ATOM 22703 C CA . ARG A 1 52 ? -14.149 17.381 6.116 1.00 0.00 52 ARG A CA 15
ATOM 22704 C C . ARG A 1 52 ? -13.410 18.716 6.007 1.00 0.00 52 ARG A C 15
ATOM 22705 O O . ARG A 1 52 ? -13.608 19.608 6.831 1.00 0.00 52 ARG A O 15
ATOM 22726 N N . GLY A 1 53 ? -12.573 18.811 4.985 1.00 0.00 53 GLY A N 15
ATOM 22727 C CA . GLY A 1 53 ? -11.803 20.023 4.758 1.00 0.00 53 GLY A CA 15
ATOM 22728 C C . GLY A 1 53 ? -10.593 19.744 3.865 1.00 0.00 53 GLY A C 15
ATOM 22729 O O . GLY A 1 53 ? -10.311 18.592 3.537 1.00 0.00 53 GLY A O 15
ATOM 22733 N N . SER A 1 54 ? -9.910 20.818 3.496 1.00 0.00 54 SER A N 15
ATOM 22734 C CA . SER A 1 54 ? -8.736 20.703 2.647 1.00 0.00 54 SER A CA 15
ATOM 22735 C C . SER A 1 54 ? -8.046 22.063 2.522 1.00 0.00 54 SER A C 15
ATOM 22736 O O . SER A 1 54 ? -8.711 23.095 2.440 1.00 0.00 54 SER A O 15
ATOM 22744 N N . THR A 1 55 ? -6.722 22.020 2.510 1.00 0.00 55 THR A N 15
ATOM 22745 C CA . THR A 1 55 ? -5.935 23.236 2.396 1.00 0.00 55 THR A CA 15
ATOM 22746 C C . THR A 1 55 ? -6.549 24.351 3.246 1.00 0.00 55 THR A C 15
ATOM 22747 O O . THR A 1 55 ? -6.927 25.398 2.724 1.00 0.00 55 THR A O 15
ATOM 22758 N N . LYS A 1 56 ? -6.629 24.087 4.542 1.00 0.00 56 LYS A N 15
ATOM 22759 C CA . LYS A 1 56 ? -7.190 25.054 5.470 1.00 0.00 56 LYS A CA 15
ATOM 22760 C C . LYS A 1 56 ? -6.896 24.609 6.904 1.00 0.00 56 LYS A C 15
ATOM 22761 O O . LYS A 1 56 ? -6.234 25.323 7.655 1.00 0.00 56 LYS A O 15
ATOM 22780 N N . MET A 1 57 ? -7.403 23.432 7.240 1.00 0.00 57 MET A N 15
ATOM 22781 C CA . MET A 1 57 ? -7.203 22.884 8.570 1.00 0.00 57 MET A CA 15
ATOM 22782 C C . MET A 1 57 ? -6.373 21.599 8.515 1.00 0.00 57 MET A C 15
ATOM 22783 O O . MET A 1 57 ? -5.972 21.161 7.438 1.00 0.00 57 MET A O 15
ATOM 22797 N N . SER A 1 58 ? -6.141 21.031 9.690 1.00 0.00 58 SER A N 15
ATOM 22798 C CA . SER A 1 58 ? -5.367 19.806 9.788 1.00 0.00 58 SER A CA 15
ATOM 22799 C C . SER A 1 58 ? -3.947 20.041 9.269 1.00 0.00 58 SER A C 15
ATOM 22800 O O . SER A 1 58 ? -3.515 19.393 8.317 1.00 0.00 58 SER A O 15
ATOM 22808 N N . ILE A 1 59 ? -3.260 20.970 9.918 1.00 0.00 59 ILE A N 15
ATOM 22809 C CA . ILE A 1 59 ? -1.898 21.298 9.534 1.00 0.00 59 ILE A CA 15
ATOM 22810 C C . ILE A 1 59 ? -1.784 21.279 8.008 1.00 0.00 59 ILE A C 15
ATOM 22811 O O . ILE A 1 59 ? -1.155 20.388 7.440 1.00 0.00 59 ILE A O 15
ATOM 22827 N N . HIS A 1 60 ? -2.404 22.273 7.388 1.00 0.00 60 HIS A N 15
ATOM 22828 C CA . HIS A 1 60 ? -2.380 22.382 5.939 1.00 0.00 60 HIS A CA 15
ATOM 22829 C C . HIS A 1 60 ? -0.989 22.013 5.420 1.00 0.00 60 HIS A C 15
ATOM 22830 O O . HIS A 1 60 ? -0.033 22.765 5.605 1.00 0.00 60 HIS A O 15
ATOM 22844 N N . LEU A 1 61 ? -0.919 20.855 4.780 1.00 0.00 61 LEU A N 15
ATOM 22845 C CA . LEU A 1 61 ? 0.339 20.377 4.232 1.00 0.00 61 LEU A CA 15
ATOM 22846 C C . LEU A 1 61 ? 0.084 19.115 3.406 1.00 0.00 61 LEU A C 15
ATOM 22847 O O . LEU A 1 61 ? 0.316 19.102 2.198 1.00 0.00 61 LEU A O 15
ATOM 22863 N N . ILE A 1 62 ? -0.390 18.084 4.090 1.00 0.00 62 ILE A N 15
ATOM 22864 C CA . ILE A 1 62 ? -0.679 16.820 3.434 1.00 0.00 62 ILE A CA 15
ATOM 22865 C C . ILE A 1 62 ? 0.526 16.401 2.590 1.00 0.00 62 ILE A C 15
ATOM 22866 O O . ILE A 1 62 ? 1.537 17.101 2.555 1.00 0.00 62 ILE A O 15
ATOM 22882 N N . HIS A 1 63 ? 0.379 15.261 1.931 1.00 0.00 63 HIS A N 15
ATOM 22883 C CA . HIS A 1 63 ? 1.443 14.741 1.090 1.00 0.00 63 HIS A CA 15
ATOM 22884 C C . HIS A 1 63 ? 2.773 14.810 1.843 1.00 0.00 63 HIS A C 15
ATOM 22885 O O . HIS A 1 63 ? 3.802 15.154 1.263 1.00 0.00 63 HIS A O 15
ATOM 22899 N N . THR A 1 64 ? 2.710 14.477 3.123 1.00 0.00 64 THR A N 15
ATOM 22900 C CA . THR A 1 64 ? 3.896 14.497 3.962 1.00 0.00 64 THR A CA 15
ATOM 22901 C C . THR A 1 64 ? 3.581 13.924 5.345 1.00 0.00 64 THR A C 15
ATOM 22902 O O . THR A 1 64 ? 2.416 13.764 5.704 1.00 0.00 64 THR A O 15
ATOM 22913 N N . ARG A 1 65 ? 4.641 13.631 6.084 1.00 0.00 65 ARG A N 15
ATOM 22914 C CA . ARG A 1 65 ? 4.493 13.079 7.420 1.00 0.00 65 ARG A CA 15
ATOM 22915 C C . ARG A 1 65 ? 3.739 11.749 7.364 1.00 0.00 65 ARG A C 15
ATOM 22916 O O . ARG A 1 65 ? 3.634 11.135 6.303 1.00 0.00 65 ARG A O 15
ATOM 22937 N N . VAL A 1 66 ? 3.234 11.342 8.519 1.00 0.00 66 VAL A N 15
ATOM 22938 C CA . VAL A 1 66 ? 2.493 10.096 8.615 1.00 0.00 66 VAL A CA 15
ATOM 22939 C C . VAL A 1 66 ? 1.574 9.959 7.400 1.00 0.00 66 VAL A C 15
ATOM 22940 O O . VAL A 1 66 ? 1.587 8.934 6.720 1.00 0.00 66 VAL A O 15
ATOM 22953 N N . ALA A 1 67 ? 0.798 11.007 7.163 1.00 0.00 67 ALA A N 15
ATOM 22954 C CA . ALA A 1 67 ? -0.125 11.017 6.042 1.00 0.00 67 ALA A CA 15
ATOM 22955 C C . ALA A 1 67 ? 0.548 10.376 4.827 1.00 0.00 67 ALA A C 15
ATOM 22956 O O . ALA A 1 67 ? 0.130 9.313 4.370 1.00 0.00 67 ALA A O 15
ATOM 22963 N N . ALA A 1 68 ? 1.579 11.048 4.338 1.00 0.00 68 ALA A N 15
ATOM 22964 C CA . ALA A 1 68 ? 2.315 10.557 3.185 1.00 0.00 68 ALA A CA 15
ATOM 22965 C C . ALA A 1 68 ? 2.624 9.071 3.377 1.00 0.00 68 ALA A C 15
ATOM 22966 O O . ALA A 1 68 ? 2.300 8.250 2.520 1.00 0.00 68 ALA A O 15
ATOM 22973 N N . GLN A 1 69 ? 3.246 8.771 4.508 1.00 0.00 69 GLN A N 15
ATOM 22974 C CA . GLN A 1 69 ? 3.602 7.398 4.824 1.00 0.00 69 GLN A CA 15
ATOM 22975 C C . GLN A 1 69 ? 2.425 6.464 4.534 1.00 0.00 69 GLN A C 15
ATOM 22976 O O . GLN A 1 69 ? 2.492 5.640 3.623 1.00 0.00 69 GLN A O 15
ATOM 22990 N N . ALA A 1 70 ? 1.375 6.624 5.325 1.00 0.00 70 ALA A N 15
ATOM 22991 C CA . ALA A 1 70 ? 0.185 5.805 5.165 1.00 0.00 70 ALA A CA 15
ATOM 22992 C C . ALA A 1 70 ? -0.272 5.859 3.706 1.00 0.00 70 ALA A C 15
ATOM 22993 O O . ALA A 1 70 ? -0.974 4.964 3.238 1.00 0.00 70 ALA A O 15
ATOM 23000 N N . CYS A 1 71 ? 0.144 6.918 3.027 1.00 0.00 71 CYS A N 15
ATOM 23001 C CA . CYS A 1 71 ? -0.214 7.100 1.630 1.00 0.00 71 CYS A CA 15
ATOM 23002 C C . CYS A 1 71 ? 0.574 6.087 0.796 1.00 0.00 71 CYS A C 15
ATOM 23003 O O . CYS A 1 71 ? -0.000 5.371 -0.022 1.00 0.00 71 CYS A O 15
ATOM 23011 N N . ALA A 1 72 ? 1.877 6.061 1.033 1.00 0.00 72 ALA A N 15
ATOM 23012 C CA . ALA A 1 72 ? 2.750 5.149 0.314 1.00 0.00 72 ALA A CA 15
ATOM 23013 C C . ALA A 1 72 ? 2.363 3.707 0.651 1.00 0.00 72 ALA A C 15
ATOM 23014 O O . ALA A 1 72 ? 1.896 2.968 -0.215 1.00 0.00 72 ALA A O 15
ATOM 23021 N N . VAL A 1 73 ? 2.570 3.351 1.910 1.00 0.00 73 VAL A N 15
ATOM 23022 C CA . VAL A 1 73 ? 2.248 2.012 2.372 1.00 0.00 73 VAL A CA 15
ATOM 23023 C C . VAL A 1 73 ? 0.792 1.694 2.027 1.00 0.00 73 VAL A C 15
ATOM 23024 O O . VAL A 1 73 ? 0.456 0.549 1.729 1.00 0.00 73 VAL A O 15
ATOM 23037 N N . GLY A 1 74 ? -0.034 2.729 2.080 1.00 0.00 74 GLY A N 15
ATOM 23038 C CA . GLY A 1 74 ? -1.447 2.575 1.777 1.00 0.00 74 GLY A CA 15
ATOM 23039 C C . GLY A 1 74 ? -1.648 2.042 0.357 1.00 0.00 74 GLY A C 15
ATOM 23040 O O . GLY A 1 74 ? -2.078 0.904 0.172 1.00 0.00 74 GLY A O 15
ATOM 23044 N N . ALA A 1 75 ? -1.329 2.890 -0.610 1.00 0.00 75 ALA A N 15
ATOM 23045 C CA . ALA A 1 75 ? -1.469 2.519 -2.007 1.00 0.00 75 ALA A CA 15
ATOM 23046 C C . ALA A 1 75 ? -0.887 1.120 -2.220 1.00 0.00 75 ALA A C 15
ATOM 23047 O O . ALA A 1 75 ? -1.570 0.230 -2.726 1.00 0.00 75 ALA A O 15
ATOM 23054 N N . ILE A 1 76 ? 0.368 0.970 -1.824 1.00 0.00 76 ILE A N 15
ATOM 23055 C CA . ILE A 1 76 ? 1.050 -0.306 -1.965 1.00 0.00 76 ILE A CA 15
ATOM 23056 C C . ILE A 1 76 ? 0.104 -1.433 -1.546 1.00 0.00 76 ILE A C 15
ATOM 23057 O O . ILE A 1 76 ? -0.353 -2.209 -2.384 1.00 0.00 76 ILE A O 15
ATOM 23073 N N . MET A 1 77 ? -0.161 -1.489 -0.249 1.00 0.00 77 MET A N 15
ATOM 23074 C CA . MET A 1 77 ? -1.043 -2.509 0.292 1.00 0.00 77 MET A CA 15
ATOM 23075 C C . MET A 1 77 ? -2.388 -2.513 -0.439 1.00 0.00 77 MET A C 15
ATOM 23076 O O . MET A 1 77 ? -3.118 -3.502 -0.396 1.00 0.00 77 MET A O 15
ATOM 23090 N N . LEU A 1 78 ? -2.674 -1.397 -1.093 1.00 0.00 78 LEU A N 15
ATOM 23091 C CA . LEU A 1 78 ? -3.917 -1.260 -1.832 1.00 0.00 78 LEU A CA 15
ATOM 23092 C C . LEU A 1 78 ? -3.907 -2.222 -3.022 1.00 0.00 78 LEU A C 15
ATOM 23093 O O . LEU A 1 78 ? -4.708 -3.154 -3.078 1.00 0.00 78 LEU A O 15
ATOM 23109 N N . GLY A 1 79 ? -2.991 -1.963 -3.943 1.00 0.00 79 GLY A N 15
ATOM 23110 C CA . GLY A 1 79 ? -2.867 -2.794 -5.129 1.00 0.00 79 GLY A CA 15
ATOM 23111 C C . GLY A 1 79 ? -2.599 -4.252 -4.750 1.00 0.00 79 GLY A C 15
ATOM 23112 O O . GLY A 1 79 ? -3.119 -5.168 -5.386 1.00 0.00 79 GLY A O 15
ATOM 23116 N N . ALA A 1 80 ? -1.787 -4.422 -3.716 1.00 0.00 80 ALA A N 15
ATOM 23117 C CA . ALA A 1 80 ? -1.444 -5.753 -3.246 1.00 0.00 80 ALA A CA 15
ATOM 23118 C C . ALA A 1 80 ? -2.720 -6.486 -2.826 1.00 0.00 80 ALA A C 15
ATOM 23119 O O . ALA A 1 80 ? -3.140 -7.436 -3.485 1.00 0.00 80 ALA A O 15
ATOM 23126 N N . VAL A 1 81 ? -3.302 -6.016 -1.732 1.00 0.00 81 VAL A N 15
ATOM 23127 C CA . VAL A 1 81 ? -4.521 -6.615 -1.217 1.00 0.00 81 VAL A CA 15
ATOM 23128 C C . VAL A 1 81 ? -5.533 -6.762 -2.355 1.00 0.00 81 VAL A C 15
ATOM 23129 O O . VAL A 1 81 ? -5.990 -7.866 -2.646 1.00 0.00 81 VAL A O 15
ATOM 23142 N N . TYR A 1 82 ? -5.852 -5.632 -2.970 1.00 0.00 82 TYR A N 15
ATOM 23143 C CA . TYR A 1 82 ? -6.801 -5.621 -4.070 1.00 0.00 82 TYR A CA 15
ATOM 23144 C C . TYR A 1 82 ? -6.634 -6.861 -4.950 1.00 0.00 82 TYR A C 15
ATOM 23145 O O . TYR A 1 82 ? -7.534 -7.696 -5.029 1.00 0.00 82 TYR A O 15
ATOM 23163 N N . THR A 1 83 ? -5.477 -6.943 -5.590 1.00 0.00 83 THR A N 15
ATOM 23164 C CA . THR A 1 83 ? -5.181 -8.067 -6.461 1.00 0.00 83 THR A CA 15
ATOM 23165 C C . THR A 1 83 ? -5.368 -9.387 -5.711 1.00 0.00 83 THR A C 15
ATOM 23166 O O . THR A 1 83 ? -6.030 -10.298 -6.205 1.00 0.00 83 THR A O 15
ATOM 23177 N N . MET A 1 84 ? -4.772 -9.449 -4.529 1.00 0.00 84 MET A N 15
ATOM 23178 C CA . MET A 1 84 ? -4.865 -10.642 -3.705 1.00 0.00 84 MET A CA 15
ATOM 23179 C C . MET A 1 84 ? -6.317 -11.106 -3.574 1.00 0.00 84 MET A C 15
ATOM 23180 O O . MET A 1 84 ? -6.694 -12.140 -4.124 1.00 0.00 84 MET A O 15
ATOM 23194 N N . TYR A 1 85 ? -7.093 -10.319 -2.843 1.00 0.00 85 TYR A N 15
ATOM 23195 C CA . TYR A 1 85 ? -8.495 -10.637 -2.632 1.00 0.00 85 TYR A CA 15
ATOM 23196 C C . TYR A 1 85 ? -9.214 -10.852 -3.965 1.00 0.00 85 TYR A C 15
ATOM 23197 O O . TYR A 1 85 ? -9.759 -11.927 -4.214 1.00 0.00 85 TYR A O 15
ATOM 23215 N N . SER A 1 86 ? -9.194 -9.813 -4.787 1.00 0.00 86 SER A N 15
ATOM 23216 C CA . SER A 1 86 ? -9.837 -9.875 -6.088 1.00 0.00 86 SER A CA 15
ATOM 23217 C C . SER A 1 86 ? -9.614 -11.252 -6.717 1.00 0.00 86 SER A C 15
ATOM 23218 O O . SER A 1 86 ? -10.562 -12.011 -6.912 1.00 0.00 86 SER A O 15
ATOM 23226 N N . ASP A 1 87 ? -8.354 -11.532 -7.019 1.00 0.00 87 ASP A N 15
ATOM 23227 C CA . ASP A 1 87 ? -7.994 -12.804 -7.622 1.00 0.00 87 ASP A CA 15
ATOM 23228 C C . ASP A 1 87 ? -8.606 -13.943 -6.803 1.00 0.00 87 ASP A C 15
ATOM 23229 O O . ASP A 1 87 ? -9.253 -14.831 -7.356 1.00 0.00 87 ASP A O 15
ATOM 23238 N N . TYR A 1 88 ? -8.380 -13.879 -5.499 1.00 0.00 88 TYR A N 15
ATOM 23239 C CA . TYR A 1 88 ? -8.901 -14.894 -4.599 1.00 0.00 88 TYR A CA 15
ATOM 23240 C C . TYR A 1 88 ? -10.295 -15.351 -5.036 1.00 0.00 88 TYR A C 15
ATOM 23241 O O . TYR A 1 88 ? -10.656 -16.513 -4.857 1.00 0.00 88 TYR A O 15
ATOM 23259 N N . VAL A 1 89 ? -11.041 -14.412 -5.600 1.00 0.00 89 VAL A N 15
ATOM 23260 C CA . VAL A 1 89 ? -12.386 -14.703 -6.064 1.00 0.00 89 VAL A CA 15
ATOM 23261 C C . VAL A 1 89 ? -12.374 -16.004 -6.869 1.00 0.00 89 VAL A C 15
ATOM 23262 O O . VAL A 1 89 ? -11.528 -16.189 -7.742 1.00 0.00 89 VAL A O 15
ATOM 23275 N N . LYS A 1 90 ? -13.322 -16.872 -6.547 1.00 0.00 90 LYS A N 15
ATOM 23276 C CA . LYS A 1 90 ? -13.430 -18.150 -7.229 1.00 0.00 90 LYS A CA 15
ATOM 23277 C C . LYS A 1 90 ? -14.249 -17.972 -8.509 1.00 0.00 90 LYS A C 15
ATOM 23278 O O . LYS A 1 90 ? -15.275 -18.626 -8.691 1.00 0.00 90 LYS A O 15
ATOM 23297 N N . ARG A 1 91 ? -13.764 -17.083 -9.365 1.00 0.00 91 ARG A N 15
ATOM 23298 C CA . ARG A 1 91 ? -14.438 -16.811 -10.623 1.00 0.00 91 ARG A CA 15
ATOM 23299 C C . ARG A 1 91 ? -13.438 -16.300 -11.661 1.00 0.00 91 ARG A C 15
ATOM 23300 O O . ARG A 1 91 ? -13.328 -15.095 -11.883 1.00 0.00 91 ARG A O 15
ATOM 23321 N N . MET A 1 92 ? -12.733 -17.242 -12.271 1.00 0.00 92 MET A N 15
ATOM 23322 C CA . MET A 1 92 ? -11.746 -16.903 -13.281 1.00 0.00 92 MET A CA 15
ATOM 23323 C C . MET A 1 92 ? -11.186 -18.162 -13.946 1.00 0.00 92 MET A C 15
ATOM 23324 O O . MET A 1 92 ? -11.499 -19.278 -13.532 1.00 0.00 92 MET A O 15
ATOM 23338 N N . ALA A 1 93 ? -10.369 -17.941 -14.965 1.00 0.00 93 ALA A N 15
ATOM 23339 C CA . ALA A 1 93 ? -9.763 -19.044 -15.691 1.00 0.00 93 ALA A CA 15
ATOM 23340 C C . ALA A 1 93 ? -8.260 -18.794 -15.829 1.00 0.00 93 ALA A C 15
ATOM 23341 O O . ALA A 1 93 ? -7.823 -17.647 -15.909 1.00 0.00 93 ALA A O 15
ATOM 23348 N N . GLN A 1 94 ? -7.510 -19.886 -15.852 1.00 0.00 94 GLN A N 15
ATOM 23349 C CA . GLN A 1 94 ? -6.065 -19.800 -15.979 1.00 0.00 94 GLN A CA 15
ATOM 23350 C C . GLN A 1 94 ? -5.669 -19.653 -17.450 1.00 0.00 94 GLN A C 15
ATOM 23351 O O . GLN A 1 94 ? -4.828 -20.400 -17.948 1.00 0.00 94 GLN A O 15
ATOM 23365 N N . ASP A 1 95 ? -6.295 -18.686 -18.104 1.00 0.00 95 ASP A N 15
ATOM 23366 C CA . ASP A 1 95 ? -6.018 -18.432 -19.508 1.00 0.00 95 ASP A CA 15
ATOM 23367 C C . ASP A 1 95 ? -4.719 -17.633 -19.631 1.00 0.00 95 ASP A C 15
ATOM 23368 O O . ASP A 1 95 ? -3.808 -18.031 -20.355 1.00 0.00 95 ASP A O 15
ATOM 23377 N N . ALA A 1 96 ? -4.676 -16.520 -18.914 1.00 0.00 96 ALA A N 15
ATOM 23378 C CA . ALA A 1 96 ? -3.503 -15.662 -18.933 1.00 0.00 96 ALA A CA 15
ATOM 23379 C C . ALA A 1 96 ? -3.350 -15.047 -20.326 1.00 0.00 96 ALA A C 15
ATOM 23380 O O . ALA A 1 96 ? -2.449 -15.417 -21.076 1.00 0.00 96 ALA A O 15
ATOM 23387 N N . GLY A 1 97 ? -4.245 -14.118 -20.629 1.00 0.00 97 GLY A N 15
ATOM 23388 C CA . GLY A 1 97 ? -4.221 -13.448 -21.918 1.00 0.00 97 GLY A CA 15
ATOM 23389 C C . GLY A 1 97 ? -5.539 -12.715 -22.180 1.00 0.00 97 GLY A C 15
ATOM 23390 O O . GLY A 1 97 ? -6.203 -12.271 -21.244 1.00 0.00 97 GLY A O 15
ATOM 23394 N N . GLU A 1 98 ? -5.878 -12.611 -23.456 1.00 0.00 98 GLU A N 15
ATOM 23395 C CA . GLU A 1 98 ? -7.104 -11.940 -23.853 1.00 0.00 98 GLU A CA 15
ATOM 23396 C C . GLU A 1 98 ? -7.177 -10.549 -23.218 1.00 0.00 98 GLU A C 15
ATOM 23397 O O . GLU A 1 98 ? -7.513 -10.417 -22.042 1.00 0.00 98 GLU A O 15
ATOM 23409 N N . LYS A 1 99 ? -6.855 -9.548 -24.024 1.00 0.00 99 LYS A N 15
ATOM 23410 C CA . LYS A 1 99 ? -6.880 -8.173 -23.556 1.00 0.00 99 LYS A CA 15
ATOM 23411 C C . LYS A 1 99 ? -8.119 -7.958 -22.685 1.00 0.00 99 LYS A C 15
ATOM 23412 O O . LYS A 1 99 ? -8.047 -7.299 -21.648 1.00 0.00 99 LYS A O 15
ATOM 23431 N N . MET A 1 1 ? 20.563 22.501 15.722 1.00 0.00 1 MET A N 16
ATOM 23432 C CA . MET A 1 1 ? 19.917 21.766 16.796 1.00 0.00 1 MET A CA 16
ATOM 23433 C C . MET A 1 1 ? 20.111 20.258 16.623 1.00 0.00 1 MET A C 16
ATOM 23434 O O . MET A 1 1 ? 20.520 19.570 17.557 1.00 0.00 1 MET A O 16
ATOM 23448 N N . SER A 1 2 ? 19.810 19.789 15.421 1.00 0.00 2 SER A N 16
ATOM 23449 C CA . SER A 1 2 ? 19.947 18.375 15.114 1.00 0.00 2 SER A CA 16
ATOM 23450 C C . SER A 1 2 ? 19.512 18.109 13.671 1.00 0.00 2 SER A C 16
ATOM 23451 O O . SER A 1 2 ? 18.324 18.166 13.357 1.00 0.00 2 SER A O 16
ATOM 23459 N N . ALA A 1 3 ? 20.497 17.824 12.833 1.00 0.00 3 ALA A N 16
ATOM 23460 C CA . ALA A 1 3 ? 20.231 17.549 11.431 1.00 0.00 3 ALA A CA 16
ATOM 23461 C C . ALA A 1 3 ? 21.491 16.976 10.780 1.00 0.00 3 ALA A C 16
ATOM 23462 O O . ALA A 1 3 ? 21.475 15.858 10.266 1.00 0.00 3 ALA A O 16
ATOM 23469 N N . ASN A 1 4 ? 22.553 17.767 10.823 1.00 0.00 4 ASN A N 16
ATOM 23470 C CA . ASN A 1 4 ? 23.819 17.352 10.244 1.00 0.00 4 ASN A CA 16
ATOM 23471 C C . ASN A 1 4 ? 23.643 17.147 8.738 1.00 0.00 4 ASN A C 16
ATOM 23472 O O . ASN A 1 4 ? 23.261 16.064 8.297 1.00 0.00 4 ASN A O 16
ATOM 23483 N N . ARG A 1 5 ? 23.931 18.203 7.991 1.00 0.00 5 ARG A N 16
ATOM 23484 C CA . ARG A 1 5 ? 23.809 18.151 6.544 1.00 0.00 5 ARG A CA 16
ATOM 23485 C C . ARG A 1 5 ? 22.544 17.389 6.145 1.00 0.00 5 ARG A C 16
ATOM 23486 O O . ARG A 1 5 ? 21.646 17.196 6.963 1.00 0.00 5 ARG A O 16
ATOM 23507 N N . ARG A 1 6 ? 22.514 16.975 4.887 1.00 0.00 6 ARG A N 16
ATOM 23508 C CA . ARG A 1 6 ? 21.374 16.238 4.369 1.00 0.00 6 ARG A CA 16
ATOM 23509 C C . ARG A 1 6 ? 21.543 15.984 2.869 1.00 0.00 6 ARG A C 16
ATOM 23510 O O . ARG A 1 6 ? 21.726 16.922 2.094 1.00 0.00 6 ARG A O 16
ATOM 23531 N N . TRP A 1 7 ? 21.475 14.712 2.505 1.00 0.00 7 TRP A N 16
ATOM 23532 C CA . TRP A 1 7 ? 21.618 14.324 1.112 1.00 0.00 7 TRP A CA 16
ATOM 23533 C C . TRP A 1 7 ? 21.167 12.868 0.978 1.00 0.00 7 TRP A C 16
ATOM 23534 O O . TRP A 1 7 ? 21.512 12.029 1.808 1.00 0.00 7 TRP A O 16
ATOM 23555 N N . TRP A 1 8 ? 20.402 12.614 -0.073 1.00 0.00 8 TRP A N 16
ATOM 23556 C CA . TRP A 1 8 ? 19.900 11.274 -0.326 1.00 0.00 8 TRP A CA 16
ATOM 23557 C C . TRP A 1 8 ? 19.467 11.200 -1.792 1.00 0.00 8 TRP A C 16
ATOM 23558 O O . TRP A 1 8 ? 19.025 12.196 -2.363 1.00 0.00 8 TRP A O 16
ATOM 23579 N N . VAL A 1 9 ? 19.609 10.011 -2.359 1.00 0.00 9 VAL A N 16
ATOM 23580 C CA . VAL A 1 9 ? 19.238 9.794 -3.747 1.00 0.00 9 VAL A CA 16
ATOM 23581 C C . VAL A 1 9 ? 18.636 8.395 -3.897 1.00 0.00 9 VAL A C 16
ATOM 23582 O O . VAL A 1 9 ? 19.359 7.425 -4.118 1.00 0.00 9 VAL A O 16
ATOM 23595 N N . PRO A 1 10 ? 17.284 8.334 -3.768 1.00 0.00 10 PRO A N 16
ATOM 23596 C CA . PRO A 1 10 ? 16.577 7.070 -3.887 1.00 0.00 10 PRO A CA 16
ATOM 23597 C C . PRO A 1 10 ? 16.492 6.625 -5.349 1.00 0.00 10 PRO A C 16
ATOM 23598 O O . PRO A 1 10 ? 16.504 7.456 -6.256 1.00 0.00 10 PRO A O 16
ATOM 23609 N N . PRO A 1 11 ? 16.407 5.281 -5.536 1.00 0.00 11 PRO A N 16
ATOM 23610 C CA . PRO A 1 11 ? 16.321 4.715 -6.872 1.00 0.00 11 PRO A CA 16
ATOM 23611 C C . PRO A 1 11 ? 14.926 4.921 -7.465 1.00 0.00 11 PRO A C 16
ATOM 23612 O O . PRO A 1 11 ? 14.083 5.585 -6.863 1.00 0.00 11 PRO A O 16
ATOM 23623 N N . ASP A 1 12 ? 14.725 4.340 -8.639 1.00 0.00 12 ASP A N 16
ATOM 23624 C CA . ASP A 1 12 ? 13.447 4.451 -9.320 1.00 0.00 12 ASP A CA 16
ATOM 23625 C C . ASP A 1 12 ? 13.465 3.577 -10.576 1.00 0.00 12 ASP A C 16
ATOM 23626 O O . ASP A 1 12 ? 13.981 3.987 -11.614 1.00 0.00 12 ASP A O 16
ATOM 23635 N N . ASP A 1 13 ? 12.896 2.388 -10.439 1.00 0.00 13 ASP A N 16
ATOM 23636 C CA . ASP A 1 13 ? 12.840 1.453 -11.549 1.00 0.00 13 ASP A CA 16
ATOM 23637 C C . ASP A 1 13 ? 11.398 1.344 -12.047 1.00 0.00 13 ASP A C 16
ATOM 23638 O O . ASP A 1 13 ? 10.476 1.844 -11.405 1.00 0.00 13 ASP A O 16
ATOM 23647 N N . GLU A 1 14 ? 11.247 0.688 -13.188 1.00 0.00 14 GLU A N 16
ATOM 23648 C CA . GLU A 1 14 ? 9.932 0.507 -13.780 1.00 0.00 14 GLU A CA 16
ATOM 23649 C C . GLU A 1 14 ? 9.311 -0.806 -13.301 1.00 0.00 14 GLU A C 16
ATOM 23650 O O . GLU A 1 14 ? 9.498 -1.850 -13.925 1.00 0.00 14 GLU A O 16
ATOM 23662 N N . ASP A 1 15 ? 8.584 -0.712 -12.197 1.00 0.00 15 ASP A N 16
ATOM 23663 C CA . ASP A 1 15 ? 7.933 -1.880 -11.627 1.00 0.00 15 ASP A CA 16
ATOM 23664 C C . ASP A 1 15 ? 6.893 -1.428 -10.600 1.00 0.00 15 ASP A C 16
ATOM 23665 O O . ASP A 1 15 ? 6.860 -0.260 -10.218 1.00 0.00 15 ASP A O 16
ATOM 23674 N N . CYS A 1 16 ? 6.069 -2.378 -10.184 1.00 0.00 16 CYS A N 16
ATOM 23675 C CA . CYS A 1 16 ? 5.030 -2.093 -9.209 1.00 0.00 16 CYS A CA 16
ATOM 23676 C C . CYS A 1 16 ? 5.352 -2.860 -7.925 1.00 0.00 16 CYS A C 16
ATOM 23677 O O . CYS A 1 16 ? 5.185 -2.334 -6.825 1.00 0.00 16 CYS A O 16
ATOM 23685 N N . VAL A 1 17 ? 5.809 -4.090 -8.107 1.00 0.00 17 VAL A N 16
ATOM 23686 C CA . VAL A 1 17 ? 6.156 -4.935 -6.977 1.00 0.00 17 VAL A CA 16
ATOM 23687 C C . VAL A 1 17 ? 7.599 -5.419 -7.132 1.00 0.00 17 VAL A C 16
ATOM 23688 O O . VAL A 1 17 ? 8.405 -5.283 -6.213 1.00 0.00 17 VAL A O 16
ATOM 23701 N N . SER A 1 18 ? 7.880 -5.974 -8.302 1.00 0.00 18 SER A N 16
ATOM 23702 C CA . SER A 1 18 ? 9.212 -6.480 -8.589 1.00 0.00 18 SER A CA 16
ATOM 23703 C C . SER A 1 18 ? 9.663 -7.428 -7.477 1.00 0.00 18 SER A C 16
ATOM 23704 O O . SER A 1 18 ? 8.961 -7.602 -6.481 1.00 0.00 18 SER A O 16
ATOM 23712 N N . GLU A 1 19 ? 10.831 -8.018 -7.683 1.00 0.00 19 GLU A N 16
ATOM 23713 C CA . GLU A 1 19 ? 11.384 -8.945 -6.710 1.00 0.00 19 GLU A CA 16
ATOM 23714 C C . GLU A 1 19 ? 11.704 -8.215 -5.404 1.00 0.00 19 GLU A C 16
ATOM 23715 O O . GLU A 1 19 ? 11.810 -8.839 -4.349 1.00 0.00 19 GLU A O 16
ATOM 23727 N N . LYS A 1 20 ? 11.848 -6.903 -5.517 1.00 0.00 20 LYS A N 16
ATOM 23728 C CA . LYS A 1 20 ? 12.153 -6.081 -4.358 1.00 0.00 20 LYS A CA 16
ATOM 23729 C C . LYS A 1 20 ? 11.003 -6.176 -3.353 1.00 0.00 20 LYS A C 16
ATOM 23730 O O . LYS A 1 20 ? 11.199 -6.606 -2.218 1.00 0.00 20 LYS A O 16
ATOM 23749 N N . LEU A 1 21 ? 9.828 -5.767 -3.808 1.00 0.00 21 LEU A N 16
ATOM 23750 C CA . LEU A 1 21 ? 8.646 -5.801 -2.964 1.00 0.00 21 LEU A CA 16
ATOM 23751 C C . LEU A 1 21 ? 8.333 -7.251 -2.588 1.00 0.00 21 LEU A C 16
ATOM 23752 O O . LEU A 1 21 ? 8.119 -7.560 -1.417 1.00 0.00 21 LEU A O 16
ATOM 23768 N N . LEU A 1 22 ? 8.317 -8.101 -3.604 1.00 0.00 22 LEU A N 16
ATOM 23769 C CA . LEU A 1 22 ? 8.035 -9.511 -3.396 1.00 0.00 22 LEU A CA 16
ATOM 23770 C C . LEU A 1 22 ? 8.862 -10.023 -2.216 1.00 0.00 22 LEU A C 16
ATOM 23771 O O . LEU A 1 22 ? 8.311 -10.388 -1.178 1.00 0.00 22 LEU A O 16
ATOM 23787 N N . ARG A 1 23 ? 10.172 -10.035 -2.413 1.00 0.00 23 ARG A N 16
ATOM 23788 C CA . ARG A 1 23 ? 11.081 -10.497 -1.378 1.00 0.00 23 ARG A CA 16
ATOM 23789 C C . ARG A 1 23 ? 10.781 -9.792 -0.054 1.00 0.00 23 ARG A C 16
ATOM 23790 O O . ARG A 1 23 ? 10.837 -10.408 1.008 1.00 0.00 23 ARG A O 16
ATOM 23811 N N . LYS A 1 24 ? 10.468 -8.509 -0.162 1.00 0.00 24 LYS A N 16
ATOM 23812 C CA . LYS A 1 24 ? 10.158 -7.713 1.014 1.00 0.00 24 LYS A CA 16
ATOM 23813 C C . LYS A 1 24 ? 9.082 -8.424 1.837 1.00 0.00 24 LYS A C 16
ATOM 23814 O O . LYS A 1 24 ? 9.265 -8.664 3.029 1.00 0.00 24 LYS A O 16
ATOM 23833 N N . THR A 1 25 ? 7.984 -8.742 1.167 1.00 0.00 25 THR A N 16
ATOM 23834 C CA . THR A 1 25 ? 6.878 -9.422 1.822 1.00 0.00 25 THR A CA 16
ATOM 23835 C C . THR A 1 25 ? 6.128 -10.304 0.823 1.00 0.00 25 THR A C 16
ATOM 23836 O O . THR A 1 25 ? 5.662 -9.823 -0.209 1.00 0.00 25 THR A O 16
ATOM 23847 N N . ARG A 1 26 ? 6.034 -11.581 1.164 1.00 0.00 26 ARG A N 16
ATOM 23848 C CA . ARG A 1 26 ? 5.348 -12.535 0.309 1.00 0.00 26 ARG A CA 16
ATOM 23849 C C . ARG A 1 26 ? 5.172 -13.869 1.038 1.00 0.00 26 ARG A C 16
ATOM 23850 O O . ARG A 1 26 ? 5.689 -14.052 2.139 1.00 0.00 26 ARG A O 16
ATOM 23871 N N . GLU A 1 27 ? 4.439 -14.766 0.395 1.00 0.00 27 GLU A N 16
ATOM 23872 C CA . GLU A 1 27 ? 4.188 -16.077 0.968 1.00 0.00 27 GLU A CA 16
ATOM 23873 C C . GLU A 1 27 ? 3.335 -15.950 2.232 1.00 0.00 27 GLU A C 16
ATOM 23874 O O . GLU A 1 27 ? 3.135 -14.849 2.742 1.00 0.00 27 GLU A O 16
ATOM 23886 N N . SER A 1 28 ? 2.854 -17.092 2.700 1.00 0.00 28 SER A N 16
ATOM 23887 C CA . SER A 1 28 ? 2.027 -17.122 3.894 1.00 0.00 28 SER A CA 16
ATOM 23888 C C . SER A 1 28 ? 0.620 -16.617 3.569 1.00 0.00 28 SER A C 16
ATOM 23889 O O . SER A 1 28 ? 0.375 -16.113 2.474 1.00 0.00 28 SER A O 16
ATOM 23897 N N . PRO A 1 29 ? -0.292 -16.773 4.566 1.00 0.00 29 PRO A N 16
ATOM 23898 C CA . PRO A 1 29 ? -1.668 -16.338 4.397 1.00 0.00 29 PRO A CA 16
ATOM 23899 C C . PRO A 1 29 ? -1.777 -14.815 4.489 1.00 0.00 29 PRO A C 16
ATOM 23900 O O . PRO A 1 29 ? -0.921 -14.162 5.084 1.00 0.00 29 PRO A O 16
ATOM 23911 N N . LEU A 1 30 ? -2.837 -14.292 3.890 1.00 0.00 30 LEU A N 16
ATOM 23912 C CA . LEU A 1 30 ? -3.069 -12.858 3.896 1.00 0.00 30 LEU A CA 16
ATOM 23913 C C . LEU A 1 30 ? -4.105 -12.518 4.970 1.00 0.00 30 LEU A C 16
ATOM 23914 O O . LEU A 1 30 ? -4.202 -11.371 5.403 1.00 0.00 30 LEU A O 16
ATOM 23930 N N . VAL A 1 31 ? -4.852 -13.536 5.369 1.00 0.00 31 VAL A N 16
ATOM 23931 C CA . VAL A 1 31 ? -5.877 -13.360 6.384 1.00 0.00 31 VAL A CA 16
ATOM 23932 C C . VAL A 1 31 ? -5.291 -12.582 7.564 1.00 0.00 31 VAL A C 16
ATOM 23933 O O . VAL A 1 31 ? -5.888 -11.613 8.031 1.00 0.00 31 VAL A O 16
ATOM 23946 N N . PRO A 1 32 ? -4.100 -13.048 8.025 1.00 0.00 32 PRO A N 16
ATOM 23947 C CA . PRO A 1 32 ? -3.427 -12.407 9.142 1.00 0.00 32 PRO A CA 16
ATOM 23948 C C . PRO A 1 32 ? -2.784 -11.087 8.710 1.00 0.00 32 PRO A C 16
ATOM 23949 O O . PRO A 1 32 ? -3.340 -10.016 8.944 1.00 0.00 32 PRO A O 16
ATOM 23960 N N . ILE A 1 33 ? -1.620 -11.209 8.087 1.00 0.00 33 ILE A N 16
ATOM 23961 C CA . ILE A 1 33 ? -0.896 -10.039 7.621 1.00 0.00 33 ILE A CA 16
ATOM 23962 C C . ILE A 1 33 ? -1.890 -9.012 7.074 1.00 0.00 33 ILE A C 16
ATOM 23963 O O . ILE A 1 33 ? -1.777 -7.821 7.359 1.00 0.00 33 ILE A O 16
ATOM 23979 N N . GLY A 1 34 ? -2.841 -9.512 6.299 1.00 0.00 34 GLY A N 16
ATOM 23980 C CA . GLY A 1 34 ? -3.855 -8.653 5.710 1.00 0.00 34 GLY A CA 16
ATOM 23981 C C . GLY A 1 34 ? -4.743 -8.034 6.791 1.00 0.00 34 GLY A C 16
ATOM 23982 O O . GLY A 1 34 ? -5.005 -6.832 6.770 1.00 0.00 34 GLY A O 16
ATOM 23986 N N . LEU A 1 35 ? -5.183 -8.882 7.709 1.00 0.00 35 LEU A N 16
ATOM 23987 C CA . LEU A 1 35 ? -6.037 -8.432 8.795 1.00 0.00 35 LEU A CA 16
ATOM 23988 C C . LEU A 1 35 ? -5.401 -7.214 9.467 1.00 0.00 35 LEU A C 16
ATOM 23989 O O . LEU A 1 35 ? -6.018 -6.153 9.550 1.00 0.00 35 LEU A O 16
ATOM 24005 N N . GLY A 1 36 ? -4.174 -7.406 9.930 1.00 0.00 36 GLY A N 16
ATOM 24006 C CA . GLY A 1 36 ? -3.448 -6.336 10.592 1.00 0.00 36 GLY A CA 16
ATOM 24007 C C . GLY A 1 36 ? -3.323 -5.113 9.682 1.00 0.00 36 GLY A C 16
ATOM 24008 O O . GLY A 1 36 ? -3.855 -4.047 9.991 1.00 0.00 36 GLY A O 16
ATOM 24012 N N . GLY A 1 37 ? -2.617 -5.307 8.577 1.00 0.00 37 GLY A N 16
ATOM 24013 C CA . GLY A 1 37 ? -2.416 -4.233 7.619 1.00 0.00 37 GLY A CA 16
ATOM 24014 C C . GLY A 1 37 ? -3.740 -3.545 7.281 1.00 0.00 37 GLY A C 16
ATOM 24015 O O . GLY A 1 37 ? -3.751 -2.398 6.835 1.00 0.00 37 GLY A O 16
ATOM 24019 N N . CYS A 1 38 ? -4.823 -4.274 7.505 1.00 0.00 38 CYS A N 16
ATOM 24020 C CA . CYS A 1 38 ? -6.149 -3.748 7.230 1.00 0.00 38 CYS A CA 16
ATOM 24021 C C . CYS A 1 38 ? -6.539 -2.804 8.369 1.00 0.00 38 CYS A C 16
ATOM 24022 O O . CYS A 1 38 ? -6.757 -1.614 8.148 1.00 0.00 38 CYS A O 16
ATOM 24030 N N . LEU A 1 39 ? -6.614 -3.371 9.565 1.00 0.00 39 LEU A N 16
ATOM 24031 C CA . LEU A 1 39 ? -6.973 -2.595 10.739 1.00 0.00 39 LEU A CA 16
ATOM 24032 C C . LEU A 1 39 ? -6.264 -1.241 10.687 1.00 0.00 39 LEU A C 16
ATOM 24033 O O . LEU A 1 39 ? -6.904 -0.196 10.799 1.00 0.00 39 LEU A O 16
ATOM 24049 N N . VAL A 1 40 ? -4.951 -1.302 10.517 1.00 0.00 40 VAL A N 16
ATOM 24050 C CA . VAL A 1 40 ? -4.148 -0.093 10.449 1.00 0.00 40 VAL A CA 16
ATOM 24051 C C . VAL A 1 40 ? -4.602 0.748 9.254 1.00 0.00 40 VAL A C 16
ATOM 24052 O O . VAL A 1 40 ? -4.933 1.923 9.408 1.00 0.00 40 VAL A O 16
ATOM 24065 N N . VAL A 1 41 ? -4.602 0.115 8.090 1.00 0.00 41 VAL A N 16
ATOM 24066 C CA . VAL A 1 41 ? -5.009 0.790 6.870 1.00 0.00 41 VAL A CA 16
ATOM 24067 C C . VAL A 1 41 ? -6.282 1.596 7.139 1.00 0.00 41 VAL A C 16
ATOM 24068 O O . VAL A 1 41 ? -6.251 2.825 7.157 1.00 0.00 41 VAL A O 16
ATOM 24081 N N 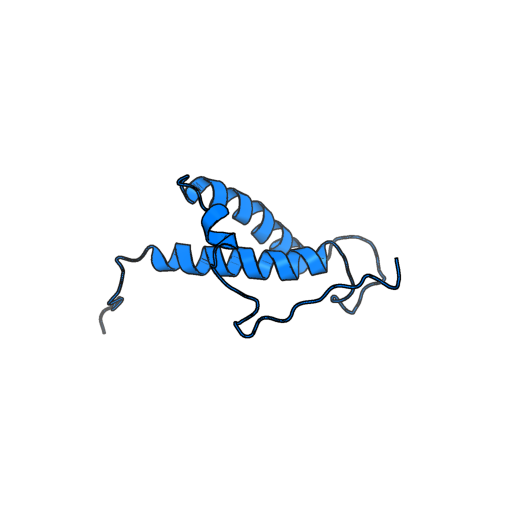. ALA A 1 42 ? -7.372 0.869 7.341 1.00 0.00 42 ALA A N 16
ATOM 24082 C CA . ALA A 1 42 ? -8.653 1.501 7.608 1.00 0.00 42 ALA A CA 16
ATOM 24083 C C . ALA A 1 42 ? -8.462 2.616 8.638 1.00 0.00 42 ALA A C 16
ATOM 24084 O O . ALA A 1 42 ? -9.078 3.675 8.533 1.00 0.00 42 ALA A O 16
ATOM 24091 N N . ALA A 1 43 ? -7.606 2.339 9.611 1.00 0.00 43 ALA A N 16
ATOM 24092 C CA . ALA A 1 43 ? -7.327 3.306 10.659 1.00 0.00 43 ALA A CA 16
ATOM 24093 C C . ALA A 1 43 ? -6.994 4.658 10.025 1.00 0.00 43 ALA A C 16
ATOM 24094 O O . ALA A 1 43 ? -7.700 5.641 10.244 1.00 0.00 43 ALA A O 16
ATOM 24101 N N . TYR A 1 44 ? -5.918 4.663 9.252 1.00 0.00 44 TYR A N 16
ATOM 24102 C CA . TYR A 1 44 ? -5.482 5.878 8.584 1.00 0.00 44 TYR A CA 16
ATOM 24103 C C . TYR A 1 44 ? -6.615 6.482 7.750 1.00 0.00 44 TYR A C 16
ATOM 24104 O O . TYR A 1 44 ? -6.846 7.689 7.793 1.00 0.00 44 TYR A O 16
ATOM 24122 N N . ARG A 1 45 ? -7.290 5.613 7.012 1.00 0.00 45 ARG A N 16
ATOM 24123 C CA . ARG A 1 45 ? -8.392 6.045 6.170 1.00 0.00 45 ARG A CA 16
ATOM 24124 C C . ARG A 1 45 ? -9.404 6.848 6.990 1.00 0.00 45 ARG A C 16
ATOM 24125 O O . ARG A 1 45 ? -9.549 8.054 6.795 1.00 0.00 45 ARG A O 16
ATOM 24146 N N . ILE A 1 46 ? -10.078 6.148 7.890 1.00 0.00 46 ILE A N 16
ATOM 24147 C CA . ILE A 1 46 ? -11.071 6.780 8.741 1.00 0.00 46 ILE A CA 16
ATOM 24148 C C . ILE A 1 46 ? -10.518 8.108 9.263 1.00 0.00 46 ILE A C 16
ATOM 24149 O O . ILE A 1 46 ? -11.073 9.169 8.983 1.00 0.00 46 ILE A O 16
ATOM 24165 N N . TYR A 1 47 ? -9.431 8.005 10.014 1.00 0.00 47 TYR A N 16
ATOM 24166 C CA . TYR A 1 47 ? -8.797 9.184 10.578 1.00 0.00 47 TYR A CA 16
ATOM 24167 C C . TYR A 1 47 ? -8.831 10.351 9.590 1.00 0.00 47 TYR A C 16
ATOM 24168 O O . TYR A 1 47 ? -9.389 11.406 9.888 1.00 0.00 47 TYR A O 16
ATOM 24186 N N . ARG A 1 48 ? -8.227 10.122 8.433 1.00 0.00 48 ARG A N 16
ATOM 24187 C CA . ARG A 1 48 ? -8.181 11.141 7.398 1.00 0.00 48 ARG A CA 16
ATOM 24188 C C . ARG A 1 48 ? -9.589 11.660 7.101 1.00 0.00 48 ARG A C 16
ATOM 24189 O O . ARG A 1 48 ? -9.847 12.859 7.199 1.00 0.00 48 ARG A O 16
ATOM 24210 N N . LEU A 1 49 ? -10.464 10.732 6.743 1.00 0.00 49 LEU A N 16
ATOM 24211 C CA . LEU A 1 49 ? -11.840 11.080 6.431 1.00 0.00 49 LEU A CA 16
ATOM 24212 C C . LEU A 1 49 ? -12.353 12.088 7.462 1.00 0.00 49 LEU A C 16
ATOM 24213 O O . LEU A 1 49 ? -12.829 13.163 7.101 1.00 0.00 49 LEU A O 16
ATOM 24229 N N . ARG A 1 50 ? -12.238 11.704 8.725 1.00 0.00 50 ARG A N 16
ATOM 24230 C CA . ARG A 1 50 ? -12.684 12.560 9.811 1.00 0.00 50 ARG A CA 16
ATOM 24231 C C . ARG A 1 50 ? -11.707 13.722 10.006 1.00 0.00 50 ARG A C 16
ATOM 24232 O O . ARG A 1 50 ? -10.520 13.595 9.711 1.00 0.00 50 ARG A O 16
ATOM 24253 N N . SER A 1 51 ? -12.244 14.827 10.503 1.00 0.00 51 SER A N 16
ATOM 24254 C CA . SER A 1 51 ? -11.434 16.010 10.741 1.00 0.00 51 SER A CA 16
ATOM 24255 C C . SER A 1 51 ? -12.295 17.119 11.349 1.00 0.00 51 SER A C 16
ATOM 24256 O O . SER A 1 51 ? -12.618 18.098 10.676 1.00 0.00 51 SER A O 16
ATOM 24264 N N . ARG A 1 52 ? -12.643 16.930 12.613 1.00 0.00 52 ARG A N 16
ATOM 24265 C CA . ARG A 1 52 ? -13.460 17.902 13.318 1.00 0.00 52 ARG A CA 16
ATOM 24266 C C . ARG A 1 52 ? -12.785 19.275 13.301 1.00 0.00 52 ARG A C 16
ATOM 24267 O O . ARG A 1 52 ? -11.559 19.368 13.331 1.00 0.00 52 ARG A O 16
ATOM 24288 N N . GLY A 1 53 ? -13.615 20.307 13.252 1.00 0.00 53 GLY A N 16
ATOM 24289 C CA . GLY A 1 53 ? -13.114 21.670 13.230 1.00 0.00 53 GLY A CA 16
ATOM 24290 C C . GLY A 1 53 ? -12.354 21.954 11.933 1.00 0.00 53 GLY A C 16
ATOM 24291 O O . GLY A 1 53 ? -12.932 22.446 10.965 1.00 0.00 53 GLY A O 16
ATOM 24295 N N . SER A 1 54 ? -11.069 21.633 11.956 1.00 0.00 54 SER A N 16
ATOM 24296 C CA . SER A 1 54 ? -10.223 21.847 10.794 1.00 0.00 54 SER A CA 16
ATOM 24297 C C . SER A 1 54 ? -10.102 23.344 10.504 1.00 0.00 54 SER A C 16
ATOM 24298 O O . SER A 1 54 ? -11.004 24.117 10.824 1.00 0.00 54 SER A O 16
ATOM 24306 N N . THR A 1 55 ? -8.979 23.709 9.901 1.00 0.00 55 THR A N 16
ATOM 24307 C CA . THR A 1 55 ? -8.729 25.100 9.564 1.00 0.00 55 THR A CA 16
ATOM 24308 C C . THR A 1 55 ? -8.737 25.291 8.047 1.00 0.00 55 THR A C 16
ATOM 24309 O O . THR A 1 55 ? -9.473 26.127 7.526 1.00 0.00 55 THR A O 16
ATOM 24320 N N . LYS A 1 56 ? -7.909 24.501 7.378 1.00 0.00 56 LYS A N 16
ATOM 24321 C CA . LYS A 1 56 ? -7.811 24.573 5.930 1.00 0.00 56 LYS A CA 16
ATOM 24322 C C . LYS A 1 56 ? -7.737 23.156 5.358 1.00 0.00 56 LYS A C 16
ATOM 24323 O O . LYS A 1 56 ? -8.625 22.735 4.618 1.00 0.00 56 LYS A O 16
ATOM 24342 N N . MET A 1 57 ? -6.670 22.460 5.721 1.00 0.00 57 MET A N 16
ATOM 24343 C CA . MET A 1 57 ? -6.469 21.100 5.253 1.00 0.00 57 MET A CA 16
ATOM 24344 C C . MET A 1 57 ? -6.510 20.107 6.417 1.00 0.00 57 MET A C 16
ATOM 24345 O O . MET A 1 57 ? -6.986 18.984 6.263 1.00 0.00 57 MET A O 16
ATOM 24359 N N . SER A 1 58 ? -6.004 20.559 7.556 1.00 0.00 58 SER A N 16
ATOM 24360 C CA . SER A 1 58 ? -5.977 19.725 8.745 1.00 0.00 58 SER A CA 16
ATOM 24361 C C . SER A 1 58 ? -5.543 20.554 9.956 1.00 0.00 58 SER A C 16
ATOM 24362 O O . SER A 1 58 ? -4.897 21.589 9.804 1.00 0.00 58 SER A O 16
ATOM 24370 N N . ILE A 1 59 ? -5.917 20.067 11.130 1.00 0.00 59 ILE A N 16
ATOM 24371 C CA . ILE A 1 59 ? -5.575 20.750 12.366 1.00 0.00 59 ILE A CA 16
ATOM 24372 C C . ILE A 1 59 ? -4.663 19.852 13.204 1.00 0.00 59 ILE A C 16
ATOM 24373 O O . ILE A 1 59 ? -3.645 20.308 13.724 1.00 0.00 59 ILE A O 16
ATOM 24389 N N . HIS A 1 60 ? -5.060 18.593 13.310 1.00 0.00 60 HIS A N 16
ATOM 24390 C CA . HIS A 1 60 ? -4.292 17.627 14.076 1.00 0.00 60 HIS A CA 16
ATOM 24391 C C . HIS A 1 60 ? -2.978 17.327 13.353 1.00 0.00 60 HIS A C 16
ATOM 24392 O O . HIS A 1 60 ? -1.901 17.463 13.931 1.00 0.00 60 HIS A O 16
ATOM 24406 N N . LEU A 1 61 ? -3.109 16.924 12.097 1.00 0.00 61 LEU A N 16
ATOM 24407 C CA . LEU A 1 61 ? -1.945 16.603 11.288 1.00 0.00 61 LEU A CA 16
ATOM 24408 C C . LEU A 1 61 ? -1.317 17.898 10.771 1.00 0.00 61 LEU A C 16
ATOM 24409 O O . LEU A 1 61 ? -2.007 18.745 10.205 1.00 0.00 61 LEU A O 16
ATOM 24425 N N . ILE A 1 62 ? -0.014 18.012 10.983 1.00 0.00 62 ILE A N 16
ATOM 24426 C CA . ILE A 1 62 ? 0.716 19.190 10.545 1.00 0.00 62 ILE A CA 16
ATOM 24427 C C . ILE A 1 62 ? 2.012 18.756 9.859 1.00 0.00 62 ILE A C 16
ATOM 24428 O O . ILE A 1 62 ? 2.999 18.448 10.527 1.00 0.00 62 ILE A O 16
ATOM 24444 N N . HIS A 1 63 ? 1.969 18.744 8.535 1.00 0.00 63 HIS A N 16
ATOM 24445 C CA . HIS A 1 63 ? 3.128 18.353 7.752 1.00 0.00 63 HIS A CA 16
ATOM 24446 C C . HIS A 1 63 ? 3.706 17.049 8.307 1.00 0.00 63 HIS A C 16
ATOM 24447 O O . HIS A 1 63 ? 4.904 16.960 8.570 1.00 0.00 63 HIS A O 16
ATOM 24461 N N . THR A 1 64 ? 2.827 16.071 8.468 1.00 0.00 64 THR A N 16
ATOM 24462 C CA . THR A 1 64 ? 3.235 14.777 8.986 1.00 0.00 64 THR A CA 16
ATOM 24463 C C . THR A 1 64 ? 3.773 13.895 7.858 1.00 0.00 64 THR A C 16
ATOM 24464 O O . THR A 1 64 ? 3.310 13.983 6.721 1.00 0.00 64 THR A O 16
ATOM 24475 N N . ARG A 1 65 ? 4.744 13.064 8.209 1.00 0.00 65 ARG A N 16
ATOM 24476 C CA . ARG A 1 65 ? 5.349 12.168 7.240 1.00 0.00 65 ARG A CA 16
ATOM 24477 C C . ARG A 1 65 ? 4.609 10.829 7.220 1.00 0.00 65 ARG A C 16
ATOM 24478 O O . ARG A 1 65 ? 4.423 10.234 6.160 1.00 0.00 65 ARG A O 16
ATOM 24499 N N . VAL A 1 66 ? 4.205 10.395 8.405 1.00 0.00 66 VAL A N 16
ATOM 24500 C CA . VAL A 1 66 ? 3.489 9.137 8.537 1.00 0.00 66 VAL A CA 16
ATOM 24501 C C . VAL A 1 66 ? 2.298 9.131 7.577 1.00 0.00 66 VAL A C 16
ATOM 24502 O O . VAL A 1 66 ? 1.794 8.069 7.215 1.00 0.00 66 VAL A O 16
ATOM 24515 N N . ALA A 1 67 ? 1.883 10.328 7.190 1.00 0.00 67 ALA A N 16
ATOM 24516 C CA . ALA A 1 67 ? 0.761 10.474 6.279 1.00 0.00 67 ALA A CA 16
ATOM 24517 C C . ALA A 1 67 ? 1.197 10.063 4.871 1.00 0.00 67 ALA A C 16
ATOM 24518 O O . ALA A 1 67 ? 0.747 9.044 4.350 1.00 0.00 67 ALA A O 16
ATOM 24525 N N . ALA A 1 68 ? 2.068 10.879 4.294 1.00 0.00 68 ALA A N 16
ATOM 24526 C CA . ALA A 1 68 ? 2.569 10.614 2.957 1.00 0.00 68 ALA A CA 16
ATOM 24527 C C . ALA A 1 68 ? 3.025 9.156 2.867 1.00 0.00 68 ALA A C 16
ATOM 24528 O O . ALA A 1 68 ? 2.871 8.516 1.828 1.00 0.00 68 ALA A O 16
ATOM 24535 N N . GLN A 1 69 ? 3.576 8.673 3.971 1.00 0.00 69 GLN A N 16
ATOM 24536 C CA . GLN A 1 69 ? 4.055 7.302 4.030 1.00 0.00 69 GLN A CA 16
ATOM 24537 C C . GLN A 1 69 ? 2.887 6.325 3.885 1.00 0.00 69 GLN A C 16
ATOM 24538 O O . GLN A 1 69 ? 2.830 5.558 2.925 1.00 0.00 69 GLN A O 16
ATOM 24552 N N . ALA A 1 70 ? 1.983 6.385 4.852 1.00 0.00 70 ALA A N 16
ATOM 24553 C CA . ALA A 1 70 ? 0.819 5.514 4.843 1.00 0.00 70 ALA A CA 16
ATOM 24554 C C . ALA A 1 70 ? 0.068 5.688 3.522 1.00 0.00 70 ALA A C 16
ATOM 24555 O O . ALA A 1 70 ? -0.712 4.822 3.129 1.00 0.00 70 ALA A O 16
ATOM 24562 N N . CYS A 1 71 ? 0.329 6.813 2.873 1.00 0.00 71 CYS A N 16
ATOM 24563 C CA . CYS A 1 71 ? -0.314 7.112 1.604 1.00 0.00 71 CYS A CA 16
ATOM 24564 C C . CYS A 1 71 ? 0.274 6.184 0.539 1.00 0.00 71 CYS A C 16
ATOM 24565 O O . CYS A 1 71 ? -0.411 5.289 0.044 1.00 0.00 71 CYS A O 16
ATOM 24573 N N . ALA A 1 72 ? 1.535 6.428 0.217 1.00 0.00 72 ALA A N 16
ATOM 24574 C CA . ALA A 1 72 ? 2.222 5.626 -0.781 1.00 0.00 72 ALA A CA 16
ATOM 24575 C C . ALA A 1 72 ? 2.157 4.151 -0.376 1.00 0.00 72 ALA A C 16
ATOM 24576 O O . ALA A 1 72 ? 1.657 3.319 -1.130 1.00 0.00 72 ALA A O 16
ATOM 24583 N N . VAL A 1 73 ? 2.671 3.874 0.813 1.00 0.00 73 VAL A N 16
ATOM 24584 C CA . VAL A 1 73 ? 2.677 2.515 1.327 1.00 0.00 73 VAL A CA 16
ATOM 24585 C C . VAL A 1 73 ? 1.261 1.940 1.254 1.00 0.00 73 VAL A C 16
ATOM 24586 O O . VAL A 1 73 ? 1.044 0.893 0.646 1.00 0.00 73 VAL A O 16
ATOM 24599 N N . GLY A 1 74 ? 0.336 2.650 1.883 1.00 0.00 74 GLY A N 16
ATOM 24600 C CA . GLY A 1 74 ? -1.053 2.223 1.897 1.00 0.00 74 GLY A CA 16
ATOM 24601 C C . GLY A 1 74 ? -1.571 1.995 0.475 1.00 0.00 74 GLY A C 16
ATOM 24602 O O . GLY A 1 74 ? -2.495 1.210 0.266 1.00 0.00 74 GLY A O 16
ATOM 24606 N N . ALA A 1 75 ? -0.953 2.695 -0.465 1.00 0.00 75 ALA A N 16
ATOM 24607 C CA . ALA A 1 75 ? -1.340 2.578 -1.861 1.00 0.00 75 ALA A CA 16
ATOM 24608 C C . ALA A 1 75 ? -0.904 1.212 -2.394 1.00 0.00 75 ALA A C 16
ATOM 24609 O O . ALA A 1 75 ? -1.733 0.426 -2.849 1.00 0.00 75 ALA A O 16
ATOM 24616 N N . ILE A 1 76 ? 0.397 0.972 -2.321 1.00 0.00 76 ILE A N 16
ATOM 24617 C CA . ILE A 1 76 ? 0.953 -0.286 -2.791 1.00 0.00 76 ILE A CA 16
ATOM 24618 C C . ILE A 1 76 ? 0.312 -1.442 -2.020 1.00 0.00 76 ILE A C 16
ATOM 24619 O O . ILE A 1 76 ? 0.188 -2.548 -2.544 1.00 0.00 76 ILE A O 16
ATOM 24635 N N . MET A 1 77 ? -0.079 -1.146 -0.789 1.00 0.00 77 MET A N 16
ATOM 24636 C CA . MET A 1 77 ? -0.704 -2.146 0.058 1.00 0.00 77 MET A CA 16
ATOM 24637 C C . MET A 1 77 ? -2.129 -2.449 -0.411 1.00 0.00 77 MET A C 16
ATOM 24638 O O . MET A 1 77 ? -2.513 -3.612 -0.529 1.00 0.00 77 MET A O 16
ATOM 24652 N N . LEU A 1 78 ? -2.873 -1.383 -0.665 1.00 0.00 78 LEU A N 16
ATOM 24653 C CA . LEU A 1 78 ? -4.247 -1.520 -1.118 1.00 0.00 78 LEU A CA 16
ATOM 24654 C C . LEU A 1 78 ? -4.263 -2.217 -2.480 1.00 0.00 78 LEU A C 16
ATOM 24655 O O . LEU A 1 78 ? -5.096 -3.087 -2.727 1.00 0.00 78 LEU A O 16
ATOM 24671 N N . GLY A 1 79 ? -3.331 -1.808 -3.329 1.00 0.00 79 GLY A N 16
ATOM 24672 C CA . GLY A 1 79 ? -3.228 -2.382 -4.660 1.00 0.00 79 GLY A CA 16
ATOM 24673 C C . GLY A 1 79 ? -2.956 -3.886 -4.589 1.00 0.00 79 GLY A C 16
ATOM 24674 O O . GLY A 1 79 ? -3.726 -4.685 -5.120 1.00 0.00 79 GLY A O 16
ATOM 24678 N N . ALA A 1 80 ? -1.859 -4.226 -3.929 1.00 0.00 80 ALA A N 16
ATOM 24679 C CA . ALA A 1 80 ? -1.476 -5.620 -3.781 1.00 0.00 80 ALA A CA 16
ATOM 24680 C C . ALA A 1 80 ? -2.609 -6.385 -3.093 1.00 0.00 80 ALA A C 16
ATOM 24681 O O . ALA A 1 80 ? -2.893 -7.529 -3.445 1.00 0.00 80 ALA A O 16
ATOM 24688 N N . VAL A 1 81 ? -3.225 -5.723 -2.125 1.00 0.00 81 VAL A N 16
ATOM 24689 C CA . VAL A 1 81 ? -4.319 -6.327 -1.384 1.00 0.00 81 VAL A CA 16
ATOM 24690 C C . VAL A 1 81 ? -5.434 -6.716 -2.358 1.00 0.00 81 VAL A C 16
ATOM 24691 O O . VAL A 1 81 ? -5.706 -7.899 -2.554 1.00 0.00 81 VAL A O 16
ATOM 24704 N N . TYR A 1 82 ? -6.049 -5.697 -2.941 1.00 0.00 82 TYR A N 16
ATOM 24705 C CA . TYR A 1 82 ? -7.128 -5.918 -3.888 1.00 0.00 82 TYR A CA 16
ATOM 24706 C C . TYR A 1 82 ? -6.706 -6.903 -4.980 1.00 0.00 82 TYR A C 16
ATOM 24707 O O . TYR A 1 82 ? -7.510 -7.718 -5.430 1.00 0.00 82 TYR A O 16
ATOM 24725 N N . THR A 1 83 ? -5.446 -6.796 -5.375 1.00 0.00 83 THR A N 16
ATOM 24726 C CA . THR A 1 83 ? -4.907 -7.667 -6.405 1.00 0.00 83 THR A CA 16
ATOM 24727 C C . THR A 1 83 ? -5.113 -9.134 -6.024 1.00 0.00 83 THR A C 16
ATOM 24728 O O . THR A 1 83 ? -5.743 -9.889 -6.763 1.00 0.00 83 THR A O 16
ATOM 24739 N N . MET A 1 84 ? -4.569 -9.495 -4.870 1.00 0.00 84 MET A N 16
ATOM 24740 C CA . MET A 1 84 ? -4.686 -10.858 -4.382 1.00 0.00 84 MET A CA 16
ATOM 24741 C C . MET A 1 84 ? -6.132 -11.184 -4.005 1.00 0.00 84 MET A C 16
ATOM 24742 O O . MET A 1 84 ? -6.773 -12.015 -4.646 1.00 0.00 84 MET A O 16
ATOM 24756 N N . TYR A 1 85 ? -6.604 -10.513 -2.965 1.00 0.00 85 TYR A N 16
ATOM 24757 C CA . TYR A 1 85 ? -7.963 -10.720 -2.494 1.00 0.00 85 TYR A CA 16
ATOM 24758 C C . TYR A 1 85 ? -8.924 -10.930 -3.667 1.00 0.00 85 TYR A C 16
ATOM 24759 O O . TYR A 1 85 ? -9.682 -11.898 -3.688 1.00 0.00 85 TYR A O 16
ATOM 24777 N N . SER A 1 86 ? -8.859 -10.007 -4.615 1.00 0.00 86 SER A N 16
ATOM 24778 C CA . SER A 1 86 ? -9.714 -10.078 -5.788 1.00 0.00 86 SER A CA 16
ATOM 24779 C C . SER A 1 86 ? -9.311 -11.272 -6.657 1.00 0.00 86 SER A C 16
ATOM 24780 O O . SER A 1 86 ? -10.164 -12.049 -7.083 1.00 0.00 86 SER A O 16
ATOM 24788 N N . ASP A 1 87 ? -8.012 -11.380 -6.893 1.00 0.00 87 ASP A N 16
ATOM 24789 C CA . ASP A 1 87 ? -7.486 -12.466 -7.703 1.00 0.00 87 ASP A CA 16
ATOM 24790 C C . ASP A 1 87 ? -8.226 -13.759 -7.356 1.00 0.00 87 ASP A C 16
ATOM 24791 O O . ASP A 1 87 ? -8.608 -14.518 -8.245 1.00 0.00 87 ASP A O 16
ATOM 24800 N N . TYR A 1 88 ? -8.405 -13.971 -6.060 1.00 0.00 88 TYR A N 16
ATOM 24801 C CA . TYR A 1 88 ? -9.092 -15.160 -5.584 1.00 0.00 88 TYR A CA 16
ATOM 24802 C C . TYR A 1 88 ? -10.257 -15.526 -6.506 1.00 0.00 88 TYR A C 16
ATOM 24803 O O . TYR A 1 88 ? -10.331 -16.649 -7.003 1.00 0.00 88 TYR A O 16
ATOM 24821 N N . VAL A 1 89 ? -11.138 -14.557 -6.707 1.00 0.00 89 VAL A N 16
ATOM 24822 C CA . VAL A 1 89 ? -12.296 -14.763 -7.560 1.00 0.00 89 VAL A CA 16
ATOM 24823 C C . VAL A 1 89 ? -11.876 -14.622 -9.024 1.00 0.00 89 VAL A C 16
ATOM 24824 O O . VAL A 1 89 ? -11.071 -13.756 -9.362 1.00 0.00 89 VAL A O 16
ATOM 24837 N N . LYS A 1 90 ? -12.441 -15.486 -9.854 1.00 0.00 90 LYS A N 16
ATOM 24838 C CA . LYS A 1 90 ? -12.136 -15.469 -11.275 1.00 0.00 90 LYS A CA 16
ATOM 24839 C C . LYS A 1 90 ? -13.441 -15.438 -12.072 1.00 0.00 90 LYS A C 16
ATOM 24840 O O . LYS A 1 90 ? -13.857 -14.383 -12.550 1.00 0.00 90 LYS A O 16
ATOM 24859 N N . ARG A 1 91 ? -14.053 -16.607 -12.192 1.00 0.00 91 ARG A N 16
ATOM 24860 C CA . ARG A 1 91 ? -15.302 -16.727 -12.923 1.00 0.00 91 ARG A CA 16
ATOM 24861 C C . ARG A 1 91 ? -16.103 -17.926 -12.412 1.00 0.00 91 ARG A C 16
ATOM 24862 O O . ARG A 1 91 ? -16.756 -18.619 -13.191 1.00 0.00 91 ARG A O 16
ATOM 24883 N N . MET A 1 92 ? -16.028 -18.135 -11.106 1.00 0.00 92 MET A N 16
ATOM 24884 C CA . MET A 1 92 ? -16.738 -19.238 -10.481 1.00 0.00 92 MET A CA 16
ATOM 24885 C C . MET A 1 92 ? -17.049 -18.930 -9.015 1.00 0.00 92 MET A C 16
ATOM 24886 O O . MET A 1 92 ? -16.478 -18.007 -8.436 1.00 0.00 92 MET A O 16
ATOM 24900 N N . ALA A 1 93 ? -17.954 -19.721 -8.457 1.00 0.00 93 ALA A N 16
ATOM 24901 C CA . ALA A 1 93 ? -18.348 -19.544 -7.070 1.00 0.00 93 ALA A CA 16
ATOM 24902 C C . ALA A 1 93 ? -19.350 -18.392 -6.972 1.00 0.00 93 ALA A C 16
ATOM 24903 O O . ALA A 1 93 ? -19.091 -17.394 -6.301 1.00 0.00 93 ALA A O 16
ATOM 24910 N N . GLN A 1 94 ? -20.475 -18.569 -7.650 1.00 0.00 94 GLN A N 16
ATOM 24911 C CA . GLN A 1 94 ? -21.517 -17.556 -7.648 1.00 0.00 94 GLN A CA 16
ATOM 24912 C C . GLN A 1 94 ? -20.970 -16.230 -8.181 1.00 0.00 94 GLN A C 16
ATOM 24913 O O . GLN A 1 94 ? -20.812 -15.272 -7.426 1.00 0.00 94 GLN A O 16
ATOM 24927 N N . ASP A 1 95 ? -20.697 -16.218 -9.477 1.00 0.00 95 ASP A N 16
ATOM 24928 C CA . ASP A 1 95 ? -20.171 -15.025 -10.119 1.00 0.00 95 ASP A CA 16
ATOM 24929 C C . ASP A 1 95 ? -20.744 -14.919 -11.534 1.00 0.00 95 ASP A C 16
ATOM 24930 O O . ASP A 1 95 ? -21.336 -13.903 -11.893 1.00 0.00 95 ASP A O 16
ATOM 24939 N N . ALA A 1 96 ? -20.547 -15.983 -12.299 1.00 0.00 96 ALA A N 16
ATOM 24940 C CA . ALA A 1 96 ? -21.036 -16.022 -13.667 1.00 0.00 96 ALA A CA 16
ATOM 24941 C C . ALA A 1 96 ? -22.457 -15.456 -13.712 1.00 0.00 96 ALA A C 16
ATOM 24942 O O . ALA A 1 96 ? -23.405 -16.113 -13.285 1.00 0.00 96 ALA A O 16
ATOM 24949 N N . GLY A 1 97 ? -22.560 -14.242 -14.232 1.00 0.00 97 GLY A N 16
ATOM 24950 C CA . GLY A 1 97 ? -23.849 -13.579 -14.338 1.00 0.00 97 GLY A CA 16
ATOM 24951 C C . GLY A 1 97 ? -24.536 -13.926 -15.661 1.00 0.00 97 GLY A C 16
ATOM 24952 O O . GLY A 1 97 ? -24.234 -14.950 -16.272 1.00 0.00 97 GLY A O 16
ATOM 24956 N N . GLU A 1 98 ? -25.447 -13.052 -16.064 1.00 0.00 98 GLU A N 16
ATOM 24957 C CA . GLU A 1 98 ? -26.179 -13.253 -17.303 1.00 0.00 98 GLU A CA 16
ATOM 24958 C C . GLU A 1 98 ? -25.208 -13.414 -18.474 1.00 0.00 98 GLU A C 16
ATOM 24959 O O . GLU A 1 98 ? -24.228 -12.677 -18.578 1.00 0.00 98 GLU A O 16
ATOM 24971 N N . LYS A 1 99 ? -25.513 -14.382 -19.325 1.00 0.00 99 LYS A N 16
ATOM 24972 C CA . LYS A 1 99 ? -24.678 -14.649 -20.484 1.00 0.00 99 LYS A CA 16
ATOM 24973 C C . LYS A 1 99 ? -23.229 -14.838 -20.032 1.00 0.00 99 LYS A C 16
ATOM 24974 O O . LYS A 1 99 ? -22.637 -15.892 -20.257 1.00 0.00 99 LYS A O 16
ATOM 24993 N N . MET A 1 1 ? 29.904 10.525 9.647 1.00 0.00 1 MET A N 17
ATOM 24994 C CA . MET A 1 1 ? 30.575 11.759 9.273 1.00 0.00 1 MET A CA 17
ATOM 24995 C C . MET A 1 1 ? 32.025 11.491 8.862 1.00 0.00 1 MET A C 17
ATOM 24996 O O . MET A 1 1 ? 32.611 10.486 9.261 1.00 0.00 1 MET A O 17
ATOM 25010 N N . SER A 1 2 ? 32.560 12.408 8.070 1.00 0.00 2 SER A N 17
ATOM 25011 C CA . SER A 1 2 ? 33.930 12.284 7.601 1.00 0.00 2 SER A CA 17
ATOM 25012 C C . SER A 1 2 ? 34.080 11.020 6.752 1.00 0.00 2 SER A C 17
ATOM 25013 O O . SER A 1 2 ? 33.966 9.907 7.264 1.00 0.00 2 SER A O 17
ATOM 25021 N N . ALA A 1 3 ? 34.333 11.233 5.469 1.00 0.00 3 ALA A N 17
ATOM 25022 C CA . ALA A 1 3 ? 34.500 10.125 4.545 1.00 0.00 3 ALA A CA 17
ATOM 25023 C C . ALA A 1 3 ? 33.303 9.179 4.668 1.00 0.00 3 ALA A C 17
ATOM 25024 O O . ALA A 1 3 ? 33.324 8.246 5.469 1.00 0.00 3 ALA A O 17
ATOM 25031 N N . ASN A 1 4 ? 32.288 9.454 3.862 1.00 0.00 4 ASN A N 17
ATOM 25032 C CA . ASN A 1 4 ? 31.084 8.640 3.870 1.00 0.00 4 ASN A CA 17
ATOM 25033 C C . ASN A 1 4 ? 30.136 9.127 2.772 1.00 0.00 4 ASN A C 17
ATOM 25034 O O . ASN A 1 4 ? 30.191 10.289 2.371 1.00 0.00 4 ASN A O 17
ATOM 25045 N N . ARG A 1 5 ? 29.290 8.215 2.318 1.00 0.00 5 ARG A N 17
ATOM 25046 C CA . ARG A 1 5 ? 28.332 8.537 1.274 1.00 0.00 5 ARG A CA 17
ATOM 25047 C C . ARG A 1 5 ? 27.001 7.830 1.539 1.00 0.00 5 ARG A C 17
ATOM 25048 O O . ARG A 1 5 ? 26.870 6.632 1.289 1.00 0.00 5 ARG A O 17
ATOM 25069 N N . ARG A 1 6 ? 26.047 8.600 2.041 1.00 0.00 6 ARG A N 17
ATOM 25070 C CA . ARG A 1 6 ? 24.731 8.062 2.342 1.00 0.00 6 ARG A CA 17
ATOM 25071 C C . ARG A 1 6 ? 24.837 6.962 3.399 1.00 0.00 6 ARG A C 17
ATOM 25072 O O . ARG A 1 6 ? 25.545 5.975 3.205 1.00 0.00 6 ARG A O 17
ATOM 25093 N N . TRP A 1 7 ? 24.122 7.168 4.495 1.00 0.00 7 TRP A N 17
ATOM 25094 C CA . TRP A 1 7 ? 24.127 6.206 5.584 1.00 0.00 7 TRP A CA 17
ATOM 25095 C C . TRP A 1 7 ? 23.139 5.091 5.234 1.00 0.00 7 TRP A C 17
ATOM 25096 O O . TRP A 1 7 ? 23.528 3.933 5.095 1.00 0.00 7 TRP A O 17
ATOM 25117 N N . TRP A 1 8 ? 21.879 5.481 5.101 1.00 0.00 8 TRP A N 17
ATOM 25118 C CA . TRP A 1 8 ? 20.833 4.529 4.770 1.00 0.00 8 TRP A CA 17
ATOM 25119 C C . TRP A 1 8 ? 20.149 5.006 3.487 1.00 0.00 8 TRP A C 17
ATOM 25120 O O . TRP A 1 8 ? 19.505 6.054 3.475 1.00 0.00 8 TRP A O 17
ATOM 25141 N N . VAL A 1 9 ? 20.312 4.214 2.438 1.00 0.00 9 VAL A N 17
ATOM 25142 C CA . VAL A 1 9 ? 19.718 4.542 1.153 1.00 0.00 9 VAL A CA 17
ATOM 25143 C C . VAL A 1 9 ? 18.795 3.402 0.716 1.00 0.00 9 VAL A C 17
ATOM 25144 O O . VAL A 1 9 ? 19.095 2.232 0.948 1.00 0.00 9 VAL A O 17
ATOM 25157 N N . PRO A 1 10 ? 17.660 3.795 0.077 1.00 0.00 10 PRO A N 17
ATOM 25158 C CA . PRO A 1 10 ? 16.691 2.820 -0.394 1.00 0.00 10 PRO A CA 17
ATOM 25159 C C . PRO A 1 10 ? 17.195 2.108 -1.651 1.00 0.00 10 PRO A C 17
ATOM 25160 O O . PRO A 1 10 ? 18.015 2.651 -2.390 1.00 0.00 10 PRO A O 17
ATOM 25171 N N . PRO A 1 11 ? 16.670 0.871 -1.860 1.00 0.00 11 PRO A N 17
ATOM 25172 C CA . PRO A 1 11 ? 17.058 0.080 -3.015 1.00 0.00 11 PRO A CA 17
ATOM 25173 C C . PRO A 1 11 ? 16.402 0.612 -4.291 1.00 0.00 11 PRO A C 17
ATOM 25174 O O . PRO A 1 11 ? 15.387 1.304 -4.228 1.00 0.00 11 PRO A O 17
ATOM 25185 N N . ASP A 1 12 ? 17.008 0.269 -5.418 1.00 0.00 12 ASP A N 17
ATOM 25186 C CA . ASP A 1 12 ? 16.495 0.704 -6.706 1.00 0.00 12 ASP A CA 17
ATOM 25187 C C . ASP A 1 12 ? 16.269 -0.518 -7.599 1.00 0.00 12 ASP A C 17
ATOM 25188 O O . ASP A 1 12 ? 17.221 -1.194 -7.985 1.00 0.00 12 ASP A O 17
ATOM 25197 N N . ASP A 1 13 ? 15.003 -0.764 -7.901 1.00 0.00 13 ASP A N 17
ATOM 25198 C CA . ASP A 1 13 ? 14.640 -1.893 -8.741 1.00 0.00 13 ASP A CA 17
ATOM 25199 C C . ASP A 1 13 ? 13.129 -1.877 -8.984 1.00 0.00 13 ASP A C 17
ATOM 25200 O O . ASP A 1 13 ? 12.363 -1.438 -8.127 1.00 0.00 13 ASP A O 17
ATOM 25209 N N . GLU A 1 14 ? 12.745 -2.360 -10.157 1.00 0.00 14 GLU A N 17
ATOM 25210 C CA . GLU A 1 14 ? 11.340 -2.407 -10.523 1.00 0.00 14 GLU A CA 17
ATOM 25211 C C . GLU A 1 14 ? 10.843 -3.854 -10.537 1.00 0.00 14 GLU A C 17
ATOM 25212 O O . GLU A 1 14 ? 10.814 -4.494 -11.586 1.00 0.00 14 GLU A O 17
ATOM 25224 N N . ASP A 1 15 ? 10.464 -4.327 -9.358 1.00 0.00 15 ASP A N 17
ATOM 25225 C CA . ASP A 1 15 ? 9.970 -5.687 -9.221 1.00 0.00 15 ASP A CA 17
ATOM 25226 C C . ASP A 1 15 ? 8.620 -5.664 -8.501 1.00 0.00 15 ASP A C 17
ATOM 25227 O O . ASP A 1 15 ? 8.524 -5.191 -7.370 1.00 0.00 15 ASP A O 17
ATOM 25236 N N . CYS A 1 16 ? 7.611 -6.181 -9.187 1.00 0.00 16 CYS A N 17
ATOM 25237 C CA . CYS A 1 16 ? 6.271 -6.226 -8.627 1.00 0.00 16 CYS A CA 17
ATOM 25238 C C . CYS A 1 16 ? 6.328 -6.996 -7.306 1.00 0.00 16 CYS A C 17
ATOM 25239 O O . CYS A 1 16 ? 5.955 -6.468 -6.259 1.00 0.00 16 CYS A O 17
ATOM 25247 N N . VAL A 1 17 ? 6.798 -8.231 -7.398 1.00 0.00 17 VAL A N 17
ATOM 25248 C CA . VAL A 1 17 ? 6.908 -9.079 -6.223 1.00 0.00 17 VAL A CA 17
ATOM 25249 C C . VAL A 1 17 ? 8.058 -10.070 -6.421 1.00 0.00 17 VAL A C 17
ATOM 25250 O O . VAL A 1 17 ? 9.142 -9.886 -5.870 1.00 0.00 17 VAL A O 17
ATOM 25263 N N . SER A 1 18 ? 7.781 -11.098 -7.209 1.00 0.00 18 SER A N 17
ATOM 25264 C CA . SER A 1 18 ? 8.778 -12.118 -7.486 1.00 0.00 18 SER A CA 17
ATOM 25265 C C . SER A 1 18 ? 9.225 -12.781 -6.182 1.00 0.00 18 SER A C 17
ATOM 25266 O O . SER A 1 18 ? 8.885 -12.314 -5.096 1.00 0.00 18 SER A O 17
ATOM 25274 N N . GLU A 1 19 ? 9.981 -13.859 -6.332 1.00 0.00 19 GLU A N 17
ATOM 25275 C CA . GLU A 1 19 ? 10.478 -14.591 -5.179 1.00 0.00 19 GLU A CA 17
ATOM 25276 C C . GLU A 1 19 ? 11.151 -13.635 -4.193 1.00 0.00 19 GLU A C 17
ATOM 25277 O O . GLU A 1 19 ? 11.187 -13.899 -2.993 1.00 0.00 19 GLU A O 17
ATOM 25289 N N . LYS A 1 20 ? 11.668 -12.542 -4.737 1.00 0.00 20 LYS A N 17
ATOM 25290 C CA . LYS A 1 20 ? 12.338 -11.545 -3.920 1.00 0.00 20 LYS A CA 17
ATOM 25291 C C . LYS A 1 20 ? 11.382 -11.061 -2.828 1.00 0.00 20 LYS A C 17
ATOM 25292 O O . LYS A 1 20 ? 11.603 -11.317 -1.645 1.00 0.00 20 LYS A O 17
ATOM 25311 N N . LEU A 1 21 ? 10.339 -10.369 -3.263 1.00 0.00 21 LEU A N 17
ATOM 25312 C CA . LEU A 1 21 ? 9.349 -9.846 -2.337 1.00 0.00 21 LEU A CA 17
ATOM 25313 C C . LEU A 1 21 ? 8.736 -11.003 -1.546 1.00 0.00 21 LEU A C 17
ATOM 25314 O O . LEU A 1 21 ? 8.544 -10.899 -0.335 1.00 0.00 21 LEU A O 17
ATOM 25330 N N . LEU A 1 22 ? 8.446 -12.080 -2.262 1.00 0.00 22 LEU A N 17
ATOM 25331 C CA . LEU A 1 22 ? 7.858 -13.255 -1.642 1.00 0.00 22 LEU A CA 17
ATOM 25332 C C . LEU A 1 22 ? 8.676 -13.637 -0.407 1.00 0.00 22 LEU A C 17
ATOM 25333 O O . LEU A 1 22 ? 8.116 -14.024 0.618 1.00 0.00 22 LEU A O 17
ATOM 25349 N N . ARG A 1 23 ? 9.989 -13.516 -0.544 1.00 0.00 23 ARG A N 17
ATOM 25350 C CA . ARG A 1 23 ? 10.889 -13.843 0.548 1.00 0.00 23 ARG A CA 17
ATOM 25351 C C . ARG A 1 23 ? 10.932 -12.699 1.562 1.00 0.00 23 ARG A C 17
ATOM 25352 O O . ARG A 1 23 ? 10.988 -12.935 2.768 1.00 0.00 23 ARG A O 17
ATOM 25373 N N . LYS A 1 24 ? 10.905 -11.483 1.035 1.00 0.00 24 LYS A N 17
ATOM 25374 C CA . LYS A 1 24 ? 10.941 -10.301 1.880 1.00 0.00 24 LYS A CA 17
ATOM 25375 C C . LYS A 1 24 ? 9.835 -10.398 2.933 1.00 0.00 24 LYS A C 17
ATOM 25376 O O . LYS A 1 24 ? 10.064 -10.111 4.107 1.00 0.00 24 LYS A O 17
ATOM 25395 N N . THR A 1 25 ? 8.660 -10.805 2.475 1.00 0.00 25 THR A N 17
ATOM 25396 C CA . THR A 1 25 ? 7.518 -10.944 3.363 1.00 0.00 25 THR A CA 17
ATOM 25397 C C . THR A 1 25 ? 7.934 -11.637 4.662 1.00 0.00 25 THR A C 17
ATOM 25398 O O . THR A 1 25 ? 8.395 -10.986 5.598 1.00 0.00 25 THR A O 17
ATOM 25409 N N . ARG A 1 26 ? 7.756 -12.950 4.678 1.00 0.00 26 ARG A N 17
ATOM 25410 C CA . ARG A 1 26 ? 8.107 -13.739 5.846 1.00 0.00 26 ARG A CA 17
ATOM 25411 C C . ARG A 1 26 ? 7.839 -15.223 5.585 1.00 0.00 26 ARG A C 17
ATOM 25412 O O . ARG A 1 26 ? 8.760 -15.979 5.281 1.00 0.00 26 ARG A O 17
ATOM 25433 N N . GLU A 1 27 ? 6.574 -15.594 5.714 1.00 0.00 27 GLU A N 17
ATOM 25434 C CA . GLU A 1 27 ? 6.173 -16.973 5.495 1.00 0.00 27 GLU A CA 17
ATOM 25435 C C . GLU A 1 27 ? 4.650 -17.102 5.569 1.00 0.00 27 GLU A C 17
ATOM 25436 O O . GLU A 1 27 ? 4.010 -17.510 4.601 1.00 0.00 27 GLU A O 17
ATOM 25448 N N . SER A 1 28 ? 4.113 -16.745 6.726 1.00 0.00 28 SER A N 17
ATOM 25449 C CA . SER A 1 28 ? 2.678 -16.815 6.939 1.00 0.00 28 SER A CA 17
ATOM 25450 C C . SER A 1 28 ? 1.941 -16.246 5.725 1.00 0.00 28 SER A C 17
ATOM 25451 O O . SER A 1 28 ? 2.553 -15.625 4.857 1.00 0.00 28 SER A O 17
ATOM 25459 N N . PRO A 1 29 ? 0.602 -16.484 5.701 1.00 0.00 29 PRO A N 17
ATOM 25460 C CA . PRO A 1 29 ? -0.225 -16.002 4.608 1.00 0.00 29 PRO A CA 17
ATOM 25461 C C . PRO A 1 29 ? -0.460 -14.495 4.721 1.00 0.00 29 PRO A C 17
ATOM 25462 O O . PRO A 1 29 ? 0.106 -13.839 5.593 1.00 0.00 29 PRO A O 17
ATOM 25473 N N . LEU A 1 30 ? -1.297 -13.990 3.827 1.00 0.00 30 LEU A N 17
ATOM 25474 C CA . LEU A 1 30 ? -1.614 -12.572 3.815 1.00 0.00 30 LEU A CA 17
ATOM 25475 C C . LEU A 1 30 ? -2.887 -12.332 4.629 1.00 0.00 30 LEU A C 17
ATOM 25476 O O . LEU A 1 30 ? -3.151 -11.210 5.060 1.00 0.00 30 LEU A O 17
ATOM 25492 N N . VAL A 1 31 ? -3.643 -13.404 4.815 1.00 0.00 31 VAL A N 17
ATOM 25493 C CA . VAL A 1 31 ? -4.882 -13.324 5.570 1.00 0.00 31 VAL A CA 17
ATOM 25494 C C . VAL A 1 31 ? -4.647 -12.509 6.843 1.00 0.00 31 VAL A C 17
ATOM 25495 O O . VAL A 1 31 ? -5.400 -11.582 7.138 1.00 0.00 31 VAL A O 17
ATOM 25508 N N . PRO A 1 32 ? -3.572 -12.894 7.582 1.00 0.00 32 PRO A N 17
ATOM 25509 C CA . PRO A 1 32 ? -3.229 -12.209 8.816 1.00 0.00 32 PRO A CA 17
ATOM 25510 C C . PRO A 1 32 ? -2.588 -10.850 8.529 1.00 0.00 32 PRO A C 17
ATOM 25511 O O . PRO A 1 32 ? -3.189 -9.808 8.792 1.00 0.00 32 PRO A O 17
ATOM 25522 N N . ILE A 1 33 ? -1.377 -10.903 7.995 1.00 0.00 33 ILE A N 17
ATOM 25523 C CA . ILE A 1 33 ? -0.649 -9.689 7.669 1.00 0.00 33 ILE A CA 17
ATOM 25524 C C . ILE A 1 33 ? -1.618 -8.657 7.091 1.00 0.00 33 ILE A C 17
ATOM 25525 O O . ILE A 1 33 ? -1.486 -7.462 7.350 1.00 0.00 33 ILE A O 17
ATOM 25541 N N . GLY A 1 34 ? -2.572 -9.156 6.317 1.00 0.00 34 GLY A N 17
ATOM 25542 C CA . GLY A 1 34 ? -3.563 -8.292 5.700 1.00 0.00 34 GLY A CA 17
ATOM 25543 C C . GLY A 1 34 ? -4.552 -7.761 6.740 1.00 0.00 34 GLY A C 17
ATOM 25544 O O . GLY A 1 34 ? -4.809 -6.560 6.801 1.00 0.00 34 GLY A O 17
ATOM 25548 N N . LEU A 1 35 ? -5.079 -8.682 7.533 1.00 0.00 35 LEU A N 17
ATOM 25549 C CA . LEU A 1 35 ? -6.034 -8.322 8.567 1.00 0.00 35 LEU A CA 17
ATOM 25550 C C . LEU A 1 35 ? -5.500 -7.122 9.352 1.00 0.00 35 LEU A C 17
ATOM 25551 O O . LEU A 1 35 ? -6.230 -6.162 9.598 1.00 0.00 35 LEU A O 17
ATOM 25567 N N . GLY A 1 36 ? -4.232 -7.215 9.723 1.00 0.00 36 GLY A N 17
ATOM 25568 C CA . GLY A 1 36 ? -3.592 -6.149 10.475 1.00 0.00 36 GLY A CA 17
ATOM 25569 C C . GLY A 1 36 ? -3.474 -4.878 9.632 1.00 0.00 36 GLY A C 17
ATOM 25570 O O . GLY A 1 36 ? -4.009 -3.833 10.000 1.00 0.00 36 GLY A O 17
ATOM 25574 N N . GLY A 1 37 ? -2.771 -5.009 8.517 1.00 0.00 37 GLY A N 17
ATOM 25575 C CA . GLY A 1 37 ? -2.576 -3.884 7.618 1.00 0.00 37 GLY A CA 17
ATOM 25576 C C . GLY A 1 37 ? -3.912 -3.224 7.268 1.00 0.00 37 GLY A C 17
ATOM 25577 O O . GLY A 1 37 ? -3.946 -2.071 6.842 1.00 0.00 37 GLY A O 17
ATOM 25581 N N . CYS A 1 38 ? -4.980 -3.984 7.461 1.00 0.00 38 CYS A N 17
ATOM 25582 C CA . CYS A 1 38 ? -6.314 -3.488 7.171 1.00 0.00 38 CYS A CA 17
ATOM 25583 C C . CYS A 1 38 ? -6.767 -2.616 8.343 1.00 0.00 38 CYS A C 17
ATOM 25584 O O . CYS A 1 38 ? -7.091 -1.443 8.160 1.00 0.00 38 CYS A O 17
ATOM 25592 N N . LEU A 1 39 ? -6.776 -3.221 9.522 1.00 0.00 39 LEU A N 17
ATOM 25593 C CA . LEU A 1 39 ? -7.184 -2.514 10.724 1.00 0.00 39 LEU A CA 17
ATOM 25594 C C . LEU A 1 39 ? -6.518 -1.137 10.751 1.00 0.00 39 LEU A C 17
ATOM 25595 O O . LEU A 1 39 ? -7.168 -0.135 11.043 1.00 0.00 39 LEU A O 17
ATOM 25611 N N . VAL A 1 40 ? -5.229 -1.132 10.443 1.00 0.00 40 VAL A N 17
ATOM 25612 C CA . VAL A 1 40 ? -4.468 0.105 10.429 1.00 0.00 40 VAL A CA 17
ATOM 25613 C C . VAL A 1 40 ? -4.917 0.962 9.244 1.00 0.00 40 VAL A C 17
ATOM 25614 O O . VAL A 1 40 ? -5.162 2.158 9.396 1.00 0.00 40 VAL A O 17
ATOM 25627 N N . VAL A 1 41 ? -5.013 0.317 8.090 1.00 0.00 41 VAL A N 17
ATOM 25628 C CA . VAL A 1 41 ? -5.429 1.005 6.880 1.00 0.00 41 VAL A CA 17
ATOM 25629 C C . VAL A 1 41 ? -6.737 1.753 7.148 1.00 0.00 41 VAL A C 17
ATOM 25630 O O . VAL A 1 41 ? -6.754 2.981 7.202 1.00 0.00 41 VAL A O 17
ATOM 25643 N N . ALA A 1 42 ? -7.801 0.979 7.308 1.00 0.00 42 ALA A N 17
ATOM 25644 C CA . ALA A 1 42 ? -9.110 1.552 7.569 1.00 0.00 42 ALA A CA 17
ATOM 25645 C C . ALA A 1 42 ? -8.996 2.584 8.692 1.00 0.00 42 ALA A C 17
ATOM 25646 O O . ALA A 1 42 ? -9.481 3.707 8.561 1.00 0.00 42 ALA A O 17
ATOM 25653 N N . ALA A 1 43 ? -8.352 2.167 9.772 1.00 0.00 43 ALA A N 17
ATOM 25654 C CA . ALA A 1 43 ? -8.168 3.041 10.918 1.00 0.00 43 ALA A CA 17
ATOM 25655 C C . ALA A 1 43 ? -7.801 4.444 10.430 1.00 0.00 43 ALA A C 17
ATOM 25656 O O . ALA A 1 43 ? -8.481 5.416 10.757 1.00 0.00 43 ALA A O 17
ATOM 25663 N N . TYR A 1 44 ? -6.728 4.505 9.656 1.00 0.00 44 TYR A N 17
ATOM 25664 C CA . TYR A 1 44 ? -6.264 5.773 9.120 1.00 0.00 44 TYR A CA 17
ATOM 25665 C C . TYR A 1 44 ? -7.306 6.388 8.184 1.00 0.00 44 TYR A C 17
ATOM 25666 O O . TYR A 1 44 ? -7.708 7.536 8.365 1.00 0.00 44 TYR A O 17
ATOM 25684 N N . ARG A 1 45 ? -7.714 5.596 7.203 1.00 0.00 45 ARG A N 17
ATOM 25685 C CA . ARG A 1 45 ? -8.702 6.048 6.238 1.00 0.00 45 ARG A CA 17
ATOM 25686 C C . ARG A 1 45 ? -9.796 6.857 6.938 1.00 0.00 45 ARG A C 17
ATOM 25687 O O . ARG A 1 45 ? -9.999 8.031 6.629 1.00 0.00 45 ARG A O 17
ATOM 25708 N N . ILE A 1 46 ? -10.472 6.198 7.868 1.00 0.00 46 ILE A N 17
ATOM 25709 C CA . ILE A 1 46 ? -11.540 6.842 8.614 1.00 0.00 46 ILE A CA 17
ATOM 25710 C C . ILE A 1 46 ? -11.001 8.112 9.275 1.00 0.00 46 ILE A C 17
ATOM 25711 O O . ILE A 1 46 ? -11.527 9.202 9.056 1.00 0.00 46 ILE A O 17
ATOM 25727 N N . TYR A 1 47 ? -9.958 7.928 10.072 1.00 0.00 47 TYR A N 17
ATOM 25728 C CA . TYR A 1 47 ? -9.342 9.045 10.767 1.00 0.00 47 TYR A CA 17
ATOM 25729 C C . TYR A 1 47 ? -9.318 10.295 9.884 1.00 0.00 47 TYR A C 17
ATOM 25730 O O . TYR A 1 47 ? -9.833 11.342 10.270 1.00 0.00 47 TYR A O 17
ATOM 25748 N N . ARG A 1 48 ? -8.713 10.142 8.715 1.00 0.00 48 ARG A N 17
ATOM 25749 C CA . ARG A 1 48 ? -8.614 11.244 7.774 1.00 0.00 48 ARG A CA 17
ATOM 25750 C C . ARG A 1 48 ? -10.009 11.763 7.416 1.00 0.00 48 ARG A C 17
ATOM 25751 O O . ARG A 1 48 ? -10.248 12.970 7.427 1.00 0.00 48 ARG A O 17
ATOM 25772 N N . LEU A 1 49 ? -10.893 10.826 7.107 1.00 0.00 49 LEU A N 17
ATOM 25773 C CA . LEU A 1 49 ? -12.257 11.174 6.747 1.00 0.00 49 LEU A CA 17
ATOM 25774 C C . LEU A 1 49 ? -12.817 12.156 7.778 1.00 0.00 49 LEU A C 17
ATOM 25775 O O . LEU A 1 49 ? -13.091 13.311 7.455 1.00 0.00 49 LEU A O 17
ATOM 25791 N N . ARG A 1 50 ? -12.971 11.661 8.997 1.00 0.00 50 ARG A N 17
ATOM 25792 C CA . ARG A 1 50 ? -13.494 12.481 10.077 1.00 0.00 50 ARG A CA 17
ATOM 25793 C C . ARG A 1 50 ? -12.351 13.194 10.803 1.00 0.00 50 ARG A C 17
ATOM 25794 O O . ARG A 1 50 ? -11.531 12.553 11.457 1.00 0.00 50 ARG A O 17
ATOM 25815 N N . SER A 1 51 ? -12.335 14.511 10.662 1.00 0.00 51 SER A N 17
ATOM 25816 C CA . SER A 1 51 ? -11.307 15.318 11.297 1.00 0.00 51 SER A CA 17
ATOM 25817 C C . SER A 1 51 ? -11.942 16.526 11.989 1.00 0.00 51 SER A C 17
ATOM 25818 O O . SER A 1 51 ? -11.586 17.668 11.704 1.00 0.00 51 SER A O 17
ATOM 25826 N N . ARG A 1 52 ? -12.872 16.232 12.885 1.00 0.00 52 ARG A N 17
ATOM 25827 C CA . ARG A 1 52 ? -13.561 17.279 13.621 1.00 0.00 52 ARG A CA 17
ATOM 25828 C C . ARG A 1 52 ? -12.597 17.971 14.587 1.00 0.00 52 ARG A C 17
ATOM 25829 O O . ARG A 1 52 ? -11.892 17.308 15.347 1.00 0.00 52 ARG A O 17
ATOM 25850 N N . GLY A 1 53 ? -12.597 19.294 14.526 1.00 0.00 53 GLY A N 17
ATOM 25851 C CA . GLY A 1 53 ? -11.731 20.083 15.387 1.00 0.00 53 GLY A CA 17
ATOM 25852 C C . GLY A 1 53 ? -11.217 21.325 14.657 1.00 0.00 53 GLY A C 17
ATOM 25853 O O . GLY A 1 53 ? -11.557 22.449 15.022 1.00 0.00 53 GLY A O 17
ATOM 25857 N N . SER A 1 54 ? -10.405 21.080 13.638 1.00 0.00 54 SER A N 17
ATOM 25858 C CA . SER A 1 54 ? -9.840 22.165 12.854 1.00 0.00 54 SER A CA 17
ATOM 25859 C C . SER A 1 54 ? -10.429 22.151 11.442 1.00 0.00 54 SER A C 17
ATOM 25860 O O . SER A 1 54 ? -10.921 23.170 10.960 1.00 0.00 54 SER A O 17
ATOM 25868 N N . THR A 1 55 ? -10.359 20.984 10.817 1.00 0.00 55 THR A N 17
ATOM 25869 C CA . THR A 1 55 ? -10.879 20.824 9.470 1.00 0.00 55 THR A CA 17
ATOM 25870 C C . THR A 1 55 ? -10.204 21.812 8.517 1.00 0.00 55 THR A C 17
ATOM 25871 O O . THR A 1 55 ? -10.879 22.534 7.784 1.00 0.00 55 THR A O 17
ATOM 25882 N N . LYS A 1 56 ? -8.880 21.813 8.558 1.00 0.00 56 LYS A N 17
ATOM 25883 C CA . LYS A 1 56 ? -8.105 22.701 7.707 1.00 0.00 56 LYS A CA 17
ATOM 25884 C C . LYS A 1 56 ? -6.629 22.307 7.776 1.00 0.00 56 LYS A C 17
ATOM 25885 O O . LYS A 1 56 ? -5.938 22.642 8.737 1.00 0.00 56 LYS A O 17
ATOM 25904 N N . MET A 1 57 ? -6.188 21.601 6.745 1.00 0.00 57 MET A N 17
ATOM 25905 C CA . MET A 1 57 ? -4.806 21.158 6.677 1.00 0.00 57 MET A CA 17
ATOM 25906 C C . MET A 1 57 ? -4.530 20.061 7.708 1.00 0.00 57 MET A C 17
ATOM 25907 O O . MET A 1 57 ? -4.125 18.956 7.349 1.00 0.00 57 MET A O 17
ATOM 25921 N N . SER A 1 58 ? -4.761 20.404 8.966 1.00 0.00 58 SER A N 17
ATOM 25922 C CA . SER A 1 58 ? -4.543 19.462 10.051 1.00 0.00 58 SER A CA 17
ATOM 25923 C C . SER A 1 58 ? -3.070 19.473 10.465 1.00 0.00 58 SER A C 17
ATOM 25924 O O . SER A 1 58 ? -2.752 19.698 11.632 1.00 0.00 58 SER A O 17
ATOM 25932 N N . ILE A 1 59 ? -2.211 19.227 9.487 1.00 0.00 59 ILE A N 17
ATOM 25933 C CA . ILE A 1 59 ? -0.780 19.206 9.736 1.00 0.00 59 ILE A CA 17
ATOM 25934 C C . ILE A 1 59 ? -0.066 20.011 8.649 1.00 0.00 59 ILE A C 17
ATOM 25935 O O . ILE A 1 59 ? -0.405 19.908 7.471 1.00 0.00 59 ILE A O 17
ATOM 25951 N N . HIS A 1 60 ? 0.910 20.796 9.083 1.00 0.00 60 HIS A N 17
ATOM 25952 C CA . HIS A 1 60 ? 1.675 21.618 8.161 1.00 0.00 60 HIS A CA 17
ATOM 25953 C C . HIS A 1 60 ? 2.655 20.740 7.382 1.00 0.00 60 HIS A C 17
ATOM 25954 O O . HIS A 1 60 ? 3.069 21.093 6.278 1.00 0.00 60 HIS A O 17
ATOM 25968 N N . LEU A 1 61 ? 2.999 19.612 7.986 1.00 0.00 61 LEU A N 17
ATOM 25969 C CA . LEU A 1 61 ? 3.923 18.681 7.363 1.00 0.00 61 LEU A CA 17
ATOM 25970 C C . LEU A 1 61 ? 3.454 18.380 5.938 1.00 0.00 61 LEU A C 17
ATOM 25971 O O . LEU A 1 61 ? 4.224 18.506 4.987 1.00 0.00 61 LEU A O 17
ATOM 25987 N N . ILE A 1 62 ? 2.192 17.988 5.834 1.00 0.00 62 ILE A N 17
ATOM 25988 C CA . ILE A 1 62 ? 1.611 17.669 4.542 1.00 0.00 62 ILE A CA 17
ATOM 25989 C C . ILE A 1 62 ? 2.493 16.639 3.831 1.00 0.00 62 ILE A C 17
ATOM 25990 O O . ILE A 1 62 ? 3.237 16.982 2.913 1.00 0.00 62 ILE A O 17
ATOM 26006 N N . HIS A 1 63 ? 2.380 15.399 4.283 1.00 0.00 63 HIS A N 17
ATOM 26007 C CA . HIS A 1 63 ? 3.158 14.318 3.703 1.00 0.00 63 HIS A CA 17
ATOM 26008 C C . HIS A 1 63 ? 4.650 14.631 3.834 1.00 0.00 63 HIS A C 17
ATOM 26009 O O . HIS A 1 63 ? 5.167 15.508 3.144 1.00 0.00 63 HIS A O 17
ATOM 26023 N N . THR A 1 64 ? 5.300 13.896 4.724 1.00 0.00 64 THR A N 17
ATOM 26024 C CA . THR A 1 64 ? 6.722 14.084 4.954 1.00 0.00 64 THR A CA 17
ATOM 26025 C C . THR A 1 64 ? 7.437 12.732 5.008 1.00 0.00 64 THR A C 17
ATOM 26026 O O . THR A 1 64 ? 8.409 12.510 4.287 1.00 0.00 64 THR A O 17
ATOM 26037 N N . ARG A 1 65 ? 6.928 11.863 5.870 1.00 0.00 65 ARG A N 17
ATOM 26038 C CA . ARG A 1 65 ? 7.506 10.540 6.027 1.00 0.00 65 ARG A CA 17
ATOM 26039 C C . ARG A 1 65 ? 6.457 9.563 6.563 1.00 0.00 65 ARG A C 17
ATOM 26040 O O . ARG A 1 65 ? 6.206 8.522 5.958 1.00 0.00 65 ARG A O 17
ATOM 26061 N N . VAL A 1 66 ? 5.873 9.934 7.693 1.00 0.00 66 VAL A N 17
ATOM 26062 C CA . VAL A 1 66 ? 4.857 9.104 8.318 1.00 0.00 66 VAL A CA 17
ATOM 26063 C C . VAL A 1 66 ? 3.662 8.970 7.372 1.00 0.00 66 VAL A C 17
ATOM 26064 O O . VAL A 1 66 ? 3.235 7.859 7.058 1.00 0.00 66 VAL A O 17
ATOM 26077 N N . ALA A 1 67 ? 3.155 10.117 6.944 1.00 0.00 67 ALA A N 17
ATOM 26078 C CA . ALA A 1 67 ? 2.017 10.141 6.040 1.00 0.00 67 ALA A CA 17
ATOM 26079 C C . ALA A 1 67 ? 2.491 9.819 4.622 1.00 0.00 67 ALA A C 17
ATOM 26080 O O . ALA A 1 67 ? 2.008 8.873 4.002 1.00 0.00 67 ALA A O 17
ATOM 26087 N N . ALA A 1 68 ? 3.431 10.625 4.149 1.00 0.00 68 ALA A N 17
ATOM 26088 C CA . ALA A 1 68 ? 3.976 10.437 2.815 1.00 0.00 68 ALA A CA 17
ATOM 26089 C C . ALA A 1 68 ? 4.171 8.942 2.554 1.00 0.00 68 ALA A C 17
ATOM 26090 O O . ALA A 1 68 ? 3.859 8.452 1.470 1.00 0.00 68 ALA A O 17
ATOM 26097 N N . GLN A 1 69 ? 4.686 8.260 3.566 1.00 0.00 69 GLN A N 17
ATOM 26098 C CA . GLN A 1 69 ? 4.926 6.831 3.460 1.00 0.00 69 GLN A CA 17
ATOM 26099 C C . GLN A 1 69 ? 3.603 6.064 3.513 1.00 0.00 69 GLN A C 17
ATOM 26100 O O . GLN A 1 69 ? 3.257 5.350 2.574 1.00 0.00 69 GLN A O 17
ATOM 26114 N N . ALA A 1 70 ? 2.900 6.239 4.623 1.00 0.00 70 ALA A N 17
ATOM 26115 C CA . ALA A 1 70 ? 1.622 5.572 4.811 1.00 0.00 70 ALA A CA 17
ATOM 26116 C C . ALA A 1 70 ? 0.841 5.595 3.495 1.00 0.00 70 ALA A C 17
ATOM 26117 O O . ALA A 1 70 ? 0.099 4.662 3.194 1.00 0.00 70 ALA A O 17
ATOM 26124 N N . CYS A 1 71 ? 1.036 6.671 2.747 1.00 0.00 71 CYS A N 17
ATOM 26125 C CA . CYS A 1 71 ? 0.359 6.827 1.471 1.00 0.00 71 CYS A CA 17
ATOM 26126 C C . CYS A 1 71 ? 1.074 5.953 0.438 1.00 0.00 71 CYS A C 17
ATOM 26127 O O . CYS A 1 71 ? 0.440 5.150 -0.246 1.00 0.00 71 CYS A O 17
ATOM 26135 N N . ALA A 1 72 ? 2.383 6.139 0.357 1.00 0.00 72 ALA A N 17
ATOM 26136 C CA . ALA A 1 72 ? 3.190 5.377 -0.581 1.00 0.00 72 ALA A CA 17
ATOM 26137 C C . ALA A 1 72 ? 2.878 3.888 -0.424 1.00 0.00 72 ALA A C 17
ATOM 26138 O O . ALA A 1 72 ? 2.317 3.269 -1.327 1.00 0.00 72 ALA A O 17
ATOM 26145 N N . VAL A 1 73 ? 3.255 3.355 0.729 1.00 0.00 73 VAL A N 17
ATOM 26146 C CA . VAL A 1 73 ? 3.023 1.950 1.016 1.00 0.00 73 VAL A CA 17
ATOM 26147 C C . VAL A 1 73 ? 1.521 1.664 0.959 1.00 0.00 73 VAL A C 17
ATOM 26148 O O . VAL A 1 73 ? 1.091 0.712 0.310 1.00 0.00 73 VAL A O 17
ATOM 26161 N N . GLY A 1 74 ? 0.764 2.505 1.648 1.00 0.00 74 GLY A N 17
ATOM 26162 C CA . GLY A 1 74 ? -0.681 2.355 1.684 1.00 0.00 74 GLY A CA 17
ATOM 26163 C C . GLY A 1 74 ? -1.224 1.949 0.313 1.00 0.00 74 GLY A C 17
ATOM 26164 O O . GLY A 1 74 ? -1.955 0.966 0.197 1.00 0.00 74 GLY A O 17
ATOM 26168 N N . ALA A 1 75 ? -0.845 2.725 -0.692 1.00 0.00 75 ALA A N 17
ATOM 26169 C CA . ALA A 1 75 ? -1.285 2.458 -2.051 1.00 0.00 75 ALA A CA 17
ATOM 26170 C C . ALA A 1 75 ? -0.684 1.134 -2.526 1.00 0.00 75 ALA A C 17
ATOM 26171 O O . ALA A 1 75 ? -1.413 0.219 -2.908 1.00 0.00 75 ALA A O 17
ATOM 26178 N N . ILE A 1 76 ? 0.639 1.073 -2.487 1.00 0.00 76 ILE A N 17
ATOM 26179 C CA . ILE A 1 76 ? 1.346 -0.124 -2.909 1.00 0.00 76 ILE A CA 17
ATOM 26180 C C . ILE A 1 76 ? 0.596 -1.358 -2.405 1.00 0.00 76 ILE A C 17
ATOM 26181 O O . ILE A 1 76 ? 0.005 -2.095 -3.194 1.00 0.00 76 ILE A O 17
ATOM 26197 N N . MET A 1 77 ? 0.644 -1.547 -1.095 1.00 0.00 77 MET A N 17
ATOM 26198 C CA . MET A 1 77 ? -0.024 -2.679 -0.476 1.00 0.00 77 MET A CA 17
ATOM 26199 C C . MET A 1 77 ? -1.500 -2.731 -0.877 1.00 0.00 77 MET A C 17
ATOM 26200 O O . MET A 1 77 ? -1.974 -3.748 -1.382 1.00 0.00 77 MET A O 17
ATOM 26214 N N . LEU A 1 78 ? -2.184 -1.623 -0.636 1.00 0.00 78 LEU A N 17
ATOM 26215 C CA . LEU A 1 78 ? -3.597 -1.529 -0.965 1.00 0.00 78 LEU A CA 17
ATOM 26216 C C . LEU A 1 78 ? -3.848 -2.210 -2.312 1.00 0.00 78 LEU A C 17
ATOM 26217 O O . LEU A 1 78 ? -4.854 -2.896 -2.487 1.00 0.00 78 LEU A O 17
ATOM 26233 N N . GLY A 1 79 ? -2.916 -1.997 -3.230 1.00 0.00 79 GLY A N 17
ATOM 26234 C CA . GLY A 1 79 ? -3.024 -2.581 -4.556 1.00 0.00 79 GLY A CA 17
ATOM 26235 C C . GLY A 1 79 ? -2.740 -4.084 -4.518 1.00 0.00 79 GLY A C 17
ATOM 26236 O O . GLY A 1 79 ? -3.538 -4.883 -5.005 1.00 0.00 79 GLY A O 17
ATOM 26240 N N . ALA A 1 80 ? -1.599 -4.423 -3.934 1.00 0.00 80 ALA A N 17
ATOM 26241 C CA . ALA A 1 80 ? -1.200 -5.815 -3.826 1.00 0.00 80 ALA A CA 17
ATOM 26242 C C . ALA A 1 80 ? -2.384 -6.645 -3.326 1.00 0.00 80 ALA A C 17
ATOM 26243 O O . ALA A 1 80 ? -2.762 -7.635 -3.952 1.00 0.00 80 ALA A O 17
ATOM 26250 N N . VAL A 1 81 ? -2.938 -6.210 -2.204 1.00 0.00 81 VAL A N 17
ATOM 26251 C CA . VAL A 1 81 ? -4.073 -6.899 -1.613 1.00 0.00 81 VAL A CA 17
ATOM 26252 C C . VAL A 1 81 ? -5.242 -6.886 -2.600 1.00 0.00 81 VAL A C 17
ATOM 26253 O O . VAL A 1 81 ? -5.832 -7.928 -2.883 1.00 0.00 81 VAL A O 17
ATOM 26266 N N . TYR A 1 82 ? -5.543 -5.695 -3.096 1.00 0.00 82 TYR A N 17
ATOM 26267 C CA . TYR A 1 82 ? -6.632 -5.532 -4.044 1.00 0.00 82 TYR A CA 17
ATOM 26268 C C . TYR A 1 82 ? -6.672 -6.696 -5.037 1.00 0.00 82 TYR A C 17
ATOM 26269 O O . TYR A 1 82 ? -7.701 -7.354 -5.186 1.00 0.00 82 TYR A O 17
ATOM 26287 N N . THR A 1 83 ? -5.540 -6.914 -5.691 1.00 0.00 83 THR A N 17
ATOM 26288 C CA . THR A 1 83 ? -5.434 -7.986 -6.665 1.00 0.00 83 THR A CA 17
ATOM 26289 C C . THR A 1 83 ? -5.523 -9.347 -5.972 1.00 0.00 83 THR A C 17
ATOM 26290 O O . THR A 1 83 ? -6.117 -10.282 -6.506 1.00 0.00 83 THR A O 17
ATOM 26301 N N . MET A 1 84 ? -4.923 -9.415 -4.793 1.00 0.00 84 MET A N 17
ATOM 26302 C CA . MET A 1 84 ? -4.927 -10.646 -4.021 1.00 0.00 84 MET A CA 17
ATOM 26303 C C . MET A 1 84 ? -6.357 -11.101 -3.722 1.00 0.00 84 MET A C 17
ATOM 26304 O O . MET A 1 84 ? -6.819 -12.104 -4.263 1.00 0.00 84 MET A O 17
ATOM 26318 N N . TYR A 1 85 ? -7.017 -10.342 -2.860 1.00 0.00 85 TYR A N 17
ATOM 26319 C CA . TYR A 1 85 ? -8.385 -10.654 -2.482 1.00 0.00 85 TYR A CA 17
ATOM 26320 C C . TYR A 1 85 ? -9.295 -10.708 -3.711 1.00 0.00 85 TYR A C 17
ATOM 26321 O O . TYR A 1 85 ? -10.186 -11.552 -3.792 1.00 0.00 85 TYR A O 17
ATOM 26339 N N . SER A 1 86 ? -9.038 -9.796 -4.638 1.00 0.00 86 SER A N 17
ATOM 26340 C CA . SER A 1 86 ? -9.823 -9.729 -5.859 1.00 0.00 86 SER A CA 17
ATOM 26341 C C . SER A 1 86 ? -9.792 -11.081 -6.576 1.00 0.00 86 SER A C 17
ATOM 26342 O O . SER A 1 86 ? -10.832 -11.710 -6.766 1.00 0.00 86 SER A O 17
ATOM 26350 N N . ASP A 1 87 ? -8.589 -11.487 -6.953 1.00 0.00 87 ASP A N 17
ATOM 26351 C CA . ASP A 1 87 ? -8.410 -12.753 -7.645 1.00 0.00 87 ASP A CA 17
ATOM 26352 C C . ASP A 1 87 ? -8.919 -13.890 -6.757 1.00 0.00 87 ASP A C 17
ATOM 26353 O O . ASP A 1 87 ? -9.452 -14.881 -7.256 1.00 0.00 87 ASP A O 17
ATOM 26362 N N . TYR A 1 88 ? -8.739 -13.710 -5.457 1.00 0.00 88 TYR A N 17
ATOM 26363 C CA . TYR A 1 88 ? -9.173 -14.709 -4.496 1.00 0.00 88 TYR A CA 17
ATOM 26364 C C . TYR A 1 88 ? -10.621 -15.128 -4.757 1.00 0.00 88 TYR A C 17
ATOM 26365 O O . TYR A 1 88 ? -11.044 -16.206 -4.342 1.00 0.00 88 TYR A O 17
ATOM 26383 N N . VAL A 1 89 ? -11.342 -14.254 -5.445 1.00 0.00 89 VAL A N 17
ATOM 26384 C CA . VAL A 1 89 ? -12.733 -14.520 -5.767 1.00 0.00 89 VAL A CA 17
ATOM 26385 C C . VAL A 1 89 ? -12.833 -15.848 -6.520 1.00 0.00 89 VAL A C 17
ATOM 26386 O O . VAL A 1 89 ? -12.025 -16.126 -7.405 1.00 0.00 89 VAL A O 17
ATOM 26399 N N . LYS A 1 90 ? -13.832 -16.633 -6.142 1.00 0.00 90 LYS A N 17
ATOM 26400 C CA . LYS A 1 90 ? -14.048 -17.925 -6.771 1.00 0.00 90 LYS A CA 17
ATOM 26401 C C . LYS A 1 90 ? -14.889 -17.737 -8.035 1.00 0.00 90 LYS A C 17
ATOM 26402 O O . LYS A 1 90 ? -15.966 -18.318 -8.161 1.00 0.00 90 LYS A O 17
ATOM 26421 N N . ARG A 1 91 ? -14.365 -16.924 -8.941 1.00 0.00 91 ARG A N 17
ATOM 26422 C CA . ARG A 1 91 ? -15.054 -16.653 -10.191 1.00 0.00 91 ARG A CA 17
ATOM 26423 C C . ARG A 1 91 ? -14.089 -16.039 -11.207 1.00 0.00 91 ARG A C 17
ATOM 26424 O O . ARG A 1 91 ? -14.162 -14.845 -11.495 1.00 0.00 91 ARG A O 17
ATOM 26445 N N . MET A 1 92 ? -13.206 -16.882 -11.721 1.00 0.00 92 MET A N 17
ATOM 26446 C CA . MET A 1 92 ? -12.228 -16.438 -12.699 1.00 0.00 92 MET A CA 17
ATOM 26447 C C . MET A 1 92 ? -11.496 -17.628 -13.323 1.00 0.00 92 MET A C 17
ATOM 26448 O O . MET A 1 92 ? -11.220 -18.617 -12.645 1.00 0.00 92 MET A O 17
ATOM 26462 N N . ALA A 1 93 ? -11.202 -17.493 -14.608 1.00 0.00 93 ALA A N 17
ATOM 26463 C CA . ALA A 1 93 ? -10.507 -18.545 -15.330 1.00 0.00 93 ALA A CA 17
ATOM 26464 C C . ALA A 1 93 ? -9.769 -17.936 -16.524 1.00 0.00 93 ALA A C 17
ATOM 26465 O O . ALA A 1 93 ? -10.036 -18.293 -17.671 1.00 0.00 93 ALA A O 17
ATOM 26472 N N . GLN A 1 94 ? -8.856 -17.028 -16.214 1.00 0.00 94 GLN A N 17
ATOM 26473 C CA . GLN A 1 94 ? -8.078 -16.366 -17.248 1.00 0.00 94 GLN A CA 17
ATOM 26474 C C . GLN A 1 94 ? -8.985 -15.492 -18.117 1.00 0.00 94 GLN A C 17
ATOM 26475 O O . GLN A 1 94 ? -9.444 -15.927 -19.173 1.00 0.00 94 GLN A O 17
ATOM 26489 N N . ASP A 1 95 ? -9.216 -14.277 -17.642 1.00 0.00 95 ASP A N 17
ATOM 26490 C CA . ASP A 1 95 ? -10.059 -13.339 -18.363 1.00 0.00 95 ASP A CA 17
ATOM 26491 C C . ASP A 1 95 ? -9.449 -13.066 -19.739 1.00 0.00 95 ASP A C 17
ATOM 26492 O O . ASP A 1 95 ? -10.103 -13.262 -20.762 1.00 0.00 95 ASP A O 17
ATOM 26501 N N . ALA A 1 96 ? -8.203 -12.616 -19.720 1.00 0.00 96 ALA A N 17
ATOM 26502 C CA . ALA A 1 96 ? -7.498 -12.313 -20.954 1.00 0.00 96 ALA A CA 17
ATOM 26503 C C . ALA A 1 96 ? -7.778 -13.414 -21.980 1.00 0.00 96 ALA A C 17
ATOM 26504 O O . ALA A 1 96 ? -8.349 -13.151 -23.037 1.00 0.00 96 ALA A O 17
ATOM 26511 N N . GLY A 1 97 ? -7.363 -14.623 -21.631 1.00 0.00 97 GLY A N 17
ATOM 26512 C CA . GLY A 1 97 ? -7.562 -15.764 -22.509 1.00 0.00 97 GLY A CA 17
ATOM 26513 C C . GLY A 1 97 ? -9.052 -16.040 -22.719 1.00 0.00 97 GLY A C 17
ATOM 26514 O O . GLY A 1 97 ? -9.805 -16.170 -21.755 1.00 0.00 97 GLY A O 17
ATOM 26518 N N . GLU A 1 98 ? -9.433 -16.123 -23.985 1.00 0.00 98 GLU A N 17
ATOM 26519 C CA . GLU A 1 98 ? -10.820 -16.382 -24.334 1.00 0.00 98 GLU A CA 17
ATOM 26520 C C . GLU A 1 98 ? -11.201 -17.816 -23.962 1.00 0.00 98 GLU A C 17
ATOM 26521 O O . GLU A 1 98 ? -10.333 -18.641 -23.682 1.00 0.00 98 GLU A O 17
ATOM 26533 N N . LYS A 1 99 ? -12.502 -18.070 -23.972 1.00 0.00 99 LYS A N 17
ATOM 26534 C CA . LYS A 1 99 ? -13.009 -19.390 -23.640 1.00 0.00 99 LYS A CA 17
ATOM 26535 C C . LYS A 1 99 ? -12.492 -20.403 -24.663 1.00 0.00 99 LYS A C 17
ATOM 26536 O O . LYS A 1 99 ? -12.883 -20.369 -25.828 1.00 0.00 99 LYS A O 17
ATOM 26555 N N . MET A 1 1 ? 34.917 21.238 -3.605 1.00 0.00 1 MET A N 18
ATOM 26556 C CA . MET A 1 1 ? 34.853 22.559 -3.003 1.00 0.00 1 MET A CA 18
ATOM 26557 C C . MET A 1 1 ? 33.521 22.767 -2.278 1.00 0.00 1 MET A C 18
ATOM 26558 O O . MET A 1 1 ? 33.422 23.605 -1.384 1.00 0.00 1 MET A O 18
ATOM 26572 N N . SER A 1 2 ? 32.531 21.989 -2.691 1.00 0.00 2 SER A N 18
ATOM 26573 C CA . SER A 1 2 ? 31.210 22.078 -2.093 1.00 0.00 2 SER A CA 18
ATOM 26574 C C . SER A 1 2 ? 30.339 20.915 -2.573 1.00 0.00 2 SER A C 18
ATOM 26575 O O . SER A 1 2 ? 29.956 20.054 -1.782 1.00 0.00 2 SER A O 18
ATOM 26583 N N . ALA A 1 3 ? 30.052 20.928 -3.866 1.00 0.00 3 ALA A N 18
ATOM 26584 C CA . ALA A 1 3 ? 29.233 19.886 -4.461 1.00 0.00 3 ALA A CA 18
ATOM 26585 C C . ALA A 1 3 ? 27.845 19.903 -3.817 1.00 0.00 3 ALA A C 18
ATOM 26586 O O . ALA A 1 3 ? 27.664 20.469 -2.739 1.00 0.00 3 ALA A O 18
ATOM 26593 N N . ASN A 1 4 ? 26.901 19.277 -4.504 1.00 0.00 4 ASN A N 18
ATOM 26594 C CA . ASN A 1 4 ? 25.535 19.214 -4.012 1.00 0.00 4 ASN A CA 18
ATOM 26595 C C . ASN A 1 4 ? 24.670 18.453 -5.019 1.00 0.00 4 ASN A C 18
ATOM 26596 O O . ASN A 1 4 ? 24.178 19.035 -5.984 1.00 0.00 4 ASN A O 18
ATOM 26607 N N . ARG A 1 5 ? 24.510 17.164 -4.759 1.00 0.00 5 ARG A N 18
ATOM 26608 C CA . ARG A 1 5 ? 23.713 16.318 -5.630 1.00 0.00 5 ARG A CA 18
ATOM 26609 C C . ARG A 1 5 ? 23.733 14.872 -5.130 1.00 0.00 5 ARG A C 18
ATOM 26610 O O . ARG A 1 5 ? 24.798 14.270 -5.002 1.00 0.00 5 ARG A O 18
ATOM 26631 N N . ARG A 1 6 ? 22.542 14.357 -4.860 1.00 0.00 6 ARG A N 18
ATOM 26632 C CA . ARG A 1 6 ? 22.410 12.993 -4.376 1.00 0.00 6 ARG A CA 18
ATOM 26633 C C . ARG A 1 6 ? 20.933 12.599 -4.299 1.00 0.00 6 ARG A C 18
ATOM 26634 O O . ARG A 1 6 ? 20.284 12.809 -3.275 1.00 0.00 6 ARG A O 18
ATOM 26655 N N . TRP A 1 7 ? 20.446 12.034 -5.394 1.00 0.00 7 TRP A N 18
ATOM 26656 C CA . TRP A 1 7 ? 19.059 11.608 -5.463 1.00 0.00 7 TRP A CA 18
ATOM 26657 C C . TRP A 1 7 ? 18.994 10.345 -6.323 1.00 0.00 7 TRP A C 18
ATOM 26658 O O . TRP A 1 7 ? 18.093 10.196 -7.147 1.00 0.00 7 TRP A O 18
ATOM 26679 N N . TRP A 1 8 ? 19.962 9.467 -6.103 1.00 0.00 8 TRP A N 18
ATOM 26680 C CA . TRP A 1 8 ? 20.026 8.222 -6.848 1.00 0.00 8 TRP A CA 18
ATOM 26681 C C . TRP A 1 8 ? 20.898 7.243 -6.059 1.00 0.00 8 TRP A C 18
ATOM 26682 O O . TRP A 1 8 ? 21.548 7.629 -5.088 1.00 0.00 8 TRP A O 18
ATOM 26703 N N . VAL A 1 9 ? 20.885 5.996 -6.505 1.00 0.00 9 VAL A N 18
ATOM 26704 C CA . VAL A 1 9 ? 21.666 4.959 -5.852 1.00 0.00 9 VAL A CA 18
ATOM 26705 C C . VAL A 1 9 ? 21.147 3.586 -6.285 1.00 0.00 9 VAL A C 18
ATOM 26706 O O . VAL A 1 9 ? 21.921 2.736 -6.722 1.00 0.00 9 VAL A O 18
ATOM 26719 N N . PRO A 1 10 ? 19.806 3.409 -6.146 1.00 0.00 10 PRO A N 18
ATOM 26720 C CA . PRO A 1 10 ? 19.175 2.154 -6.517 1.00 0.00 10 PRO A CA 18
ATOM 26721 C C . PRO A 1 10 ? 19.069 2.023 -8.038 1.00 0.00 10 PRO A C 18
ATOM 26722 O O . PRO A 1 10 ? 18.929 3.021 -8.743 1.00 0.00 10 PRO A O 18
ATOM 26733 N N . PRO A 1 11 ? 19.142 0.750 -8.512 1.00 0.00 11 PRO A N 18
ATOM 26734 C CA . PRO A 1 11 ? 19.056 0.475 -9.936 1.00 0.00 11 PRO A CA 18
ATOM 26735 C C . PRO A 1 11 ? 17.617 0.615 -10.435 1.00 0.00 11 PRO A C 18
ATOM 26736 O O . PRO A 1 11 ? 17.305 1.534 -11.192 1.00 0.00 11 PRO A O 18
ATOM 26747 N N . ASP A 1 12 ? 16.778 -0.309 -9.992 1.00 0.00 12 ASP A N 18
ATOM 26748 C CA . ASP A 1 12 ? 15.379 -0.301 -10.384 1.00 0.00 12 ASP A CA 18
ATOM 26749 C C . ASP A 1 12 ? 14.613 0.689 -9.504 1.00 0.00 12 ASP A C 18
ATOM 26750 O O . ASP A 1 12 ? 15.196 1.326 -8.628 1.00 0.00 12 ASP A O 18
ATOM 26759 N N . ASP A 1 13 ? 13.318 0.788 -9.768 1.00 0.00 13 ASP A N 18
ATOM 26760 C CA . ASP A 1 13 ? 12.466 1.689 -9.011 1.00 0.00 13 ASP A CA 18
ATOM 26761 C C . ASP A 1 13 ? 11.508 0.870 -8.144 1.00 0.00 13 ASP A C 18
ATOM 26762 O O . ASP A 1 13 ? 11.452 1.055 -6.929 1.00 0.00 13 ASP A O 18
ATOM 26771 N N . GLU A 1 14 ? 10.776 -0.017 -8.803 1.00 0.00 14 GLU A N 18
ATOM 26772 C CA . GLU A 1 14 ? 9.822 -0.864 -8.107 1.00 0.00 14 GLU A CA 18
ATOM 26773 C C . GLU A 1 14 ? 9.593 -2.158 -8.890 1.00 0.00 14 GLU A C 18
ATOM 26774 O O . GLU A 1 14 ? 9.837 -3.250 -8.378 1.00 0.00 14 GLU A O 18
ATOM 26786 N N . ASP A 1 15 ? 9.127 -1.994 -10.120 1.00 0.00 15 ASP A N 18
ATOM 26787 C CA . ASP A 1 15 ? 8.862 -3.135 -10.979 1.00 0.00 15 ASP A CA 18
ATOM 26788 C C . ASP A 1 15 ? 7.818 -4.036 -10.315 1.00 0.00 15 ASP A C 18
ATOM 26789 O O . ASP A 1 15 ? 8.058 -5.226 -10.113 1.00 0.00 15 ASP A O 18
ATOM 26798 N N . CYS A 1 16 ? 6.682 -3.435 -9.993 1.00 0.00 16 CYS A N 18
ATOM 26799 C CA . CYS A 1 16 ? 5.602 -4.168 -9.356 1.00 0.00 16 CYS A CA 18
ATOM 26800 C C . CYS A 1 16 ? 6.111 -4.708 -8.018 1.00 0.00 16 CYS A C 18
ATOM 26801 O O . CYS A 1 16 ? 6.158 -3.980 -7.028 1.00 0.00 16 CYS A O 18
ATOM 26809 N N . VAL A 1 17 ? 6.479 -5.981 -8.032 1.00 0.00 17 VAL A N 18
ATOM 26810 C CA . VAL A 1 17 ? 6.982 -6.627 -6.832 1.00 0.00 17 VAL A CA 18
ATOM 26811 C C . VAL A 1 17 ? 8.300 -7.335 -7.154 1.00 0.00 17 VAL A C 18
ATOM 26812 O O . VAL A 1 17 ? 9.273 -7.212 -6.411 1.00 0.00 17 VAL A O 18
ATOM 26825 N N . SER A 1 18 ? 8.290 -8.061 -8.262 1.00 0.00 18 SER A N 18
ATOM 26826 C CA . SER A 1 18 ? 9.472 -8.788 -8.692 1.00 0.00 18 SER A CA 18
ATOM 26827 C C . SER A 1 18 ? 9.912 -9.763 -7.598 1.00 0.00 18 SER A C 18
ATOM 26828 O O . SER A 1 18 ? 9.344 -9.775 -6.507 1.00 0.00 18 SER A O 18
ATOM 26836 N N . GLU A 1 19 ? 10.920 -10.557 -7.928 1.00 0.00 19 GLU A N 18
ATOM 26837 C CA . GLU A 1 19 ? 11.443 -11.533 -6.988 1.00 0.00 19 GLU A CA 18
ATOM 26838 C C . GLU A 1 19 ? 11.812 -10.854 -5.667 1.00 0.00 19 GLU A C 18
ATOM 26839 O O . GLU A 1 19 ? 11.840 -11.499 -4.620 1.00 0.00 19 GLU A O 18
ATOM 26851 N N . LYS A 1 20 ? 12.084 -9.561 -5.760 1.00 0.00 20 LYS A N 18
ATOM 26852 C CA . LYS A 1 20 ? 12.450 -8.787 -4.586 1.00 0.00 20 LYS A CA 18
ATOM 26853 C C . LYS A 1 20 ? 11.360 -8.935 -3.523 1.00 0.00 20 LYS A C 18
ATOM 26854 O O . LYS A 1 20 ? 11.599 -9.503 -2.458 1.00 0.00 20 LYS A O 18
ATOM 26873 N N . LEU A 1 21 ? 10.185 -8.415 -3.849 1.00 0.00 21 LEU A N 18
ATOM 26874 C CA . LEU A 1 21 ? 9.058 -8.482 -2.935 1.00 0.00 21 LEU A CA 18
ATOM 26875 C C . LEU A 1 21 ? 8.631 -9.942 -2.766 1.00 0.00 21 LEU A C 18
ATOM 26876 O O . LEU A 1 21 ? 8.400 -10.399 -1.647 1.00 0.00 21 LEU A O 18
ATOM 26892 N N . LEU A 1 22 ? 8.539 -10.633 -3.892 1.00 0.00 22 LEU A N 18
ATOM 26893 C CA . LEU A 1 22 ? 8.144 -12.031 -3.882 1.00 0.00 22 LEU A CA 18
ATOM 26894 C C . LEU A 1 22 ? 8.830 -12.742 -2.714 1.00 0.00 22 LEU A C 18
ATOM 26895 O O . LEU A 1 22 ? 8.169 -13.385 -1.899 1.00 0.00 22 LEU A O 18
ATOM 26911 N N . ARG A 1 23 ? 10.147 -12.602 -2.668 1.00 0.00 23 ARG A N 18
ATOM 26912 C CA . ARG A 1 23 ? 10.929 -13.223 -1.613 1.00 0.00 23 ARG A CA 18
ATOM 26913 C C . ARG A 1 23 ? 10.699 -12.499 -0.285 1.00 0.00 23 ARG A C 18
ATOM 26914 O O . ARG A 1 23 ? 10.590 -13.135 0.762 1.00 0.00 23 ARG A O 18
ATOM 26935 N N . LYS A 1 24 ? 10.631 -11.179 -0.372 1.00 0.00 24 LYS A N 18
ATOM 26936 C CA . LYS A 1 24 ? 10.415 -10.361 0.810 1.00 0.00 24 LYS A CA 18
ATOM 26937 C C . LYS A 1 24 ? 9.377 -11.036 1.709 1.00 0.00 24 LYS A C 18
ATOM 26938 O O . LYS A 1 24 ? 9.597 -11.191 2.909 1.00 0.00 24 LYS A O 18
ATOM 26957 N N . THR A 1 25 ? 8.268 -11.421 1.094 1.00 0.00 25 THR A N 18
ATOM 26958 C CA . THR A 1 25 ? 7.196 -12.075 1.824 1.00 0.00 25 THR A CA 18
ATOM 26959 C C . THR A 1 25 ? 7.013 -13.511 1.327 1.00 0.00 25 THR A C 18
ATOM 26960 O O . THR A 1 25 ? 6.762 -13.736 0.144 1.00 0.00 25 THR A O 18
ATOM 26971 N N . ARG A 1 26 ? 7.144 -14.446 2.257 1.00 0.00 26 ARG A N 18
ATOM 26972 C CA . ARG A 1 26 ? 6.996 -15.854 1.929 1.00 0.00 26 ARG A CA 18
ATOM 26973 C C . ARG A 1 26 ? 7.296 -16.718 3.156 1.00 0.00 26 ARG A C 18
ATOM 26974 O O . ARG A 1 26 ? 8.440 -17.112 3.377 1.00 0.00 26 ARG A O 18
ATOM 26995 N N . GLU A 1 27 ? 6.248 -16.988 3.920 1.00 0.00 27 GLU A N 18
ATOM 26996 C CA . GLU A 1 27 ? 6.384 -17.799 5.118 1.00 0.00 27 GLU A CA 18
ATOM 26997 C C . GLU A 1 27 ? 5.022 -17.990 5.788 1.00 0.00 27 GLU A C 18
ATOM 26998 O O . GLU A 1 27 ? 4.596 -19.119 6.026 1.00 0.00 27 GLU A O 18
ATOM 27010 N N . SER A 1 28 ? 4.376 -16.868 6.073 1.00 0.00 28 SER A N 18
ATOM 27011 C CA . SER A 1 28 ? 3.071 -16.898 6.710 1.00 0.00 28 SER A CA 18
ATOM 27012 C C . SER A 1 28 ? 1.990 -16.488 5.708 1.00 0.00 28 SER A C 18
ATOM 27013 O O . SER A 1 28 ? 2.297 -15.981 4.631 1.00 0.00 28 SER A O 18
ATOM 27021 N N . PRO A 1 29 ? 0.713 -16.729 6.110 1.00 0.00 29 PRO A N 18
ATOM 27022 C CA . PRO A 1 29 ? -0.416 -16.390 5.260 1.00 0.00 29 PRO A CA 18
ATOM 27023 C C . PRO A 1 29 ? -0.665 -14.881 5.255 1.00 0.00 29 PRO A C 18
ATOM 27024 O O . PRO A 1 29 ? -0.054 -14.144 6.028 1.00 0.00 29 PRO A O 18
ATOM 27035 N N . LEU A 1 30 ? -1.565 -14.465 4.376 1.00 0.00 30 LEU A N 18
ATOM 27036 C CA . LEU A 1 30 ? -1.903 -13.056 4.260 1.00 0.00 30 LEU A CA 18
ATOM 27037 C C . LEU A 1 30 ? -3.168 -12.771 5.072 1.00 0.00 30 LEU A C 18
ATOM 27038 O O . LEU A 1 30 ? -3.439 -11.624 5.424 1.00 0.00 30 LEU A O 18
ATOM 27054 N N . VAL A 1 31 ? -3.909 -13.835 5.346 1.00 0.00 31 VAL A N 18
ATOM 27055 C CA . VAL A 1 31 ? -5.139 -13.714 6.110 1.00 0.00 31 VAL A CA 18
ATOM 27056 C C . VAL A 1 31 ? -4.908 -12.774 7.294 1.00 0.00 31 VAL A C 18
ATOM 27057 O O . VAL A 1 31 ? -5.674 -11.834 7.504 1.00 0.00 31 VAL A O 18
ATOM 27070 N N . PRO A 1 32 ? -3.821 -13.066 8.057 1.00 0.00 32 PRO A N 18
ATOM 27071 C CA . PRO A 1 32 ? -3.480 -12.257 9.215 1.00 0.00 32 PRO A CA 18
ATOM 27072 C C . PRO A 1 32 ? -2.865 -10.923 8.790 1.00 0.00 32 PRO A C 18
ATOM 27073 O O . PRO A 1 32 ? -3.439 -9.863 9.037 1.00 0.00 32 PRO A O 18
ATOM 27084 N N . ILE A 1 33 ? -1.705 -11.017 8.156 1.00 0.00 33 ILE A N 18
ATOM 27085 C CA . ILE A 1 33 ? -1.006 -9.830 7.694 1.00 0.00 33 ILE A CA 18
ATOM 27086 C C . ILE A 1 33 ? -2.019 -8.837 7.121 1.00 0.00 33 ILE A C 18
ATOM 27087 O O . ILE A 1 33 ? -1.890 -7.630 7.318 1.00 0.00 33 ILE A O 18
ATOM 27103 N N . GLY A 1 34 ? -3.005 -9.383 6.424 1.00 0.00 34 GLY A N 18
ATOM 27104 C CA . GLY A 1 34 ? -4.040 -8.560 5.821 1.00 0.00 34 GLY A CA 18
ATOM 27105 C C . GLY A 1 34 ? -4.989 -8.006 6.886 1.00 0.00 34 GLY A C 18
ATOM 27106 O O . GLY A 1 34 ? -5.256 -6.806 6.919 1.00 0.00 34 GLY A O 18
ATOM 27110 N N . LEU A 1 35 ? -5.471 -8.906 7.729 1.00 0.00 35 LEU A N 18
ATOM 27111 C CA . LEU A 1 35 ? -6.385 -8.522 8.792 1.00 0.00 35 LEU A CA 18
ATOM 27112 C C . LEU A 1 35 ? -5.831 -7.293 9.515 1.00 0.00 35 LEU A C 18
ATOM 27113 O O . LEU A 1 35 ? -6.499 -6.263 9.598 1.00 0.00 35 LEU A O 18
ATOM 27129 N N . GLY A 1 36 ? -4.615 -7.440 10.020 1.00 0.00 36 GLY A N 18
ATOM 27130 C CA . GLY A 1 36 ? -3.964 -6.355 10.733 1.00 0.00 36 GLY A CA 18
ATOM 27131 C C . GLY A 1 36 ? -3.738 -5.153 9.814 1.00 0.00 36 GLY A C 18
ATOM 27132 O O . GLY A 1 36 ? -4.321 -4.090 10.022 1.00 0.00 36 GLY A O 18
ATOM 27136 N N . GLY A 1 37 ? -2.891 -5.361 8.817 1.00 0.00 37 GLY A N 18
ATOM 27137 C CA . GLY A 1 37 ? -2.581 -4.308 7.866 1.00 0.00 37 GLY A CA 18
ATOM 27138 C C . GLY A 1 37 ? -3.841 -3.530 7.479 1.00 0.00 37 GLY A C 18
ATOM 27139 O O . GLY A 1 37 ? -3.764 -2.355 7.123 1.00 0.00 37 GLY A O 18
ATOM 27143 N N . CYS A 1 38 ? -4.971 -4.217 7.563 1.00 0.00 38 CYS A N 18
ATOM 27144 C CA . CYS A 1 38 ? -6.245 -3.605 7.226 1.00 0.00 38 CYS A CA 18
ATOM 27145 C C . CYS A 1 38 ? -6.655 -2.685 8.378 1.00 0.00 38 CYS A C 18
ATOM 27146 O O . CYS A 1 38 ? -6.794 -1.477 8.192 1.00 0.00 38 CYS A O 18
ATOM 27154 N N . LEU A 1 39 ? -6.837 -3.291 9.542 1.00 0.00 39 LEU A N 18
ATOM 27155 C CA . LEU A 1 39 ? -7.228 -2.541 10.723 1.00 0.00 39 LEU A CA 18
ATOM 27156 C C . LEU A 1 39 ? -6.471 -1.212 10.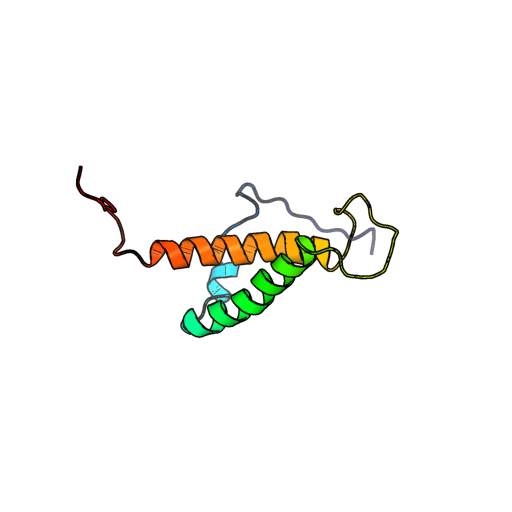752 1.00 0.00 39 LEU A C 18
ATOM 27157 O O . LEU A 1 39 ? -7.041 -0.175 11.089 1.00 0.00 39 LEU A O 18
ATOM 27173 N N . VAL A 1 40 ? -5.197 -1.285 10.394 1.00 0.00 40 VAL A N 18
ATOM 27174 C CA . VAL A 1 40 ? -4.356 -0.101 10.375 1.00 0.00 40 VAL A CA 18
ATOM 27175 C C . VAL A 1 40 ? -4.790 0.810 9.225 1.00 0.00 40 VAL A C 18
ATOM 27176 O O . VAL A 1 40 ? -5.031 1.999 9.426 1.00 0.00 40 VAL A O 18
ATOM 27189 N N . VAL A 1 41 ? -4.878 0.216 8.043 1.00 0.00 41 VAL A N 18
ATOM 27190 C CA . VAL A 1 41 ? -5.279 0.959 6.861 1.00 0.00 41 VAL A CA 18
ATOM 27191 C C . VAL A 1 41 ? -6.600 1.679 7.140 1.00 0.00 41 VAL A C 18
ATOM 27192 O O . VAL A 1 41 ? -6.633 2.903 7.248 1.00 0.00 41 VAL A O 18
ATOM 27205 N N . ALA A 1 42 ? -7.657 0.887 7.248 1.00 0.00 42 ALA A N 18
ATOM 27206 C CA . ALA A 1 42 ? -8.977 1.434 7.512 1.00 0.00 42 ALA A CA 18
ATOM 27207 C C . ALA A 1 42 ? -8.881 2.467 8.636 1.00 0.00 42 ALA A C 18
ATOM 27208 O O . ALA A 1 42 ? -9.401 3.575 8.512 1.00 0.00 42 ALA A O 18
ATOM 27215 N N . ALA A 1 43 ? -8.212 2.068 9.708 1.00 0.00 43 ALA A N 18
ATOM 27216 C CA . ALA A 1 43 ? -8.042 2.945 10.853 1.00 0.00 43 ALA A CA 18
ATOM 27217 C C . ALA A 1 43 ? -7.604 4.329 10.369 1.00 0.00 43 ALA A C 18
ATOM 27218 O O . ALA A 1 43 ? -8.222 5.336 10.715 1.00 0.00 43 ALA A O 18
ATOM 27225 N N . TYR A 1 44 ? -6.543 4.336 9.576 1.00 0.00 44 TYR A N 18
ATOM 27226 C CA . TYR A 1 44 ? -6.016 5.579 9.041 1.00 0.00 44 TYR A CA 18
ATOM 27227 C C . TYR A 1 44 ? -7.003 6.215 8.059 1.00 0.00 44 TYR A C 18
ATOM 27228 O O . TYR A 1 44 ? -7.059 7.438 7.934 1.00 0.00 44 TYR A O 18
ATOM 27246 N N . ARG A 1 45 ? -7.756 5.357 7.387 1.00 0.00 45 ARG A N 18
ATOM 27247 C CA . ARG A 1 45 ? -8.737 5.820 6.420 1.00 0.00 45 ARG A CA 18
ATOM 27248 C C . ARG A 1 45 ? -9.779 6.707 7.105 1.00 0.00 45 ARG A C 18
ATOM 27249 O O . ARG A 1 45 ? -9.930 7.877 6.754 1.00 0.00 45 ARG A O 18
ATOM 27270 N N . ILE A 1 46 ? -10.470 6.118 8.069 1.00 0.00 46 ILE A N 18
ATOM 27271 C CA . ILE A 1 46 ? -11.493 6.840 8.805 1.00 0.00 46 ILE A CA 18
ATOM 27272 C C . ILE A 1 46 ? -10.866 8.066 9.472 1.00 0.00 46 ILE A C 18
ATOM 27273 O O . ILE A 1 46 ? -11.351 9.184 9.304 1.00 0.00 46 ILE A O 18
ATOM 27289 N N . TYR A 1 47 ? -9.797 7.815 10.213 1.00 0.00 47 TYR A N 18
ATOM 27290 C CA . TYR A 1 47 ? -9.098 8.884 10.905 1.00 0.00 47 TYR A CA 18
ATOM 27291 C C . TYR A 1 47 ? -8.907 10.096 9.991 1.00 0.00 47 TYR A C 18
ATOM 27292 O O . TYR A 1 47 ? -9.269 11.215 10.353 1.00 0.00 47 TYR A O 18
ATOM 27310 N N . ARG A 1 48 ? -8.338 9.833 8.824 1.00 0.00 48 ARG A N 18
ATOM 27311 C CA . ARG A 1 48 ? -8.094 10.888 7.855 1.00 0.00 48 ARG A CA 18
ATOM 27312 C C . ARG A 1 48 ? -9.410 11.566 7.467 1.00 0.00 48 ARG A C 18
ATOM 27313 O O . ARG A 1 48 ? -9.543 12.783 7.584 1.00 0.00 48 ARG A O 18
ATOM 27334 N N . LEU A 1 49 ? -10.348 10.749 7.013 1.00 0.00 49 LEU A N 18
ATOM 27335 C CA . LEU A 1 49 ? -11.649 11.255 6.607 1.00 0.00 49 LEU A CA 18
ATOM 27336 C C . LEU A 1 49 ? -12.113 12.317 7.606 1.00 0.00 49 LEU A C 18
ATOM 27337 O O . LEU A 1 49 ? -12.439 13.438 7.218 1.00 0.00 49 LEU A O 18
ATOM 27353 N N . ARG A 1 50 ? -12.127 11.927 8.872 1.00 0.00 50 ARG A N 18
ATOM 27354 C CA . ARG A 1 50 ? -12.545 12.831 9.929 1.00 0.00 50 ARG A CA 18
ATOM 27355 C C . ARG A 1 50 ? -11.434 13.837 10.238 1.00 0.00 50 ARG A C 18
ATOM 27356 O O . ARG A 1 50 ? -10.287 13.452 10.457 1.00 0.00 50 ARG A O 18
ATOM 27377 N N . SER A 1 51 ? -11.814 15.106 10.245 1.00 0.00 51 SER A N 18
ATOM 27378 C CA . SER A 1 51 ? -10.865 16.170 10.523 1.00 0.00 51 SER A CA 18
ATOM 27379 C C . SER A 1 51 ? -11.188 16.822 11.869 1.00 0.00 51 SER A C 18
ATOM 27380 O O . SER A 1 51 ? -12.281 16.641 12.403 1.00 0.00 51 SER A O 18
ATOM 27388 N N . ARG A 1 52 ? -10.217 17.566 12.378 1.00 0.00 52 ARG A N 18
ATOM 27389 C CA . ARG A 1 52 ? -10.385 18.245 13.652 1.00 0.00 52 ARG A CA 18
ATOM 27390 C C . ARG A 1 52 ? -9.793 19.654 13.584 1.00 0.00 52 ARG A C 18
ATOM 27391 O O . ARG A 1 52 ? -10.522 20.642 13.661 1.00 0.00 52 ARG A O 18
ATOM 27412 N N . GLY A 1 53 ? -8.477 19.703 13.440 1.00 0.00 53 GLY A N 18
ATOM 27413 C CA . GLY A 1 53 ? -7.779 20.975 13.361 1.00 0.00 53 GLY A CA 18
ATOM 27414 C C . GLY A 1 53 ? -6.354 20.786 12.835 1.00 0.00 53 GLY A C 18
ATOM 27415 O O . GLY A 1 53 ? -5.925 19.661 12.584 1.00 0.00 53 GLY A O 18
ATOM 27419 N N . SER A 1 54 ? -5.661 21.905 12.684 1.00 0.00 54 SER A N 18
ATOM 27420 C CA . SER A 1 54 ? -4.294 21.878 12.193 1.00 0.00 54 SER A CA 18
ATOM 27421 C C . SER A 1 54 ? -3.414 22.796 13.044 1.00 0.00 54 SER A C 18
ATOM 27422 O O . SER A 1 54 ? -3.846 23.873 13.451 1.00 0.00 54 SER A O 18
ATOM 27430 N N . THR A 1 55 ? -2.195 22.336 13.286 1.00 0.00 55 THR A N 18
ATOM 27431 C CA . THR A 1 55 ? -1.250 23.103 14.081 1.00 0.00 55 THR A CA 18
ATOM 27432 C C . THR A 1 55 ? -0.329 23.919 13.173 1.00 0.00 55 THR A C 18
ATOM 27433 O O . THR A 1 55 ? -0.052 25.085 13.450 1.00 0.00 55 THR A O 18
ATOM 27444 N N . LYS A 1 56 ? 0.122 23.274 12.107 1.00 0.00 56 LYS A N 18
ATOM 27445 C CA . LYS A 1 56 ? 1.006 23.926 11.156 1.00 0.00 56 LYS A CA 18
ATOM 27446 C C . LYS A 1 56 ? 1.094 23.080 9.885 1.00 0.00 56 LYS A C 18
ATOM 27447 O O . LYS A 1 56 ? 1.906 22.159 9.802 1.00 0.00 56 LYS A O 18
ATOM 27466 N N . MET A 1 57 ? 0.247 23.422 8.925 1.00 0.00 57 MET A N 18
ATOM 27467 C CA . MET A 1 57 ? 0.219 22.705 7.661 1.00 0.00 57 MET A CA 18
ATOM 27468 C C . MET A 1 57 ? 0.071 21.199 7.888 1.00 0.00 57 MET A C 18
ATOM 27469 O O . MET A 1 57 ? 0.827 20.406 7.329 1.00 0.00 57 MET A O 18
ATOM 27483 N N . SER A 1 58 ? -0.907 20.850 8.711 1.00 0.00 58 SER A N 18
ATOM 27484 C CA . SER A 1 58 ? -1.163 19.453 9.019 1.00 0.00 58 SER A CA 18
ATOM 27485 C C . SER A 1 58 ? 0.005 18.870 9.816 1.00 0.00 58 SER A C 18
ATOM 27486 O O . SER A 1 58 ? 0.971 19.572 10.111 1.00 0.00 58 SER A O 18
ATOM 27494 N N . ILE A 1 59 ? -0.122 17.593 10.143 1.00 0.00 59 ILE A N 18
ATOM 27495 C CA . ILE A 1 59 ? 0.911 16.908 10.900 1.00 0.00 59 ILE A CA 18
ATOM 27496 C C . ILE A 1 59 ? 1.055 17.569 12.272 1.00 0.00 59 ILE A C 18
ATOM 27497 O O . ILE A 1 59 ? 0.780 18.758 12.424 1.00 0.00 59 ILE A O 18
ATOM 27513 N N . HIS A 1 60 ? 1.485 16.769 13.237 1.00 0.00 60 HIS A N 18
ATOM 27514 C CA . HIS A 1 60 ? 1.668 17.261 14.592 1.00 0.00 60 HIS A CA 18
ATOM 27515 C C . HIS A 1 60 ? 2.265 16.155 15.464 1.00 0.00 60 HIS A C 18
ATOM 27516 O O . HIS A 1 60 ? 3.307 16.346 16.089 1.00 0.00 60 HIS A O 18
ATOM 27530 N N . LEU A 1 61 ? 1.578 15.022 15.478 1.00 0.00 61 LEU A N 18
ATOM 27531 C CA . LEU A 1 61 ? 2.028 13.885 16.263 1.00 0.00 61 LEU A CA 18
ATOM 27532 C C . LEU A 1 61 ? 3.537 13.712 16.085 1.00 0.00 61 LEU A C 18
ATOM 27533 O O . LEU A 1 61 ? 4.313 14.037 16.982 1.00 0.00 61 LEU A O 18
ATOM 27549 N N . ILE A 1 62 ? 3.908 13.199 14.921 1.00 0.00 62 ILE A N 18
ATOM 27550 C CA . ILE A 1 62 ? 5.311 12.979 14.613 1.00 0.00 62 ILE A CA 18
ATOM 27551 C C . ILE A 1 62 ? 5.747 13.951 13.516 1.00 0.00 62 ILE A C 18
ATOM 27552 O O . ILE A 1 62 ? 4.915 14.464 12.770 1.00 0.00 62 ILE A O 18
ATOM 27568 N N . HIS A 1 63 ? 7.052 14.175 13.452 1.00 0.00 63 HIS A N 18
ATOM 27569 C CA . HIS A 1 63 ? 7.608 15.077 12.458 1.00 0.00 63 HIS A CA 18
ATOM 27570 C C . HIS A 1 63 ? 8.320 14.268 11.372 1.00 0.00 63 HIS A C 18
ATOM 27571 O O . HIS A 1 63 ? 9.543 14.323 11.253 1.00 0.00 63 HIS A O 18
ATOM 27585 N N . THR A 1 64 ? 7.524 13.536 10.607 1.00 0.00 64 THR A N 18
ATOM 27586 C CA . THR A 1 64 ? 8.062 12.716 9.535 1.00 0.00 64 THR A CA 18
ATOM 27587 C C . THR A 1 64 ? 7.027 12.547 8.421 1.00 0.00 64 THR A C 18
ATOM 27588 O O . THR A 1 64 ? 6.008 13.236 8.406 1.00 0.00 64 THR A O 18
ATOM 27599 N N . ARG A 1 65 ? 7.323 11.625 7.517 1.00 0.00 65 ARG A N 18
ATOM 27600 C CA . ARG A 1 65 ? 6.430 11.357 6.402 1.00 0.00 65 ARG A CA 18
ATOM 27601 C C . ARG A 1 65 ? 5.422 10.270 6.780 1.00 0.00 65 ARG A C 18
ATOM 27602 O O . ARG A 1 65 ? 5.306 9.259 6.088 1.00 0.00 65 ARG A O 18
ATOM 27623 N N . VAL A 1 66 ? 4.719 10.514 7.875 1.00 0.00 66 VAL A N 18
ATOM 27624 C CA . VAL A 1 66 ? 3.724 9.569 8.353 1.00 0.00 66 VAL A CA 18
ATOM 27625 C C . VAL A 1 66 ? 2.632 9.405 7.294 1.00 0.00 66 VAL A C 18
ATOM 27626 O O . VAL A 1 66 ? 2.445 8.317 6.752 1.00 0.00 66 VAL A O 18
ATOM 27639 N N . ALA A 1 67 ? 1.939 10.504 7.030 1.00 0.00 67 ALA A N 18
ATOM 27640 C CA . ALA A 1 67 ? 0.870 10.496 6.046 1.00 0.00 67 ALA A CA 18
ATOM 27641 C C . ALA A 1 67 ? 1.449 10.145 4.674 1.00 0.00 67 ALA A C 18
ATOM 27642 O O . ALA A 1 67 ? 0.881 9.333 3.946 1.00 0.00 67 ALA A O 18
ATOM 27649 N N . ALA A 1 68 ? 2.573 10.773 4.363 1.00 0.00 68 ALA A N 18
ATOM 27650 C CA . ALA A 1 68 ? 3.235 10.538 3.091 1.00 0.00 68 ALA A CA 18
ATOM 27651 C C . ALA A 1 68 ? 3.378 9.031 2.867 1.00 0.00 68 ALA A C 18
ATOM 27652 O O . ALA A 1 68 ? 2.747 8.470 1.973 1.00 0.00 68 ALA A O 18
ATOM 27659 N N . GLN A 1 69 ? 4.212 8.418 3.695 1.00 0.00 69 GLN A N 18
ATOM 27660 C CA . GLN A 1 69 ? 4.445 6.987 3.598 1.00 0.00 69 GLN A CA 18
ATOM 27661 C C . GLN A 1 69 ? 3.115 6.237 3.508 1.00 0.00 69 GLN A C 18
ATOM 27662 O O . GLN A 1 69 ? 2.824 5.601 2.496 1.00 0.00 69 GLN A O 18
ATOM 27676 N N . ALA A 1 70 ? 2.343 6.336 4.580 1.00 0.00 70 ALA A N 18
ATOM 27677 C CA . ALA A 1 70 ? 1.050 5.675 4.635 1.00 0.00 70 ALA A CA 18
ATOM 27678 C C . ALA A 1 70 ? 0.354 5.812 3.279 1.00 0.00 70 ALA A C 18
ATOM 27679 O O . ALA A 1 70 ? -0.386 4.922 2.864 1.00 0.00 70 ALA A O 18
ATOM 27686 N N . CYS A 1 71 ? 0.616 6.935 2.626 1.00 0.00 71 CYS A N 18
ATOM 27687 C CA . CYS A 1 71 ? 0.024 7.200 1.326 1.00 0.00 71 CYS A CA 18
ATOM 27688 C C . CYS A 1 71 ? 0.650 6.243 0.309 1.00 0.00 71 CYS A C 18
ATOM 27689 O O . CYS A 1 71 ? -0.043 5.410 -0.272 1.00 0.00 71 CYS A O 18
ATOM 27697 N N . ALA A 1 72 ? 1.953 6.395 0.125 1.00 0.00 72 ALA A N 18
ATOM 27698 C CA . ALA A 1 72 ? 2.680 5.555 -0.811 1.00 0.00 72 ALA A CA 18
ATOM 27699 C C . ALA A 1 72 ? 2.404 4.085 -0.490 1.00 0.00 72 ALA A C 18
ATOM 27700 O O . ALA A 1 72 ? 1.725 3.396 -1.250 1.00 0.00 72 ALA A O 18
ATOM 27707 N N . VAL A 1 73 ? 2.946 3.647 0.637 1.00 0.00 73 VAL A N 18
ATOM 27708 C CA . VAL A 1 73 ? 2.767 2.271 1.068 1.00 0.00 73 VAL A CA 18
ATOM 27709 C C . VAL A 1 73 ? 1.293 1.886 0.933 1.00 0.00 73 VAL A C 18
ATOM 27710 O O . VAL A 1 73 ? 0.958 0.932 0.233 1.00 0.00 73 VAL A O 18
ATOM 27723 N N . GLY A 1 74 ? 0.450 2.649 1.615 1.00 0.00 74 GLY A N 18
ATOM 27724 C CA . GLY A 1 74 ? -0.981 2.399 1.580 1.00 0.00 74 GLY A CA 18
ATOM 27725 C C . GLY A 1 74 ? -1.440 2.040 0.165 1.00 0.00 74 GLY A C 18
ATOM 27726 O O . GLY A 1 74 ? -2.114 1.030 -0.035 1.00 0.00 74 GLY A O 18
ATOM 27730 N N . ALA A 1 75 ? -1.058 2.886 -0.780 1.00 0.00 75 ALA A N 18
ATOM 27731 C CA . ALA A 1 75 ? -1.422 2.670 -2.170 1.00 0.00 75 ALA A CA 18
ATOM 27732 C C . ALA A 1 75 ? -0.813 1.352 -2.653 1.00 0.00 75 ALA A C 18
ATOM 27733 O O . ALA A 1 75 ? -1.486 0.557 -3.309 1.00 0.00 75 ALA A O 18
ATOM 27740 N N . ILE A 1 76 ? 0.452 1.161 -2.311 1.00 0.00 76 ILE A N 18
ATOM 27741 C CA . ILE A 1 76 ? 1.159 -0.047 -2.702 1.00 0.00 76 ILE A CA 18
ATOM 27742 C C . ILE A 1 76 ? 0.367 -1.270 -2.234 1.00 0.00 76 ILE A C 18
ATOM 27743 O O . ILE A 1 76 ? -0.139 -2.036 -3.053 1.00 0.00 76 ILE A O 18
ATOM 27759 N N . MET A 1 77 ? 0.285 -1.415 -0.920 1.00 0.00 77 MET A N 18
ATOM 27760 C CA . MET A 1 77 ? -0.437 -2.531 -0.334 1.00 0.00 77 MET A CA 18
ATOM 27761 C C . MET A 1 77 ? -1.875 -2.589 -0.855 1.00 0.00 77 MET A C 18
ATOM 27762 O O . MET A 1 77 ? -2.452 -3.668 -0.977 1.00 0.00 77 MET A O 18
ATOM 27776 N N . LEU A 1 78 ? -2.412 -1.414 -1.147 1.00 0.00 78 LEU A N 18
ATOM 27777 C CA . LEU A 1 78 ? -3.771 -1.317 -1.652 1.00 0.00 78 LEU A CA 18
ATOM 27778 C C . LEU A 1 78 ? -3.875 -2.082 -2.973 1.00 0.00 78 LEU A C 18
ATOM 27779 O O . LEU A 1 78 ? -4.689 -2.995 -3.102 1.00 0.00 78 LEU A O 18
ATOM 27795 N N . GLY A 1 79 ? -3.040 -1.681 -3.920 1.00 0.00 79 GLY A N 18
ATOM 27796 C CA . GLY A 1 79 ? -3.029 -2.317 -5.226 1.00 0.00 79 GLY A CA 18
ATOM 27797 C C . GLY A 1 79 ? -2.699 -3.806 -5.108 1.00 0.00 79 GLY A C 18
ATOM 27798 O O . GLY A 1 79 ? -3.457 -4.653 -5.578 1.00 0.00 79 GLY A O 18
ATOM 27802 N N . ALA A 1 80 ? -1.567 -4.080 -4.476 1.00 0.00 80 ALA A N 18
ATOM 27803 C CA . ALA A 1 80 ? -1.127 -5.453 -4.290 1.00 0.00 80 ALA A CA 18
ATOM 27804 C C . ALA A 1 80 ? -2.262 -6.267 -3.666 1.00 0.00 80 ALA A C 18
ATOM 27805 O O . ALA A 1 80 ? -2.837 -7.138 -4.318 1.00 0.00 80 ALA A O 18
ATOM 27812 N N . VAL A 1 81 ? -2.551 -5.955 -2.411 1.00 0.00 81 VAL A N 18
ATOM 27813 C CA . VAL A 1 81 ? -3.608 -6.647 -1.692 1.00 0.00 81 VAL A CA 18
ATOM 27814 C C . VAL A 1 81 ? -4.838 -6.767 -2.594 1.00 0.00 81 VAL A C 18
ATOM 27815 O O . VAL A 1 81 ? -5.268 -7.872 -2.920 1.00 0.00 81 VAL A O 18
ATOM 27828 N N . TYR A 1 82 ? -5.371 -5.614 -2.971 1.00 0.00 82 TYR A N 18
ATOM 27829 C CA . TYR A 1 82 ? -6.543 -5.576 -3.828 1.00 0.00 82 TYR A CA 18
ATOM 27830 C C . TYR A 1 82 ? -6.482 -6.676 -4.890 1.00 0.00 82 TYR A C 18
ATOM 27831 O O . TYR A 1 82 ? -7.398 -7.490 -4.998 1.00 0.00 82 TYR A O 18
ATOM 27849 N N . THR A 1 83 ? -5.395 -6.664 -5.646 1.00 0.00 83 THR A N 18
ATOM 27850 C CA . THR A 1 83 ? -5.203 -7.650 -6.696 1.00 0.00 83 THR A CA 18
ATOM 27851 C C . THR A 1 83 ? -5.331 -9.065 -6.128 1.00 0.00 83 THR A C 18
ATOM 27852 O O . THR A 1 83 ? -5.934 -9.936 -6.752 1.00 0.00 83 THR A O 18
ATOM 27863 N N . MET A 1 84 ? -4.754 -9.250 -4.949 1.00 0.00 84 MET A N 18
ATOM 27864 C CA . MET A 1 84 ? -4.796 -10.544 -4.290 1.00 0.00 84 MET A CA 18
ATOM 27865 C C . MET A 1 84 ? -6.221 -10.890 -3.853 1.00 0.00 84 MET A C 18
ATOM 27866 O O . MET A 1 84 ? -6.846 -11.787 -4.417 1.00 0.00 84 MET A O 18
ATOM 27880 N N . TYR A 1 85 ? -6.693 -10.161 -2.852 1.00 0.00 85 TYR A N 18
ATOM 27881 C CA . TYR A 1 85 ? -8.032 -10.380 -2.333 1.00 0.00 85 TYR A CA 18
ATOM 27882 C C . TYR A 1 85 ? -9.018 -10.675 -3.466 1.00 0.00 85 TYR A C 18
ATOM 27883 O O . TYR A 1 85 ? -9.837 -11.586 -3.359 1.00 0.00 85 TYR A O 18
ATOM 27901 N N . SER A 1 86 ? -8.905 -9.887 -4.525 1.00 0.00 86 SER A N 18
ATOM 27902 C CA . SER A 1 86 ? -9.776 -10.052 -5.676 1.00 0.00 86 SER A CA 18
ATOM 27903 C C . SER A 1 86 ? -9.514 -11.405 -6.341 1.00 0.00 86 SER A C 18
ATOM 27904 O O . SER A 1 86 ? -10.412 -12.240 -6.433 1.00 0.00 86 SER A O 18
ATOM 27912 N N . ASP A 1 87 ? -8.279 -11.579 -6.788 1.00 0.00 87 ASP A N 18
ATOM 27913 C CA . ASP A 1 87 ? -7.887 -12.817 -7.441 1.00 0.00 87 ASP A CA 18
ATOM 27914 C C . ASP A 1 87 ? -8.436 -14.004 -6.647 1.00 0.00 87 ASP A C 18
ATOM 27915 O O . ASP A 1 87 ? -8.867 -14.998 -7.229 1.00 0.00 87 ASP A O 18
ATOM 27924 N N . TYR A 1 88 ? -8.401 -13.861 -5.331 1.00 0.00 88 TYR A N 18
ATOM 27925 C CA . TYR A 1 88 ? -8.890 -14.909 -4.451 1.00 0.00 88 TYR A CA 18
ATOM 27926 C C . TYR A 1 88 ? -10.173 -15.534 -5.003 1.00 0.00 88 TYR A C 18
ATOM 27927 O O . TYR A 1 88 ? -10.319 -16.756 -5.011 1.00 0.00 88 TYR A O 18
ATOM 27945 N N . VAL A 1 89 ? -11.070 -14.668 -5.451 1.00 0.00 89 VAL A N 18
ATOM 27946 C CA . VAL A 1 89 ? -12.336 -15.120 -6.003 1.00 0.00 89 VAL A CA 18
ATOM 27947 C C . VAL A 1 89 ? -12.090 -16.333 -6.903 1.00 0.00 89 VAL A C 18
ATOM 27948 O O . VAL A 1 89 ? -11.298 -16.264 -7.842 1.00 0.00 89 VAL A O 18
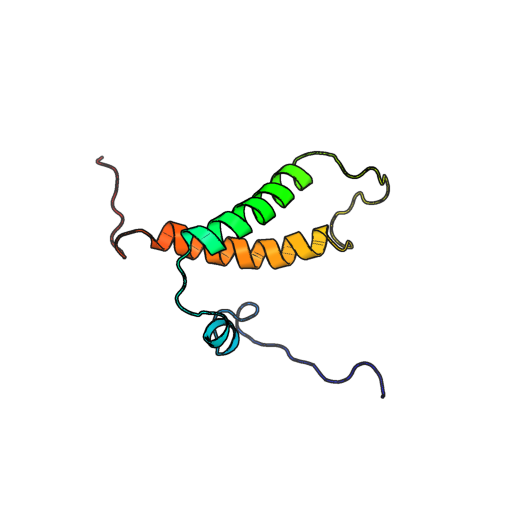ATOM 27961 N N . LYS A 1 90 ? -12.785 -17.416 -6.585 1.00 0.00 90 LYS A N 18
ATOM 27962 C CA . LYS A 1 90 ? -12.652 -18.642 -7.353 1.00 0.00 90 LYS A CA 18
ATOM 27963 C C . LYS A 1 90 ? -11.231 -19.185 -7.197 1.00 0.00 90 LYS A C 18
ATOM 27964 O O . LYS A 1 90 ? -10.995 -20.102 -6.412 1.00 0.00 90 LYS A O 18
ATOM 27983 N N . ARG A 1 91 ? -10.319 -18.597 -7.958 1.00 0.00 91 ARG A N 18
ATOM 27984 C CA . ARG A 1 91 ? -8.927 -19.010 -7.914 1.00 0.00 91 ARG A CA 18
ATOM 27985 C C . ARG A 1 91 ? -8.124 -18.288 -8.998 1.00 0.00 91 ARG A C 18
ATOM 27986 O O . ARG A 1 91 ? -7.249 -17.480 -8.692 1.00 0.00 91 ARG A O 18
ATOM 28007 N N . MET A 1 92 ? -8.451 -18.605 -10.242 1.00 0.00 92 MET A N 18
ATOM 28008 C CA . MET A 1 92 ? -7.772 -17.997 -11.373 1.00 0.00 92 MET A CA 18
ATOM 28009 C C . MET A 1 92 ? -6.348 -18.541 -11.514 1.00 0.00 92 MET A C 18
ATOM 28010 O O . MET A 1 92 ? -5.535 -18.406 -10.602 1.00 0.00 92 MET A O 18
ATOM 28024 N N . ALA A 1 93 ? -6.091 -19.143 -12.666 1.00 0.00 93 ALA A N 18
ATOM 28025 C CA . ALA A 1 93 ? -4.780 -19.708 -12.939 1.00 0.00 93 ALA A CA 18
ATOM 28026 C C . ALA A 1 93 ? -4.727 -20.183 -14.392 1.00 0.00 93 ALA A C 18
ATOM 28027 O O . ALA A 1 93 ? -3.839 -19.787 -15.146 1.00 0.00 93 ALA A O 18
ATOM 28034 N N . GLN A 1 94 ? -5.688 -21.024 -14.742 1.00 0.00 94 GLN A N 18
ATOM 28035 C CA . GLN A 1 94 ? -5.762 -21.557 -16.092 1.00 0.00 94 GLN A CA 18
ATOM 28036 C C . GLN A 1 94 ? -7.220 -21.798 -16.489 1.00 0.00 94 GLN A C 18
ATOM 28037 O O . GLN A 1 94 ? -7.551 -22.845 -17.043 1.00 0.00 94 GLN A O 18
ATOM 28051 N N . ASP A 1 95 ? -8.052 -20.811 -16.190 1.00 0.00 95 ASP A N 18
ATOM 28052 C CA . ASP A 1 95 ? -9.466 -20.902 -16.509 1.00 0.00 95 ASP A CA 18
ATOM 28053 C C . ASP A 1 95 ? -9.883 -19.670 -17.316 1.00 0.00 95 ASP A C 18
ATOM 28054 O O . ASP A 1 95 ? -10.554 -19.792 -18.339 1.00 0.00 95 ASP A O 18
ATOM 28063 N N . ALA A 1 96 ? -9.469 -18.512 -16.823 1.00 0.00 96 ALA A N 18
ATOM 28064 C CA . ALA A 1 96 ? -9.791 -17.259 -17.485 1.00 0.00 96 ALA A CA 18
ATOM 28065 C C . ALA A 1 96 ? -9.513 -17.393 -18.984 1.00 0.00 96 ALA A C 18
ATOM 28066 O O . ALA A 1 96 ? -8.503 -17.971 -19.383 1.00 0.00 96 ALA A O 18
ATOM 28073 N N . GLY A 1 97 ? -10.428 -16.849 -19.773 1.00 0.00 97 GLY A N 18
ATOM 28074 C CA . GLY A 1 97 ? -10.295 -16.900 -21.219 1.00 0.00 97 GLY A CA 18
ATOM 28075 C C . GLY A 1 97 ? -9.138 -16.019 -21.695 1.00 0.00 97 GLY A C 18
ATOM 28076 O O . GLY A 1 97 ? -8.100 -15.943 -21.039 1.00 0.00 97 GLY A O 18
ATOM 28080 N N . GLU A 1 98 ? -9.355 -15.376 -22.833 1.00 0.00 98 GLU A N 18
ATOM 28081 C CA . GLU A 1 98 ? -8.344 -14.503 -23.404 1.00 0.00 98 GLU A CA 18
ATOM 28082 C C . GLU A 1 98 ? -6.963 -15.154 -23.304 1.00 0.00 98 GLU A C 18
ATOM 28083 O O . GLU A 1 98 ? -6.182 -14.829 -22.412 1.00 0.00 98 GLU A O 18
ATOM 28095 N N . LYS A 1 99 ? -6.704 -16.063 -24.233 1.00 0.00 99 LYS A N 18
ATOM 28096 C CA . LYS A 1 99 ? -5.431 -16.763 -24.262 1.00 0.00 99 LYS A CA 18
ATOM 28097 C C . LYS A 1 99 ? -5.113 -17.291 -22.861 1.00 0.00 99 LYS A C 18
ATOM 28098 O O . LYS A 1 99 ? -4.200 -18.097 -22.690 1.00 0.00 99 LYS A O 18
ATOM 28117 N N . MET A 1 1 ? 31.614 4.132 12.846 1.00 0.00 1 MET A N 19
ATOM 28118 C CA . MET A 1 1 ? 30.583 5.143 13.015 1.00 0.00 1 MET A CA 19
ATOM 28119 C C . MET A 1 1 ? 31.005 6.469 12.379 1.00 0.00 1 MET A C 19
ATOM 28120 O O . MET A 1 1 ? 30.899 7.523 13.003 1.00 0.00 1 MET A O 19
ATOM 28134 N N . SER A 1 2 ? 31.475 6.372 11.144 1.00 0.00 2 SER A N 19
ATOM 28135 C CA . SER A 1 2 ? 31.914 7.550 10.415 1.00 0.00 2 SER A CA 19
ATOM 28136 C C . SER A 1 2 ? 31.620 7.383 8.923 1.00 0.00 2 SER A C 19
ATOM 28137 O O . SER A 1 2 ? 31.325 6.280 8.465 1.00 0.00 2 SER A O 19
ATOM 28145 N N . ALA A 1 3 ? 31.709 8.494 8.207 1.00 0.00 3 ALA A N 19
ATOM 28146 C CA . ALA A 1 3 ? 31.456 8.484 6.776 1.00 0.00 3 ALA A CA 19
ATOM 28147 C C . ALA A 1 3 ? 30.065 7.905 6.512 1.00 0.00 3 ALA A C 19
ATOM 28148 O O . ALA A 1 3 ? 29.429 7.370 7.420 1.00 0.00 3 ALA A O 19
ATOM 28155 N N . ASN A 1 4 ? 29.632 8.031 5.267 1.00 0.00 4 ASN A N 19
ATOM 28156 C CA . ASN A 1 4 ? 28.328 7.527 4.872 1.00 0.00 4 ASN A CA 19
ATOM 28157 C C . ASN A 1 4 ? 28.510 6.315 3.956 1.00 0.00 4 ASN A C 19
ATOM 28158 O O . ASN A 1 4 ? 28.985 6.450 2.830 1.00 0.00 4 ASN A O 19
ATOM 28169 N N . ARG A 1 5 ? 28.123 5.158 4.475 1.00 0.00 5 ARG A N 19
ATOM 28170 C CA . ARG A 1 5 ? 28.238 3.924 3.717 1.00 0.00 5 ARG A CA 19
ATOM 28171 C C . ARG A 1 5 ? 26.859 3.466 3.236 1.00 0.00 5 ARG A C 19
ATOM 28172 O O . ARG A 1 5 ? 25.838 3.990 3.678 1.00 0.00 5 ARG A O 19
ATOM 28193 N N . ARG A 1 6 ? 26.875 2.494 2.335 1.00 0.00 6 ARG A N 19
ATOM 28194 C CA . ARG A 1 6 ? 25.639 1.961 1.789 1.00 0.00 6 ARG A CA 19
ATOM 28195 C C . ARG A 1 6 ? 24.829 3.075 1.123 1.00 0.00 6 ARG A C 19
ATOM 28196 O O . ARG A 1 6 ? 25.034 4.253 1.409 1.00 0.00 6 ARG A O 19
ATOM 28217 N N . TRP A 1 7 ? 23.925 2.662 0.246 1.00 0.00 7 TRP A N 19
ATOM 28218 C CA . TRP A 1 7 ? 23.083 3.610 -0.463 1.00 0.00 7 TRP A CA 19
ATOM 28219 C C . TRP A 1 7 ? 21.861 2.855 -0.991 1.00 0.00 7 TRP A C 19
ATOM 28220 O O . TRP A 1 7 ? 22.000 1.883 -1.732 1.00 0.00 7 TRP A O 19
ATOM 28241 N N . TRP A 1 8 ? 20.692 3.330 -0.588 1.00 0.00 8 TRP A N 19
ATOM 28242 C CA . TRP A 1 8 ? 19.447 2.712 -1.011 1.00 0.00 8 TRP A CA 19
ATOM 28243 C C . TRP A 1 8 ? 19.482 2.573 -2.534 1.00 0.00 8 TRP A C 19
ATOM 28244 O O . TRP A 1 8 ? 19.993 3.449 -3.230 1.00 0.00 8 TRP A O 19
ATOM 28265 N N . VAL A 1 9 ? 18.932 1.464 -3.008 1.00 0.00 9 VAL A N 19
ATOM 28266 C CA . VAL A 1 9 ? 18.894 1.198 -4.436 1.00 0.00 9 VAL A CA 19
ATOM 28267 C C . VAL A 1 9 ? 18.005 2.238 -5.120 1.00 0.00 9 VAL A C 19
ATOM 28268 O O . VAL A 1 9 ? 17.107 2.800 -4.495 1.00 0.00 9 VAL A O 19
ATOM 28281 N N . PRO A 1 10 ? 18.294 2.470 -6.429 1.00 0.00 10 PRO A N 19
ATOM 28282 C CA . PRO A 1 10 ? 17.532 3.432 -7.205 1.00 0.00 10 PRO A CA 19
ATOM 28283 C C . PRO A 1 10 ? 16.155 2.874 -7.572 1.00 0.00 10 PRO A C 19
ATOM 28284 O O . PRO A 1 10 ? 15.988 1.662 -7.705 1.00 0.00 10 PRO A O 19
ATOM 28295 N N . PRO A 1 11 ? 15.179 3.808 -7.729 1.00 0.00 11 PRO A N 19
ATOM 28296 C CA . PRO A 1 11 ? 13.823 3.421 -8.077 1.00 0.00 11 PRO A CA 19
ATOM 28297 C C . PRO A 1 11 ? 13.727 3.024 -9.552 1.00 0.00 11 PRO A C 19
ATOM 28298 O O . PRO A 1 11 ? 14.481 3.528 -10.384 1.00 0.00 11 PRO A O 19
ATOM 28309 N N . ASP A 1 12 ? 12.795 2.125 -9.831 1.00 0.00 12 ASP A N 19
ATOM 28310 C CA . ASP A 1 12 ? 12.592 1.654 -11.190 1.00 0.00 12 ASP A CA 19
ATOM 28311 C C . ASP A 1 12 ? 11.377 2.362 -11.794 1.00 0.00 12 ASP A C 19
ATOM 28312 O O . ASP A 1 12 ? 11.525 3.282 -12.597 1.00 0.00 12 ASP A O 19
ATOM 28321 N N . ASP A 1 13 ? 10.203 1.906 -11.384 1.00 0.00 13 ASP A N 19
ATOM 28322 C CA . ASP A 1 13 ? 8.963 2.483 -11.874 1.00 0.00 13 ASP A CA 19
ATOM 28323 C C . ASP A 1 13 ? 7.789 1.911 -11.077 1.00 0.00 13 ASP A C 19
ATOM 28324 O O . ASP A 1 13 ? 7.120 2.636 -10.342 1.00 0.00 13 ASP A O 19
ATOM 28333 N N . GLU A 1 14 ? 7.573 0.615 -11.250 1.00 0.00 14 GLU A N 19
ATOM 28334 C CA . GLU A 1 14 ? 6.491 -0.063 -10.557 1.00 0.00 14 GLU A CA 19
ATOM 28335 C C . GLU A 1 14 ? 6.615 -1.578 -10.732 1.00 0.00 14 GLU A C 19
ATOM 28336 O O . GLU A 1 14 ? 5.998 -2.155 -11.626 1.00 0.00 14 GLU A O 19
ATOM 28348 N N . ASP A 1 15 ? 7.417 -2.178 -9.865 1.00 0.00 15 ASP A N 19
ATOM 28349 C CA . ASP A 1 15 ? 7.629 -3.615 -9.914 1.00 0.00 15 ASP A CA 19
ATOM 28350 C C . ASP A 1 15 ? 6.382 -4.329 -9.390 1.00 0.00 15 ASP A C 19
ATOM 28351 O O . ASP A 1 15 ? 5.659 -3.790 -8.552 1.00 0.00 15 ASP A O 19
ATOM 28360 N N . CYS A 1 16 ? 6.166 -5.531 -9.904 1.00 0.00 16 CYS A N 19
ATOM 28361 C CA . CYS A 1 16 ? 5.018 -6.323 -9.498 1.00 0.00 16 CYS A CA 19
ATOM 28362 C C . CYS A 1 16 ? 5.416 -7.155 -8.277 1.00 0.00 16 CYS A C 19
ATOM 28363 O O . CYS A 1 16 ? 4.842 -6.997 -7.200 1.00 0.00 16 CYS A O 19
ATOM 28371 N N . VAL A 1 17 ? 6.396 -8.022 -8.485 1.00 0.00 17 VAL A N 19
ATOM 28372 C CA . VAL A 1 17 ? 6.877 -8.878 -7.414 1.00 0.00 17 VAL A CA 19
ATOM 28373 C C . VAL A 1 17 ? 8.402 -8.784 -7.338 1.00 0.00 17 VAL A C 19
ATOM 28374 O O . VAL A 1 17 ? 8.949 -8.290 -6.354 1.00 0.00 17 VAL A O 19
ATOM 28387 N N . SER A 1 18 ? 9.046 -9.266 -8.391 1.00 0.00 18 SER A N 19
ATOM 28388 C CA . SER A 1 18 ? 10.498 -9.243 -8.456 1.00 0.00 18 SER A CA 19
ATOM 28389 C C . SER A 1 18 ? 11.087 -9.979 -7.252 1.00 0.00 18 SER A C 19
ATOM 28390 O O . SER A 1 18 ? 10.355 -10.401 -6.358 1.00 0.00 18 SER A O 19
ATOM 28398 N N . GLU A 1 19 ? 12.406 -10.111 -7.267 1.00 0.00 19 GLU A N 19
ATOM 28399 C CA . GLU A 1 19 ? 13.102 -10.790 -6.187 1.00 0.00 19 GLU A CA 19
ATOM 28400 C C . GLU A 1 19 ? 12.867 -10.060 -4.863 1.00 0.00 19 GLU A C 19
ATOM 28401 O O . GLU A 1 19 ? 12.965 -10.660 -3.793 1.00 0.00 19 GLU A O 19
ATOM 28413 N N . LYS A 1 20 ? 12.562 -8.776 -4.978 1.00 0.00 20 LYS A N 19
ATOM 28414 C CA . LYS A 1 20 ? 12.312 -7.958 -3.803 1.00 0.00 20 LYS A CA 19
ATOM 28415 C C . LYS A 1 20 ? 11.074 -8.484 -3.074 1.00 0.00 20 LYS A C 19
ATOM 28416 O O . LYS A 1 20 ? 11.175 -8.985 -1.955 1.00 0.00 20 LYS A O 19
ATOM 28435 N N . LEU A 1 21 ? 9.935 -8.352 -3.738 1.00 0.00 21 LEU A N 19
ATOM 28436 C CA . LEU A 1 21 ? 8.679 -8.808 -3.167 1.00 0.00 21 LEU A CA 19
ATOM 28437 C C . LEU A 1 21 ? 8.814 -10.276 -2.756 1.00 0.00 21 LEU A C 19
ATOM 28438 O O . LEU A 1 21 ? 8.433 -10.651 -1.648 1.00 0.00 21 LEU A O 19
ATOM 28454 N N . LEU A 1 22 ? 9.357 -11.066 -3.670 1.00 0.00 22 LEU A N 19
ATOM 28455 C CA . LEU A 1 22 ? 9.547 -12.484 -3.416 1.00 0.00 22 LEU A CA 19
ATOM 28456 C C . LEU A 1 22 ? 10.115 -12.674 -2.009 1.00 0.00 22 LEU A C 19
ATOM 28457 O O . LEU A 1 22 ? 9.493 -13.319 -1.166 1.00 0.00 22 LEU A O 19
ATOM 28473 N N . ARG A 1 23 ? 11.291 -12.101 -1.797 1.00 0.00 23 ARG A N 19
ATOM 28474 C CA . ARG A 1 23 ? 11.950 -12.200 -0.506 1.00 0.00 23 ARG A CA 19
ATOM 28475 C C . ARG A 1 23 ? 11.009 -11.736 0.607 1.00 0.00 23 ARG A C 19
ATOM 28476 O O . ARG A 1 23 ? 10.932 -12.363 1.662 1.00 0.00 23 ARG A O 19
ATOM 28497 N N . LYS A 1 24 ? 10.315 -10.640 0.334 1.00 0.00 24 LYS A N 19
ATOM 28498 C CA . LYS A 1 24 ? 9.382 -10.085 1.299 1.00 0.00 24 LYS A CA 19
ATOM 28499 C C . LYS A 1 24 ? 8.415 -11.180 1.756 1.00 0.00 24 LYS A C 19
ATOM 28500 O O . LYS A 1 24 ? 8.121 -11.297 2.944 1.00 0.00 24 LYS A O 19
ATOM 28519 N N . THR A 1 25 ? 7.948 -11.954 0.787 1.00 0.00 25 THR A N 19
ATOM 28520 C CA . THR A 1 25 ? 7.021 -13.035 1.075 1.00 0.00 25 THR A CA 19
ATOM 28521 C C . THR A 1 25 ? 7.692 -14.093 1.954 1.00 0.00 25 THR A C 19
ATOM 28522 O O . THR A 1 25 ? 8.907 -14.274 1.895 1.00 0.00 25 THR A O 19
ATOM 28533 N N . ARG A 1 26 ? 6.870 -14.763 2.748 1.00 0.00 26 ARG A N 19
ATOM 28534 C CA . ARG A 1 26 ? 7.368 -15.798 3.638 1.00 0.00 26 ARG A CA 19
ATOM 28535 C C . ARG A 1 26 ? 6.203 -16.575 4.254 1.00 0.00 26 ARG A C 19
ATOM 28536 O O . ARG A 1 26 ? 5.770 -16.275 5.365 1.00 0.00 26 ARG A O 19
ATOM 28557 N N . GLU A 1 27 ? 5.729 -17.560 3.505 1.00 0.00 27 GLU A N 19
ATOM 28558 C CA . GLU A 1 27 ? 4.622 -18.382 3.963 1.00 0.00 27 GLU A CA 19
ATOM 28559 C C . GLU A 1 27 ? 3.536 -17.508 4.593 1.00 0.00 27 GLU A C 19
ATOM 28560 O O . GLU A 1 27 ? 3.511 -16.296 4.383 1.00 0.00 27 GLU A O 19
ATOM 28572 N N . SER A 1 28 ? 2.665 -18.156 5.351 1.00 0.00 28 SER A N 19
ATOM 28573 C CA . SER A 1 28 ? 1.579 -17.453 6.013 1.00 0.00 28 SER A CA 19
ATOM 28574 C C . SER A 1 28 ? 0.645 -16.834 4.971 1.00 0.00 28 SER A C 19
ATOM 28575 O O . SER A 1 28 ? 1.103 -16.245 3.994 1.00 0.00 28 SER A O 19
ATOM 28583 N N . PRO A 1 29 ? -0.682 -16.993 5.223 1.00 0.00 29 PRO A N 19
ATOM 28584 C CA . PRO A 1 29 ? -1.685 -16.456 4.318 1.00 0.00 29 PRO A CA 19
ATOM 28585 C C . PRO A 1 29 ? -1.803 -14.939 4.469 1.00 0.00 29 PRO A C 19
ATOM 28586 O O . PRO A 1 29 ? -0.996 -14.315 5.157 1.00 0.00 29 PRO A O 19
ATOM 28597 N N . LEU A 1 30 ? -2.815 -14.388 3.814 1.00 0.00 30 LEU A N 19
ATOM 28598 C CA . LEU A 1 30 ? -3.049 -12.955 3.867 1.00 0.00 30 LEU A CA 19
ATOM 28599 C C . LEU A 1 30 ? -4.164 -12.661 4.872 1.00 0.00 30 LEU A C 19
ATOM 28600 O O . LEU A 1 30 ? -4.300 -11.533 5.342 1.00 0.00 30 LEU A O 19
ATOM 28616 N N . VAL A 1 31 ? -4.935 -13.697 5.172 1.00 0.00 31 VAL A N 19
ATOM 28617 C CA . VAL A 1 31 ? -6.034 -13.564 6.113 1.00 0.00 31 VAL A CA 19
ATOM 28618 C C . VAL A 1 31 ? -5.554 -12.798 7.347 1.00 0.00 31 VAL A C 19
ATOM 28619 O O . VAL A 1 31 ? -6.198 -11.844 7.779 1.00 0.00 31 VAL A O 19
ATOM 28632 N N . PRO A 1 32 ? -4.396 -13.256 7.893 1.00 0.00 32 PRO A N 19
ATOM 28633 C CA . PRO A 1 32 ? -3.821 -12.624 9.069 1.00 0.00 32 PRO A CA 19
ATOM 28634 C C . PRO A 1 32 ? -3.164 -11.290 8.709 1.00 0.00 32 PRO A C 19
ATOM 28635 O O . PRO A 1 32 ? -3.749 -10.229 8.922 1.00 0.00 32 PRO A O 19
ATOM 28646 N N . ILE A 1 33 ? -1.958 -11.387 8.169 1.00 0.00 33 ILE A N 19
ATOM 28647 C CA . ILE A 1 33 ? -1.216 -10.201 7.778 1.00 0.00 33 ILE A CA 19
ATOM 28648 C C . ILE A 1 33 ? -2.182 -9.170 7.192 1.00 0.00 33 ILE A C 19
ATOM 28649 O O . ILE A 1 33 ? -1.974 -7.966 7.338 1.00 0.00 33 ILE A O 19
ATOM 28665 N N . GLY A 1 34 ? -3.218 -9.679 6.542 1.00 0.00 34 GLY A N 19
ATOM 28666 C CA . GLY A 1 34 ? -4.217 -8.817 5.934 1.00 0.00 34 GLY A CA 19
ATOM 28667 C C . GLY A 1 34 ? -5.062 -8.119 7.002 1.00 0.00 34 GLY A C 19
ATOM 28668 O O . GLY A 1 34 ? -5.188 -6.895 6.997 1.00 0.00 34 GLY A O 19
ATOM 28672 N N . LEU A 1 35 ? -5.620 -8.927 7.891 1.00 0.00 35 LEU A N 19
ATOM 28673 C CA . LEU A 1 35 ? -6.449 -8.402 8.963 1.00 0.00 35 LEU A CA 19
ATOM 28674 C C . LEU A 1 35 ? -5.696 -7.282 9.683 1.00 0.00 35 LEU A C 19
ATOM 28675 O O . LEU A 1 35 ? -6.280 -6.253 10.019 1.00 0.00 35 LEU A O 19
ATOM 28691 N N . GLY A 1 36 ? -4.410 -7.519 9.897 1.00 0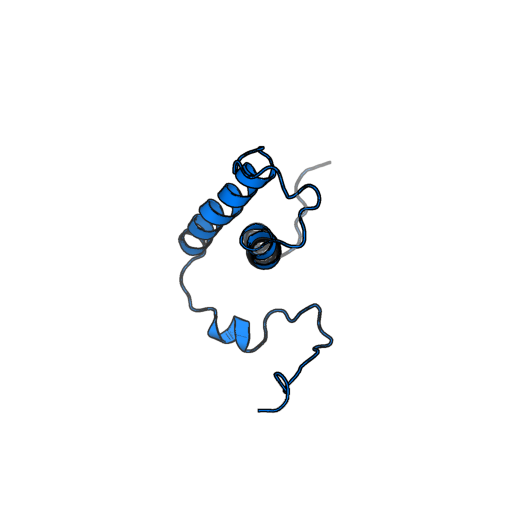.00 36 GLY A N 19
ATOM 28692 C CA . GLY A 1 36 ? -3.571 -6.543 10.571 1.00 0.00 36 GLY A CA 19
ATOM 28693 C C . GLY A 1 36 ? -3.458 -5.257 9.750 1.00 0.00 36 GLY A C 19
ATOM 28694 O O . GLY A 1 36 ? -3.990 -4.219 10.139 1.00 0.00 36 GLY A O 19
ATOM 28698 N N . GLY A 1 37 ? -2.761 -5.369 8.628 1.00 0.00 37 GLY A N 19
ATOM 28699 C CA . GLY A 1 37 ? -2.571 -4.229 7.748 1.00 0.00 37 GLY A CA 19
ATOM 28700 C C . GLY A 1 37 ? -3.910 -3.568 7.410 1.00 0.00 37 GLY A C 19
ATOM 28701 O O . GLY A 1 37 ? -3.947 -2.411 6.996 1.00 0.00 37 GLY A O 19
ATOM 28705 N N . CYS A 1 38 ? -4.975 -4.333 7.599 1.00 0.00 38 CYS A N 19
ATOM 28706 C CA . CYS A 1 38 ? -6.312 -3.836 7.319 1.00 0.00 38 CYS A CA 19
ATOM 28707 C C . CYS A 1 38 ? -6.708 -2.868 8.436 1.00 0.00 38 CYS A C 19
ATOM 28708 O O . CYS A 1 38 ? -6.801 -1.662 8.213 1.00 0.00 38 CYS A O 19
ATOM 28716 N N . LEU A 1 39 ? -6.931 -3.433 9.614 1.00 0.00 39 LEU A N 19
ATOM 28717 C CA . LEU A 1 39 ? -7.315 -2.635 10.765 1.00 0.00 39 LEU A CA 19
ATOM 28718 C C . LEU A 1 39 ? -6.482 -1.352 10.793 1.00 0.00 39 LEU A C 19
ATOM 28719 O O . LEU A 1 39 ? -6.987 -0.286 11.142 1.00 0.00 39 LEU A O 19
ATOM 28735 N N . VAL A 1 40 ? -5.219 -1.497 10.419 1.00 0.00 40 VAL A N 19
ATOM 28736 C CA . VAL A 1 40 ? -4.310 -0.363 10.397 1.00 0.00 40 VAL A CA 19
ATOM 28737 C C . VAL A 1 40 ? -4.747 0.613 9.303 1.00 0.00 40 VAL A C 19
ATOM 28738 O O . VAL A 1 40 ? -5.092 1.758 9.589 1.00 0.00 40 VAL A O 19
ATOM 28751 N N . VAL A 1 41 ? -4.717 0.124 8.071 1.00 0.00 41 VAL A N 19
ATOM 28752 C CA . VAL A 1 41 ? -5.105 0.939 6.933 1.00 0.00 41 VAL A CA 19
ATOM 28753 C C . VAL A 1 41 ? -6.450 1.608 7.225 1.00 0.00 41 VAL A C 19
ATOM 28754 O O . VAL A 1 41 ? -6.525 2.828 7.355 1.00 0.00 41 VAL A O 19
ATOM 28767 N N . ALA A 1 42 ? -7.479 0.778 7.320 1.00 0.00 42 ALA A N 19
ATOM 28768 C CA . ALA A 1 42 ? -8.817 1.274 7.595 1.00 0.00 42 ALA A CA 19
ATOM 28769 C C . ALA A 1 42 ? -8.740 2.384 8.645 1.00 0.00 42 ALA A C 19
ATOM 28770 O O . ALA A 1 42 ? -9.154 3.514 8.391 1.00 0.00 42 ALA A O 19
ATOM 28777 N N . ALA A 1 43 ? -8.207 2.023 9.803 1.00 0.00 43 ALA A N 19
ATOM 28778 C CA . ALA A 1 43 ? -8.070 2.974 10.893 1.00 0.00 43 ALA A CA 19
ATOM 28779 C C . ALA A 1 43 ? -7.617 4.324 10.332 1.00 0.00 43 ALA A C 19
ATOM 28780 O O . ALA A 1 43 ? -8.306 5.330 10.494 1.00 0.00 43 ALA A O 19
ATOM 28787 N N . TYR A 1 44 ? -6.461 4.302 9.684 1.00 0.00 44 TYR A N 19
ATOM 28788 C CA . TYR A 1 44 ? -5.909 5.511 9.098 1.00 0.00 44 TYR A CA 19
ATOM 28789 C C . TYR A 1 44 ? -6.931 6.197 8.189 1.00 0.00 44 TYR A C 19
ATOM 28790 O O . TYR A 1 44 ? -7.151 7.402 8.295 1.00 0.00 44 TYR A O 19
ATOM 28808 N N . ARG A 1 45 ? -7.527 5.399 7.316 1.00 0.00 45 ARG A N 19
ATOM 28809 C CA . ARG A 1 45 ? -8.521 5.914 6.389 1.00 0.00 45 ARG A CA 19
ATOM 28810 C C . ARG A 1 45 ? -9.588 6.710 7.142 1.00 0.00 45 ARG A C 19
ATOM 28811 O O . ARG A 1 45 ? -9.816 7.882 6.848 1.00 0.00 45 ARG A O 19
ATOM 28832 N N . ILE A 1 46 ? -10.213 6.041 8.100 1.00 0.00 46 ILE A N 19
ATOM 28833 C CA . ILE A 1 46 ? -11.251 6.671 8.898 1.00 0.00 46 ILE A CA 19
ATOM 28834 C C . ILE A 1 46 ? -10.659 7.870 9.642 1.00 0.00 46 ILE A C 19
ATOM 28835 O O . ILE A 1 46 ? -11.360 8.842 9.917 1.00 0.00 46 ILE A O 19
ATOM 28851 N N . TYR A 1 47 ? -9.374 7.761 9.946 1.00 0.00 47 TYR A N 19
ATOM 28852 C CA . TYR A 1 47 ? -8.679 8.824 10.652 1.00 0.00 47 TYR A CA 19
ATOM 28853 C C . TYR A 1 47 ? -8.643 10.105 9.817 1.00 0.00 47 TYR A C 19
ATOM 28854 O O . TYR A 1 47 ? -8.938 11.188 10.321 1.00 0.00 47 TYR A O 19
ATOM 28872 N N . ARG A 1 48 ? -8.280 9.940 8.553 1.00 0.00 48 ARG A N 19
ATOM 28873 C CA . ARG A 1 48 ? -8.202 11.070 7.643 1.00 0.00 48 ARG A CA 19
ATOM 28874 C C . ARG A 1 48 ? -9.606 11.559 7.283 1.00 0.00 48 ARG A C 19
ATOM 28875 O O . ARG A 1 48 ? -9.875 12.759 7.312 1.00 0.00 48 ARG A O 19
ATOM 28896 N N . LEU A 1 49 ? -10.463 10.605 6.950 1.00 0.00 49 LEU A N 19
ATOM 28897 C CA . LEU A 1 49 ? -11.833 10.925 6.585 1.00 0.00 49 LEU A CA 19
ATOM 28898 C C . LEU A 1 49 ? -12.442 11.836 7.652 1.00 0.00 49 LEU A C 19
ATOM 28899 O O . LEU A 1 49 ? -12.735 13.000 7.385 1.00 0.00 49 LEU A O 19
ATOM 28915 N N . ARG A 1 50 ? -12.614 11.272 8.838 1.00 0.00 50 ARG A N 19
ATOM 28916 C CA . ARG A 1 50 ? -13.182 12.019 9.947 1.00 0.00 50 ARG A CA 19
ATOM 28917 C C . ARG A 1 50 ? -12.231 13.138 10.376 1.00 0.00 50 ARG A C 19
ATOM 28918 O O . ARG A 1 50 ? -11.101 13.216 9.897 1.00 0.00 50 ARG A O 19
ATOM 28939 N N . SER A 1 51 ? -12.724 13.978 11.275 1.00 0.00 51 SER A N 19
ATOM 28940 C CA . SER A 1 51 ? -11.932 15.089 11.774 1.00 0.00 51 SER A CA 19
ATOM 28941 C C . SER A 1 51 ? -12.379 15.455 13.191 1.00 0.00 51 SER A C 19
ATOM 28942 O O . SER A 1 51 ? -13.377 14.934 13.685 1.00 0.00 51 SER A O 19
ATOM 28950 N N . ARG A 1 52 ? -11.618 16.350 13.805 1.00 0.00 52 ARG A N 19
ATOM 28951 C CA . ARG A 1 52 ? -11.923 16.792 15.155 1.00 0.00 52 ARG A CA 19
ATOM 28952 C C . ARG A 1 52 ? -12.394 18.248 15.143 1.00 0.00 52 ARG A C 19
ATOM 28953 O O . ARG A 1 52 ? -13.477 18.558 15.637 1.00 0.00 52 ARG A O 19
ATOM 28974 N N . GLY A 1 53 ? -11.557 19.102 14.573 1.00 0.00 53 GLY A N 19
ATOM 28975 C CA . GLY A 1 53 ? -11.873 20.518 14.491 1.00 0.00 53 GLY A CA 19
ATOM 28976 C C . GLY A 1 53 ? -10.648 21.374 14.817 1.00 0.00 53 GLY A C 19
ATOM 28977 O O . GLY A 1 53 ? -10.536 21.910 15.918 1.00 0.00 53 GLY A O 19
ATOM 28981 N N . SER A 1 54 ? -9.760 21.476 13.839 1.00 0.00 54 SER A N 19
ATOM 28982 C CA . SER A 1 54 ? -8.547 22.257 14.009 1.00 0.00 54 SER A CA 19
ATOM 28983 C C . SER A 1 54 ? -7.680 22.158 12.751 1.00 0.00 54 SER A C 19
ATOM 28984 O O . SER A 1 54 ? -7.377 23.170 12.121 1.00 0.00 54 SER A O 19
ATOM 28992 N N . THR A 1 55 ? -7.306 20.930 12.425 1.00 0.00 55 THR A N 19
ATOM 28993 C CA . THR A 1 55 ? -6.480 20.685 11.255 1.00 0.00 55 THR A CA 19
ATOM 28994 C C . THR A 1 55 ? -7.105 21.332 10.017 1.00 0.00 55 THR A C 19
ATOM 28995 O O . THR A 1 55 ? -6.398 21.889 9.179 1.00 0.00 55 THR A O 19
ATOM 29006 N N . LYS A 1 56 ? -8.425 21.236 9.941 1.00 0.00 56 LYS A N 19
ATOM 29007 C CA . LYS A 1 56 ? -9.153 21.804 8.819 1.00 0.00 56 LYS A CA 19
ATOM 29008 C C . LYS A 1 56 ? -8.593 21.237 7.513 1.00 0.00 56 LYS A C 19
ATOM 29009 O O . LYS A 1 56 ? -8.426 21.966 6.537 1.00 0.00 56 LYS A O 19
ATOM 29028 N N . MET A 1 57 ? -8.320 19.941 7.537 1.00 0.00 57 MET A N 19
ATOM 29029 C CA . MET A 1 57 ? -7.783 19.267 6.367 1.00 0.00 57 MET A CA 19
ATOM 29030 C C . MET A 1 57 ? -6.486 19.931 5.900 1.00 0.00 57 MET A C 19
ATOM 29031 O O . MET A 1 57 ? -6.370 20.328 4.741 1.00 0.00 57 MET A O 19
ATOM 29045 N N . SER A 1 58 ? -5.543 20.031 6.825 1.00 0.00 58 SER A N 19
ATOM 29046 C CA . SER A 1 58 ? -4.258 20.639 6.522 1.00 0.00 58 SER A CA 19
ATOM 29047 C C . SER A 1 58 ? -4.455 22.100 6.113 1.00 0.00 58 SER A C 19
ATOM 29048 O O . SER A 1 58 ? -5.577 22.606 6.125 1.00 0.00 58 SER A O 19
ATOM 29056 N N . ILE A 1 59 ? -3.348 22.738 5.762 1.00 0.00 59 ILE A N 19
ATOM 29057 C CA . ILE A 1 59 ? -3.385 24.131 5.351 1.00 0.00 59 ILE A CA 19
ATOM 29058 C C . ILE A 1 59 ? -3.845 24.216 3.894 1.00 0.00 59 ILE A C 19
ATOM 29059 O O . ILE A 1 59 ? -4.400 25.229 3.473 1.00 0.00 59 ILE A O 19
ATOM 29075 N N . HIS A 1 60 ? -3.597 23.138 3.164 1.00 0.00 60 HIS A N 19
ATOM 29076 C CA . HIS A 1 60 ? -3.978 23.078 1.764 1.00 0.00 60 HIS A CA 19
ATOM 29077 C C . HIS A 1 60 ? -5.125 22.081 1.586 1.00 0.00 60 HIS A C 19
ATOM 29078 O O . HIS A 1 60 ? -6.236 22.465 1.224 1.00 0.00 60 HIS A O 19
ATOM 29092 N N . LEU A 1 61 ? -4.816 20.819 1.850 1.00 0.00 61 LEU A N 19
ATOM 29093 C CA . LEU A 1 61 ? -5.807 19.764 1.724 1.00 0.00 61 LEU A CA 19
ATOM 29094 C C . LEU A 1 61 ? -5.312 18.516 2.459 1.00 0.00 61 LEU A C 19
ATOM 29095 O O . LEU A 1 61 ? -5.802 18.194 3.540 1.00 0.00 61 LEU A O 19
ATOM 29111 N N . ILE A 1 62 ? -4.349 17.848 1.842 1.00 0.00 62 ILE A N 19
ATOM 29112 C CA . ILE A 1 62 ? -3.784 16.643 2.424 1.00 0.00 62 ILE A CA 19
ATOM 29113 C C . ILE A 1 62 ? -2.503 16.272 1.673 1.00 0.00 62 ILE A C 19
ATOM 29114 O O . ILE A 1 62 ? -2.496 16.205 0.445 1.00 0.00 62 ILE A O 19
ATOM 29130 N N . HIS A 1 63 ? -1.450 16.040 2.444 1.00 0.00 63 HIS A N 19
ATOM 29131 C CA . HIS A 1 63 ? -0.166 15.678 1.867 1.00 0.00 63 HIS A CA 19
ATOM 29132 C C . HIS A 1 63 ? 0.835 15.384 2.986 1.00 0.00 63 HIS A C 19
ATOM 29133 O O . HIS A 1 63 ? 1.236 14.238 3.180 1.00 0.00 63 HIS A O 19
ATOM 29147 N N . THR A 1 64 ? 1.209 16.440 3.694 1.00 0.00 64 THR A N 19
ATOM 29148 C CA . THR A 1 64 ? 2.155 16.311 4.789 1.00 0.00 64 THR A CA 19
ATOM 29149 C C . THR A 1 64 ? 3.263 15.322 4.421 1.00 0.00 64 THR A C 19
ATOM 29150 O O . THR A 1 64 ? 3.625 15.195 3.252 1.00 0.00 64 THR A O 19
ATOM 29161 N N . ARG A 1 65 ? 3.772 14.646 5.442 1.00 0.00 65 ARG A N 19
ATOM 29162 C CA . ARG A 1 65 ? 4.832 13.673 5.241 1.00 0.00 65 ARG A CA 19
ATOM 29163 C C . ARG A 1 65 ? 4.378 12.290 5.712 1.00 0.00 65 ARG A C 19
ATOM 29164 O O . ARG A 1 65 ? 4.642 11.287 5.050 1.00 0.00 65 ARG A O 19
ATOM 29185 N N . VAL A 1 66 ? 3.704 12.280 6.853 1.00 0.00 66 VAL A N 19
ATOM 29186 C CA . VAL A 1 66 ? 3.211 11.037 7.420 1.00 0.00 66 VAL A CA 19
ATOM 29187 C C . VAL A 1 66 ? 2.156 10.438 6.488 1.00 0.00 66 VAL A C 19
ATOM 29188 O O . VAL A 1 66 ? 2.274 9.287 6.069 1.00 0.00 66 VAL A O 19
ATOM 29201 N N . ALA A 1 67 ? 1.150 11.246 6.189 1.00 0.00 67 ALA A N 19
ATOM 29202 C CA . ALA A 1 67 ? 0.075 10.810 5.313 1.00 0.00 67 ALA A CA 19
ATOM 29203 C C . ALA A 1 67 ? 0.649 10.480 3.934 1.00 0.00 67 ALA A C 19
ATOM 29204 O O . ALA A 1 67 ? 0.130 9.612 3.234 1.00 0.00 67 ALA A O 19
ATOM 29211 N N . ALA A 1 68 ? 1.711 11.190 3.585 1.00 0.00 68 ALA A N 19
ATOM 29212 C CA . ALA A 1 68 ? 2.361 10.983 2.302 1.00 0.00 68 ALA A CA 19
ATOM 29213 C C . ALA A 1 68 ? 2.942 9.569 2.251 1.00 0.00 68 ALA A C 19
ATOM 29214 O O . ALA A 1 68 ? 2.698 8.828 1.300 1.00 0.00 68 ALA A O 19
ATOM 29221 N N . GLN A 1 69 ? 3.699 9.237 3.287 1.00 0.00 69 GLN A N 19
ATOM 29222 C CA . GLN A 1 69 ? 4.317 7.925 3.372 1.00 0.00 69 GLN A CA 19
ATOM 29223 C C . GLN A 1 69 ? 3.246 6.832 3.352 1.00 0.00 69 GLN A C 19
ATOM 29224 O O . GLN A 1 69 ? 3.405 5.814 2.679 1.00 0.00 69 GLN A O 19
ATOM 29238 N N . ALA A 1 70 ? 2.179 7.080 4.096 1.00 0.00 70 ALA A N 19
ATOM 29239 C CA . ALA A 1 70 ? 1.082 6.130 4.172 1.00 0.00 70 ALA A CA 19
ATOM 29240 C C . ALA A 1 70 ? 0.372 6.067 2.818 1.00 0.00 70 ALA A C 19
ATOM 29241 O O . ALA A 1 70 ? -0.220 5.047 2.470 1.00 0.00 70 ALA A O 19
ATOM 29248 N N . CYS A 1 71 ? 0.456 7.172 2.091 1.00 0.00 71 CYS A N 19
ATOM 29249 C CA . CYS A 1 71 ? -0.171 7.255 0.783 1.00 0.00 71 CYS A CA 19
ATOM 29250 C C . CYS A 1 71 ? 0.616 6.368 -0.184 1.00 0.00 71 CYS A C 19
ATOM 29251 O O . CYS A 1 71 ? 0.029 5.674 -1.013 1.00 0.00 71 CYS A O 19
ATOM 29259 N N . ALA A 1 72 ? 1.933 6.420 -0.046 1.00 0.00 72 ALA A N 19
ATOM 29260 C CA . ALA A 1 72 ? 2.806 5.630 -0.898 1.00 0.00 72 ALA A CA 19
ATOM 29261 C C . ALA A 1 72 ? 2.661 4.150 -0.536 1.00 0.00 72 ALA A C 19
ATOM 29262 O O . ALA A 1 72 ? 2.115 3.368 -1.314 1.00 0.00 72 ALA A O 19
ATOM 29269 N N . VAL A 1 73 ? 3.159 3.811 0.643 1.00 0.00 73 VAL A N 19
ATOM 29270 C CA . VAL A 1 73 ? 3.091 2.439 1.117 1.00 0.00 73 VAL A CA 19
ATOM 29271 C C . VAL A 1 73 ? 1.646 1.944 1.030 1.00 0.00 73 VAL A C 19
ATOM 29272 O O . VAL A 1 73 ? 1.405 0.754 0.833 1.00 0.00 73 VAL A O 19
ATOM 29285 N N . GLY A 1 74 ? 0.723 2.882 1.181 1.00 0.00 74 GLY A N 19
ATOM 29286 C CA . GLY A 1 74 ? -0.692 2.556 1.121 1.00 0.00 74 GLY A CA 19
ATOM 29287 C C . GLY A 1 74 ? -1.103 2.156 -0.297 1.00 0.00 74 GLY A C 19
ATOM 29288 O O . GLY A 1 74 ? -1.743 1.124 -0.494 1.00 0.00 74 GLY A O 19
ATOM 29292 N N . ALA A 1 75 ? -0.719 2.994 -1.249 1.00 0.00 75 ALA A N 19
ATOM 29293 C CA . ALA A 1 75 ? -1.040 2.740 -2.643 1.00 0.00 75 ALA A CA 19
ATOM 29294 C C . ALA A 1 75 ? -0.491 1.370 -3.047 1.00 0.00 75 ALA A C 19
ATOM 29295 O O . ALA A 1 75 ? -1.153 0.618 -3.761 1.00 0.00 75 ALA A O 19
ATOM 29302 N N . ILE A 1 76 ? 0.714 1.088 -2.574 1.00 0.00 76 ILE A N 19
ATOM 29303 C CA . ILE A 1 76 ? 1.359 -0.178 -2.877 1.00 0.00 76 ILE A CA 19
ATOM 29304 C C . ILE A 1 76 ? 0.635 -1.305 -2.137 1.00 0.00 76 ILE A C 19
ATOM 29305 O O . ILE A 1 76 ? -0.030 -2.133 -2.757 1.00 0.00 76 ILE A O 19
ATOM 29321 N N . MET A 1 77 ? 0.790 -1.299 -0.821 1.00 0.00 77 MET A N 19
ATOM 29322 C CA . MET A 1 77 ? 0.159 -2.310 0.011 1.00 0.00 77 MET A CA 19
ATOM 29323 C C . MET A 1 77 ? -1.270 -2.592 -0.457 1.00 0.00 77 MET A C 19
ATOM 29324 O O . MET A 1 77 ? -1.593 -3.717 -0.835 1.00 0.00 77 MET A O 19
ATOM 29338 N N . LEU A 1 78 ? -2.088 -1.550 -0.417 1.00 0.00 78 LEU A N 19
ATOM 29339 C CA . LEU A 1 78 ? -3.475 -1.672 -0.832 1.00 0.00 78 LEU A CA 19
ATOM 29340 C C . LEU A 1 78 ? -3.532 -2.286 -2.232 1.00 0.00 78 LEU A C 19
ATOM 29341 O O . LEU A 1 78 ? -4.125 -3.347 -2.425 1.00 0.00 78 LEU A O 19
ATOM 29357 N N . GLY A 1 79 ? -2.908 -1.594 -3.174 1.00 0.00 79 GLY A N 19
ATOM 29358 C CA . GLY A 1 79 ? -2.880 -2.058 -4.550 1.00 0.00 79 GLY A CA 19
ATOM 29359 C C . GLY A 1 79 ? -2.723 -3.579 -4.613 1.00 0.00 79 GLY A C 19
ATOM 29360 O O . GLY A 1 79 ? -3.612 -4.279 -5.094 1.00 0.00 79 GLY A O 19
ATOM 29364 N N . ALA A 1 80 ? -1.585 -4.045 -4.119 1.00 0.00 80 ALA A N 19
ATOM 29365 C CA . ALA A 1 80 ? -1.300 -5.470 -4.113 1.00 0.00 80 ALA A CA 19
ATOM 29366 C C . ALA A 1 80 ? -2.471 -6.217 -3.470 1.00 0.00 80 ALA A C 19
ATOM 29367 O O . ALA A 1 80 ? -3.039 -7.125 -4.075 1.00 0.00 80 ALA A O 19
ATOM 29374 N N . VAL A 1 81 ? -2.797 -5.806 -2.254 1.00 0.00 81 VAL A N 19
ATOM 29375 C CA . VAL A 1 81 ? -3.890 -6.425 -1.523 1.00 0.00 81 VAL A CA 19
ATOM 29376 C C . VAL A 1 81 ? -5.081 -6.620 -2.463 1.00 0.00 81 VAL A C 19
ATOM 29377 O O . VAL A 1 81 ? -5.413 -7.748 -2.825 1.00 0.00 81 VAL A O 19
ATOM 29390 N N . TYR A 1 82 ? -5.691 -5.504 -2.833 1.00 0.00 82 TYR A N 19
ATOM 29391 C CA . TYR A 1 82 ? -6.838 -5.538 -3.724 1.00 0.00 82 TYR A CA 19
ATOM 29392 C C . TYR A 1 82 ? -6.669 -6.618 -4.795 1.00 0.00 82 TYR A C 19
ATOM 29393 O O . TYR A 1 82 ? -7.519 -7.495 -4.936 1.00 0.00 82 TYR A O 19
ATOM 29411 N N . THR A 1 83 ? -5.565 -6.519 -5.521 1.00 0.00 83 THR A N 19
ATOM 29412 C CA . THR A 1 83 ? -5.273 -7.476 -6.574 1.00 0.00 83 THR A CA 19
ATOM 29413 C C . THR A 1 83 ? -5.440 -8.906 -6.056 1.00 0.00 83 THR A C 19
ATOM 29414 O O . THR A 1 83 ? -6.066 -9.738 -6.711 1.00 0.00 83 THR A O 19
ATOM 29425 N N . MET A 1 84 ? -4.869 -9.148 -4.885 1.00 0.00 84 MET A N 19
ATOM 29426 C CA . MET A 1 84 ? -4.947 -10.462 -4.271 1.00 0.00 84 MET A CA 19
ATOM 29427 C C . MET A 1 84 ? -6.376 -10.774 -3.821 1.00 0.00 84 MET A C 19
ATOM 29428 O O . MET A 1 84 ? -7.038 -11.636 -4.396 1.00 0.00 84 MET A O 19
ATOM 29442 N N . TYR A 1 85 ? -6.809 -10.054 -2.796 1.00 0.00 85 TYR A N 19
ATOM 29443 C CA . TYR A 1 85 ? -8.147 -10.242 -2.262 1.00 0.00 85 TYR A CA 19
ATOM 29444 C C . TYR A 1 85 ? -9.152 -10.513 -3.383 1.00 0.00 85 TYR A C 19
ATOM 29445 O O . TYR A 1 85 ? -10.068 -11.318 -3.220 1.00 0.00 85 TYR A O 19
ATOM 29463 N N . SER A 1 86 ? -8.947 -9.826 -4.497 1.00 0.00 86 SER A N 19
ATOM 29464 C CA . SER A 1 86 ? -9.824 -9.982 -5.645 1.00 0.00 86 SER A CA 19
ATOM 29465 C C . SER A 1 86 ? -9.467 -11.260 -6.406 1.00 0.00 86 SER A C 19
ATOM 29466 O O . SER A 1 86 ? -10.349 -12.034 -6.775 1.00 0.00 86 SER A O 19
ATOM 29474 N N . ASP A 1 87 ? -8.172 -11.442 -6.619 1.00 0.00 87 ASP A N 19
ATOM 29475 C CA . ASP A 1 87 ? -7.687 -12.613 -7.330 1.00 0.00 87 ASP A CA 19
ATOM 29476 C C . ASP A 1 87 ? -8.228 -13.874 -6.653 1.00 0.00 87 ASP A C 19
ATOM 29477 O O . ASP A 1 87 ? -8.478 -14.880 -7.316 1.00 0.00 87 ASP A O 19
ATOM 29486 N N . TYR A 1 88 ? -8.392 -13.780 -5.342 1.00 0.00 88 TYR A N 19
ATOM 29487 C CA . TYR A 1 88 ? -8.898 -14.901 -4.569 1.00 0.00 88 TYR A CA 19
ATOM 29488 C C . TYR A 1 88 ? -9.967 -15.667 -5.350 1.00 0.00 88 TYR A C 19
ATOM 29489 O O . TYR A 1 88 ? -10.098 -16.882 -5.203 1.00 0.00 88 TYR A O 19
ATOM 29507 N N . VAL A 1 89 ? -10.705 -14.926 -6.163 1.00 0.00 89 VAL A N 19
ATOM 29508 C CA . VAL A 1 89 ? -11.759 -15.521 -6.967 1.00 0.00 89 VAL A CA 19
ATOM 29509 C C . VAL A 1 89 ? -11.155 -16.583 -7.888 1.00 0.00 89 VAL A C 19
ATOM 29510 O O . VAL A 1 89 ? -10.250 -16.291 -8.668 1.00 0.00 89 VAL A O 19
ATOM 29523 N N . LYS A 1 90 ? -11.680 -17.793 -7.767 1.00 0.00 90 LYS A N 19
ATOM 29524 C CA . LYS A 1 90 ? -11.204 -18.900 -8.578 1.00 0.00 90 LYS A CA 19
ATOM 29525 C C . LYS A 1 90 ? -10.969 -18.414 -10.010 1.00 0.00 90 LYS A C 19
ATOM 29526 O O . LYS A 1 90 ? -9.834 -18.140 -10.398 1.00 0.00 90 LYS A O 19
ATOM 29545 N N . ARG A 1 91 ? -12.060 -18.321 -10.756 1.00 0.00 91 ARG A N 19
ATOM 29546 C CA . ARG A 1 91 ? -11.987 -17.873 -12.136 1.00 0.00 91 ARG A CA 19
ATOM 29547 C C . ARG A 1 91 ? -13.379 -17.883 -12.771 1.00 0.00 91 ARG A C 19
ATOM 29548 O O . ARG A 1 91 ? -13.577 -18.472 -13.833 1.00 0.00 91 ARG A O 19
ATOM 29569 N N . MET A 1 92 ? -14.308 -17.223 -12.095 1.00 0.00 92 MET A N 19
ATOM 29570 C CA . MET A 1 92 ? -15.676 -17.149 -12.580 1.00 0.00 92 MET A CA 19
ATOM 29571 C C . MET A 1 92 ? -16.285 -18.545 -12.719 1.00 0.00 92 MET A C 19
ATOM 29572 O O . MET A 1 92 ? -15.777 -19.377 -13.469 1.00 0.00 92 MET A O 19
ATOM 29586 N N . ALA A 1 93 ? -17.366 -18.760 -11.984 1.00 0.00 93 ALA A N 19
ATOM 29587 C CA . ALA A 1 93 ? -18.050 -20.042 -12.015 1.00 0.00 93 ALA A CA 19
ATOM 29588 C C . ALA A 1 93 ? -19.541 -19.825 -11.749 1.00 0.00 93 ALA A C 19
ATOM 29589 O O . ALA A 1 93 ? -20.383 -20.217 -12.557 1.00 0.00 93 ALA A O 19
ATOM 29596 N N . GLN A 1 94 ? -19.823 -19.203 -10.614 1.00 0.00 94 GLN A N 19
ATOM 29597 C CA . GLN A 1 94 ? -21.198 -18.930 -10.232 1.00 0.00 94 GLN A CA 19
ATOM 29598 C C . GLN A 1 94 ? -21.274 -17.649 -9.399 1.00 0.00 94 GLN A C 19
ATOM 29599 O O . GLN A 1 94 ? -21.385 -17.706 -8.175 1.00 0.00 94 GLN A O 19
ATOM 29613 N N . ASP A 1 95 ? -21.210 -16.524 -10.096 1.00 0.00 95 ASP A N 19
ATOM 29614 C CA . ASP A 1 95 ? -21.270 -15.231 -9.436 1.00 0.00 95 ASP A CA 19
ATOM 29615 C C . ASP A 1 95 ? -22.056 -14.252 -10.310 1.00 0.00 95 ASP A C 19
ATOM 29616 O O . ASP A 1 95 ? -23.032 -13.657 -9.859 1.00 0.00 95 ASP A O 19
ATOM 29625 N N . ALA A 1 96 ? -21.600 -14.117 -11.547 1.00 0.00 96 ALA A N 19
ATOM 29626 C CA . ALA A 1 96 ? -22.248 -13.220 -12.489 1.00 0.00 96 ALA A CA 19
ATOM 29627 C C . ALA A 1 96 ? -23.236 -14.015 -13.346 1.00 0.00 96 ALA A C 19
ATOM 29628 O O . ALA A 1 96 ? -24.442 -13.782 -13.287 1.00 0.00 96 ALA A O 19
ATOM 29635 N N . GLY A 1 97 ? -22.687 -14.938 -14.122 1.00 0.00 97 GLY A N 19
ATOM 29636 C CA . GLY A 1 97 ? -23.504 -15.769 -14.990 1.00 0.00 97 GLY A CA 19
ATOM 29637 C C . GLY A 1 97 ? -23.796 -17.122 -14.338 1.00 0.00 97 GLY A C 19
ATOM 29638 O O . GLY A 1 97 ? -22.902 -17.745 -13.767 1.00 0.00 97 GLY A O 19
ATOM 29642 N N . GLU A 1 98 ? -25.049 -17.537 -14.445 1.00 0.00 98 GLU A N 19
ATOM 29643 C CA . GLU A 1 98 ? -25.469 -18.805 -13.873 1.00 0.00 98 GLU A CA 19
ATOM 29644 C C . GLU A 1 98 ? -25.226 -19.942 -14.868 1.00 0.00 98 GLU A C 19
ATOM 29645 O O . GLU A 1 98 ? -25.824 -19.971 -15.942 1.00 0.00 98 GLU A O 19
ATOM 29657 N N . LYS A 1 99 ? -24.347 -20.852 -14.474 1.00 0.00 99 LYS A N 19
ATOM 29658 C CA . LYS A 1 99 ? -24.017 -21.989 -15.317 1.00 0.00 99 LYS A CA 19
ATOM 29659 C C . LYS A 1 99 ? -25.156 -23.009 -15.258 1.00 0.00 99 LYS A C 19
ATOM 29660 O O . LYS A 1 99 ? -25.040 -24.036 -14.592 1.00 0.00 99 LYS A O 19
ATOM 29679 N N . MET A 1 1 ? 24.830 6.832 11.117 1.00 0.00 1 MET A N 20
ATOM 29680 C CA . MET A 1 1 ? 23.853 5.829 10.728 1.00 0.00 1 MET A CA 20
ATOM 29681 C C . MET A 1 1 ? 23.913 5.560 9.223 1.00 0.00 1 MET A C 20
ATOM 29682 O O . MET A 1 1 ? 23.941 4.407 8.796 1.00 0.00 1 MET A O 20
ATOM 29696 N N . SER A 1 2 ? 23.931 6.643 8.461 1.00 0.00 2 SER A N 20
ATOM 29697 C CA . SER A 1 2 ? 23.987 6.539 7.013 1.00 0.00 2 SER A CA 20
ATOM 29698 C C . SER A 1 2 ? 24.724 7.746 6.429 1.00 0.00 2 SER A C 20
ATOM 29699 O O . SER A 1 2 ? 24.298 8.885 6.610 1.00 0.00 2 SER A O 20
ATOM 29707 N N . ALA A 1 3 ? 25.818 7.454 5.740 1.00 0.00 3 ALA A N 20
ATOM 29708 C CA . ALA A 1 3 ? 26.618 8.501 5.128 1.00 0.00 3 ALA A CA 20
ATOM 29709 C C . ALA A 1 3 ? 27.595 7.874 4.132 1.00 0.00 3 ALA A C 20
ATOM 29710 O O . ALA A 1 3 ? 28.427 7.050 4.508 1.00 0.00 3 ALA A O 20
ATOM 29717 N N . ASN A 1 4 ? 27.462 8.289 2.880 1.00 0.00 4 ASN A N 20
ATOM 29718 C CA . ASN A 1 4 ? 28.322 7.778 1.827 1.00 0.00 4 ASN A CA 20
ATOM 29719 C C . ASN A 1 4 ? 28.091 6.274 1.670 1.00 0.00 4 ASN A C 20
ATOM 29720 O O . ASN A 1 4 ? 27.570 5.625 2.575 1.00 0.00 4 ASN A O 20
ATOM 29731 N N . ARG A 1 5 ? 28.490 5.764 0.514 1.00 0.00 5 ARG A N 20
ATOM 29732 C CA . ARG A 1 5 ? 28.333 4.348 0.227 1.00 0.00 5 ARG A CA 20
ATOM 29733 C C . ARG A 1 5 ? 26.869 3.933 0.389 1.00 0.00 5 ARG A C 20
ATOM 29734 O O . ARG A 1 5 ? 26.366 3.843 1.508 1.00 0.00 5 ARG A O 20
ATOM 29755 N N . ARG A 1 6 ? 26.226 3.692 -0.744 1.00 0.00 6 ARG A N 20
ATOM 29756 C CA . ARG A 1 6 ? 24.830 3.289 -0.742 1.00 0.00 6 ARG A CA 20
ATOM 29757 C C . ARG A 1 6 ? 23.969 4.363 -0.075 1.00 0.00 6 ARG A C 20
ATOM 29758 O O . ARG A 1 6 ? 23.778 4.345 1.140 1.00 0.00 6 ARG A O 20
ATOM 29779 N N . TRP A 1 7 ? 23.471 5.273 -0.900 1.00 0.00 7 TRP A N 20
ATOM 29780 C CA . TRP A 1 7 ? 22.634 6.353 -0.406 1.00 0.00 7 TRP A CA 20
ATOM 29781 C C . TRP A 1 7 ? 21.928 6.990 -1.604 1.00 0.00 7 TRP A C 20
ATOM 29782 O O . TRP A 1 7 ? 22.188 8.145 -1.940 1.00 0.00 7 TRP A O 20
ATOM 29803 N N . TRP A 1 8 ? 21.049 6.210 -2.216 1.00 0.00 8 TRP A N 20
ATOM 29804 C CA . TRP A 1 8 ? 20.304 6.684 -3.369 1.00 0.00 8 TRP A CA 20
ATOM 29805 C C . TRP A 1 8 ? 19.374 5.559 -3.827 1.00 0.00 8 TRP A C 20
ATOM 29806 O O . TRP A 1 8 ? 19.810 4.422 -4.002 1.00 0.00 8 TRP A O 20
ATOM 29827 N N . VAL A 1 9 ? 18.110 5.914 -4.007 1.00 0.00 9 VAL A N 20
ATOM 29828 C CA . VAL A 1 9 ? 17.116 4.948 -4.441 1.00 0.00 9 VAL A CA 20
ATOM 29829 C C . VAL A 1 9 ? 16.432 5.461 -5.710 1.00 0.00 9 VAL A C 20
ATOM 29830 O O . VAL A 1 9 ? 15.295 5.929 -5.661 1.00 0.00 9 VAL A O 20
ATOM 29843 N N . PRO A 1 10 ? 17.172 5.353 -6.845 1.00 0.00 10 PRO A N 20
ATOM 29844 C CA . PRO A 1 10 ? 16.649 5.800 -8.125 1.00 0.00 10 PRO A CA 20
ATOM 29845 C C . PRO A 1 10 ? 15.611 4.816 -8.667 1.00 0.00 10 PRO A C 20
ATOM 29846 O O . PRO A 1 10 ? 15.943 3.681 -9.005 1.00 0.00 10 PRO A O 20
ATOM 29857 N N . PRO A 1 11 ? 14.341 5.299 -8.734 1.00 0.00 11 PRO A N 20
ATOM 29858 C CA . PRO A 1 11 ? 13.252 4.475 -9.229 1.00 0.00 11 PRO A CA 20
ATOM 29859 C C . PRO A 1 11 ? 13.317 4.337 -10.752 1.00 0.00 11 PRO A C 20
ATOM 29860 O O . PRO A 1 11 ? 14.111 5.011 -11.407 1.00 0.00 11 PRO A O 20
ATOM 29871 N N . ASP A 1 12 ? 12.471 3.459 -11.271 1.00 0.00 12 ASP A N 20
ATOM 29872 C CA . ASP A 1 12 ? 12.423 3.225 -12.704 1.00 0.00 12 ASP A CA 20
ATOM 29873 C C . ASP A 1 12 ? 11.273 4.032 -13.310 1.00 0.00 12 ASP A C 20
ATOM 29874 O O . ASP A 1 12 ? 11.476 4.798 -14.251 1.00 0.00 12 ASP A O 20
ATOM 29883 N N . ASP A 1 13 ? 10.091 3.832 -12.746 1.00 0.00 13 ASP A N 20
ATOM 29884 C CA . ASP A 1 13 ? 8.908 4.532 -13.219 1.00 0.00 13 ASP A CA 20
ATOM 29885 C C . ASP A 1 13 ? 7.705 4.127 -12.365 1.00 0.00 13 ASP A C 20
ATOM 29886 O O . ASP A 1 13 ? 7.038 4.980 -11.782 1.00 0.00 13 ASP A O 20
ATOM 29895 N N . GLU A 1 14 ? 7.464 2.825 -12.320 1.00 0.00 14 GLU A N 20
ATOM 29896 C CA . GLU A 1 14 ? 6.353 2.296 -11.547 1.00 0.00 14 GLU A CA 20
ATOM 29897 C C . GLU A 1 14 ? 6.867 1.362 -10.449 1.00 0.00 14 GLU A C 20
ATOM 29898 O O . GLU A 1 14 ? 6.602 1.581 -9.268 1.00 0.00 14 GLU A O 20
ATOM 29910 N N . ASP A 1 15 ? 7.594 0.340 -10.877 1.00 0.00 15 ASP A N 20
ATOM 29911 C CA . ASP A 1 15 ? 8.147 -0.627 -9.946 1.00 0.00 15 ASP A CA 20
ATOM 29912 C C . ASP A 1 15 ? 7.013 -1.243 -9.123 1.00 0.00 15 ASP A C 20
ATOM 29913 O O . ASP A 1 15 ? 6.622 -0.696 -8.093 1.00 0.00 15 ASP A O 20
ATOM 29922 N N . CYS A 1 16 ? 6.518 -2.371 -9.608 1.00 0.00 16 CYS A N 20
ATOM 29923 C CA . CYS A 1 16 ? 5.437 -3.067 -8.931 1.00 0.00 16 CYS A CA 20
ATOM 29924 C C . CYS A 1 16 ? 6.041 -4.200 -8.100 1.00 0.00 16 CYS A C 20
ATOM 29925 O O . CYS A 1 16 ? 5.964 -4.184 -6.872 1.00 0.00 16 CYS A O 20
ATOM 29933 N N . VAL A 1 17 ? 6.628 -5.158 -8.802 1.00 0.00 17 VAL A N 20
ATOM 29934 C CA . VAL A 1 17 ? 7.246 -6.297 -8.145 1.00 0.00 17 VAL A CA 20
ATOM 29935 C C . VAL A 1 17 ? 8.742 -6.030 -7.969 1.00 0.00 17 VAL A C 20
ATOM 29936 O O . VAL A 1 17 ? 9.187 -5.665 -6.882 1.00 0.00 17 VAL A O 20
ATOM 29949 N N . SER A 1 18 ? 9.476 -6.222 -9.055 1.00 0.00 18 SER A N 20
ATOM 29950 C CA . SER A 1 18 ? 10.913 -6.007 -9.034 1.00 0.00 18 SER A CA 20
ATOM 29951 C C . SER A 1 18 ? 11.568 -6.940 -8.014 1.00 0.00 18 SER A C 20
ATOM 29952 O O . SER A 1 18 ? 10.880 -7.695 -7.327 1.00 0.00 18 SER A O 20
ATOM 29960 N N . GLU A 1 19 ? 12.888 -6.859 -7.947 1.00 0.00 19 GLU A N 20
ATOM 29961 C CA . GLU A 1 19 ? 13.643 -7.687 -7.022 1.00 0.00 19 GLU A CA 20
ATOM 29962 C C . GLU A 1 19 ? 13.140 -7.480 -5.592 1.00 0.00 19 GLU A C 20
ATOM 29963 O O . GLU A 1 19 ? 13.275 -8.365 -4.749 1.00 0.00 19 GLU A O 20
ATOM 29975 N N . LYS A 1 20 ? 12.569 -6.307 -5.363 1.00 0.00 20 LYS A N 20
ATOM 29976 C CA . LYS A 1 20 ? 12.045 -5.973 -4.050 1.00 0.00 20 LYS A CA 20
ATOM 29977 C C . LYS A 1 20 ? 11.031 -7.036 -3.625 1.00 0.00 20 LYS A C 20
ATOM 29978 O O . LYS A 1 20 ? 11.208 -7.695 -2.601 1.00 0.00 20 LYS A O 20
ATOM 29997 N N . LEU A 1 21 ? 9.990 -7.172 -4.433 1.00 0.00 21 LEU A N 20
ATOM 29998 C CA . LEU A 1 21 ? 8.947 -8.145 -4.153 1.00 0.00 21 LEU A CA 20
ATOM 29999 C C . LEU A 1 21 ? 9.537 -9.554 -4.227 1.00 0.00 21 LEU A C 20
ATOM 30000 O O . LEU A 1 21 ? 9.363 -10.353 -3.308 1.00 0.00 21 LEU A O 20
ATOM 30016 N N . LEU A 1 22 ? 10.224 -9.817 -5.330 1.00 0.00 22 LEU A N 20
ATOM 30017 C CA . LEU A 1 22 ? 10.841 -11.116 -5.535 1.00 0.00 22 LEU A CA 20
ATOM 30018 C C . LEU A 1 22 ? 11.456 -11.598 -4.219 1.00 0.00 22 LEU A C 20
ATOM 30019 O O . LEU A 1 22 ? 11.358 -12.776 -3.879 1.00 0.00 22 LEU A O 20
ATOM 30035 N N . ARG A 1 23 ? 12.076 -10.662 -3.516 1.00 0.00 23 ARG A N 20
ATOM 30036 C CA . ARG A 1 23 ? 12.707 -10.976 -2.245 1.00 0.00 23 ARG A CA 20
ATOM 30037 C C . ARG A 1 23 ? 11.652 -11.095 -1.144 1.00 0.00 23 ARG A C 20
ATOM 30038 O O . ARG A 1 23 ? 11.627 -12.080 -0.407 1.00 0.00 23 ARG A O 20
ATOM 30059 N N . LYS A 1 24 ? 10.807 -10.078 -1.066 1.00 0.00 24 LYS A N 20
ATOM 30060 C CA . LYS A 1 24 ? 9.752 -10.056 -0.066 1.00 0.00 24 LYS A CA 20
ATOM 30061 C C . LYS A 1 24 ? 9.047 -11.413 -0.046 1.00 0.00 24 LYS A C 20
ATOM 30062 O O . LYS A 1 24 ? 8.545 -11.841 0.992 1.00 0.00 24 LYS A O 20
ATOM 30081 N N . THR A 1 25 ? 9.031 -12.054 -1.206 1.00 0.00 25 THR A N 20
ATOM 30082 C CA . THR A 1 25 ? 8.395 -13.354 -1.335 1.00 0.00 25 THR A CA 20
ATOM 30083 C C . THR A 1 25 ? 8.661 -14.203 -0.090 1.00 0.00 25 THR A C 20
ATOM 30084 O O . THR A 1 25 ? 9.711 -14.078 0.538 1.00 0.00 25 THR A O 20
ATOM 30095 N N . ARG A 1 26 ? 7.692 -15.048 0.229 1.00 0.00 26 ARG A N 20
ATOM 30096 C CA . ARG A 1 26 ? 7.808 -15.918 1.387 1.00 0.00 26 ARG A CA 20
ATOM 30097 C C . ARG A 1 26 ? 6.652 -16.919 1.417 1.00 0.00 26 ARG A C 20
ATOM 30098 O O . ARG A 1 26 ? 5.924 -17.063 0.435 1.00 0.00 26 ARG A O 20
ATOM 30119 N N . GLU A 1 27 ? 6.518 -17.587 2.553 1.00 0.00 27 GLU A N 20
ATOM 30120 C CA . GLU A 1 27 ? 5.463 -18.571 2.724 1.00 0.00 27 GLU A CA 20
ATOM 30121 C C . GLU A 1 27 ? 4.784 -18.390 4.083 1.00 0.00 27 GLU A C 20
ATOM 30122 O O . GLU A 1 27 ? 4.828 -19.284 4.927 1.00 0.00 27 GLU A O 20
ATOM 30134 N N . SER A 1 28 ? 4.170 -17.228 4.253 1.00 0.00 28 SER A N 20
ATOM 30135 C CA . SER A 1 28 ? 3.482 -16.919 5.495 1.00 0.00 28 SER A CA 20
ATOM 30136 C C . SER A 1 28 ? 1.990 -16.713 5.229 1.00 0.00 28 SER A C 20
ATOM 30137 O O . SER A 1 28 ? 1.569 -16.607 4.078 1.00 0.00 28 SER A O 20
ATOM 30145 N N . PRO A 1 29 ? 1.210 -16.659 6.342 1.00 0.00 29 PRO A N 20
ATOM 30146 C CA . PRO A 1 29 ? -0.227 -16.467 6.241 1.00 0.00 29 PRO A CA 20
ATOM 30147 C C . PRO A 1 29 ? -0.562 -15.015 5.894 1.00 0.00 29 PRO A C 20
ATOM 30148 O O . PRO A 1 29 ? 0.056 -14.090 6.416 1.00 0.00 29 PRO A O 20
ATOM 30159 N N . LEU A 1 30 ? -1.542 -14.862 5.015 1.00 0.00 30 LEU A N 20
ATOM 30160 C CA . LEU A 1 30 ? -1.968 -13.539 4.592 1.00 0.00 30 LEU A CA 20
ATOM 30161 C C . LEU A 1 30 ? -3.226 -13.141 5.365 1.00 0.00 30 LEU A C 20
ATOM 30162 O O . LEU A 1 30 ? -3.557 -11.960 5.456 1.00 0.00 30 LEU A O 20
ATOM 30178 N N . VAL A 1 31 ? -3.895 -14.150 5.904 1.00 0.00 31 VAL A N 20
ATOM 30179 C CA . VAL A 1 31 ? -5.110 -13.921 6.666 1.00 0.00 31 VAL A CA 20
ATOM 30180 C C . VAL A 1 31 ? -4.846 -12.854 7.730 1.00 0.00 31 VAL A C 20
ATOM 30181 O O . VAL A 1 31 ? -5.605 -11.893 7.853 1.00 0.00 31 VAL A O 20
ATOM 30194 N N . PRO A 1 32 ? -3.738 -13.063 8.491 1.00 0.00 32 PRO A N 20
ATOM 30195 C CA . PRO A 1 32 ? -3.364 -12.129 9.540 1.00 0.00 32 PRO A CA 20
ATOM 30196 C C . PRO A 1 32 ? -2.760 -10.854 8.950 1.00 0.00 32 PRO A C 20
ATOM 30197 O O . PRO A 1 32 ? -3.197 -9.750 9.271 1.00 0.00 32 PRO A O 20
ATOM 30208 N N . ILE A 1 33 ? -1.765 -11.048 8.097 1.00 0.00 33 ILE A N 20
ATOM 30209 C CA . ILE A 1 33 ? -1.096 -9.927 7.459 1.00 0.00 33 ILE A CA 20
ATOM 30210 C C . ILE A 1 33 ? -2.144 -8.988 6.860 1.00 0.00 33 ILE A C 20
ATOM 30211 O O . ILE A 1 33 ? -2.020 -7.768 6.961 1.00 0.00 33 ILE A O 20
ATOM 30227 N N . GLY A 1 34 ? -3.154 -9.591 6.250 1.00 0.00 34 GLY A N 20
ATOM 30228 C CA . GLY A 1 34 ? -4.223 -8.823 5.634 1.00 0.00 34 GLY A CA 20
ATOM 30229 C C . GLY A 1 34 ? -5.070 -8.116 6.694 1.00 0.00 34 GLY A C 20
ATOM 30230 O O . GLY A 1 34 ? -5.216 -6.895 6.664 1.00 0.00 34 GLY A O 20
ATOM 30234 N N . LEU A 1 35 ? -5.606 -8.914 7.606 1.00 0.00 35 LEU A N 20
ATOM 30235 C CA . LEU A 1 35 ? -6.435 -8.379 8.674 1.00 0.00 35 LEU A CA 20
ATOM 30236 C C . LEU A 1 35 ? -5.735 -7.171 9.300 1.00 0.00 35 LEU A C 20
ATOM 30237 O O . LEU A 1 35 ? -6.255 -6.057 9.258 1.00 0.00 35 LEU A O 20
ATOM 30253 N N . GLY A 1 36 ? -4.567 -7.433 9.867 1.00 0.00 36 GLY A N 20
ATOM 30254 C CA . GLY A 1 36 ? -3.791 -6.381 10.502 1.00 0.00 36 GLY A CA 20
ATOM 30255 C C . GLY A 1 36 ? -3.639 -5.175 9.573 1.00 0.00 36 GLY A C 20
ATOM 30256 O O . GLY A 1 36 ? -4.104 -4.081 9.890 1.00 0.00 36 GLY A O 20
ATOM 30260 N N . GLY A 1 37 ? -2.987 -5.415 8.445 1.00 0.00 37 GLY A N 20
ATOM 30261 C CA . GLY A 1 37 ? -2.768 -4.362 7.468 1.00 0.00 37 GLY A CA 20
ATOM 30262 C C . GLY A 1 37 ? -4.073 -3.630 7.150 1.00 0.00 37 GLY A C 20
ATOM 30263 O O . GLY A 1 37 ? -4.053 -2.492 6.683 1.00 0.00 37 GLY A O 20
ATOM 30267 N N . CYS A 1 38 ? -5.177 -4.313 7.416 1.00 0.00 38 CYS A N 20
ATOM 30268 C CA . CYS A 1 38 ? -6.489 -3.741 7.163 1.00 0.00 38 CYS A CA 20
ATOM 30269 C C . CYS A 1 38 ? -6.787 -2.718 8.261 1.00 0.00 38 CYS A C 20
ATOM 30270 O O . CYS A 1 38 ? -6.946 -1.531 7.982 1.00 0.00 38 CYS A O 20
ATOM 30278 N N . LEU A 1 39 ? -6.853 -3.216 9.487 1.00 0.00 39 LEU A N 20
ATOM 30279 C CA . LEU A 1 39 ? -7.129 -2.360 10.629 1.00 0.00 39 LEU A CA 20
ATOM 30280 C C . LEU A 1 39 ? -6.274 -1.096 10.531 1.00 0.00 39 LEU A C 20
ATOM 30281 O O . LEU A 1 39 ? -6.729 -0.006 10.873 1.00 0.00 39 LEU A O 20
ATOM 30297 N N . VAL A 1 40 ? -5.049 -1.283 10.061 1.00 0.00 40 VAL A N 20
ATOM 30298 C CA . VAL A 1 40 ? -4.126 -0.170 9.914 1.00 0.00 40 VAL A CA 20
ATOM 30299 C C . VAL A 1 40 ? -4.635 0.767 8.817 1.00 0.00 40 VAL A C 20
ATOM 30300 O O . VAL A 1 40 ? -4.938 1.930 9.081 1.00 0.00 40 VAL A O 20
ATOM 30313 N N . VAL A 1 41 ? -4.713 0.227 7.610 1.00 0.00 41 VAL A N 20
ATOM 30314 C CA . VAL A 1 41 ? -5.180 1.001 6.473 1.00 0.00 41 VAL A CA 20
ATOM 30315 C C . VAL A 1 41 ? -6.487 1.705 6.843 1.00 0.00 41 VAL A C 20
ATOM 30316 O O . VAL A 1 41 ? -6.519 2.927 6.986 1.00 0.00 41 VAL A O 20
ATOM 30329 N N . ALA A 1 42 ? -7.533 0.905 6.986 1.00 0.00 42 ALA A N 20
ATOM 30330 C CA . ALA A 1 42 ? -8.839 1.437 7.337 1.00 0.00 42 ALA A CA 20
ATOM 30331 C C . ALA A 1 42 ? -8.672 2.534 8.390 1.00 0.00 42 ALA A C 20
ATOM 30332 O O . ALA A 1 42 ? -9.085 3.673 8.175 1.00 0.00 42 ALA A O 20
ATOM 30339 N N . ALA A 1 43 ? -8.067 2.153 9.505 1.00 0.00 43 ALA A N 20
ATOM 30340 C CA . ALA A 1 43 ? -7.841 3.091 10.592 1.00 0.00 43 ALA A CA 20
ATOM 30341 C C . ALA A 1 43 ? -7.389 4.434 10.015 1.00 0.00 43 ALA A C 20
ATOM 30342 O O . ALA A 1 43 ? -8.053 5.451 10.206 1.00 0.00 43 ALA A O 20
ATOM 30349 N N . TYR A 1 44 ? -6.261 4.394 9.321 1.00 0.00 44 TYR A N 20
ATOM 30350 C CA . TYR A 1 44 ? -5.712 5.595 8.715 1.00 0.00 44 TYR A CA 20
ATOM 30351 C C . TYR A 1 44 ? -6.771 6.324 7.885 1.00 0.00 44 TYR A C 20
ATOM 30352 O O . TYR A 1 44 ? -6.990 7.520 8.065 1.00 0.00 44 TYR A O 20
ATOM 30370 N N . ARG A 1 45 ? -7.399 5.571 6.994 1.00 0.00 45 ARG A N 20
ATOM 30371 C CA . ARG A 1 45 ? -8.430 6.130 6.136 1.00 0.00 45 ARG A CA 20
ATOM 30372 C C . ARG A 1 45 ? -9.433 6.935 6.966 1.00 0.00 45 ARG A C 20
ATOM 30373 O O . ARG A 1 45 ? -9.606 8.133 6.747 1.00 0.00 45 ARG A O 20
ATOM 30394 N N . ILE A 1 46 ? -10.067 6.244 7.901 1.00 0.00 46 ILE A N 20
ATOM 30395 C CA . ILE A 1 46 ? -11.048 6.879 8.765 1.00 0.00 46 ILE A CA 20
ATOM 30396 C C . ILE A 1 46 ? -10.425 8.117 9.413 1.00 0.00 46 ILE A C 20
ATOM 30397 O O . ILE A 1 46 ? -10.861 9.239 9.162 1.00 0.00 46 ILE A O 20
ATOM 30413 N N . TYR A 1 47 ? -9.415 7.870 10.234 1.00 0.00 47 TYR A N 20
ATOM 30414 C CA . TYR A 1 47 ? -8.727 8.951 10.920 1.00 0.00 47 TYR A CA 20
ATOM 30415 C C . TYR A 1 47 ? -8.565 10.166 10.005 1.00 0.00 47 TYR A C 20
ATOM 30416 O O . TYR A 1 47 ? -8.748 11.303 10.437 1.00 0.00 47 TYR A O 20
ATOM 30434 N N . ARG A 1 48 ? -8.223 9.884 8.756 1.00 0.00 48 ARG A N 20
ATOM 30435 C CA . ARG A 1 48 ? -8.033 10.940 7.776 1.00 0.00 48 ARG A CA 20
ATOM 30436 C C . ARG A 1 48 ? -9.367 11.623 7.467 1.00 0.00 48 ARG A C 20
ATOM 30437 O O . ARG A 1 48 ? -9.450 12.850 7.446 1.00 0.00 48 ARG A O 20
ATOM 30458 N N . LEU A 1 49 ? -10.378 10.799 7.235 1.00 0.00 49 LEU A N 20
ATOM 30459 C CA . LEU A 1 49 ? -11.704 11.308 6.928 1.00 0.00 49 LEU A CA 20
ATOM 30460 C C . LEU A 1 49 ? -12.238 12.085 8.133 1.00 0.00 49 LEU A C 20
ATOM 30461 O O . LEU A 1 49 ? -12.348 13.310 8.087 1.00 0.00 49 LEU A O 20
ATOM 30477 N N . ARG A 1 50 ? -12.556 11.342 9.183 1.00 0.00 50 ARG A N 20
ATOM 30478 C CA . ARG A 1 50 ? -13.076 11.946 10.398 1.00 0.00 50 ARG A CA 20
ATOM 30479 C C . ARG A 1 50 ? -12.138 13.054 10.883 1.00 0.00 50 ARG A C 20
ATOM 30480 O O . ARG A 1 50 ? -10.973 13.101 10.493 1.00 0.00 50 ARG A O 20
ATOM 30501 N N . SER A 1 51 ? -12.683 13.919 11.726 1.00 0.00 51 SER A N 20
ATOM 30502 C CA . SER A 1 51 ? -11.910 15.024 12.268 1.00 0.00 51 SER A CA 20
ATOM 30503 C C . SER A 1 51 ? -11.426 15.930 11.134 1.00 0.00 51 SER A C 20
ATOM 30504 O O . SER A 1 51 ? -11.201 15.466 10.017 1.00 0.00 51 SER A O 20
ATOM 30512 N N . ARG A 1 52 ? -11.281 17.206 11.460 1.00 0.00 52 ARG A N 20
ATOM 30513 C CA . ARG A 1 52 ? -10.827 18.181 10.483 1.00 0.00 52 ARG A CA 20
ATOM 30514 C C . ARG A 1 52 ? -9.549 18.866 10.971 1.00 0.00 52 ARG A C 20
ATOM 30515 O O . ARG A 1 52 ? -8.619 19.078 10.193 1.00 0.00 52 ARG A O 20
ATOM 30536 N N . GLY A 1 53 ? -9.543 19.193 12.255 1.00 0.00 53 GLY A N 20
ATOM 30537 C CA . GLY A 1 53 ? -8.394 19.849 12.855 1.00 0.00 53 GLY A CA 20
ATOM 30538 C C . GLY A 1 53 ? -7.520 18.844 13.608 1.00 0.00 53 GLY A C 20
ATOM 30539 O O . GLY A 1 53 ? -7.532 17.653 13.301 1.00 0.00 53 GLY A O 20
ATOM 30543 N N . SER A 1 54 ? -6.784 19.361 14.581 1.00 0.00 54 SER A N 20
ATOM 30544 C CA . SER A 1 54 ? -5.906 18.524 15.381 1.00 0.00 54 SER A CA 20
ATOM 30545 C C . SER A 1 54 ? -4.838 17.886 14.491 1.00 0.00 54 SER A C 20
ATOM 30546 O O . SER A 1 54 ? -5.136 17.425 13.390 1.00 0.00 54 SER A O 20
ATOM 30554 N N . THR A 1 55 ? -3.615 17.878 15.001 1.00 0.00 55 THR A N 20
ATOM 30555 C CA . THR A 1 55 ? -2.501 17.303 14.267 1.00 0.00 55 THR A CA 20
ATOM 30556 C C . THR A 1 55 ? -2.582 17.687 12.788 1.00 0.00 55 THR A C 20
ATOM 30557 O O . THR A 1 55 ? -2.889 16.850 11.941 1.00 0.00 55 THR A O 20
ATOM 30568 N N . LYS A 1 56 ? -2.302 18.955 12.523 1.00 0.00 56 LYS A N 20
ATOM 30569 C CA . LYS A 1 56 ? -2.339 19.461 11.162 1.00 0.00 56 LYS A CA 20
ATOM 30570 C C . LYS A 1 56 ? -3.778 19.415 10.644 1.00 0.00 56 LYS A C 20
ATOM 30571 O O . LYS A 1 56 ? -4.534 18.505 10.981 1.00 0.00 56 LYS A O 20
ATOM 30590 N N . MET A 1 57 ? -4.114 20.408 9.834 1.00 0.00 57 MET A N 20
ATOM 30591 C CA . MET A 1 57 ? -5.449 20.492 9.267 1.00 0.00 57 MET A CA 20
ATOM 30592 C C . MET A 1 57 ? -5.402 20.412 7.740 1.00 0.00 57 MET A C 20
ATOM 30593 O O . MET A 1 57 ? -6.046 19.553 7.140 1.00 0.00 57 MET A O 20
ATOM 30607 N N . SER A 1 58 ? -4.633 21.319 7.155 1.00 0.00 58 SER A N 20
ATOM 30608 C CA . SER A 1 58 ? -4.494 21.361 5.709 1.00 0.00 58 SER A CA 20
ATOM 30609 C C . SER A 1 58 ? -5.854 21.627 5.060 1.00 0.00 58 SER A C 20
ATOM 30610 O O . SER A 1 58 ? -6.886 21.200 5.575 1.00 0.00 58 SER A O 20
ATOM 30618 N N . ILE A 1 59 ? -5.811 22.330 3.938 1.00 0.00 59 ILE A N 20
ATOM 30619 C CA . ILE A 1 59 ? -7.026 22.658 3.213 1.00 0.00 59 ILE A CA 20
ATOM 30620 C C . ILE A 1 59 ? -7.417 21.477 2.321 1.00 0.00 59 ILE A C 20
ATOM 30621 O O . ILE A 1 59 ? -8.583 21.327 1.960 1.00 0.00 59 ILE A O 20
ATOM 30637 N N . HIS A 1 60 ? -6.420 20.669 1.993 1.00 0.00 60 HIS A N 20
ATOM 30638 C CA . HIS A 1 60 ? -6.645 19.507 1.151 1.00 0.00 60 HIS A CA 20
ATOM 30639 C C . HIS A 1 60 ? -5.325 18.761 0.942 1.00 0.00 60 HIS A C 20
ATOM 30640 O O . HIS A 1 60 ? -4.945 18.470 -0.192 1.00 0.00 60 HIS A O 20
ATOM 30654 N N . LEU A 1 61 ? -4.663 18.473 2.052 1.00 0.00 61 LEU A N 20
ATOM 30655 C CA . LEU A 1 61 ? -3.394 17.768 2.005 1.00 0.00 61 LEU A CA 20
ATOM 30656 C C . LEU A 1 61 ? -2.333 18.676 1.380 1.00 0.00 61 LEU A C 20
ATOM 30657 O O . LEU A 1 61 ? -2.620 19.419 0.443 1.00 0.00 61 LEU A O 20
ATOM 30673 N N . ILE A 1 62 ? -1.128 18.587 1.925 1.00 0.00 62 ILE A N 20
ATOM 30674 C CA . ILE A 1 62 ? -0.023 19.392 1.433 1.00 0.00 62 ILE A CA 20
ATOM 30675 C C . ILE A 1 62 ? 1.176 18.485 1.149 1.00 0.00 62 ILE A C 20
ATOM 30676 O O . ILE A 1 62 ? 1.508 18.233 -0.008 1.00 0.00 62 ILE A O 20
ATOM 30692 N N . HIS A 1 63 ? 1.793 18.018 2.225 1.00 0.00 63 HIS A N 20
ATOM 30693 C CA . HIS A 1 63 ? 2.947 17.145 2.106 1.00 0.00 63 HIS A CA 20
ATOM 30694 C C . HIS A 1 63 ? 2.972 16.164 3.280 1.00 0.00 63 HIS A C 20
ATOM 30695 O O . HIS A 1 63 ? 2.999 14.951 3.079 1.00 0.00 63 HIS A O 20
ATOM 30709 N N . THR A 1 64 ? 2.961 16.726 4.479 1.00 0.00 64 THR A N 20
ATOM 30710 C CA . THR A 1 64 ? 2.982 15.916 5.686 1.00 0.00 64 THR A CA 20
ATOM 30711 C C . THR A 1 64 ? 4.067 14.842 5.588 1.00 0.00 64 THR A C 20
ATOM 30712 O O . THR A 1 64 ? 4.925 14.899 4.709 1.00 0.00 64 THR A O 20
ATOM 30723 N N . ARG A 1 65 ? 3.994 13.887 6.504 1.00 0.00 65 ARG A N 20
ATOM 30724 C CA . ARG A 1 65 ? 4.959 12.802 6.532 1.00 0.00 65 ARG A CA 20
ATOM 30725 C C . ARG A 1 65 ? 4.250 11.467 6.774 1.00 0.00 65 ARG A C 20
ATOM 30726 O O . ARG A 1 65 ? 4.532 10.479 6.099 1.00 0.00 65 ARG A O 20
ATOM 30747 N N . VAL A 1 66 ? 3.344 11.482 7.741 1.00 0.00 66 VAL A N 20
ATOM 30748 C CA . VAL A 1 66 ? 2.593 10.286 8.080 1.00 0.00 66 VAL A CA 20
ATOM 30749 C C . VAL A 1 66 ? 1.613 9.966 6.950 1.00 0.00 66 VAL A C 20
ATOM 30750 O O . VAL A 1 66 ? 1.533 8.825 6.497 1.00 0.00 66 VAL A O 20
ATOM 30763 N N . ALA A 1 67 ? 0.892 10.993 6.526 1.00 0.00 67 ALA A N 20
ATOM 30764 C CA . ALA A 1 67 ? -0.079 10.835 5.457 1.00 0.00 67 ALA A CA 20
ATOM 30765 C C . ALA A 1 67 ? 0.647 10.454 4.166 1.00 0.00 67 ALA A C 20
ATOM 30766 O O . ALA A 1 67 ? 0.172 9.609 3.408 1.00 0.00 67 ALA A O 20
ATOM 30773 N N . ALA A 1 68 ? 1.788 11.095 3.955 1.00 0.00 68 ALA A N 20
ATOM 30774 C CA . ALA A 1 68 ? 2.585 10.833 2.768 1.00 0.00 68 ALA A CA 20
ATOM 30775 C C . ALA A 1 68 ? 2.986 9.357 2.744 1.00 0.00 68 ALA A C 20
ATOM 30776 O O . ALA A 1 68 ? 2.751 8.662 1.757 1.00 0.00 68 ALA A O 20
ATOM 30783 N N . GLN A 1 69 ? 3.585 8.921 3.843 1.00 0.00 69 GLN A N 20
ATOM 30784 C CA . GLN A 1 69 ? 4.021 7.540 3.960 1.00 0.00 69 GLN A CA 20
ATOM 30785 C C . GLN A 1 69 ? 2.832 6.592 3.796 1.00 0.00 69 GLN A C 20
ATOM 30786 O O . GLN A 1 69 ? 2.938 5.568 3.123 1.00 0.00 69 GLN A O 20
ATOM 30800 N N . ALA A 1 70 ? 1.726 6.967 4.422 1.00 0.00 70 ALA A N 20
ATOM 30801 C CA . ALA A 1 70 ? 0.518 6.163 4.354 1.00 0.00 70 ALA A CA 20
ATOM 30802 C C . ALA A 1 70 ? 0.002 6.147 2.914 1.00 0.00 70 ALA A C 20
ATOM 30803 O O . ALA A 1 70 ? -0.666 5.200 2.500 1.00 0.00 70 ALA A O 20
ATOM 30810 N N . CYS A 1 71 ? 0.331 7.206 2.189 1.00 0.00 71 CYS A N 20
ATOM 30811 C CA . CYS A 1 71 ? -0.091 7.325 0.804 1.00 0.00 71 CYS A CA 20
ATOM 30812 C C . CYS A 1 71 ? 0.682 6.297 -0.024 1.00 0.00 71 CYS A C 20
ATOM 30813 O O . CYS A 1 71 ? 0.083 5.475 -0.716 1.00 0.00 71 CYS A O 20
ATOM 30821 N N . ALA A 1 72 ? 2.001 6.376 0.074 1.00 0.00 72 ALA A N 20
ATOM 30822 C CA . ALA A 1 72 ? 2.862 5.463 -0.658 1.00 0.00 72 ALA A CA 20
ATOM 30823 C C . ALA A 1 72 ? 2.597 4.031 -0.186 1.00 0.00 72 ALA A C 20
ATOM 30824 O O . ALA A 1 72 ? 2.116 3.200 -0.955 1.00 0.00 72 ALA A O 20
ATOM 30831 N N . VAL A 1 73 ? 2.921 3.788 1.075 1.00 0.00 73 VAL A N 20
ATOM 30832 C CA . VAL A 1 73 ? 2.723 2.471 1.658 1.00 0.00 73 VAL A CA 20
ATOM 30833 C C . VAL A 1 73 ? 1.292 2.006 1.383 1.00 0.00 73 VAL A C 20
ATOM 30834 O O . VAL A 1 73 ? 1.081 0.995 0.716 1.00 0.00 73 VAL A O 20
ATOM 30847 N N . GLY A 1 74 ? 0.345 2.768 1.911 1.00 0.00 74 GLY A N 20
ATOM 30848 C CA . GLY A 1 74 ? -1.061 2.446 1.731 1.00 0.00 74 GLY A CA 20
ATOM 30849 C C . GLY A 1 74 ? -1.347 2.027 0.288 1.00 0.00 74 GLY A C 20
ATOM 30850 O O . GLY A 1 74 ? -1.869 0.940 0.045 1.00 0.00 74 GLY A O 20
ATOM 30854 N N . ALA A 1 75 ? -0.993 2.912 -0.633 1.00 0.00 75 ALA A N 20
ATOM 30855 C CA . ALA A 1 75 ? -1.206 2.648 -2.046 1.00 0.00 75 ALA A CA 20
ATOM 30856 C C . ALA A 1 75 ? -0.693 1.246 -2.380 1.00 0.00 75 ALA A C 20
ATOM 30857 O O . ALA A 1 75 ? -1.479 0.344 -2.664 1.00 0.00 75 ALA A O 20
ATOM 30864 N N . ILE A 1 76 ? 0.624 1.106 -2.336 1.00 0.00 76 ILE A N 20
ATOM 30865 C CA . ILE A 1 76 ? 1.252 -0.171 -2.631 1.00 0.00 76 ILE A CA 20
ATOM 30866 C C . ILE A 1 76 ? 0.430 -1.296 -2.000 1.00 0.00 76 ILE A C 20
ATOM 30867 O O . ILE A 1 76 ? -0.203 -2.079 -2.707 1.00 0.00 76 ILE A O 20
ATOM 30883 N N . MET A 1 77 ? 0.466 -1.342 -0.676 1.00 0.00 77 MET A N 20
ATOM 30884 C CA . MET A 1 77 ? -0.268 -2.358 0.058 1.00 0.00 77 MET A CA 20
ATOM 30885 C C . MET A 1 77 ? -1.647 -2.594 -0.561 1.00 0.00 77 MET A C 20
ATOM 30886 O O . MET A 1 77 ? -2.127 -3.725 -0.604 1.00 0.00 77 MET A O 20
ATOM 30900 N N . LEU A 1 78 ? -2.245 -1.506 -1.026 1.00 0.00 78 LEU A N 20
ATOM 30901 C CA . LEU A 1 78 ? -3.559 -1.580 -1.640 1.00 0.00 78 LEU A CA 20
ATOM 30902 C C . LEU A 1 78 ? -3.477 -2.429 -2.910 1.00 0.00 78 LEU A C 20
ATOM 30903 O O . LEU A 1 78 ? -4.005 -3.539 -2.955 1.00 0.00 78 LEU A O 20
ATOM 30919 N N . GLY A 1 79 ? -2.809 -1.875 -3.912 1.00 0.00 79 GLY A N 20
ATOM 30920 C CA . GLY A 1 79 ? -2.651 -2.568 -5.179 1.00 0.00 79 GLY A CA 20
ATOM 30921 C C . GLY A 1 79 ? -2.442 -4.068 -4.962 1.00 0.00 79 GLY A C 20
ATOM 30922 O O . GLY A 1 79 ? -3.105 -4.889 -5.594 1.00 0.00 79 GLY A O 20
ATOM 30926 N N . ALA A 1 80 ? -1.518 -4.381 -4.065 1.00 0.00 80 ALA A N 20
ATOM 30927 C CA . ALA A 1 80 ? -1.213 -5.767 -3.756 1.00 0.00 80 ALA A CA 20
ATOM 30928 C C . ALA A 1 80 ? -2.467 -6.450 -3.205 1.00 0.00 80 ALA A C 20
ATOM 30929 O O . ALA A 1 80 ? -3.037 -7.327 -3.853 1.00 0.00 80 ALA A O 20
ATOM 30936 N N . VAL A 1 81 ? -2.860 -6.021 -2.014 1.00 0.00 81 VAL A N 20
ATOM 30937 C CA . VAL A 1 81 ? -4.035 -6.580 -1.368 1.00 0.00 81 VAL A CA 20
ATOM 30938 C C . VAL A 1 81 ? -5.138 -6.780 -2.410 1.00 0.00 81 VAL A C 20
ATOM 30939 O O . VAL A 1 81 ? -5.475 -7.912 -2.753 1.00 0.00 81 VAL A O 20
ATOM 30952 N N . TYR A 1 82 ? -5.669 -5.663 -2.885 1.00 0.00 82 TYR A N 20
ATOM 30953 C CA . TYR A 1 82 ? -6.726 -5.701 -3.881 1.00 0.00 82 TYR A CA 20
ATOM 30954 C C . TYR A 1 82 ? -6.488 -6.826 -4.890 1.00 0.00 82 TYR A C 20
ATOM 30955 O O . TYR A 1 82 ? -7.348 -7.685 -5.082 1.00 0.00 82 TYR A O 20
ATOM 30973 N N . THR A 1 83 ? -5.317 -6.786 -5.509 1.00 0.00 83 THR A N 20
ATOM 30974 C CA . THR A 1 83 ? -4.956 -7.792 -6.493 1.00 0.00 83 THR A CA 20
ATOM 30975 C C . THR A 1 83 ? -5.208 -9.195 -5.939 1.00 0.00 83 THR A C 20
ATOM 30976 O O . THR A 1 83 ? -5.719 -10.063 -6.645 1.00 0.00 83 THR A O 20
ATOM 30987 N N . MET A 1 84 ? -4.837 -9.375 -4.680 1.00 0.00 84 MET A N 20
ATOM 30988 C CA . MET A 1 84 ? -5.016 -10.658 -4.023 1.00 0.00 84 MET A CA 20
ATOM 30989 C C . MET A 1 84 ? -6.491 -10.911 -3.706 1.00 0.00 84 MET A C 20
ATOM 30990 O O . MET A 1 84 ? -7.117 -11.787 -4.301 1.00 0.00 84 MET A O 20
ATOM 31004 N N . TYR A 1 85 ? -7.005 -10.127 -2.769 1.00 0.00 85 TYR A N 20
ATOM 31005 C CA . TYR A 1 85 ? -8.395 -10.255 -2.366 1.00 0.00 85 TYR A CA 20
ATOM 31006 C C . TYR A 1 85 ? -9.288 -10.570 -3.568 1.00 0.00 85 TYR A C 20
ATOM 31007 O O . TYR A 1 85 ? -10.119 -11.475 -3.509 1.00 0.00 85 TYR A O 20
ATOM 31025 N N . SER A 1 86 ? -9.086 -9.806 -4.631 1.00 0.00 86 SER A N 20
ATOM 31026 C CA . SER A 1 86 ? -9.862 -9.992 -5.846 1.00 0.00 86 SER A CA 20
ATOM 31027 C C . SER A 1 86 ? -9.471 -11.309 -6.519 1.00 0.00 86 SER A C 20
ATOM 31028 O O . SER A 1 86 ? -10.325 -12.158 -6.773 1.00 0.00 86 SER A O 20
ATOM 31036 N N . ASP A 1 87 ? -8.181 -11.439 -6.790 1.00 0.00 87 ASP A N 20
ATOM 31037 C CA . ASP A 1 87 ? -7.667 -12.639 -7.429 1.00 0.00 87 ASP A CA 20
ATOM 31038 C C . ASP A 1 87 ? -8.345 -13.867 -6.818 1.00 0.00 87 ASP A C 20
ATOM 31039 O O . ASP A 1 87 ? -8.493 -14.892 -7.481 1.00 0.00 87 ASP A O 20
ATOM 31048 N N . TYR A 1 88 ? -8.739 -13.722 -5.562 1.00 0.00 88 TYR A N 20
ATOM 31049 C CA . TYR A 1 88 ? -9.398 -14.807 -4.854 1.00 0.00 88 TYR A CA 20
ATOM 31050 C C . TYR A 1 88 ? -10.317 -15.594 -5.791 1.00 0.00 88 TYR A C 20
ATOM 31051 O O . TYR A 1 88 ? -10.400 -16.818 -5.701 1.00 0.00 88 TYR A O 20
ATOM 31069 N N . VAL A 1 89 ? -10.985 -14.859 -6.668 1.00 0.00 89 VAL A N 20
ATOM 31070 C CA . VAL A 1 89 ? -11.895 -15.472 -7.620 1.00 0.00 89 VAL A CA 20
ATOM 31071 C C . VAL A 1 89 ? -11.269 -16.759 -8.160 1.00 0.00 89 VAL A C 20
ATOM 31072 O O . VAL A 1 89 ? -11.576 -17.851 -7.684 1.00 0.00 89 VAL A O 20
ATOM 31085 N N . LYS A 1 90 ? -10.403 -16.589 -9.148 1.00 0.00 90 LYS A N 20
ATOM 31086 C CA . LYS A 1 90 ? -9.731 -17.723 -9.759 1.00 0.00 90 LYS A CA 20
ATOM 31087 C C . LYS A 1 90 ? -10.675 -18.390 -10.762 1.00 0.00 90 LYS A C 20
ATOM 31088 O O . LYS A 1 90 ? -11.003 -19.567 -10.623 1.00 0.00 90 LYS A O 20
ATOM 31107 N N . ARG A 1 91 ? -11.084 -17.608 -11.750 1.00 0.00 91 ARG A N 20
ATOM 31108 C CA . ARG A 1 91 ? -11.984 -18.108 -12.776 1.00 0.00 91 ARG A CA 20
ATOM 31109 C C . ARG A 1 91 ? -11.578 -17.565 -14.148 1.00 0.00 91 ARG A C 20
ATOM 31110 O O . ARG A 1 91 ? -12.392 -17.526 -15.070 1.00 0.00 91 ARG A O 20
ATOM 31131 N N . MET A 1 92 ? -10.320 -17.160 -14.241 1.00 0.00 92 MET A N 20
ATOM 31132 C CA . MET A 1 92 ? -9.796 -16.622 -15.484 1.00 0.00 92 MET A CA 20
ATOM 31133 C C . MET A 1 92 ? -8.310 -16.948 -15.640 1.00 0.00 92 MET A C 20
ATOM 31134 O O . MET A 1 92 ? -7.699 -17.525 -14.742 1.00 0.00 92 MET A O 20
ATOM 31148 N N . ALA A 1 93 ? -7.770 -16.564 -16.788 1.00 0.00 93 ALA A N 20
ATOM 31149 C CA . ALA A 1 93 ? -6.366 -16.809 -17.073 1.00 0.00 93 ALA A CA 20
ATOM 31150 C C . ALA A 1 93 ? -6.010 -16.190 -18.427 1.00 0.00 93 ALA A C 20
ATOM 31151 O O . ALA A 1 93 ? -5.630 -16.900 -19.357 1.00 0.00 93 ALA A O 20
ATOM 31158 N N . GLN A 1 94 ? -6.147 -14.874 -18.495 1.00 0.00 94 GLN A N 20
ATOM 31159 C CA . GLN A 1 94 ? -5.844 -14.153 -19.719 1.00 0.00 94 GLN A CA 20
ATOM 31160 C C . GLN A 1 94 ? -4.359 -14.286 -20.060 1.00 0.00 94 GLN A C 20
ATOM 31161 O O . GLN A 1 94 ? -4.000 -14.490 -21.219 1.00 0.00 94 GLN A O 20
ATOM 31175 N N . ASP A 1 95 ? -3.535 -14.165 -19.030 1.00 0.00 95 ASP A N 20
ATOM 31176 C CA . ASP A 1 95 ? -2.096 -14.269 -19.207 1.00 0.00 95 ASP A CA 20
ATOM 31177 C C . ASP A 1 95 ? -1.640 -13.251 -20.253 1.00 0.00 95 ASP A C 20
ATOM 31178 O O . ASP A 1 95 ? -1.248 -13.623 -21.358 1.00 0.00 95 ASP A O 20
ATOM 31187 N N . ALA A 1 96 ? -1.706 -11.984 -19.868 1.00 0.00 96 ALA A N 20
ATOM 31188 C CA . ALA A 1 96 ? -1.304 -10.910 -20.760 1.00 0.00 96 ALA A CA 20
ATOM 31189 C C . ALA A 1 96 ? -2.119 -10.993 -22.052 1.00 0.00 96 ALA A C 20
ATOM 31190 O O . ALA A 1 96 ? -1.629 -11.485 -23.068 1.00 0.00 96 ALA A O 20
ATOM 31197 N N . GLY A 1 97 ? -3.348 -10.506 -21.972 1.00 0.00 97 GLY A N 20
ATOM 31198 C CA . GLY A 1 97 ? -4.235 -10.520 -23.122 1.00 0.00 97 GLY A CA 20
ATOM 31199 C C . GLY A 1 97 ? -3.579 -9.844 -24.329 1.00 0.00 97 GLY A C 20
ATOM 31200 O O . GLY A 1 97 ? -3.133 -10.519 -25.255 1.00 0.00 97 GLY A O 20
ATOM 31204 N N . GLU A 1 98 ? -3.542 -8.521 -24.278 1.00 0.00 98 GLU A N 20
ATOM 31205 C CA . GLU A 1 98 ? -2.949 -7.747 -25.355 1.00 0.00 98 GLU A CA 20
ATOM 31206 C C . GLU A 1 98 ? -1.676 -8.430 -25.860 1.00 0.00 98 GLU A C 20
ATOM 31207 O O . GLU A 1 98 ? -1.680 -9.048 -26.924 1.00 0.00 98 GLU A O 20
ATOM 31219 N N . LYS A 1 99 ? -0.618 -8.296 -25.074 1.00 0.00 99 LYS A N 20
ATOM 31220 C CA . LYS A 1 99 ? 0.658 -8.893 -25.429 1.00 0.00 99 LYS A CA 20
ATOM 31221 C C . LYS A 1 99 ? 0.809 -10.232 -24.704 1.00 0.00 99 LYS A C 20
ATOM 31222 O O . LYS A 1 99 ? 1.700 -10.394 -23.871 1.00 0.00 99 LYS A O 20
#

Organism: Homo sapiens (NCBI:txid9606)

Radius of gyration: 18.33 Å; Cα contacts (8 Å, |Δi|>4): 24; chains: 1; bounding box: 60×43×34 Å

Secondary structure (DSSP, 8-state):
--SS------SSSS--SHHHHHHH--S--HHHHHHHHHHHHHHHHHHHHTT-S-----SS-SS-SHHHHHHHHHHHHHHHHHHHHHHTSSSS----S--

Solvent-accessible surface area: 10834 Å² total; per-residue (Å²): 249,89,84,160,175,199,204,212,108,64,135,98,133,161,61,99,93,65,120,129,71,114,162,120,78,213,170,68,82,97,127,55,104,14,135,32,8,62,134,90,23,44,37,59,139,110,128,163,144,156,117,173,47,104,92,187,156,56,183,156,100,125,180,46,203,124,22,38,117,18,73,56,61,9,67,121,71,78,30,55,41,138,64,82,171,56,93,197,58,174,199,162,99,133,134,90,66,182,254

CATH classification: 6.10.140.1320